Protein AF-C1H4J8-F1 (afdb_monomer)

Solvent-accessible surface area (backbone atoms only — not comparable to full-atom values): 120720 Å² total; per-residue (Å²): 140,79,83,62,63,82,44,49,73,54,38,59,49,5,32,67,48,17,36,51,34,32,80,50,11,30,69,63,34,47,51,28,39,52,26,34,45,43,100,58,52,53,57,64,91,93,88,87,92,83,88,84,87,92,78,79,88,79,80,86,82,85,87,89,81,87,85,84,88,87,86,86,90,86,89,88,88,85,83,88,86,83,82,84,86,78,87,88,80,67,80,74,57,86,88,62,73,68,58,27,56,46,37,46,52,52,38,30,46,27,11,50,42,12,48,59,43,43,58,53,55,76,69,72,82,72,89,88,87,89,83,81,90,83,90,86,80,85,91,79,82,88,74,94,74,93,82,82,89,77,88,74,57,87,73,64,85,85,64,70,74,64,72,63,70,75,91,68,81,96,70,78,76,63,58,50,75,63,29,12,44,57,39,20,49,46,40,24,50,52,39,51,47,51,61,58,56,75,74,65,70,92,88,81,77,81,79,71,85,61,58,71,58,58,47,47,50,56,54,50,28,55,52,25,48,64,65,66,40,46,67,72,16,52,56,55,51,54,56,45,55,54,52,50,55,54,54,68,75,66,66,85,82,85,75,88,82,79,86,83,81,80,77,90,78,67,86,71,87,73,74,88,70,90,70,50,79,70,50,64,59,61,57,98,64,85,71,87,55,48,77,55,44,58,51,50,52,60,47,38,60,54,46,42,54,56,46,47,58,63,66,51,65,72,58,50,60,59,44,51,67,56,61,32,78,92,32,73,63,11,72,65,38,46,38,48,51,32,38,78,70,69,48,32,54,44,62,58,37,12,57,50,27,47,54,47,18,54,35,46,38,53,60,45,54,77,79,63,86,79,84,79,92,82,74,81,89,81,68,90,67,76,52,69,67,56,29,44,47,35,44,46,48,23,34,40,41,40,35,49,18,20,49,41,49,64,46,84,64,57,48,36,70,68,48,22,42,51,48,31,54,46,52,53,52,44,57,76,70,46,98,74,66,47,63,67,58,49,47,55,53,50,51,52,50,51,49,38,43,52,44,24,44,79,43,75,41,73,70,80,59,78,65,39,79,32,71,26,49,19,48,32,25,44,50,53,14,50,51,25,52,71,41,70,34,63,65,62,16,46,52,27,30,55,54,14,53,49,23,40,38,83,92,42,36,45,63,44,20,39,40,26,21,51,47,27,36,54,44,51,57,47,37,77,76,35,95,78,61,62,47,65,70,37,29,52,30,34,42,47,21,21,52,26,42,61,43,90,69,65,80,55,71,70,58,53,52,49,33,55,53,43,46,53,51,27,50,53,53,50,52,54,52,55,62,73,45,53,83,62,31,71,44,81,77,52,83,92,50,69,49,22,65,34,42,52,33,52,52,53,25,48,39,20,48,44,48,38,52,38,49,67,71,48,62,69,78,80,64,76,95,74,84,54,66,67,60,54,50,56,51,39,52,52,47,60,78,36,41,71,59,52,54,55,46,43,56,50,53,46,50,52,45,50,41,24,58,72,70,58,49,60,51,66,78,73,48,51,60,39,57,52,37,42,50,56,42,52,54,57,45,50,67,47,50,76,74,76,61,99,62,99,72,64,60,75,57,46,55,49,34,38,52,52,22,48,47,34,45,53,42,39,53,56,40,54,76,69,68,56,57,59,81,73,43,47,68,33,40,55,50,25,46,62,43,42,77,80,32,77,90,49,34,65,86,48,45,43,30,62,47,24,44,54,44,14,52,42,25,51,75,71,62,41,53,70,60,16,51,54,25,35,56,48,16,51,51,43,34,48,78,60,45,53,49,60,60,45,42,66,44,56,50,58,45,45,64,58,65,60,65,66,36,89,90,43,64,60,56,57,50,43,31,51,42,36,50,48,28,62,79,65,67,49,56,36,85,69,46,57,81,85,58,90,87,47,57,60,64,50,41,36,50,54,44,51,53,45,53,57,25,50,70,75,48,77,89,72,90,70,67,98,81,68,69,67,43,49,45,62,51,51,51,53,41,53,70,59,27,42,63,84,44,24,32,60,64,36,49,48,55,51,44,52,52,55,59,43,40,70,77,41,61,82,60,42,52,66,74,64,45,52,57,50,54,59,51,52,51,50,71,72,74,52,92,73,70,46,58,74,33,59,54,44,54,59,30,51,64,50,51,54,42,51,37,58,52,54,50,24,60,70,70,74,56,69,56,69,68,58,51,50,54,40,51,48,52,53,38,51,54,48,74,75,29,87,43,42,69,50,43,61,60,32,35,56,52,62,66,63,47,54,50,49,44,55,51,50,37,31,51,22,58,45,41,54,41,56,73,58,24,53,50,41,43,50,38,49,40,51,56,39,73,36,34,92,71,65,48,60,64,60,43,41,51,42,42,29,53,54,20,40,51,29,37,77,74,31,44,51,67,64,18,45,55,38,54,51,52,46,50,56,52,58,76,73,49,94,72,57,66,71,49,56,42,52,36,36,47,33,50,22,46,46,28,43,73,77,60,45,45,68,61,19,50,51,38,50,50,56,37,43,56,58,48,66,76,42,45,81,56,47,77,74,46,57,72,68,57,39,48,53,56,37,50,49,38,22,45,48,15,36,44,50,13,56,47,28,42,75,70,33,38,54,72,55,13,49,46,24,19,54,48,12,32,39,48,33,50,36,51,47,58,50,50,51,55,48,54,47,60,48,53,47,68,78,47,86,84,74,84,89,66,76,72,61,60,57,56,60,53,54,43,43,51,42,86,63,74,80,80,72,76,69,77,84,71,53,41,81,72,35,81,78,46,40,88,54,42,63,61,38,42,55,20,22,48,50,37,13,54,52,24,49,37,46,18,36,52,69,57,16,52,50,30,31,54,51,34,34,51,58,21,58,37,62,60,15,53,52,54,30,32,52,40,30,38,55,43,12,49,51,32,41,44,36,61,38,55,69,65,11,46,55,28,38,56,57,19,48,67,57,49,73,78,53,74,98,47,75,64,56,33,52,50,26,57,42,49,24,50,52,23,52,79,72,67,37,59,66,61,17,50,55,24,48,53,48,23,53,48,54,51,52,51,50,61,51,53,70,73,42,75,84,80,59,79,96,61,87,77,85,74,49,66,80,48,54,79,67,62,80,73,83,77,82,75,78,88,75,84,78,83,89,76,82,88,76,93,77,91,77,82,88,82,91,77,84,84,76,80,79,82,73,84,77,72,90,69,83,75,73,83,78,73,31,65,62,58,38,42,51,51,42,55,50,42,50,55,55,31,53,53,26,56,77,68,68,36,59,67,62,28,49,55,43,51,55,55,44,64,77,46,69,64,53,64,46,53,46,38,53,50,54,48,54,53,48,52,49,53,51,54,54,48,52,61,54,28,56,75,29,102,86,40,37,59,55,87,51,46,58,46,55,32,60,52,48,60,79,84,74,75,86,70,83,76,72,92,72,77,99,72,92,77,81,89,77,84,82,79,95,82,77,88,76,82,88,77,80,82,94,70,81,62,64,69,58,51,55,61,46,54,55,52,53,52,50,50,52,49,67,63,47,52,63,55,48,73,67,41,25,81,45,43,33,31,33,47,55,27,42,55,47,11,53,54,47,30,51,55,37,51,56,50,46,53,75,42,97,74,81,76,81,78,65,46,40,54,57,33,53,51,38,44,49,49,19,44,29,49,33,53,51,44,49,53,50,56,46,51,44,50,62,71,60,60,54,83,79,67,67,90,53,74,78,71,80,72,84,86,67,71,76,85,76,80,82,45,66,70,53,46,42,63,64,57,33,54,64,44,55,82,52,40,38,38,38,36,45,38,68,42,99,85,52,53,35,38,40,38,36,44,39,36,33,90,50,81,46,40,37,36,41,38,38,46,67,57,85,80,63,95,60,91,82,69,82,85,78,42,57,69,55,55,52,48,53,51,53,49,50,48,53,53,38,37,53,54,40,65,50,58,81,74,53,81,56,79,59,62,44,50,52,48,52,50,51,54,50,50,46,20,50,50,52,46,51,52,39,50,48,47,46,52,63,55,37,36,24,59,50,10,70,70,48,60,74,78,77,57,64,73,55,45,54,52,41,51,60,50,51,51,49,51,48,51,70,48,38,55,68,56,62,58,80,71,84,68,80,72,79,82,82,55,65,19,67,75,60,61,46,23,66,71,34,54,59,65,73,90,79,49,80,67,55,57,60,30,44,43,54,47,49,53,42,52,49,50,53,31,42,55,75,63,61,54,65,60,72,94,67,45,64,58,69,63,49,33,56,54,48,54,50,48,39,48,59,40,52,54,51,48,74,73,62,71,85,70,85,82,76,40,32,38,38,38,29,59,31,70,90,50,70,86,58,52,67,70,53,26,78,84,34,52,56,44,31,43,28,30,41,84,25,65,54,61,48,38,56,49,51,54,52,34,49,71,63,32,73,84,76,51,98,65,96,47,38,74,39,56,69,44,39,31,30,39,40,36,18,33,85,56,76,48,55,66,61,36,71,72,39,50,72,63,59,71,66,47,64,77,47,49,79,39,64,63,39,74,62,53,44,66,56,52,48,45,41,33,51,74,29,48,29,35,40,36,38,42,73,39,65,48,60,90,44,39,52,64,69,60,47,35,64,39,92,42,32,20,30,32,36,34,57,14,44,39,18,38,32,65,47,69,25,60,64,32,53,56,47,48,54,52,62,27,43,53,63,8,55,21,55,26,38,36,22,16,52,42,42,56,49,85,67,42,52,51,41,25,52,52,42,19,31,40,50,34,64,78,39,80,70,74,81,78,82,76,71,77,97,80,84,83,90,81,93,69,87,76,65,70,72,68,71,69,82,76,66,79,91,37,32,45,34,40,11,44,30,56,15,24,68,61,19,87,41,54,39,58,52,19,35,27,64,45,36,38,43,56,45,35,37,68,92

InterPro domains:
  IPR005314 Peptidase C50, separase [PTHR12792] (1117-2143)
  IPR030397 SEPARIN core domain [PS51700] (1942-2037)

Organism: Paracoccidioides lutzii (strain ATCC MYA-826 / Pb01) (NCBI:txid502779)

Nearest PDB structures (foldseek):
  5fc2-assembly1_B  TM=9.291E-01  e=7.409E-33  Thermochaetoides thermophila DSM 1495
  5u1t-assembly1_A  TM=6.147E-01  e=6.967E-38  Saccharomyces cerevisiae S288C
  5u1s-assembly1_A  TM=5.756E-01  e=1.337E-36  Saccharomyces cerevisiae S288C
  7nj1-assembly1_A  TM=6.092E-01  e=1.165E-28  Homo sapiens
  7nj0-assembly1_A  TM=6.356E-01  e=4.107E-25  Homo sapiens

Radius of gyration: 74.27 Å; Cα contacts (8 Å, |Δi|>4): 2594; chains: 1; bounding box: 200×124×188 Å

pLDDT: mean 74.06, std 20.99, range [22.22, 98.44]

Structure (mmCIF, N/CA/C/O backbone):
data_AF-C1H4J8-F1
#
_entry.id   AF-C1H4J8-F1
#
loop_
_atom_site.group_PDB
_atom_site.id
_atom_site.type_symbol
_atom_site.label_atom_id
_atom_site.label_alt_id
_atom_site.label_comp_id
_atom_site.label_asym_id
_atom_site.label_entity_id
_atom_site.label_seq_id
_atom_site.pdbx_PDB_ins_code
_atom_site.Cartn_x
_atom_site.Cartn_y
_atom_site.Cartn_z
_atom_site.occupancy
_atom_site.B_iso_or_equiv
_atom_site.auth_seq_id
_atom_site.auth_comp_id
_atom_site.auth_asym_id
_atom_site.auth_atom_id
_atom_site.pdbx_PDB_model_num
ATOM 1 N N . MET A 1 1 ? 122.589 -52.186 -108.779 1.00 35.94 1 MET A N 1
ATOM 2 C CA . MET A 1 1 ? 121.595 -52.882 -107.938 1.00 35.94 1 MET A CA 1
ATOM 3 C C . MET A 1 1 ? 120.297 -52.074 -107.792 1.00 35.94 1 MET A C 1
ATOM 5 O O . MET A 1 1 ? 119.415 -52.524 -107.071 1.00 35.94 1 MET A O 1
ATOM 9 N N . GLU A 1 2 ? 120.179 -50.869 -108.380 1.00 35.09 2 GLU A N 1
ATOM 10 C CA . GLU A 1 2 ? 119.275 -49.811 -107.891 1.00 35.09 2 GLU A CA 1
ATOM 11 C C . GLU A 1 2 ? 118.668 -48.896 -109.004 1.00 35.09 2 GLU A C 1
ATOM 13 O O . GLU A 1 2 ? 118.689 -47.672 -108.901 1.00 35.09 2 GLU A O 1
ATOM 18 N N . GLU A 1 3 ? 118.213 -49.329 -110.183 1.00 32.12 3 GLU A N 1
ATOM 19 C CA . GLU A 1 3 ? 117.165 -50.330 -110.463 1.00 32.12 3 GLU A CA 1
ATOM 20 C C . GLU A 1 3 ? 115.873 -50.113 -109.633 1.00 32.12 3 GLU A C 1
ATOM 22 O O . GLU A 1 3 ? 115.754 -50.615 -108.525 1.00 32.12 3 GLU A O 1
ATOM 27 N N . SER A 1 4 ? 114.853 -49.371 -110.096 1.00 34.62 4 SER A N 1
ATOM 28 C CA . SER A 1 4 ? 114.813 -48.432 -111.233 1.00 34.62 4 SER A CA 1
ATOM 29 C C . SER A 1 4 ? 113.781 -47.290 -111.044 1.00 34.62 4 SER A C 1
ATOM 31 O O . SER A 1 4 ? 112.677 -47.485 -110.548 1.00 34.62 4 SER A O 1
ATOM 33 N N . ALA A 1 5 ? 114.177 -46.084 -111.477 1.00 41.94 5 ALA A N 1
ATOM 34 C CA . ALA A 1 5 ? 113.373 -44.916 -111.886 1.00 41.94 5 ALA A CA 1
ATOM 35 C C . ALA A 1 5 ? 112.090 -44.515 -111.104 1.00 41.94 5 ALA A C 1
ATOM 37 O O . ALA A 1 5 ? 110.979 -44.929 -111.433 1.00 41.94 5 ALA A O 1
ATOM 38 N N . CYS A 1 6 ? 112.214 -43.507 -110.229 1.00 46.53 6 CYS A N 1
ATOM 39 C CA . CYS A 1 6 ? 111.087 -42.652 -109.817 1.00 46.53 6 CYS A CA 1
ATOM 40 C C . CYS A 1 6 ? 110.885 -41.485 -110.831 1.00 46.53 6 CYS A C 1
ATOM 42 O O . CYS A 1 6 ? 111.890 -40.950 -111.312 1.00 46.53 6 CYS A O 1
ATOM 44 N N . PRO A 1 7 ? 109.648 -41.062 -111.188 1.00 53.34 7 PRO A N 1
ATOM 45 C CA . PRO A 1 7 ? 109.409 -40.063 -112.245 1.00 53.34 7 PRO A CA 1
ATOM 46 C C . PRO A 1 7 ? 110.000 -38.662 -112.002 1.00 53.34 7 PRO A C 1
ATOM 48 O O . PRO A 1 7 ? 110.141 -38.198 -110.868 1.00 53.34 7 PRO A O 1
ATOM 51 N N . THR A 1 8 ? 110.262 -37.914 -113.085 1.00 54.50 8 THR A N 1
ATOM 52 C CA . THR A 1 8 ? 110.929 -36.590 -113.034 1.00 54.50 8 THR A CA 1
ATOM 53 C C . THR A 1 8 ? 110.180 -35.521 -112.236 1.00 54.50 8 THR A C 1
ATOM 55 O O . THR A 1 8 ? 110.792 -34.541 -111.810 1.00 54.50 8 THR A O 1
ATOM 58 N N . HIS A 1 9 ? 108.885 -35.729 -111.981 1.00 65.50 9 HIS A N 1
ATOM 59 C CA . HIS A 1 9 ? 108.050 -34.872 -111.138 1.00 65.50 9 HIS A CA 1
ATOM 60 C C . HIS A 1 9 ? 108.604 -34.714 -109.702 1.00 65.50 9 HIS A C 1
ATOM 62 O O . HIS A 1 9 ? 108.295 -33.728 -109.036 1.00 65.50 9 HIS A O 1
ATOM 68 N N . VAL A 1 10 ? 109.465 -35.635 -109.241 1.00 63.00 10 VAL A N 1
ATOM 69 C CA . VAL A 1 10 ? 110.162 -35.534 -107.946 1.00 63.00 10 VAL A CA 1
ATOM 70 C C . VAL A 1 10 ? 111.312 -34.520 -107.982 1.00 63.00 10 VAL A C 1
ATOM 72 O O . VAL A 1 10 ? 111.352 -33.640 -107.129 1.00 63.00 10 VAL A O 1
ATOM 75 N N . LEU A 1 11 ? 112.209 -34.577 -108.979 1.00 59.81 11 LEU A N 1
ATOM 76 C CA . LEU A 1 11 ? 113.337 -33.629 -109.101 1.00 59.81 11 LEU A CA 1
ATOM 77 C C . LEU A 1 11 ? 112.854 -32.186 -109.313 1.00 59.81 11 LEU A C 1
ATOM 79 O O . LEU A 1 11 ? 113.420 -31.233 -108.785 1.00 59.81 11 LEU A O 1
ATOM 83 N N . GLU A 1 12 ? 111.764 -32.023 -110.055 1.00 70.62 12 GLU A N 1
ATOM 84 C CA . GLU A 1 12 ? 111.182 -30.713 -110.322 1.00 70.62 12 GLU A CA 1
ATOM 85 C C . GLU A 1 12 ? 110.546 -30.104 -109.055 1.00 70.62 12 GLU A C 1
ATOM 87 O O . GLU A 1 12 ? 110.796 -28.943 -108.735 1.00 70.62 12 GLU A O 1
ATOM 92 N N . VAL A 1 13 ? 109.844 -30.910 -108.243 1.00 68.62 13 VAL A N 1
ATOM 93 C CA . VAL A 1 13 ? 109.402 -30.538 -106.881 1.00 68.62 13 VAL A CA 1
ATOM 94 C C . VAL A 1 13 ? 110.580 -30.185 -105.966 1.00 68.62 13 VAL A C 1
ATOM 96 O O . VAL A 1 13 ? 110.429 -29.370 -105.059 1.00 68.62 13 VAL A O 1
ATOM 99 N N . SER A 1 14 ? 111.750 -30.755 -106.223 1.00 69.00 14 SER A N 1
ATOM 100 C CA . SER A 1 14 ? 112.941 -30.692 -105.382 1.00 69.00 14 SER A CA 1
ATOM 101 C C . SER A 1 14 ? 113.645 -29.319 -105.408 1.00 69.00 14 SER A C 1
ATOM 103 O O . SER A 1 14 ? 113.778 -28.724 -104.335 1.00 69.00 14 SER A O 1
ATOM 105 N N . VAL A 1 15 ? 113.946 -28.720 -106.583 1.00 60.62 15 VAL A N 1
ATOM 106 C CA . VAL A 1 15 ? 114.315 -27.274 -106.659 1.00 60.62 15 VAL A CA 1
ATOM 107 C C . VAL A 1 15 ? 113.239 -26.453 -105.961 1.00 60.62 15 VAL A C 1
ATOM 109 O O . VAL A 1 15 ? 113.513 -25.613 -105.103 1.00 60.62 15 VAL A O 1
ATOM 112 N N . LYS A 1 16 ? 111.980 -26.707 -106.333 1.00 73.25 16 LYS A N 1
ATOM 113 C CA . LYS A 1 16 ? 110.838 -25.929 -105.864 1.00 73.25 16 LYS A CA 1
ATOM 114 C C . LYS A 1 16 ? 110.633 -26.050 -104.361 1.00 73.25 16 LYS A C 1
ATOM 116 O O . LYS A 1 16 ? 109.928 -25.209 -103.823 1.00 73.25 16 LYS A O 1
ATOM 121 N N . GLN A 1 17 ? 111.147 -27.063 -103.672 1.00 68.69 17 GLN A N 1
ATOM 122 C CA . GLN A 1 17 ? 111.123 -27.143 -102.212 1.00 68.69 17 GLN A CA 1
ATOM 123 C C . GLN A 1 17 ? 112.344 -26.455 -101.621 1.00 68.69 17 GLN A C 1
ATOM 125 O O . GLN A 1 17 ? 112.181 -25.567 -100.787 1.00 68.69 17 GLN A O 1
ATOM 130 N N . ALA A 1 18 ? 113.540 -26.789 -102.102 1.00 66.50 18 ALA A N 1
ATOM 131 C CA . ALA A 1 18 ? 114.774 -26.299 -101.515 1.00 66.50 18 ALA A CA 1
ATOM 132 C C . ALA A 1 18 ? 114.871 -24.760 -101.546 1.00 66.50 18 ALA A C 1
ATOM 134 O O . ALA A 1 18 ? 115.238 -24.153 -100.544 1.00 66.50 18 ALA A O 1
ATOM 135 N N . VAL A 1 19 ? 114.414 -24.098 -102.616 1.00 66.56 19 VAL A N 1
ATOM 136 C CA . VAL A 1 19 ? 114.436 -22.622 -102.732 1.00 66.56 19 VAL A CA 1
ATOM 137 C C . VAL A 1 19 ? 113.417 -21.928 -101.812 1.00 66.56 19 VAL A C 1
ATOM 139 O O . VAL A 1 19 ? 113.557 -20.740 -101.543 1.00 66.56 19 VAL A O 1
ATOM 142 N N . LYS A 1 20 ? 112.376 -22.622 -101.322 1.00 74.38 20 LYS A N 1
ATOM 143 C CA . LYS A 1 20 ? 111.271 -22.005 -100.552 1.00 74.38 20 LYS A CA 1
ATOM 144 C C . LYS A 1 20 ? 111.621 -21.655 -99.104 1.00 74.38 20 LYS A C 1
ATOM 146 O O . LYS A 1 20 ? 110.832 -20.959 -98.472 1.00 74.38 20 LYS A O 1
ATOM 151 N N . SER A 1 21 ? 112.750 -22.115 -98.568 1.00 67.75 21 SER A N 1
ATOM 152 C CA . SER A 1 21 ? 113.192 -21.785 -97.211 1.00 67.75 21 SER A CA 1
ATOM 153 C C . SER A 1 21 ? 114.675 -21.439 -97.182 1.00 67.75 21 SER A C 1
ATOM 155 O O . SER A 1 21 ? 115.494 -22.040 -97.875 1.00 67.75 21 SER A O 1
ATOM 157 N N . ALA A 1 22 ? 115.018 -20.476 -96.329 1.00 60.38 22 ALA A N 1
ATOM 158 C CA . ALA A 1 22 ? 116.387 -20.056 -96.066 1.00 60.38 22 ALA A CA 1
ATOM 159 C C . ALA A 1 22 ? 117.287 -21.240 -95.661 1.00 60.38 22 ALA A C 1
ATOM 161 O O . ALA A 1 22 ? 118.411 -21.364 -96.136 1.00 60.38 22 ALA A O 1
ATOM 162 N N . ASN A 1 23 ? 116.764 -22.145 -94.829 1.00 60.47 23 ASN A N 1
ATOM 163 C CA . ASN A 1 23 ? 117.522 -23.272 -94.280 1.00 60.47 23 ASN A CA 1
ATOM 164 C C . ASN A 1 23 ? 117.692 -24.425 -95.281 1.00 60.47 23 ASN A C 1
ATOM 166 O O . ASN A 1 23 ? 118.575 -25.255 -95.097 1.00 60.47 23 ASN A O 1
ATOM 170 N N . THR A 1 24 ? 116.862 -24.490 -96.327 1.00 58.66 24 THR A N 1
ATOM 171 C CA . THR A 1 24 ? 116.938 -25.533 -97.363 1.00 58.66 24 THR A CA 1
ATOM 172 C C . THR A 1 24 ? 117.644 -25.063 -98.633 1.00 58.66 24 THR A C 1
ATOM 174 O O . THR A 1 24 ? 118.147 -25.898 -99.378 1.00 58.66 24 THR A O 1
ATOM 177 N N . CYS A 1 25 ? 117.716 -23.751 -98.891 1.00 61.50 25 CYS A N 1
ATOM 178 C CA . CYS A 1 25 ? 118.241 -23.195 -100.142 1.00 61.50 25 CYS A CA 1
ATOM 179 C C . CYS A 1 25 ? 119.777 -23.104 -100.164 1.00 61.50 25 CYS A C 1
ATOM 181 O O . CYS A 1 25 ? 120.361 -22.032 -100.317 1.00 61.50 25 CYS A O 1
ATOM 183 N N . SER A 1 26 ? 120.434 -24.250 -100.022 1.00 71.50 26 SER A N 1
ATOM 184 C CA . SER A 1 26 ? 121.889 -24.419 -100.105 1.00 71.50 26 SER A CA 1
ATOM 185 C C . SER A 1 26 ? 122.529 -23.793 -101.370 1.00 71.50 26 SER A C 1
ATOM 187 O O . SER A 1 26 ? 121.853 -23.538 -102.374 1.00 71.50 26 SER A O 1
ATOM 189 N N . PRO A 1 27 ? 123.862 -23.597 -101.410 1.00 58.66 27 PRO A N 1
ATOM 190 C CA . PRO A 1 27 ? 124.555 -23.300 -102.666 1.00 58.66 27 PRO A CA 1
ATOM 191 C C . PRO A 1 27 ? 124.343 -24.403 -103.713 1.00 58.66 27 PRO A C 1
ATOM 193 O O . PRO A 1 27 ? 124.221 -24.086 -104.897 1.00 58.66 27 PRO A O 1
ATOM 196 N N . GLU A 1 28 ? 124.195 -25.668 -103.288 1.00 63.47 28 GLU A N 1
ATOM 197 C CA . GLU A 1 28 ? 123.725 -26.739 -104.171 1.00 63.47 28 GLU A CA 1
ATOM 198 C C . GLU A 1 28 ? 122.381 -26.361 -104.771 1.00 63.47 28 GLU A C 1
ATOM 200 O O . GLU A 1 28 ? 122.291 -26.347 -105.987 1.00 63.47 28 GLU A O 1
ATOM 205 N N . THR A 1 29 ? 121.396 -25.942 -103.965 1.00 70.25 29 THR A N 1
ATOM 206 C CA . THR A 1 29 ? 120.091 -25.460 -104.444 1.00 70.25 29 THR A CA 1
ATOM 207 C C . THR A 1 29 ? 120.244 -24.373 -105.488 1.00 70.25 29 THR A C 1
ATOM 209 O O . THR A 1 29 ? 119.625 -24.482 -106.532 1.00 70.25 29 THR A O 1
ATOM 212 N N . THR A 1 30 ? 121.093 -23.367 -105.274 1.00 64.12 30 THR A N 1
ATOM 213 C CA . THR A 1 30 ? 121.343 -22.300 -106.263 1.00 64.12 30 THR A CA 1
ATOM 214 C C . THR A 1 30 ? 121.950 -22.838 -107.563 1.00 64.12 30 THR A C 1
ATOM 216 O O . THR A 1 30 ? 121.615 -22.363 -108.648 1.00 64.12 30 THR A O 1
ATOM 219 N N . ALA A 1 31 ? 122.827 -23.840 -107.486 1.00 60.88 31 ALA A N 1
ATOM 220 C CA . ALA A 1 31 ? 123.413 -24.495 -108.654 1.00 60.88 31 ALA A CA 1
ATOM 221 C C . ALA A 1 31 ? 122.408 -25.398 -109.392 1.00 60.88 31 ALA A C 1
ATOM 223 O O . ALA A 1 31 ? 122.399 -25.434 -110.611 1.00 60.88 31 ALA A O 1
ATOM 224 N N . LEU A 1 32 ? 121.544 -26.076 -108.649 1.00 61.25 32 LEU A N 1
ATOM 225 C CA . LEU A 1 32 ? 120.531 -27.077 -109.010 1.00 61.25 32 LEU A CA 1
ATOM 226 C C . LEU A 1 32 ? 119.258 -26.432 -109.594 1.00 61.25 32 LEU A C 1
ATOM 228 O O . LEU A 1 32 ? 118.685 -26.900 -110.574 1.00 61.25 32 LEU A O 1
ATOM 232 N N . LEU A 1 33 ? 118.937 -25.251 -109.077 1.00 71.31 33 LEU A N 1
ATOM 233 C CA . LEU A 1 33 ? 118.109 -24.200 -109.650 1.00 71.31 33 LEU A CA 1
ATOM 234 C C . LEU A 1 33 ? 118.679 -23.753 -110.988 1.00 71.31 33 LEU A C 1
ATOM 236 O O . LEU A 1 33 ? 118.055 -24.011 -112.008 1.00 71.31 33 LEU A O 1
ATOM 240 N N . LYS A 1 34 ? 119.896 -23.183 -111.015 1.00 64.94 34 LYS A N 1
ATOM 241 C CA . LYS A 1 34 ? 120.568 -22.779 -112.265 1.00 64.94 34 LYS A CA 1
ATOM 242 C C . LYS A 1 34 ? 120.619 -23.926 -113.273 1.00 64.94 34 LYS A C 1
ATOM 244 O O . LYS A 1 34 ? 120.539 -23.673 -114.462 1.00 64.94 34 LYS A O 1
ATOM 249 N N . ARG A 1 35 ? 120.719 -25.171 -112.811 1.00 60.16 35 ARG A N 1
ATOM 250 C CA . ARG A 1 35 ? 120.807 -26.385 -113.618 1.00 60.16 35 ARG A CA 1
ATOM 251 C C . ARG A 1 35 ? 119.441 -26.769 -114.222 1.00 60.16 35 ARG A C 1
ATOM 253 O O . ARG A 1 35 ? 119.386 -26.859 -115.443 1.00 60.16 35 ARG A O 1
ATOM 260 N N . LEU A 1 36 ? 118.329 -26.860 -113.472 1.00 57.91 36 LEU A N 1
ATOM 261 C CA . LEU A 1 36 ? 116.972 -27.001 -114.066 1.00 57.91 36 LEU A CA 1
ATOM 262 C C . LEU A 1 36 ? 116.496 -25.772 -114.887 1.00 57.91 36 LEU A C 1
ATOM 264 O O . LEU A 1 36 ? 115.531 -25.912 -115.641 1.00 57.91 36 LEU A O 1
ATOM 268 N N . LEU A 1 37 ? 117.127 -24.597 -114.730 1.00 63.00 37 LEU A N 1
ATOM 269 C CA . LEU A 1 37 ? 116.760 -23.316 -115.374 1.00 63.00 37 LEU A CA 1
ATOM 270 C C . LEU A 1 37 ? 117.573 -23.011 -116.652 1.00 63.00 37 LEU A C 1
ATOM 272 O O . LEU A 1 37 ? 117.013 -22.606 -117.670 1.00 63.00 37 LEU A O 1
ATOM 276 N N . CYS A 1 38 ? 118.871 -23.338 -116.656 1.00 58.28 38 CYS A N 1
ATOM 277 C CA . CYS A 1 38 ? 119.492 -23.941 -117.838 1.00 58.28 38 CYS A CA 1
ATOM 278 C C . CYS A 1 38 ? 118.624 -25.128 -118.277 1.00 58.28 38 CYS A C 1
ATOM 280 O O . CYS A 1 38 ? 117.804 -25.632 -117.517 1.00 58.28 38 CYS A O 1
ATOM 282 N N . LEU A 1 39 ? 118.782 -25.656 -119.487 1.00 43.84 39 LEU A N 1
ATOM 283 C CA . LEU A 1 39 ? 117.812 -26.648 -119.951 1.00 43.84 39 LEU A CA 1
ATOM 284 C C . LEU A 1 39 ? 117.898 -28.063 -119.281 1.00 43.84 39 LEU A C 1
ATOM 286 O O . LEU A 1 39 ? 117.398 -29.003 -119.904 1.00 43.84 39 LEU A O 1
ATOM 290 N N . SER A 1 40 ? 118.430 -28.254 -118.044 1.00 40.19 40 SER A N 1
ATOM 291 C CA . SER A 1 40 ? 118.553 -29.580 -117.357 1.00 40.19 40 SER A CA 1
ATOM 292 C C . SER A 1 40 ? 119.116 -29.666 -115.885 1.00 40.19 40 SER A C 1
ATOM 294 O O . SER A 1 40 ? 120.321 -29.480 -115.739 1.00 40.19 40 SER A O 1
ATOM 296 N N . SER A 1 41 ? 118.349 -30.204 -114.882 1.00 37.31 41 SER A N 1
ATOM 297 C CA . SER A 1 41 ? 118.678 -31.094 -113.674 1.00 37.31 41 SER A CA 1
ATOM 298 C C . SER A 1 41 ? 118.777 -30.687 -112.125 1.00 37.31 41 SER A C 1
ATOM 300 O O . SER A 1 41 ? 119.331 -29.646 -111.798 1.00 37.31 41 SER A O 1
ATOM 302 N N . THR A 1 42 ? 118.346 -31.596 -111.174 1.00 24.94 42 THR A N 1
ATOM 303 C CA . THR A 1 42 ? 118.628 -31.837 -109.667 1.00 24.94 42 THR A CA 1
ATOM 304 C C . THR A 1 42 ? 117.584 -31.654 -108.456 1.00 24.94 42 THR A C 1
ATOM 306 O O . THR A 1 42 ? 116.422 -31.418 -108.748 1.00 24.94 42 THR A O 1
ATOM 309 N N . ALA A 1 43 ? 117.948 -31.934 -107.152 1.00 36.44 43 ALA A N 1
ATOM 310 C CA . ALA A 1 43 ? 117.189 -32.343 -105.875 1.00 36.44 43 ALA A CA 1
ATOM 311 C C . ALA A 1 43 ? 116.710 -31.227 -104.823 1.00 36.44 43 ALA A C 1
ATOM 313 O O . ALA A 1 43 ? 116.635 -30.089 -105.255 1.00 36.44 43 ALA A O 1
ATOM 314 N N . SER A 1 44 ? 116.287 -31.321 -103.514 1.00 36.41 44 SER A N 1
ATOM 315 C CA . SER A 1 44 ? 116.145 -32.335 -102.393 1.00 36.41 44 SER A CA 1
ATOM 316 C C . SER A 1 44 ? 114.840 -32.238 -101.468 1.00 36.41 44 SER A C 1
ATOM 318 O O . SER A 1 44 ? 113.761 -32.177 -102.058 1.00 36.41 44 SER A O 1
ATOM 320 N N . THR A 1 45 ? 114.873 -32.328 -100.093 1.00 38.16 45 THR A N 1
ATOM 321 C CA . THR A 1 45 ? 113.833 -32.951 -99.150 1.00 38.16 45 THR A CA 1
ATOM 322 C C . THR A 1 45 ? 113.693 -32.454 -97.638 1.00 38.16 45 THR A C 1
ATOM 324 O O . THR A 1 45 ? 114.401 -31.533 -97.247 1.00 38.16 45 THR A O 1
ATOM 327 N N . HIS A 1 46 ? 112.853 -33.125 -96.773 1.00 39.66 46 HIS A N 1
ATOM 328 C CA . HIS A 1 46 ? 112.818 -33.252 -95.245 1.00 39.66 46 HIS A CA 1
ATOM 329 C C . HIS A 1 46 ? 111.824 -32.417 -94.340 1.00 39.66 46 HIS A C 1
ATOM 331 O O . HIS A 1 46 ? 111.323 -31.404 -94.812 1.00 39.66 46 HIS A O 1
ATOM 337 N N . HIS A 1 47 ? 111.576 -32.684 -93.013 1.00 36.19 47 HIS A N 1
ATOM 338 C CA . HIS A 1 47 ? 110.996 -33.865 -92.257 1.00 36.19 47 HIS A CA 1
ATOM 339 C C . HIS A 1 47 ? 110.739 -33.641 -90.696 1.00 36.19 47 HIS A C 1
ATOM 341 O O . HIS A 1 47 ? 111.494 -32.878 -90.107 1.00 36.19 47 HIS A O 1
ATOM 347 N N . ARG A 1 48 ? 109.816 -34.417 -90.036 1.00 30.16 48 ARG A N 1
ATOM 348 C CA . ARG A 1 48 ? 109.680 -34.828 -88.565 1.00 30.16 48 ARG A CA 1
ATOM 349 C C . ARG A 1 48 ? 109.131 -33.862 -87.456 1.00 30.16 48 ARG A C 1
ATOM 351 O O . ARG A 1 48 ? 109.196 -32.658 -87.652 1.00 30.16 48 ARG A O 1
ATOM 358 N N . ASP A 1 49 ? 108.286 -34.316 -86.492 1.00 30.52 49 ASP A N 1
ATOM 359 C CA . ASP A 1 49 ? 108.436 -34.937 -85.110 1.00 30.52 49 ASP A CA 1
ATOM 360 C C . ASP A 1 49 ? 108.931 -33.908 -84.034 1.00 30.52 49 ASP A C 1
ATOM 362 O O . ASP A 1 49 ? 109.616 -32.976 -84.430 1.00 30.52 49 ASP A O 1
ATOM 366 N N . GLU A 1 50 ? 108.625 -33.853 -82.714 1.00 32.25 50 GLU A N 1
ATOM 367 C CA . GLU A 1 50 ? 108.234 -34.758 -81.582 1.00 32.25 50 GLU A CA 1
ATOM 368 C C . GLU A 1 50 ? 107.167 -34.031 -80.668 1.00 32.25 50 GLU A C 1
ATOM 370 O O . GLU A 1 50 ? 106.827 -32.889 -80.963 1.00 32.25 50 GLU A O 1
ATOM 375 N N . GLN A 1 51 ? 106.446 -34.519 -79.631 1.00 25.56 51 GLN A N 1
ATOM 376 C CA . GLN A 1 51 ? 106.665 -35.400 -78.450 1.00 25.56 51 GLN A CA 1
ATOM 377 C C . GLN A 1 51 ? 107.715 -34.915 -77.405 1.00 25.56 51 GLN A C 1
ATOM 379 O O . GLN A 1 51 ? 108.676 -34.263 -77.784 1.00 25.56 51 GLN A O 1
ATOM 384 N N . PRO A 1 52 ? 107.619 -35.287 -76.102 1.00 34.12 52 PRO A N 1
ATOM 385 C CA . PRO A 1 52 ? 106.465 -35.185 -75.192 1.00 34.12 52 PRO A CA 1
ATOM 386 C C . PRO A 1 52 ? 106.871 -34.495 -73.845 1.00 34.12 52 PRO A C 1
ATOM 388 O O . PRO A 1 52 ? 107.267 -33.338 -73.872 1.00 34.12 52 PRO A O 1
ATOM 391 N N . ILE A 1 53 ? 106.817 -35.205 -72.696 1.00 26.14 53 ILE A N 1
ATOM 392 C CA . ILE A 1 53 ? 107.327 -34.852 -71.337 1.00 26.14 53 ILE A CA 1
ATOM 393 C C . ILE A 1 53 ? 106.508 -33.757 -70.608 1.00 26.14 53 ILE A C 1
ATOM 395 O O . ILE A 1 53 ? 106.581 -32.583 -70.942 1.00 26.14 53 ILE A O 1
ATOM 399 N N . ASP A 1 54 ? 105.631 -34.031 -69.633 1.00 26.06 54 ASP A N 1
ATOM 400 C CA . ASP A 1 54 ? 105.669 -34.906 -68.433 1.00 26.06 54 ASP A CA 1
ATOM 401 C C . ASP A 1 54 ? 106.565 -34.408 -67.279 1.00 26.06 54 ASP A C 1
ATOM 403 O O . ASP A 1 54 ? 107.707 -34.835 -67.111 1.00 26.06 54 ASP A O 1
ATOM 407 N N . VAL A 1 55 ? 106.009 -33.531 -66.428 1.00 29.95 55 VAL A N 1
ATOM 408 C CA . VAL A 1 55 ? 106.565 -33.221 -65.100 1.00 29.95 55 VAL A CA 1
ATOM 409 C C . VAL A 1 55 ? 105.452 -33.078 -64.049 1.00 29.95 55 VAL A C 1
ATOM 411 O O . VAL A 1 55 ? 104.979 -31.977 -63.806 1.00 29.95 55 VAL A O 1
ATOM 414 N N . LYS A 1 56 ? 105.147 -34.193 -63.364 1.00 23.89 56 LYS A N 1
ATOM 415 C CA . LYS A 1 56 ? 104.804 -34.306 -61.917 1.00 23.89 56 LYS A CA 1
ATOM 416 C C . LYS A 1 56 ? 103.537 -33.548 -61.429 1.00 23.89 56 LYS A C 1
ATOM 418 O O . LYS A 1 56 ? 103.367 -32.356 -61.607 1.00 23.89 56 LYS A O 1
ATOM 423 N N . SER A 1 57 ? 102.563 -34.190 -60.774 1.00 26.28 57 SER A N 1
ATOM 424 C CA . SER A 1 57 ? 102.652 -34.809 -59.434 1.00 26.28 57 SER A CA 1
ATOM 425 C C . SER A 1 57 ? 103.138 -33.803 -58.368 1.00 26.28 57 SER A C 1
ATOM 427 O O . SER A 1 57 ? 104.252 -33.302 -58.436 1.00 26.28 57 SER A O 1
ATOM 429 N N . THR A 1 58 ? 102.360 -33.477 -57.334 1.00 26.58 58 THR A N 1
ATOM 430 C CA . THR A 1 58 ? 101.900 -34.435 -56.313 1.00 26.58 58 THR A CA 1
ATOM 431 C C . THR A 1 58 ? 100.641 -33.967 -55.556 1.00 26.58 58 THR A C 1
ATOM 433 O O . THR A 1 58 ? 100.409 -32.777 -55.423 1.00 26.58 58 THR A O 1
ATOM 436 N N . ARG A 1 59 ? 99.883 -34.945 -55.013 1.00 23.19 59 ARG A N 1
ATOM 437 C CA . ARG A 1 59 ? 99.154 -34.930 -53.708 1.00 23.19 59 ARG A CA 1
ATOM 438 C C . ARG A 1 59 ? 98.254 -33.700 -53.394 1.00 23.19 59 ARG A C 1
ATOM 440 O O . ARG A 1 59 ? 98.760 -32.625 -53.133 1.00 23.19 59 ARG A O 1
ATOM 447 N N . ARG A 1 60 ? 96.905 -33.765 -53.337 1.00 25.58 60 ARG A N 1
ATOM 448 C CA . ARG A 1 60 ? 95.950 -34.852 -52.952 1.00 25.58 60 ARG A CA 1
ATOM 449 C C . ARG A 1 60 ? 96.232 -35.425 -51.529 1.00 25.58 60 ARG A C 1
ATOM 451 O O . ARG A 1 60 ? 97.406 -35.644 -51.253 1.00 25.58 60 ARG A O 1
ATOM 458 N N . PRO A 1 61 ? 95.240 -35.894 -50.725 1.00 36.34 61 PRO A N 1
ATOM 459 C CA . PRO A 1 61 ? 93.777 -35.725 -50.849 1.00 36.34 61 PRO A CA 1
ATOM 460 C C . PRO A 1 61 ? 92.935 -35.686 -49.524 1.00 36.34 61 PRO A C 1
ATOM 462 O O . PRO A 1 61 ? 93.389 -36.102 -48.470 1.00 36.34 61 PRO A O 1
ATOM 465 N N . LYS A 1 62 ? 91.635 -35.370 -49.680 1.00 25.14 62 LYS A N 1
ATOM 466 C CA . LYS A 1 62 ? 90.429 -36.058 -49.127 1.00 25.14 62 LYS A CA 1
ATOM 467 C C . LYS A 1 62 ? 90.180 -36.290 -47.616 1.00 25.14 62 LYS A C 1
ATOM 469 O O . LYS A 1 62 ? 90.984 -36.835 -46.873 1.00 25.14 62 LYS A O 1
ATOM 474 N N . SER A 1 63 ? 88.902 -36.093 -47.280 1.00 27.70 63 SER A N 1
ATOM 475 C CA . SER A 1 63 ? 88.133 -36.714 -46.190 1.00 27.70 63 SER A CA 1
ATOM 476 C C . SER A 1 63 ? 87.833 -38.212 -46.418 1.00 27.70 63 SER A C 1
ATOM 478 O O . SER A 1 63 ? 87.989 -38.729 -47.527 1.00 27.70 63 SER A O 1
ATOM 480 N N . SER A 1 64 ? 87.322 -38.916 -45.397 1.00 29.81 64 SER A N 1
ATOM 481 C CA . SER A 1 64 ? 86.720 -40.249 -45.580 1.00 29.81 64 SER A CA 1
ATOM 482 C C . SER A 1 64 ? 85.607 -40.566 -44.572 1.00 29.81 64 SER A C 1
ATOM 484 O O . SER A 1 64 ? 85.729 -40.258 -43.389 1.00 29.81 64 SER A O 1
ATOM 486 N N . LYS A 1 65 ? 84.543 -41.214 -45.060 1.00 25.64 65 LYS A N 1
ATOM 487 C CA . LYS A 1 65 ? 83.532 -41.949 -44.288 1.00 25.64 65 LYS A CA 1
ATOM 488 C C . LYS A 1 65 ? 83.131 -43.211 -45.073 1.00 25.64 65 LYS A C 1
ATOM 490 O O . LYS A 1 65 ? 83.153 -43.198 -46.298 1.00 25.64 65 LYS A O 1
ATOM 495 N N . ASP A 1 66 ? 82.784 -44.254 -44.323 1.00 26.95 66 ASP A N 1
ATOM 496 C CA . ASP A 1 66 ? 81.951 -45.424 -44.658 1.00 26.95 66 ASP A CA 1
ATOM 497 C C . ASP A 1 66 ? 82.283 -46.424 -45.810 1.00 26.95 66 ASP A C 1
ATOM 499 O O . ASP A 1 66 ? 82.140 -46.170 -46.998 1.00 26.95 66 ASP A O 1
ATOM 503 N N . ARG A 1 67 ? 82.582 -47.660 -45.359 1.00 26.67 67 ARG A N 1
ATOM 504 C CA . ARG A 1 67 ? 82.014 -48.985 -45.743 1.00 26.67 67 ARG A CA 1
ATOM 505 C C . ARG A 1 67 ? 82.103 -49.565 -47.188 1.00 26.67 67 ARG A C 1
ATOM 507 O O . ARG A 1 67 ? 81.205 -49.416 -48.000 1.00 26.67 67 ARG A O 1
ATOM 514 N N . LYS A 1 68 ? 83.077 -50.487 -47.334 1.00 26.48 68 LYS A N 1
ATOM 515 C CA . LYS A 1 68 ? 82.992 -51.899 -47.832 1.00 26.48 68 LYS A CA 1
ATOM 516 C C . LYS A 1 68 ? 82.443 -52.269 -49.248 1.00 26.48 68 LYS A C 1
ATOM 518 O O . LYS A 1 68 ? 81.248 -52.467 -49.390 1.00 26.48 68 LYS A O 1
ATOM 523 N N . ALA A 1 69 ? 83.387 -52.684 -50.122 1.00 27.55 69 ALA A N 1
ATOM 524 C CA . ALA A 1 69 ? 83.433 -53.931 -50.952 1.00 27.55 69 ALA A CA 1
ATOM 525 C C . ALA A 1 69 ? 82.365 -54.215 -52.060 1.00 27.55 69 ALA A C 1
ATOM 527 O O . ALA A 1 69 ? 81.280 -53.651 -51.986 1.00 27.55 69 ALA A O 1
ATOM 528 N N . PRO A 1 70 ? 82.607 -55.119 -53.060 1.00 30.89 70 PRO A N 1
ATOM 529 C CA . PRO A 1 70 ? 83.787 -55.969 -53.346 1.00 30.89 70 PRO A CA 1
ATOM 530 C C . PRO A 1 70 ? 84.405 -55.814 -54.781 1.00 30.89 70 PRO A C 1
ATOM 532 O O . PRO A 1 70 ? 84.109 -54.873 -55.509 1.00 30.89 70 PRO A O 1
ATOM 535 N N . LYS A 1 71 ? 85.309 -56.739 -55.168 1.00 27.56 71 LYS A N 1
ATOM 536 C CA . LYS A 1 71 ? 85.875 -57.008 -56.531 1.00 27.56 71 LYS A CA 1
ATOM 537 C C . LYS A 1 71 ? 85.008 -58.086 -57.271 1.00 27.56 71 LYS A C 1
ATOM 539 O O . LYS A 1 71 ? 84.172 -58.634 -56.551 1.00 27.56 71 LYS A O 1
ATOM 544 N N . PRO A 1 72 ? 85.189 -58.493 -58.573 1.00 27.98 72 PRO A N 1
ATOM 545 C CA . PRO A 1 72 ? 86.399 -58.388 -59.436 1.00 27.98 72 PRO A CA 1
ATOM 546 C C . PRO A 1 72 ? 86.260 -58.227 -60.999 1.00 27.98 72 PRO A C 1
ATOM 548 O O . PRO A 1 72 ? 85.189 -58.368 -61.570 1.00 27.98 72 PRO A O 1
ATOM 551 N N . VAL A 1 73 ? 87.428 -58.099 -61.674 1.00 27.11 73 VAL A N 1
ATOM 552 C CA . VAL A 1 73 ? 87.768 -58.482 -63.088 1.00 27.11 73 VAL A CA 1
ATOM 553 C C . VAL A 1 73 ? 87.353 -57.566 -64.279 1.00 27.11 73 VAL A C 1
ATOM 555 O O . VAL A 1 73 ? 86.613 -56.603 -64.130 1.00 27.11 73 VAL A O 1
ATOM 558 N N . GLN A 1 74 ? 88.033 -57.778 -65.424 1.00 25.88 74 GLN A N 1
ATOM 559 C CA . GLN A 1 74 ? 88.199 -56.923 -66.625 1.00 25.88 74 GLN A CA 1
ATOM 560 C C . GLN A 1 74 ? 87.246 -57.311 -67.791 1.00 25.88 74 GLN A C 1
ATOM 562 O O . GLN A 1 74 ? 86.578 -58.339 -67.691 1.00 25.88 74 GLN A O 1
ATOM 567 N N . PRO A 1 75 ? 87.207 -56.551 -68.914 1.00 30.16 75 PRO A N 1
ATOM 568 C CA . PRO A 1 75 ? 88.145 -56.822 -70.029 1.00 30.16 75 PRO A CA 1
ATOM 569 C C . PRO A 1 75 ? 88.720 -55.563 -70.732 1.00 30.16 75 PRO A C 1
ATOM 571 O O . PRO A 1 75 ? 88.263 -54.444 -70.515 1.00 30.16 75 PRO A O 1
ATOM 574 N N . LYS A 1 76 ? 89.721 -55.748 -71.613 1.00 25.00 76 LYS A N 1
ATOM 575 C CA . LYS A 1 76 ? 90.230 -54.726 -72.557 1.00 25.00 76 LYS A CA 1
ATOM 576 C C . LYS A 1 76 ? 89.815 -55.069 -73.993 1.00 25.00 76 LYS A C 1
ATOM 578 O O . LYS A 1 76 ? 90.144 -56.160 -74.439 1.00 25.00 76 LYS A O 1
ATOM 583 N N . PHE A 1 77 ? 89.254 -54.113 -74.735 1.00 25.47 77 PHE A N 1
ATOM 584 C CA . PHE A 1 77 ? 89.222 -54.127 -76.206 1.00 25.47 77 PHE A CA 1
ATOM 585 C C . PHE A 1 77 ? 89.249 -52.694 -76.760 1.00 25.47 77 PHE A C 1
ATOM 587 O O . PHE A 1 77 ? 88.388 -51.881 -76.437 1.00 25.47 77 PHE A O 1
ATOM 594 N N . SER A 1 78 ? 90.236 -52.397 -77.605 1.00 25.17 78 SER A N 1
ATOM 595 C CA . SER A 1 78 ? 90.338 -51.172 -78.412 1.00 25.17 78 SER A CA 1
ATOM 596 C C . SER A 1 78 ? 91.269 -51.470 -79.587 1.00 25.17 78 SER A C 1
ATOM 598 O O . SER A 1 78 ? 92.410 -51.868 -79.353 1.00 25.17 78 SER A O 1
ATOM 600 N N . ALA A 1 79 ? 90.780 -51.350 -80.821 1.00 26.77 79 ALA A N 1
ATOM 601 C CA . ALA A 1 79 ? 91.450 -51.891 -82.005 1.00 26.77 79 ALA A CA 1
ATOM 602 C C . ALA A 1 79 ? 92.283 -50.855 -82.777 1.00 26.77 79 ALA A C 1
ATOM 604 O O . ALA A 1 79 ? 91.925 -49.680 -82.862 1.00 26.77 79 ALA A O 1
ATOM 605 N N . GLU A 1 80 ? 93.356 -51.331 -83.406 1.00 25.81 80 GLU A N 1
ATOM 606 C CA . GLU A 1 80 ? 94.061 -50.625 -84.476 1.00 25.81 80 GLU A CA 1
ATOM 607 C C . GLU A 1 80 ? 93.309 -50.789 -85.809 1.00 25.81 80 GLU A C 1
ATOM 609 O O . GLU A 1 80 ? 92.647 -51.800 -86.043 1.00 25.81 80 GLU A O 1
ATOM 614 N N . SER A 1 81 ? 93.444 -49.824 -86.721 1.00 23.73 81 SER A N 1
ATOM 615 C CA . SER A 1 81 ? 93.075 -50.004 -88.136 1.00 23.73 81 SER A CA 1
ATOM 616 C C . SER A 1 81 ? 94.001 -49.200 -89.054 1.00 23.73 81 SER A C 1
ATOM 618 O O . SER A 1 81 ? 93.615 -48.231 -89.704 1.00 23.73 81 SER A O 1
ATOM 620 N N . PHE A 1 82 ? 95.273 -49.600 -89.092 1.00 26.11 82 PHE A N 1
ATOM 621 C CA . PHE A 1 82 ? 96.247 -49.047 -90.032 1.00 26.11 82 PHE A CA 1
ATOM 622 C C . PHE A 1 82 ? 96.091 -49.704 -91.414 1.00 26.11 82 PHE A C 1
ATOM 624 O O . PHE A 1 82 ? 96.018 -50.928 -91.518 1.00 26.11 82 PHE A O 1
ATOM 631 N N . ARG A 1 83 ? 96.076 -48.907 -92.491 1.00 22.88 83 ARG A N 1
ATOM 632 C CA . ARG A 1 83 ? 96.259 -49.423 -93.861 1.00 22.88 83 ARG A CA 1
ATOM 633 C C . ARG A 1 83 ? 97.752 -49.610 -94.143 1.00 22.88 83 ARG A C 1
ATOM 635 O O . ARG A 1 83 ? 98.568 -48.786 -93.740 1.00 22.88 83 ARG A O 1
ATOM 642 N N . SER A 1 84 ? 98.094 -50.685 -94.845 1.00 24.36 84 SER A N 1
ATOM 643 C CA . SER A 1 84 ? 99.470 -51.071 -95.175 1.00 24.36 84 SER A CA 1
ATOM 644 C C . SER A 1 84 ? 100.170 -50.095 -96.128 1.00 24.36 84 SER A C 1
ATOM 646 O O . SER A 1 84 ? 99.556 -49.575 -97.060 1.00 24.36 84 SER A O 1
ATOM 648 N N . GLN A 1 85 ? 101.478 -49.911 -95.937 1.00 23.16 85 GLN A N 1
ATOM 649 C CA . GLN A 1 85 ? 102.366 -49.257 -96.904 1.00 23.16 85 GLN A CA 1
ATOM 650 C C . GLN A 1 85 ? 102.810 -50.235 -98.003 1.00 23.16 85 GLN A C 1
ATOM 652 O O . GLN A 1 85 ? 102.912 -51.437 -97.769 1.00 23.16 85 GLN A O 1
ATOM 657 N N . THR A 1 86 ? 103.132 -49.705 -99.184 1.00 25.23 86 THR A N 1
ATOM 658 C CA . THR A 1 86 ? 103.707 -50.443 -100.321 1.00 25.23 86 THR A CA 1
ATOM 659 C C . THR A 1 86 ? 105.171 -50.072 -100.555 1.00 25.23 86 THR A C 1
ATOM 661 O O . THR A 1 86 ? 105.493 -48.887 -100.660 1.00 25.23 86 THR A O 1
ATOM 664 N N . GLN A 1 87 ? 106.029 -51.072 -100.766 1.00 25.75 87 GLN A N 1
ATOM 665 C CA . GLN A 1 87 ? 107.201 -50.940 -101.645 1.00 25.75 87 GLN A CA 1
ATOM 666 C C . GLN A 1 87 ? 106.679 -50.983 -103.102 1.00 25.75 87 GLN A C 1
ATOM 668 O O . GLN A 1 87 ? 105.781 -51.764 -103.395 1.00 25.75 87 GLN A O 1
ATOM 673 N N . PHE A 1 88 ? 106.953 -49.992 -103.957 1.00 26.97 88 PHE A N 1
ATOM 674 C CA . PHE A 1 88 ? 108.189 -49.760 -104.729 1.00 26.97 88 PHE A CA 1
ATOM 675 C C . PHE A 1 88 ? 108.465 -50.820 -105.819 1.00 26.97 88 PHE A C 1
ATOM 677 O O . PHE A 1 88 ? 108.956 -51.904 -105.530 1.00 26.97 88 PHE A O 1
ATOM 684 N N . GLY A 1 89 ? 108.185 -50.445 -107.077 1.00 30.83 89 GLY A N 1
ATOM 685 C CA . GLY A 1 89 ? 108.471 -51.177 -108.321 1.00 30.83 89 GLY A CA 1
ATOM 686 C C . GLY A 1 89 ? 108.057 -50.331 -109.544 1.00 30.83 89 GLY A C 1
ATOM 687 O O . GLY A 1 89 ? 106.952 -49.801 -109.556 1.00 30.83 89 GLY A O 1
ATOM 688 N N . ALA A 1 90 ? 108.971 -50.136 -110.500 1.00 35.88 90 ALA A N 1
ATOM 689 C CA . ALA A 1 90 ? 108.957 -49.179 -111.631 1.00 35.88 90 ALA A CA 1
ATOM 690 C C . ALA A 1 90 ? 107.711 -49.225 -112.573 1.00 35.88 90 ALA A C 1
ATOM 692 O O . ALA A 1 90 ? 107.040 -50.245 -112.634 1.00 35.88 90 ALA A O 1
ATOM 693 N N . GLU A 1 91 ? 107.309 -48.179 -113.328 1.00 40.62 91 GLU A N 1
ATOM 694 C CA . GLU A 1 91 ? 108.091 -47.468 -114.369 1.00 40.62 91 GLU A CA 1
ATOM 695 C C . GLU A 1 91 ? 107.532 -46.084 -114.847 1.00 40.62 91 GLU A C 1
ATOM 697 O O . GLU A 1 91 ? 106.381 -45.966 -115.249 1.00 40.62 91 GLU A O 1
ATOM 702 N N . THR A 1 92 ? 108.432 -45.095 -115.012 1.00 46.59 92 THR A N 1
ATOM 703 C CA . THR A 1 92 ? 108.444 -43.981 -116.020 1.00 46.59 92 THR A CA 1
ATOM 704 C C . THR A 1 92 ? 107.401 -42.826 -116.045 1.00 46.59 92 THR A C 1
ATOM 706 O O . THR A 1 92 ? 106.214 -42.974 -115.794 1.00 46.59 92 THR A O 1
ATOM 709 N N . GLY A 1 93 ? 107.874 -41.620 -116.425 1.00 51.81 93 GLY A N 1
ATOM 710 C CA . GLY A 1 93 ? 107.078 -40.403 -116.716 1.00 51.81 93 GLY A CA 1
ATOM 711 C C . GLY A 1 93 ? 107.949 -39.126 -116.781 1.00 51.81 93 GLY A C 1
ATOM 712 O O . GLY A 1 93 ? 108.851 -38.981 -115.953 1.00 51.81 93 GLY A O 1
ATOM 713 N N . ARG A 1 94 ? 107.743 -38.231 -117.772 1.00 55.94 94 ARG A N 1
ATOM 714 C CA . ARG A 1 94 ? 108.693 -37.150 -118.173 1.00 55.94 94 ARG A CA 1
ATOM 715 C C . ARG A 1 94 ? 108.156 -35.704 -118.059 1.00 55.94 94 ARG A C 1
ATOM 717 O O . ARG A 1 94 ? 106.999 -35.494 -117.719 1.00 55.94 94 ARG A O 1
ATOM 724 N N . LEU A 1 95 ? 109.029 -34.728 -118.354 1.00 48.00 95 LEU A N 1
ATOM 725 C CA . LEU A 1 95 ? 108.855 -33.273 -118.180 1.00 48.00 95 LEU A CA 1
ATOM 726 C C . LEU A 1 95 ? 109.453 -32.462 -119.386 1.00 48.00 95 LEU A C 1
ATOM 728 O O . LEU A 1 95 ? 110.474 -32.868 -119.949 1.00 48.00 95 LEU A O 1
ATOM 732 N N . LEU A 1 96 ? 108.804 -31.365 -119.823 1.00 61.19 96 LEU A N 1
ATOM 733 C CA . LEU A 1 96 ? 108.987 -30.539 -121.036 1.00 61.19 96 LEU A CA 1
ATOM 734 C C . LEU A 1 96 ? 109.506 -29.088 -120.794 1.00 61.19 96 LEU A C 1
ATOM 736 O O . LEU A 1 96 ? 109.710 -28.609 -119.686 1.00 61.19 96 LEU A O 1
ATOM 740 N N . GLN A 1 97 ? 109.731 -28.331 -121.883 1.00 53.47 97 GLN A N 1
ATOM 741 C CA . GLN A 1 97 ? 110.261 -26.952 -121.869 1.00 53.47 97 GLN A CA 1
ATOM 742 C C . GLN A 1 97 ? 109.403 -25.935 -121.093 1.00 53.47 97 GLN A C 1
ATOM 744 O O . GLN A 1 97 ? 109.960 -24.975 -120.554 1.00 53.47 97 GLN A O 1
ATOM 749 N N . LYS A 1 98 ? 108.079 -26.137 -121.003 1.00 62.97 98 LYS A N 1
ATOM 750 C CA . LYS A 1 98 ? 107.193 -25.273 -120.202 1.00 62.97 98 LYS A CA 1
ATOM 751 C C . LYS A 1 98 ? 107.675 -25.209 -118.755 1.00 62.97 98 LYS A C 1
ATOM 753 O O . LYS A 1 98 ? 107.756 -24.114 -118.209 1.00 62.97 98 LYS A O 1
ATOM 758 N N . GLU A 1 99 ? 108.104 -26.341 -118.199 1.00 59.00 99 GLU A N 1
ATOM 759 C CA . GLU A 1 99 ? 108.629 -26.449 -116.835 1.00 59.00 99 GLU A CA 1
ATOM 760 C C . GLU A 1 99 ? 109.946 -25.714 -116.596 1.00 59.00 99 GLU A C 1
ATOM 762 O O . GLU A 1 99 ? 110.237 -25.384 -115.461 1.00 59.00 99 GLU A O 1
ATOM 767 N N . LYS A 1 100 ? 110.731 -25.391 -117.629 1.00 56.00 100 LYS A N 1
ATOM 768 C CA . LYS A 1 100 ? 112.016 -24.674 -117.478 1.00 56.00 100 LYS A CA 1
ATOM 769 C C . LYS A 1 100 ? 111.814 -23.160 -117.378 1.00 56.00 100 LYS A C 1
ATOM 771 O O . LYS A 1 100 ? 112.514 -22.480 -116.634 1.00 56.00 100 LYS A O 1
ATOM 776 N N . LEU A 1 101 ? 110.808 -22.638 -118.083 1.00 56.56 101 LEU A N 1
ATOM 777 C CA . LEU A 1 101 ? 110.364 -21.241 -117.986 1.00 56.56 101 LEU A CA 1
ATOM 778 C C . LEU A 1 101 ? 109.468 -21.042 -116.750 1.00 56.56 101 LEU A C 1
ATOM 780 O O . LEU A 1 101 ? 109.609 -20.058 -116.021 1.00 56.56 101 LEU A O 1
ATOM 784 N N . VAL A 1 102 ? 108.621 -22.032 -116.450 1.00 69.38 102 VAL A N 1
ATOM 785 C CA . VAL A 1 102 ? 108.010 -22.204 -115.126 1.00 69.38 102 VAL A CA 1
ATOM 786 C C . VAL A 1 102 ? 109.103 -22.200 -114.067 1.00 69.38 102 VAL A C 1
ATOM 788 O O . VAL A 1 102 ? 108.996 -21.366 -113.183 1.00 69.38 102 VAL A O 1
ATOM 791 N N . LEU A 1 103 ? 110.205 -22.948 -114.209 1.00 70.62 103 LEU A N 1
ATOM 792 C CA . LEU A 1 103 ? 111.287 -22.903 -113.230 1.00 70.62 103 LEU A CA 1
ATOM 793 C C . LEU A 1 103 ? 111.927 -21.517 -113.160 1.00 70.62 103 LEU A C 1
ATOM 795 O O . LEU A 1 103 ? 112.051 -21.001 -112.066 1.00 70.62 103 LEU A O 1
ATOM 799 N N . ALA A 1 104 ? 112.250 -20.850 -114.273 1.00 59.62 104 ALA A N 1
ATOM 800 C CA . ALA A 1 104 ? 112.775 -19.474 -114.259 1.00 59.62 104 ALA A CA 1
ATOM 801 C C . ALA A 1 104 ? 111.913 -18.518 -113.417 1.00 59.62 104 ALA A C 1
ATOM 803 O O . ALA A 1 104 ? 112.408 -17.740 -112.594 1.00 59.62 104 ALA A O 1
ATOM 804 N N . THR A 1 105 ? 110.600 -18.641 -113.589 1.00 55.44 105 THR A N 1
ATOM 805 C CA . THR A 1 105 ? 109.593 -17.810 -112.932 1.00 55.44 105 THR A CA 1
ATOM 806 C C . THR A 1 105 ? 109.380 -18.244 -111.479 1.00 55.44 105 THR A C 1
ATOM 808 O O . THR A 1 105 ? 109.380 -17.409 -110.581 1.00 55.44 105 THR A O 1
ATOM 811 N N . GLU A 1 106 ? 109.287 -19.545 -111.206 1.00 51.97 106 GLU A N 1
ATOM 812 C CA . GLU A 1 106 ? 109.278 -20.169 -109.877 1.00 51.97 106 GLU A CA 1
ATOM 813 C C . GLU A 1 106 ? 110.572 -19.945 -109.111 1.00 51.97 106 GLU A C 1
ATOM 815 O O . GLU A 1 106 ? 110.567 -20.080 -107.897 1.00 51.97 106 GLU A O 1
ATOM 820 N N . VAL A 1 107 ? 111.669 -19.609 -109.775 1.00 76.56 107 VAL A N 1
ATOM 821 C CA . VAL A 1 107 ? 112.974 -19.359 -109.174 1.00 76.56 107 VAL A CA 1
ATOM 822 C C . VAL A 1 107 ? 113.075 -17.915 -108.756 1.00 76.56 107 VAL A C 1
ATOM 824 O O . VAL A 1 107 ? 113.314 -17.661 -107.578 1.00 76.56 107 VAL A O 1
ATOM 827 N N . PHE A 1 108 ? 112.786 -16.965 -109.652 1.00 73.31 108 PHE A N 1
ATOM 828 C CA . PHE A 1 108 ? 112.642 -15.578 -109.225 1.00 73.31 108 PHE A CA 1
ATOM 829 C C . PHE A 1 108 ? 111.565 -15.448 -108.138 1.00 73.31 108 PHE A C 1
ATOM 831 O O . PHE A 1 108 ? 111.766 -14.718 -107.166 1.00 73.31 108 PHE A O 1
ATOM 838 N N . ASN A 1 109 ? 110.461 -16.198 -108.248 1.00 71.81 109 ASN A N 1
ATOM 839 C CA . ASN A 1 109 ? 109.375 -16.187 -107.273 1.00 71.81 109 ASN A CA 1
ATOM 840 C C . ASN A 1 109 ? 109.704 -16.944 -105.986 1.00 71.81 109 ASN A C 1
ATOM 842 O O . ASN A 1 109 ? 109.495 -16.368 -104.928 1.00 71.81 109 ASN A O 1
ATOM 846 N N . SER A 1 110 ? 110.235 -18.173 -106.014 1.00 73.25 110 SER A N 1
ATOM 847 C CA . SER A 1 110 ? 110.598 -18.911 -104.787 1.00 73.25 110 SER A CA 1
ATOM 848 C C . SER A 1 110 ? 111.737 -18.223 -104.056 1.00 73.25 110 SER A C 1
ATOM 850 O O . SER A 1 110 ? 111.734 -18.207 -102.835 1.00 73.25 110 SER A O 1
ATOM 852 N N . ALA A 1 111 ? 112.657 -17.578 -104.773 1.00 72.44 111 ALA A N 1
ATOM 853 C CA . ALA A 1 111 ? 113.749 -16.842 -104.162 1.00 72.44 111 ALA A CA 1
ATOM 854 C C . ALA A 1 111 ? 113.311 -15.450 -103.660 1.00 72.44 111 ALA A C 1
ATOM 856 O O . ALA A 1 111 ? 113.635 -15.038 -102.549 1.00 72.44 111 ALA A O 1
ATOM 857 N N . SER A 1 112 ? 112.454 -14.742 -104.403 1.00 69.88 112 SER A N 1
ATOM 858 C CA . SER A 1 112 ? 111.733 -13.576 -103.866 1.00 69.88 112 SER A CA 1
ATOM 859 C C . SER A 1 112 ? 110.891 -13.928 -102.638 1.00 69.88 112 SER A C 1
ATOM 861 O O . SER A 1 112 ? 110.748 -13.105 -101.732 1.00 69.88 112 SER A O 1
ATOM 863 N N . LYS A 1 113 ? 110.315 -15.131 -102.621 1.00 72.19 113 LYS A N 1
ATOM 864 C CA . LYS A 1 113 ? 109.486 -15.660 -101.545 1.00 72.19 113 LYS A CA 1
ATOM 865 C C . LYS A 1 113 ? 110.332 -16.026 -100.337 1.00 72.19 113 LYS A C 1
ATOM 867 O O . LYS A 1 113 ? 110.030 -15.522 -99.271 1.00 72.19 113 LYS A O 1
ATOM 872 N N . ALA A 1 114 ? 111.428 -16.762 -100.493 1.00 71.69 114 ALA A N 1
ATOM 873 C CA . ALA A 1 114 ? 112.301 -17.076 -99.375 1.00 71.69 114 ALA A CA 1
ATOM 874 C C . ALA A 1 114 ? 112.980 -15.819 -98.803 1.00 71.69 114 ALA A C 1
ATOM 876 O O . ALA A 1 114 ? 113.054 -15.717 -97.585 1.00 71.69 114 ALA A O 1
ATOM 877 N N . LEU A 1 115 ? 113.326 -14.793 -99.607 1.00 63.38 115 LEU A N 1
ATOM 878 C CA . LEU A 1 115 ? 113.676 -13.458 -99.072 1.00 63.38 115 LEU A CA 1
ATOM 879 C C . LEU A 1 115 ? 112.564 -12.921 -98.154 1.00 63.38 115 LEU A C 1
ATOM 881 O O . LEU A 1 115 ? 112.832 -12.419 -97.065 1.00 63.38 115 LEU A O 1
ATOM 885 N N . SER A 1 116 ? 111.312 -13.073 -98.590 1.00 64.31 116 SER A N 1
ATOM 886 C CA . SER A 1 116 ? 110.106 -12.672 -97.853 1.00 64.31 116 SER A CA 1
ATOM 887 C C . SER A 1 116 ? 109.741 -13.604 -96.687 1.00 64.31 116 SER A C 1
ATOM 889 O O . SER A 1 116 ? 108.917 -13.225 -95.856 1.00 64.31 116 SER A O 1
ATOM 891 N N . ASP A 1 117 ? 110.338 -14.795 -96.604 1.00 59.62 117 ASP A N 1
ATOM 892 C CA . ASP A 1 117 ? 110.161 -15.761 -95.518 1.00 59.62 117 ASP A CA 1
ATOM 893 C C . ASP A 1 117 ? 111.321 -15.680 -94.504 1.00 59.62 117 ASP A C 1
ATOM 895 O O . ASP A 1 117 ? 111.090 -15.896 -93.321 1.00 59.62 117 ASP A O 1
ATOM 899 N N . PHE A 1 118 ? 112.514 -15.206 -94.886 1.00 65.50 118 PHE A N 1
ATOM 900 C CA . PHE A 1 118 ? 113.565 -14.788 -93.941 1.00 65.50 118 PHE A CA 1
ATOM 901 C C . PHE A 1 118 ? 113.145 -13.587 -93.105 1.00 65.50 118 PHE A C 1
ATOM 903 O O . PHE A 1 118 ? 113.393 -13.532 -91.905 1.00 65.50 118 PHE A O 1
ATOM 910 N N . MET A 1 119 ? 112.417 -12.661 -93.730 1.00 61.72 119 MET A N 1
ATOM 911 C CA . MET A 1 119 ? 111.721 -11.566 -93.052 1.00 61.72 119 MET A CA 1
ATOM 912 C C . MET A 1 119 ? 110.725 -12.050 -91.977 1.00 61.72 119 MET A C 1
ATOM 914 O O . MET A 1 119 ? 110.298 -11.235 -91.165 1.00 61.72 119 MET A O 1
ATOM 918 N N . LYS A 1 120 ? 110.356 -13.343 -91.970 1.00 57.97 120 LYS A N 1
ATOM 919 C CA . LYS A 1 120 ? 109.495 -13.993 -90.965 1.00 57.97 120 LYS A CA 1
ATOM 920 C C . LYS A 1 120 ? 110.279 -14.927 -90.032 1.00 57.97 120 LYS A C 1
ATOM 922 O O . LYS A 1 120 ? 109.968 -15.006 -88.853 1.00 57.97 120 LYS A O 1
ATOM 927 N N . SER A 1 121 ? 111.302 -15.634 -90.524 1.00 52.28 121 SER A N 1
ATOM 928 C CA . SER A 1 121 ? 112.111 -16.550 -89.702 1.00 52.28 121 SER A CA 1
ATOM 929 C C . SER A 1 121 ? 113.158 -15.823 -88.853 1.00 52.28 121 SER A C 1
ATOM 931 O O . SER A 1 121 ? 113.526 -16.303 -87.787 1.00 52.28 121 SER A O 1
ATOM 933 N N . SER A 1 122 ? 113.598 -14.634 -89.276 1.00 48.75 122 SER A N 1
ATOM 934 C CA . SER A 1 122 ? 114.445 -13.738 -88.479 1.00 48.75 122 SER A CA 1
ATOM 935 C C . SER A 1 122 ? 113.713 -13.127 -87.271 1.00 48.75 122 SER A C 1
ATOM 937 O O . SER A 1 122 ? 114.331 -12.373 -86.519 1.00 48.75 122 SER A O 1
ATOM 939 N N . THR A 1 123 ? 112.414 -13.396 -87.093 1.00 42.59 123 THR A N 1
ATOM 940 C CA . THR A 1 123 ? 111.602 -12.839 -86.003 1.00 42.59 123 THR A CA 1
ATOM 941 C C . THR A 1 123 ? 111.679 -13.681 -84.724 1.00 42.59 123 THR A C 1
ATOM 943 O O . THR A 1 123 ? 111.829 -13.103 -83.653 1.00 42.59 123 THR A O 1
ATOM 946 N N . ASP A 1 124 ? 111.676 -15.018 -84.830 1.00 31.98 124 ASP A N 1
ATOM 947 C CA . ASP A 1 124 ? 111.482 -15.935 -83.688 1.00 31.98 124 ASP A CA 1
ATOM 948 C C . ASP A 1 124 ? 112.587 -17.002 -83.518 1.00 31.98 124 ASP A C 1
ATOM 950 O O . ASP A 1 124 ? 112.356 -18.077 -82.974 1.00 31.98 124 ASP A O 1
ATOM 954 N N . CYS A 1 125 ? 113.830 -16.698 -83.911 1.00 24.16 125 CYS A N 1
ATOM 955 C CA . CYS A 1 125 ? 115.012 -17.444 -83.437 1.00 24.16 125 CYS A CA 1
ATOM 956 C C . CYS A 1 125 ? 115.684 -16.754 -82.229 1.00 24.16 125 CYS A C 1
ATOM 958 O O . CYS A 1 125 ? 116.907 -16.760 -82.081 1.00 24.16 125 CYS A O 1
ATOM 960 N N . GLN A 1 126 ? 114.879 -16.133 -81.361 1.00 27.20 126 GLN A N 1
ATOM 961 C CA . GLN A 1 126 ? 115.313 -15.668 -80.044 1.00 27.20 126 GLN A CA 1
ATOM 962 C C . GLN A 1 126 ? 115.022 -16.756 -78.996 1.00 27.20 126 GLN A C 1
ATOM 964 O O . GLN A 1 126 ? 113.938 -17.330 -78.988 1.00 27.20 126 GLN A O 1
ATOM 969 N N . ASN A 1 127 ? 115.958 -16.957 -78.060 1.00 26.31 127 ASN A N 1
ATOM 970 C CA . ASN A 1 127 ? 115.796 -17.727 -76.811 1.00 26.31 127 ASN A CA 1
ATOM 971 C C . ASN A 1 127 ? 115.918 -19.272 -76.842 1.00 26.31 127 ASN A C 1
ATOM 973 O O . ASN A 1 127 ? 115.062 -19.948 -76.280 1.00 26.31 127 ASN A O 1
ATOM 977 N N . SER A 1 128 ? 117.051 -19.836 -77.300 1.00 29.56 128 SER A N 1
ATOM 978 C CA . SER A 1 128 ? 117.658 -20.988 -76.580 1.00 29.56 128 SER A CA 1
ATOM 979 C C . SER A 1 128 ? 119.114 -21.318 -76.966 1.00 29.56 128 SER A C 1
ATOM 981 O O . SER A 1 128 ? 119.358 -21.891 -78.027 1.00 29.56 128 SER A O 1
ATOM 983 N N . ARG A 1 129 ? 120.069 -21.088 -76.049 1.00 23.70 129 ARG A N 1
ATOM 984 C CA . ARG A 1 129 ? 121.194 -22.001 -75.726 1.00 23.70 129 ARG A CA 1
ATOM 985 C C . ARG A 1 129 ? 121.897 -21.560 -74.432 1.00 23.70 129 ARG A C 1
ATOM 987 O O . ARG A 1 129 ? 121.567 -20.514 -73.884 1.00 23.70 129 ARG A O 1
ATOM 994 N N . VAL A 1 130 ? 122.768 -22.415 -73.886 1.00 29.16 130 VAL A N 1
ATOM 995 C CA . VAL A 1 130 ? 123.160 -22.396 -72.462 1.00 29.16 130 VAL A CA 1
ATOM 996 C C . VAL A 1 130 ? 124.682 -22.410 -72.277 1.00 29.16 130 VAL A C 1
ATOM 998 O O . VAL A 1 130 ? 125.359 -23.289 -72.803 1.00 29.16 130 VAL A O 1
ATOM 1001 N N . SER A 1 131 ? 125.191 -21.517 -71.424 1.00 23.66 131 SER A N 1
ATOM 1002 C CA . SER A 1 131 ? 126.508 -21.611 -70.771 1.00 23.66 131 SER A CA 1
ATOM 1003 C C . SER A 1 131 ? 126.416 -20.956 -69.380 1.00 23.66 131 SER A C 1
ATOM 1005 O O . SER A 1 131 ? 126.150 -19.765 -69.285 1.00 23.66 131 SER A O 1
ATOM 1007 N N . VAL A 1 132 ? 126.376 -21.729 -68.287 1.00 25.88 132 VAL A N 1
ATOM 1008 C CA . VAL A 1 132 ? 127.548 -22.216 -67.517 1.00 25.88 132 VAL A CA 1
ATOM 1009 C C . VAL A 1 132 ? 128.151 -21.137 -66.601 1.00 25.88 132 VAL A C 1
ATOM 1011 O O . VAL A 1 132 ? 128.778 -20.220 -67.101 1.00 25.88 132 VAL A O 1
ATOM 1014 N N . LYS A 1 133 ? 128.007 -21.354 -65.274 1.00 24.19 133 LYS A N 1
ATOM 1015 C CA . LYS A 1 133 ? 128.827 -20.890 -64.118 1.00 24.19 133 LYS A CA 1
ATOM 1016 C C . LYS A 1 133 ? 129.256 -19.399 -64.119 1.00 24.19 133 LYS A C 1
ATOM 1018 O O . LYS A 1 133 ? 129.941 -18.932 -65.010 1.00 24.19 133 LYS A O 1
ATOM 1023 N N . ILE A 1 134 ? 129.011 -18.628 -63.062 1.00 23.58 134 ILE A N 1
ATOM 1024 C CA . ILE A 1 134 ? 129.740 -18.684 -61.775 1.00 23.58 134 ILE A CA 1
ATOM 1025 C C . ILE A 1 134 ? 128.915 -17.932 -60.709 1.00 23.58 134 ILE A C 1
ATOM 1027 O O . ILE A 1 134 ? 128.181 -17.002 -61.036 1.00 23.58 134 ILE A O 1
ATOM 1031 N N . ALA A 1 135 ? 129.042 -18.313 -59.436 1.00 25.02 135 ALA A N 1
ATOM 1032 C CA . ALA A 1 135 ? 128.440 -17.586 -58.316 1.00 25.02 135 ALA A CA 1
ATOM 1033 C C . ALA A 1 135 ? 129.359 -16.472 -57.786 1.00 25.02 135 ALA A C 1
ATOM 1035 O O . ALA A 1 135 ? 130.570 -16.660 -57.739 1.00 25.02 135 ALA A O 1
ATOM 1036 N N . ILE A 1 136 ? 128.770 -15.377 -57.295 1.00 24.50 136 ILE A N 1
ATOM 1037 C CA . ILE A 1 136 ? 129.248 -14.565 -56.159 1.00 24.50 136 ILE A CA 1
ATOM 1038 C C . ILE A 1 136 ? 128.054 -13.750 -55.644 1.00 24.50 136 ILE A C 1
ATOM 1040 O O . ILE A 1 136 ? 127.201 -13.324 -56.425 1.00 24.50 136 ILE A O 1
ATOM 1044 N N . ALA A 1 137 ? 127.965 -13.571 -54.327 1.00 26.11 137 ALA A N 1
ATOM 1045 C CA . ALA A 1 137 ? 126.865 -12.867 -53.680 1.00 26.11 137 ALA A CA 1
ATOM 1046 C C . ALA A 1 137 ? 127.260 -11.449 -53.240 1.00 26.11 137 ALA A C 1
ATOM 1048 O O . ALA A 1 137 ? 128.387 -11.216 -52.812 1.00 26.11 137 ALA A O 1
ATOM 1049 N N . THR A 1 138 ? 126.254 -10.569 -53.191 1.00 28.39 138 THR A N 1
ATOM 1050 C CA . THR A 1 138 ? 126.208 -9.295 -52.439 1.00 28.39 138 THR A CA 1
ATOM 1051 C C . THR A 1 138 ? 127.177 -8.160 -52.841 1.00 28.39 138 THR A C 1
ATOM 1053 O O . THR A 1 138 ? 128.249 -8.397 -53.389 1.00 28.39 138 THR A O 1
ATOM 1056 N N . PRO A 1 139 ? 126.793 -6.885 -52.613 1.00 29.02 139 PRO A N 1
ATOM 1057 C CA . PRO A 1 139 ? 127.537 -5.738 -53.128 1.00 29.02 139 PRO A CA 1
ATOM 1058 C C . PRO A 1 139 ? 128.612 -5.225 -52.161 1.00 29.02 139 PRO A C 1
ATOM 1060 O O . PRO A 1 139 ? 128.324 -4.965 -50.994 1.00 29.02 139 PRO A O 1
ATOM 1063 N N . GLN A 1 140 ? 129.797 -4.890 -52.680 1.00 24.78 140 GLN A N 1
ATOM 1064 C CA . GLN A 1 140 ? 130.635 -3.843 -52.086 1.00 24.78 140 GLN A CA 1
ATOM 1065 C C . GLN A 1 140 ? 131.208 -2.882 -53.135 1.00 24.78 140 GLN A C 1
ATOM 1067 O O . GLN A 1 140 ? 132.214 -3.168 -53.765 1.00 24.78 140 GLN A O 1
ATOM 1072 N N . LYS A 1 141 ? 130.575 -1.700 -53.180 1.00 25.05 141 LYS A N 1
ATOM 1073 C CA . LYS A 1 141 ? 131.158 -0.358 -53.381 1.00 25.05 141 LYS A CA 1
ATOM 1074 C C . LYS A 1 141 ? 131.944 -0.047 -54.668 1.00 25.05 141 LYS A C 1
ATOM 1076 O O . LYS A 1 141 ? 132.829 -0.770 -55.099 1.00 25.05 141 LYS A O 1
ATOM 1081 N N . SER A 1 142 ? 131.780 1.218 -55.076 1.00 25.62 142 SER A N 1
ATOM 1082 C CA . SER A 1 142 ? 132.700 1.976 -55.938 1.00 25.62 142 SER A CA 1
ATOM 1083 C C . SER A 1 142 ? 132.705 1.571 -57.428 1.00 25.62 142 SER A C 1
ATOM 1085 O O . SER A 1 142 ? 132.335 0.459 -57.775 1.00 25.62 142 SER A O 1
ATOM 1087 N N . LEU A 1 143 ? 133.064 2.439 -58.376 1.00 28.58 143 LEU A N 1
ATOM 1088 C CA . LEU A 1 143 ? 133.059 3.910 -58.378 1.00 28.58 143 LEU A CA 1
ATOM 1089 C C . LEU A 1 143 ? 132.981 4.383 -59.846 1.00 28.58 143 LEU A C 1
ATOM 1091 O O . LEU A 1 143 ? 132.740 3.608 -60.768 1.00 28.58 143 LEU A O 1
ATOM 1095 N N . THR A 1 144 ? 133.210 5.673 -60.067 1.00 26.77 144 THR A N 1
ATOM 1096 C CA . THR A 1 144 ? 133.605 6.243 -61.358 1.00 26.77 144 THR A CA 1
ATOM 1097 C C . THR A 1 144 ? 134.574 5.354 -62.162 1.00 26.77 144 THR A C 1
ATOM 1099 O O . THR A 1 144 ? 135.686 5.117 -61.702 1.00 26.77 144 THR A O 1
ATOM 1102 N N . LEU A 1 145 ? 134.271 5.080 -63.437 1.00 30.06 145 LEU A N 1
ATOM 1103 C CA . LEU A 1 145 ? 134.928 5.851 -64.498 1.00 30.06 145 LEU A CA 1
ATOM 1104 C C . LEU A 1 145 ? 134.220 5.792 -65.862 1.00 30.06 145 LEU A C 1
ATOM 1106 O O . LEU A 1 145 ? 133.955 4.747 -66.441 1.00 30.06 145 LEU A O 1
ATOM 1110 N N . ARG A 1 146 ? 134.048 6.994 -66.409 1.00 28.83 146 ARG A N 1
ATOM 1111 C CA . ARG A 1 146 ? 134.289 7.371 -67.807 1.00 28.83 146 ARG A CA 1
ATOM 1112 C C . ARG A 1 146 ? 134.992 6.295 -68.675 1.00 28.83 146 ARG A C 1
ATOM 1114 O O . ARG A 1 146 ? 136.214 6.174 -68.615 1.00 28.83 146 ARG A O 1
ATOM 1121 N N . ARG A 1 147 ? 134.287 5.752 -69.671 1.00 32.47 147 ARG A N 1
ATOM 1122 C CA . ARG A 1 147 ? 134.659 6.004 -71.080 1.00 32.47 147 ARG A CA 1
ATOM 1123 C C . ARG A 1 147 ? 133.450 5.852 -72.023 1.00 32.47 147 ARG A C 1
ATOM 1125 O O . ARG A 1 147 ? 132.532 5.116 -71.672 1.00 32.47 147 ARG A O 1
ATOM 1132 N N . PRO A 1 148 ? 133.379 6.611 -73.136 1.00 35.78 148 PRO A N 1
ATOM 1133 C CA . PRO A 1 148 ? 132.137 6.798 -73.891 1.00 35.78 148 PRO A CA 1
ATOM 1134 C C . PRO A 1 148 ? 132.265 6.338 -75.359 1.00 35.78 148 PRO A C 1
ATOM 1136 O O . PRO A 1 148 ? 133.288 5.780 -75.740 1.00 35.78 148 PRO A O 1
ATOM 1139 N N . LEU A 1 149 ? 131.272 6.718 -76.179 1.00 29.47 149 LEU A N 1
ATOM 1140 C CA . LEU A 1 149 ? 131.266 6.703 -77.654 1.00 29.47 149 LEU A CA 1
ATOM 1141 C C . LEU A 1 149 ? 131.092 5.318 -78.303 1.00 29.47 149 LEU A C 1
ATOM 1143 O O . LEU A 1 149 ? 131.937 4.445 -78.164 1.00 29.47 149 LEU A O 1
ATOM 1147 N N . GLN A 1 150 ? 130.035 5.160 -79.104 1.00 42.31 150 GLN A N 1
ATOM 1148 C CA . GLN A 1 150 ? 130.064 5.195 -80.583 1.00 42.31 150 GLN A CA 1
ATOM 1149 C C . GLN A 1 150 ? 128.681 4.742 -81.123 1.00 42.31 150 GLN A C 1
ATOM 1151 O O . GLN A 1 150 ? 127.992 3.987 -80.448 1.00 42.31 150 GLN A O 1
ATOM 1156 N N . SER A 1 151 ? 128.125 5.166 -82.269 1.00 36.47 151 SER A N 1
ATOM 1157 C CA . SER A 1 151 ? 128.555 6.061 -83.364 1.00 36.47 151 SER A CA 1
ATOM 1158 C C . SER A 1 151 ? 129.942 5.746 -83.949 1.00 36.47 151 SER A C 1
ATOM 1160 O O . SER A 1 151 ? 130.926 6.332 -83.511 1.00 36.47 151 SER A O 1
ATOM 1162 N N . VAL A 1 152 ? 130.069 4.855 -84.937 1.00 29.06 152 VAL 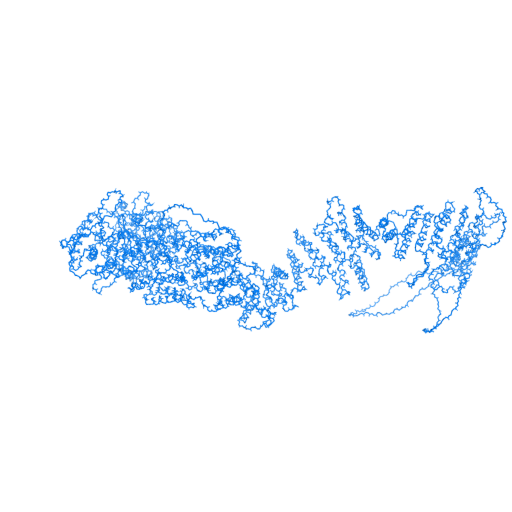A N 1
ATOM 1163 C CA . VAL A 1 152 ? 129.354 4.964 -86.227 1.00 29.06 152 VAL A CA 1
ATOM 1164 C C . VAL A 1 152 ? 128.861 3.616 -86.782 1.00 29.06 152 VAL A C 1
ATOM 1166 O O . VAL A 1 152 ? 129.601 2.639 -86.798 1.00 29.06 152 VAL A O 1
ATOM 1169 N N . SER A 1 153 ? 127.641 3.619 -87.327 1.00 35.91 153 SER A N 1
ATOM 1170 C CA . SER A 1 153 ? 127.181 2.708 -88.390 1.00 35.91 153 SER A CA 1
ATOM 1171 C C . SER A 1 153 ? 127.381 1.180 -88.123 1.00 35.91 153 SER A C 1
ATOM 1173 O O . SER A 1 153 ? 126.795 0.753 -87.124 1.00 35.91 153 SER A O 1
ATOM 1175 N N . PRO A 1 154 ? 128.058 0.294 -88.916 1.00 36.19 154 PRO A N 1
ATOM 1176 C CA . PRO A 1 154 ? 128.966 0.544 -90.039 1.00 36.19 154 PRO A CA 1
ATOM 1177 C C . PRO A 1 154 ? 128.385 0.939 -91.414 1.00 36.19 154 PRO A C 1
ATOM 1179 O O . PRO A 1 154 ? 129.067 1.696 -92.090 1.00 36.19 154 PRO A O 1
ATOM 1182 N N . ASN A 1 155 ? 127.198 0.580 -91.931 1.00 23.41 155 ASN A N 1
ATOM 1183 C CA . ASN A 1 155 ? 126.170 -0.420 -91.584 1.00 23.41 155 ASN A CA 1
ATOM 1184 C C . ASN A 1 155 ? 125.371 -0.251 -90.257 1.00 23.41 155 ASN A C 1
ATOM 1186 O O . ASN A 1 155 ? 125.059 0.877 -89.907 1.00 23.41 155 ASN A O 1
ATOM 1190 N N . SER A 1 156 ? 124.963 -1.376 -89.636 1.00 32.19 156 SER A N 1
ATOM 1191 C CA . SER A 1 156 ? 124.066 -1.661 -88.478 1.00 32.19 156 SER A CA 1
ATOM 1192 C C . SER A 1 156 ? 123.231 -0.581 -87.753 1.00 32.19 156 SER A C 1
ATOM 1194 O O . SER A 1 156 ? 123.595 0.575 -87.601 1.00 32.19 156 SER A O 1
ATOM 1196 N N . THR A 1 157 ? 122.107 -1.040 -87.180 1.00 34.78 157 THR A N 1
ATOM 1197 C CA . THR A 1 157 ? 121.132 -0.260 -86.388 1.00 34.78 157 THR A CA 1
ATOM 1198 C C . THR A 1 157 ? 120.551 0.968 -87.092 1.00 34.78 157 THR A C 1
ATOM 1200 O O . THR A 1 157 ? 120.939 2.104 -86.845 1.00 34.78 157 THR A O 1
ATOM 1203 N N . ILE A 1 158 ? 119.472 0.737 -87.844 1.00 31.69 158 ILE A N 1
ATOM 1204 C CA . ILE A 1 158 ? 118.329 1.658 -87.828 1.00 31.69 158 ILE A CA 1
ATOM 1205 C C . ILE A 1 158 ? 117.194 0.923 -87.114 1.00 31.69 158 ILE A C 1
ATOM 1207 O O . ILE A 1 158 ? 116.400 0.205 -87.719 1.00 31.69 158 ILE A O 1
ATOM 1211 N N . SER A 1 159 ? 117.162 1.041 -85.789 1.00 28.28 159 SER A N 1
ATOM 1212 C CA . SER A 1 159 ? 116.076 0.495 -84.981 1.00 28.28 159 SER A CA 1
ATOM 1213 C C . SER A 1 159 ? 114.814 1.332 -85.179 1.00 28.28 159 SER A C 1
ATOM 1215 O O . SER A 1 159 ? 114.769 2.495 -84.773 1.00 28.28 159 SER A O 1
ATOM 1217 N N . SER A 1 160 ? 113.753 0.717 -85.709 1.00 29.92 160 SER A N 1
ATOM 1218 C CA . SER A 1 160 ? 112.389 1.162 -85.401 1.00 29.92 160 SER A CA 1
ATOM 1219 C C . SER A 1 160 ? 112.260 1.252 -83.872 1.00 29.92 160 SER A C 1
ATOM 1221 O O . SER A 1 160 ? 112.548 0.252 -83.207 1.00 29.92 160 SER A O 1
ATOM 1223 N N . PRO A 1 161 ? 111.885 2.405 -83.284 1.00 29.31 161 PRO A N 1
ATOM 1224 C CA . PRO A 1 161 ? 111.947 2.590 -81.841 1.00 29.31 161 PRO A CA 1
ATOM 1225 C C . PRO A 1 161 ? 110.778 1.903 -81.118 1.00 29.31 161 PRO A C 1
ATOM 1227 O O . PRO A 1 161 ? 109.873 2.549 -80.584 1.00 29.31 161 PRO A O 1
ATOM 1230 N N . VAL A 1 162 ? 110.877 0.577 -80.996 1.00 30.44 162 VAL A N 1
ATOM 1231 C CA . VAL A 1 162 ? 110.614 -0.082 -79.710 1.00 30.44 162 VAL A CA 1
ATOM 1232 C C . VAL A 1 162 ? 111.496 0.641 -78.680 1.00 30.44 162 VAL A C 1
ATOM 1234 O O . VAL A 1 162 ? 112.609 1.062 -78.977 1.00 30.44 162 VAL A O 1
ATOM 1237 N N . LYS A 1 163 ? 111.021 0.958 -77.481 1.00 25.84 163 LYS A N 1
ATOM 1238 C CA . LYS A 1 163 ? 111.258 0.195 -76.245 1.00 25.84 163 LYS A CA 1
ATOM 1239 C C . LYS A 1 163 ? 112.327 -0.916 -76.284 1.00 25.84 163 LYS A C 1
ATOM 1241 O O . LYS A 1 163 ? 112.173 -1.932 -75.616 1.00 25.84 163 LYS A O 1
ATOM 1246 N N . THR A 1 164 ? 113.452 -0.687 -76.964 1.00 26.33 164 THR A N 1
ATOM 1247 C CA . THR A 1 164 ? 114.693 -1.435 -76.753 1.00 26.33 164 THR A CA 1
ATOM 1248 C C . THR A 1 164 ? 115.270 -1.104 -75.369 1.00 26.33 164 THR A C 1
ATOM 1250 O O . THR A 1 164 ? 116.284 -0.421 -75.236 1.00 26.33 164 THR A O 1
ATOM 1253 N N . LYS A 1 165 ? 114.641 -1.661 -74.323 1.00 32.06 165 LYS A N 1
ATOM 1254 C CA . LYS A 1 165 ? 115.428 -2.416 -73.336 1.00 32.06 165 LYS A CA 1
ATOM 1255 C C . LYS A 1 165 ? 116.184 -3.495 -74.143 1.00 32.06 165 LYS A C 1
ATOM 1257 O O . LYS A 1 165 ? 115.663 -3.944 -75.162 1.00 32.06 165 LYS A O 1
ATOM 1262 N N . PRO A 1 166 ? 117.457 -3.744 -73.824 1.00 25.67 166 PRO A N 1
ATOM 1263 C CA . PRO A 1 166 ? 118.552 -3.764 -74.796 1.00 25.67 166 PRO A CA 1
ATOM 1264 C C . PRO A 1 166 ? 118.335 -4.649 -76.033 1.00 25.67 166 PRO A C 1
ATOM 1266 O O . PRO A 1 166 ? 117.990 -5.819 -75.915 1.00 25.67 166 PRO A O 1
ATOM 1269 N N . MET A 1 167 ? 118.691 -4.120 -77.211 1.00 27.36 167 MET A N 1
ATOM 1270 C CA . MET A 1 167 ? 119.182 -4.969 -78.303 1.00 27.36 167 MET A CA 1
ATOM 1271 C C . MET A 1 167 ? 120.582 -5.467 -77.911 1.00 27.36 167 MET A C 1
ATOM 1273 O O . MET A 1 167 ? 121.584 -4.819 -78.206 1.00 27.36 167 MET A O 1
ATOM 1277 N N . GLY A 1 168 ? 120.629 -6.585 -77.188 1.00 31.97 168 GLY A N 1
ATOM 1278 C CA . GLY A 1 168 ? 121.835 -7.381 -76.970 1.00 31.97 168 GLY A CA 1
ATOM 1279 C C . GLY A 1 168 ? 121.868 -8.552 -77.952 1.00 31.97 168 GLY A C 1
ATOM 1280 O O . GLY A 1 168 ? 120.833 -9.155 -78.202 1.00 31.97 168 GLY A O 1
ATOM 1281 N N . GLU A 1 169 ? 123.044 -8.829 -78.515 1.00 29.42 169 GLU A N 1
ATOM 1282 C CA . GLU A 1 169 ? 123.346 -9.969 -79.399 1.00 29.42 169 GLU A CA 1
ATOM 1283 C C . GLU A 1 169 ? 122.381 -10.218 -80.578 1.00 29.42 169 GLU A C 1
ATOM 1285 O O . GLU A 1 169 ? 121.586 -11.151 -80.608 1.00 29.42 169 GLU A O 1
ATOM 1290 N N . ALA A 1 170 ? 122.580 -9.442 -81.648 1.00 29.84 170 ALA A N 1
ATOM 1291 C CA . ALA A 1 170 ? 122.270 -9.862 -83.021 1.00 29.84 170 ALA A CA 1
ATOM 1292 C C . ALA A 1 170 ? 123.579 -10.187 -83.776 1.00 29.84 170 ALA A C 1
ATOM 1294 O O . ALA A 1 170 ? 123.886 -9.630 -84.834 1.00 29.84 170 ALA A O 1
ATOM 1295 N N . THR A 1 171 ? 124.392 -11.054 -83.168 1.00 28.39 171 THR A N 1
ATOM 1296 C CA . THR A 1 171 ? 125.748 -11.445 -83.586 1.00 28.39 171 THR A CA 1
ATOM 1297 C C . THR A 1 171 ? 125.932 -12.932 -83.269 1.00 28.39 171 THR A C 1
ATOM 1299 O O . THR A 1 171 ? 125.775 -13.317 -82.123 1.00 28.39 171 THR A O 1
ATOM 1302 N N . SER A 1 172 ? 126.259 -13.823 -84.208 1.00 38.03 172 SER A N 1
ATOM 1303 C CA . SER A 1 172 ? 127.057 -13.600 -85.419 1.00 38.03 172 SER A CA 1
ATOM 1304 C C . SER A 1 172 ? 126.314 -13.858 -86.741 1.00 38.03 172 SER A C 1
ATOM 1306 O O . SER A 1 172 ? 125.516 -14.779 -86.867 1.00 38.03 172 SER A O 1
ATOM 1308 N N . LYS A 1 173 ? 126.646 -13.081 -87.781 1.00 31.45 173 LYS A N 1
ATOM 1309 C CA . LYS A 1 173 ? 126.113 -13.250 -89.148 1.00 31.45 173 LYS A CA 1
ATOM 1310 C C . LYS A 1 173 ? 126.791 -14.378 -89.952 1.00 31.45 173 LYS A C 1
ATOM 1312 O O . LYS A 1 173 ? 126.695 -14.374 -91.176 1.00 31.45 173 LYS A O 1
ATOM 1317 N N . LYS A 1 174 ? 127.519 -15.306 -89.316 1.00 36.78 174 LYS A N 1
ATOM 1318 C CA . LYS A 1 174 ? 128.302 -16.322 -90.047 1.00 36.78 174 LYS A CA 1
ATOM 1319 C C . LYS A 1 174 ? 127.462 -17.491 -90.549 1.00 36.78 174 LYS A C 1
ATOM 1321 O O . LYS A 1 174 ? 127.628 -17.876 -91.701 1.00 36.78 174 LYS A O 1
ATOM 1326 N N . ASP A 1 175 ? 126.447 -17.912 -89.803 1.00 42.84 175 ASP A N 1
ATOM 1327 C CA . ASP A 1 175 ? 125.502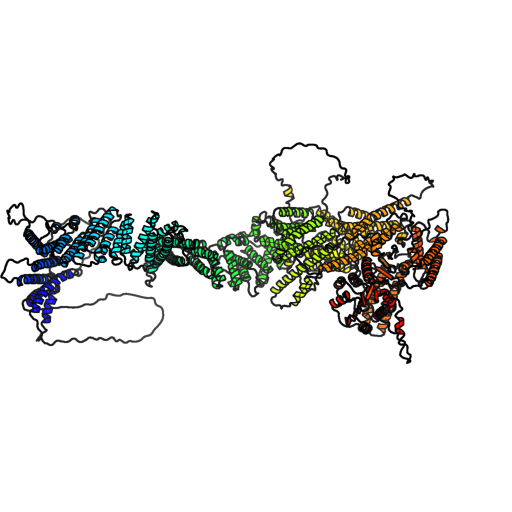 -18.918 -90.301 1.00 42.84 175 ASP A CA 1
ATOM 1328 C C . ASP A 1 175 ? 124.457 -18.341 -91.270 1.00 42.84 175 ASP A C 1
ATOM 1330 O O . ASP A 1 175 ? 123.597 -19.076 -91.723 1.00 42.84 175 ASP A O 1
ATOM 1334 N N . ILE A 1 176 ? 124.581 -17.080 -91.712 1.00 50.44 176 ILE A N 1
ATOM 1335 C CA . ILE A 1 176 ? 123.925 -16.586 -92.945 1.00 50.44 176 ILE A CA 1
ATOM 1336 C C . ILE A 1 176 ? 124.688 -17.071 -94.207 1.00 50.44 176 ILE A C 1
ATOM 1338 O O . ILE A 1 176 ? 124.217 -16.916 -95.328 1.00 50.44 176 ILE A O 1
ATOM 1342 N N . GLN A 1 177 ? 125.863 -17.696 -94.043 1.00 49.88 177 GLN A N 1
ATOM 1343 C CA . GLN A 1 177 ? 126.555 -18.442 -95.105 1.00 49.88 177 GLN A CA 1
ATOM 1344 C C . GLN A 1 177 ? 126.281 -19.961 -95.044 1.00 49.88 177 GLN A C 1
ATOM 1346 O O . GLN A 1 177 ? 126.632 -20.673 -95.980 1.00 49.88 177 GLN A O 1
ATOM 1351 N N . GLY A 1 178 ? 125.630 -20.453 -93.978 1.00 50.94 178 GLY A N 1
ATOM 1352 C CA . GLY A 1 178 ? 125.085 -21.819 -93.888 1.00 50.94 178 GLY A CA 1
ATOM 1353 C C . GLY A 1 178 ? 123.579 -21.865 -94.185 1.00 50.94 178 GLY A C 1
ATOM 1354 O O . GLY A 1 178 ? 123.115 -22.660 -94.996 1.00 50.94 178 GLY A O 1
ATOM 1355 N N . CYS A 1 179 ? 122.818 -20.951 -93.580 1.00 56.72 179 CYS A N 1
ATOM 1356 C CA . CYS A 1 179 ? 121.450 -20.606 -93.946 1.00 56.72 179 CYS A CA 1
ATOM 1357 C C . CYS A 1 179 ? 121.484 -19.836 -95.270 1.00 56.72 179 CYS A C 1
ATOM 1359 O O . CYS A 1 179 ? 121.835 -18.657 -95.302 1.00 56.72 179 CYS A O 1
ATOM 1361 N N . GLY A 1 180 ? 121.129 -20.504 -96.365 1.00 59.28 180 GLY A N 1
ATOM 1362 C CA . GLY A 1 180 ? 121.274 -20.030 -97.740 1.00 59.28 180 GLY A CA 1
ATOM 1363 C C . GLY A 1 180 ? 120.358 -18.876 -98.154 1.00 59.28 180 GLY A C 1
ATOM 1364 O O . GLY A 1 180 ? 119.898 -18.837 -99.292 1.00 59.28 180 GLY A O 1
ATOM 1365 N N . ILE A 1 181 ? 120.087 -17.900 -97.281 1.00 73.38 181 ILE A N 1
ATOM 1366 C CA . ILE A 1 181 ? 119.305 -16.725 -97.671 1.00 73.38 181 ILE A CA 1
ATOM 1367 C C . ILE A 1 181 ? 120.069 -15.757 -98.577 1.00 73.38 181 ILE A C 1
ATOM 1369 O O . ILE A 1 181 ? 119.460 -15.042 -99.370 1.00 73.38 181 ILE A O 1
ATOM 1373 N N . VAL A 1 182 ? 121.400 -15.732 -98.499 1.00 64.75 182 VAL A N 1
ATOM 1374 C CA . VAL A 1 182 ? 122.218 -15.020 -99.490 1.00 64.75 182 VAL A CA 1
ATOM 1375 C C . VAL A 1 182 ? 122.072 -15.702 -100.848 1.00 64.75 182 VAL A C 1
ATOM 1377 O O . VAL A 1 182 ? 121.882 -15.027 -101.852 1.00 64.75 182 VAL A O 1
ATOM 1380 N N . GLU A 1 183 ? 122.003 -17.026 -100.863 1.00 75.62 183 GLU A N 1
ATOM 1381 C CA . GLU A 1 183 ? 121.801 -17.855 -102.051 1.00 75.62 183 GLU A CA 1
ATOM 1382 C C . GLU A 1 183 ? 120.395 -17.707 -102.632 1.00 75.62 183 GLU A C 1
ATOM 1384 O O . GLU A 1 183 ? 120.245 -17.540 -103.837 1.00 75.62 183 GLU A O 1
ATOM 1389 N N . VAL A 1 184 ? 119.379 -17.555 -101.788 1.00 74.50 184 VAL A N 1
ATOM 1390 C CA . VAL A 1 184 ? 118.053 -17.044 -102.156 1.00 74.50 184 VAL A CA 1
ATOM 1391 C C . VAL A 1 184 ? 118.121 -15.613 -102.720 1.00 74.50 184 VAL A C 1
ATOM 1393 O O . VAL A 1 184 ? 117.589 -15.341 -103.795 1.00 74.50 184 VAL A O 1
ATOM 1396 N N . ALA A 1 185 ? 118.803 -14.672 -102.062 1.00 73.81 185 ALA A N 1
ATOM 1397 C CA . ALA A 1 185 ? 118.957 -13.303 -102.565 1.00 73.81 185 ALA A CA 1
ATOM 1398 C C . ALA A 1 185 ? 119.638 -13.281 -103.942 1.00 73.81 185 ALA A C 1
ATOM 1400 O O . ALA A 1 185 ? 119.265 -12.501 -104.820 1.00 73.81 185 ALA A O 1
ATOM 1401 N N . ASN A 1 186 ? 120.612 -14.167 -104.136 1.00 77.06 186 ASN A N 1
ATOM 1402 C CA . ASN A 1 186 ? 121.363 -14.351 -105.363 1.00 77.06 186 ASN A CA 1
ATOM 1403 C C . ASN A 1 186 ? 120.512 -15.037 -106.433 1.00 77.06 186 ASN A C 1
ATOM 1405 O O . ASN A 1 186 ? 120.508 -14.561 -107.558 1.00 77.06 186 ASN A O 1
ATOM 1409 N N . CYS A 1 187 ? 119.708 -16.050 -106.106 1.00 76.75 187 CYS A N 1
ATOM 1410 C CA . CYS A 1 187 ? 118.722 -16.628 -107.020 1.00 76.75 187 CYS A CA 1
ATOM 1411 C C . CYS A 1 187 ? 117.734 -15.568 -107.526 1.00 76.75 187 CYS A C 1
ATOM 1413 O O . CYS A 1 187 ? 117.482 -15.486 -108.726 1.00 76.75 187 CYS A O 1
ATOM 1415 N N . ALA A 1 188 ? 117.237 -14.696 -106.642 1.00 79.62 188 ALA A N 1
ATOM 1416 C CA . ALA A 1 188 ? 116.352 -13.598 -107.024 1.00 79.62 188 ALA A CA 1
ATOM 1417 C C . ALA A 1 188 ? 117.068 -12.535 -107.883 1.00 79.62 188 ALA A C 1
ATOM 1419 O O . ALA A 1 188 ? 116.518 -12.089 -108.886 1.00 79.62 188 ALA A O 1
ATOM 1420 N N . ARG A 1 189 ? 118.297 -12.133 -107.530 1.00 78.44 189 ARG A N 1
ATOM 1421 C CA . ARG A 1 189 ? 119.071 -11.123 -108.282 1.00 78.44 189 ARG A CA 1
ATOM 1422 C C . ARG A 1 189 ? 119.568 -11.639 -109.633 1.00 78.44 189 ARG A C 1
ATOM 1424 O O . ARG A 1 189 ? 119.479 -10.910 -110.613 1.00 78.44 189 ARG A O 1
ATOM 1431 N N . VAL A 1 190 ? 120.049 -12.881 -109.694 1.00 77.06 190 VAL A N 1
ATOM 1432 C CA . VAL A 1 190 ? 120.486 -13.550 -110.929 1.00 77.06 190 VAL A CA 1
ATOM 1433 C C . VAL A 1 190 ? 119.300 -13.755 -111.860 1.00 77.06 190 VAL A C 1
ATOM 1435 O O . VAL A 1 190 ? 119.407 -13.407 -113.028 1.00 77.06 190 VAL A O 1
ATOM 1438 N N . ALA A 1 191 ? 118.157 -14.240 -111.362 1.00 73.38 191 ALA A N 1
ATOM 1439 C CA . ALA A 1 191 ? 116.973 -14.400 -112.200 1.00 73.38 191 ALA A CA 1
ATOM 1440 C C . ALA A 1 191 ? 116.408 -13.050 -112.675 1.00 73.38 191 ALA A C 1
ATOM 1442 O O . ALA A 1 191 ? 116.023 -12.944 -113.833 1.00 73.38 191 ALA A O 1
ATOM 1443 N N . LEU A 1 192 ? 116.413 -12.000 -111.840 1.00 79.31 192 LEU A N 1
ATOM 1444 C CA . LEU A 1 192 ? 115.990 -10.663 -112.277 1.00 79.31 192 LEU A CA 1
ATOM 1445 C C . LEU A 1 192 ? 116.938 -10.074 -113.334 1.00 79.31 192 LEU A C 1
ATOM 1447 O O . LEU A 1 192 ? 116.451 -9.513 -114.305 1.00 79.31 192 LEU A O 1
ATOM 1451 N N . SER A 1 193 ? 118.260 -10.238 -113.182 1.00 69.00 193 SER A N 1
ATOM 1452 C CA . SER A 1 193 ? 119.235 -9.836 -114.212 1.00 69.00 193 SER A CA 1
ATOM 1453 C C . SER A 1 193 ? 119.004 -10.607 -115.507 1.00 69.00 193 SER A C 1
ATOM 1455 O O . SER A 1 193 ? 118.763 -10.002 -116.540 1.00 69.00 193 SER A O 1
ATOM 1457 N N . TYR A 1 194 ? 118.938 -11.938 -115.435 1.00 72.56 194 TYR A N 1
ATOM 1458 C CA . TYR A 1 194 ? 118.692 -12.805 -116.587 1.00 72.56 194 TYR A CA 1
ATOM 1459 C C . TYR A 1 194 ? 117.378 -12.463 -117.319 1.00 72.56 194 TYR A C 1
ATOM 1461 O O . TYR A 1 194 ? 117.309 -12.562 -118.539 1.00 72.56 194 TYR A O 1
ATOM 1469 N N . LEU A 1 195 ? 116.351 -11.993 -116.599 1.00 67.69 195 LEU A N 1
ATOM 1470 C CA . LEU A 1 195 ? 115.105 -11.476 -117.180 1.00 67.69 195 LEU A CA 1
ATOM 1471 C C . LEU A 1 195 ? 115.257 -10.098 -117.854 1.00 67.69 195 LEU A C 1
ATOM 1473 O O . LEU A 1 195 ? 114.540 -9.836 -118.820 1.00 67.69 195 LEU A O 1
ATOM 1477 N N . CYS A 1 196 ? 116.176 -9.237 -117.400 1.00 68.06 196 CYS A N 1
ATOM 1478 C CA . CYS A 1 196 ? 116.594 -8.047 -118.152 1.00 68.06 196 CYS A CA 1
ATOM 1479 C C . CYS A 1 196 ? 117.303 -8.451 -119.456 1.00 68.06 196 CYS A C 1
ATOM 1481 O O . CYS A 1 196 ? 117.010 -7.898 -120.515 1.00 68.06 196 CYS A O 1
ATOM 1483 N N . ASP A 1 197 ? 118.210 -9.427 -119.362 1.00 62.75 197 ASP A N 1
ATOM 1484 C CA . ASP A 1 197 ? 119.196 -9.754 -120.395 1.00 62.75 197 ASP A CA 1
ATOM 1485 C C . ASP A 1 197 ? 118.600 -10.542 -121.588 1.00 62.75 197 ASP A C 1
ATOM 1487 O O . ASP A 1 197 ? 119.098 -10.442 -122.709 1.00 62.75 197 ASP A O 1
ATOM 1491 N N . LEU A 1 198 ? 117.508 -11.302 -121.391 1.00 56.69 198 LEU A N 1
ATOM 1492 C CA . LEU A 1 198 ? 116.932 -12.200 -122.417 1.00 56.69 198 LEU A CA 1
ATOM 1493 C C . LEU A 1 198 ? 115.868 -11.572 -123.342 1.00 56.69 198 LEU A C 1
ATOM 1495 O O . LEU A 1 198 ? 115.392 -12.234 -124.264 1.00 56.69 198 LEU A O 1
ATOM 1499 N N . ARG A 1 199 ? 115.456 -10.317 -123.112 1.00 48.88 199 ARG A N 1
ATOM 1500 C CA . ARG A 1 199 ? 114.624 -9.548 -124.071 1.00 48.88 199 ARG A CA 1
ATOM 1501 C C . ARG A 1 199 ? 115.331 -8.335 -124.674 1.00 48.88 199 ARG A C 1
ATOM 1503 O O . ARG A 1 199 ? 114.760 -7.659 -125.523 1.00 48.88 199 ARG A O 1
ATOM 1510 N N . SER A 1 200 ? 116.595 -8.130 -124.322 1.00 50.03 200 SER A N 1
ATOM 1511 C CA . SER A 1 200 ? 117.567 -7.432 -125.159 1.00 50.03 200 SER A CA 1
ATOM 1512 C C . SER A 1 200 ? 118.174 -8.401 -126.183 1.00 50.03 200 SER A C 1
ATOM 1514 O O . SER A 1 200 ? 119.247 -8.953 -125.958 1.00 50.03 200 SER A O 1
ATOM 1516 N N . SER A 1 201 ? 117.498 -8.592 -127.319 1.00 50.09 201 SER A N 1
ATOM 1517 C CA . SER A 1 201 ? 118.120 -9.100 -128.554 1.00 50.09 201 SER A CA 1
ATOM 1518 C C . SER A 1 201 ? 118.277 -7.944 -129.556 1.00 50.09 201 SER A C 1
ATOM 1520 O O . SER A 1 201 ? 117.423 -7.054 -129.556 1.00 50.09 201 SER A O 1
ATOM 1522 N N . PRO A 1 202 ? 119.353 -7.879 -130.361 1.00 50.44 202 PRO A N 1
ATOM 1523 C CA . PRO A 1 202 ? 119.955 -6.578 -130.641 1.00 50.44 202 PRO A CA 1
ATOM 1524 C C . PRO A 1 202 ? 119.843 -6.133 -132.106 1.00 50.44 202 PRO A C 1
ATOM 1526 O O . PRO A 1 202 ? 120.662 -6.550 -132.915 1.00 50.44 202 PRO A O 1
ATOM 1529 N N . GLU A 1 203 ? 118.922 -5.214 -132.425 1.00 49.97 203 GLU A N 1
ATOM 1530 C CA . GLU A 1 203 ? 119.066 -4.400 -133.653 1.00 49.97 203 GLU A CA 1
ATOM 1531 C C . GLU A 1 203 ? 118.430 -2.987 -133.646 1.00 49.97 203 GLU A C 1
ATOM 1533 O O . GLU A 1 203 ? 118.352 -2.369 -134.693 1.00 49.97 203 GLU A O 1
ATOM 1538 N N . GLU A 1 204 ? 118.040 -2.430 -132.485 1.00 42.88 204 GLU A N 1
ATOM 1539 C CA . GLU A 1 204 ? 117.970 -0.972 -132.189 1.00 42.88 204 GLU A CA 1
ATOM 1540 C C . GLU A 1 204 ? 117.580 -0.759 -130.701 1.00 42.88 204 GLU A C 1
ATOM 1542 O O . GLU A 1 204 ? 117.108 -1.685 -130.042 1.00 42.88 204 GLU A O 1
ATOM 1547 N N . GLY A 1 205 ? 117.759 0.393 -130.040 1.00 49.06 205 GLY A N 1
ATOM 1548 C CA . GLY A 1 205 ? 118.340 1.678 -130.457 1.00 49.06 205 GLY A CA 1
ATOM 1549 C C . GLY A 1 205 ? 118.107 2.745 -129.367 1.00 49.06 205 GLY A C 1
ATOM 1550 O O . GLY A 1 205 ? 117.077 3.396 -129.382 1.00 49.06 205 GLY A O 1
ATOM 1551 N N . MET A 1 206 ? 119.026 2.859 -128.389 1.00 44.47 206 MET A N 1
ATOM 1552 C CA . MET A 1 206 ? 118.907 3.553 -127.076 1.00 44.47 206 MET A CA 1
ATOM 1553 C C . MET A 1 206 ? 117.506 3.479 -126.408 1.00 44.47 206 MET A C 1
ATOM 1555 O O . MET A 1 206 ? 116.593 4.212 -126.778 1.00 44.47 206 MET A O 1
ATOM 1559 N N . PRO A 1 207 ? 117.315 2.639 -125.371 1.00 45.06 207 PRO A N 1
ATOM 1560 C CA . PRO A 1 207 ? 115.988 2.148 -125.010 1.00 45.06 207 PRO A CA 1
ATOM 1561 C C . PRO A 1 207 ? 115.002 3.254 -124.582 1.00 45.06 207 PRO A C 1
ATOM 1563 O O . PRO A 1 207 ? 115.327 4.026 -123.670 1.00 45.06 207 PRO A O 1
ATOM 1566 N N . PRO A 1 208 ? 113.763 3.276 -125.125 1.00 53.03 208 PRO A N 1
ATOM 1567 C CA . PRO A 1 208 ? 112.663 3.999 -124.489 1.00 53.03 208 PRO A CA 1
ATOM 1568 C C . PRO A 1 208 ? 112.483 3.482 -123.055 1.00 53.03 208 PRO A C 1
ATOM 1570 O O . PRO A 1 208 ? 112.809 2.327 -122.771 1.00 53.03 208 PRO A O 1
ATOM 1573 N N . LEU A 1 209 ? 111.995 4.337 -122.143 1.00 54.97 209 LEU A N 1
ATOM 1574 C CA . LEU A 1 209 ? 112.005 4.091 -120.692 1.00 54.97 209 LEU A CA 1
ATOM 1575 C C . LEU A 1 209 ? 111.533 2.668 -120.342 1.00 54.97 209 LEU A C 1
ATOM 1577 O O . LEU A 1 209 ? 110.335 2.377 -120.345 1.00 54.97 209 LEU A O 1
ATOM 1581 N N . ASN A 1 210 ? 112.480 1.786 -120.006 1.00 60.84 210 ASN A N 1
ATOM 1582 C CA . ASN A 1 210 ? 112.192 0.368 -119.828 1.00 60.84 210 ASN A CA 1
ATOM 1583 C C . ASN A 1 210 ? 111.603 0.100 -118.432 1.00 60.84 210 ASN A C 1
ATOM 1585 O O . ASN A 1 210 ? 112.276 -0.334 -117.494 1.00 60.84 210 ASN A O 1
ATOM 1589 N N . THR A 1 211 ? 110.314 0.424 -118.311 1.00 62.50 211 THR A N 1
ATOM 1590 C CA . THR A 1 211 ? 109.539 0.435 -117.064 1.00 62.50 211 THR A CA 1
ATOM 1591 C C . THR A 1 211 ? 109.596 -0.877 -116.288 1.00 62.50 211 THR A C 1
ATOM 1593 O O . THR A 1 211 ? 109.608 -0.836 -115.059 1.00 62.50 211 THR A O 1
ATOM 1596 N N . GLN A 1 212 ? 109.672 -2.027 -116.964 1.00 66.31 212 GLN A N 1
ATOM 1597 C CA . GLN A 1 212 ? 109.709 -3.339 -116.309 1.00 66.31 212 GLN A CA 1
ATOM 1598 C C . GLN A 1 212 ? 110.987 -3.522 -115.478 1.00 66.31 212 GLN A C 1
ATOM 1600 O O . GLN A 1 212 ? 110.930 -4.043 -114.363 1.00 66.31 212 GLN A O 1
ATOM 1605 N N . LEU A 1 213 ? 112.128 -3.025 -115.967 1.00 70.25 213 LEU A N 1
ATOM 1606 C CA . LEU A 1 213 ? 113.414 -3.170 -115.280 1.00 70.25 213 LEU A CA 1
ATOM 1607 C C . LEU A 1 213 ? 113.541 -2.152 -114.132 1.00 70.25 213 LEU A C 1
ATOM 1609 O O . LEU A 1 213 ? 113.965 -2.503 -113.032 1.00 70.25 213 LEU A O 1
ATOM 1613 N N . GLU A 1 214 ? 113.077 -0.915 -114.343 1.00 75.69 214 GLU A N 1
ATOM 1614 C CA . GLU A 1 214 ? 113.006 0.135 -113.307 1.00 75.69 214 GLU A CA 1
ATOM 1615 C C . GLU A 1 214 ? 112.064 -0.262 -112.148 1.00 75.69 214 GLU A C 1
ATOM 1617 O O . GLU A 1 214 ? 112.357 -0.028 -110.970 1.00 75.69 214 GLU A O 1
ATOM 1622 N N . GLN A 1 215 ? 110.946 -0.930 -112.456 1.00 64.88 215 GLN A N 1
ATOM 1623 C CA . GLN A 1 215 ? 110.060 -1.531 -111.451 1.00 64.88 215 GLN A CA 1
ATOM 1624 C C . GLN A 1 215 ? 110.733 -2.721 -110.748 1.00 64.88 215 GLN A C 1
ATOM 1626 O O . GLN A 1 215 ? 110.586 -2.867 -109.532 1.00 64.88 215 GLN A O 1
ATOM 1631 N N . GLY A 1 216 ? 111.546 -3.506 -111.464 1.00 70.06 216 GLY A N 1
ATOM 1632 C CA . GLY A 1 216 ? 112.434 -4.521 -110.890 1.00 70.06 216 GLY A CA 1
ATOM 1633 C C . GLY A 1 216 ? 113.368 -3.953 -109.813 1.00 70.06 216 GLY A C 1
ATOM 1634 O O . GLY A 1 216 ? 113.416 -4.492 -108.704 1.00 70.06 216 GLY A O 1
ATOM 1635 N N . PHE A 1 217 ? 114.025 -2.816 -110.078 1.00 77.00 217 PHE A N 1
ATOM 1636 C CA . PHE A 1 217 ? 114.820 -2.099 -109.070 1.00 77.00 217 PHE A CA 1
ATOM 1637 C C . PHE A 1 217 ? 113.974 -1.682 -107.858 1.00 77.00 217 PHE A C 1
ATOM 1639 O O . PHE A 1 217 ? 114.374 -1.935 -106.723 1.00 77.00 217 PHE A O 1
ATOM 1646 N N . CYS A 1 218 ? 112.781 -1.113 -108.063 1.00 74.75 218 CYS A N 1
ATOM 1647 C CA . CYS A 1 218 ? 111.890 -0.702 -106.967 1.00 74.75 218 CYS A CA 1
ATOM 1648 C C . CYS A 1 218 ? 111.436 -1.873 -106.072 1.00 74.75 218 CYS A C 1
ATOM 1650 O O . CYS A 1 218 ? 111.366 -1.731 -104.846 1.00 74.75 218 CYS A O 1
ATOM 1652 N N . VAL A 1 219 ? 111.166 -3.043 -106.660 1.00 71.19 219 VAL A N 1
ATOM 1653 C CA . VAL A 1 219 ? 110.810 -4.273 -105.930 1.00 71.19 219 VAL A CA 1
ATOM 1654 C C . VAL A 1 219 ? 112.017 -4.852 -105.186 1.00 71.19 219 VAL A C 1
ATOM 1656 O O . VAL A 1 219 ? 111.877 -5.304 -104.045 1.00 71.19 219 VAL A O 1
ATOM 1659 N N . LEU A 1 220 ? 113.206 -4.812 -105.794 1.00 81.31 220 LEU A N 1
ATOM 1660 C CA . LEU A 1 220 ? 114.449 -5.248 -105.161 1.00 81.31 220 LEU A CA 1
ATOM 1661 C C . LEU A 1 220 ? 114.806 -4.347 -103.964 1.00 81.31 220 LEU A C 1
ATOM 1663 O O . LEU A 1 220 ? 115.051 -4.871 -102.881 1.00 81.31 220 LEU A O 1
ATOM 1667 N N . ILE A 1 221 ? 114.710 -3.017 -104.105 1.00 78.00 221 ILE A N 1
ATOM 1668 C CA . ILE A 1 221 ? 114.821 -2.031 -103.009 1.00 78.00 221 ILE A CA 1
ATOM 1669 C C . ILE A 1 221 ? 113.916 -2.416 -101.832 1.00 78.00 221 ILE A C 1
ATOM 1671 O O . ILE A 1 221 ? 114.375 -2.464 -100.692 1.00 78.00 221 ILE A O 1
ATOM 1675 N N . GLY A 1 222 ? 112.638 -2.716 -102.094 1.00 68.44 222 GLY A N 1
ATOM 1676 C CA . GLY A 1 222 ? 111.671 -3.070 -101.050 1.00 68.44 222 GLY A CA 1
ATOM 1677 C C . GLY A 1 222 ? 112.058 -4.325 -100.259 1.00 68.44 222 GLY A C 1
ATOM 1678 O O . GLY A 1 222 ? 111.988 -4.320 -99.030 1.00 68.44 222 GLY A O 1
ATOM 1679 N N . LYS A 1 223 ? 112.523 -5.374 -100.949 1.00 75.50 223 LYS A N 1
ATOM 1680 C CA . LYS A 1 223 ? 112.997 -6.618 -100.316 1.00 75.50 223 LYS A CA 1
ATOM 1681 C C . LYS A 1 223 ? 114.303 -6.401 -99.550 1.00 75.50 223 LYS A C 1
ATOM 1683 O O . LYS A 1 223 ? 114.433 -6.874 -98.428 1.00 75.50 223 LYS A O 1
ATOM 1688 N N . LEU A 1 224 ? 115.237 -5.626 -100.102 1.00 74.25 224 LEU A N 1
ATOM 1689 C CA . LEU A 1 224 ? 116.502 -5.296 -99.442 1.00 74.25 224 LEU A CA 1
ATOM 1690 C C . LEU A 1 224 ? 116.284 -4.476 -98.159 1.00 74.25 224 LEU A C 1
ATOM 1692 O O . LEU A 1 224 ? 116.894 -4.791 -97.142 1.00 74.25 224 LEU A O 1
ATOM 1696 N N . LEU A 1 225 ? 115.365 -3.499 -98.152 1.00 70.94 225 LEU A N 1
ATOM 1697 C CA . LEU A 1 225 ? 114.979 -2.781 -96.926 1.00 70.94 225 LEU A CA 1
ATOM 1698 C C . LEU A 1 225 ? 114.445 -3.726 -95.842 1.00 70.94 225 LEU A C 1
ATOM 1700 O O . LEU A 1 225 ? 114.797 -3.569 -94.677 1.00 70.94 225 LEU A O 1
ATOM 1704 N N . ALA A 1 226 ? 113.596 -4.685 -96.210 1.00 67.19 226 ALA A N 1
ATOM 1705 C CA . ALA A 1 226 ? 112.925 -5.559 -95.252 1.00 67.19 226 ALA A CA 1
ATOM 1706 C C . ALA A 1 226 ? 113.811 -6.716 -94.743 1.00 67.19 226 ALA A C 1
ATOM 1708 O O . ALA A 1 226 ? 113.657 -7.145 -93.605 1.00 67.19 226 ALA A O 1
ATOM 1709 N N . VAL A 1 227 ? 114.789 -7.162 -95.538 1.00 70.38 227 VAL A N 1
ATOM 1710 C CA . VAL A 1 227 ? 115.835 -8.134 -95.148 1.00 70.38 227 VAL A CA 1
ATOM 1711 C C . VAL A 1 227 ? 116.975 -7.460 -94.346 1.00 70.38 227 VAL A C 1
ATOM 1713 O O . VAL A 1 227 ? 117.939 -8.105 -93.944 1.00 70.38 227 VAL A O 1
ATOM 1716 N N . GLY A 1 228 ? 116.888 -6.148 -94.088 1.00 67.62 228 GLY A N 1
ATOM 1717 C CA . GLY A 1 228 ? 117.895 -5.379 -93.340 1.00 67.62 228 GLY A CA 1
ATOM 1718 C C . GLY A 1 228 ? 119.129 -4.969 -94.158 1.00 67.62 228 GLY A C 1
ATOM 1719 O O . GLY A 1 228 ? 120.091 -4.421 -93.618 1.00 67.62 228 GLY A O 1
ATOM 1720 N N . LEU A 1 229 ? 119.110 -5.194 -95.474 1.00 73.75 229 LEU A N 1
ATOM 1721 C CA . LEU A 1 229 ? 120.158 -4.846 -96.440 1.00 73.75 229 LEU A CA 1
ATOM 1722 C C . LEU A 1 229 ? 120.003 -3.386 -96.915 1.00 73.75 229 LEU A C 1
ATOM 1724 O O . LEU A 1 229 ? 119.976 -3.091 -98.111 1.00 73.75 229 LEU A O 1
ATOM 1728 N N . HIS A 1 230 ? 119.878 -2.455 -95.964 1.00 73.69 230 HIS A N 1
ATOM 1729 C CA . HIS A 1 230 ? 119.480 -1.066 -96.227 1.00 73.69 230 HIS A CA 1
ATOM 1730 C C . HIS A 1 230 ? 120.431 -0.297 -97.166 1.00 73.69 230 HIS A C 1
ATOM 1732 O O . HIS A 1 230 ? 119.961 0.524 -97.951 1.00 73.69 230 HIS A O 1
ATOM 1738 N N . GLU A 1 231 ? 121.741 -0.571 -97.161 1.00 71.88 231 GLU A N 1
ATOM 1739 C CA . GLU A 1 231 ? 122.686 0.061 -98.104 1.00 71.88 231 GLU A CA 1
ATOM 1740 C C . GLU A 1 231 ? 122.385 -0.313 -99.559 1.00 71.88 231 GLU A C 1
ATOM 1742 O O . GLU A 1 231 ? 122.342 0.551 -100.439 1.00 71.88 231 GLU A O 1
ATOM 1747 N N . ALA A 1 232 ? 122.095 -1.594 -99.799 1.00 74.00 232 ALA A N 1
ATOM 1748 C CA . ALA A 1 232 ? 121.728 -2.100 -101.114 1.00 74.00 232 ALA A CA 1
ATOM 1749 C C . ALA A 1 232 ? 120.367 -1.549 -101.587 1.00 74.00 232 ALA A C 1
ATOM 1751 O O . ALA A 1 232 ? 120.112 -1.518 -102.782 1.00 74.00 232 ALA A O 1
ATOM 1752 N N . ALA A 1 233 ? 119.517 -1.048 -100.685 1.00 76.88 233 ALA A N 1
ATOM 1753 C CA . ALA A 1 233 ? 118.312 -0.303 -101.046 1.00 76.88 233 ALA A CA 1
ATOM 1754 C C . ALA A 1 233 ? 118.579 1.191 -101.328 1.00 76.88 233 ALA A C 1
ATOM 1756 O O . ALA A 1 233 ? 118.080 1.743 -102.310 1.00 76.88 233 ALA A O 1
ATOM 1757 N N . ILE A 1 234 ? 119.372 1.865 -100.486 1.00 73.75 234 ILE A N 1
ATOM 1758 C CA . ILE A 1 234 ? 119.646 3.310 -100.604 1.00 73.75 234 ILE A CA 1
ATOM 1759 C C . ILE A 1 234 ? 120.467 3.631 -101.863 1.00 73.75 234 ILE A C 1
ATOM 1761 O O . ILE A 1 234 ? 120.238 4.663 -102.500 1.00 73.75 234 ILE A O 1
ATOM 1765 N N . ASN A 1 235 ? 121.393 2.753 -102.257 1.00 77.25 235 ASN A N 1
ATOM 1766 C CA . ASN A 1 235 ? 122.185 2.943 -103.472 1.00 77.25 235 ASN A CA 1
ATOM 1767 C C . ASN A 1 235 ? 121.314 2.945 -104.734 1.00 77.25 235 ASN A C 1
ATOM 1769 O O . ASN A 1 235 ? 121.453 3.843 -105.567 1.00 77.25 235 ASN A O 1
ATOM 1773 N N . GLU A 1 236 ? 120.366 2.016 -104.850 1.00 80.81 236 GLU A N 1
ATOM 1774 C CA . GLU A 1 236 ? 119.435 1.985 -105.982 1.00 80.81 236 GLU A CA 1
ATOM 1775 C C . GLU A 1 236 ? 118.448 3.172 -105.938 1.00 80.81 236 GLU A C 1
ATOM 1777 O O . GLU A 1 236 ? 118.182 3.784 -106.972 1.00 80.81 236 GLU A O 1
ATOM 1782 N N . LEU A 1 237 ? 118.004 3.615 -104.751 1.00 81.56 237 LEU A N 1
ATOM 1783 C CA . LEU A 1 237 ? 117.174 4.826 -104.603 1.00 81.56 237 LEU A CA 1
ATOM 1784 C C . LEU A 1 237 ? 117.864 6.114 -105.083 1.00 81.56 237 LEU A C 1
ATOM 1786 O O . LEU A 1 237 ? 117.221 6.968 -105.698 1.00 81.56 237 LEU A O 1
ATOM 1790 N N . ARG A 1 238 ? 119.173 6.272 -104.844 1.00 80.12 238 ARG A N 1
ATOM 1791 C CA . ARG A 1 238 ? 119.924 7.442 -105.340 1.00 80.12 238 ARG A CA 1
ATOM 1792 C C . ARG A 1 238 ? 120.176 7.386 -106.845 1.00 80.12 238 ARG A C 1
ATOM 1794 O O . ARG A 1 238 ? 120.155 8.437 -107.487 1.00 80.12 238 ARG A O 1
ATOM 1801 N N . LYS A 1 239 ? 120.367 6.192 -107.425 1.00 79.62 239 LYS A N 1
ATOM 1802 C CA . LYS A 1 239 ? 120.351 6.021 -108.890 1.00 79.62 239 LYS A CA 1
ATOM 1803 C C . LYS A 1 239 ? 118.996 6.464 -109.457 1.00 79.62 239 LYS A C 1
ATOM 1805 O O . LYS A 1 239 ? 118.972 7.174 -110.460 1.00 79.62 239 LYS A O 1
ATOM 1810 N N . LEU A 1 240 ? 117.897 6.137 -108.769 1.00 81.56 240 LEU A N 1
ATOM 1811 C CA . LEU A 1 240 ? 116.538 6.523 -109.151 1.00 81.56 240 LEU A CA 1
ATOM 1812 C C . LEU A 1 240 ? 116.317 8.050 -109.134 1.00 81.56 240 LEU A C 1
ATOM 1814 O O . LEU A 1 240 ? 115.911 8.590 -110.160 1.00 81.56 240 LEU A O 1
ATOM 1818 N N . LYS A 1 241 ? 116.646 8.777 -108.044 1.00 81.19 241 LYS A N 1
ATOM 1819 C CA . LYS A 1 241 ? 116.436 10.250 -107.977 1.00 81.19 241 LYS A CA 1
ATOM 1820 C C . LYS A 1 241 ? 117.144 10.996 -109.117 1.00 81.19 241 LYS A C 1
ATOM 1822 O O . LYS A 1 241 ? 116.561 11.900 -109.708 1.00 81.19 241 LYS A O 1
ATOM 1827 N N . ARG A 1 242 ? 118.374 10.601 -109.471 1.00 77.12 242 ARG A N 1
ATOM 1828 C CA . ARG A 1 242 ? 119.118 11.248 -110.570 1.00 77.12 242 ARG A CA 1
ATOM 1829 C C . ARG A 1 242 ? 118.505 10.970 -111.943 1.00 77.12 242 ARG A C 1
ATOM 1831 O O . ARG A 1 242 ? 118.443 11.887 -112.755 1.00 77.12 242 ARG A O 1
ATOM 1838 N N . ARG A 1 243 ? 118.028 9.740 -112.188 1.00 78.50 243 ARG A N 1
ATOM 1839 C CA . ARG A 1 243 ? 117.267 9.397 -113.406 1.00 78.50 243 ARG A CA 1
ATOM 1840 C C . ARG A 1 243 ? 116.016 10.284 -113.486 1.00 78.50 243 ARG A C 1
ATOM 1842 O O . ARG A 1 243 ? 115.859 11.012 -114.458 1.00 78.50 243 ARG A O 1
ATOM 1849 N N . ILE A 1 244 ? 115.234 10.349 -112.402 1.00 80.50 244 ILE A N 1
ATOM 1850 C CA . ILE A 1 244 ? 114.051 11.219 -112.255 1.00 80.50 244 ILE A CA 1
ATOM 1851 C C . ILE A 1 244 ? 114.357 12.694 -112.575 1.00 80.50 244 ILE A C 1
ATOM 1853 O O . ILE A 1 244 ? 113.700 13.265 -113.439 1.00 80.50 244 ILE A O 1
ATOM 1857 N N . GLN A 1 245 ? 115.346 13.325 -111.928 1.00 77.31 245 GLN A N 1
ATOM 1858 C CA . GLN A 1 245 ? 115.665 14.746 -112.164 1.00 77.31 245 GLN A CA 1
ATOM 1859 C C . GLN A 1 245 ? 116.191 15.015 -113.587 1.00 77.31 245 GLN A C 1
ATOM 1861 O O . GLN A 1 245 ? 115.888 16.062 -114.165 1.00 77.31 245 GLN A O 1
ATOM 1866 N N . GLY A 1 246 ? 116.926 14.066 -114.178 1.00 73.81 246 GLY A N 1
ATOM 1867 C CA . GLY A 1 246 ? 117.349 14.132 -115.580 1.00 73.81 246 GLY A CA 1
ATOM 1868 C C . GLY A 1 246 ? 116.168 14.107 -116.554 1.00 73.81 246 GLY A C 1
ATOM 1869 O O . GLY A 1 246 ? 116.126 14.906 -117.485 1.00 73.81 246 GLY A O 1
ATOM 1870 N N . TYR A 1 247 ? 115.165 13.261 -116.301 1.00 76.75 247 TYR A N 1
ATOM 1871 C CA . TYR A 1 247 ? 113.925 13.257 -117.080 1.00 76.75 247 TYR A CA 1
ATOM 1872 C C . TYR A 1 247 ? 113.113 14.555 -116.867 1.00 76.75 247 TYR A C 1
ATOM 1874 O O . TYR A 1 247 ? 112.650 15.151 -117.837 1.00 76.75 247 TYR A O 1
ATOM 1882 N N . LEU A 1 248 ? 113.004 15.054 -115.627 1.00 74.50 248 LEU A N 1
ATOM 1883 C CA . LEU A 1 248 ? 112.231 16.263 -115.264 1.00 74.50 248 LEU A CA 1
ATOM 1884 C C . LEU A 1 248 ? 112.772 17.545 -115.919 1.00 74.50 248 LEU A C 1
ATOM 1886 O O . LEU A 1 248 ? 112.022 18.482 -116.172 1.00 74.50 248 LEU A O 1
ATOM 1890 N N . THR A 1 249 ? 114.073 17.585 -116.216 1.00 69.31 249 THR A N 1
ATOM 1891 C CA . THR A 1 249 ? 114.731 18.697 -116.927 1.00 69.31 249 THR A CA 1
ATOM 1892 C C . THR A 1 249 ? 114.763 18.526 -118.451 1.00 69.31 249 THR A C 1
ATOM 1894 O O . THR A 1 249 ? 115.292 19.396 -119.144 1.00 69.31 249 THR A O 1
ATOM 1897 N N . SER A 1 250 ? 114.191 17.437 -118.981 1.00 58.47 250 SER A N 1
ATOM 1898 C CA . SER A 1 250 ? 114.136 17.135 -120.422 1.00 58.47 250 SER A CA 1
ATOM 1899 C C . SER A 1 250 ? 112.783 17.422 -121.087 1.00 58.47 250 SER A C 1
ATOM 1901 O O . SER A 1 250 ? 112.667 17.296 -122.304 1.00 58.47 250 SER A O 1
ATOM 1903 N N . GLU A 1 251 ? 111.766 17.823 -120.320 1.00 56.03 251 GLU A N 1
ATOM 1904 C CA . GLU A 1 251 ? 110.427 18.089 -120.854 1.00 56.03 251 GLU A CA 1
ATOM 1905 C C . GLU A 1 251 ? 110.333 19.412 -121.647 1.00 56.03 251 GLU A C 1
ATOM 1907 O O . GLU A 1 251 ? 110.937 20.415 -121.250 1.00 56.03 251 GLU A O 1
ATOM 1912 N N . PRO A 1 252 ? 109.583 19.445 -122.768 1.00 47.59 252 PRO A N 1
ATOM 1913 C CA . PRO A 1 252 ? 109.527 20.601 -123.661 1.00 47.59 252 PRO A CA 1
ATOM 1914 C C . PRO A 1 252 ? 108.639 21.741 -123.134 1.00 47.59 252 PRO A C 1
ATOM 1916 O O . PRO A 1 252 ? 107.562 21.531 -122.583 1.00 47.59 252 PRO A O 1
ATOM 1919 N N . LEU A 1 253 ? 109.079 22.979 -123.377 1.00 37.72 253 LEU A N 1
ATOM 1920 C CA . LEU A 1 253 ? 108.376 24.207 -122.992 1.00 37.72 253 LEU A CA 1
ATOM 1921 C C . LEU A 1 253 ? 107.458 24.720 -124.116 1.00 37.72 253 LEU A C 1
ATOM 1923 O O . LEU A 1 253 ? 107.934 25.360 -125.054 1.00 37.72 253 LEU A O 1
ATOM 1927 N N . HIS A 1 254 ? 106.147 24.532 -123.958 1.00 38.69 254 HIS A N 1
ATOM 1928 C CA . HIS A 1 254 ? 105.142 25.471 -124.473 1.00 38.69 254 HIS A CA 1
ATOM 1929 C C . HIS A 1 254 ? 104.748 26.417 -123.317 1.00 38.69 254 HIS A C 1
ATOM 1931 O O . HIS A 1 254 ? 104.442 25.937 -122.231 1.00 38.69 254 HIS A O 1
ATOM 1937 N N . GLU A 1 255 ? 104.763 27.747 -123.431 1.00 30.80 255 GLU A N 1
ATOM 1938 C CA . GLU A 1 255 ? 105.066 28.606 -124.586 1.00 30.80 255 GLU A CA 1
ATOM 1939 C C . GLU A 1 255 ? 106.215 29.614 -124.330 1.00 30.80 255 GLU A C 1
ATOM 1941 O O . GLU A 1 255 ? 106.910 29.602 -123.317 1.00 30.80 255 GLU A O 1
ATOM 1946 N N . LYS A 1 256 ? 106.441 30.461 -125.339 1.00 29.06 256 LYS A N 1
ATOM 1947 C CA . LYS A 1 256 ? 107.471 31.493 -125.515 1.00 29.06 256 LYS A CA 1
ATOM 1948 C C . LYS A 1 256 ? 107.869 32.303 -124.260 1.00 29.06 256 LYS A C 1
ATOM 1950 O O . LYS A 1 256 ? 107.149 33.206 -123.853 1.00 29.06 256 LYS A O 1
ATOM 1955 N N . SER A 1 257 ? 109.172 32.229 -123.957 1.00 30.33 257 SER A N 1
ATOM 1956 C CA . SER A 1 257 ? 110.047 33.381 -123.616 1.00 30.33 257 SER A CA 1
ATOM 1957 C C . SER A 1 257 ? 109.863 34.050 -122.230 1.00 30.33 257 SER A C 1
ATOM 1959 O O . SER A 1 257 ? 108.862 33.830 -121.570 1.00 30.33 257 SER A O 1
ATOM 1961 N N . GLN A 1 258 ? 110.816 34.826 -121.689 1.00 30.48 258 GLN A N 1
ATOM 1962 C CA . GLN A 1 258 ? 112.117 35.314 -122.201 1.00 30.48 258 GLN A CA 1
ATOM 1963 C C . GLN A 1 258 ? 113.315 34.848 -121.327 1.00 30.48 258 GLN A C 1
ATOM 1965 O O . GLN A 1 258 ? 113.133 34.143 -120.343 1.00 30.48 258 GLN A O 1
ATOM 1970 N N . ASP A 1 259 ? 114.541 35.182 -121.754 1.00 29.91 259 ASP A N 1
ATOM 1971 C CA . ASP A 1 259 ? 115.811 35.202 -120.991 1.00 29.91 259 ASP A CA 1
ATOM 1972 C C . ASP A 1 259 ? 116.110 34.005 -120.063 1.00 29.91 259 ASP A C 1
ATOM 1974 O O . ASP A 1 259 ? 115.871 34.029 -118.863 1.00 29.91 259 ASP A O 1
ATOM 1978 N N . LYS A 1 260 ? 116.699 32.895 -120.534 1.00 36.00 260 LYS A N 1
ATOM 1979 C CA . LYS A 1 260 ? 117.596 32.670 -121.698 1.00 36.00 260 LYS A CA 1
ATOM 1980 C C . LYS A 1 260 ? 119.010 33.291 -121.631 1.00 36.00 260 LYS A C 1
ATOM 1982 O O . LYS A 1 260 ? 119.584 33.634 -122.663 1.00 36.00 260 LYS A O 1
ATOM 1987 N N . LYS A 1 261 ? 119.666 33.255 -120.464 1.00 30.41 261 LYS A N 1
ATOM 1988 C CA . LYS A 1 261 ? 121.131 33.015 -120.418 1.00 30.41 261 LYS A CA 1
ATOM 1989 C C . LYS A 1 261 ? 121.342 31.508 -120.229 1.00 30.41 261 LYS A C 1
ATOM 1991 O O . LYS A 1 261 ? 120.856 30.943 -119.259 1.00 30.41 261 LYS A O 1
ATOM 1996 N N . LYS A 1 262 ? 121.731 30.759 -121.268 1.00 31.17 262 LYS A N 1
ATOM 1997 C CA . LYS A 1 262 ? 123.054 30.636 -121.932 1.00 31.17 262 LYS A CA 1
ATOM 1998 C C . LYS A 1 262 ? 124.155 30.091 -121.005 1.00 31.17 262 LYS A C 1
ATOM 2000 O O . LYS A 1 262 ? 124.223 30.510 -119.856 1.00 31.17 262 LYS A O 1
ATOM 2005 N N . PRO A 1 263 ? 124.975 29.125 -121.473 1.00 29.14 263 PRO A N 1
ATOM 2006 C CA . PRO A 1 263 ? 125.285 28.006 -120.599 1.00 29.14 263 PRO A CA 1
ATOM 2007 C C . PRO A 1 263 ? 126.773 27.631 -120.605 1.00 29.14 263 PRO A C 1
ATOM 2009 O O . PRO A 1 263 ? 127.227 26.862 -121.454 1.00 29.14 263 PRO A O 1
ATOM 2012 N N . SER A 1 264 ? 127.504 28.039 -119.570 1.00 22.69 264 SER A N 1
ATOM 2013 C CA . SER A 1 264 ? 128.635 27.252 -119.070 1.00 22.69 264 SER A CA 1
ATOM 2014 C C . SER A 1 264 ? 128.080 25.949 -118.475 1.00 22.69 264 SER A C 1
ATOM 2016 O O . SER A 1 264 ? 128.021 25.764 -117.265 1.00 22.69 264 SER A O 1
ATOM 2018 N N . ARG A 1 265 ? 127.620 25.038 -119.349 1.00 23.72 265 ARG A N 1
ATOM 2019 C CA . ARG A 1 265 ? 126.984 23.741 -119.027 1.00 23.72 265 ARG A CA 1
ATOM 2020 C C . ARG A 1 265 ? 128.018 22.719 -118.527 1.00 23.72 265 ARG A C 1
ATOM 2022 O O . ARG A 1 265 ? 128.002 21.552 -118.920 1.00 23.72 265 ARG A O 1
ATOM 2029 N N . ALA A 1 266 ? 128.976 23.208 -117.743 1.00 22.22 266 ALA A N 1
ATOM 2030 C CA . ALA A 1 266 ? 130.126 22.486 -117.253 1.00 22.22 266 ALA A CA 1
ATOM 2031 C C . ALA A 1 266 ? 129.645 21.231 -116.531 1.00 22.22 266 ALA A C 1
ATOM 2033 O O . ALA A 1 266 ? 128.768 21.282 -115.671 1.00 22.22 266 ALA A O 1
ATOM 2034 N N . ARG A 1 267 ? 130.227 20.089 -116.899 1.00 27.34 267 ARG A N 1
ATOM 2035 C CA . ARG A 1 267 ? 129.918 18.770 -116.327 1.00 27.34 267 ARG A CA 1
ATOM 2036 C C . ARG A 1 267 ? 130.599 18.606 -114.961 1.00 27.34 267 ARG A C 1
ATOM 2038 O O . ARG A 1 267 ? 131.204 17.572 -114.688 1.00 27.34 267 ARG A O 1
ATOM 2045 N N . GLN A 1 268 ? 130.566 19.680 -114.176 1.00 22.50 268 GLN A N 1
ATOM 2046 C CA . GLN A 1 268 ? 131.140 19.799 -112.848 1.00 22.50 268 GLN A CA 1
ATOM 2047 C C . GLN A 1 268 ? 130.481 18.741 -111.963 1.00 22.50 268 GLN A C 1
ATOM 2049 O O . GLN A 1 268 ? 129.261 18.570 -111.948 1.00 22.50 268 GLN A O 1
ATOM 2054 N N . ARG A 1 269 ? 131.328 17.903 -111.370 1.00 30.64 269 ARG A N 1
ATOM 2055 C CA . ARG A 1 269 ? 131.007 16.570 -110.834 1.00 30.64 269 ARG A CA 1
ATOM 2056 C C . ARG A 1 269 ? 130.434 16.648 -109.416 1.00 30.64 269 ARG A C 1
ATOM 2058 O O . ARG A 1 269 ? 130.454 15.667 -108.674 1.00 30.64 269 ARG A O 1
ATOM 2065 N N . ASP A 1 270 ? 129.976 17.832 -109.034 1.00 30.17 270 ASP A N 1
ATOM 2066 C CA . ASP A 1 270 ? 130.451 18.421 -107.793 1.00 30.17 270 ASP A CA 1
ATOM 2067 C C . ASP A 1 270 ? 129.305 18.582 -106.792 1.00 30.17 270 ASP A C 1
ATOM 2069 O O . ASP A 1 270 ? 128.390 19.382 -106.963 1.00 30.17 270 ASP A O 1
ATOM 2073 N N . GLU A 1 271 ? 129.389 17.740 -105.763 1.00 30.67 271 GLU A N 1
ATOM 2074 C CA . GLU A 1 271 ? 128.784 17.868 -104.435 1.00 30.67 271 GLU A CA 1
ATOM 2075 C C . GLU A 1 271 ? 127.301 18.295 -104.372 1.00 30.67 271 GLU A C 1
ATOM 2077 O O . GLU A 1 271 ? 126.991 19.482 -104.247 1.00 30.67 271 GLU A O 1
ATOM 2082 N N . PRO A 1 272 ? 126.346 17.337 -104.342 1.00 41.47 272 PRO A N 1
ATOM 2083 C CA . PRO A 1 272 ? 124.971 17.658 -103.978 1.00 41.47 272 PRO A CA 1
ATOM 2084 C C . PRO A 1 272 ? 124.931 18.235 -102.556 1.00 41.47 272 PRO A C 1
ATOM 2086 O O . PRO A 1 272 ? 125.171 17.533 -101.568 1.00 41.47 272 PRO A O 1
ATOM 2089 N N . VAL A 1 273 ? 124.622 19.531 -102.487 1.00 42.50 273 VAL A N 1
ATOM 2090 C CA . VAL A 1 273 ? 124.414 20.315 -101.264 1.00 42.50 273 VAL A CA 1
ATOM 2091 C C . VAL A 1 273 ? 123.444 19.588 -100.324 1.00 42.50 273 VAL A C 1
ATOM 2093 O O . VAL A 1 273 ? 122.585 18.827 -100.763 1.00 42.50 273 VAL A O 1
ATOM 2096 N N . LYS A 1 274 ? 123.612 19.803 -99.013 1.00 46.72 274 LYS A N 1
ATOM 2097 C CA . LYS A 1 274 ? 122.978 19.046 -97.919 1.00 46.72 274 LYS A CA 1
ATOM 2098 C C . LYS A 1 274 ? 121.446 19.194 -97.865 1.00 46.72 274 LYS A C 1
ATOM 2100 O O . LYS A 1 274 ? 120.930 19.848 -96.962 1.00 46.72 274 LYS A O 1
ATOM 2105 N N . GLU A 1 275 ? 120.743 18.528 -98.781 1.00 55.47 275 GLU A N 1
ATOM 2106 C CA . GLU A 1 275 ? 119.312 18.225 -98.676 1.00 55.47 275 GLU A CA 1
ATOM 2107 C C . GLU A 1 275 ? 119.036 17.599 -97.300 1.00 55.47 275 GLU A C 1
ATOM 2109 O O . GLU A 1 275 ? 119.622 16.576 -96.924 1.00 55.47 275 GLU A O 1
ATOM 2114 N N . ILE A 1 276 ? 118.141 18.212 -96.529 1.00 62.88 276 ILE A N 1
ATOM 2115 C CA . ILE A 1 276 ? 117.607 17.621 -95.30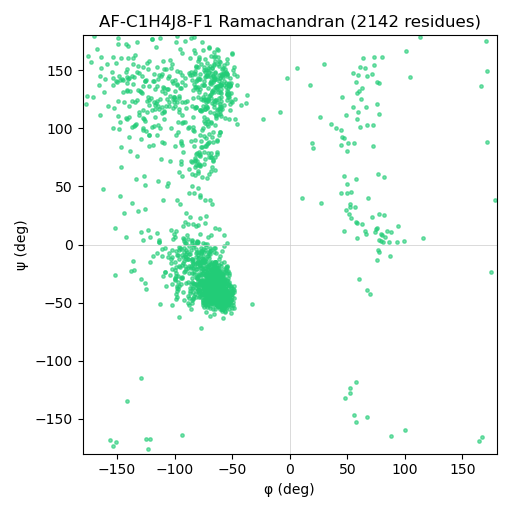7 1.00 62.88 276 ILE A CA 1
ATOM 2116 C C . ILE A 1 276 ? 116.754 16.414 -95.722 1.00 62.88 276 ILE A C 1
ATOM 2118 O O . ILE A 1 276 ? 116.167 16.376 -96.799 1.00 62.88 276 ILE A O 1
ATOM 2122 N N . LEU A 1 277 ? 116.631 15.409 -94.852 1.00 67.31 277 LEU A N 1
ATOM 2123 C CA . LEU A 1 277 ? 115.824 14.214 -95.132 1.00 67.31 277 LEU A CA 1
ATOM 2124 C C . LEU A 1 277 ? 114.354 14.532 -95.490 1.00 67.31 277 LEU A C 1
ATOM 2126 O O . LEU A 1 277 ? 113.735 13.748 -96.197 1.00 67.31 277 LEU A O 1
ATOM 2130 N N . ALA A 1 278 ? 113.814 15.679 -95.058 1.00 64.25 278 ALA A N 1
ATOM 2131 C CA . ALA A 1 278 ? 112.498 16.176 -95.476 1.00 64.25 278 ALA A CA 1
ATOM 2132 C C . ALA A 1 278 ? 112.477 16.686 -96.931 1.00 64.25 278 ALA A C 1
ATOM 2134 O O . ALA A 1 278 ? 111.489 16.487 -97.632 1.00 64.25 278 ALA A O 1
ATOM 2135 N N . ASP A 1 279 ? 113.573 17.273 -97.406 1.00 73.44 279 ASP A N 1
ATOM 2136 C CA . ASP A 1 279 ? 113.709 17.869 -98.740 1.00 73.44 279 ASP A CA 1
ATOM 2137 C C . ASP A 1 279 ? 113.732 16.785 -99.836 1.00 73.44 279 ASP A C 1
ATOM 2139 O O . ASP A 1 279 ? 113.425 17.055 -100.991 1.00 73.44 279 ASP A O 1
ATOM 2143 N N . LEU A 1 280 ? 113.985 15.518 -99.473 1.00 72.50 280 LEU A N 1
ATOM 2144 C CA . LEU A 1 280 ? 113.753 14.361 -100.351 1.00 72.50 280 LEU A CA 1
ATOM 2145 C C . LEU A 1 280 ? 112.274 14.176 -100.739 1.00 72.50 280 LEU A C 1
ATOM 2147 O O . LEU A 1 280 ? 111.996 13.484 -101.718 1.00 72.50 280 LEU A O 1
ATOM 2151 N N . ILE A 1 281 ? 111.333 14.750 -99.981 1.00 77.12 281 ILE A N 1
ATOM 2152 C CA . ILE A 1 281 ? 109.911 14.802 -100.348 1.00 77.12 281 ILE A CA 1
ATOM 2153 C C . ILE A 1 281 ? 109.627 16.003 -101.259 1.00 77.12 281 ILE A C 1
ATOM 2155 O O . ILE A 1 281 ? 108.745 15.905 -102.113 1.00 77.12 281 ILE A O 1
ATOM 2159 N N . GLN A 1 282 ? 110.345 17.117 -101.087 1.00 76.38 282 GLN A N 1
ATOM 2160 C CA . GLN A 1 282 ? 110.121 18.344 -101.847 1.00 76.38 282 GLN A CA 1
ATOM 2161 C C . GLN A 1 282 ? 110.464 18.143 -103.329 1.00 76.38 282 GLN A C 1
ATOM 2163 O O . GLN A 1 282 ? 111.507 17.594 -103.686 1.00 76.38 282 GLN A O 1
ATOM 2168 N N . ILE A 1 283 ? 109.560 18.595 -104.198 1.00 76.69 283 ILE A N 1
ATOM 2169 C CA . ILE A 1 283 ? 109.724 18.579 -105.652 1.00 76.69 283 ILE A CA 1
ATOM 2170 C C . ILE A 1 283 ? 109.235 19.926 -106.176 1.00 76.69 283 ILE A C 1
ATOM 2172 O O . ILE A 1 283 ? 108.095 20.314 -105.924 1.00 76.69 283 ILE A O 1
ATOM 2176 N N . ASP A 1 284 ? 110.102 20.639 -106.893 1.00 70.94 284 ASP A N 1
ATOM 2177 C CA . ASP A 1 284 ? 109.902 22.059 -107.219 1.00 70.94 284 ASP A CA 1
ATOM 2178 C C . ASP A 1 284 ? 108.787 22.308 -108.247 1.00 70.94 284 ASP A C 1
ATOM 2180 O O . ASP A 1 284 ? 108.240 23.407 -108.327 1.00 70.94 284 ASP A O 1
ATOM 2184 N N . LYS A 1 285 ? 108.450 21.290 -109.052 1.00 73.06 285 LYS A N 1
ATOM 2185 C CA . LYS A 1 285 ? 107.374 21.310 -110.052 1.00 73.06 285 LYS A CA 1
ATOM 2186 C C . LYS A 1 285 ? 106.725 19.934 -110.162 1.00 73.06 285 LYS A C 1
ATOM 2188 O O . LYS A 1 285 ? 107.420 18.921 -110.136 1.00 73.06 285 LYS A O 1
ATOM 2193 N N . VAL A 1 286 ? 105.406 19.893 -110.349 1.00 73.25 286 VAL A N 1
ATOM 2194 C CA . VAL A 1 286 ? 104.700 18.642 -110.660 1.00 73.25 286 VAL A CA 1
ATOM 2195 C C . VAL A 1 286 ? 105.061 18.215 -112.095 1.00 73.25 286 VAL A C 1
ATOM 2197 O O . VAL A 1 286 ? 104.871 19.025 -113.003 1.00 73.25 286 VAL A O 1
ATOM 2200 N N . PRO A 1 287 ? 105.578 16.990 -112.325 1.00 72.88 287 PRO A N 1
ATOM 2201 C CA . PRO A 1 287 ? 105.959 16.526 -113.660 1.00 72.88 287 PRO A CA 1
ATOM 2202 C C . PRO A 1 287 ? 104.837 16.614 -114.701 1.00 72.88 287 PRO A C 1
ATOM 2204 O O . PRO A 1 287 ? 103.655 16.405 -114.396 1.00 72.88 287 PRO A O 1
ATOM 2207 N N . SER A 1 288 ? 105.219 16.871 -115.950 1.00 66.81 288 SER A N 1
ATOM 2208 C CA . SER A 1 288 ? 104.320 16.863 -117.108 1.00 66.81 288 SER A CA 1
ATOM 2209 C C . SER A 1 288 ? 104.147 15.438 -117.642 1.00 66.81 288 SER A C 1
ATOM 2211 O O . SER A 1 288 ? 103.003 15.025 -117.801 1.00 66.81 288 SER A O 1
ATOM 2213 N N . ASN A 1 289 ? 105.254 14.699 -117.787 1.00 72.69 289 ASN A N 1
ATOM 2214 C CA . ASN A 1 289 ? 105.366 13.354 -118.361 1.00 72.69 289 ASN A CA 1
ATOM 2215 C C . ASN A 1 289 ? 104.869 12.234 -117.431 1.00 72.69 289 ASN A C 1
ATOM 2217 O O . ASN A 1 289 ? 105.340 12.051 -116.305 1.00 72.69 289 ASN A O 1
ATOM 2221 N N . ASP A 1 290 ? 103.974 11.419 -117.977 1.00 72.06 290 ASP A N 1
ATOM 2222 C CA . ASP A 1 290 ? 103.284 10.311 -117.323 1.00 72.06 290 ASP A CA 1
ATOM 2223 C C . ASP A 1 290 ? 104.234 9.231 -116.769 1.00 72.06 290 ASP A C 1
ATOM 2225 O O . ASP A 1 290 ? 104.188 8.823 -115.600 1.00 72.06 290 ASP A O 1
ATOM 2229 N N . LEU A 1 291 ? 105.153 8.763 -117.607 1.00 75.06 291 LEU A N 1
ATOM 2230 C CA . LEU A 1 291 ? 106.081 7.691 -117.256 1.00 75.06 291 LEU A CA 1
ATOM 2231 C C . LEU A 1 291 ? 107.053 8.133 -116.149 1.00 75.06 291 LEU A C 1
ATOM 2233 O O . LEU A 1 291 ? 107.426 7.344 -115.278 1.00 75.06 291 LEU A O 1
ATOM 2237 N N . LEU A 1 292 ? 107.407 9.418 -116.144 1.00 78.69 292 LEU A N 1
ATOM 2238 C CA . LEU A 1 292 ? 108.232 10.054 -115.122 1.00 78.69 292 LEU A CA 1
ATOM 2239 C C . LEU A 1 292 ? 107.487 10.254 -113.795 1.00 78.69 292 LEU A C 1
ATOM 2241 O O . LEU A 1 292 ? 108.035 10.012 -112.719 1.00 78.69 292 LEU A O 1
ATOM 2245 N N . LEU A 1 293 ? 106.227 10.668 -113.857 1.00 79.56 293 LEU A N 1
ATOM 2246 C CA . LEU A 1 293 ? 105.394 10.924 -112.687 1.00 79.56 293 LEU A CA 1
ATOM 2247 C C . LEU A 1 293 ? 105.135 9.632 -111.876 1.00 79.56 293 LEU A C 1
ATOM 2249 O O . LEU A 1 293 ? 105.222 9.647 -110.647 1.00 79.56 293 LEU A O 1
ATOM 2253 N N . ASN A 1 294 ? 104.976 8.481 -112.546 1.00 76.62 294 ASN A N 1
ATOM 2254 C CA . ASN A 1 294 ? 105.004 7.147 -111.915 1.00 76.62 294 ASN A CA 1
ATOM 2255 C C . ASN A 1 294 ? 106.304 6.874 -111.117 1.00 76.62 294 ASN A C 1
ATOM 2257 O O . ASN A 1 294 ? 106.283 6.269 -110.036 1.00 76.62 294 ASN A O 1
ATOM 2261 N N . LEU A 1 295 ? 107.448 7.309 -111.653 1.00 81.50 295 LEU A N 1
ATOM 2262 C CA . LEU A 1 295 ? 108.775 7.090 -111.072 1.00 81.50 295 LEU A CA 1
ATOM 2263 C C . LEU A 1 295 ? 109.009 7.990 -109.844 1.00 81.50 295 LEU A C 1
ATOM 2265 O O . LEU A 1 295 ? 109.498 7.521 -108.816 1.00 81.50 295 LEU A O 1
ATOM 2269 N N . VAL A 1 296 ? 108.565 9.252 -109.915 1.00 82.56 296 VAL A N 1
ATOM 2270 C CA . VAL A 1 296 ? 108.540 10.216 -108.796 1.00 82.56 296 VAL A CA 1
ATOM 2271 C C . VAL A 1 296 ? 107.803 9.661 -107.579 1.00 82.56 296 VAL A C 1
ATOM 2273 O O . VAL A 1 296 ? 108.304 9.734 -106.457 1.00 82.56 296 VAL A O 1
ATOM 2276 N N . ILE A 1 297 ? 106.633 9.068 -107.796 1.00 80.44 297 ILE A N 1
ATOM 2277 C CA . ILE A 1 297 ? 105.766 8.580 -106.717 1.00 80.44 297 ILE A CA 1
ATOM 2278 C C . ILE A 1 297 ? 106.389 7.356 -106.031 1.00 80.44 297 ILE A C 1
ATOM 2280 O O . ILE A 1 297 ? 106.410 7.262 -104.802 1.00 80.44 297 ILE A O 1
ATOM 2284 N N . SER A 1 298 ? 107.004 6.473 -106.822 1.00 79.81 298 SER A N 1
ATOM 2285 C CA . SER A 1 298 ? 107.794 5.342 -106.320 1.00 79.81 298 SER A CA 1
ATOM 2286 C C . SER A 1 298 ? 109.004 5.796 -105.487 1.00 79.81 298 SER A C 1
ATOM 2288 O O . SER A 1 298 ? 109.359 5.142 -104.506 1.00 79.81 298 SER A O 1
ATOM 2290 N N . PHE A 1 299 ? 109.613 6.935 -105.833 1.00 84.06 299 PHE A N 1
ATOM 2291 C CA . PHE A 1 299 ? 110.707 7.548 -105.079 1.00 84.06 299 PHE A CA 1
ATOM 2292 C C . PHE A 1 299 ? 110.235 8.200 -103.763 1.00 84.06 299 PHE A C 1
ATOM 2294 O O . PHE A 1 299 ? 110.769 7.858 -102.704 1.00 84.06 299 PHE A O 1
ATOM 2301 N N . GLN A 1 300 ? 109.210 9.066 -103.790 1.00 86.19 300 GLN A N 1
ATOM 2302 C CA . GLN A 1 300 ? 108.693 9.741 -102.586 1.00 86.19 300 GLN A CA 1
ATOM 2303 C C . GLN A 1 300 ? 108.246 8.741 -101.508 1.00 86.19 300 GLN A C 1
ATOM 2305 O O . GLN A 1 300 ? 108.576 8.912 -100.334 1.00 86.19 300 GLN A O 1
ATOM 2310 N N . ALA A 1 301 ? 107.555 7.661 -101.888 1.00 79.12 301 ALA A N 1
ATOM 2311 C CA . ALA A 1 301 ? 107.076 6.650 -100.942 1.00 79.12 301 ALA A CA 1
ATOM 2312 C C . ALA A 1 301 ? 108.213 5.897 -100.224 1.00 79.12 301 ALA A C 1
ATOM 2314 O O . ALA A 1 301 ? 108.087 5.540 -99.050 1.00 79.12 301 ALA A O 1
ATOM 2315 N N . GLN A 1 302 ? 109.345 5.669 -100.898 1.00 81.44 302 GLN A N 1
ATOM 2316 C CA . GLN A 1 302 ? 110.513 5.034 -100.283 1.00 81.44 302 GLN A CA 1
ATOM 2317 C C . GLN A 1 302 ? 111.325 6.044 -99.448 1.00 81.44 302 GLN A C 1
ATOM 2319 O O . GLN A 1 302 ? 111.806 5.683 -98.376 1.00 81.44 302 GLN A O 1
ATOM 2324 N N . ALA A 1 303 ? 111.406 7.317 -99.860 1.00 80.25 303 ALA A N 1
ATOM 2325 C CA . ALA A 1 303 ? 111.988 8.389 -99.044 1.00 80.25 303 ALA A CA 1
ATOM 2326 C C . ALA A 1 303 ? 111.223 8.577 -97.718 1.00 80.25 303 ALA A C 1
ATOM 2328 O O . ALA A 1 303 ? 111.829 8.611 -96.646 1.00 80.25 303 ALA A O 1
ATOM 2329 N N . LEU A 1 304 ? 109.886 8.582 -97.765 1.00 79.88 304 LEU A N 1
ATOM 2330 C CA . LEU A 1 304 ? 109.015 8.632 -96.585 1.00 79.88 304 LEU A CA 1
ATO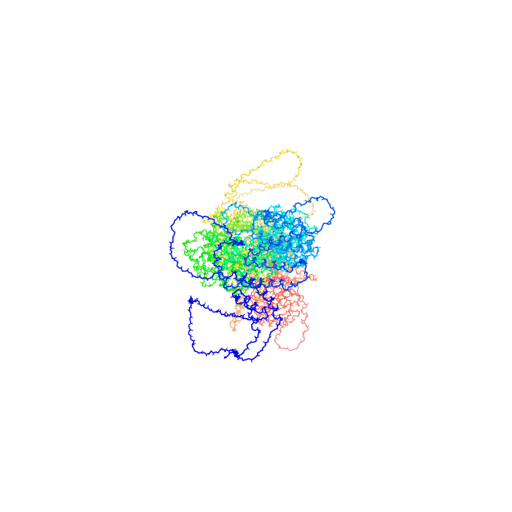M 2331 C C . LEU A 1 304 ? 109.245 7.479 -95.605 1.00 79.88 304 LEU A C 1
ATOM 2333 O O . LEU A 1 304 ? 109.229 7.711 -94.398 1.00 79.88 304 LEU A O 1
ATOM 2337 N N . LYS A 1 305 ? 109.523 6.261 -96.086 1.00 75.00 305 LYS A N 1
ATOM 2338 C CA . LYS A 1 305 ? 109.879 5.131 -95.208 1.00 75.00 305 LYS A CA 1
ATOM 2339 C C . LYS A 1 305 ? 111.204 5.354 -94.474 1.00 75.00 305 LYS A C 1
ATOM 2341 O O . LYS A 1 305 ? 111.298 4.992 -93.307 1.00 75.00 305 LYS A O 1
ATOM 2346 N N . VAL A 1 306 ? 112.189 5.996 -95.109 1.00 75.81 306 VAL A N 1
ATOM 2347 C CA . VAL A 1 306 ? 113.465 6.356 -94.458 1.00 75.81 306 VAL A CA 1
ATOM 2348 C C . VAL A 1 306 ? 113.267 7.470 -93.415 1.00 75.81 306 VAL A C 1
ATOM 2350 O O . VAL A 1 306 ? 113.825 7.400 -92.320 1.00 75.81 306 VAL A O 1
ATOM 2353 N N . ILE A 1 307 ? 112.406 8.457 -93.686 1.00 75.69 307 ILE A N 1
ATOM 2354 C CA . ILE A 1 307 ? 112.055 9.524 -92.723 1.00 75.69 307 ILE A CA 1
ATOM 2355 C C . ILE A 1 307 ? 111.264 8.955 -91.530 1.00 75.69 307 ILE A C 1
ATOM 2357 O O . ILE A 1 307 ? 111.525 9.308 -90.377 1.00 75.69 307 ILE A O 1
ATOM 2361 N N . ALA A 1 308 ? 110.344 8.021 -91.788 1.00 71.00 308 ALA A N 1
ATOM 2362 C CA . ALA A 1 308 ? 109.580 7.295 -90.773 1.00 71.00 308 ALA A CA 1
ATOM 2363 C C . ALA A 1 308 ? 110.463 6.465 -89.821 1.00 71.00 308 ALA A C 1
ATOM 2365 O O . ALA A 1 308 ? 110.050 6.189 -88.694 1.00 71.00 308 ALA A O 1
ATOM 2366 N N . THR A 1 309 ? 111.683 6.104 -90.233 1.00 71.81 309 THR A N 1
ATOM 2367 C CA . THR A 1 309 ? 112.693 5.488 -89.358 1.00 71.81 309 THR A CA 1
ATOM 2368 C C . THR A 1 309 ? 113.595 6.483 -88.608 1.00 71.81 309 THR A C 1
ATOM 2370 O O . THR A 1 309 ? 114.252 6.072 -87.659 1.00 71.81 309 THR A O 1
ATOM 2373 N N . ASP A 1 310 ? 113.599 7.776 -88.959 1.00 70.75 310 ASP A N 1
ATOM 2374 C CA . ASP A 1 310 ? 114.455 8.814 -88.341 1.00 70.75 310 ASP A CA 1
ATOM 2375 C C . ASP A 1 310 ? 113.734 9.680 -87.276 1.00 70.75 310 ASP A C 1
ATOM 2377 O O . ASP A 1 310 ? 114.347 10.133 -86.311 1.00 70.75 310 ASP A O 1
ATOM 2381 N N . LYS A 1 311 ? 112.413 9.883 -87.414 1.00 65.75 311 LYS A N 1
ATOM 2382 C CA . LYS A 1 311 ? 111.473 10.384 -86.374 1.00 65.75 311 LYS A CA 1
ATOM 2383 C C . LYS A 1 311 ? 111.853 11.654 -85.569 1.00 65.75 311 LYS A C 1
ATOM 2385 O O . LYS A 1 311 ? 111.410 11.816 -84.429 1.00 65.75 311 LYS A O 1
ATOM 2390 N N . LYS A 1 312 ? 112.613 12.606 -86.125 1.00 69.19 312 LYS A N 1
ATOM 2391 C CA . LYS A 1 312 ? 112.972 13.861 -85.418 1.00 69.19 312 LYS A CA 1
ATOM 2392 C C . LYS A 1 312 ? 111.769 14.817 -85.223 1.00 69.19 312 LYS A C 1
ATOM 2394 O O . LYS A 1 312 ? 111.132 15.187 -86.208 1.00 69.19 312 LYS A O 1
ATOM 2399 N N . PRO A 1 313 ? 111.473 15.312 -84.000 1.00 64.44 313 PRO A N 1
ATOM 2400 C CA . PRO A 1 313 ? 110.237 16.059 -83.716 1.00 64.44 313 PRO A CA 1
ATOM 2401 C C . PRO A 1 313 ? 110.179 17.466 -84.333 1.00 64.44 313 PRO A C 1
ATOM 2403 O O . PRO A 1 313 ? 109.102 17.927 -84.701 1.00 64.44 313 PRO A O 1
ATOM 2406 N N . SER A 1 314 ? 111.314 18.155 -84.488 1.00 68.94 314 SER A N 1
ATOM 2407 C CA . SER A 1 314 ? 111.379 19.445 -85.196 1.00 68.94 314 SER A CA 1
ATOM 2408 C C . SER A 1 314 ? 111.060 19.290 -86.684 1.00 68.94 314 SER A C 1
ATOM 2410 O O . SER A 1 314 ? 110.327 20.103 -87.246 1.00 68.94 314 SER A O 1
ATOM 2412 N N . THR A 1 315 ? 111.558 18.213 -87.296 1.00 72.19 315 THR A N 1
ATOM 2413 C CA . THR A 1 315 ? 111.240 17.819 -88.670 1.00 72.19 315 THR A CA 1
ATOM 2414 C C . THR A 1 315 ? 109.757 17.483 -88.796 1.00 72.19 315 THR A C 1
ATOM 2416 O O . THR A 1 315 ? 109.095 18.048 -89.654 1.00 72.19 315 THR A O 1
ATOM 2419 N N . VAL A 1 316 ? 109.208 16.657 -87.897 1.00 74.44 316 VAL A N 1
ATOM 2420 C CA . VAL A 1 316 ? 107.781 16.272 -87.882 1.00 74.44 316 VAL A CA 1
ATOM 2421 C C . VAL A 1 316 ? 106.842 17.474 -87.750 1.00 74.44 316 VAL A C 1
ATOM 2423 O O . VAL A 1 316 ? 105.849 17.538 -88.470 1.00 74.44 316 VAL A O 1
ATOM 2426 N N . ASN A 1 317 ? 107.159 18.447 -86.890 1.00 73.38 317 ASN A N 1
ATOM 2427 C CA . ASN A 1 317 ? 106.332 19.648 -86.743 1.00 73.38 317 ASN A CA 1
ATOM 2428 C C . ASN A 1 317 ? 106.287 20.477 -88.041 1.00 73.38 317 ASN A C 1
ATOM 2430 O O . ASN A 1 317 ? 105.197 20.834 -88.466 1.00 73.38 317 ASN A O 1
ATOM 2434 N N . LYS A 1 318 ? 107.431 20.724 -88.705 1.00 75.56 318 LYS A N 1
ATOM 2435 C CA . LYS A 1 318 ? 107.455 21.402 -90.021 1.00 75.56 318 LYS A CA 1
ATOM 2436 C C . LYS A 1 318 ? 106.794 20.575 -91.128 1.00 75.56 318 LYS A C 1
ATOM 2438 O O . LYS A 1 318 ? 106.173 21.126 -92.030 1.00 75.56 318 LYS A O 1
ATOM 2443 N N . LEU A 1 319 ? 106.939 19.251 -91.073 1.00 79.44 319 LEU A N 1
ATOM 2444 C CA . LEU A 1 319 ? 106.368 18.344 -92.064 1.00 79.44 319 LEU A CA 1
ATOM 2445 C C . LEU A 1 319 ? 104.832 18.322 -92.002 1.00 79.44 319 LEU A C 1
ATOM 2447 O O . LEU A 1 319 ? 104.203 18.071 -93.023 1.00 79.44 319 LEU A O 1
ATOM 2451 N N . CYS A 1 320 ? 104.231 18.617 -90.841 1.00 77.12 320 CYS A N 1
ATOM 2452 C CA . CYS A 1 320 ? 102.779 18.713 -90.681 1.00 77.12 320 CYS A CA 1
ATOM 2453 C C . CYS A 1 320 ? 102.151 19.675 -91.697 1.00 77.12 320 CYS A C 1
ATOM 2455 O O . CYS A 1 320 ? 101.186 19.297 -92.351 1.00 77.12 320 CYS A O 1
ATOM 2457 N N . ASP A 1 321 ? 102.726 20.868 -91.866 1.00 76.44 321 ASP A N 1
ATOM 2458 C CA . ASP A 1 321 ? 102.191 21.897 -92.763 1.00 76.44 321 ASP A CA 1
ATOM 2459 C C . ASP A 1 321 ? 102.457 21.554 -94.240 1.00 76.44 321 ASP A C 1
ATOM 2461 O O . ASP A 1 321 ? 101.586 21.721 -95.092 1.00 76.44 321 ASP A O 1
ATOM 2465 N N . LEU A 1 322 ? 103.633 20.987 -94.543 1.00 80.00 322 LEU A N 1
ATOM 2466 C CA . LEU A 1 322 ? 104.011 20.552 -95.897 1.00 80.00 322 LEU A CA 1
ATOM 2467 C C . LEU A 1 322 ? 103.164 19.379 -96.422 1.00 80.00 322 LEU A C 1
ATOM 2469 O O . LEU A 1 322 ? 103.008 19.236 -97.637 1.00 80.00 322 LEU A O 1
ATOM 2473 N N . LEU A 1 323 ? 102.635 18.544 -95.522 1.00 83.06 323 LEU A N 1
ATOM 2474 C CA . LEU A 1 323 ? 101.771 17.401 -95.834 1.00 83.06 323 LEU A CA 1
ATOM 2475 C C . LEU A 1 323 ? 100.281 17.763 -95.952 1.00 83.06 323 LEU A C 1
ATOM 2477 O O . LEU A 1 323 ? 99.505 16.893 -96.348 1.00 83.06 323 LEU A O 1
ATOM 2481 N N . LEU A 1 324 ? 99.865 18.989 -95.605 1.00 83.19 324 LEU A N 1
ATOM 2482 C CA . LEU A 1 324 ? 98.465 19.406 -95.736 1.00 83.19 324 LEU A CA 1
ATOM 2483 C C . LEU A 1 324 ? 98.017 19.350 -97.198 1.00 83.19 324 LEU A C 1
ATOM 2485 O O . LEU A 1 324 ? 98.744 19.750 -98.107 1.00 83.19 324 LEU A O 1
ATOM 2489 N N . LEU A 1 325 ? 96.778 18.912 -97.419 1.00 79.50 325 LEU A N 1
ATOM 2490 C CA . LEU A 1 325 ? 96.222 18.720 -98.764 1.00 79.50 325 LEU A CA 1
ATOM 2491 C C . LEU A 1 325 ? 96.085 20.032 -99.552 1.00 79.50 325 LEU A C 1
ATOM 2493 O O . LEU A 1 325 ? 96.120 20.024 -100.780 1.00 79.50 325 LEU A O 1
ATOM 2497 N N . SER A 1 326 ? 96.018 21.162 -98.843 1.00 72.56 326 SER A N 1
ATOM 2498 C CA . SER A 1 326 ? 96.081 22.521 -99.393 1.00 72.56 326 SER A CA 1
ATOM 2499 C C . SER A 1 326 ? 97.381 22.821 -100.156 1.00 72.56 326 SER A C 1
ATOM 2501 O O . SER A 1 326 ? 97.428 23.787 -100.913 1.00 72.56 326 SER A O 1
ATOM 2503 N N . ASN A 1 327 ? 98.443 22.032 -99.954 1.00 81.56 327 ASN A N 1
ATOM 2504 C CA . ASN A 1 327 ? 99.716 22.178 -100.651 1.00 81.56 327 ASN A CA 1
ATOM 2505 C C . ASN A 1 327 ? 99.730 21.336 -101.951 1.00 81.56 327 ASN A C 1
ATOM 2507 O O . ASN A 1 327 ? 99.664 20.101 -101.879 1.00 81.56 327 ASN A O 1
ATOM 2511 N N . PRO A 1 328 ? 99.864 21.942 -103.150 1.00 74.50 328 PRO A N 1
ATOM 2512 C CA . PRO A 1 328 ? 99.836 21.207 -104.419 1.00 74.50 328 PRO A CA 1
ATOM 2513 C C . PRO A 1 328 ? 101.035 20.267 -104.623 1.00 74.50 328 PRO A C 1
ATOM 2515 O O . PRO A 1 328 ? 100.918 19.299 -105.371 1.00 74.50 328 PRO A O 1
ATOM 2518 N N . THR A 1 329 ? 102.168 20.498 -103.948 1.00 77.75 329 THR A N 1
ATOM 2519 C CA . THR A 1 329 ? 103.350 19.615 -104.008 1.00 77.75 329 THR A CA 1
ATOM 2520 C C . THR A 1 329 ? 103.379 18.556 -102.903 1.00 77.75 329 THR A C 1
ATOM 2522 O O . THR A 1 329 ? 104.352 17.804 -102.804 1.00 77.75 329 THR A O 1
ATOM 2525 N N . SER A 1 330 ? 102.323 18.442 -102.082 1.00 85.88 330 SER A N 1
ATOM 2526 C CA . SER A 1 330 ? 102.222 17.339 -101.121 1.00 85.88 330 SER A CA 1
ATOM 2527 C C . SER A 1 330 ? 102.242 15.989 -101.866 1.00 85.88 330 SER A C 1
ATOM 2529 O O . SER A 1 330 ? 101.693 15.891 -102.969 1.00 85.88 330 SER A O 1
ATOM 2531 N N . PRO A 1 331 ? 102.811 14.910 -101.292 1.00 82.19 331 PRO A N 1
ATOM 2532 C CA . PRO A 1 331 ? 102.806 13.596 -101.938 1.00 82.19 331 PRO A CA 1
ATOM 2533 C C . PRO A 1 331 ? 101.398 13.104 -102.289 1.00 82.19 331 PRO A C 1
ATOM 2535 O O . PRO A 1 331 ? 101.211 12.449 -103.310 1.00 82.19 331 PRO A O 1
ATOM 2538 N N . ALA A 1 332 ? 100.389 13.459 -101.487 1.00 83.94 332 ALA A N 1
ATOM 2539 C CA . ALA A 1 332 ? 99.005 13.099 -101.766 1.00 83.94 332 ALA A CA 1
ATOM 2540 C C . ALA A 1 332 ? 98.438 13.859 -102.982 1.00 83.94 332 ALA A C 1
ATOM 2542 O O . ALA A 1 332 ? 97.785 13.262 -103.839 1.00 83.94 332 ALA A O 1
ATOM 2543 N N . SER A 1 333 ? 98.751 15.153 -103.097 1.00 82.00 333 SER A N 1
ATOM 2544 C CA . SER A 1 333 ? 98.374 16.016 -104.226 1.00 82.00 333 SER A CA 1
ATOM 2545 C C . SER A 1 333 ? 99.086 15.619 -105.528 1.00 82.00 333 SER A C 1
ATOM 2547 O O . SER A 1 333 ? 98.471 15.612 -106.595 1.00 82.00 333 SER A O 1
ATOM 2549 N N . ILE A 1 334 ? 100.356 15.202 -105.454 1.00 82.62 334 ILE A N 1
ATOM 2550 C CA . ILE A 1 334 ? 101.112 14.669 -106.600 1.00 82.62 334 ILE A CA 1
ATOM 2551 C C . ILE A 1 334 ? 100.497 13.350 -107.088 1.00 82.62 334 ILE A C 1
ATOM 2553 O O . ILE A 1 334 ? 100.294 13.180 -108.292 1.00 82.62 334 ILE A O 1
ATOM 2557 N N . ILE A 1 335 ? 100.128 12.445 -106.174 1.00 82.62 335 ILE A N 1
ATOM 2558 C CA . ILE A 1 335 ? 99.465 11.182 -106.528 1.00 82.62 335 ILE A CA 1
ATOM 2559 C C . ILE A 1 335 ? 98.082 11.422 -107.163 1.00 82.62 335 ILE A C 1
ATOM 2561 O O . ILE A 1 335 ? 97.756 10.774 -108.159 1.00 82.62 335 ILE A O 1
ATOM 2565 N N . LEU A 1 336 ? 97.295 12.384 -106.665 1.00 81.31 336 LEU A N 1
ATOM 2566 C CA . LEU A 1 336 ? 96.046 12.793 -107.324 1.00 81.31 336 LEU A CA 1
ATOM 2567 C C . LEU A 1 336 ? 96.276 13.425 -108.699 1.00 81.31 336 LEU A C 1
ATOM 2569 O O . LEU A 1 336 ? 95.534 13.133 -109.631 1.00 81.31 336 LEU A O 1
ATOM 2573 N N . THR A 1 337 ? 97.303 14.260 -108.860 1.00 80.88 337 THR A N 1
ATOM 2574 C CA . THR A 1 337 ? 97.591 14.886 -110.160 1.00 80.88 337 THR A CA 1
ATOM 2575 C C . THR A 1 337 ? 98.000 13.838 -111.198 1.00 80.88 337 THR A C 1
ATOM 2577 O O . THR A 1 337 ? 97.618 13.938 -112.361 1.00 80.88 337 THR A O 1
ATOM 2580 N N . ALA A 1 338 ? 98.703 12.786 -110.774 1.00 79.31 338 ALA A N 1
ATOM 2581 C CA . ALA A 1 338 ? 98.991 11.623 -111.604 1.00 79.31 338 ALA A CA 1
ATOM 2582 C C . ALA A 1 338 ? 97.731 10.824 -111.970 1.00 79.31 338 ALA A C 1
ATOM 2584 O O . ALA A 1 338 ? 97.579 10.435 -113.124 1.00 79.31 338 ALA A O 1
ATOM 2585 N N . LEU A 1 339 ? 96.798 10.611 -111.038 1.00 80.56 339 LEU A N 1
ATOM 2586 C CA . LEU A 1 339 ? 95.513 9.993 -111.376 1.00 80.56 339 LEU A CA 1
ATOM 2587 C C . LEU A 1 339 ? 94.738 10.836 -112.403 1.00 80.56 339 LEU A C 1
ATOM 2589 O O . LEU A 1 339 ? 94.282 10.308 -113.412 1.00 80.56 339 LEU A O 1
ATOM 2593 N N . ASN A 1 340 ? 94.627 12.146 -112.176 1.00 79.31 340 ASN A N 1
ATOM 2594 C CA . ASN A 1 340 ? 93.839 13.055 -113.015 1.00 79.31 340 ASN A CA 1
ATOM 2595 C C . ASN A 1 340 ? 94.403 13.208 -114.438 1.00 79.31 340 ASN A C 1
ATOM 2597 O O . ASN A 1 340 ? 93.651 13.494 -115.364 1.00 79.31 340 ASN A O 1
ATOM 2601 N N . LYS A 1 341 ? 95.711 12.994 -114.622 1.00 76.19 341 LYS A N 1
ATOM 2602 C CA . LYS A 1 341 ? 96.364 12.913 -115.937 1.00 76.19 341 LYS A CA 1
ATOM 2603 C C . LYS A 1 341 ? 96.257 11.525 -116.603 1.00 76.19 341 LYS A C 1
ATOM 2605 O O . LYS A 1 341 ? 96.785 11.344 -117.690 1.00 76.19 341 LYS A O 1
ATOM 2610 N N . GLY A 1 342 ? 95.619 10.536 -115.966 1.00 71.31 342 GLY A N 1
ATOM 2611 C CA . GLY A 1 342 ? 95.512 9.153 -116.466 1.00 71.31 342 GLY A CA 1
ATOM 2612 C C . GLY A 1 342 ? 96.761 8.285 -116.243 1.00 71.31 342 GLY A C 1
ATOM 2613 O O . GLY A 1 342 ? 96.853 7.173 -116.753 1.00 71.31 342 GLY A O 1
ATOM 2614 N N . VAL A 1 343 ? 97.727 8.786 -115.473 1.00 72.88 343 VAL A N 1
ATOM 2615 C CA . VAL A 1 343 ? 99.111 8.291 -115.401 1.00 72.88 343 VAL A CA 1
ATOM 2616 C C . VAL A 1 343 ? 99.280 7.139 -114.431 1.00 72.88 343 VAL A C 1
ATOM 2618 O O . VAL A 1 343 ? 99.935 6.132 -114.715 1.00 72.88 343 VAL A O 1
ATOM 2621 N N . LEU A 1 344 ? 98.719 7.320 -113.240 1.00 70.31 344 LEU A N 1
ATOM 2622 C CA . LEU A 1 344 ? 98.520 6.231 -112.313 1.00 70.31 344 LEU A CA 1
ATOM 2623 C C . LEU A 1 344 ? 97.118 5.697 -112.540 1.00 70.31 344 LEU A C 1
ATOM 2625 O O . LEU A 1 344 ? 96.137 6.405 -112.333 1.00 70.31 344 LEU A O 1
ATOM 2629 N N . SER A 1 345 ? 97.038 4.406 -112.844 1.00 78.81 345 SER A N 1
ATOM 2630 C CA . SER A 1 345 ? 95.860 3.608 -112.519 1.00 78.81 345 SER A CA 1
ATOM 2631 C C . SER A 1 345 ? 95.421 3.898 -111.079 1.00 78.81 345 SER A C 1
ATOM 2633 O O . SER A 1 345 ? 96.270 3.900 -110.175 1.00 78.81 345 SER A O 1
ATOM 2635 N N . THR A 1 346 ? 94.113 4.046 -110.880 1.00 67.81 346 THR A N 1
ATOM 2636 C CA . THR A 1 346 ? 93.408 4.096 -109.587 1.00 67.81 346 THR A CA 1
ATOM 2637 C C . THR A 1 346 ? 94.069 3.227 -108.508 1.00 67.81 346 THR A C 1
ATOM 2639 O O . THR A 1 346 ? 94.464 3.734 -107.462 1.00 67.81 346 THR A O 1
ATOM 2642 N N . GLU A 1 347 ? 94.342 1.951 -108.798 1.00 65.44 347 GLU A N 1
ATOM 2643 C CA . GLU A 1 347 ? 95.009 1.003 -107.885 1.00 65.44 347 GLU A CA 1
ATOM 2644 C C . GLU A 1 347 ? 96.388 1.449 -107.360 1.00 65.44 347 GLU A C 1
ATOM 2646 O O . GLU A 1 347 ? 96.712 1.285 -106.181 1.00 65.44 347 GLU A O 1
ATOM 2651 N N . LYS A 1 348 ? 97.242 1.987 -108.235 1.00 73.81 348 LYS A N 1
ATOM 2652 C CA . LYS A 1 348 ? 98.630 2.335 -107.892 1.00 73.81 348 LYS A CA 1
ATOM 2653 C C . LYS A 1 348 ? 98.690 3.671 -107.171 1.00 73.81 348 LYS A C 1
ATOM 2655 O O . LYS A 1 348 ? 99.402 3.789 -106.178 1.00 73.81 348 LYS A O 1
ATOM 2660 N N . ALA A 1 349 ? 97.892 4.645 -107.609 1.00 79.06 349 ALA A N 1
ATOM 2661 C CA . ALA A 1 349 ? 97.662 5.861 -106.836 1.00 79.06 349 ALA A CA 1
ATOM 2662 C C . ALA A 1 349 ? 97.117 5.522 -105.442 1.00 79.06 349 ALA A C 1
ATOM 2664 O O . ALA A 1 349 ? 97.551 6.092 -104.440 1.00 79.06 349 ALA A O 1
ATOM 2665 N N . ALA A 1 350 ? 96.266 4.504 -105.353 1.00 79.56 350 ALA A N 1
ATOM 2666 C CA . ALA A 1 350 ? 95.714 4.071 -104.093 1.00 79.56 350 ALA A CA 1
ATOM 2667 C C . ALA A 1 350 ? 96.772 3.488 -103.140 1.00 79.56 350 ALA A C 1
ATOM 2669 O O . ALA A 1 350 ? 96.983 4.032 -102.056 1.00 79.56 350 ALA A O 1
ATOM 2670 N N . GLN A 1 351 ? 97.479 2.422 -103.530 1.00 80.62 351 GLN A N 1
ATOM 2671 C CA . GLN A 1 351 ? 98.489 1.780 -102.670 1.00 80.62 351 GLN A CA 1
ATOM 2672 C C . GLN A 1 351 ? 99.546 2.773 -102.152 1.00 80.62 351 GLN A C 1
ATOM 2674 O O . GLN A 1 351 ? 99.998 2.679 -101.007 1.00 80.62 351 GLN A O 1
ATOM 2679 N N . GLN A 1 352 ? 99.906 3.768 -102.968 1.00 81.75 352 GLN A N 1
ATOM 2680 C CA . GLN A 1 352 ? 100.867 4.802 -102.592 1.00 81.75 352 GLN A CA 1
ATOM 2681 C C . GLN A 1 352 ? 100.298 5.752 -101.522 1.00 81.75 352 GLN A C 1
ATOM 2683 O O . GLN A 1 352 ? 100.961 5.958 -100.503 1.00 81.75 352 GLN A O 1
ATOM 2688 N N . LEU A 1 353 ? 99.053 6.233 -101.668 1.00 83.44 353 LEU A N 1
ATOM 2689 C CA . LEU A 1 353 ? 98.346 7.018 -100.638 1.00 83.44 353 LEU A CA 1
ATOM 2690 C C . LEU A 1 353 ? 98.147 6.229 -99.331 1.00 83.44 353 LEU A C 1
ATOM 2692 O O . LEU A 1 353 ? 98.303 6.785 -98.242 1.00 83.44 353 LEU A O 1
ATOM 2696 N N . GLN A 1 354 ? 97.877 4.924 -99.412 1.00 80.50 354 GLN A N 1
ATOM 2697 C CA . GLN A 1 354 ? 97.800 4.060 -98.231 1.00 80.50 354 GLN A CA 1
ATOM 2698 C C . GLN A 1 354 ? 99.153 3.997 -97.499 1.00 80.50 354 GLN A C 1
ATOM 2700 O O . GLN A 1 354 ? 99.213 4.162 -96.279 1.00 80.50 354 GLN A O 1
ATOM 2705 N N . SER A 1 355 ? 100.255 3.816 -98.236 1.00 80.25 355 SER A N 1
ATOM 2706 C CA . SER A 1 355 ? 101.605 3.784 -97.656 1.00 80.25 355 SER A CA 1
ATOM 2707 C C . SER A 1 355 ? 102.015 5.131 -97.040 1.00 80.25 355 SER A C 1
ATOM 2709 O O . SER A 1 355 ? 102.613 5.162 -95.962 1.00 80.25 355 SER A O 1
ATOM 2711 N N . LEU A 1 356 ? 101.608 6.241 -97.667 1.00 81.94 356 LEU A N 1
ATOM 2712 C CA . LEU A 1 356 ? 101.764 7.604 -97.163 1.00 81.94 356 LEU A CA 1
ATOM 2713 C C . LEU A 1 356 ? 100.992 7.804 -95.849 1.00 81.94 356 LEU A C 1
ATOM 2715 O O . LEU A 1 356 ? 101.572 8.278 -94.876 1.00 81.94 356 LEU A O 1
ATOM 2719 N N . SER A 1 357 ? 99.725 7.376 -95.777 1.00 84.69 357 SER A N 1
ATOM 2720 C CA . SER A 1 357 ? 98.910 7.413 -94.551 1.00 84.69 357 SER A CA 1
ATOM 2721 C C . SER A 1 357 ? 99.606 6.705 -93.377 1.00 84.69 357 SER A C 1
ATOM 2723 O O . SER A 1 357 ? 99.696 7.265 -92.282 1.00 84.69 357 SER A O 1
ATOM 2725 N N . TYR A 1 358 ? 100.175 5.513 -93.598 1.00 79.62 358 TYR A N 1
ATOM 2726 C CA . TYR A 1 358 ? 100.957 4.811 -92.571 1.00 79.62 358 TYR A CA 1
ATOM 2727 C C . TYR A 1 358 ? 102.253 5.541 -92.193 1.00 79.62 358 TYR A C 1
ATOM 2729 O O . TYR A 1 358 ? 102.579 5.613 -91.005 1.00 79.62 358 TYR A O 1
ATOM 2737 N N . ALA A 1 359 ? 102.974 6.112 -93.164 1.00 76.19 359 ALA A N 1
ATOM 2738 C CA . ALA A 1 359 ? 104.178 6.894 -92.895 1.00 76.19 359 ALA A CA 1
ATOM 2739 C C . ALA A 1 359 ? 103.863 8.117 -92.016 1.00 76.19 359 ALA A C 1
ATOM 2741 O O . ALA A 1 359 ? 104.479 8.266 -90.962 1.00 76.19 359 ALA A O 1
ATOM 2742 N N . VAL A 1 360 ? 102.851 8.921 -92.367 1.00 83.44 360 VAL A N 1
ATOM 2743 C CA . VAL A 1 360 ? 102.411 10.094 -91.585 1.00 83.44 360 VAL A CA 1
ATOM 2744 C C . VAL A 1 360 ? 101.957 9.691 -90.177 1.00 83.44 360 VAL A C 1
ATOM 2746 O O . VAL A 1 360 ? 102.401 10.284 -89.192 1.00 83.44 360 VAL A O 1
ATOM 2749 N N . LEU A 1 361 ? 101.165 8.622 -90.041 1.00 81.56 361 LEU A N 1
ATOM 2750 C CA . LEU A 1 361 ? 100.752 8.112 -88.730 1.00 81.56 361 LEU A CA 1
ATOM 2751 C C . LEU A 1 361 ? 101.949 7.674 -87.860 1.00 81.56 361 LEU A C 1
ATOM 2753 O O . LEU A 1 361 ? 101.944 7.878 -86.645 1.00 81.56 361 LEU A O 1
ATOM 2757 N N . SER A 1 362 ? 103.002 7.117 -88.465 1.00 78.38 362 SER A N 1
ATOM 2758 C CA . SER A 1 362 ? 104.214 6.700 -87.744 1.00 78.38 362 SER A CA 1
ATOM 2759 C C . SER A 1 362 ? 105.022 7.869 -87.156 1.00 78.38 362 SER A C 1
ATOM 2761 O O . SER A 1 362 ? 105.787 7.659 -86.211 1.00 78.38 362 SER A O 1
ATOM 2763 N N . LEU A 1 363 ? 104.834 9.087 -87.676 1.00 76.00 363 LEU A N 1
ATOM 2764 C CA . LEU A 1 363 ? 105.444 10.321 -87.168 1.00 76.00 363 LEU A CA 1
ATOM 2765 C C . LEU A 1 363 ? 104.682 10.883 -85.960 1.00 76.00 363 LEU A C 1
ATOM 2767 O O . LEU A 1 363 ? 105.281 11.490 -85.076 1.00 76.00 363 LEU A O 1
ATOM 2771 N N . ALA A 1 364 ? 103.375 10.617 -85.875 1.00 72.38 364 ALA A N 1
ATOM 2772 C CA . ALA A 1 364 ? 102.541 10.980 -84.732 1.00 72.38 364 ALA A CA 1
ATOM 2773 C C . ALA A 1 364 ? 102.652 9.998 -83.543 1.00 72.38 364 ALA A C 1
ATOM 2775 O O . ALA A 1 364 ? 101.956 10.168 -82.537 1.00 72.38 364 ALA A O 1
ATOM 2776 N N . SER A 1 365 ? 103.500 8.961 -83.630 1.00 67.25 365 SER A N 1
ATOM 2777 C CA . SER A 1 365 ? 103.756 8.041 -82.515 1.00 67.25 365 SER A CA 1
ATOM 2778 C C . SER A 1 365 ? 104.708 8.682 -81.488 1.00 67.25 365 SER A C 1
ATOM 2780 O O . SER A 1 365 ? 105.871 8.913 -81.832 1.00 67.25 365 SER A O 1
ATOM 2782 N N . PRO A 1 366 ? 104.294 8.940 -80.233 1.00 54.19 366 PRO A N 1
ATOM 2783 C CA . PRO A 1 366 ? 105.219 9.414 -79.207 1.00 54.19 366 PRO A CA 1
ATOM 2784 C C . PRO A 1 366 ? 106.218 8.309 -78.832 1.00 54.19 366 PRO A C 1
ATOM 2786 O O . PRO A 1 366 ? 105.849 7.137 -78.736 1.00 54.19 366 PRO A O 1
ATOM 2789 N N . THR A 1 367 ? 107.480 8.679 -78.607 1.00 48.75 367 THR A N 1
ATOM 2790 C CA . THR A 1 367 ? 108.555 7.744 -78.243 1.00 48.75 367 THR A CA 1
ATOM 2791 C C . THR A 1 367 ? 108.255 7.024 -76.917 1.00 48.75 367 THR A C 1
ATOM 2793 O O . THR A 1 367 ? 107.802 7.661 -75.963 1.00 48.75 367 THR A O 1
ATOM 2796 N N . PRO A 1 368 ? 108.497 5.701 -76.816 1.00 41.34 368 PRO A N 1
ATOM 2797 C CA . PRO A 1 368 ? 107.904 4.855 -75.775 1.00 41.34 368 PRO A CA 1
ATOM 2798 C C . PRO A 1 368 ? 108.640 4.875 -74.418 1.00 41.34 368 PRO A C 1
ATOM 2800 O O . PRO A 1 368 ? 108.788 3.835 -73.776 1.00 41.34 368 PRO A O 1
ATOM 2803 N N . ASN A 1 369 ? 109.043 6.048 -73.921 1.00 35.97 369 ASN A N 1
ATOM 2804 C CA . ASN A 1 369 ? 109.560 6.202 -72.553 1.00 35.97 369 ASN A CA 1
ATOM 2805 C C . ASN A 1 369 ? 108.415 6.227 -71.524 1.00 35.97 369 ASN A C 1
ATOM 2807 O O . ASN A 1 369 ? 108.142 7.239 -70.883 1.00 35.97 369 ASN A O 1
ATOM 2811 N N . ALA A 1 370 ? 107.741 5.088 -71.375 1.00 30.66 370 ALA A N 1
ATOM 2812 C CA . ALA A 1 370 ? 106.827 4.816 -70.272 1.00 30.66 370 ALA A CA 1
ATOM 2813 C C . ALA A 1 370 ? 107.567 4.040 -69.174 1.00 30.66 370 ALA A C 1
ATOM 2815 O O . ALA A 1 370 ? 108.001 2.927 -69.460 1.00 30.66 370 ALA A O 1
ATOM 2816 N N . GLU A 1 371 ? 107.699 4.628 -67.977 1.00 31.00 371 GLU A N 1
ATOM 2817 C CA . GLU A 1 371 ? 107.801 3.959 -66.653 1.00 31.00 371 GLU A CA 1
ATOM 2818 C C . GLU A 1 371 ? 108.073 4.968 -65.507 1.00 31.00 371 GLU A C 1
ATOM 2820 O O . GLU A 1 371 ? 107.680 4.708 -64.377 1.00 31.00 371 GLU A O 1
ATOM 2825 N N . ASN A 1 372 ? 108.643 6.154 -65.778 1.00 29.53 372 ASN A N 1
ATOM 2826 C CA . ASN A 1 372 ? 108.878 7.182 -64.747 1.00 29.53 372 ASN A CA 1
ATOM 2827 C C . ASN A 1 372 ? 107.770 8.252 -64.706 1.00 29.53 372 ASN A C 1
ATOM 2829 O O . ASN A 1 372 ? 107.832 9.248 -65.424 1.00 29.53 372 ASN A O 1
ATOM 2833 N N . GLU A 1 373 ? 106.800 8.096 -63.803 1.00 29.30 373 GLU A N 1
ATOM 2834 C CA . GLU A 1 373 ? 105.744 9.095 -63.529 1.00 29.30 373 GLU A CA 1
ATOM 2835 C C . GLU A 1 373 ? 106.195 10.264 -62.625 1.00 29.30 373 GLU A C 1
ATOM 2837 O O . GLU A 1 373 ? 105.392 11.123 -62.270 1.00 29.30 373 GLU A O 1
ATOM 2842 N N . LYS A 1 374 ? 107.474 10.309 -62.220 1.00 32.03 374 LYS A N 1
ATOM 2843 C CA . LYS A 1 374 ? 107.973 11.198 -61.152 1.00 32.03 374 LYS A CA 1
ATOM 2844 C C . LYS A 1 374 ? 109.159 12.084 -61.559 1.00 32.03 374 LYS A C 1
ATOM 2846 O O . LYS A 1 374 ? 110.155 12.162 -60.846 1.00 32.03 374 LYS A O 1
ATOM 2851 N N . SER A 1 375 ? 109.034 12.802 -62.675 1.00 29.83 375 SER A N 1
ATOM 2852 C CA . SER A 1 375 ? 109.731 14.087 -62.856 1.00 29.83 375 SER A CA 1
ATOM 2853 C C . SER A 1 375 ? 108.993 15.017 -63.825 1.00 29.83 375 SER A C 1
ATOM 2855 O O . SER A 1 375 ? 108.476 14.610 -64.866 1.00 29.83 375 SER A O 1
ATOM 2857 N N . SER A 1 376 ? 108.916 16.293 -63.454 1.00 28.56 376 SER A N 1
ATOM 2858 C CA . SER A 1 376 ? 108.253 17.358 -64.207 1.00 28.56 376 SER A CA 1
ATOM 2859 C C . SER A 1 376 ? 109.152 17.947 -65.312 1.00 28.56 376 SER A C 1
ATOM 2861 O O . SER A 1 376 ? 110.361 17.733 -65.345 1.00 28.56 376 SER A O 1
ATOM 2863 N N . LEU A 1 377 ? 108.555 18.733 -66.220 1.00 32.97 377 LEU A N 1
ATOM 2864 C CA . LEU A 1 377 ? 109.235 19.662 -67.152 1.00 32.97 377 LEU A CA 1
ATOM 2865 C C . LEU A 1 377 ? 110.151 19.064 -68.251 1.00 32.97 377 LEU A C 1
ATOM 2867 O O . LEU A 1 377 ? 110.798 19.812 -68.989 1.00 32.97 377 LEU A O 1
ATOM 2871 N N . ALA A 1 378 ? 110.173 17.745 -68.456 1.00 34.41 378 ALA A N 1
ATOM 2872 C CA . ALA A 1 378 ? 110.977 17.109 -69.507 1.00 34.41 378 ALA A CA 1
ATOM 2873 C C . ALA A 1 378 ? 110.447 17.355 -70.947 1.00 34.41 378 ALA A C 1
ATOM 2875 O O . ALA A 1 378 ? 109.690 16.534 -71.458 1.00 34.41 378 ALA A O 1
ATOM 2876 N N . LYS A 1 379 ? 110.880 18.488 -71.542 1.00 37.91 379 LYS A N 1
ATOM 2877 C CA . LYS A 1 379 ? 111.169 18.871 -72.962 1.00 37.91 379 LYS A CA 1
ATOM 2878 C C . LYS A 1 379 ? 110.394 18.222 -74.150 1.00 37.91 379 LYS A C 1
ATOM 2880 O O . LYS A 1 379 ? 109.791 17.164 -74.034 1.00 37.91 379 LYS A O 1
ATOM 2885 N N . PRO A 1 380 ? 110.303 18.899 -75.318 1.00 41.75 380 PRO A N 1
ATOM 2886 C CA . PRO A 1 380 ? 109.065 18.917 -76.101 1.00 41.75 380 PRO A CA 1
ATOM 2887 C C . PRO A 1 380 ? 108.687 17.571 -76.730 1.00 41.75 380 PRO A C 1
ATOM 2889 O O . PRO A 1 380 ? 109.195 17.173 -77.779 1.00 41.75 380 PRO A O 1
ATOM 2892 N N . ARG A 1 381 ? 107.675 16.941 -76.128 1.00 53.22 381 ARG A N 1
ATOM 2893 C CA . ARG A 1 381 ? 106.749 16.042 -76.824 1.00 53.22 381 ARG A CA 1
ATOM 2894 C C . ARG A 1 381 ? 106.135 16.805 -78.007 1.00 53.22 381 ARG A C 1
ATOM 2896 O O . ARG A 1 381 ? 105.912 18.014 -77.905 1.00 53.22 381 ARG A O 1
ATOM 2903 N N . VAL A 1 382 ? 105.804 16.110 -79.098 1.00 61.94 382 VAL A N 1
ATOM 2904 C CA . VAL A 1 382 ? 104.891 16.661 -80.119 1.00 61.94 382 VAL A CA 1
ATOM 2905 C C . VAL A 1 382 ? 103.627 17.126 -79.387 1.00 61.94 382 VAL A C 1
ATOM 2907 O O . VAL A 1 382 ? 103.076 16.350 -78.599 1.00 61.94 382 VAL A O 1
ATOM 2910 N N . LYS A 1 383 ? 103.206 18.389 -79.578 1.00 70.31 383 LYS A N 1
ATOM 2911 C CA . LYS A 1 383 ? 102.020 18.944 -78.895 1.00 70.31 383 LYS A CA 1
ATOM 2912 C C . LYS A 1 383 ? 100.845 17.994 -79.119 1.00 70.31 383 LYS A C 1
ATOM 2914 O O . LYS A 1 383 ? 100.664 17.530 -80.241 1.00 70.31 383 LYS A O 1
ATOM 2919 N N . TYR A 1 384 ? 100.039 17.705 -78.097 1.00 75.31 384 TYR A N 1
ATOM 2920 C CA . TYR A 1 384 ? 98.960 16.719 -78.248 1.00 75.31 384 TYR A CA 1
ATOM 2921 C C . TYR A 1 384 ? 97.945 17.126 -79.330 1.00 75.31 384 TYR A C 1
ATOM 2923 O O . TYR A 1 384 ? 97.467 16.261 -80.056 1.00 75.31 384 TYR A O 1
ATOM 2931 N N . THR A 1 385 ? 97.721 18.431 -79.519 1.00 77.12 385 THR A N 1
ATOM 2932 C CA . THR A 1 385 ? 96.975 18.999 -80.652 1.00 77.12 385 THR A CA 1
ATOM 2933 C C . THR A 1 385 ? 97.645 18.724 -82.003 1.00 77.12 385 THR A C 1
ATOM 2935 O O . THR A 1 385 ? 96.988 18.214 -82.900 1.00 77.12 385 THR A O 1
ATOM 2938 N N . THR A 1 386 ? 98.955 18.952 -82.160 1.00 78.56 386 THR A N 1
ATOM 2939 C CA . THR A 1 386 ? 99.705 18.601 -83.389 1.00 78.56 386 THR A CA 1
ATOM 2940 C C . THR A 1 386 ? 99.731 17.090 -83.646 1.00 78.56 386 THR A C 1
ATOM 2942 O O . THR A 1 386 ? 99.634 16.665 -84.793 1.00 78.56 386 THR A O 1
ATOM 2945 N N . ALA A 1 387 ? 99.815 16.263 -82.601 1.00 80.94 387 ALA A N 1
ATOM 2946 C CA . ALA A 1 387 ? 99.755 14.808 -82.725 1.00 80.94 387 ALA A CA 1
ATOM 2947 C C . ALA A 1 387 ? 98.371 14.343 -83.209 1.00 80.94 387 ALA A C 1
ATOM 2949 O O . ALA A 1 387 ? 98.306 13.518 -84.116 1.00 80.94 387 ALA A O 1
ATOM 2950 N N . VAL A 1 388 ? 97.287 14.917 -82.670 1.00 84.44 388 VAL A N 1
ATOM 2951 C CA . VAL A 1 388 ? 95.914 14.721 -83.171 1.00 84.44 388 VAL A CA 1
ATOM 2952 C C . VAL A 1 388 ? 95.765 15.248 -84.600 1.00 84.44 388 VAL A C 1
ATOM 2954 O O . VAL A 1 388 ? 95.176 14.564 -85.426 1.00 84.44 388 VAL A O 1
ATOM 2957 N N . ASN A 1 389 ? 96.346 16.402 -84.939 1.00 85.62 389 ASN A N 1
ATOM 2958 C CA . ASN A 1 389 ? 96.255 16.979 -86.282 1.00 85.62 389 ASN A CA 1
ATOM 2959 C C . ASN A 1 389 ? 96.978 16.118 -87.334 1.00 85.62 389 ASN A C 1
ATOM 2961 O O . ASN A 1 389 ? 96.414 15.859 -88.388 1.00 85.62 389 ASN A O 1
ATOM 2965 N N . LEU A 1 390 ? 98.174 15.595 -87.032 1.00 84.31 390 LEU A N 1
ATOM 2966 C CA . LEU A 1 390 ? 98.880 14.620 -87.880 1.00 84.31 390 LEU A CA 1
ATOM 2967 C C . LEU A 1 390 ? 98.139 13.279 -87.971 1.00 84.31 390 LEU A C 1
ATOM 2969 O O . LEU A 1 390 ? 98.141 12.634 -89.017 1.00 84.31 390 LEU A O 1
ATOM 2973 N N . GLN A 1 391 ? 97.500 12.848 -86.882 1.00 86.31 391 GLN A N 1
ATOM 2974 C CA . GLN A 1 391 ? 96.666 11.649 -86.865 1.00 86.31 391 GLN A CA 1
ATOM 2975 C C . GLN A 1 391 ? 95.430 11.824 -87.757 1.00 86.31 391 GLN A C 1
ATOM 2977 O O . GLN A 1 391 ? 95.171 10.953 -88.583 1.00 86.31 391 GLN A O 1
ATOM 2982 N N . ILE A 1 392 ? 94.739 12.963 -87.677 1.00 86.88 392 ILE A N 1
ATOM 2983 C CA . ILE A 1 392 ? 93.617 13.326 -88.552 1.00 86.88 392 ILE A CA 1
ATOM 2984 C C . ILE A 1 392 ? 94.083 13.496 -90.003 1.00 86.88 392 ILE A C 1
ATOM 2986 O O . ILE A 1 392 ? 93.470 12.915 -90.886 1.00 86.88 392 ILE A O 1
ATOM 2990 N N . LEU A 1 393 ? 95.216 14.149 -90.272 1.00 85.19 393 LEU A N 1
ATOM 2991 C CA . LEU A 1 393 ? 95.795 14.249 -91.619 1.00 85.19 393 LEU A CA 1
ATOM 2992 C C . LEU A 1 393 ? 96.143 12.869 -92.208 1.00 85.19 393 LEU A C 1
ATOM 2994 O O . LEU A 1 393 ? 95.934 12.618 -93.394 1.00 85.19 393 LEU A O 1
ATOM 2998 N N . SER A 1 394 ? 96.599 11.922 -91.378 1.00 86.38 394 SER A N 1
ATOM 2999 C CA . SER A 1 394 ? 96.791 10.530 -91.809 1.00 86.38 394 SER A CA 1
ATOM 3000 C C . SER A 1 394 ? 95.478 9.834 -92.195 1.00 86.38 394 SER A C 1
ATOM 3002 O O . SER A 1 394 ? 95.517 8.863 -92.953 1.00 86.38 394 SER A O 1
ATOM 3004 N N . LEU A 1 395 ? 94.332 10.337 -91.718 1.00 86.06 395 LEU A N 1
ATOM 3005 C CA . LEU A 1 395 ? 92.990 9.947 -92.149 1.00 86.06 395 LEU A CA 1
ATOM 3006 C C . LEU A 1 395 ? 92.529 10.743 -93.377 1.00 86.06 395 LEU A C 1
ATOM 3008 O O . LEU A 1 395 ? 92.024 10.115 -94.295 1.00 86.06 395 LEU A O 1
ATOM 3012 N N . GLU A 1 396 ? 92.764 12.057 -93.471 1.00 86.62 396 GLU A N 1
ATOM 3013 C CA . GLU A 1 396 ? 92.477 12.877 -94.668 1.00 86.62 396 GLU A CA 1
ATOM 3014 C C . GLU A 1 396 ? 93.106 12.234 -95.926 1.00 86.62 396 GLU A C 1
ATOM 3016 O O . GLU A 1 396 ? 92.420 11.932 -96.904 1.00 86.62 396 GLU A O 1
ATOM 3021 N N . ILE A 1 397 ? 94.392 11.869 -95.841 1.00 84.12 397 ILE A N 1
ATOM 3022 C CA . ILE A 1 397 ? 95.134 11.128 -96.878 1.00 84.12 397 ILE A CA 1
ATOM 3023 C C . ILE A 1 397 ? 94.525 9.737 -97.147 1.00 84.12 397 ILE A C 1
ATOM 3025 O O . ILE A 1 397 ? 94.542 9.246 -98.278 1.00 84.12 397 ILE A O 1
ATOM 3029 N N . ARG A 1 398 ? 93.956 9.090 -96.123 1.00 83.88 398 ARG A N 1
ATOM 3030 C CA . ARG A 1 398 ? 93.269 7.794 -96.249 1.00 83.88 398 ARG A CA 1
ATOM 3031 C C . ARG A 1 398 ? 91.907 7.918 -96.946 1.00 83.88 398 ARG A C 1
ATOM 3033 O O . ARG A 1 398 ? 91.508 6.999 -97.648 1.00 83.88 398 ARG A O 1
ATOM 3040 N N . CYS A 1 399 ? 91.244 9.067 -96.843 1.00 81.38 399 CYS A N 1
ATOM 3041 C CA . CYS A 1 399 ? 90.002 9.360 -97.565 1.00 81.38 399 CYS A CA 1
ATOM 3042 C C . CYS A 1 399 ? 90.262 9.578 -99.060 1.00 81.38 399 CYS A C 1
ATOM 3044 O O . CYS A 1 399 ? 89.509 9.097 -99.906 1.00 81.38 399 CYS A O 1
ATOM 3046 N N . MET A 1 400 ? 91.379 10.235 -99.391 1.00 84.06 400 MET A N 1
ATOM 3047 C CA . MET A 1 400 ? 91.868 10.313 -100.771 1.00 84.06 400 MET A CA 1
ATOM 3048 C C . MET A 1 400 ? 92.214 8.918 -101.294 1.00 84.06 400 MET A C 1
ATOM 3050 O O . MET A 1 400 ? 91.775 8.565 -102.385 1.00 84.06 400 MET A O 1
ATOM 3054 N N . TRP A 1 401 ? 92.940 8.103 -100.508 1.00 83.19 401 TRP A N 1
ATOM 3055 C CA . TRP A 1 401 ? 93.213 6.701 -100.851 1.00 83.19 401 TRP A CA 1
ATOM 3056 C C . TRP A 1 401 ? 91.928 5.958 -101.222 1.00 83.19 401 TRP A C 1
ATOM 3058 O O . TRP A 1 401 ? 91.910 5.273 -102.245 1.00 83.19 401 TRP A O 1
ATOM 3068 N N . TRP A 1 402 ? 90.855 6.129 -100.442 1.00 80.69 402 TRP A N 1
ATOM 3069 C CA . TRP A 1 402 ? 89.580 5.486 -100.735 1.00 80.69 402 TRP A CA 1
ATOM 3070 C C . TRP A 1 402 ? 89.033 5.877 -102.107 1.00 80.69 402 TRP A C 1
ATOM 3072 O O . TRP A 1 402 ? 88.897 4.980 -102.940 1.00 80.69 402 TRP A O 1
ATOM 3082 N N . LYS A 1 403 ? 88.820 7.173 -102.395 1.00 79.50 403 LYS A N 1
ATOM 3083 C CA . LYS A 1 403 ? 88.296 7.627 -103.706 1.00 79.50 403 LYS A CA 1
ATOM 3084 C C . LYS A 1 403 ? 89.124 7.094 -104.858 1.00 79.50 403 LYS A C 1
ATOM 3086 O O . LYS A 1 403 ? 88.596 6.581 -105.838 1.00 79.50 403 LYS A O 1
ATOM 3091 N N . VAL A 1 404 ? 90.436 7.213 -104.706 1.00 76.44 404 VAL A N 1
ATOM 3092 C CA . VAL A 1 404 ? 91.429 6.849 -105.709 1.00 76.44 404 VAL A CA 1
ATOM 3093 C C . VAL A 1 404 ? 91.421 5.348 -105.993 1.00 76.44 404 VAL A C 1
ATOM 3095 O O . VAL A 1 404 ? 91.591 4.959 -107.139 1.00 76.44 404 VAL A O 1
ATOM 3098 N N . CYS A 1 405 ? 91.174 4.504 -104.990 1.00 61.88 405 CYS A N 1
ATOM 3099 C CA . CYS A 1 405 ? 91.018 3.058 -105.170 1.00 61.88 405 CYS A CA 1
ATOM 3100 C C . CYS A 1 405 ? 89.592 2.651 -105.592 1.00 61.88 405 CYS A C 1
ATOM 3102 O O . CYS A 1 405 ? 89.347 1.484 -105.885 1.00 61.88 405 CYS A O 1
ATOM 3104 N N . GLY A 1 406 ? 88.619 3.562 -105.483 1.00 54.41 406 GLY A N 1
ATOM 3105 C CA . GLY A 1 406 ? 87.213 3.195 -105.311 1.00 54.41 406 GLY A CA 1
ATOM 3106 C C . GLY A 1 406 ? 86.970 2.315 -104.073 1.00 54.41 406 GLY A C 1
ATOM 3107 O O . GLY A 1 406 ? 85.951 1.625 -104.010 1.00 54.41 406 GLY A O 1
ATOM 3108 N N . HIS A 1 407 ? 87.895 2.293 -103.097 1.00 62.97 407 HIS A N 1
ATOM 3109 C CA . HIS A 1 407 ? 87.763 1.453 -101.903 1.00 62.97 407 HIS A CA 1
ATOM 3110 C C . HIS A 1 407 ? 86.534 1.937 -101.153 1.00 62.97 407 HIS A C 1
ATOM 3112 O O . HIS A 1 407 ? 86.435 3.105 -100.767 1.00 62.97 407 HIS A O 1
ATOM 3118 N N . LYS A 1 408 ? 85.588 1.029 -100.939 1.00 62.97 408 LYS A N 1
ATOM 3119 C CA . LYS A 1 408 ? 84.467 1.242 -100.030 1.00 62.97 408 LYS A CA 1
ATOM 3120 C C . LYS A 1 408 ? 85.010 1.034 -98.621 1.00 62.97 408 LYS A C 1
ATOM 3122 O O . LYS A 1 408 ? 84.721 0.029 -97.975 1.00 62.97 408 LYS A O 1
ATOM 3127 N N . GLY A 1 409 ? 85.875 1.972 -98.221 1.00 61.03 409 GLY A N 1
ATOM 3128 C CA . GLY A 1 409 ? 86.562 1.988 -96.943 1.00 61.03 409 GLY A CA 1
ATOM 3129 C C . GLY A 1 409 ? 85.553 1.725 -95.850 1.00 61.03 409 GLY A C 1
ATOM 3130 O O . GLY A 1 409 ? 84.534 2.416 -95.782 1.00 61.03 409 GLY A O 1
ATOM 3131 N N . ASN A 1 410 ? 85.807 0.718 -95.011 1.00 70.81 410 ASN A N 1
ATOM 3132 C CA . ASN A 1 410 ? 84.976 0.571 -93.831 1.00 70.81 410 ASN A CA 1
ATOM 3133 C C . ASN A 1 410 ? 85.336 1.744 -92.917 1.00 70.81 410 ASN A C 1
ATOM 3135 O O . ASN A 1 410 ? 86.312 1.686 -92.163 1.00 70.81 410 ASN A O 1
ATOM 3139 N N . MET A 1 411 ? 84.542 2.810 -93.026 1.00 73.88 411 MET A N 1
ATOM 3140 C CA . MET A 1 411 ? 84.718 4.054 -92.296 1.00 73.88 411 MET A CA 1
ATOM 3141 C C . MET A 1 411 ? 84.881 3.750 -90.804 1.00 73.88 411 MET A C 1
ATOM 3143 O O . MET A 1 411 ? 85.755 4.327 -90.164 1.00 73.88 411 MET A O 1
ATOM 3147 N N . GLU A 1 412 ? 84.115 2.796 -90.259 1.00 66.75 412 GLU A N 1
ATOM 3148 C CA . GLU A 1 412 ? 84.187 2.354 -88.862 1.00 66.75 412 GLU A CA 1
ATOM 3149 C C . GLU A 1 412 ? 85.596 1.904 -88.452 1.00 66.75 412 GLU A C 1
ATOM 3151 O O . GLU A 1 412 ? 86.094 2.299 -87.398 1.00 66.75 412 GLU A O 1
ATOM 3156 N N . LYS A 1 413 ? 86.262 1.096 -89.284 1.00 63.50 413 LYS A N 1
ATOM 3157 C CA . LYS A 1 413 ? 87.609 0.563 -89.015 1.00 63.50 413 LYS A CA 1
ATOM 3158 C C . LYS A 1 413 ? 88.734 1.506 -89.404 1.00 63.50 413 LYS A C 1
ATOM 3160 O O . LYS A 1 413 ? 89.788 1.473 -88.771 1.00 63.50 413 LYS A O 1
ATOM 3165 N N . GLU A 1 414 ? 88.550 2.287 -90.459 1.00 73.00 414 GLU A N 1
ATOM 3166 C CA . GLU A 1 414 ? 89.662 2.939 -91.149 1.00 73.00 414 GLU A CA 1
ATOM 3167 C C . GLU A 1 414 ? 89.693 4.461 -90.955 1.00 73.00 414 GLU A C 1
ATOM 3169 O O . GLU A 1 414 ? 90.793 5.023 -90.953 1.00 73.00 414 GLU A O 1
ATOM 3174 N N . LEU A 1 415 ? 88.534 5.097 -90.717 1.00 83.69 415 LEU A N 1
ATOM 3175 C CA . LEU A 1 415 ? 88.403 6.479 -90.233 1.00 83.69 415 LEU A CA 1
ATOM 3176 C C . LEU A 1 415 ? 88.209 6.500 -88.712 1.00 83.69 415 LEU A C 1
ATOM 3178 O O . LEU A 1 415 ? 89.026 7.028 -87.957 1.00 83.69 415 LEU A O 1
ATOM 3182 N N . TRP A 1 416 ? 87.105 5.902 -88.272 1.00 80.88 416 TRP A N 1
ATOM 3183 C CA . TRP A 1 416 ? 86.439 6.246 -87.029 1.00 80.88 416 TRP A CA 1
ATOM 3184 C C . TRP A 1 416 ? 87.065 5.545 -85.822 1.00 80.88 416 TRP A C 1
ATOM 3186 O O . TRP A 1 416 ? 87.404 6.230 -84.871 1.00 80.88 416 TRP A O 1
ATOM 3196 N N . HIS A 1 417 ? 87.353 4.238 -85.840 1.00 78.19 417 HIS A N 1
ATOM 3197 C CA . HIS A 1 417 ? 88.099 3.572 -84.755 1.00 78.19 417 HIS A CA 1
ATOM 3198 C C . HIS A 1 417 ? 89.490 4.194 -84.498 1.00 78.19 417 HIS A C 1
ATOM 3200 O O . HIS A 1 417 ? 89.844 4.392 -83.330 1.00 78.19 417 HIS A O 1
ATOM 3206 N N . PRO A 1 418 ? 90.287 4.542 -85.530 1.00 80.88 418 PRO A N 1
ATOM 3207 C CA . PRO A 1 418 ? 91.477 5.365 -85.365 1.00 80.88 418 PRO A CA 1
ATOM 3208 C C . PRO A 1 418 ? 91.164 6.708 -84.699 1.00 80.88 418 PRO A C 1
ATOM 3210 O O . PRO A 1 418 ? 91.774 7.020 -83.681 1.00 80.88 418 PRO A O 1
ATOM 3213 N N . LEU A 1 419 ? 90.171 7.452 -85.197 1.00 83.69 419 LEU A N 1
ATOM 3214 C CA . LEU A 1 419 ? 89.767 8.752 -84.655 1.00 83.69 419 LEU A CA 1
ATOM 3215 C C . LEU A 1 419 ? 89.282 8.675 -83.193 1.00 83.69 419 LEU A C 1
ATOM 3217 O O . LEU A 1 419 ? 89.712 9.490 -82.382 1.00 83.69 419 LEU A O 1
ATOM 3221 N N . VAL A 1 420 ? 88.516 7.643 -82.811 1.00 78.25 420 VAL A N 1
ATOM 3222 C CA . VAL A 1 420 ? 88.195 7.301 -81.411 1.00 78.25 420 VAL A CA 1
ATOM 3223 C C . VAL A 1 420 ? 89.482 7.158 -80.614 1.00 78.25 420 VAL A C 1
ATOM 3225 O O . VAL A 1 420 ? 89.627 7.772 -79.562 1.00 78.25 420 VAL A O 1
ATOM 3228 N N . ARG A 1 421 ? 90.439 6.355 -81.094 1.00 80.75 421 ARG A N 1
ATOM 3229 C CA . ARG A 1 421 ? 91.698 6.102 -80.382 1.00 80.75 421 ARG A CA 1
ATOM 3230 C C . ARG A 1 421 ? 92.534 7.375 -80.232 1.00 80.75 421 ARG A C 1
ATOM 3232 O O . ARG A 1 421 ? 93.187 7.532 -79.203 1.00 80.75 421 ARG A O 1
ATOM 3239 N N . TYR A 1 422 ? 92.502 8.273 -81.214 1.00 84.94 422 TYR A N 1
ATOM 3240 C CA . TYR A 1 422 ? 93.192 9.563 -81.186 1.00 84.94 422 TYR A CA 1
ATOM 3241 C C . TYR A 1 422 ? 92.527 10.535 -80.199 1.00 84.94 422 TYR A C 1
ATOM 3243 O O . TYR A 1 422 ? 93.203 11.055 -79.312 1.00 84.94 422 TYR A O 1
ATOM 3251 N N . LEU A 1 423 ? 91.203 10.701 -80.265 1.00 82.94 423 LEU A N 1
ATOM 3252 C CA . LEU A 1 423 ? 90.437 11.584 -79.378 1.00 82.94 423 LEU A CA 1
ATOM 3253 C C . LEU A 1 423 ? 90.385 11.069 -77.930 1.00 82.94 423 LEU A C 1
ATOM 3255 O O . LEU A 1 423 ? 90.560 11.851 -77.002 1.00 82.94 423 LEU A O 1
ATOM 3259 N N . MET A 1 424 ? 90.261 9.758 -77.706 1.00 76.06 424 MET A N 1
ATOM 3260 C CA . MET A 1 424 ? 90.358 9.150 -76.369 1.00 76.06 424 MET A CA 1
ATOM 3261 C C . MET A 1 424 ? 91.775 9.249 -75.793 1.00 76.06 424 MET A C 1
ATOM 3263 O O . MET A 1 424 ? 91.942 9.454 -74.590 1.00 76.06 424 MET A O 1
ATOM 3267 N N . ALA A 1 425 ? 92.815 9.135 -76.628 1.00 75.75 425 ALA A N 1
ATOM 3268 C CA . ALA A 1 425 ? 94.187 9.387 -76.194 1.00 75.75 425 ALA A CA 1
ATOM 3269 C C . ALA A 1 425 ? 94.438 10.874 -75.903 1.00 75.75 425 ALA A C 1
ATOM 3271 O O . ALA A 1 425 ? 95.248 11.173 -75.031 1.00 75.75 425 ALA A O 1
ATOM 3272 N N . PHE A 1 426 ? 93.756 11.793 -76.592 1.00 81.94 426 PHE A N 1
ATOM 3273 C CA . PHE A 1 426 ? 93.780 13.226 -76.300 1.00 81.94 426 PHE A CA 1
ATOM 3274 C C . PHE A 1 426 ? 93.066 13.538 -74.977 1.00 81.94 426 PHE A C 1
ATOM 3276 O O . PHE A 1 426 ? 93.698 14.082 -74.075 1.00 81.94 426 PHE A O 1
ATOM 3283 N N . ALA A 1 427 ? 91.820 13.088 -74.805 1.00 73.38 427 ALA A N 1
ATOM 3284 C CA . ALA A 1 427 ? 91.033 13.262 -73.581 1.00 73.38 427 ALA A CA 1
ATOM 3285 C C . ALA A 1 427 ? 91.736 12.683 -72.336 1.00 73.38 427 ALA A C 1
ATOM 3287 O O . ALA A 1 427 ? 91.770 13.317 -71.290 1.00 73.38 427 ALA A O 1
ATOM 3288 N N . ARG A 1 428 ? 92.398 11.519 -72.449 1.00 72.25 428 ARG A N 1
ATOM 3289 C CA . ARG A 1 428 ? 93.216 10.952 -71.353 1.00 72.25 428 ARG A CA 1
ATOM 3290 C C . ARG A 1 428 ? 94.552 11.670 -71.102 1.00 72.25 428 ARG A C 1
ATOM 3292 O O . ARG A 1 428 ? 95.203 11.375 -70.105 1.00 72.25 428 ARG A O 1
ATOM 3299 N N . ARG A 1 429 ? 95.009 12.552 -71.999 1.00 68.94 429 ARG A N 1
ATOM 3300 C CA . ARG A 1 429 ? 96.291 13.287 -71.887 1.00 68.94 429 ARG A CA 1
ATOM 3301 C C . ARG A 1 429 ? 96.122 14.785 -71.628 1.00 68.94 429 ARG A C 1
ATOM 3303 O O . ARG A 1 429 ? 97.117 15.451 -71.347 1.00 68.94 429 ARG A O 1
ATOM 3310 N N . CYS A 1 430 ? 94.903 15.303 -71.728 1.00 73.19 430 CYS A N 1
ATOM 3311 C CA . CYS A 1 430 ? 94.550 16.697 -71.506 1.00 73.19 430 CYS A CA 1
ATOM 3312 C C . CYS A 1 430 ? 93.535 16.764 -70.356 1.00 73.19 430 CYS A C 1
ATOM 3314 O O . CYS A 1 430 ? 92.362 16.464 -70.540 1.00 73.19 430 CYS A O 1
ATOM 3316 N N . SER A 1 431 ? 94.000 17.115 -69.154 1.00 68.06 431 SER A N 1
ATOM 3317 C CA . SER A 1 431 ? 93.187 17.131 -67.926 1.00 68.06 431 SER A CA 1
ATOM 3318 C C . SER A 1 431 ? 92.132 18.241 -67.881 1.00 68.06 431 SER A C 1
ATOM 3320 O O . SER A 1 431 ? 91.206 18.173 -67.079 1.00 68.06 431 SER A O 1
ATOM 3322 N N . THR A 1 432 ? 92.299 19.277 -68.700 1.00 73.50 432 THR A N 1
ATOM 3323 C CA . THR A 1 432 ? 91.479 20.494 -68.734 1.00 73.50 432 THR A CA 1
ATOM 3324 C C . THR A 1 432 ? 91.460 21.011 -70.170 1.00 73.50 432 THR A C 1
ATOM 3326 O O . THR A 1 432 ? 92.496 21.456 -70.664 1.00 73.50 432 THR A O 1
ATOM 3329 N N . ILE A 1 433 ? 90.312 20.934 -70.844 1.00 80.94 433 ILE A N 1
ATOM 3330 C CA . ILE A 1 433 ? 90.154 21.334 -72.250 1.00 80.94 433 ILE A CA 1
ATOM 3331 C C . ILE A 1 433 ? 89.607 22.761 -72.311 1.00 80.94 433 ILE A C 1
ATOM 3333 O O . ILE A 1 433 ? 88.566 23.049 -71.722 1.00 80.94 433 ILE A O 1
ATOM 3337 N N . THR A 1 434 ? 90.285 23.659 -73.029 1.00 81.56 434 THR A N 1
ATOM 3338 C CA . THR A 1 434 ? 89.766 25.013 -73.279 1.00 81.56 434 THR A CA 1
ATOM 3339 C C . THR A 1 434 ? 88.860 25.045 -74.513 1.00 81.56 434 THR A C 1
ATOM 3341 O O . THR A 1 434 ? 88.969 24.196 -75.402 1.00 81.56 434 THR A O 1
ATOM 3344 N N . LYS A 1 435 ? 88.011 26.078 -74.632 1.00 80.69 435 LYS A N 1
ATOM 3345 C CA . LYS A 1 435 ? 87.198 26.308 -75.844 1.00 80.69 435 LYS A CA 1
ATOM 3346 C C . LYS A 1 435 ? 88.069 26.433 -77.108 1.00 80.69 435 LYS A C 1
ATOM 3348 O O . LYS A 1 435 ? 87.692 25.927 -78.157 1.00 80.69 435 LYS A O 1
ATOM 3353 N N . SER A 1 436 ? 89.272 27.002 -76.992 1.00 79.62 436 SER A N 1
ATOM 3354 C CA . SER A 1 436 ? 90.266 27.074 -78.074 1.00 79.62 436 SER A CA 1
ATOM 3355 C C . SER A 1 436 ? 90.914 25.732 -78.442 1.00 79.62 436 SER A C 1
ATOM 3357 O O . SER A 1 436 ? 91.144 25.483 -79.624 1.00 79.62 436 SER A O 1
ATOM 3359 N N . ASP A 1 437 ? 91.186 24.845 -77.477 1.00 82.50 437 ASP A N 1
ATOM 3360 C CA . ASP A 1 437 ? 91.701 23.497 -77.778 1.00 82.50 437 ASP A CA 1
ATOM 3361 C C . ASP A 1 437 ? 90.640 22.669 -78.508 1.00 82.50 437 ASP A C 1
ATOM 3363 O O . ASP A 1 437 ? 90.946 21.966 -79.474 1.00 82.50 437 ASP A O 1
ATOM 3367 N N . PHE A 1 438 ? 89.384 22.790 -78.064 1.00 85.88 438 PHE A N 1
ATOM 3368 C CA . PHE A 1 438 ? 88.242 22.171 -78.722 1.00 85.88 438 PHE A CA 1
ATOM 3369 C C . PHE A 1 438 ? 88.059 22.696 -80.150 1.00 85.88 438 PHE A C 1
ATOM 3371 O O . PHE A 1 438 ? 87.903 21.890 -81.061 1.00 85.88 438 PHE A O 1
ATOM 3378 N N . GLU A 1 439 ? 88.167 24.009 -80.380 1.00 84.62 439 GLU A N 1
ATOM 3379 C CA . GLU A 1 439 ? 88.004 24.596 -81.716 1.00 84.62 439 GLU A CA 1
ATOM 3380 C C . GLU A 1 439 ? 89.082 24.124 -82.712 1.00 84.62 439 GLU A C 1
ATOM 3382 O O . GLU A 1 439 ? 88.773 23.857 -83.870 1.00 84.62 439 GLU A O 1
ATOM 3387 N N . ILE A 1 440 ? 90.331 23.907 -82.275 1.00 82.81 440 ILE A N 1
ATOM 3388 C CA . ILE A 1 440 ? 91.379 23.311 -83.131 1.00 82.81 440 ILE A CA 1
ATOM 3389 C C . ILE A 1 440 ? 91.020 21.867 -83.523 1.00 82.81 440 ILE A C 1
ATOM 3391 O O . ILE A 1 440 ? 91.211 21.464 -84.674 1.00 82.81 440 ILE A O 1
ATOM 3395 N N . VAL A 1 441 ? 90.486 21.079 -82.583 1.00 86.00 441 VAL A N 1
ATOM 3396 C CA . VAL A 1 441 ? 90.030 19.703 -82.850 1.00 86.00 441 VAL A CA 1
ATOM 3397 C C . VAL A 1 441 ? 88.791 19.703 -83.754 1.00 86.00 441 VAL A C 1
ATOM 3399 O O . VAL A 1 441 ? 88.732 18.905 -84.688 1.00 86.00 441 VAL A O 1
ATOM 3402 N N . LYS A 1 442 ? 87.853 20.635 -83.543 1.00 85.25 442 LYS A N 1
ATOM 3403 C CA . LYS A 1 442 ? 86.664 20.854 -84.376 1.00 85.25 442 LYS A CA 1
ATOM 3404 C C . LYS A 1 442 ? 87.050 21.239 -85.804 1.00 85.25 442 LYS A C 1
ATOM 3406 O O . LYS A 1 442 ? 86.570 20.612 -86.738 1.00 85.25 442 LYS A O 1
ATOM 3411 N N . GLN A 1 443 ? 87.982 22.172 -86.003 1.00 84.12 443 GLN A N 1
ATOM 3412 C CA . GLN A 1 443 ? 88.472 22.516 -87.342 1.00 84.12 443 GLN A CA 1
ATOM 3413 C C . GLN A 1 443 ? 89.171 21.340 -88.033 1.00 84.12 443 GLN A C 1
ATOM 3415 O O . GLN A 1 443 ? 88.936 21.111 -89.216 1.00 84.12 443 GLN A O 1
ATOM 3420 N N . ALA A 1 444 ? 89.988 20.556 -87.323 1.00 83.94 444 ALA A N 1
ATOM 3421 C CA . ALA A 1 444 ? 90.589 19.352 -87.902 1.00 83.94 444 ALA A CA 1
ATOM 3422 C C . ALA A 1 444 ? 89.525 18.302 -88.285 1.00 83.94 444 ALA A C 1
ATOM 3424 O O . ALA A 1 444 ? 89.617 17.688 -89.347 1.00 83.94 444 ALA A O 1
ATOM 3425 N N . PHE A 1 445 ? 88.481 18.144 -87.470 1.00 87.25 445 PHE A N 1
ATOM 3426 C CA . PHE A 1 445 ? 87.329 17.293 -87.768 1.00 87.25 445 PHE A CA 1
ATOM 3427 C C . PHE A 1 445 ? 86.534 17.782 -88.994 1.00 87.25 445 PHE A C 1
ATOM 3429 O O . PHE A 1 445 ? 86.250 16.988 -89.886 1.00 87.25 445 PHE A O 1
ATOM 3436 N N . LEU A 1 446 ? 86.269 19.087 -89.104 1.00 84.19 446 LEU A N 1
ATOM 3437 C CA . LEU A 1 446 ? 85.583 19.703 -90.249 1.00 84.19 446 LEU A CA 1
ATOM 3438 C C . LEU A 1 446 ? 86.418 19.649 -91.543 1.00 84.19 446 LEU A C 1
ATOM 3440 O O . LEU A 1 446 ? 85.865 19.490 -92.632 1.00 84.19 446 LEU A O 1
ATOM 3444 N N . ARG A 1 447 ? 87.758 19.713 -91.463 1.00 87.50 447 ARG A N 1
ATOM 3445 C CA . ARG A 1 447 ? 88.620 19.411 -92.623 1.00 87.50 447 ARG A CA 1
ATOM 3446 C C . ARG A 1 447 ? 88.495 17.953 -93.049 1.00 87.50 447 ARG A C 1
ATOM 3448 O O . ARG A 1 447 ? 88.456 17.687 -94.248 1.00 87.50 447 ARG A O 1
ATOM 3455 N N . LEU A 1 448 ? 88.434 17.019 -92.098 1.00 86.00 448 LEU A N 1
ATOM 3456 C CA . LEU A 1 448 ? 88.243 15.601 -92.397 1.00 86.00 448 LEU A CA 1
ATOM 3457 C C . LEU A 1 448 ? 86.883 15.367 -93.070 1.00 86.00 448 LEU A C 1
ATOM 3459 O O . LEU A 1 448 ? 86.830 14.694 -94.093 1.00 86.00 448 LEU A O 1
ATOM 3463 N N . GLU A 1 449 ? 85.820 15.999 -92.573 1.00 83.00 449 GLU A N 1
ATOM 3464 C CA . GLU A 1 449 ? 84.482 16.000 -93.177 1.00 83.00 449 GLU A CA 1
ATOM 3465 C C . GLU A 1 449 ? 84.478 16.542 -94.611 1.00 83.00 449 GLU A C 1
ATOM 3467 O O . GLU A 1 449 ? 84.021 15.866 -95.537 1.00 83.00 449 GLU A O 1
ATOM 3472 N N . SER A 1 450 ? 85.051 17.730 -94.819 1.00 81.88 450 SER A N 1
ATOM 3473 C CA . SER A 1 450 ? 85.203 18.344 -96.143 1.00 81.88 450 SER A CA 1
ATOM 3474 C C . SER A 1 450 ? 86.029 17.463 -97.089 1.00 81.88 450 SER A C 1
ATOM 3476 O O . SER A 1 450 ? 85.668 17.267 -98.251 1.00 81.88 450 SER A O 1
ATOM 3478 N N . THR A 1 451 ? 87.095 16.836 -96.583 1.00 82.38 451 THR A N 1
ATOM 3479 C CA . THR A 1 451 ? 87.931 15.909 -97.359 1.00 82.38 451 THR A CA 1
ATOM 3480 C C . THR A 1 451 ? 87.163 14.642 -97.731 1.00 82.38 451 THR A C 1
ATOM 3482 O O . THR A 1 451 ? 87.297 14.169 -98.854 1.00 82.38 451 THR A O 1
ATOM 3485 N N . VAL A 1 452 ? 86.345 14.082 -96.838 1.00 80.50 452 VAL A N 1
ATOM 3486 C CA . VAL A 1 452 ? 85.535 12.880 -97.102 1.00 80.50 452 VAL A CA 1
ATOM 3487 C C . VAL A 1 452 ? 84.432 13.178 -98.124 1.00 80.50 452 VAL A C 1
ATOM 3489 O O . VAL A 1 452 ? 84.326 12.477 -99.133 1.00 80.50 452 VAL A O 1
ATOM 3492 N N . THR A 1 453 ? 83.678 14.262 -97.925 1.00 77.88 453 THR A N 1
ATOM 3493 C CA . THR A 1 453 ? 82.560 14.660 -98.799 1.00 77.88 453 THR A CA 1
ATOM 3494 C C . THR A 1 453 ? 83.027 15.076 -100.197 1.00 77.88 453 THR A C 1
ATOM 3496 O O . THR A 1 453 ? 82.522 14.549 -101.188 1.00 77.88 453 THR A O 1
ATOM 3499 N N . THR A 1 454 ? 84.079 15.897 -100.312 1.00 78.88 454 THR A N 1
ATOM 3500 C CA . THR A 1 454 ? 84.730 16.237 -101.602 1.00 78.88 454 THR A CA 1
ATOM 3501 C C . THR A 1 454 ? 85.283 14.995 -102.318 1.00 78.88 454 THR A C 1
ATOM 3503 O O . THR A 1 454 ? 85.401 14.943 -103.551 1.00 78.88 454 THR A O 1
ATOM 3506 N N . ASN A 1 455 ? 85.605 13.943 -101.561 1.00 75.44 455 ASN A N 1
ATOM 3507 C CA . ASN A 1 455 ? 86.039 12.672 -102.119 1.00 75.44 455 ASN A CA 1
ATOM 3508 C C . ASN A 1 455 ? 84.892 11.722 -102.526 1.00 75.44 455 ASN A C 1
ATOM 3510 O O . ASN A 1 455 ? 85.174 10.646 -103.045 1.00 75.44 455 ASN A O 1
ATOM 3514 N N . GLY A 1 456 ? 83.626 12.138 -102.405 1.00 70.81 456 GLY A N 1
ATOM 3515 C CA . GLY A 1 456 ? 82.452 11.360 -102.822 1.00 70.81 456 GLY A CA 1
ATOM 3516 C C . GLY A 1 456 ? 81.956 10.357 -101.776 1.00 70.81 456 GLY A C 1
ATOM 3517 O O . GLY A 1 456 ? 81.123 9.509 -102.089 1.00 70.81 456 GLY A O 1
ATOM 3518 N N . TYR A 1 457 ? 82.458 10.445 -100.543 1.00 72.62 457 TYR A N 1
ATOM 3519 C CA . TYR A 1 457 ? 82.045 9.597 -99.430 1.00 72.62 457 TYR A CA 1
ATOM 3520 C C . TYR A 1 457 ? 81.048 10.334 -98.545 1.00 72.62 457 TYR A C 1
ATOM 3522 O O . TYR A 1 457 ? 81.197 11.521 -98.258 1.00 72.62 457 TYR A O 1
ATOM 3530 N N . VAL A 1 458 ? 80.048 9.605 -98.057 1.00 68.19 458 VAL A N 1
ATOM 3531 C CA . VAL A 1 458 ? 79.132 10.123 -97.043 1.00 68.19 458 VAL A CA 1
ATOM 3532 C C . VAL A 1 458 ? 79.863 10.110 -95.696 1.00 68.19 458 VAL A C 1
ATOM 3534 O O . VAL A 1 458 ? 80.252 9.044 -95.219 1.00 68.19 458 VAL A O 1
ATOM 3537 N N . PHE A 1 459 ? 80.099 11.286 -95.104 1.00 71.44 459 PHE A N 1
ATOM 3538 C CA . PHE A 1 459 ? 80.853 11.404 -93.850 1.00 71.44 459 PHE A CA 1
ATOM 3539 C C . PHE A 1 459 ? 80.053 10.898 -92.645 1.00 71.44 459 PHE A C 1
ATOM 3541 O O . PHE A 1 459 ? 80.516 9.994 -91.951 1.00 71.44 459 PHE A O 1
ATOM 3548 N N . VAL A 1 460 ? 78.835 11.413 -92.451 1.00 60.97 460 VAL A N 1
ATOM 3549 C CA . VAL A 1 460 ? 77.840 10.867 -91.514 1.00 60.97 460 VAL A CA 1
ATOM 3550 C C . VAL A 1 460 ? 76.881 9.968 -92.308 1.00 60.97 460 VAL A C 1
ATOM 3552 O O . VAL A 1 460 ? 76.079 10.498 -93.077 1.00 60.97 460 VAL A O 1
ATOM 3555 N N . PRO A 1 461 ? 76.966 8.628 -92.204 1.00 53.88 461 PRO A N 1
ATOM 3556 C CA . PRO A 1 461 ? 76.122 7.730 -92.993 1.00 53.88 461 PRO A CA 1
ATOM 3557 C C . PRO A 1 461 ? 74.634 7.854 -92.628 1.00 53.88 461 PRO A C 1
ATOM 3559 O O . PRO A 1 461 ? 74.310 8.263 -91.511 1.00 53.88 461 PRO A O 1
ATOM 3562 N N . PRO A 1 462 ? 73.716 7.401 -93.505 1.00 52.50 462 PRO A N 1
ATOM 3563 C CA . PRO A 1 462 ? 72.351 7.081 -93.101 1.00 52.50 462 PRO A CA 1
ATOM 3564 C C . PRO A 1 462 ? 72.348 6.135 -91.890 1.00 52.50 462 PRO A C 1
ATOM 3566 O O . PRO A 1 462 ? 73.220 5.273 -91.768 1.00 52.50 462 PRO A O 1
ATOM 3569 N N . ALA A 1 463 ? 71.383 6.333 -90.993 1.00 53.38 463 ALA A N 1
ATOM 3570 C CA . ALA A 1 463 ? 71.466 5.872 -89.610 1.00 53.38 463 ALA A CA 1
ATOM 3571 C C . ALA A 1 463 ? 71.765 4.373 -89.430 1.00 53.38 463 ALA A C 1
ATOM 3573 O O . ALA A 1 463 ? 71.164 3.517 -90.078 1.00 53.38 463 ALA A O 1
ATOM 3574 N N . GLY A 1 464 ? 72.650 4.068 -88.474 1.00 55.34 464 GLY A N 1
ATOM 3575 C CA . GLY A 1 464 ? 72.898 2.705 -88.006 1.00 55.34 464 GLY A CA 1
ATOM 3576 C C . GLY A 1 464 ? 73.756 1.836 -88.928 1.00 55.34 464 GLY A C 1
ATOM 3577 O O . GLY A 1 464 ? 73.317 0.765 -89.338 1.00 55.34 464 GLY A O 1
ATOM 3578 N N . GLN A 1 465 ? 75.003 2.245 -89.197 1.00 57.03 465 GLN A N 1
ATOM 3579 C CA . GLN A 1 465 ? 76.004 1.365 -89.833 1.00 57.03 465 GLN A CA 1
ATOM 3580 C C . GLN A 1 465 ? 77.331 1.229 -89.072 1.00 57.03 465 GLN A C 1
ATOM 3582 O O . GLN A 1 465 ? 77.925 0.158 -89.126 1.00 57.03 465 GLN A O 1
ATOM 3587 N N . PHE A 1 466 ? 77.811 2.267 -88.371 1.00 61.38 466 PHE A N 1
ATOM 3588 C CA . PHE A 1 466 ? 79.188 2.308 -87.850 1.00 61.38 466 PHE A CA 1
ATOM 3589 C C . PHE A 1 466 ? 79.256 2.850 -86.405 1.00 61.38 466 PHE A C 1
ATOM 3591 O O . PHE A 1 466 ? 79.266 4.060 -86.168 1.00 61.38 466 PHE A O 1
ATOM 3598 N N . GLY A 1 467 ? 79.381 1.959 -85.420 1.00 64.75 467 GLY A N 1
ATOM 3599 C CA . GLY A 1 467 ? 79.389 2.269 -83.983 1.00 64.75 467 GLY A CA 1
ATOM 3600 C C . GLY A 1 467 ? 80.656 2.955 -83.451 1.00 64.75 467 GLY A C 1
ATOM 3601 O O . GLY A 1 467 ? 80.741 3.313 -82.274 1.00 64.75 467 GLY A O 1
ATOM 3602 N N . SER A 1 468 ? 81.661 3.186 -84.296 1.00 70.94 468 SER A N 1
ATOM 3603 C CA . SER A 1 468 ? 82.766 4.092 -83.968 1.00 70.94 468 SER A CA 1
ATOM 3604 C C . SER A 1 468 ? 82.544 5.530 -84.455 1.00 70.94 468 SER A C 1
ATOM 3606 O O . SER A 1 468 ? 83.189 6.421 -83.902 1.00 70.94 468 SER A O 1
ATOM 3608 N N . VAL A 1 469 ? 81.596 5.797 -85.377 1.00 75.44 469 VAL A N 1
ATOM 3609 C CA . VAL A 1 469 ? 81.116 7.172 -85.659 1.00 75.44 469 VAL A CA 1
ATOM 3610 C C . VAL A 1 469 ? 80.519 7.732 -84.379 1.00 75.44 469 VAL A C 1
ATOM 3612 O O . VAL A 1 469 ? 80.977 8.743 -83.857 1.00 75.44 469 VAL A O 1
ATOM 3615 N N . SER A 1 470 ? 79.552 7.005 -83.820 1.00 73.75 470 SER A N 1
ATOM 3616 C CA . SER A 1 470 ? 78.901 7.343 -82.561 1.00 73.75 470 SER A CA 1
ATOM 3617 C C . SER A 1 470 ? 79.894 7.427 -81.409 1.00 73.75 470 SER A C 1
ATOM 3619 O O . SER A 1 470 ? 79.825 8.354 -80.614 1.00 73.75 470 SER A O 1
ATOM 3621 N N . THR A 1 471 ? 80.894 6.546 -81.342 1.00 76.00 471 THR A N 1
ATOM 3622 C CA . THR A 1 471 ? 81.935 6.666 -80.312 1.00 76.00 471 THR A CA 1
ATOM 3623 C C . THR A 1 471 ? 82.768 7.952 -80.476 1.00 76.00 471 THR A C 1
ATOM 3625 O O . THR A 1 471 ? 83.092 8.579 -79.469 1.00 76.00 471 THR A O 1
ATOM 3628 N N . VAL A 1 472 ? 83.068 8.421 -81.698 1.00 80.19 472 VAL A N 1
ATOM 3629 C CA . VAL A 1 472 ? 83.690 9.748 -81.902 1.00 80.19 472 VAL A CA 1
ATOM 3630 C C . VAL A 1 472 ? 82.737 10.874 -81.529 1.00 80.19 472 VAL A C 1
ATOM 3632 O O . VAL A 1 472 ? 83.131 11.753 -80.771 1.00 80.19 472 VAL A O 1
ATOM 3635 N N . MET A 1 473 ? 81.493 10.840 -82.002 1.00 83.88 473 MET A N 1
ATOM 3636 C CA . MET A 1 473 ? 80.484 11.863 -81.714 1.00 83.88 473 MET A CA 1
ATOM 3637 C C . MET A 1 473 ? 80.187 11.958 -80.202 1.00 83.88 473 MET A C 1
ATOM 3639 O O . MET A 1 473 ? 80.107 13.053 -79.654 1.00 83.88 473 MET A O 1
ATOM 3643 N N . LYS A 1 474 ? 80.153 10.825 -79.485 1.00 81.38 474 LYS A N 1
ATOM 3644 C CA . LYS A 1 474 ? 80.106 10.739 -78.015 1.00 81.38 474 LYS A CA 1
ATOM 3645 C C . LYS A 1 474 ? 81.313 11.424 -77.377 1.00 81.38 474 LYS A C 1
ATOM 3647 O O . LYS A 1 474 ? 81.128 12.190 -76.438 1.00 81.38 474 LYS A O 1
ATOM 3652 N N . VAL A 1 475 ? 82.531 11.172 -77.862 1.00 81.19 475 VAL A N 1
ATOM 3653 C CA . VAL A 1 475 ? 83.747 11.795 -77.310 1.00 81.19 475 VAL A CA 1
ATOM 3654 C C . VAL A 1 475 ? 83.804 13.292 -77.630 1.00 81.19 475 VAL A C 1
ATOM 3656 O O . VAL A 1 475 ? 84.124 14.073 -76.744 1.00 81.19 475 VAL A O 1
ATOM 3659 N N . LEU A 1 476 ? 83.425 13.730 -78.834 1.00 82.06 476 LEU A N 1
ATOM 3660 C CA . LEU A 1 476 ? 83.310 15.153 -79.180 1.00 82.06 476 LEU A CA 1
ATOM 3661 C C . LEU A 1 476 ? 82.240 15.854 -78.332 1.00 82.06 476 LEU A C 1
ATOM 3663 O O . LEU A 1 476 ? 82.510 16.921 -77.789 1.00 82.06 476 LEU A O 1
ATOM 3667 N N . GLY A 1 477 ? 81.081 15.225 -78.123 1.00 83.19 477 GLY A N 1
ATOM 3668 C CA . GLY A 1 477 ? 80.040 15.717 -77.221 1.00 83.19 477 GLY A CA 1
ATOM 3669 C C . GLY A 1 477 ? 80.490 15.761 -75.757 1.00 83.19 477 GLY A C 1
ATOM 3670 O O . GLY A 1 477 ? 80.203 16.731 -75.063 1.00 83.19 477 GLY A O 1
ATOM 3671 N N . GLN A 1 478 ? 81.249 14.767 -75.276 1.00 82.06 478 GLN A N 1
ATOM 3672 C CA . GLN A 1 478 ? 81.863 14.778 -73.939 1.00 82.06 478 GLN A CA 1
ATOM 3673 C C . GLN A 1 478 ? 82.898 15.909 -73.804 1.00 82.06 478 GLN A C 1
ATOM 3675 O O . GLN A 1 478 ? 82.907 16.605 -72.790 1.00 82.06 478 GLN A O 1
ATOM 3680 N N . LEU A 1 479 ? 83.737 16.130 -74.824 1.00 81.12 479 LEU A N 1
ATOM 3681 C CA . LEU A 1 479 ? 84.709 17.227 -74.866 1.00 81.12 479 LEU A CA 1
ATOM 3682 C C . LEU A 1 479 ? 83.991 18.590 -74.860 1.00 81.12 479 LEU A C 1
ATOM 3684 O O . LEU A 1 479 ? 84.304 19.428 -74.016 1.00 81.12 479 LEU A O 1
ATOM 3688 N N . ALA A 1 480 ? 82.971 18.780 -75.701 1.00 84.88 480 ALA A N 1
ATOM 3689 C CA . ALA A 1 480 ? 82.137 19.984 -75.732 1.00 84.88 480 ALA A CA 1
ATOM 3690 C C . ALA A 1 480 ? 81.385 20.219 -74.408 1.00 84.88 480 ALA A C 1
ATOM 3692 O O . ALA A 1 480 ? 81.339 21.346 -73.915 1.00 84.88 480 ALA A O 1
ATOM 3693 N N . GLN A 1 481 ? 80.855 19.157 -73.788 1.00 82.88 481 GLN A N 1
ATOM 3694 C CA . GLN A 1 481 ? 80.228 19.202 -72.463 1.00 82.88 481 GLN A CA 1
ATOM 3695 C C . GLN A 1 481 ? 81.243 19.617 -71.384 1.00 82.88 481 GLN A C 1
ATOM 3697 O O . GLN A 1 481 ? 80.909 20.421 -70.519 1.00 82.88 481 GLN A O 1
ATOM 3702 N N . SER A 1 482 ? 82.487 19.127 -71.451 1.00 79.25 482 SER A N 1
ATOM 3703 C CA . SER A 1 482 ? 83.563 19.510 -70.521 1.00 79.25 482 SER A CA 1
ATOM 3704 C C . SER A 1 482 ? 84.092 20.935 -70.731 1.00 79.25 482 SER A C 1
ATOM 3706 O O . SER A 1 482 ? 84.588 21.543 -69.788 1.00 79.25 482 SER A O 1
ATOM 3708 N N . ALA A 1 483 ? 83.947 21.480 -71.943 1.00 82.69 483 ALA A N 1
ATOM 3709 C CA . ALA A 1 483 ? 84.332 22.844 -72.298 1.00 82.69 483 ALA A CA 1
ATOM 3710 C C . ALA A 1 483 ? 83.191 23.871 -72.123 1.00 82.69 483 ALA A C 1
ATOM 3712 O O . ALA A 1 483 ? 83.382 25.035 -72.458 1.00 82.69 483 ALA A O 1
ATOM 3713 N N . ASP A 1 484 ? 82.012 23.466 -71.630 1.00 80.12 484 ASP A N 1
ATOM 3714 C CA . ASP A 1 484 ? 80.779 24.274 -71.558 1.00 80.12 484 ASP A CA 1
ATOM 3715 C C . ASP A 1 484 ? 80.356 24.896 -72.911 1.00 80.12 484 ASP A C 1
ATOM 3717 O O . ASP A 1 484 ? 80.008 26.076 -73.028 1.00 80.12 484 ASP A O 1
ATOM 3721 N N . CYS A 1 485 ? 80.394 24.085 -73.969 1.00 83.94 485 CYS A N 1
ATOM 3722 C CA . CYS A 1 485 ? 79.813 24.384 -75.280 1.00 83.94 485 CYS A CA 1
ATOM 3723 C C . CYS A 1 485 ? 78.511 23.587 -75.455 1.00 83.94 485 CYS A C 1
ATOM 3725 O O . CYS A 1 485 ? 78.454 22.599 -76.183 1.00 83.94 485 CYS A O 1
ATOM 3727 N N . LYS A 1 486 ? 77.454 23.983 -74.728 1.00 81.50 486 LYS A N 1
ATOM 3728 C CA . LYS A 1 486 ? 76.208 23.196 -74.610 1.00 81.50 486 LYS A CA 1
ATOM 3729 C C . LYS A 1 486 ? 75.443 22.997 -75.927 1.00 81.50 486 LYS A C 1
ATOM 3731 O O . LYS A 1 486 ? 74.729 22.006 -76.049 1.00 81.50 486 LYS A O 1
ATOM 3736 N N . VAL A 1 487 ? 75.582 23.911 -76.893 1.00 80.62 487 VAL A N 1
ATOM 3737 C CA . VAL A 1 487 ? 74.942 23.799 -78.219 1.00 80.62 487 VAL A CA 1
ATOM 3738 C C . VAL A 1 487 ? 75.667 22.753 -79.063 1.00 80.62 487 VAL A C 1
ATOM 3740 O O . VAL A 1 487 ? 75.040 21.779 -79.467 1.00 80.62 487 VAL A O 1
ATOM 3743 N N . ASP A 1 488 ? 76.989 22.880 -79.216 1.00 79.75 488 ASP A N 1
ATOM 3744 C CA . ASP A 1 488 ? 77.835 21.886 -79.884 1.00 79.75 488 ASP A CA 1
ATOM 3745 C C . ASP A 1 488 ? 77.694 20.501 -79.232 1.00 79.75 488 ASP A C 1
ATOM 3747 O O . ASP A 1 488 ? 77.603 19.492 -79.919 1.00 79.75 488 ASP A O 1
ATOM 3751 N N . ALA A 1 489 ? 77.630 20.429 -77.897 1.00 83.44 489 ALA A N 1
ATOM 3752 C CA . ALA A 1 489 ? 77.449 19.167 -77.182 1.00 83.44 489 ALA A CA 1
ATOM 3753 C C . ALA A 1 489 ? 76.112 18.489 -77.523 1.00 83.44 489 ALA A C 1
ATOM 3755 O O . ALA A 1 489 ? 76.086 17.278 -77.730 1.00 83.44 489 ALA A O 1
ATOM 3756 N N . LEU A 1 490 ? 75.013 19.251 -77.606 1.00 79.44 490 LEU A N 1
ATOM 3757 C CA . LEU A 1 490 ? 73.720 18.730 -78.062 1.00 79.44 490 LEU A CA 1
ATOM 3758 C C . LEU A 1 490 ? 73.804 18.235 -79.510 1.00 79.44 490 LEU A C 1
ATOM 3760 O O . LEU A 1 490 ? 73.394 17.111 -79.773 1.00 79.44 490 LEU A O 1
ATOM 3764 N N . GLU A 1 491 ? 74.392 19.022 -80.411 1.00 82.62 491 GLU A N 1
ATOM 3765 C CA . GLU A 1 491 ? 74.577 18.662 -81.822 1.00 82.62 491 GLU A CA 1
ATOM 3766 C C . GLU A 1 491 ? 75.405 17.376 -81.984 1.00 82.62 491 GLU A C 1
ATOM 3768 O O . GLU A 1 491 ? 74.963 16.434 -82.638 1.00 82.62 491 GLU A O 1
ATOM 3773 N N . PHE A 1 492 ? 76.558 17.267 -81.316 1.00 83.81 492 PHE A N 1
ATOM 3774 C CA . PHE A 1 492 ? 77.382 16.057 -81.349 1.00 83.81 492 PHE A CA 1
ATOM 3775 C C . PHE A 1 492 ? 76.691 14.844 -80.707 1.00 83.81 492 PHE A C 1
ATOM 3777 O O . PHE A 1 492 ? 76.879 13.728 -81.187 1.00 83.81 492 PHE A O 1
ATOM 3784 N N . PHE A 1 493 ? 75.858 15.005 -79.674 1.00 82.88 493 PHE A N 1
ATOM 3785 C CA . PHE A 1 493 ? 75.099 13.870 -79.137 1.00 82.88 493 PHE A CA 1
ATOM 3786 C C . PHE A 1 493 ? 73.886 13.486 -80.008 1.00 82.88 493 PHE A C 1
ATOM 3788 O O . PHE A 1 493 ? 73.643 12.291 -80.170 1.00 82.88 493 PHE A O 1
ATOM 3795 N N . ASP A 1 494 ? 73.156 14.429 -80.614 1.00 80.00 494 ASP A N 1
ATOM 3796 C CA . ASP A 1 494 ? 72.068 14.126 -81.566 1.00 80.00 494 ASP A CA 1
ATOM 3797 C C . ASP A 1 494 ? 72.650 13.448 -82.839 1.00 80.00 494 ASP A C 1
ATOM 3799 O O . ASP A 1 494 ? 72.102 12.458 -83.339 1.00 80.00 494 ASP A O 1
ATOM 3803 N N . ASN A 1 495 ? 73.840 13.875 -83.290 1.00 79.06 495 ASN A N 1
ATOM 3804 C CA . ASN A 1 495 ? 74.630 13.214 -84.342 1.00 79.06 495 ASN A CA 1
ATOM 3805 C C . ASN A 1 495 ? 75.169 11.833 -83.913 1.00 79.06 495 ASN A C 1
ATOM 3807 O O . ASN A 1 495 ? 75.307 10.926 -84.734 1.00 79.06 495 ASN A O 1
ATOM 3811 N N . CYS A 1 496 ? 75.444 11.627 -82.620 1.00 80.31 496 CYS A N 1
ATOM 3812 C CA . CYS A 1 496 ? 75.808 10.316 -82.079 1.00 80.31 496 CYS A CA 1
ATOM 3813 C C . CYS A 1 496 ? 74.636 9.327 -82.151 1.00 80.31 496 CYS A C 1
ATOM 3815 O O . CYS A 1 496 ? 74.815 8.214 -82.644 1.00 80.31 496 CYS A O 1
ATOM 3817 N N . ILE A 1 497 ? 73.441 9.736 -81.707 1.00 76.06 497 ILE A N 1
ATOM 3818 C CA . ILE A 1 497 ? 72.231 8.897 -81.728 1.00 76.06 497 ILE A CA 1
ATOM 3819 C C . ILE A 1 497 ? 71.862 8.522 -83.160 1.00 76.06 497 ILE A C 1
ATOM 3821 O O . ILE A 1 497 ? 71.660 7.347 -83.447 1.00 76.06 497 ILE A O 1
ATOM 3825 N N . SER A 1 498 ? 71.830 9.495 -84.071 1.00 74.25 498 SER A N 1
ATOM 3826 C CA . SER A 1 498 ? 71.536 9.236 -85.487 1.00 74.25 498 SER A CA 1
ATOM 3827 C C . SER A 1 498 ? 72.591 8.360 -86.176 1.00 74.25 498 SER A C 1
ATOM 3829 O O . SER A 1 498 ? 72.275 7.703 -87.160 1.00 74.25 498 SER A O 1
ATOM 3831 N N . SER A 1 499 ? 73.809 8.256 -85.634 1.00 69.19 499 SER A N 1
ATOM 3832 C CA . SER A 1 499 ? 74.831 7.317 -86.120 1.00 69.19 499 SER A CA 1
ATOM 3833 C C . SER A 1 499 ? 74.702 5.891 -85.555 1.00 69.19 499 SER A C 1
ATOM 3835 O O . SER A 1 499 ? 75.332 4.972 -86.083 1.00 69.19 499 SER A O 1
ATOM 3837 N N . LEU A 1 500 ? 73.934 5.678 -84.478 1.00 69.38 500 LEU A N 1
ATOM 3838 C CA . LEU A 1 500 ? 73.892 4.407 -83.745 1.00 69.38 500 LEU A CA 1
ATOM 3839 C C . LEU A 1 500 ? 72.956 3.365 -84.363 1.00 69.38 500 LEU A C 1
ATOM 3841 O O . LEU A 1 500 ? 71.821 3.639 -84.740 1.00 69.38 500 LEU A O 1
ATOM 3845 N N . THR A 1 501 ? 73.428 2.120 -84.387 1.00 63.28 501 THR A N 1
ATOM 3846 C CA . THR A 1 501 ? 72.605 0.926 -84.611 1.00 63.28 501 THR A CA 1
ATOM 3847 C C . THR A 1 501 ? 71.755 0.610 -83.383 1.00 63.28 501 THR A C 1
ATOM 3849 O O . THR A 1 501 ? 72.230 0.742 -82.252 1.00 63.28 501 THR A O 1
ATOM 3852 N N . VAL A 1 502 ? 70.567 0.037 -83.599 1.00 63.09 502 VAL A N 1
ATOM 3853 C CA . VAL A 1 502 ? 69.741 -0.570 -82.533 1.00 63.09 502 VAL A CA 1
ATOM 3854 C C . VAL A 1 502 ? 70.533 -1.627 -81.736 1.00 63.09 502 VAL A C 1
ATOM 3856 O O . VAL A 1 502 ? 70.351 -1.749 -80.527 1.00 63.09 502 VAL A O 1
ATOM 3859 N N . ASP A 1 503 ? 71.493 -2.302 -82.381 1.00 65.44 503 ASP A N 1
ATOM 3860 C CA . ASP A 1 503 ? 72.404 -3.294 -81.783 1.00 65.44 503 ASP A CA 1
ATOM 3861 C C . ASP A 1 503 ? 73.441 -2.727 -80.791 1.00 65.44 503 ASP A C 1
ATOM 3863 O O . ASP A 1 503 ? 74.160 -3.493 -80.147 1.00 65.44 503 ASP A O 1
ATOM 3867 N N . GLN A 1 504 ? 73.522 -1.402 -80.613 1.00 66.88 504 GLN A N 1
ATOM 3868 C CA . GLN A 1 504 ? 74.374 -0.760 -79.599 1.00 66.88 504 GLN A CA 1
ATOM 3869 C C . GLN A 1 504 ? 73.550 -0.035 -78.514 1.00 66.88 504 GLN A C 1
ATOM 3871 O O . GLN A 1 504 ? 73.796 1.145 -78.232 1.00 66.88 504 GLN A O 1
ATOM 3876 N N . PRO A 1 505 ? 72.599 -0.721 -77.840 1.00 71.94 505 PRO A N 1
ATOM 3877 C CA . PRO A 1 505 ? 71.656 -0.079 -76.924 1.00 71.94 505 PRO A CA 1
ATOM 3878 C C . PRO A 1 505 ? 72.352 0.600 -75.738 1.00 71.94 505 PRO A C 1
ATOM 3880 O O . PRO A 1 505 ? 71.835 1.577 -75.208 1.00 71.94 505 PRO A O 1
ATOM 3883 N N . LEU A 1 506 ? 73.540 0.127 -75.341 1.00 75.00 506 LEU A N 1
ATOM 3884 C CA . LEU A 1 506 ? 74.308 0.705 -74.239 1.00 75.00 506 LEU A CA 1
ATOM 3885 C C . LEU A 1 506 ? 74.839 2.108 -74.552 1.00 75.00 506 LEU A C 1
ATOM 3887 O O . LEU A 1 506 ? 74.677 3.010 -73.733 1.00 75.00 506 LEU A O 1
ATOM 3891 N N . LEU A 1 507 ? 75.413 2.326 -75.740 1.00 74.94 507 LEU A N 1
ATOM 3892 C CA . LEU A 1 507 ? 75.878 3.661 -76.132 1.00 74.94 507 LEU A CA 1
ATOM 3893 C C . LEU A 1 507 ? 74.693 4.599 -76.404 1.00 74.94 507 LEU A C 1
ATOM 3895 O O . LEU A 1 507 ? 74.732 5.769 -76.025 1.00 74.94 507 LEU A O 1
ATOM 3899 N N . LEU A 1 508 ? 73.624 4.055 -76.993 1.00 77.44 508 LEU A N 1
ATOM 3900 C CA . LEU A 1 508 ? 72.385 4.770 -77.302 1.00 77.44 508 LEU A CA 1
ATOM 3901 C C . LEU A 1 508 ? 71.707 5.261 -76.012 1.00 77.44 508 LEU A C 1
ATOM 3903 O O . LEU A 1 508 ? 71.387 6.439 -75.896 1.00 77.44 508 LEU A O 1
ATOM 3907 N N . ALA A 1 509 ? 71.624 4.414 -74.982 1.00 79.44 509 ALA A N 1
ATOM 3908 C CA . ALA A 1 509 ? 71.150 4.797 -73.654 1.00 79.44 509 ALA A CA 1
ATOM 3909 C C . ALA A 1 509 ? 72.022 5.883 -72.992 1.00 79.44 509 ALA A C 1
ATOM 3911 O O . ALA A 1 509 ? 71.473 6.815 -72.408 1.00 79.44 509 ALA A O 1
ATOM 3912 N N . ILE A 1 510 ? 73.358 5.816 -73.101 1.00 80.00 510 ILE A N 1
ATOM 3913 C CA . ILE A 1 510 ? 74.256 6.859 -72.558 1.00 80.00 510 ILE A CA 1
ATOM 3914 C C . ILE A 1 510 ? 73.986 8.209 -73.236 1.00 80.00 510 ILE A C 1
ATOM 3916 O O . ILE A 1 510 ? 73.838 9.225 -72.554 1.00 80.00 510 ILE A O 1
ATOM 3920 N N . CYS A 1 511 ? 73.901 8.236 -74.567 1.00 80.94 511 CYS A N 1
ATOM 3921 C CA . CYS A 1 511 ? 73.692 9.476 -75.311 1.00 80.94 511 CYS A CA 1
ATOM 3922 C C . CYS A 1 511 ? 72.273 10.033 -75.139 1.00 80.94 511 CYS A C 1
ATOM 3924 O O . CYS A 1 511 ? 72.139 11.230 -74.887 1.00 80.94 511 CYS A O 1
ATOM 3926 N N . ASN A 1 512 ? 71.237 9.189 -75.126 1.00 86.00 512 ASN A N 1
ATOM 3927 C CA . ASN A 1 512 ? 69.874 9.616 -74.800 1.00 86.00 512 ASN A CA 1
ATOM 3928 C C . ASN A 1 512 ? 69.804 10.225 -73.389 1.00 86.00 512 ASN A C 1
ATOM 3930 O O . ASN A 1 512 ? 69.232 11.301 -73.211 1.00 86.00 512 ASN A O 1
ATOM 3934 N N . CYS A 1 513 ? 70.451 9.595 -72.395 1.00 83.88 513 CYS A N 1
ATOM 3935 C CA . CYS A 1 513 ? 70.546 10.140 -71.038 1.00 83.88 513 CYS A CA 1
ATOM 3936 C C . CYS A 1 513 ? 71.204 11.531 -71.014 1.00 83.88 513 CYS A C 1
ATOM 3938 O O . CYS A 1 513 ? 70.703 12.444 -70.353 1.00 83.88 513 CYS A O 1
ATOM 3940 N N . LYS A 1 514 ? 72.298 11.718 -71.765 1.00 83.94 514 LYS A N 1
ATOM 3941 C CA . LYS A 1 514 ? 73.011 13.001 -71.865 1.00 83.94 514 LYS A CA 1
ATOM 3942 C C . LYS A 1 514 ? 72.195 14.095 -72.561 1.00 83.94 514 LYS A C 1
ATOM 3944 O O . LYS A 1 514 ? 72.203 15.229 -72.086 1.00 83.94 514 LYS A O 1
ATOM 3949 N N . ILE A 1 515 ? 71.458 13.785 -73.630 1.00 83.12 515 ILE A N 1
ATOM 3950 C CA . ILE A 1 515 ? 70.615 14.781 -74.317 1.00 83.12 515 ILE A CA 1
ATOM 3951 C C . ILE A 1 515 ? 69.406 15.162 -73.476 1.00 83.12 515 ILE A C 1
ATOM 3953 O O . ILE A 1 515 ? 69.117 16.349 -73.350 1.00 83.12 515 ILE A O 1
ATOM 3957 N N . ALA A 1 516 ? 68.718 14.196 -72.865 1.00 85.12 516 ALA A N 1
ATOM 3958 C CA . ALA A 1 516 ? 67.605 14.496 -71.969 1.00 85.12 516 ALA A CA 1
ATOM 3959 C C . ALA A 1 516 ? 68.058 15.380 -70.790 1.00 85.12 516 ALA A C 1
ATOM 3961 O O . ALA A 1 516 ? 67.362 16.332 -70.443 1.00 85.12 516 ALA A O 1
ATOM 3962 N N . LEU A 1 517 ? 69.259 15.143 -70.245 1.00 85.94 517 LEU A N 1
ATOM 3963 C CA . LEU A 1 517 ? 69.875 15.998 -69.226 1.00 85.94 517 LEU A CA 1
ATOM 3964 C C . LEU A 1 517 ? 70.131 17.420 -69.752 1.00 85.94 517 LEU A C 1
ATOM 3966 O O . LEU A 1 517 ? 69.663 18.382 -69.146 1.00 85.94 517 LEU A O 1
ATOM 3970 N N . LEU A 1 518 ? 70.800 17.569 -70.900 1.00 83.31 518 LEU A N 1
ATOM 3971 C CA . LEU A 1 518 ? 71.107 18.882 -71.486 1.00 83.31 518 LEU A CA 1
ATOM 3972 C C . LEU A 1 518 ? 69.842 19.659 -71.902 1.00 83.31 518 LEU A C 1
ATOM 3974 O O . LEU A 1 518 ? 69.796 20.883 -71.759 1.00 83.31 518 LEU A O 1
ATOM 3978 N N . ARG A 1 519 ? 68.791 18.973 -72.375 1.00 85.06 519 ARG A N 1
ATOM 3979 C CA . ARG A 1 519 ? 67.495 19.588 -72.716 1.00 85.06 519 ARG A CA 1
ATOM 3980 C C . ARG A 1 519 ? 66.698 20.001 -71.471 1.00 85.06 519 ARG A C 1
ATOM 3982 O O . ARG A 1 519 ? 66.116 21.082 -71.471 1.00 85.06 519 ARG A O 1
ATOM 3989 N N . LEU A 1 520 ? 66.737 19.229 -70.381 1.00 80.69 520 LEU A N 1
ATOM 3990 C CA . LEU A 1 520 ? 66.141 19.640 -69.100 1.00 80.69 520 LEU A CA 1
ATOM 3991 C C . LEU A 1 520 ? 66.885 20.831 -68.463 1.00 80.69 520 LEU A C 1
ATOM 3993 O O . LEU A 1 520 ? 66.238 21.786 -68.037 1.00 80.69 520 LEU A O 1
ATOM 3997 N N . GLU A 1 521 ? 68.224 20.837 -68.458 1.00 79.56 521 GLU A N 1
ATOM 3998 C CA . GLU A 1 521 ? 69.022 21.981 -67.973 1.00 79.56 521 GLU A CA 1
ATOM 3999 C C . GLU A 1 521 ? 68.770 23.266 -68.787 1.00 79.56 521 GLU A C 1
ATOM 4001 O O . GLU A 1 521 ? 68.685 24.369 -68.235 1.00 79.56 521 GLU A O 1
ATOM 4006 N N . THR A 1 522 ? 68.634 23.148 -70.112 1.00 76.69 522 THR A N 1
ATOM 4007 C CA . THR A 1 522 ? 68.339 24.308 -70.970 1.00 76.69 522 THR A CA 1
ATOM 4008 C C . THR A 1 522 ? 66.891 24.789 -70.838 1.00 76.69 522 THR A C 1
ATOM 4010 O O . THR A 1 522 ? 66.666 25.997 -70.885 1.00 76.69 522 THR A O 1
ATOM 4013 N N . MET A 1 523 ? 65.919 23.909 -70.559 1.00 74.06 523 MET A N 1
ATOM 4014 C CA . MET A 1 523 ? 64.562 24.327 -70.169 1.00 74.06 523 MET A CA 1
ATOM 4015 C C . MET A 1 523 ? 64.539 25.075 -68.830 1.00 74.06 523 MET A C 1
ATOM 4017 O O . MET A 1 523 ? 63.910 26.128 -68.739 1.00 74.06 523 MET A O 1
ATOM 4021 N N . GLN A 1 524 ? 65.254 24.589 -67.807 1.00 67.81 524 GLN A N 1
ATOM 4022 C CA . GLN A 1 524 ? 65.324 25.255 -66.496 1.00 67.81 524 GLN A CA 1
ATOM 4023 C C . GLN A 1 524 ? 65.923 26.670 -66.571 1.00 67.81 524 GLN A C 1
ATOM 4025 O O . GLN A 1 524 ? 65.583 27.524 -65.756 1.00 67.81 524 GLN A O 1
ATOM 4030 N N . THR A 1 525 ? 66.779 26.943 -67.562 1.00 64.69 525 THR A N 1
ATOM 4031 C CA . THR A 1 525 ? 67.391 28.268 -67.777 1.00 64.69 525 THR A CA 1
ATOM 4032 C C . THR A 1 525 ? 66.654 29.149 -68.794 1.00 64.69 525 THR A C 1
ATOM 4034 O O . THR A 1 525 ? 66.843 30.365 -68.780 1.00 64.69 525 THR A O 1
ATOM 4037 N N . ARG A 1 526 ? 65.804 28.591 -69.673 1.00 52.34 526 ARG A N 1
ATOM 4038 C CA . ARG A 1 526 ? 65.050 29.345 -70.696 1.00 52.34 526 ARG A CA 1
ATOM 4039 C C . ARG A 1 526 ? 63.622 28.814 -70.875 1.00 52.34 526 ARG A C 1
ATOM 4041 O O . ARG A 1 526 ? 63.404 27.822 -71.566 1.00 52.34 526 ARG A O 1
ATOM 4048 N N . LYS A 1 527 ? 62.635 29.584 -70.392 1.00 52.44 527 LYS A N 1
ATOM 4049 C CA . LYS A 1 527 ? 61.177 29.310 -70.457 1.00 52.44 527 LYS A CA 1
ATOM 4050 C C . LYS A 1 527 ? 60.561 29.101 -71.864 1.00 52.44 527 LYS A C 1
ATOM 4052 O O . LYS A 1 527 ? 59.359 28.904 -71.957 1.00 52.44 527 LYS A O 1
ATOM 4057 N N . ILE A 1 528 ? 61.336 29.189 -72.949 1.00 51.09 528 ILE A N 1
ATOM 4058 C CA . ILE A 1 528 ? 60.845 29.231 -74.348 1.00 51.09 528 ILE A CA 1
ATOM 4059 C C . ILE A 1 528 ? 61.194 27.937 -75.128 1.00 51.09 528 ILE A C 1
ATOM 4061 O O . ILE A 1 528 ? 60.794 27.750 -76.275 1.00 51.09 528 ILE A O 1
ATOM 4065 N N . ALA A 1 529 ? 61.926 26.995 -74.523 1.00 55.75 529 ALA A N 1
ATOM 4066 C CA . ALA A 1 529 ? 62.205 25.703 -75.151 1.00 55.75 529 ALA A CA 1
ATOM 4067 C C . ALA A 1 529 ? 60.949 24.800 -75.166 1.00 55.75 529 ALA A C 1
ATOM 4069 O O . ALA A 1 529 ? 60.389 24.498 -74.116 1.00 55.75 529 ALA A O 1
ATOM 4070 N N . ARG A 1 530 ? 60.520 24.358 -76.363 1.00 62.09 530 ARG A N 1
ATOM 4071 C CA . ARG A 1 530 ? 59.308 23.533 -76.574 1.00 62.09 530 ARG A CA 1
ATOM 4072 C C . ARG A 1 530 ? 59.367 22.230 -75.767 1.00 62.09 530 ARG A C 1
ATOM 4074 O O . ARG A 1 530 ? 60.262 21.413 -76.006 1.00 62.09 530 ARG A O 1
ATOM 4081 N N . ALA A 1 531 ? 58.410 22.012 -74.865 1.00 67.44 531 ALA A N 1
ATOM 4082 C CA . ALA A 1 531 ? 58.422 20.868 -73.951 1.00 67.44 531 ALA A CA 1
ATOM 4083 C C . ALA A 1 531 ? 58.338 19.525 -74.696 1.00 67.44 531 ALA A C 1
ATOM 4085 O O . ALA A 1 531 ? 59.033 18.579 -74.330 1.00 67.44 531 ALA A O 1
ATOM 4086 N N . SER A 1 532 ? 57.607 19.469 -75.811 1.00 71.31 532 SER A N 1
ATOM 4087 C CA . SER A 1 532 ? 57.565 18.349 -76.767 1.00 71.31 532 SER A CA 1
ATOM 4088 C C . SER A 1 532 ? 58.951 17.819 -77.202 1.00 71.31 532 SER A C 1
ATOM 4090 O O . SER A 1 532 ? 59.163 16.601 -77.267 1.00 71.31 532 SER A O 1
ATOM 4092 N N . LYS A 1 533 ? 59.952 18.689 -77.425 1.00 73.75 533 LYS A N 1
ATOM 4093 C CA . LYS A 1 533 ? 61.339 18.277 -77.767 1.00 73.75 533 LYS A CA 1
ATOM 4094 C C . LYS A 1 533 ? 62.142 17.709 -76.586 1.00 73.75 533 LYS A C 1
ATOM 4096 O O . LYS A 1 533 ? 63.180 17.077 -76.807 1.00 73.75 533 LYS A O 1
ATOM 4101 N N . THR A 1 534 ? 61.679 17.919 -75.358 1.00 78.62 534 THR A N 1
ATOM 4102 C CA . THR A 1 534 ? 62.283 17.370 -74.134 1.00 78.62 534 THR A CA 1
ATOM 4103 C C . THR A 1 534 ? 61.548 16.109 -73.684 1.00 78.62 534 THR A C 1
ATOM 4105 O O . THR A 1 534 ? 62.197 15.136 -73.311 1.00 78.62 534 THR A O 1
ATOM 4108 N N . ALA A 1 535 ? 60.219 16.067 -73.830 1.00 78.38 535 ALA A N 1
ATOM 4109 C CA . ALA A 1 535 ? 59.391 14.876 -73.630 1.00 78.38 535 ALA A CA 1
ATOM 4110 C C . ALA A 1 535 ? 59.876 13.701 -74.496 1.00 78.38 535 ALA A C 1
ATOM 4112 O O . ALA A 1 535 ? 60.120 12.611 -73.982 1.00 78.38 535 ALA A O 1
ATOM 4113 N N . SER A 1 536 ? 60.120 13.949 -75.788 1.00 80.25 536 SER A N 1
ATOM 4114 C CA . SER A 1 536 ? 60.714 12.958 -76.699 1.00 80.25 536 SER A CA 1
ATOM 4115 C C . SER A 1 536 ? 62.104 12.490 -76.249 1.00 80.25 536 SER A C 1
ATOM 4117 O O . SER A 1 536 ? 62.356 11.290 -76.224 1.00 80.25 536 SER A O 1
ATOM 4119 N N . ALA A 1 537 ? 62.989 13.394 -75.814 1.00 81.88 537 ALA A N 1
ATOM 4120 C CA . ALA A 1 537 ? 64.330 13.022 -75.348 1.00 81.88 537 ALA A CA 1
ATOM 4121 C C . ALA A 1 537 ? 64.306 12.150 -74.074 1.00 81.88 537 ALA A C 1
ATOM 4123 O O . ALA A 1 537 ? 65.051 11.175 -73.982 1.00 81.88 537 ALA A O 1
ATOM 4124 N N . VAL A 1 538 ? 63.425 12.451 -73.110 1.00 84.06 538 VAL A N 1
ATOM 4125 C CA . VAL A 1 538 ? 63.224 11.606 -71.916 1.00 84.06 538 VAL A CA 1
ATOM 4126 C C . VAL A 1 538 ? 62.631 10.244 -72.305 1.00 84.06 538 VAL A C 1
ATOM 4128 O O . VAL A 1 538 ? 63.076 9.219 -71.788 1.00 84.06 538 VAL A O 1
ATOM 4131 N N . SER A 1 539 ? 61.697 10.209 -73.264 1.00 83.25 539 SER A N 1
ATOM 4132 C CA . SER A 1 539 ? 61.120 8.970 -73.807 1.00 83.25 539 SER A CA 1
ATOM 4133 C C . SER A 1 539 ? 62.168 8.069 -74.484 1.00 83.25 539 SER A C 1
ATOM 4135 O O . SER A 1 539 ? 62.157 6.853 -74.299 1.00 83.25 539 SER A O 1
ATOM 4137 N N . GLU A 1 540 ? 63.139 8.637 -75.204 1.00 82.56 540 GLU A N 1
ATOM 4138 C CA . GLU A 1 540 ? 64.246 7.858 -75.776 1.00 82.56 540 GLU A CA 1
ATOM 4139 C C . GLU A 1 540 ? 65.255 7.382 -74.712 1.00 82.56 540 GLU A C 1
ATOM 4141 O O . GLU A 1 540 ? 65.780 6.268 -74.804 1.00 82.56 540 GLU A O 1
ATOM 4146 N N . ALA A 1 541 ? 65.503 8.160 -73.652 1.00 82.88 541 ALA A N 1
ATOM 4147 C CA . ALA A 1 541 ? 66.349 7.724 -72.532 1.00 82.88 541 ALA A CA 1
ATOM 4148 C C . ALA A 1 541 ? 65.725 6.542 -71.764 1.00 82.88 541 ALA A C 1
ATOM 4150 O O . ALA A 1 541 ? 66.409 5.568 -71.445 1.00 82.88 541 ALA A O 1
ATOM 4151 N N . LEU A 1 542 ? 64.409 6.594 -71.545 1.00 83.88 542 LEU A N 1
ATOM 4152 C CA . LEU A 1 542 ? 63.573 5.517 -71.005 1.00 83.88 542 LEU A CA 1
ATOM 4153 C C . LEU A 1 542 ? 63.726 4.235 -71.841 1.00 83.88 542 LEU A C 1
ATOM 4155 O O . LEU A 1 542 ? 64.104 3.194 -71.296 1.00 83.88 542 LEU A O 1
ATOM 4159 N N . LYS A 1 543 ? 63.501 4.311 -73.163 1.00 82.38 543 LYS A N 1
ATOM 4160 C CA . LYS A 1 543 ? 63.620 3.160 -74.082 1.00 82.38 543 LYS A CA 1
ATOM 4161 C C . LYS A 1 543 ? 65.019 2.542 -74.041 1.00 82.38 543 LYS A C 1
ATOM 4163 O O . LYS A 1 543 ? 65.146 1.320 -73.954 1.00 82.38 543 LYS A O 1
ATOM 4168 N N . GLY A 1 544 ? 66.059 3.380 -74.031 1.00 79.12 544 GLY A N 1
ATOM 4169 C CA . GLY A 1 544 ? 67.452 2.944 -73.915 1.00 79.12 544 GLY A CA 1
ATOM 4170 C C . GLY A 1 544 ? 67.729 2.148 -72.634 1.00 79.12 544 GLY A C 1
ATOM 4171 O O . GLY A 1 544 ? 68.359 1.096 -72.693 1.00 79.12 544 GLY A O 1
ATOM 4172 N N . LEU A 1 545 ? 67.218 2.592 -71.480 1.00 80.94 545 LEU A N 1
ATOM 4173 C CA . LEU A 1 545 ? 67.384 1.866 -70.212 1.00 80.94 545 LEU A CA 1
ATOM 4174 C C . LEU A 1 545 ? 66.585 0.553 -70.159 1.00 80.94 545 LEU A C 1
ATOM 4176 O O . LEU A 1 545 ? 67.067 -0.438 -69.601 1.00 80.94 545 LEU A O 1
ATOM 4180 N N . ALA A 1 546 ? 65.388 0.527 -70.750 1.00 73.62 546 ALA A N 1
ATOM 4181 C CA . ALA A 1 546 ? 64.541 -0.664 -70.809 1.00 73.62 546 ALA A CA 1
ATOM 4182 C C . ALA A 1 546 ? 65.136 -1.786 -71.687 1.00 73.62 546 ALA A C 1
ATOM 4184 O O . ALA A 1 546 ? 64.977 -2.968 -71.366 1.00 73.62 546 ALA A O 1
ATOM 4185 N N . ALA A 1 547 ? 65.864 -1.429 -72.752 1.00 73.25 547 ALA A N 1
ATOM 4186 C CA . ALA A 1 547 ? 66.513 -2.357 -73.680 1.00 73.25 547 ALA A CA 1
ATOM 4187 C C . ALA A 1 547 ? 67.450 -3.381 -72.986 1.00 73.25 547 ALA A C 1
ATOM 4189 O O . ALA A 1 547 ? 67.906 -3.159 -71.857 1.00 73.25 547 ALA A O 1
ATOM 4190 N N . PRO A 1 548 ? 67.773 -4.525 -73.626 1.00 69.25 548 PRO A N 1
ATOM 4191 C CA . PRO A 1 548 ? 68.739 -5.496 -73.107 1.00 69.25 548 PRO A CA 1
ATOM 4192 C C . PRO A 1 548 ? 70.181 -4.967 -73.223 1.00 69.25 548 PRO A C 1
ATOM 4194 O O . PRO A 1 548 ? 70.907 -5.259 -74.171 1.00 69.25 548 PRO A O 1
ATOM 4197 N N . LEU A 1 549 ? 70.599 -4.187 -72.225 1.00 71.75 549 LEU A N 1
ATOM 4198 C CA . LEU A 1 549 ? 71.915 -3.551 -72.139 1.00 71.75 549 LEU A CA 1
ATOM 4199 C C . LEU A 1 549 ? 73.058 -4.573 -71.968 1.00 71.75 549 LEU A C 1
ATOM 4201 O O . LEU A 1 549 ? 73.466 -4.891 -70.852 1.00 71.75 549 LEU A O 1
ATOM 4205 N N . LYS A 1 550 ? 73.592 -5.069 -73.089 1.00 64.00 550 LYS A N 1
ATOM 4206 C CA . LYS A 1 550 ? 74.863 -5.809 -73.164 1.00 64.00 550 LYS A CA 1
ATOM 4207 C C . LYS A 1 550 ? 75.990 -4.865 -73.600 1.00 64.00 550 LYS A C 1
ATOM 4209 O O . LYS A 1 550 ? 75.805 -4.069 -74.516 1.00 64.00 550 LYS A O 1
ATOM 4214 N N . GLY A 1 551 ? 77.156 -4.975 -72.968 1.00 67.00 551 GLY A N 1
ATOM 4215 C CA . GLY A 1 551 ? 78.363 -4.214 -73.306 1.00 67.00 551 GLY A CA 1
ATOM 4216 C C . GLY A 1 551 ? 79.405 -4.272 -72.187 1.00 67.00 551 GLY A C 1
ATOM 4217 O O . GLY A 1 551 ? 79.279 -5.087 -71.272 1.00 67.00 551 GLY A O 1
ATOM 4218 N N . ASN A 1 552 ? 80.449 -3.444 -72.267 1.00 69.69 552 ASN A N 1
ATOM 4219 C CA . ASN A 1 552 ? 81.574 -3.516 -71.332 1.00 69.69 552 ASN A CA 1
ATOM 4220 C C . ASN A 1 552 ? 81.216 -2.953 -69.951 1.00 69.69 552 ASN A C 1
ATOM 4222 O O . ASN A 1 552 ? 80.425 -2.017 -69.828 1.00 69.69 552 ASN A O 1
ATOM 4226 N N . GLN A 1 553 ? 81.895 -3.453 -68.916 1.00 68.06 553 GLN A N 1
ATOM 4227 C CA . GLN A 1 553 ? 81.733 -2.993 -67.534 1.00 68.06 553 GLN A CA 1
ATOM 4228 C C . GLN A 1 553 ? 81.919 -1.470 -67.381 1.00 68.06 553 GLN A C 1
ATOM 4230 O O . GLN A 1 553 ? 81.132 -0.830 -66.695 1.00 68.06 553 GLN A O 1
ATOM 4235 N N . SER A 1 554 ? 82.901 -0.875 -68.068 1.00 68.81 554 SER A N 1
ATOM 4236 C CA . SER A 1 554 ? 83.151 0.574 -68.032 1.00 68.81 554 SER A CA 1
ATOM 4237 C C . SER A 1 554 ? 82.038 1.407 -68.676 1.00 68.81 554 SER A C 1
ATOM 4239 O O . SER A 1 554 ? 81.753 2.511 -68.223 1.00 68.81 554 SER A O 1
ATOM 4241 N N . ASP A 1 555 ? 81.403 0.887 -69.729 1.00 70.31 555 ASP A N 1
ATOM 4242 C CA . ASP A 1 555 ? 80.296 1.564 -70.412 1.00 70.31 555 ASP A CA 1
ATOM 4243 C C . ASP A 1 555 ? 78.997 1.440 -69.591 1.00 70.31 555 ASP A C 1
ATOM 4245 O O . ASP A 1 555 ? 78.200 2.375 -69.534 1.00 70.31 555 ASP A O 1
ATOM 4249 N N . LEU A 1 556 ? 78.812 0.316 -68.885 1.00 72.38 556 LEU A N 1
ATOM 4250 C CA . LEU A 1 556 ? 77.751 0.145 -67.886 1.00 72.38 556 LEU A CA 1
ATOM 4251 C C . LEU A 1 556 ? 77.934 1.098 -66.694 1.00 72.38 556 LEU A C 1
ATOM 4253 O O . LEU A 1 556 ? 76.963 1.715 -66.265 1.00 72.38 556 LEU A O 1
ATOM 4257 N N . GLU A 1 557 ? 79.161 1.273 -66.197 1.00 73.81 557 GLU A N 1
ATOM 4258 C CA . GLU A 1 557 ? 79.482 2.238 -65.135 1.00 73.81 557 GLU A CA 1
ATOM 4259 C C . GLU A 1 557 ? 79.242 3.693 -65.577 1.00 73.81 557 GLU A C 1
ATOM 4261 O O . GLU A 1 557 ? 78.626 4.456 -64.828 1.00 73.81 557 GLU A O 1
ATOM 4266 N N . GLU A 1 558 ? 79.628 4.078 -66.804 1.00 78.44 558 GLU A N 1
ATOM 4267 C CA . GLU A 1 558 ? 79.269 5.395 -67.358 1.00 78.44 558 GLU A CA 1
ATOM 4268 C C . GLU A 1 558 ? 77.745 5.562 -67.432 1.00 78.44 558 GLU A C 1
ATOM 4270 O O . GLU A 1 558 ? 77.223 6.593 -67.007 1.00 78.44 558 GLU A O 1
ATOM 4275 N N . LEU A 1 559 ? 77.006 4.549 -67.902 1.00 82.38 559 LEU A N 1
ATOM 4276 C CA . LEU A 1 559 ? 75.548 4.628 -67.962 1.00 82.38 559 LEU A CA 1
ATOM 4277 C C . LEU A 1 559 ? 74.911 4.748 -66.572 1.00 82.38 559 LEU A C 1
ATOM 4279 O O . LEU A 1 559 ? 73.987 5.543 -66.416 1.00 82.38 559 LEU A O 1
ATOM 4283 N N . VAL A 1 560 ? 75.389 4.024 -65.554 1.00 82.38 560 VAL A N 1
ATOM 4284 C CA . VAL A 1 560 ? 74.916 4.178 -64.163 1.00 82.38 560 VAL A CA 1
ATOM 4285 C C . VAL A 1 560 ? 75.114 5.616 -63.679 1.00 82.38 560 VAL A C 1
ATOM 4287 O O . VAL A 1 560 ? 74.192 6.198 -63.108 1.00 82.38 560 VAL A O 1
ATOM 4290 N N . ILE A 1 561 ? 76.266 6.227 -63.966 1.00 80.69 561 ILE A N 1
ATOM 4291 C CA . ILE A 1 561 ? 76.564 7.614 -63.584 1.00 80.69 561 ILE A CA 1
ATOM 4292 C C . ILE A 1 561 ? 75.669 8.610 -64.340 1.00 80.69 561 ILE A C 1
ATOM 4294 O O . ILE A 1 561 ? 75.045 9.471 -63.716 1.00 80.69 561 ILE A O 1
ATOM 4298 N N . GLU A 1 562 ? 75.570 8.515 -65.667 1.00 82.62 562 GLU A N 1
ATOM 4299 C CA . GLU A 1 562 ? 74.815 9.480 -66.480 1.00 82.62 562 GLU A CA 1
ATOM 4300 C C . GLU A 1 562 ? 73.295 9.342 -66.303 1.00 82.62 562 GLU A C 1
ATOM 4302 O O . GLU A 1 562 ? 72.596 10.351 -66.195 1.00 82.62 562 GLU A O 1
ATOM 4307 N N . SER A 1 563 ? 72.775 8.118 -66.172 1.00 86.25 563 SER A N 1
ATOM 4308 C CA . SER A 1 563 ? 71.355 7.898 -65.868 1.00 86.25 563 SER A CA 1
ATOM 4309 C C . SER A 1 563 ? 70.991 8.350 -64.446 1.00 86.25 563 SER A C 1
ATOM 4311 O O . SER A 1 563 ? 69.915 8.919 -64.247 1.00 86.25 563 SER A O 1
ATOM 4313 N N . ALA A 1 564 ? 71.900 8.227 -63.468 1.00 83.25 564 ALA A N 1
ATOM 4314 C CA . ALA A 1 564 ? 71.714 8.796 -62.131 1.00 83.25 564 ALA A CA 1
ATOM 4315 C C . ALA A 1 564 ? 71.730 10.339 -62.129 1.00 83.25 564 ALA A C 1
ATOM 4317 O O . ALA A 1 564 ? 70.939 10.955 -61.404 1.00 83.25 564 ALA A O 1
ATOM 4318 N N . LYS A 1 565 ? 72.572 10.974 -62.961 1.00 84.69 565 LYS A N 1
ATOM 4319 C CA . LYS A 1 565 ? 72.559 12.435 -63.179 1.00 84.69 565 LYS A CA 1
ATOM 4320 C C . LYS A 1 565 ? 71.234 12.890 -63.790 1.00 84.69 565 LYS A C 1
ATOM 4322 O O . LYS A 1 565 ? 70.580 13.755 -63.209 1.00 84.69 565 LYS A O 1
ATOM 4327 N N . LEU A 1 566 ? 70.794 12.269 -64.890 1.00 87.75 566 LEU A N 1
ATOM 4328 C CA . LEU A 1 566 ? 69.495 12.563 -65.507 1.00 87.75 566 LEU A CA 1
ATOM 4329 C C . LEU A 1 566 ? 68.356 12.379 -64.499 1.00 87.75 566 LEU A C 1
ATOM 4331 O O . LEU A 1 566 ? 67.531 13.272 -64.341 1.00 87.75 566 LEU A O 1
ATOM 4335 N N . LYS A 1 567 ? 68.358 11.282 -63.735 1.00 89.81 567 LYS A N 1
ATOM 4336 C CA . LYS A 1 567 ? 67.375 11.016 -62.676 1.00 89.81 567 LYS A CA 1
ATOM 4337 C C . LYS A 1 567 ? 67.302 12.154 -61.651 1.00 89.81 567 LYS A C 1
ATOM 4339 O O . LYS A 1 567 ? 66.207 12.529 -61.238 1.00 89.81 567 LYS A O 1
ATOM 4344 N N . LYS A 1 568 ? 68.442 12.736 -61.253 1.00 84.38 568 LYS A N 1
ATOM 4345 C CA . LYS A 1 568 ? 68.489 13.898 -60.347 1.00 84.38 568 LYS A CA 1
ATOM 4346 C C . LYS A 1 568 ? 67.843 15.143 -60.973 1.00 84.38 568 LYS A C 1
ATOM 4348 O O . LYS A 1 568 ? 67.041 15.792 -60.306 1.00 84.38 568 LYS A O 1
ATOM 4353 N N . VAL A 1 569 ? 68.158 15.458 -62.232 1.00 82.62 569 VAL A N 1
ATOM 4354 C CA . VAL A 1 569 ? 67.601 16.631 -62.938 1.00 82.62 569 VAL A CA 1
ATOM 4355 C C . VAL A 1 569 ? 66.102 16.455 -63.214 1.00 82.62 569 VAL A C 1
ATOM 4357 O O . VAL A 1 569 ? 65.319 17.359 -62.934 1.00 82.62 569 VAL A O 1
ATOM 4360 N N . ALA A 1 570 ? 65.685 15.274 -63.676 1.00 85.12 570 ALA A N 1
ATOM 4361 C CA . ALA A 1 570 ? 64.293 14.941 -63.972 1.00 85.12 570 ALA A CA 1
ATOM 4362 C C . ALA A 1 570 ? 63.391 15.002 -62.726 1.00 85.12 570 ALA A C 1
ATOM 4364 O O . ALA A 1 570 ? 62.310 15.577 -62.794 1.00 85.12 570 ALA A O 1
ATOM 4365 N N . MET A 1 571 ? 63.851 14.504 -61.569 1.00 84.31 571 MET A N 1
ATOM 4366 C CA . MET A 1 571 ? 63.129 14.683 -60.298 1.00 84.31 571 MET A CA 1
ATOM 4367 C C . MET A 1 571 ? 63.062 16.149 -59.856 1.00 84.31 571 MET A C 1
ATOM 4369 O O . MET A 1 571 ? 62.037 16.581 -59.334 1.00 84.31 571 MET A O 1
ATOM 4373 N N . GLY A 1 572 ? 64.125 16.930 -60.083 1.00 80.19 572 GLY A N 1
ATOM 4374 C CA . GLY A 1 572 ? 64.105 18.374 -59.840 1.00 80.19 572 GLY A CA 1
ATOM 4375 C C . GLY A 1 572 ? 63.047 19.085 -60.688 1.00 80.19 572 GLY A C 1
ATOM 4376 O O . GLY A 1 572 ? 62.290 19.897 -60.166 1.00 80.19 572 GLY A O 1
ATOM 4377 N N . PHE A 1 573 ? 62.945 18.725 -61.971 1.00 78.25 573 PHE A N 1
ATOM 4378 C CA . PHE A 1 573 ? 61.935 19.264 -62.882 1.00 78.25 573 PHE A CA 1
ATOM 4379 C C . PHE A 1 573 ? 60.506 18.821 -62.517 1.00 78.25 573 PHE A C 1
ATOM 4381 O O . PHE A 1 573 ? 59.600 19.653 -62.492 1.00 78.25 573 PHE A O 1
ATOM 4388 N N . LEU A 1 574 ? 60.305 17.547 -62.160 1.00 78.31 574 LEU A N 1
ATOM 4389 C CA . LEU A 1 574 ? 59.006 17.028 -61.713 1.00 78.31 574 LEU A CA 1
ATOM 4390 C C . LEU A 1 574 ? 58.494 17.787 -60.477 1.00 78.31 574 LEU A C 1
ATOM 4392 O O . LEU A 1 574 ? 57.334 18.186 -60.442 1.00 78.31 574 LEU A O 1
ATOM 4396 N N . ASN A 1 575 ? 59.373 18.073 -59.511 1.00 73.94 575 ASN A N 1
ATOM 4397 C CA . ASN A 1 575 ? 59.026 18.877 -58.338 1.00 73.94 575 ASN A CA 1
ATOM 4398 C C . ASN A 1 575 ? 58.646 20.328 -58.698 1.00 73.94 575 ASN A C 1
ATOM 4400 O O . ASN A 1 575 ? 57.786 20.902 -58.036 1.00 73.94 575 ASN A O 1
ATOM 4404 N N . THR A 1 576 ? 59.244 20.930 -59.736 1.00 71.69 576 THR A N 1
ATOM 4405 C CA . THR A 1 576 ? 58.895 22.301 -60.170 1.00 71.69 576 THR A CA 1
ATOM 4406 C C . THR A 1 576 ? 57.568 22.416 -60.924 1.00 71.69 576 THR A C 1
ATOM 4408 O O . THR A 1 576 ? 57.089 23.532 -61.103 1.00 71.69 576 THR A O 1
ATOM 4411 N N . LEU A 1 577 ? 56.959 21.304 -61.354 1.00 66.19 577 LEU A N 1
ATOM 4412 C CA . LEU A 1 577 ? 55.644 21.308 -62.013 1.00 66.19 577 LEU A CA 1
ATOM 4413 C C . LEU A 1 577 ? 54.459 21.316 -61.026 1.00 66.19 577 LEU A C 1
ATOM 4415 O O . LEU A 1 577 ? 53.353 21.682 -61.419 1.00 66.19 577 LEU A O 1
ATOM 4419 N N . GLY A 1 578 ? 54.665 20.910 -59.767 1.00 65.19 578 GLY A N 1
ATOM 4420 C CA . GLY A 1 578 ? 53.589 20.777 -58.775 1.00 65.19 578 GLY A CA 1
ATOM 4421 C C . GLY A 1 578 ? 52.465 19.826 -59.219 1.00 65.19 578 GLY A C 1
ATOM 4422 O O . GLY A 1 578 ? 52.680 18.925 -60.030 1.00 65.19 578 GLY A O 1
ATOM 4423 N N . ASP A 1 579 ? 51.246 20.039 -58.716 1.00 57.91 579 ASP A N 1
ATOM 4424 C CA . ASP A 1 579 ? 50.080 19.206 -59.063 1.00 57.91 579 ASP A CA 1
ATOM 4425 C C . ASP A 1 579 ? 49.639 19.345 -60.536 1.00 57.91 579 ASP A C 1
ATOM 4427 O O . ASP A 1 579 ? 49.036 18.425 -61.093 1.00 57.91 579 ASP A O 1
ATOM 4431 N N . ALA A 1 580 ? 50.012 20.438 -61.216 1.00 55.69 580 ALA A N 1
ATOM 4432 C CA . ALA A 1 580 ? 49.741 20.633 -62.644 1.00 55.69 580 ALA A CA 1
ATOM 4433 C C . ALA A 1 580 ? 50.445 19.589 -63.541 1.00 55.69 580 ALA A C 1
ATOM 4435 O O . ALA A 1 580 ? 50.032 19.372 -64.679 1.00 55.69 580 ALA A O 1
ATOM 4436 N N . ALA A 1 581 ? 51.465 18.886 -63.028 1.00 53.78 581 ALA A N 1
ATOM 4437 C CA . ALA A 1 581 ? 52.250 17.886 -63.758 1.00 53.78 581 ALA A CA 1
ATOM 4438 C C . ALA A 1 581 ? 51.435 16.739 -64.393 1.00 53.78 581 ALA A C 1
ATOM 4440 O O . ALA A 1 581 ? 51.947 16.060 -65.281 1.00 53.78 581 ALA A O 1
ATOM 4441 N N . MET A 1 582 ? 50.210 16.483 -63.915 1.00 55.12 582 MET A N 1
ATOM 4442 C CA . MET A 1 582 ? 49.392 15.319 -64.294 1.00 55.12 582 MET A CA 1
ATOM 4443 C C . MET A 1 582 ? 48.024 15.685 -64.906 1.00 55.12 582 MET A C 1
ATOM 4445 O O . MET A 1 582 ? 47.209 14.791 -65.173 1.00 55.12 582 MET A O 1
ATOM 4449 N N . ASN A 1 583 ? 47.763 16.970 -65.166 1.00 50.12 583 ASN A N 1
ATOM 4450 C CA . ASN A 1 583 ? 46.556 17.439 -65.850 1.00 50.12 583 ASN A CA 1
ATOM 4451 C C . ASN A 1 583 ? 46.731 17.398 -67.374 1.00 50.12 583 ASN A C 1
ATOM 4453 O O . ASN A 1 583 ? 47.094 18.381 -68.007 1.00 50.12 583 ASN A O 1
ATOM 4457 N N . ALA A 1 584 ? 46.391 16.266 -67.994 1.00 50.09 584 ALA A N 1
ATOM 4458 C CA . ALA A 1 584 ? 46.363 16.132 -69.457 1.00 50.09 584 ALA A CA 1
ATOM 4459 C C . ALA A 1 584 ? 45.299 17.007 -70.171 1.00 50.09 584 ALA A C 1
ATOM 4461 O O . ALA A 1 584 ? 45.225 16.980 -71.396 1.00 50.09 584 ALA A O 1
ATOM 4462 N N . ASN A 1 585 ? 44.476 17.754 -69.423 1.00 50.12 585 ASN A N 1
ATOM 4463 C CA . ASN A 1 585 ? 43.381 18.574 -69.948 1.00 50.12 585 ASN A CA 1
ATOM 4464 C C . ASN A 1 585 ? 43.707 20.081 -70.003 1.00 50.12 585 ASN A C 1
ATOM 4466 O O . ASN A 1 585 ? 42.967 20.814 -70.656 1.00 50.12 585 ASN A O 1
ATOM 4470 N N . ASP A 1 586 ? 44.793 20.546 -69.373 1.00 42.81 586 ASP A N 1
ATOM 4471 C CA . ASP A 1 586 ? 45.255 21.937 -69.491 1.00 42.81 586 ASP A CA 1
ATOM 4472 C C . ASP A 1 586 ? 46.001 22.115 -70.825 1.00 42.81 586 ASP A C 1
ATOM 4474 O O . ASP A 1 586 ? 47.230 22.083 -70.900 1.00 42.81 586 ASP A O 1
ATOM 4478 N N . GLY A 1 587 ? 45.232 22.258 -71.910 1.00 49.25 587 GLY A N 1
ATOM 4479 C CA . GLY A 1 587 ? 45.725 22.252 -73.295 1.00 49.25 587 GLY A CA 1
ATOM 4480 C C . GLY A 1 587 ? 46.727 23.358 -73.657 1.00 49.25 587 GLY A C 1
ATOM 4481 O O . GLY A 1 587 ? 47.376 23.267 -74.696 1.00 49.25 587 GLY A O 1
ATOM 4482 N N . GLU A 1 588 ? 46.894 24.373 -72.807 1.00 49.16 588 GLU A N 1
ATOM 4483 C CA . GLU A 1 588 ? 47.887 25.442 -72.983 1.00 49.16 588 GLU A CA 1
ATOM 4484 C C . GLU A 1 588 ? 49.305 25.046 -72.519 1.00 49.16 588 GLU A C 1
ATOM 4486 O O . GLU A 1 588 ? 50.268 25.763 -72.793 1.00 49.16 588 GLU A O 1
ATOM 4491 N N . LEU A 1 589 ? 49.467 23.909 -71.826 1.00 48.41 589 LEU A N 1
ATOM 4492 C CA . LEU A 1 589 ? 50.725 23.508 -71.190 1.00 48.41 589 LEU A CA 1
ATOM 4493 C C . LEU A 1 589 ? 51.155 22.084 -71.598 1.00 48.41 589 LEU A C 1
ATOM 4495 O O . LEU A 1 589 ? 50.763 21.094 -70.985 1.00 48.41 589 LEU A O 1
ATOM 4499 N N . GLU A 1 590 ? 52.078 21.980 -72.568 1.00 55.28 590 GLU A N 1
ATOM 4500 C CA . GLU A 1 590 ? 52.703 20.726 -73.070 1.00 55.28 590 GLU A CA 1
ATOM 4501 C C . GLU A 1 590 ? 53.437 19.860 -71.996 1.00 55.28 590 GLU A C 1
ATOM 4503 O O . GLU A 1 590 ? 54.136 18.900 -72.331 1.00 55.28 590 GLU A O 1
ATOM 4508 N N . TYR A 1 591 ? 53.338 20.169 -70.699 1.00 63.81 591 TYR A N 1
ATOM 4509 C CA . TYR A 1 591 ? 54.099 19.512 -69.629 1.00 63.81 591 TYR A CA 1
ATOM 4510 C C . TYR A 1 591 ? 53.550 18.144 -69.190 1.00 63.81 591 TYR A C 1
ATOM 4512 O O . TYR A 1 591 ? 54.335 17.311 -68.734 1.00 63.81 591 TYR A O 1
ATOM 4520 N N . GLY A 1 592 ? 52.250 17.871 -69.355 1.00 64.75 592 GLY A N 1
ATOM 4521 C CA . GLY A 1 592 ? 51.627 16.607 -68.922 1.00 64.75 592 GLY A CA 1
ATOM 4522 C C . GLY A 1 592 ? 52.316 15.335 -69.461 1.00 64.75 592 GLY A C 1
ATOM 4523 O O . GLY A 1 592 ? 52.697 14.467 -68.669 1.00 64.75 592 GLY A O 1
ATOM 4524 N N . PRO A 1 593 ? 52.571 15.217 -70.782 1.00 69.00 593 PRO A N 1
ATOM 4525 C CA . PRO A 1 593 ? 53.301 14.080 -71.353 1.00 69.00 593 PRO A CA 1
ATOM 4526 C C . PRO A 1 593 ? 54.736 13.934 -70.821 1.00 69.00 593 PRO A C 1
ATOM 4528 O O . PRO A 1 593 ? 55.216 12.819 -70.621 1.00 69.00 593 PRO A O 1
ATOM 4531 N N . LEU A 1 594 ? 55.423 15.052 -70.554 1.00 76.44 594 LEU A N 1
ATOM 4532 C CA . LEU A 1 594 ? 56.775 15.055 -69.984 1.00 76.44 594 LEU A CA 1
ATOM 4533 C C . LEU A 1 594 ? 56.776 14.512 -68.543 1.00 76.44 594 LEU A C 1
ATOM 4535 O O . LEU A 1 594 ? 57.670 13.745 -68.191 1.00 76.44 594 LEU A O 1
ATOM 4539 N N . GLY A 1 595 ? 55.753 14.834 -67.742 1.00 75.81 595 GLY A N 1
ATOM 4540 C CA . GLY A 1 595 ? 55.564 14.270 -66.402 1.00 75.81 595 GLY A CA 1
ATOM 4541 C C . GLY A 1 595 ? 55.456 12.741 -66.405 1.00 75.81 595 GLY A C 1
ATOM 4542 O O . GLY A 1 595 ? 56.125 12.077 -65.612 1.00 75.81 595 GLY A O 1
ATOM 4543 N N . LEU A 1 596 ? 54.679 12.174 -67.335 1.00 76.25 596 LEU A N 1
ATOM 4544 C CA . LEU A 1 596 ? 54.527 10.720 -67.487 1.00 76.25 596 LEU A CA 1
ATOM 4545 C C . LEU A 1 596 ? 55.837 10.040 -67.924 1.00 76.25 596 LEU A C 1
ATOM 4547 O O . LEU A 1 596 ? 56.276 9.090 -67.273 1.00 76.25 596 LEU A O 1
ATOM 4551 N N . TYR A 1 597 ? 56.533 10.561 -68.943 1.00 81.69 597 TYR A N 1
ATOM 4552 C CA . TYR A 1 597 ? 57.801 9.963 -69.391 1.00 81.69 597 TYR A CA 1
ATOM 4553 C C . TYR A 1 597 ? 58.901 9.973 -68.312 1.00 81.69 597 TYR A C 1
ATOM 4555 O O . TYR A 1 597 ? 59.733 9.066 -68.291 1.00 81.69 597 TYR A O 1
ATOM 4563 N N . ILE A 1 598 ? 58.903 10.940 -67.384 1.00 83.31 598 ILE A N 1
ATOM 4564 C CA . ILE A 1 598 ? 59.831 10.959 -66.236 1.00 83.31 598 ILE A CA 1
ATOM 4565 C C . ILE A 1 598 ? 59.580 9.772 -65.281 1.00 83.31 598 ILE A C 1
ATOM 4567 O O . ILE A 1 598 ? 60.529 9.213 -64.724 1.00 83.31 598 ILE A O 1
ATOM 4571 N N . ILE A 1 599 ? 58.326 9.348 -65.113 1.00 80.69 599 ILE A N 1
ATOM 4572 C CA . ILE A 1 599 ? 57.937 8.231 -64.238 1.00 80.69 599 ILE A CA 1
ATOM 4573 C C . ILE A 1 599 ? 58.327 6.881 -64.853 1.00 80.69 599 ILE A C 1
ATOM 4575 O O . ILE A 1 599 ? 58.933 6.043 -64.179 1.00 80.69 599 ILE A O 1
ATOM 4579 N N . ASP A 1 600 ? 58.062 6.684 -66.142 1.00 83.25 600 ASP A N 1
ATOM 4580 C CA . ASP A 1 600 ? 58.455 5.457 -66.843 1.00 83.25 600 ASP A CA 1
ATOM 4581 C C . ASP A 1 600 ? 59.981 5.348 -66.997 1.00 83.25 600 ASP A C 1
ATOM 4583 O O . ASP A 1 600 ? 60.555 4.254 -66.898 1.00 83.25 600 ASP A O 1
ATOM 4587 N N . TYR A 1 601 ? 60.667 6.489 -67.143 1.00 86.31 601 TYR A N 1
ATOM 4588 C CA . TYR A 1 601 ? 62.123 6.572 -67.040 1.00 86.31 601 TYR A CA 1
ATOM 4589 C C . TYR A 1 601 ? 62.618 6.077 -65.670 1.00 86.31 601 TYR A C 1
ATOM 4591 O O . TYR A 1 601 ? 63.547 5.273 -65.617 1.00 86.31 601 TYR A O 1
ATOM 4599 N N . LEU A 1 602 ? 61.985 6.481 -64.560 1.00 84.81 602 LEU A N 1
ATOM 4600 C CA . LEU A 1 602 ? 62.337 6.010 -63.210 1.00 84.81 602 LEU A CA 1
ATOM 4601 C C . LEU A 1 602 ? 62.125 4.496 -63.042 1.00 84.81 602 LEU A C 1
ATOM 4603 O O . LEU A 1 602 ? 62.996 3.821 -62.492 1.00 84.81 602 LEU A O 1
ATOM 4607 N N . ASN A 1 603 ? 61.019 3.947 -63.558 1.00 85.00 603 ASN A N 1
ATOM 4608 C CA . ASN A 1 603 ? 60.752 2.500 -63.579 1.00 85.00 603 ASN A CA 1
ATOM 4609 C C . ASN A 1 603 ? 61.866 1.750 -64.340 1.00 85.00 603 ASN A C 1
ATOM 4611 O O . ASN A 1 603 ? 62.404 0.754 -63.853 1.00 85.00 603 ASN A O 1
ATOM 4615 N N . SER A 1 604 ? 62.279 2.285 -65.492 1.00 83.62 604 SER A N 1
ATOM 4616 C CA . SER A 1 604 ? 63.349 1.733 -66.335 1.00 83.62 604 SER A CA 1
ATOM 4617 C C . SER A 1 604 ? 64.740 1.858 -65.694 1.00 83.62 604 SER A C 1
ATOM 4619 O O . SER A 1 604 ? 65.518 0.906 -65.724 1.00 83.62 604 SER A O 1
ATOM 4621 N N . PHE A 1 605 ? 65.041 2.985 -65.043 1.00 88.44 605 PHE A N 1
ATOM 4622 C CA . PHE A 1 605 ? 66.294 3.237 -64.324 1.00 88.44 605 PHE A CA 1
ATOM 4623 C C . PHE A 1 605 ? 66.470 2.325 -63.106 1.00 88.44 605 PHE A C 1
ATOM 4625 O O . PHE A 1 605 ? 67.540 1.746 -62.924 1.00 88.44 605 PHE A O 1
ATOM 4632 N N . VAL A 1 606 ? 65.424 2.131 -62.299 1.00 86.62 606 VAL A N 1
ATOM 4633 C CA . VAL A 1 606 ? 65.497 1.212 -61.153 1.00 86.62 606 VAL A CA 1
ATOM 4634 C C . VAL A 1 606 ? 65.637 -0.235 -61.631 1.00 86.62 606 VAL A C 1
ATOM 4636 O O . VAL A 1 606 ? 66.505 -0.939 -61.123 1.00 86.62 606 VAL A O 1
ATOM 4639 N N . ARG A 1 607 ? 64.894 -0.667 -62.663 1.00 84.81 607 ARG A N 1
ATOM 4640 C CA . ARG A 1 607 ? 65.098 -1.989 -63.295 1.00 84.81 607 ARG A CA 1
ATOM 4641 C C . ARG A 1 607 ? 66.520 -2.163 -63.834 1.00 84.81 607 ARG A C 1
ATOM 4643 O O . ARG A 1 607 ? 67.093 -3.241 -63.686 1.00 84.81 607 ARG A O 1
ATOM 4650 N N . PHE A 1 608 ? 67.099 -1.123 -64.436 1.00 83.81 608 PHE A N 1
ATOM 4651 C CA . PHE A 1 608 ? 68.489 -1.133 -64.889 1.00 83.81 608 PHE A CA 1
ATOM 4652 C C . PHE A 1 608 ? 69.467 -1.301 -63.720 1.00 83.81 608 PHE A C 1
ATOM 4654 O O . PHE A 1 608 ? 70.323 -2.177 -63.806 1.00 83.81 608 PHE A O 1
ATOM 4661 N N . LEU A 1 609 ? 69.305 -0.560 -62.616 1.00 83.44 609 LEU A N 1
ATOM 4662 C CA . LEU A 1 609 ? 70.117 -0.745 -61.406 1.00 83.44 609 LEU A CA 1
ATOM 4663 C C . LEU A 1 609 ? 69.987 -2.167 -60.841 1.00 83.44 609 LEU A C 1
ATOM 4665 O O . LEU A 1 609 ? 71.005 -2.788 -60.541 1.00 83.44 609 LEU A O 1
ATOM 4669 N N . THR A 1 610 ? 68.766 -2.708 -60.730 1.00 81.00 610 THR A N 1
ATOM 4670 C CA . THR A 1 610 ? 68.542 -4.083 -60.250 1.00 81.00 610 THR A CA 1
ATOM 4671 C C . THR A 1 610 ? 69.232 -5.096 -61.160 1.00 81.00 610 THR A C 1
ATOM 4673 O O . THR A 1 610 ? 69.925 -5.981 -60.668 1.00 81.00 610 THR A O 1
ATOM 4676 N N . ARG A 1 611 ? 69.104 -4.946 -62.486 1.00 79.69 611 ARG A N 1
ATOM 4677 C CA . ARG A 1 611 ? 69.760 -5.809 -63.480 1.00 79.69 611 ARG A CA 1
ATOM 4678 C C . ARG A 1 611 ? 71.284 -5.726 -63.381 1.00 79.69 611 ARG A C 1
ATOM 4680 O O . ARG A 1 611 ? 71.922 -6.765 -63.303 1.00 79.69 611 ARG A O 1
ATOM 4687 N N . TYR A 1 612 ? 71.844 -4.517 -63.335 1.00 76.06 612 TYR A N 1
ATOM 4688 C CA . TYR A 1 612 ? 73.285 -4.261 -63.255 1.00 76.06 612 TYR A CA 1
ATOM 4689 C C . TYR A 1 612 ? 73.922 -4.843 -61.984 1.00 76.06 612 TYR A C 1
ATOM 4691 O O . TYR A 1 612 ? 74.986 -5.456 -62.055 1.00 76.06 612 TYR A O 1
ATOM 4699 N N . LEU A 1 613 ? 73.259 -4.703 -60.830 1.00 74.50 613 LEU A N 1
ATOM 4700 C CA . LEU A 1 613 ? 73.764 -5.213 -59.552 1.00 74.50 613 LEU A CA 1
ATOM 4701 C C . LEU A 1 613 ? 73.512 -6.717 -59.363 1.00 74.50 613 LEU A C 1
ATOM 4703 O O . LEU A 1 613 ? 74.318 -7.381 -58.723 1.00 74.50 613 LEU A O 1
ATOM 4707 N N . ALA A 1 614 ? 72.454 -7.289 -59.947 1.00 64.69 614 ALA A N 1
ATOM 4708 C CA . ALA A 1 614 ? 72.186 -8.728 -59.862 1.00 64.69 614 ALA A CA 1
ATOM 4709 C C . ALA A 1 614 ? 73.021 -9.583 -60.838 1.00 64.69 614 ALA A C 1
ATOM 4711 O O . ALA A 1 614 ? 73.059 -10.806 -60.686 1.00 64.69 614 ALA A O 1
ATOM 4712 N N . GLN A 1 615 ? 73.671 -8.986 -61.845 1.00 56.62 615 GLN A N 1
ATOM 4713 C CA . GLN A 1 615 ? 74.179 -9.717 -63.016 1.00 56.62 615 GLN A CA 1
ATOM 4714 C C . GLN A 1 615 ? 75.286 -10.747 -62.719 1.00 56.62 615 GLN A C 1
ATOM 4716 O O . GLN A 1 615 ? 75.471 -11.665 -63.514 1.00 56.62 615 GLN A O 1
ATOM 4721 N N . THR A 1 616 ? 75.976 -10.648 -61.578 1.00 48.88 616 THR A N 1
ATOM 4722 C CA . THR A 1 616 ? 76.995 -11.621 -61.134 1.00 48.88 616 THR A CA 1
ATOM 4723 C C . THR A 1 616 ? 76.419 -12.838 -60.396 1.00 48.88 616 THR A C 1
ATOM 4725 O O . THR A 1 616 ? 77.134 -13.808 -60.186 1.00 48.88 616 THR A O 1
ATOM 4728 N N . SER A 1 617 ? 75.140 -12.819 -59.993 1.00 44.34 617 SER A N 1
ATOM 4729 C CA . SER A 1 617 ? 74.538 -13.875 -59.149 1.00 44.34 617 SER A CA 1
ATOM 4730 C C . SER A 1 617 ? 74.107 -15.144 -59.899 1.00 44.34 617 SER A C 1
ATOM 4732 O O . SER A 1 617 ? 73.864 -16.173 -59.275 1.00 44.34 617 SER A O 1
ATOM 4734 N N . LEU A 1 618 ? 74.002 -15.083 -61.231 1.00 42.38 618 LEU A N 1
ATOM 4735 C CA . LEU A 1 618 ? 73.583 -16.205 -62.086 1.00 42.38 618 LEU A CA 1
ATOM 4736 C C . LEU A 1 618 ? 74.762 -16.947 -62.739 1.00 42.38 618 LEU A C 1
ATOM 4738 O O . LEU A 1 618 ? 74.557 -17.954 -63.416 1.00 42.38 618 LEU A O 1
ATOM 4742 N N . THR A 1 619 ? 75.990 -16.458 -62.567 1.00 41.59 619 THR A N 1
ATOM 4743 C CA . THR A 1 619 ? 77.192 -17.027 -63.183 1.00 41.59 619 THR A CA 1
ATOM 4744 C C . THR A 1 619 ? 78.001 -17.842 -62.181 1.00 41.59 619 THR A C 1
ATOM 4746 O O . THR A 1 619 ? 78.811 -17.286 -61.449 1.00 41.59 619 THR A O 1
ATOM 4749 N N . GLN A 1 620 ? 77.825 -19.165 -62.272 1.00 38.25 620 GLN A N 1
ATOM 4750 C CA . GLN A 1 620 ? 78.594 -20.233 -61.611 1.00 38.25 620 GLN A CA 1
ATOM 4751 C C . GLN A 1 620 ? 78.308 -20.443 -60.112 1.00 38.25 620 GLN A C 1
ATOM 4753 O O . GLN A 1 620 ? 78.088 -19.516 -59.342 1.00 38.25 620 GLN A O 1
ATOM 4758 N N . LEU A 1 621 ? 78.260 -21.723 -59.723 1.00 40.66 621 LEU A N 1
ATOM 4759 C CA . LEU A 1 621 ? 77.776 -22.198 -58.418 1.00 40.66 621 LEU A CA 1
ATOM 4760 C C . LEU A 1 621 ? 78.886 -22.341 -57.358 1.00 40.66 621 LEU A C 1
ATOM 4762 O O . LEU A 1 621 ? 78.636 -22.851 -56.269 1.00 40.66 621 LEU A O 1
ATOM 4766 N N . GLU A 1 622 ? 80.111 -21.932 -57.688 1.00 41.47 622 GLU A N 1
ATOM 4767 C CA . GLU A 1 622 ? 81.303 -22.078 -56.852 1.00 41.47 622 GLU A CA 1
ATOM 4768 C C . GLU A 1 622 ? 81.757 -20.684 -56.405 1.00 41.47 622 GLU A C 1
ATOM 4770 O O . GLU A 1 622 ? 82.340 -19.914 -57.167 1.00 41.47 622 GLU A O 1
ATOM 4775 N N . ALA A 1 623 ? 81.400 -20.333 -55.169 1.00 39.44 623 ALA A N 1
ATOM 4776 C CA . ALA A 1 623 ? 81.534 -18.984 -54.630 1.00 39.44 623 ALA A CA 1
ATOM 4777 C C . ALA A 1 623 ? 82.968 -18.672 -54.162 1.00 39.44 623 ALA A C 1
ATOM 4779 O O . ALA A 1 623 ? 83.229 -18.546 -52.964 1.00 39.44 623 ALA A O 1
ATOM 4780 N N . ASP A 1 624 ? 83.886 -18.497 -55.115 1.00 44.09 624 ASP A N 1
ATOM 4781 C CA . ASP A 1 624 ? 85.186 -17.870 -54.859 1.00 44.09 624 ASP A CA 1
ATOM 4782 C C . ASP A 1 624 ? 84.973 -16.504 -54.188 1.00 44.09 624 ASP A C 1
ATOM 4784 O O . ASP A 1 624 ? 84.243 -15.647 -54.701 1.00 44.09 624 ASP A O 1
ATOM 4788 N N . THR A 1 625 ? 85.620 -16.276 -53.042 1.00 52.31 625 THR A N 1
ATOM 4789 C CA . THR A 1 625 ? 85.421 -15.073 -52.209 1.00 52.31 625 THR A CA 1
ATOM 4790 C C . THR A 1 625 ? 85.680 -13.769 -52.967 1.00 52.31 625 THR A C 1
ATOM 4792 O O . THR A 1 625 ? 85.007 -12.770 -52.723 1.00 52.31 625 THR A O 1
ATOM 4795 N N . THR A 1 626 ? 86.573 -13.793 -53.957 1.00 50.03 626 THR A N 1
ATOM 4796 C CA . THR A 1 626 ? 86.866 -12.676 -54.870 1.00 50.03 626 THR A CA 1
ATOM 4797 C C . THR A 1 626 ? 85.654 -12.220 -55.691 1.00 50.03 626 THR A C 1
ATOM 4799 O O . THR A 1 626 ? 85.505 -11.022 -55.939 1.00 50.03 626 THR A O 1
ATOM 4802 N N . THR A 1 627 ? 84.762 -13.133 -56.091 1.00 50.84 627 THR A N 1
ATOM 4803 C CA . THR A 1 627 ? 83.556 -12.796 -56.872 1.00 50.84 627 THR A CA 1
ATOM 4804 C C . THR A 1 627 ? 82.525 -12.058 -56.018 1.00 50.84 627 THR A C 1
ATOM 4806 O O . THR A 1 627 ? 81.966 -11.049 -56.457 1.00 50.84 627 THR A O 1
ATOM 4809 N N . ASN A 1 628 ? 82.355 -12.488 -54.763 1.00 56.22 628 ASN A N 1
ATOM 4810 C CA . ASN A 1 628 ? 81.533 -11.795 -53.776 1.00 56.22 628 ASN A CA 1
ATOM 4811 C C . ASN A 1 628 ? 82.124 -10.423 -53.422 1.00 56.22 628 ASN A C 1
ATOM 4813 O O . ASN A 1 628 ? 81.384 -9.444 -53.446 1.00 56.22 628 ASN A O 1
ATOM 4817 N N . CYS A 1 629 ? 83.442 -10.299 -53.218 1.00 58.97 629 CYS A N 1
ATOM 4818 C CA . CYS A 1 629 ? 84.080 -8.992 -53.010 1.00 58.97 629 CYS A CA 1
ATOM 4819 C C . CYS A 1 629 ? 83.856 -8.030 -54.193 1.00 58.97 629 CYS A C 1
ATOM 4821 O O . CYS A 1 629 ? 83.572 -6.855 -53.979 1.00 58.97 629 CYS A O 1
ATOM 4823 N N . LEU A 1 630 ? 83.907 -8.504 -55.445 1.00 61.78 630 LEU A N 1
ATOM 4824 C CA . LEU A 1 630 ? 83.622 -7.666 -56.622 1.00 61.78 630 LEU A CA 1
ATOM 4825 C C . LEU A 1 630 ? 82.148 -7.235 -56.720 1.00 61.78 630 LEU A C 1
ATOM 4827 O O . LEU A 1 630 ? 81.867 -6.126 -57.180 1.00 61.78 630 LEU A O 1
ATOM 4831 N N . LEU A 1 631 ? 81.202 -8.074 -56.285 1.00 62.78 631 LEU A N 1
ATOM 4832 C CA . LEU A 1 631 ? 79.790 -7.702 -56.140 1.00 62.78 631 LEU A CA 1
ATOM 4833 C C . LEU A 1 631 ? 79.608 -6.653 -55.025 1.00 62.78 631 LEU A C 1
ATOM 4835 O O . LEU A 1 631 ? 78.932 -5.644 -55.223 1.00 62.78 631 LEU A O 1
ATOM 4839 N N . GLN A 1 632 ? 80.244 -6.883 -53.877 1.00 64.06 632 GLN A N 1
ATOM 4840 C CA . GLN A 1 632 ? 80.181 -6.061 -52.669 1.00 64.06 632 GLN A CA 1
ATOM 4841 C C . GLN A 1 632 ? 80.777 -4.667 -52.907 1.00 64.06 632 GLN A C 1
ATOM 4843 O O . GLN A 1 632 ? 80.101 -3.669 -52.661 1.00 64.06 632 GLN A O 1
ATOM 4848 N N . GLU A 1 633 ? 81.958 -4.575 -53.532 1.00 67.88 633 GLU A N 1
ATOM 4849 C CA . GLU A 1 633 ? 82.535 -3.306 -53.988 1.00 67.88 633 GLU A CA 1
ATOM 4850 C C . GLU A 1 633 ? 81.575 -2.534 -54.904 1.00 67.88 633 GLU A C 1
ATOM 4852 O O . GLU A 1 633 ? 81.416 -1.325 -54.744 1.00 67.88 633 GLU A O 1
ATOM 4857 N N . ARG A 1 634 ? 80.936 -3.199 -55.879 1.00 69.88 634 ARG A N 1
ATOM 4858 C CA . ARG A 1 634 ? 79.992 -2.544 -56.804 1.00 69.88 634 ARG A CA 1
ATOM 4859 C C . ARG A 1 634 ? 78.753 -2.037 -56.076 1.00 69.88 634 ARG A C 1
ATOM 4861 O O . ARG A 1 634 ? 78.331 -0.912 -56.339 1.00 69.88 634 ARG A O 1
ATOM 4868 N N . LEU A 1 635 ? 78.195 -2.830 -55.161 1.00 71.62 635 LEU A N 1
ATOM 4869 C CA . LEU A 1 635 ? 77.059 -2.444 -54.322 1.00 71.62 635 LEU A CA 1
ATOM 4870 C C . LEU A 1 635 ? 77.395 -1.219 -53.466 1.00 71.62 635 LEU A C 1
ATOM 4872 O O . LEU A 1 635 ? 76.654 -0.239 -53.504 1.00 71.62 635 LEU A O 1
ATOM 4876 N N . LEU A 1 636 ? 78.541 -1.221 -52.783 1.00 70.31 636 LEU A N 1
ATOM 4877 C CA . LEU A 1 636 ? 78.992 -0.113 -51.936 1.00 70.31 636 LEU A CA 1
ATOM 4878 C C . LEU A 1 636 ? 79.308 1.149 -52.754 1.00 70.31 636 LEU A C 1
ATOM 4880 O O . LEU A 1 636 ? 78.814 2.229 -52.427 1.00 70.31 636 LEU A O 1
ATOM 4884 N N . LYS A 1 637 ? 80.015 1.020 -53.888 1.00 73.75 637 LYS A N 1
ATOM 4885 C CA . LYS A 1 637 ? 80.243 2.121 -54.849 1.00 73.75 637 LYS A CA 1
ATOM 4886 C C . LYS A 1 637 ? 78.927 2.703 -55.387 1.00 73.75 637 LYS A C 1
ATOM 4888 O O . LYS A 1 637 ? 78.849 3.902 -55.647 1.00 73.75 637 LYS A O 1
ATOM 4893 N N . CYS A 1 638 ? 77.880 1.885 -55.509 1.00 76.75 638 CYS A N 1
ATOM 4894 C CA . CYS A 1 638 ? 76.550 2.313 -55.945 1.00 76.75 638 CYS A CA 1
ATOM 4895 C C . CYS A 1 638 ? 75.597 2.713 -54.802 1.00 76.75 638 CYS A C 1
ATOM 4897 O O . CYS A 1 638 ? 74.517 3.221 -55.111 1.00 76.75 638 CYS A O 1
ATOM 4899 N N . LYS A 1 639 ? 75.951 2.542 -53.515 1.00 80.19 639 LYS A N 1
ATOM 4900 C CA . LYS A 1 639 ? 75.049 2.734 -52.357 1.00 80.19 639 LYS A CA 1
ATOM 4901 C C . LYS A 1 639 ? 74.283 4.054 -52.436 1.00 80.19 639 LYS A C 1
ATOM 4903 O O . LYS A 1 639 ? 73.055 4.062 -52.471 1.00 80.19 639 LYS A O 1
ATOM 4908 N N . ASN A 1 640 ? 74.997 5.168 -52.586 1.00 81.19 640 ASN A N 1
ATOM 4909 C CA . ASN A 1 640 ? 74.392 6.503 -52.652 1.00 81.19 640 ASN A CA 1
ATOM 4910 C C . ASN A 1 640 ? 73.488 6.704 -53.886 1.00 81.19 640 ASN A C 1
ATOM 4912 O O . ASN A 1 640 ? 72.503 7.438 -53.812 1.00 81.19 640 ASN A O 1
ATOM 4916 N N . ILE A 1 641 ? 73.779 6.033 -55.007 1.00 82.25 641 ILE A N 1
ATOM 4917 C CA . ILE A 1 641 ? 72.938 6.065 -56.214 1.00 82.25 641 ILE A CA 1
ATOM 4918 C C . ILE A 1 641 ? 71.642 5.285 -55.970 1.00 82.25 641 ILE A C 1
ATOM 4920 O O . ILE A 1 641 ? 70.565 5.788 -56.287 1.00 82.25 641 ILE A O 1
ATOM 4924 N N . VAL A 1 642 ? 71.730 4.097 -55.364 1.00 83.56 642 VAL A N 1
ATOM 4925 C CA . VAL A 1 642 ? 70.576 3.239 -55.055 1.00 83.56 642 VAL A CA 1
ATOM 4926 C C . VAL A 1 642 ? 69.672 3.880 -54.001 1.00 83.56 642 VAL A C 1
ATOM 4928 O O . VAL A 1 642 ? 68.472 3.988 -54.240 1.00 83.56 642 VAL A O 1
ATOM 4931 N N . LEU A 1 643 ? 70.218 4.390 -52.892 1.00 83.56 643 LEU A N 1
ATOM 4932 C CA . LEU A 1 643 ? 69.441 5.115 -51.875 1.00 83.56 643 LEU A CA 1
ATOM 4933 C C . LEU A 1 643 ? 68.728 6.332 -52.494 1.00 83.56 643 LEU A C 1
ATOM 4935 O O . LEU A 1 643 ? 67.519 6.501 -52.342 1.00 83.56 643 LEU A O 1
ATOM 4939 N N . SER A 1 644 ? 69.440 7.117 -53.313 1.00 84.81 644 SER A N 1
ATOM 4940 C CA . SER A 1 644 ? 68.852 8.247 -54.044 1.00 84.81 644 SER A CA 1
ATOM 4941 C C . SER A 1 644 ? 67.811 7.818 -55.094 1.00 84.81 644 SER A C 1
ATOM 4943 O O . SER A 1 644 ? 66.916 8.601 -55.430 1.00 84.81 644 SER A O 1
ATOM 4945 N N . ALA A 1 645 ? 67.897 6.603 -55.643 1.00 85.44 645 ALA A N 1
ATOM 4946 C CA . ALA A 1 645 ? 66.882 6.034 -56.529 1.00 85.44 645 ALA A CA 1
ATOM 4947 C C . ALA A 1 645 ? 65.617 5.644 -55.747 1.00 85.44 645 ALA A C 1
ATOM 4949 O O . ALA A 1 645 ? 64.516 5.998 -56.168 1.00 85.44 645 ALA A O 1
ATOM 4950 N N . VAL A 1 646 ? 65.775 5.009 -54.579 1.00 85.94 646 VAL A N 1
ATOM 4951 C CA . VAL A 1 646 ? 64.674 4.683 -53.659 1.00 85.94 646 VAL A CA 1
ATOM 4952 C C . VAL A 1 646 ? 63.945 5.950 -53.214 1.00 85.94 646 VAL A C 1
ATOM 4954 O O . VAL A 1 646 ? 62.726 6.000 -53.333 1.00 85.94 646 VAL A O 1
ATOM 4957 N N . ASP A 1 647 ? 64.654 7.009 -52.815 1.00 84.62 647 ASP A N 1
ATOM 4958 C CA . ASP A 1 647 ? 64.029 8.295 -52.455 1.00 84.62 647 ASP A CA 1
ATOM 4959 C C . ASP A 1 647 ? 63.211 8.912 -53.605 1.00 84.62 647 ASP A C 1
ATOM 4961 O O . ASP A 1 647 ? 62.169 9.529 -53.380 1.00 84.62 647 ASP A O 1
ATOM 4965 N N . SER A 1 648 ? 63.633 8.698 -54.855 1.00 87.00 648 SER A N 1
ATOM 4966 C CA . SER A 1 648 ? 62.907 9.185 -56.040 1.00 87.00 648 SER A CA 1
ATOM 4967 C C . SER A 1 648 ? 61.662 8.338 -56.337 1.00 87.00 648 SER A C 1
ATOM 4969 O O . SER A 1 648 ? 60.601 8.881 -56.638 1.00 87.00 648 SER A O 1
ATOM 4971 N N . ALA A 1 649 ? 61.754 7.015 -56.171 1.00 86.38 649 ALA A N 1
ATOM 4972 C CA . ALA A 1 649 ? 60.607 6.110 -56.244 1.00 86.38 649 ALA A CA 1
ATOM 4973 C C . ALA A 1 649 ? 59.585 6.375 -55.122 1.00 86.38 649 ALA A C 1
ATOM 4975 O O . ALA A 1 649 ? 58.379 6.323 -55.350 1.00 86.38 649 ALA A O 1
ATOM 4976 N N . VAL A 1 650 ? 60.063 6.717 -53.922 1.00 85.31 650 VAL A N 1
ATOM 4977 C CA . VAL A 1 650 ? 59.247 7.125 -52.770 1.00 85.31 650 VAL A CA 1
ATOM 4978 C C . VAL A 1 650 ? 58.528 8.448 -53.052 1.00 85.31 650 VAL A C 1
ATOM 4980 O O . VAL A 1 650 ? 57.345 8.562 -52.738 1.00 85.31 650 VAL A O 1
ATOM 4983 N N . ALA A 1 651 ? 59.179 9.421 -53.701 1.00 83.75 651 ALA A N 1
ATOM 4984 C CA . ALA A 1 651 ? 58.531 10.660 -54.139 1.00 83.75 651 ALA A CA 1
ATOM 4985 C C . ALA A 1 651 ? 57.415 10.406 -55.174 1.00 83.75 651 ALA A C 1
ATOM 4987 O O . ALA A 1 651 ? 56.290 10.861 -54.972 1.00 83.75 651 ALA A O 1
ATOM 4988 N N . VAL A 1 652 ? 57.668 9.607 -56.221 1.00 83.75 652 VAL A N 1
ATOM 4989 C CA . VAL A 1 652 ? 56.624 9.201 -57.190 1.00 83.75 652 VAL A CA 1
ATOM 4990 C C . VAL A 1 652 ? 55.496 8.415 -56.509 1.00 83.75 652 VAL A C 1
ATOM 4992 O O . VAL A 1 652 ? 54.324 8.633 -56.810 1.00 83.75 652 VAL A O 1
ATOM 4995 N N . GLY A 1 653 ? 55.821 7.559 -55.536 1.00 84.12 653 GLY A N 1
ATOM 4996 C CA . GLY A 1 653 ? 54.840 6.862 -54.705 1.00 84.12 653 GLY A CA 1
ATOM 4997 C C . GLY A 1 653 ? 53.928 7.815 -53.927 1.00 84.12 653 GLY A C 1
ATOM 4998 O O . GLY A 1 653 ? 52.715 7.610 -53.907 1.00 84.12 653 GLY A O 1
ATOM 4999 N N . LYS A 1 654 ? 54.474 8.895 -53.348 1.00 83.06 654 LYS A N 1
ATOM 5000 C CA . LYS A 1 654 ? 53.670 9.952 -52.706 1.00 83.06 654 LYS A CA 1
ATOM 5001 C C . LYS A 1 654 ? 52.756 10.652 -53.710 1.00 83.06 654 LYS A C 1
ATOM 5003 O O . LYS A 1 654 ? 51.576 10.801 -53.414 1.00 83.06 654 LYS A O 1
ATOM 5008 N N . ILE A 1 655 ? 53.260 11.020 -54.890 1.00 80.56 655 ILE A N 1
ATOM 5009 C CA . ILE A 1 655 ? 52.465 11.682 -55.942 1.00 80.56 655 ILE A CA 1
ATOM 5010 C C . ILE A 1 655 ? 51.309 10.774 -56.398 1.00 80.56 655 ILE A C 1
ATOM 5012 O O . ILE A 1 655 ? 50.159 11.203 -56.389 1.00 80.56 655 ILE A O 1
ATOM 5016 N N . SER A 1 656 ? 51.573 9.492 -56.677 1.00 83.75 656 SER A N 1
ATOM 5017 C CA . SER A 1 656 ? 50.541 8.507 -57.047 1.00 83.75 656 SER A CA 1
ATOM 5018 C C . SER A 1 656 ? 49.476 8.320 -55.955 1.00 83.75 656 SER A C 1
ATOM 5020 O O . SER A 1 656 ? 48.285 8.227 -56.257 1.00 83.75 656 SER A O 1
ATOM 5022 N N . VAL A 1 657 ? 49.862 8.328 -54.672 1.00 81.44 657 VAL A N 1
ATOM 5023 C CA . VAL A 1 657 ? 48.896 8.305 -53.561 1.00 81.44 657 VAL A CA 1
ATOM 5024 C C . VAL A 1 657 ? 48.102 9.617 -53.488 1.00 81.44 657 VAL A C 1
ATOM 5026 O O . VAL A 1 657 ? 46.876 9.577 -53.395 1.00 81.44 657 VAL A O 1
ATOM 5029 N N . VAL A 1 658 ? 48.741 10.786 -53.552 1.00 79.62 658 VAL A N 1
ATOM 5030 C CA . VAL A 1 658 ? 48.062 12.088 -53.417 1.00 79.62 658 VAL A CA 1
ATOM 5031 C C . VAL A 1 658 ? 47.159 12.376 -54.622 1.00 79.62 658 VAL A C 1
ATOM 5033 O O . VAL A 1 658 ? 45.939 12.428 -54.451 1.00 79.62 658 VAL A O 1
ATOM 5036 N N . ALA A 1 659 ? 47.723 12.466 -55.827 1.00 73.25 659 ALA A N 1
ATOM 5037 C CA . ALA A 1 659 ? 47.046 12.908 -57.048 1.00 73.25 659 ALA A CA 1
ATOM 5038 C C . ALA A 1 659 ? 46.296 11.796 -57.814 1.00 73.25 659 ALA A C 1
ATOM 5040 O O . ALA A 1 659 ? 45.650 12.073 -58.822 1.00 73.25 659 ALA A O 1
ATOM 5041 N N . LYS A 1 660 ? 46.391 10.523 -57.386 1.00 71.00 660 LYS A N 1
ATOM 5042 C CA . LYS A 1 660 ? 45.886 9.327 -58.110 1.00 71.00 660 LYS A CA 1
ATOM 5043 C C . LYS A 1 660 ? 46.479 9.116 -59.523 1.00 71.00 660 LYS A C 1
ATOM 5045 O O . LYS A 1 660 ? 46.059 8.195 -60.222 1.00 71.00 660 LYS A O 1
ATOM 5050 N N . ARG A 1 661 ? 47.453 9.936 -59.935 1.00 69.31 661 ARG A N 1
ATOM 5051 C CA . ARG A 1 661 ? 48.224 9.853 -61.186 1.00 69.31 661 ARG A CA 1
ATOM 5052 C C . ARG A 1 661 ? 49.716 9.929 -60.826 1.00 69.31 661 ARG A C 1
ATOM 5054 O O . ARG A 1 661 ? 50.061 10.806 -60.036 1.00 69.31 661 ARG A O 1
ATOM 5061 N N . PRO A 1 662 ? 50.598 9.045 -61.333 1.00 72.06 662 PRO A N 1
ATOM 5062 C CA . PRO A 1 662 ? 50.325 7.859 -62.164 1.00 72.06 662 PRO A CA 1
ATOM 5063 C C . PRO A 1 662 ? 49.468 6.826 -61.412 1.00 72.06 662 PRO A C 1
ATOM 5065 O O . PRO A 1 662 ? 49.293 6.940 -60.192 1.00 72.06 662 PRO A O 1
ATOM 5068 N N . SER A 1 663 ? 48.920 5.828 -62.111 1.00 80.25 663 SER A N 1
ATOM 5069 C CA . SER A 1 663 ? 48.085 4.825 -61.448 1.00 80.25 663 SER A CA 1
ATOM 5070 C C . SER A 1 663 ? 48.941 3.904 -60.568 1.00 80.25 663 SER A C 1
ATOM 5072 O O . SER A 1 663 ? 50.136 3.705 -60.799 1.00 80.25 663 SER A O 1
ATOM 5074 N N . TRP A 1 664 ? 48.347 3.354 -59.508 1.00 82.69 664 TRP A N 1
ATOM 5075 C CA . TRP A 1 664 ? 49.095 2.524 -58.561 1.00 82.69 664 TRP A CA 1
ATOM 5076 C C . TRP A 1 664 ? 49.721 1.257 -59.196 1.00 82.69 664 TRP A C 1
ATOM 5078 O O . TRP A 1 664 ? 50.887 0.978 -58.895 1.00 82.69 664 TRP A O 1
ATOM 5088 N N . PRO A 1 665 ? 49.033 0.519 -60.099 1.00 79.56 665 PRO A N 1
ATOM 5089 C CA . PRO A 1 665 ? 49.641 -0.577 -60.858 1.00 79.56 665 PRO A CA 1
ATOM 5090 C C . PRO A 1 665 ? 50.927 -0.208 -61.611 1.00 79.56 665 PRO A C 1
ATOM 5092 O O . PRO A 1 665 ? 51.835 -1.034 -61.666 1.00 79.56 665 PRO A O 1
ATOM 5095 N N . ASP A 1 666 ? 51.054 1.021 -62.120 1.00 78.00 666 ASP A N 1
ATOM 5096 C CA . ASP A 1 666 ? 52.237 1.473 -62.875 1.00 78.00 666 ASP A CA 1
ATOM 5097 C C . ASP A 1 666 ? 53.465 1.644 -61.957 1.00 78.00 666 ASP A C 1
ATOM 5099 O O . ASP A 1 666 ? 54.609 1.356 -62.329 1.00 78.00 666 ASP A O 1
ATOM 5103 N N . VAL A 1 667 ? 53.215 2.073 -60.714 1.00 83.62 667 VAL A N 1
ATOM 5104 C CA . VAL A 1 667 ? 54.229 2.353 -59.682 1.00 83.62 667 VAL A CA 1
ATOM 5105 C C . VAL A 1 667 ? 54.636 1.095 -58.906 1.00 83.62 667 VAL A C 1
ATOM 5107 O O . VAL A 1 667 ? 55.778 0.982 -58.454 1.00 83.62 667 VAL A O 1
ATOM 5110 N N . GLN A 1 668 ? 53.748 0.109 -58.770 1.00 83.19 668 GLN A N 1
ATOM 5111 C CA . GLN A 1 668 ? 54.015 -1.113 -58.004 1.00 83.19 668 GLN A CA 1
ATOM 5112 C C . GLN A 1 668 ? 55.267 -1.901 -58.477 1.00 83.19 668 GLN A C 1
ATOM 5114 O O . GLN A 1 668 ? 56.035 -2.342 -57.613 1.00 83.19 668 GLN A O 1
ATOM 5119 N N . PRO A 1 669 ? 55.568 -2.042 -59.789 1.00 82.19 669 PRO A N 1
ATOM 5120 C CA . PRO A 1 669 ? 56.829 -2.614 -60.270 1.00 82.19 669 PRO A CA 1
ATOM 5121 C C . PRO A 1 669 ? 58.067 -1.815 -59.848 1.00 82.19 669 PRO A C 1
ATOM 5123 O O . PRO A 1 669 ? 59.062 -2.410 -59.436 1.00 82.19 669 PRO A O 1
ATOM 5126 N N . LEU A 1 670 ? 58.017 -0.480 -59.912 1.00 84.19 670 LEU A N 1
ATOM 5127 C CA . LEU A 1 670 ? 59.115 0.403 -59.502 1.00 84.19 670 LEU A CA 1
ATOM 5128 C C . LEU A 1 670 ? 59.458 0.174 -58.017 1.00 84.19 670 LEU A C 1
ATOM 5130 O O . LEU A 1 670 ? 60.608 -0.115 -57.687 1.00 84.19 670 LEU A O 1
ATOM 5134 N N . LEU A 1 671 ? 58.448 0.172 -57.140 1.00 86.56 671 LEU A N 1
ATOM 5135 C CA . LEU A 1 671 ? 58.625 -0.093 -55.705 1.00 86.56 671 LEU A CA 1
ATOM 5136 C C . LEU A 1 671 ? 59.120 -1.523 -55.416 1.00 86.56 671 LEU A C 1
ATOM 5138 O O . LEU A 1 671 ? 59.925 -1.721 -54.506 1.00 86.56 671 LEU A O 1
ATOM 5142 N N . SER A 1 672 ? 58.676 -2.524 -56.187 1.00 84.38 672 SER A N 1
ATOM 5143 C CA . SER A 1 672 ? 59.173 -3.905 -56.071 1.00 84.38 672 SER A CA 1
ATOM 5144 C C . SER A 1 672 ? 60.666 -4.020 -56.404 1.00 84.38 672 SER A C 1
ATOM 5146 O O . SER A 1 672 ? 61.400 -4.664 -55.661 1.00 84.38 672 SER A O 1
ATOM 5148 N N . ASN A 1 673 ? 61.137 -3.367 -57.471 1.00 82.44 673 ASN A N 1
ATOM 5149 C CA . ASN A 1 673 ? 62.555 -3.400 -57.850 1.00 82.44 673 ASN A CA 1
ATOM 5150 C C . ASN A 1 673 ? 63.445 -2.640 -56.843 1.00 82.44 673 ASN A C 1
ATOM 5152 O O . ASN A 1 673 ? 64.557 -3.081 -56.543 1.00 82.44 673 ASN A O 1
ATOM 5156 N N . CYS A 1 674 ? 62.934 -1.553 -56.248 1.00 86.69 674 CYS A N 1
ATOM 5157 C CA . CYS A 1 674 ? 63.582 -0.862 -55.129 1.00 86.69 674 CYS A CA 1
ATOM 5158 C C . CYS A 1 674 ? 63.779 -1.764 -53.895 1.00 86.69 674 CYS A C 1
ATOM 5160 O O . CYS A 1 674 ? 64.829 -1.693 -53.260 1.00 86.69 674 CYS A O 1
ATOM 5162 N N . PHE A 1 675 ? 62.819 -2.638 -53.567 1.00 84.69 675 PHE A N 1
ATOM 5163 C CA . PHE A 1 675 ? 62.975 -3.607 -52.473 1.00 84.69 675 PHE A CA 1
ATOM 5164 C C . PHE A 1 675 ? 64.085 -4.629 -52.756 1.00 84.69 675 PHE A C 1
ATOM 5166 O O . PHE A 1 675 ? 64.938 -4.857 -51.899 1.00 84.69 675 PHE A O 1
ATOM 5173 N N . THR A 1 676 ? 64.120 -5.205 -53.963 1.00 82.88 676 THR A N 1
ATOM 5174 C CA . THR A 1 676 ? 65.175 -6.152 -54.367 1.00 82.88 676 THR A CA 1
ATOM 5175 C C . THR A 1 676 ? 66.567 -5.520 -54.264 1.00 82.88 676 THR A C 1
ATOM 5177 O O . THR A 1 676 ? 67.493 -6.152 -53.758 1.00 82.88 676 THR A O 1
ATOM 5180 N N . LEU A 1 677 ? 66.694 -4.249 -54.663 1.00 81.69 677 LEU A N 1
ATOM 5181 C CA . LEU A 1 677 ? 67.922 -3.466 -54.515 1.00 81.69 677 LEU A CA 1
ATOM 5182 C C . LEU A 1 677 ? 68.337 -3.282 -53.050 1.00 81.69 677 LEU A C 1
ATOM 5184 O O . LEU A 1 677 ? 69.467 -3.626 -52.703 1.00 81.69 677 LEU A O 1
ATOM 5188 N N . LEU A 1 678 ? 67.444 -2.798 -52.179 1.00 82.25 678 LEU A N 1
ATOM 5189 C CA . LEU A 1 678 ? 67.776 -2.627 -50.759 1.00 82.25 678 LEU A CA 1
ATOM 5190 C C . LEU A 1 678 ? 68.130 -3.953 -50.077 1.00 82.25 678 LEU A C 1
ATOM 5192 O O . LEU A 1 678 ? 69.054 -3.983 -49.268 1.00 82.25 678 LEU A O 1
ATOM 5196 N N . LYS A 1 679 ? 67.463 -5.060 -50.433 1.00 79.94 679 LYS A N 1
ATOM 5197 C CA . LYS A 1 679 ? 67.820 -6.387 -49.912 1.00 79.94 679 LYS A CA 1
ATOM 5198 C C . LYS A 1 679 ? 69.255 -6.771 -50.289 1.00 79.94 679 LYS A C 1
ATOM 5200 O O . LYS A 1 679 ? 69.975 -7.258 -49.425 1.00 79.94 679 LYS A O 1
ATOM 5205 N N . SER A 1 680 ? 69.675 -6.513 -51.533 1.00 77.12 680 SER A N 1
ATOM 5206 C CA . SER A 1 680 ? 71.052 -6.784 -51.980 1.00 77.12 680 SER A CA 1
ATOM 5207 C C . SER A 1 680 ? 72.102 -5.893 -51.299 1.00 77.12 680 SER A C 1
ATOM 5209 O O . SER A 1 680 ? 73.171 -6.387 -50.945 1.00 77.12 680 SER A O 1
ATOM 5211 N N . LEU A 1 681 ? 71.781 -4.618 -51.035 1.00 76.69 681 LEU A N 1
ATOM 5212 C CA . LEU A 1 681 ? 72.635 -3.728 -50.238 1.00 76.69 681 LEU A CA 1
ATOM 5213 C C . LEU A 1 681 ? 72.780 -4.224 -48.799 1.00 76.69 681 LEU A C 1
ATOM 5215 O O . LEU A 1 681 ? 73.898 -4.357 -48.316 1.00 76.69 681 LEU A O 1
ATOM 5219 N N . HIS A 1 682 ? 71.673 -4.551 -48.130 1.00 75.62 682 HIS A N 1
ATOM 5220 C CA . HIS A 1 682 ? 71.711 -4.952 -46.726 1.00 75.62 682 HIS A CA 1
ATOM 5221 C C . HIS A 1 682 ? 72.551 -6.221 -46.501 1.00 75.62 682 HIS A C 1
ATOM 5223 O O . HIS A 1 682 ? 73.341 -6.267 -45.562 1.00 75.62 682 HIS A O 1
ATOM 5229 N N . SER A 1 683 ? 72.470 -7.206 -47.408 1.00 72.06 683 SER A N 1
ATOM 5230 C CA . SER A 1 683 ? 73.337 -8.396 -47.368 1.00 72.06 683 SER A CA 1
ATOM 5231 C C . SER A 1 683 ? 74.825 -8.108 -47.606 1.00 72.06 683 SER A C 1
ATOM 5233 O O . SER A 1 683 ? 75.663 -8.893 -47.175 1.00 72.06 683 SER A O 1
ATOM 5235 N N . ALA A 1 684 ? 75.168 -7.011 -48.288 1.00 66.69 684 ALA A N 1
ATOM 5236 C CA . ALA A 1 684 ? 76.555 -6.578 -48.475 1.00 66.69 684 ALA A CA 1
ATOM 5237 C C . ALA A 1 684 ? 77.083 -5.785 -47.264 1.00 66.69 684 ALA A C 1
ATOM 5239 O O . ALA A 1 684 ? 78.258 -5.895 -46.917 1.00 66.69 684 ALA A O 1
ATOM 5240 N N . GLU A 1 685 ? 76.220 -5.012 -46.600 1.00 66.50 685 GLU A N 1
ATOM 5241 C CA . GLU A 1 685 ? 76.572 -4.219 -45.416 1.00 66.50 685 GLU A CA 1
ATOM 5242 C C . GLU A 1 685 ? 76.746 -5.077 -44.157 1.00 66.50 685 GLU A C 1
ATOM 5244 O O . GLU A 1 685 ? 77.658 -4.821 -43.371 1.00 66.50 685 GLU A O 1
ATOM 5249 N N . SER A 1 686 ? 75.934 -6.129 -43.990 1.00 58.03 686 SER A N 1
ATOM 5250 C CA . SER A 1 686 ? 75.966 -7.017 -42.814 1.00 58.03 686 SER A CA 1
ATOM 5251 C C . SER A 1 686 ? 77.263 -7.820 -42.641 1.00 58.03 686 SER A C 1
ATOM 5253 O O . SER A 1 686 ? 77.415 -8.511 -41.638 1.00 58.03 686 SER A O 1
ATOM 5255 N N . ILE A 1 687 ? 78.169 -7.777 -43.622 1.00 55.22 687 ILE A N 1
ATOM 5256 C CA . ILE A 1 687 ? 79.438 -8.519 -43.633 1.00 55.22 687 ILE A CA 1
ATOM 5257 C C . ILE A 1 687 ? 80.622 -7.630 -43.212 1.00 55.22 687 ILE A C 1
ATOM 5259 O O . ILE A 1 687 ? 81.579 -8.137 -42.634 1.00 55.22 687 ILE A O 1
ATOM 5263 N N . GLU A 1 688 ? 80.582 -6.319 -43.481 1.00 50.72 688 GLU A N 1
ATOM 5264 C CA . GLU A 1 688 ? 81.767 -5.448 -43.359 1.00 50.72 688 GLU A CA 1
ATOM 5265 C C . GLU A 1 688 ? 81.861 -4.626 -42.065 1.00 50.72 688 GLU A C 1
ATOM 5267 O O . GLU A 1 688 ? 82.971 -4.271 -41.675 1.00 50.72 688 GLU A O 1
ATOM 5272 N N . ASN A 1 689 ? 80.749 -4.287 -41.398 1.00 48.78 689 ASN A N 1
ATOM 5273 C CA . ASN A 1 689 ? 80.775 -3.284 -40.322 1.00 48.78 689 ASN A CA 1
ATOM 5274 C C . ASN A 1 689 ? 80.158 -3.744 -38.995 1.00 48.78 689 ASN A C 1
ATOM 5276 O O . ASN A 1 689 ? 78.945 -3.876 -38.865 1.00 48.78 689 ASN A O 1
ATOM 5280 N N . GLN A 1 690 ? 81.005 -3.812 -37.962 1.00 43.19 690 GLN A N 1
ATOM 5281 C CA . GLN A 1 690 ? 80.610 -3.748 -36.546 1.00 43.19 690 GLN A CA 1
ATOM 5282 C C . GLN A 1 690 ? 80.551 -2.292 -36.020 1.00 43.19 690 GLN A C 1
ATOM 5284 O O . GLN A 1 690 ? 80.618 -2.066 -34.815 1.00 43.19 690 GLN A O 1
ATOM 5289 N N . ILE A 1 691 ? 80.484 -1.288 -36.909 1.00 43.28 691 ILE A N 1
ATOM 5290 C CA . ILE A 1 691 ? 80.649 0.136 -36.567 1.00 43.28 691 ILE A CA 1
ATOM 5291 C C . ILE A 1 691 ? 79.544 0.993 -37.219 1.00 43.28 691 ILE A C 1
ATOM 5293 O O . ILE A 1 691 ? 79.591 1.267 -38.413 1.00 43.28 691 ILE A O 1
ATOM 5297 N N . ASN A 1 692 ? 78.560 1.408 -36.413 1.00 45.47 692 ASN A N 1
ATOM 5298 C CA . ASN A 1 692 ? 77.710 2.622 -36.456 1.00 45.47 692 ASN A CA 1
ATOM 5299 C C . ASN A 1 692 ? 77.391 3.363 -37.792 1.00 45.47 692 ASN A C 1
ATOM 5301 O O . ASN A 1 692 ? 77.270 4.586 -37.778 1.00 45.47 692 ASN A O 1
ATOM 5305 N N . ILE A 1 693 ? 77.220 2.693 -38.942 1.00 49.38 693 ILE A N 1
ATOM 5306 C CA . ILE A 1 693 ? 76.786 3.341 -40.214 1.00 49.38 693 ILE A CA 1
ATOM 5307 C C . ILE A 1 693 ? 75.628 2.574 -40.906 1.00 49.38 693 ILE A C 1
ATOM 5309 O O . ILE A 1 693 ? 75.456 2.603 -42.128 1.00 49.38 693 ILE A O 1
ATOM 5313 N N . SER A 1 694 ? 74.800 1.881 -40.119 1.00 55.56 694 SER A N 1
ATOM 5314 C CA . SER A 1 694 ? 73.607 1.134 -40.564 1.00 55.56 694 SER A CA 1
ATOM 5315 C C . SER A 1 694 ? 72.511 2.016 -41.182 1.00 55.56 694 SER A C 1
ATOM 5317 O O . SER A 1 694 ? 71.896 1.672 -42.196 1.00 55.56 694 SER A O 1
ATOM 5319 N N . ASP A 1 695 ? 72.291 3.178 -40.578 1.00 62.09 695 ASP A N 1
ATOM 5320 C CA . ASP A 1 695 ? 70.966 3.806 -40.472 1.00 62.09 695 ASP A CA 1
ATOM 5321 C C . ASP A 1 695 ? 70.413 4.290 -41.825 1.00 62.09 695 ASP A C 1
ATOM 5323 O O . ASP A 1 695 ? 69.213 4.298 -42.087 1.00 62.09 695 ASP A O 1
ATOM 5327 N N . SER A 1 696 ? 71.306 4.642 -42.752 1.00 71.81 696 SER A N 1
ATOM 5328 C CA . SER A 1 696 ? 70.947 5.088 -44.108 1.00 71.81 696 SER A CA 1
ATOM 5329 C C . SER A 1 696 ? 70.148 4.055 -44.925 1.00 71.81 696 SER A C 1
ATOM 5331 O O . SER A 1 696 ? 69.279 4.430 -45.725 1.00 71.81 696 SER A O 1
ATOM 5333 N N . THR A 1 697 ? 70.426 2.761 -44.736 1.00 73.94 697 THR A N 1
ATOM 5334 C CA . THR A 1 697 ? 69.809 1.681 -45.519 1.00 73.94 697 THR A CA 1
ATOM 5335 C C . THR A 1 697 ? 68.506 1.225 -44.873 1.00 73.94 697 THR A C 1
ATOM 5337 O O . THR A 1 697 ? 67.492 1.112 -45.566 1.00 73.94 697 THR A O 1
ATOM 5340 N N . SER A 1 698 ? 68.488 1.050 -43.549 1.00 76.25 698 SER A N 1
ATOM 5341 C CA . SER A 1 698 ? 67.286 0.719 -42.773 1.00 76.25 698 SER A CA 1
ATOM 5342 C C . SER A 1 698 ? 66.207 1.804 -42.888 1.00 76.25 698 SER A C 1
ATOM 5344 O O . SER A 1 698 ? 65.075 1.480 -43.267 1.00 76.25 698 SER A O 1
ATOM 5346 N N . ALA A 1 699 ? 66.574 3.088 -42.795 1.00 79.12 699 ALA A N 1
ATOM 5347 C CA . ALA A 1 699 ? 65.642 4.197 -43.017 1.00 79.12 699 ALA A CA 1
ATOM 5348 C C . ALA A 1 699 ? 65.015 4.173 -44.423 1.00 79.12 699 ALA A C 1
ATOM 5350 O O . ALA A 1 699 ? 63.896 4.649 -44.634 1.00 79.12 699 ALA A O 1
ATOM 5351 N N . SER A 1 700 ? 65.698 3.581 -45.406 1.00 83.50 700 SER A N 1
ATOM 5352 C CA . SER A 1 700 ? 65.183 3.433 -46.770 1.00 83.50 700 SER A CA 1
ATOM 5353 C C . SER A 1 700 ? 64.185 2.273 -46.915 1.00 83.50 700 SER A C 1
ATOM 5355 O O . SER A 1 700 ? 63.225 2.397 -47.682 1.00 83.50 700 SER A O 1
ATOM 5357 N N . PHE A 1 701 ? 64.315 1.200 -46.123 1.00 83.25 701 PHE A N 1
ATOM 5358 C CA . PHE A 1 701 ? 63.257 0.189 -45.978 1.00 83.25 701 PHE A CA 1
ATOM 5359 C C . PHE A 1 701 ? 62.018 0.774 -45.283 1.00 83.25 701 PHE A C 1
ATOM 5361 O O . PHE A 1 701 ? 60.896 0.543 -45.744 1.00 83.25 701 PHE A O 1
ATOM 5368 N N . VAL A 1 702 ? 62.204 1.591 -44.236 1.00 81.69 702 VAL A N 1
ATOM 5369 C CA . VAL A 1 702 ? 61.110 2.302 -43.547 1.00 81.69 702 VAL A CA 1
ATOM 5370 C C . VAL A 1 702 ? 60.349 3.216 -44.513 1.00 81.69 702 VAL A C 1
ATOM 5372 O O . VAL A 1 702 ? 59.121 3.122 -44.606 1.00 81.69 702 VAL A O 1
ATOM 5375 N N . LYS A 1 703 ? 61.051 4.034 -45.313 1.00 84.88 703 LYS A N 1
ATOM 5376 C CA . LYS A 1 703 ? 60.437 4.876 -46.360 1.00 84.88 703 LYS A CA 1
ATOM 5377 C C . LYS A 1 703 ? 59.581 4.060 -47.339 1.00 84.88 703 LYS A C 1
ATOM 5379 O O . LYS A 1 703 ? 58.434 4.432 -47.585 1.00 84.88 703 LYS A O 1
ATOM 5384 N N . LEU A 1 704 ? 60.091 2.941 -47.867 1.00 84.06 704 LEU A N 1
ATOM 5385 C CA . LEU A 1 704 ? 59.337 2.060 -48.775 1.00 84.06 704 LEU A CA 1
ATOM 5386 C C . LEU A 1 704 ? 58.113 1.429 -48.102 1.00 84.06 704 LEU A C 1
ATOM 5388 O O . LEU A 1 704 ? 57.018 1.451 -48.668 1.00 84.06 704 LEU A O 1
ATOM 5392 N N . SER A 1 705 ? 58.277 0.904 -46.884 1.00 87.62 705 SER A N 1
ATOM 5393 C CA . SER A 1 705 ? 57.186 0.320 -46.095 1.00 87.62 705 SER A CA 1
ATOM 5394 C C . SER A 1 705 ? 56.056 1.333 -45.871 1.00 87.62 705 SER A C 1
ATOM 5396 O O . SER A 1 705 ? 54.874 0.983 -45.967 1.00 87.62 705 SER A O 1
ATOM 5398 N N . ASN A 1 706 ? 56.410 2.603 -45.656 1.00 86.88 706 ASN A N 1
ATOM 5399 C CA . ASN A 1 706 ? 55.468 3.697 -45.436 1.00 86.88 706 ASN A CA 1
ATOM 5400 C C . ASN A 1 706 ? 54.731 4.157 -46.711 1.00 86.88 706 ASN A C 1
ATOM 5402 O O . ASN A 1 706 ? 53.618 4.673 -46.598 1.00 86.88 706 ASN A O 1
ATOM 5406 N N . ILE A 1 707 ? 55.257 3.918 -47.919 1.00 87.94 707 ILE A N 1
ATOM 5407 C CA . ILE A 1 707 ? 54.510 4.161 -49.172 1.00 87.94 707 ILE A CA 1
ATOM 5408 C C . ILE A 1 707 ? 53.408 3.118 -49.374 1.00 87.94 707 ILE A C 1
ATOM 5410 O O . ILE A 1 707 ? 52.267 3.491 -49.649 1.00 87.94 707 ILE A O 1
ATOM 5414 N N . TYR A 1 708 ? 53.702 1.831 -49.157 1.00 88.31 708 TYR A N 1
ATOM 5415 C CA . TYR A 1 708 ? 52.670 0.785 -49.168 1.00 88.31 708 TYR A CA 1
ATOM 5416 C C . TYR A 1 708 ? 51.593 1.036 -48.099 1.00 88.31 708 TYR A C 1
ATOM 5418 O O . TYR A 1 708 ? 50.407 0.874 -48.377 1.00 88.31 708 TYR A O 1
ATOM 5426 N N . TRP A 1 709 ? 51.986 1.520 -46.914 1.00 87.69 709 TRP A N 1
ATOM 5427 C CA . TRP A 1 709 ? 51.054 1.948 -45.864 1.00 87.69 709 TRP A CA 1
ATOM 5428 C C . TRP A 1 709 ? 50.186 3.143 -46.286 1.00 87.69 709 TRP A C 1
ATOM 5430 O O . TRP A 1 709 ? 48.968 3.089 -46.147 1.00 87.69 709 TRP A O 1
ATOM 5440 N N . SER A 1 710 ? 50.780 4.190 -46.869 1.00 86.62 710 SER A N 1
ATOM 5441 C CA . SER A 1 710 ? 50.041 5.376 -47.339 1.00 86.62 710 SER A CA 1
ATOM 5442 C C . SER A 1 710 ? 49.034 5.025 -48.441 1.00 86.62 710 SER A C 1
ATOM 5444 O O . SER A 1 710 ? 47.919 5.549 -48.456 1.00 86.62 710 SER A O 1
ATOM 5446 N N . ARG A 1 711 ? 49.383 4.089 -49.338 1.00 87.06 711 ARG A N 1
ATOM 5447 C CA . ARG A 1 711 ? 48.433 3.549 -50.318 1.00 87.06 711 ARG A CA 1
ATOM 5448 C C . ARG A 1 711 ? 47.324 2.743 -49.647 1.00 87.06 711 ARG A C 1
ATOM 5450 O O . ARG A 1 711 ? 46.166 2.949 -49.994 1.00 87.06 711 ARG A O 1
ATOM 5457 N N . TYR A 1 712 ? 47.661 1.855 -48.710 1.00 88.94 712 TYR A N 1
ATOM 5458 C CA . TYR A 1 712 ? 46.683 1.068 -47.955 1.00 88.94 712 TYR A CA 1
ATOM 5459 C C . TYR A 1 712 ? 45.658 1.973 -47.247 1.00 88.94 712 TYR A C 1
ATOM 5461 O O . TYR A 1 712 ? 44.458 1.756 -47.402 1.00 88.94 712 TYR A O 1
ATOM 5469 N N . VAL A 1 713 ? 46.112 3.026 -46.553 1.00 85.69 713 VAL A N 1
ATOM 5470 C CA . VAL A 1 713 ? 45.238 4.005 -45.884 1.00 85.69 713 VAL A CA 1
ATOM 5471 C C . VAL A 1 713 ? 44.267 4.632 -46.886 1.00 85.69 713 VAL A C 1
ATOM 5473 O O . VAL A 1 713 ? 43.056 4.514 -46.712 1.00 85.69 713 VAL A O 1
ATOM 5476 N N . LYS A 1 714 ? 44.769 5.186 -47.996 1.00 84.44 714 LYS A N 1
ATOM 5477 C CA . LYS A 1 714 ? 43.908 5.854 -48.983 1.00 84.44 714 LYS A CA 1
ATOM 5478 C C . LYS A 1 714 ? 43.027 4.904 -49.802 1.00 84.44 714 LYS A C 1
ATOM 5480 O O . LYS A 1 714 ? 41.993 5.308 -50.320 1.00 84.44 714 LYS A O 1
ATOM 5485 N N . GLN A 1 715 ? 43.403 3.632 -49.931 1.00 85.38 715 GLN A N 1
ATOM 5486 C CA . GLN A 1 715 ? 42.567 2.616 -50.575 1.00 85.38 715 GLN A CA 1
ATOM 5487 C C . GLN A 1 715 ? 41.465 2.104 -49.628 1.00 85.38 715 GLN A C 1
ATOM 5489 O O . GLN A 1 715 ? 40.355 1.840 -50.086 1.00 85.38 715 GLN A O 1
ATOM 5494 N N . LYS A 1 716 ? 41.719 2.075 -48.312 1.00 83.81 716 LYS A N 1
ATOM 5495 C CA . LYS A 1 716 ? 40.698 1.870 -47.271 1.00 83.81 716 LYS A CA 1
ATOM 5496 C C . LYS A 1 716 ? 39.716 3.051 -47.198 1.00 83.81 716 LYS A C 1
ATOM 5498 O O . LYS A 1 716 ? 38.517 2.824 -47.098 1.00 83.81 716 LYS A O 1
ATOM 5503 N N . GLU A 1 717 ? 40.194 4.295 -47.294 1.00 83.38 717 GLU A N 1
ATOM 5504 C CA . GLU A 1 717 ? 39.346 5.507 -47.370 1.00 83.38 717 GLU A CA 1
ATOM 5505 C C . GLU A 1 717 ? 38.400 5.506 -48.583 1.00 83.38 717 GLU A C 1
ATOM 5507 O O . GLU A 1 717 ? 37.329 6.100 -48.532 1.00 83.38 717 GLU A O 1
ATOM 5512 N N . LEU A 1 718 ? 38.774 4.811 -49.662 1.00 84.38 718 LEU A N 1
ATOM 5513 C CA . LEU A 1 718 ? 37.953 4.619 -50.862 1.00 84.38 718 LEU A CA 1
ATOM 5514 C C . LEU A 1 718 ? 37.047 3.371 -50.798 1.00 84.38 718 LEU A C 1
ATOM 5516 O O . LEU A 1 718 ? 36.441 3.022 -51.807 1.00 84.38 718 LEU A O 1
ATOM 5520 N N . GLY A 1 719 ? 36.957 2.690 -49.648 1.00 80.50 719 GLY A N 1
ATOM 5521 C CA . GLY A 1 719 ? 36.049 1.554 -49.443 1.00 80.50 719 GLY A CA 1
ATOM 5522 C C . GLY A 1 719 ? 36.428 0.260 -50.177 1.00 80.50 719 GLY A C 1
ATOM 5523 O O . GLY A 1 719 ? 35.549 -0.551 -50.456 1.00 80.50 719 GLY A O 1
ATOM 5524 N N . ALA A 1 720 ? 37.706 0.060 -50.522 1.00 83.81 720 ALA A N 1
ATOM 5525 C CA . ALA A 1 720 ? 38.155 -1.142 -51.233 1.00 83.81 720 ALA A CA 1
ATOM 5526 C C . ALA A 1 720 ? 38.002 -2.440 -50.413 1.00 83.81 720 ALA A C 1
ATOM 5528 O O . ALA A 1 720 ? 37.986 -2.416 -49.180 1.00 83.81 720 ALA A O 1
ATOM 5529 N N . SER A 1 721 ? 37.948 -3.584 -51.105 1.00 83.12 721 SER A N 1
ATOM 5530 C CA . SER A 1 721 ? 37.749 -4.892 -50.470 1.00 83.12 721 SER A CA 1
ATOM 5531 C C . SER A 1 721 ? 38.958 -5.301 -49.609 1.00 83.12 721 SER A C 1
ATOM 5533 O O . SER A 1 721 ? 40.093 -4.932 -49.930 1.00 83.12 721 SER A O 1
ATOM 5535 N N . PRO A 1 722 ? 38.781 -6.110 -48.543 1.00 79.62 722 PRO A N 1
ATOM 5536 C CA . PRO A 1 722 ? 39.910 -6.584 -47.738 1.00 79.62 722 PRO A CA 1
ATOM 5537 C C . PRO A 1 722 ? 40.926 -7.384 -48.574 1.00 79.62 722 PRO A C 1
ATOM 5539 O O . PRO A 1 722 ? 42.128 -7.298 -48.323 1.00 79.62 722 PRO A O 1
ATOM 5542 N N . SER A 1 723 ? 40.469 -8.082 -49.621 1.00 81.38 723 SER A N 1
ATOM 5543 C CA . SER A 1 723 ? 41.307 -8.787 -50.602 1.00 81.38 723 SER A CA 1
ATOM 5544 C C . SER A 1 723 ? 42.276 -7.867 -51.352 1.00 81.38 723 SER A C 1
ATOM 5546 O O . SER A 1 723 ? 43.411 -8.269 -51.603 1.00 81.38 723 SER A O 1
ATOM 5548 N N . ASP A 1 724 ? 41.883 -6.625 -51.649 1.00 82.88 724 ASP A N 1
ATOM 5549 C CA . ASP A 1 724 ? 42.761 -5.635 -52.292 1.00 82.88 724 ASP A CA 1
ATOM 5550 C C . ASP A 1 724 ? 43.786 -5.038 -51.311 1.00 82.88 724 ASP A C 1
ATOM 5552 O O . ASP A 1 724 ? 44.835 -4.528 -51.712 1.00 82.88 724 ASP A O 1
ATOM 5556 N N . LEU A 1 725 ? 43.468 -5.065 -50.013 1.00 87.12 725 LEU A N 1
ATOM 5557 C CA . LEU A 1 725 ? 44.231 -4.400 -48.957 1.00 87.12 725 LEU A CA 1
ATOM 5558 C C . LEU A 1 725 ? 45.329 -5.292 -48.352 1.00 87.12 725 LEU A C 1
ATOM 5560 O O . LEU A 1 725 ? 46.394 -4.776 -48.001 1.00 87.12 725 LEU A O 1
ATOM 5564 N N . ILE A 1 726 ? 45.120 -6.613 -48.258 1.00 87.81 726 ILE A N 1
ATOM 5565 C CA . ILE A 1 726 ? 46.108 -7.551 -47.684 1.00 87.81 726 ILE A CA 1
ATOM 5566 C C . ILE A 1 726 ? 47.468 -7.505 -48.408 1.00 87.81 726 ILE A C 1
ATOM 5568 O O . ILE A 1 726 ? 48.471 -7.296 -47.718 1.00 87.81 726 ILE A O 1
ATOM 5572 N N . PRO A 1 727 ? 47.561 -7.589 -49.754 1.00 86.31 727 PRO A N 1
ATOM 5573 C CA . PRO A 1 727 ? 48.855 -7.615 -50.445 1.00 86.31 727 PRO A CA 1
ATOM 5574 C C . PRO A 1 727 ? 49.692 -6.339 -50.249 1.00 86.31 727 PRO A C 1
ATOM 5576 O O . PRO A 1 727 ? 50.917 -6.362 -50.390 1.00 86.31 727 PRO A O 1
ATOM 5579 N N . LEU A 1 728 ? 49.052 -5.213 -49.906 1.00 86.19 728 LEU A N 1
ATOM 5580 C CA . LEU A 1 728 ? 49.741 -3.968 -49.558 1.00 86.19 728 LEU A CA 1
ATOM 5581 C C . LEU A 1 728 ? 50.391 -4.064 -48.168 1.00 86.19 728 LEU A C 1
ATOM 5583 O O . LEU A 1 728 ? 51.539 -3.647 -47.996 1.00 86.19 728 LEU A O 1
ATOM 5587 N N . LEU A 1 729 ? 49.692 -4.643 -47.185 1.00 87.75 729 LEU A N 1
ATOM 5588 C CA . LEU A 1 729 ? 50.214 -4.817 -45.828 1.00 87.75 729 LEU A CA 1
ATOM 5589 C C . LEU A 1 729 ? 51.223 -5.970 -45.713 1.00 87.75 729 LEU A C 1
ATOM 5591 O O . LEU A 1 729 ? 52.207 -5.818 -44.989 1.00 87.75 729 LEU A O 1
ATOM 5595 N N . GLU A 1 730 ? 51.063 -7.071 -46.456 1.00 87.69 730 GLU A N 1
ATOM 5596 C CA . GLU A 1 730 ? 52.070 -8.147 -46.533 1.00 87.69 730 GLU A CA 1
ATOM 5597 C C . GLU A 1 730 ? 53.414 -7.601 -47.040 1.00 87.69 730 GLU A C 1
ATOM 5599 O O . GLU A 1 730 ? 54.472 -7.865 -46.466 1.00 87.69 730 GLU A O 1
ATOM 5604 N N . ARG A 1 731 ? 53.379 -6.756 -48.081 1.00 85.31 731 ARG A N 1
ATOM 5605 C CA . ARG A 1 731 ? 54.570 -6.052 -48.580 1.00 85.31 731 ARG A CA 1
ATOM 5606 C C . ARG A 1 731 ? 55.117 -5.065 -47.546 1.00 85.31 731 ARG A C 1
ATOM 5608 O O . ARG A 1 731 ? 56.320 -5.062 -47.296 1.00 85.31 731 ARG A O 1
ATOM 5615 N N . SER A 1 732 ? 54.256 -4.255 -46.922 1.00 87.75 732 SER A N 1
ATOM 5616 C CA . SER A 1 732 ? 54.655 -3.252 -45.918 1.00 87.75 732 SER A CA 1
ATOM 5617 C C . SER A 1 732 ? 55.327 -3.874 -44.681 1.00 87.75 732 SER A C 1
ATOM 5619 O O . SER A 1 732 ? 56.323 -3.332 -44.197 1.00 87.75 732 SER A O 1
ATOM 5621 N N . THR A 1 733 ? 54.845 -5.027 -44.203 1.00 85.19 733 THR A N 1
ATOM 5622 C CA . THR A 1 733 ? 55.426 -5.779 -43.071 1.00 85.19 733 THR A CA 1
ATOM 5623 C C . THR A 1 733 ? 56.687 -6.550 -43.471 1.00 85.19 733 THR A C 1
ATOM 5625 O O . THR A 1 733 ? 57.709 -6.446 -42.789 1.00 85.19 733 THR A O 1
ATOM 5628 N N . SER A 1 734 ? 56.684 -7.254 -44.612 1.00 83.38 734 SER A N 1
ATOM 5629 C CA . SER A 1 734 ? 57.867 -7.990 -45.087 1.00 83.38 734 SER A CA 1
ATOM 5630 C C . SER A 1 734 ? 59.060 -7.085 -45.425 1.00 83.38 734 SER A C 1
ATOM 5632 O O . SER A 1 734 ? 60.188 -7.575 -45.423 1.00 83.38 734 SER A O 1
ATOM 5634 N N . LEU A 1 735 ? 58.830 -5.796 -45.705 1.00 81.94 735 LEU A N 1
ATOM 5635 C CA . LEU A 1 735 ? 59.874 -4.778 -45.885 1.00 81.94 735 LEU A CA 1
ATOM 5636 C C . LEU A 1 735 ? 60.639 -4.449 -44.592 1.00 81.94 735 LEU A C 1
ATOM 5638 O O . LEU A 1 735 ? 61.802 -4.069 -44.662 1.00 81.94 735 LEU A O 1
ATOM 5642 N N . LEU A 1 736 ? 59.998 -4.577 -43.427 1.00 79.75 736 LEU A N 1
ATOM 5643 C CA . LEU A 1 736 ? 60.576 -4.195 -42.131 1.00 79.75 736 LEU A CA 1
ATOM 5644 C C . LEU A 1 736 ? 61.261 -5.368 -41.423 1.00 79.75 736 LEU A C 1
ATOM 5646 O O . LEU A 1 736 ? 62.253 -5.169 -40.732 1.00 79.75 736 LEU A O 1
ATOM 5650 N N . ARG A 1 737 ? 60.818 -6.611 -41.670 1.00 74.06 737 ARG A N 1
ATOM 5651 C CA . ARG A 1 737 ? 61.449 -7.828 -41.117 1.00 74.06 737 ARG A CA 1
ATOM 5652 C C . ARG A 1 737 ? 62.952 -7.945 -41.441 1.00 74.06 737 ARG A C 1
ATOM 5654 O O . ARG A 1 737 ? 63.667 -8.642 -40.733 1.00 74.06 737 ARG A O 1
ATOM 5661 N N . THR A 1 738 ? 63.435 -7.266 -42.482 1.00 70.56 738 THR A N 1
ATOM 5662 C CA . THR A 1 738 ? 64.860 -7.170 -42.841 1.00 70.56 738 THR A CA 1
ATOM 5663 C C . THR A 1 738 ? 65.668 -6.130 -42.052 1.00 70.56 738 THR A C 1
ATOM 5665 O O . THR A 1 738 ? 66.871 -6.066 -42.262 1.00 70.56 738 THR A O 1
ATOM 5668 N N . CYS A 1 739 ? 65.077 -5.317 -41.167 1.00 69.56 739 CYS A N 1
ATOM 5669 C CA . CYS A 1 739 ? 65.788 -4.247 -40.445 1.00 69.56 739 CYS A CA 1
ATOM 5670 C C . CYS A 1 739 ? 65.370 -4.148 -38.962 1.00 69.56 739 CYS A C 1
ATOM 5672 O O . CYS A 1 739 ? 64.588 -3.268 -38.602 1.00 69.56 739 CYS A O 1
ATOM 5674 N N . PRO A 1 740 ? 65.914 -5.008 -38.075 1.00 61.69 740 PRO A N 1
ATOM 5675 C CA . PRO A 1 740 ? 65.510 -5.084 -36.669 1.00 61.69 740 PRO A CA 1
ATOM 5676 C C . PRO A 1 740 ? 65.484 -3.767 -35.861 1.00 61.69 740 PRO A C 1
ATOM 5678 O O . PRO A 1 740 ? 64.471 -3.543 -35.193 1.00 61.69 740 PRO A O 1
ATOM 5681 N N . PRO A 1 741 ? 66.516 -2.890 -35.890 1.00 58.09 741 PRO A N 1
ATOM 5682 C CA . PRO A 1 741 ? 66.595 -1.760 -34.954 1.00 58.09 741 PRO A CA 1
ATOM 5683 C C . PRO A 1 741 ? 65.612 -0.617 -35.253 1.00 58.09 741 PRO A C 1
ATOM 5685 O O . PRO A 1 741 ? 65.286 0.152 -34.357 1.00 58.09 741 PRO A O 1
ATOM 5688 N N . GLU A 1 742 ? 65.092 -0.512 -36.481 1.00 64.88 742 GLU A N 1
ATOM 5689 C CA . GLU A 1 742 ? 64.163 0.558 -36.884 1.00 64.88 742 GLU A CA 1
ATOM 5690 C C . GLU A 1 742 ? 62.685 0.127 -36.907 1.00 64.88 742 GLU A C 1
ATOM 5692 O O . GLU A 1 742 ? 61.815 0.876 -37.354 1.00 64.88 742 GLU A O 1
ATOM 5697 N N . ASN A 1 743 ? 62.353 -1.066 -36.405 1.00 66.81 743 ASN A N 1
ATOM 5698 C CA . ASN A 1 743 ? 60.977 -1.582 -36.407 1.00 66.81 743 ASN A CA 1
ATOM 5699 C C . ASN A 1 743 ? 59.960 -0.666 -35.694 1.00 66.81 743 ASN A C 1
ATOM 5701 O O . ASN A 1 743 ? 58.783 -0.646 -36.071 1.00 66.81 743 ASN A O 1
ATOM 5705 N N . SER A 1 744 ? 60.417 0.110 -34.707 1.00 65.25 744 SER A N 1
ATOM 5706 C CA . SER A 1 744 ? 59.653 1.153 -34.013 1.00 65.25 744 SER A CA 1
ATOM 5707 C C . SER A 1 744 ? 59.304 2.323 -34.944 1.00 65.25 744 SER A C 1
ATOM 5709 O O . SER A 1 744 ? 58.125 2.596 -35.161 1.00 65.25 744 SER A O 1
ATOM 5711 N N . ALA A 1 745 ? 60.304 2.946 -35.580 1.00 70.25 745 ALA A N 1
ATOM 5712 C CA . ALA A 1 745 ? 60.131 4.007 -36.581 1.00 70.25 745 ALA A CA 1
ATOM 5713 C C . ALA A 1 745 ? 59.363 3.532 -37.835 1.00 70.25 745 ALA A C 1
ATOM 5715 O O . ALA A 1 745 ? 58.666 4.303 -38.497 1.00 70.25 745 ALA A O 1
ATOM 5716 N N . GLY A 1 746 ? 59.448 2.236 -38.142 1.00 72.88 746 GLY A N 1
ATOM 5717 C CA . GLY A 1 746 ? 58.642 1.561 -39.153 1.00 72.88 746 GLY A CA 1
ATOM 5718 C C . GLY A 1 746 ? 57.183 1.306 -38.759 1.00 72.88 746 GLY A C 1
ATOM 5719 O O . GLY A 1 746 ? 56.424 0.848 -39.612 1.00 72.88 746 GLY A O 1
ATOM 5720 N N . PHE A 1 747 ? 56.765 1.572 -37.516 1.00 81.06 747 PHE A N 1
ATOM 5721 C CA . PHE A 1 747 ? 55.435 1.245 -36.974 1.00 81.06 747 PHE A CA 1
ATOM 5722 C C . PHE A 1 747 ? 55.027 -0.235 -37.159 1.00 81.06 747 PHE A C 1
ATOM 5724 O O . PHE A 1 747 ? 53.842 -0.540 -37.344 1.00 81.06 747 PHE A O 1
ATOM 5731 N N . LEU A 1 748 ? 55.994 -1.166 -37.126 1.00 84.25 748 LEU A N 1
ATOM 5732 C CA . LEU A 1 748 ? 55.803 -2.568 -37.531 1.00 84.25 748 LEU A CA 1
ATOM 5733 C C . LEU A 1 748 ? 54.634 -3.257 -36.807 1.00 84.25 748 LEU A C 1
ATOM 5735 O O . LEU A 1 748 ? 53.826 -3.927 -37.447 1.00 84.25 748 LEU A O 1
ATOM 5739 N N . ALA A 1 749 ? 54.508 -3.066 -35.493 1.00 83.88 749 ALA A N 1
ATOM 5740 C CA . ALA A 1 749 ? 53.471 -3.725 -34.702 1.00 83.88 749 ALA A CA 1
ATOM 5741 C C . ALA A 1 749 ? 52.043 -3.323 -35.127 1.00 83.88 749 ALA A C 1
ATOM 5743 O O . ALA A 1 749 ? 51.184 -4.187 -35.293 1.00 83.88 749 ALA A O 1
ATOM 5744 N N . THR A 1 750 ? 51.803 -2.040 -35.429 1.00 83.69 750 THR A N 1
ATOM 5745 C CA . THR A 1 750 ? 50.490 -1.568 -35.924 1.00 83.69 750 THR A CA 1
ATOM 5746 C C . THR A 1 750 ? 50.167 -2.086 -37.330 1.00 83.69 750 THR A C 1
ATOM 5748 O O . THR A 1 750 ? 49.004 -2.321 -37.659 1.00 83.69 750 THR A O 1
ATOM 5751 N N . LYS A 1 751 ? 51.194 -2.321 -38.159 1.00 88.81 751 LYS A N 1
ATOM 5752 C CA . LYS A 1 751 ? 51.045 -2.937 -39.485 1.00 88.81 751 LYS A CA 1
ATOM 5753 C C . LYS A 1 751 ? 50.663 -4.414 -39.365 1.00 88.81 751 LYS A C 1
ATOM 5755 O O . LYS A 1 751 ? 49.790 -4.858 -40.107 1.00 88.81 751 LYS A O 1
ATOM 5760 N N . TRP A 1 752 ? 51.246 -5.139 -38.405 1.00 89.69 752 TRP A N 1
ATOM 5761 C CA . TRP A 1 752 ? 50.846 -6.510 -38.066 1.00 89.69 752 TRP A CA 1
ATOM 5762 C C . TRP A 1 752 ? 49.426 -6.589 -37.495 1.00 89.69 752 TRP A C 1
ATOM 5764 O O . TRP A 1 752 ? 48.634 -7.374 -38.004 1.00 89.69 752 TRP A O 1
ATOM 5774 N N . GLU A 1 753 ? 49.069 -5.744 -36.520 1.00 88.88 753 GLU A N 1
ATOM 5775 C CA . GLU A 1 753 ? 47.705 -5.665 -35.966 1.00 88.88 753 GLU A CA 1
ATOM 5776 C C . GLU A 1 753 ? 46.670 -5.447 -37.079 1.00 88.88 753 GLU A C 1
ATOM 5778 O O . GLU A 1 753 ? 45.660 -6.145 -37.161 1.00 88.88 753 GLU A O 1
ATOM 5783 N N . ARG A 1 754 ? 46.936 -4.499 -37.986 1.00 88.19 754 ARG A N 1
ATOM 5784 C CA . ARG A 1 754 ? 46.006 -4.163 -39.066 1.00 88.19 754 ARG A CA 1
ATOM 5785 C C . ARG A 1 754 ? 45.882 -5.272 -40.114 1.00 88.19 754 ARG A C 1
ATOM 5787 O O . ARG A 1 754 ? 44.791 -5.474 -40.644 1.00 88.19 754 ARG A O 1
ATOM 5794 N N . LEU A 1 755 ? 46.969 -5.990 -40.387 1.00 89.38 755 LEU A N 1
ATOM 5795 C CA . LEU A 1 755 ? 46.999 -7.155 -41.272 1.00 89.38 755 LEU A CA 1
ATOM 5796 C C . LEU A 1 755 ? 46.297 -8.372 -40.645 1.00 89.38 755 LEU A C 1
ATOM 5798 O O . LEU A 1 755 ? 45.605 -9.095 -41.358 1.00 89.38 755 LEU A O 1
ATOM 5802 N N . ALA A 1 756 ? 46.386 -8.548 -39.323 1.00 88.38 756 ALA A N 1
ATOM 5803 C CA . ALA A 1 756 ? 45.621 -9.556 -38.593 1.00 88.38 756 ALA A CA 1
ATOM 5804 C C . ALA A 1 756 ? 44.107 -9.319 -38.727 1.00 88.38 756 ALA A C 1
ATOM 5806 O O . ALA A 1 756 ? 43.379 -10.235 -39.106 1.00 88.38 756 ALA A O 1
ATOM 5807 N N . CYS A 1 757 ? 43.639 -8.075 -38.543 1.00 87.44 757 CYS A N 1
ATOM 5808 C CA . CYS A 1 757 ? 42.228 -7.733 -38.756 1.00 87.44 757 CYS A CA 1
ATOM 5809 C C . CYS A 1 757 ? 41.744 -8.119 -40.167 1.00 87.44 757 CYS A C 1
ATOM 5811 O O . CYS A 1 757 ? 40.741 -8.816 -40.286 1.00 87.44 757 CYS A O 1
ATOM 5813 N N . LEU A 1 758 ? 42.489 -7.764 -41.224 1.00 87.31 758 LEU A N 1
ATOM 5814 C CA . LEU A 1 758 ? 42.110 -8.136 -42.595 1.00 87.31 758 LEU A CA 1
ATOM 5815 C C . LEU A 1 758 ? 42.104 -9.658 -42.821 1.00 87.31 758 LEU A C 1
ATOM 5817 O O . LEU A 1 758 ? 41.244 -10.167 -43.536 1.00 87.31 758 LEU A O 1
ATOM 5821 N N . TYR A 1 759 ? 43.029 -10.411 -42.214 1.00 89.50 759 TYR A N 1
ATOM 5822 C CA . TYR A 1 759 ? 42.979 -11.875 -42.275 1.00 89.50 759 TYR A CA 1
ATOM 5823 C C . TYR A 1 759 ? 41.760 -12.452 -41.552 1.00 89.50 759 TYR A C 1
ATOM 5825 O O . TYR A 1 759 ? 41.197 -13.436 -42.031 1.00 89.50 759 TYR A O 1
ATOM 5833 N N . SER A 1 760 ? 41.319 -11.844 -40.448 1.00 84.81 760 SER A N 1
ATOM 5834 C CA . SER A 1 760 ? 40.056 -12.205 -39.801 1.00 84.81 760 SER A CA 1
ATOM 5835 C C . SER A 1 760 ? 38.851 -11.913 -40.706 1.00 84.81 760 SER A C 1
ATOM 5837 O O . SER A 1 760 ? 37.956 -12.757 -40.785 1.00 84.81 760 SER A O 1
ATOM 5839 N N . ASP A 1 761 ? 38.855 -10.786 -41.430 1.00 82.94 761 ASP A N 1
ATOM 5840 C CA . ASP A 1 761 ? 37.786 -10.390 -42.363 1.00 82.94 761 ASP A CA 1
ATOM 5841 C C . ASP A 1 761 ? 37.627 -11.394 -43.527 1.00 82.94 761 ASP A C 1
ATOM 5843 O O . ASP A 1 761 ? 36.507 -11.737 -43.897 1.00 82.94 761 ASP A O 1
ATOM 5847 N N . ILE A 1 762 ? 38.730 -11.945 -44.062 1.00 86.50 762 ILE A N 1
ATOM 5848 C CA . ILE A 1 762 ? 38.712 -13.023 -45.084 1.00 86.50 762 ILE A CA 1
ATOM 5849 C C . ILE A 1 762 ? 38.792 -14.432 -44.445 1.00 86.50 762 ILE A C 1
ATOM 5851 O O . ILE A 1 762 ? 39.092 -15.421 -45.107 1.00 86.50 762 ILE A O 1
ATOM 5855 N N . SER A 1 763 ? 38.548 -14.553 -43.135 1.00 80.81 763 SER A N 1
ATOM 5856 C CA . SER A 1 763 ? 38.565 -15.818 -42.376 1.00 80.81 763 SER A CA 1
ATOM 5857 C C . SER A 1 763 ? 39.824 -16.700 -42.529 1.00 80.81 763 SER A C 1
ATOM 5859 O O . SER A 1 763 ? 39.771 -17.902 -42.272 1.00 80.81 763 SER A O 1
ATOM 5861 N N . GLN A 1 764 ? 40.990 -16.126 -42.854 1.00 85.19 764 GLN A N 1
ATOM 5862 C CA . GLN A 1 764 ? 42.289 -16.818 -42.823 1.00 85.19 764 GLN A CA 1
ATOM 5863 C C . GLN A 1 764 ? 42.809 -16.899 -41.374 1.00 85.19 764 GLN A C 1
ATOM 5865 O O . GLN A 1 764 ? 43.777 -16.238 -40.994 1.00 85.19 764 GLN A O 1
ATOM 5870 N N . THR A 1 765 ? 42.130 -17.706 -40.552 1.00 82.31 765 THR A N 1
ATOM 5871 C CA . THR A 1 765 ? 42.299 -17.791 -39.087 1.00 82.31 765 THR A CA 1
ATOM 5872 C C . THR A 1 765 ? 43.748 -17.985 -38.642 1.00 82.31 765 THR A C 1
ATOM 5874 O O . THR A 1 765 ? 44.249 -17.189 -37.850 1.00 82.31 765 THR A O 1
ATOM 5877 N N . GLN A 1 766 ? 44.455 -18.980 -39.184 1.00 85.00 766 GLN A N 1
ATOM 5878 C CA . GLN A 1 766 ? 45.835 -19.275 -38.785 1.00 85.00 766 GLN A CA 1
ATOM 5879 C C . GLN A 1 766 ? 46.778 -18.084 -39.026 1.00 85.00 766 GLN A C 1
ATOM 5881 O O . GLN A 1 766 ? 47.505 -17.677 -38.121 1.00 85.00 766 GLN A O 1
ATOM 5886 N N . LYS A 1 767 ? 46.703 -17.447 -40.202 1.00 87.25 767 LYS A N 1
ATOM 5887 C CA . LYS A 1 767 ? 47.524 -16.266 -40.503 1.00 87.25 767 LYS A CA 1
ATOM 5888 C C . LYS A 1 767 ? 47.140 -15.045 -39.662 1.00 87.25 767 LYS A C 1
ATOM 5890 O O . LYS A 1 767 ? 48.011 -14.267 -39.285 1.00 87.25 767 LYS A O 1
ATOM 5895 N N . SER A 1 768 ? 45.852 -14.874 -39.351 1.00 88.00 768 SER A N 1
ATOM 5896 C CA . SER A 1 768 ? 45.375 -13.836 -38.423 1.00 88.00 768 SER A CA 1
ATOM 5897 C C . SER A 1 768 ? 46.011 -14.005 -37.038 1.00 88.00 768 SER A C 1
ATOM 5899 O O . SER A 1 768 ? 46.512 -13.043 -36.457 1.00 88.00 768 SER A O 1
ATOM 5901 N N . ARG A 1 769 ? 46.075 -15.245 -36.538 1.00 87.00 769 ARG A N 1
ATOM 5902 C CA . ARG A 1 769 ? 46.724 -15.587 -35.267 1.00 87.00 769 ARG A CA 1
ATOM 5903 C C . ARG A 1 769 ? 48.226 -15.293 -35.289 1.00 87.00 769 ARG A C 1
ATOM 5905 O O . ARG A 1 769 ? 48.730 -14.628 -34.389 1.00 87.00 769 ARG A O 1
ATOM 5912 N N . GLU A 1 770 ? 48.931 -15.747 -36.324 1.00 87.12 770 GLU A N 1
ATOM 5913 C CA . GLU A 1 770 ? 50.369 -15.498 -36.517 1.00 87.12 770 GLU A CA 1
ATOM 5914 C C . GLU A 1 770 ? 50.686 -13.997 -36.605 1.00 87.12 770 GLU A C 1
ATOM 5916 O O . GLU A 1 770 ? 51.662 -13.530 -36.014 1.00 87.12 770 GLU A O 1
ATOM 5921 N N . ALA A 1 771 ? 49.830 -13.221 -37.276 1.00 88.56 771 ALA A N 1
ATOM 5922 C CA . ALA A 1 771 ? 49.949 -11.772 -37.372 1.00 88.56 771 ALA A CA 1
ATOM 5923 C C . ALA A 1 771 ? 49.733 -11.069 -36.019 1.00 88.56 771 ALA A C 1
ATOM 5925 O O . ALA A 1 771 ? 50.532 -10.202 -35.666 1.00 88.56 771 ALA A O 1
ATOM 5926 N N . TYR A 1 772 ? 48.736 -11.467 -35.217 1.00 91.12 772 TYR A N 1
ATOM 5927 C CA . TYR A 1 772 ? 48.568 -10.926 -33.859 1.00 91.12 772 TYR A CA 1
ATOM 5928 C C . TYR A 1 772 ? 49.752 -11.273 -32.945 1.00 91.12 772 TYR A C 1
ATOM 5930 O O . TYR A 1 772 ? 50.292 -10.378 -32.296 1.00 91.12 772 TYR A O 1
ATOM 5938 N N . ARG A 1 773 ? 50.228 -12.528 -32.934 1.00 90.06 773 ARG A N 1
ATOM 5939 C CA . ARG A 1 773 ? 51.417 -12.909 -32.143 1.00 90.06 773 ARG A CA 1
ATOM 5940 C C . ARG A 1 773 ? 52.671 -12.145 -32.600 1.00 90.06 773 ARG A C 1
ATOM 5942 O O . ARG A 1 773 ? 53.466 -11.724 -31.764 1.00 90.06 773 ARG A O 1
ATOM 5949 N N . SER A 1 774 ? 52.800 -11.867 -33.901 1.00 88.44 774 SER A N 1
ATOM 5950 C CA . SER A 1 774 ? 53.866 -11.014 -34.455 1.00 88.44 774 SER A CA 1
ATOM 5951 C C . SER A 1 774 ? 53.739 -9.539 -34.041 1.00 88.44 774 SER A C 1
ATOM 5953 O O . SER A 1 774 ? 54.757 -8.883 -33.826 1.00 88.44 774 SER A O 1
ATOM 5955 N N . ALA A 1 775 ? 52.518 -9.011 -33.887 1.00 88.56 775 ALA A N 1
ATOM 5956 C CA . ALA A 1 775 ? 52.281 -7.666 -33.355 1.00 88.56 775 ALA A CA 1
ATOM 5957 C C . ALA A 1 775 ? 52.684 -7.559 -31.873 1.00 88.56 775 ALA A C 1
ATOM 5959 O O . ALA A 1 775 ? 53.362 -6.603 -31.497 1.00 88.56 775 ALA A O 1
ATOM 5960 N N . ILE A 1 776 ? 52.324 -8.559 -31.057 1.00 88.50 776 ILE A N 1
ATOM 5961 C CA . ILE A 1 776 ? 52.699 -8.642 -29.635 1.00 88.50 776 ILE A CA 1
ATOM 5962 C C . ILE A 1 776 ? 54.228 -8.683 -29.498 1.00 88.50 776 ILE A C 1
ATOM 5964 O O . ILE A 1 776 ? 54.807 -7.816 -28.842 1.00 88.50 776 ILE A O 1
ATOM 5968 N N . GLN A 1 777 ? 54.904 -9.604 -30.198 1.00 86.50 777 GLN A N 1
ATOM 5969 C CA . GLN A 1 777 ? 56.367 -9.699 -30.156 1.00 86.50 777 GLN A CA 1
ATOM 5970 C C . GLN A 1 777 ? 57.052 -8.412 -30.644 1.00 86.50 777 GLN A C 1
ATOM 5972 O O . GLN A 1 777 ? 58.057 -7.994 -30.077 1.00 86.50 777 GLN A O 1
ATOM 5977 N N . ALA A 1 778 ? 56.508 -7.741 -31.666 1.00 84.19 778 ALA A N 1
ATOM 5978 C CA . ALA A 1 778 ? 57.052 -6.471 -32.150 1.00 84.19 778 ALA A CA 1
ATOM 5979 C C . ALA A 1 778 ? 56.927 -5.328 -31.120 1.00 84.19 778 ALA A C 1
ATOM 5981 O O . ALA A 1 778 ? 57.772 -4.433 -31.116 1.00 84.19 778 ALA A O 1
ATOM 5982 N N . HIS A 1 779 ? 55.927 -5.357 -30.232 1.00 85.50 779 HIS A N 1
ATOM 5983 C CA . HIS A 1 779 ? 55.833 -4.428 -29.100 1.00 85.50 779 HIS A CA 1
ATOM 5984 C C . HIS A 1 779 ? 56.801 -4.776 -27.962 1.00 85.50 779 HIS A C 1
ATOM 5986 O O . HIS A 1 779 ? 57.451 -3.872 -27.435 1.00 85.50 779 HIS A O 1
ATOM 5992 N N . ILE A 1 780 ? 56.940 -6.061 -27.617 1.00 84.25 780 ILE A N 1
ATOM 5993 C CA . ILE A 1 780 ? 57.889 -6.540 -26.594 1.00 84.25 780 ILE A CA 1
ATOM 5994 C C . ILE A 1 780 ? 59.326 -6.199 -27.015 1.00 84.25 780 ILE A C 1
ATOM 5996 O O . ILE A 1 780 ? 60.032 -5.489 -26.300 1.00 84.25 780 ILE A O 1
ATOM 6000 N N . ASN A 1 781 ? 59.722 -6.584 -28.232 1.00 81.44 781 ASN A N 1
ATOM 6001 C CA . ASN A 1 781 ? 61.039 -6.282 -28.805 1.00 81.44 781 ASN A CA 1
ATOM 6002 C C . ASN A 1 781 ? 61.272 -4.770 -29.002 1.00 81.44 781 ASN A C 1
ATOM 6004 O O . ASN A 1 781 ? 62.416 -4.331 -29.085 1.00 81.44 781 ASN A O 1
ATOM 6008 N N . GLY A 1 782 ? 60.202 -3.972 -29.082 1.00 77.94 782 GLY A N 1
ATOM 6009 C CA . GLY A 1 782 ? 60.251 -2.508 -29.112 1.00 77.94 782 GLY A CA 1
ATOM 6010 C C . GLY A 1 782 ? 60.431 -1.847 -27.738 1.00 77.94 782 GLY A C 1
ATOM 6011 O O . GLY A 1 782 ? 60.403 -0.623 -27.663 1.00 77.94 782 GLY A O 1
ATOM 6012 N N . GLY A 1 783 ? 60.576 -2.624 -26.658 1.00 79.75 783 GLY A N 1
ATOM 6013 C CA . GLY A 1 783 ? 60.789 -2.128 -25.293 1.00 79.75 783 GLY A CA 1
ATOM 6014 C C . GLY A 1 783 ? 59.524 -1.668 -24.558 1.00 79.75 783 GLY A C 1
ATOM 6015 O O . GLY A 1 783 ? 59.623 -1.227 -23.412 1.00 79.75 783 GLY A O 1
ATOM 6016 N N . ALA A 1 784 ? 58.338 -1.791 -25.169 1.00 80.44 784 ALA A N 1
ATOM 6017 C CA . ALA A 1 784 ? 57.089 -1.291 -24.588 1.00 80.44 784 ALA A CA 1
ATOM 6018 C C . ALA A 1 784 ? 56.752 -1.975 -23.251 1.00 80.44 784 ALA A C 1
ATOM 6020 O O . ALA A 1 784 ? 56.381 -1.300 -22.295 1.00 80.44 784 ALA A O 1
ATOM 6021 N N . LEU A 1 785 ? 56.948 -3.298 -23.163 1.00 84.06 785 LEU A N 1
ATOM 6022 C CA . LEU A 1 785 ? 56.704 -4.066 -21.937 1.00 84.06 785 LEU A CA 1
ATOM 6023 C C . LEU A 1 785 ? 57.649 -3.646 -20.796 1.00 84.06 785 LEU A C 1
ATOM 6025 O O . LEU A 1 785 ? 57.194 -3.433 -19.675 1.00 84.06 785 LEU A O 1
ATOM 6029 N N . LYS A 1 786 ? 58.940 -3.428 -21.084 1.00 83.69 786 LYS A N 1
ATOM 6030 C CA . LYS A 1 786 ? 59.951 -3.015 -20.089 1.00 83.69 786 LYS A CA 1
ATOM 6031 C C . LYS A 1 786 ? 59.659 -1.650 -19.468 1.00 83.69 786 LYS A C 1
ATOM 6033 O O . LYS A 1 786 ? 59.685 -1.516 -18.248 1.00 83.69 786 LYS A O 1
ATOM 6038 N N . CYS A 1 787 ? 59.313 -0.659 -20.290 1.00 81.31 787 CYS A N 1
ATOM 6039 C CA . CYS A 1 787 ? 58.942 0.680 -19.816 1.00 81.31 787 CYS A CA 1
ATOM 6040 C C . CYS A 1 787 ? 57.683 0.655 -18.920 1.00 81.31 787 CYS A C 1
ATOM 6042 O O . CYS A 1 787 ? 57.569 1.400 -17.942 1.00 81.31 787 CYS A O 1
ATOM 6044 N N . ILE A 1 788 ? 56.755 -0.255 -19.218 1.00 80.25 788 ILE A N 1
ATOM 6045 C CA . ILE A 1 788 ? 55.505 -0.422 -18.474 1.00 80.25 788 ILE A CA 1
ATOM 6046 C C . ILE A 1 788 ? 55.689 -1.247 -17.199 1.00 80.25 788 ILE A C 1
ATOM 6048 O O . ILE A 1 788 ? 55.103 -0.892 -16.184 1.00 80.25 788 ILE A O 1
ATOM 6052 N N . THR A 1 789 ? 56.583 -2.234 -17.188 1.00 84.19 789 THR A N 1
ATOM 6053 C CA . THR A 1 789 ? 56.971 -2.974 -15.971 1.00 84.19 789 THR A CA 1
ATOM 6054 C C . THR A 1 789 ? 57.614 -2.041 -14.942 1.00 84.19 789 THR A C 1
ATOM 6056 O O . THR A 1 789 ? 57.208 -2.020 -13.783 1.00 84.19 789 THR A O 1
ATOM 6059 N N . GLN A 1 790 ? 58.513 -1.156 -15.389 1.00 83.75 790 GLN A N 1
ATOM 6060 C CA . GLN A 1 790 ? 59.087 -0.094 -14.551 1.00 83.75 790 GLN A CA 1
ATOM 6061 C C . GLN A 1 790 ? 58.023 0.879 -14.008 1.00 83.75 790 GLN A C 1
ATOM 6063 O O . GLN A 1 790 ? 58.138 1.361 -12.882 1.00 83.75 790 GLN A O 1
ATOM 6068 N N . SER A 1 791 ? 56.965 1.151 -14.778 1.00 83.38 791 SER A N 1
ATOM 6069 C CA . SER A 1 791 ? 55.849 2.001 -14.338 1.00 83.38 791 SER A CA 1
ATOM 6070 C C . SER A 1 791 ? 54.930 1.283 -13.337 1.00 83.38 791 SER A C 1
ATOM 6072 O O . SER A 1 791 ? 54.557 1.861 -12.317 1.00 83.38 791 SER A O 1
ATOM 6074 N N . ALA A 1 792 ? 54.608 0.011 -13.586 1.00 85.25 792 ALA A N 1
ATOM 6075 C CA . ALA A 1 792 ? 53.731 -0.832 -12.767 1.00 85.25 792 ALA A CA 1
ATOM 6076 C C . ALA A 1 792 ? 54.339 -1.239 -11.409 1.00 85.25 792 ALA A C 1
ATOM 6078 O O . ALA A 1 792 ? 53.636 -1.777 -10.559 1.00 85.25 792 ALA A O 1
ATOM 6079 N N . ALA A 1 793 ? 55.619 -0.939 -11.170 1.00 84.50 793 ALA A N 1
ATOM 6080 C CA . ALA A 1 793 ? 56.240 -1.023 -9.848 1.00 84.50 793 ALA A CA 1
ATOM 6081 C C . ALA A 1 793 ? 55.804 0.108 -8.885 1.00 84.50 793 ALA A C 1
ATOM 6083 O O . ALA A 1 793 ? 56.064 0.018 -7.687 1.00 84.50 793 ALA A O 1
ATOM 6084 N N . THR A 1 794 ? 55.163 1.177 -9.386 1.00 83.19 794 THR A N 1
ATOM 6085 C CA . THR A 1 794 ? 54.732 2.345 -8.577 1.00 83.19 794 THR A CA 1
ATOM 6086 C C . THR A 1 794 ? 53.332 2.881 -8.910 1.00 83.19 794 THR A C 1
ATOM 6088 O O . THR A 1 794 ? 52.703 3.530 -8.072 1.00 83.19 794 THR A O 1
ATOM 6091 N N . LYS A 1 795 ? 52.822 2.623 -10.121 1.00 83.00 795 LYS A N 1
ATOM 6092 C CA . LYS A 1 795 ? 51.525 3.109 -10.617 1.00 83.00 795 LYS A CA 1
ATOM 6093 C C . LYS A 1 795 ? 50.493 1.980 -10.738 1.00 83.00 795 LYS A C 1
ATOM 6095 O O . LYS A 1 795 ? 50.881 0.844 -11.014 1.00 83.00 795 LYS A O 1
ATOM 6100 N N . PRO A 1 796 ? 49.189 2.285 -10.597 1.00 80.06 796 PRO A N 1
ATOM 6101 C CA . PRO A 1 796 ? 48.135 1.283 -10.669 1.00 80.06 796 PRO A CA 1
ATOM 6102 C C . PRO A 1 796 ? 47.903 0.824 -12.110 1.00 80.06 796 PRO A C 1
ATOM 6104 O O . PRO A 1 796 ? 47.990 1.620 -13.054 1.00 80.06 796 PRO A O 1
ATOM 6107 N N . LEU A 1 797 ? 47.588 -0.461 -12.294 1.00 77.75 797 LEU A N 1
ATOM 6108 C CA . LEU A 1 797 ? 47.548 -1.091 -13.622 1.00 77.75 797 LEU A CA 1
ATOM 6109 C C . LEU A 1 797 ? 46.469 -0.475 -14.528 1.00 77.75 797 LEU A C 1
ATOM 6111 O O . LEU A 1 797 ? 46.694 -0.273 -15.723 1.00 77.75 797 LEU A O 1
ATOM 6115 N N . SER A 1 798 ? 45.329 -0.106 -13.940 1.00 74.31 798 SER A N 1
ATOM 6116 C CA . SER A 1 798 ? 44.215 0.574 -14.609 1.00 74.31 798 SER A CA 1
ATOM 6117 C C . SER A 1 798 ? 44.655 1.850 -15.341 1.00 74.31 798 SER A C 1
ATOM 6119 O O . SER A 1 798 ? 44.240 2.086 -16.475 1.00 74.31 798 SER A O 1
ATOM 6121 N N . SER A 1 799 ? 45.537 2.644 -14.725 1.00 72.38 799 SER A N 1
ATOM 6122 C CA . SER A 1 799 ? 46.019 3.911 -15.282 1.00 72.38 799 SER A CA 1
ATOM 6123 C C . SER A 1 799 ? 46.939 3.710 -16.487 1.00 72.38 799 SER A C 1
ATOM 6125 O O . SER A 1 799 ? 46.874 4.471 -17.448 1.00 72.38 799 SER A O 1
ATOM 6127 N N . ILE A 1 800 ? 47.757 2.653 -16.461 1.00 72.88 800 ILE A N 1
ATOM 6128 C CA . ILE A 1 800 ? 48.727 2.346 -17.519 1.00 72.88 800 ILE A CA 1
ATOM 6129 C C . ILE A 1 800 ? 48.017 1.751 -18.743 1.00 72.88 800 ILE A C 1
ATOM 6131 O O . ILE A 1 800 ? 48.328 2.115 -19.874 1.00 72.88 800 ILE A O 1
ATOM 6135 N N . LEU A 1 801 ? 47.026 0.876 -18.529 1.00 67.62 801 LEU A N 1
ATOM 6136 C CA . LEU A 1 801 ? 46.223 0.280 -19.605 1.00 67.62 801 LEU A CA 1
ATOM 6137 C C . LEU A 1 801 ? 45.358 1.306 -20.355 1.00 67.62 801 LEU A C 1
ATOM 6139 O O . LEU A 1 801 ? 45.094 1.123 -21.542 1.00 67.62 801 LEU A O 1
ATOM 6143 N N . ARG A 1 802 ? 44.918 2.371 -19.671 1.00 64.62 802 ARG A N 1
ATOM 6144 C CA . ARG A 1 802 ? 44.092 3.448 -20.244 1.00 64.62 802 ARG A CA 1
ATOM 6145 C C . ARG A 1 802 ? 44.867 4.457 -21.081 1.00 64.62 802 ARG A C 1
ATOM 6147 O O . ARG A 1 802 ? 44.240 5.200 -21.836 1.00 64.62 802 ARG A O 1
ATOM 6154 N N . ASP A 1 803 ? 46.192 4.524 -20.954 1.00 64.62 803 ASP A N 1
ATOM 6155 C CA . ASP A 1 803 ? 46.965 5.501 -21.711 1.00 64.62 803 ASP A CA 1
ATOM 6156 C C . ASP A 1 803 ? 46.886 5.199 -23.218 1.00 64.62 803 ASP A C 1
ATOM 6158 O O . ASP A 1 803 ? 47.307 4.152 -23.710 1.00 64.62 803 ASP A O 1
ATOM 6162 N N . SER A 1 804 ? 46.382 6.173 -23.976 1.00 52.53 804 SER A N 1
ATOM 6163 C CA . SER A 1 804 ? 46.364 6.161 -25.442 1.00 52.53 804 SER A CA 1
ATOM 6164 C C . SER A 1 804 ? 47.746 5.934 -26.083 1.00 52.53 804 SER A C 1
ATOM 6166 O O . SER A 1 804 ? 47.820 5.526 -27.246 1.00 52.53 804 SER A O 1
ATOM 6168 N N . SER A 1 805 ? 48.834 6.142 -25.329 1.00 56.25 805 SER A N 1
ATOM 6169 C CA . SER A 1 805 ? 50.211 5.815 -25.710 1.00 56.25 805 SER A CA 1
ATOM 6170 C C . SER A 1 805 ? 50.520 4.308 -25.783 1.00 56.25 805 SER A C 1
ATOM 6172 O O . SER A 1 805 ? 51.608 3.951 -26.241 1.00 56.25 805 SER A O 1
ATOM 6174 N N . PHE A 1 806 ? 49.589 3.419 -25.395 1.00 64.50 806 PHE A N 1
ATOM 6175 C CA . PHE A 1 806 ? 49.798 1.969 -25.264 1.00 64.50 806 PHE A CA 1
ATOM 6176 C C . PHE A 1 806 ? 49.043 1.111 -26.313 1.00 64.50 806 PHE A C 1
ATOM 6178 O O . PHE A 1 806 ? 47.951 0.600 -26.055 1.00 64.50 806 PHE A O 1
ATOM 6185 N N . PRO A 1 807 ? 49.616 0.834 -27.507 1.00 74.69 807 PRO A N 1
ATOM 6186 C CA . PRO A 1 807 ? 48.948 -0.009 -28.499 1.00 74.69 807 PRO A CA 1
ATOM 6187 C C . PRO A 1 807 ? 48.973 -1.504 -28.151 1.00 74.69 807 PRO A C 1
ATOM 6189 O O . PRO A 1 807 ? 48.135 -2.242 -28.661 1.00 74.69 807 PRO A O 1
ATOM 6192 N N . LEU A 1 808 ? 49.899 -1.970 -27.300 1.00 82.81 808 LEU A N 1
ATOM 6193 C CA . LEU A 1 808 ? 50.004 -3.392 -26.948 1.00 82.81 808 LEU A CA 1
ATOM 6194 C C . LEU A 1 808 ? 48.755 -3.883 -26.197 1.00 82.81 808 LEU A C 1
ATOM 6196 O O . LEU A 1 808 ? 48.269 -4.959 -26.523 1.00 82.81 808 LEU A O 1
ATOM 6200 N N . GLY A 1 809 ? 48.166 -3.091 -25.294 1.00 77.69 809 GLY A N 1
ATOM 6201 C CA . GLY A 1 809 ? 46.894 -3.438 -24.642 1.00 77.69 809 GLY A CA 1
ATOM 6202 C C . GLY A 1 809 ? 45.769 -3.642 -25.656 1.00 77.69 809 GLY A C 1
ATOM 6203 O O . GLY A 1 809 ? 45.128 -4.690 -25.676 1.00 77.69 809 GLY A O 1
ATOM 6204 N N . ARG A 1 810 ? 45.624 -2.707 -26.606 1.00 82.62 810 ARG A N 1
ATOM 6205 C CA . ARG A 1 810 ? 44.681 -2.837 -27.729 1.00 82.62 810 ARG A CA 1
ATOM 6206 C C . ARG A 1 810 ? 44.938 -4.099 -28.564 1.00 82.62 810 ARG A C 1
ATOM 6208 O O . ARG A 1 810 ? 43.987 -4.773 -28.956 1.00 82.62 810 ARG A O 1
ATOM 6215 N N . VAL A 1 811 ? 46.203 -4.436 -28.826 1.00 86.56 811 VAL A N 1
ATOM 6216 C CA . VAL A 1 811 ? 46.588 -5.668 -29.536 1.00 86.56 811 VAL A CA 1
ATOM 6217 C C . VAL A 1 811 ? 46.224 -6.918 -28.725 1.00 86.56 811 VAL A C 1
ATOM 6219 O O . VAL A 1 811 ? 45.722 -7.869 -29.319 1.00 86.56 811 VAL A O 1
ATOM 6222 N N . LEU A 1 812 ? 46.404 -6.919 -27.399 1.00 85.69 812 LEU A N 1
ATOM 6223 C CA . LEU A 1 812 ? 46.019 -8.031 -26.521 1.00 85.69 812 LEU A CA 1
ATOM 6224 C C . LEU A 1 812 ? 44.493 -8.211 -26.472 1.00 85.69 812 LEU A C 1
ATOM 6226 O O . LEU A 1 812 ? 44.025 -9.316 -26.736 1.00 85.69 812 LEU A O 1
ATOM 6230 N N . SER A 1 813 ? 43.706 -7.147 -26.271 1.00 80.75 813 SER A N 1
ATOM 6231 C CA . SER A 1 813 ? 42.234 -7.206 -26.349 1.00 80.75 813 SER A CA 1
ATOM 6232 C C . SER A 1 813 ? 41.735 -7.649 -27.724 1.00 80.75 813 SER A C 1
ATOM 6234 O O . SER A 1 813 ? 40.766 -8.401 -27.822 1.00 80.75 813 SER A O 1
ATOM 6236 N N . ASN A 1 814 ? 42.400 -7.246 -28.811 1.00 84.81 814 ASN A N 1
ATOM 6237 C CA . ASN A 1 814 ? 42.064 -7.716 -30.155 1.00 84.81 814 ASN A CA 1
ATOM 6238 C C . ASN A 1 814 ? 42.439 -9.194 -30.376 1.00 84.81 814 ASN A C 1
ATOM 6240 O O . ASN A 1 814 ? 41.649 -9.926 -30.972 1.00 84.81 814 ASN A O 1
ATOM 6244 N N . TYR A 1 815 ? 43.582 -9.656 -29.860 1.00 87.06 815 TYR A N 1
ATOM 6245 C CA . TYR A 1 815 ? 44.008 -11.058 -29.928 1.00 87.06 815 TYR A CA 1
ATOM 6246 C C . TYR A 1 815 ? 43.102 -11.976 -29.095 1.00 87.06 815 TYR A C 1
ATOM 6248 O O . TYR A 1 815 ? 42.599 -12.967 -29.620 1.00 87.06 815 TYR A O 1
ATOM 6256 N N . ALA A 1 816 ? 42.807 -11.613 -27.844 1.00 79.88 816 ALA A N 1
ATOM 6257 C CA . ALA A 1 816 ? 41.903 -12.356 -26.966 1.00 79.88 816 ALA A CA 1
ATOM 6258 C C . ALA A 1 816 ? 40.498 -12.474 -27.586 1.00 79.88 816 ALA A C 1
ATOM 6260 O O . ALA A 1 816 ? 39.960 -13.574 -27.726 1.00 79.88 816 ALA A O 1
ATOM 6261 N N . ARG A 1 817 ? 39.944 -11.355 -28.075 1.00 80.50 817 ARG A N 1
ATOM 6262 C CA . ARG A 1 817 ? 38.638 -11.297 -28.754 1.00 80.50 817 ARG A CA 1
ATOM 6263 C C . ARG A 1 817 ? 38.617 -12.068 -30.082 1.00 80.50 817 ARG A C 1
ATOM 6265 O O . ARG A 1 817 ? 37.574 -12.611 -30.443 1.00 80.50 817 ARG A O 1
ATOM 6272 N N . PHE A 1 818 ? 39.743 -12.157 -30.796 1.00 84.44 818 PHE A N 1
ATOM 6273 C CA . PHE A 1 818 ? 39.902 -13.020 -31.972 1.00 84.44 818 PHE A CA 1
ATOM 6274 C C . PHE A 1 818 ? 39.917 -14.511 -31.589 1.00 84.44 818 PHE A C 1
ATOM 6276 O O . PHE A 1 818 ? 39.174 -15.296 -32.181 1.00 84.44 818 PHE A O 1
ATOM 6283 N N . CYS A 1 819 ? 40.712 -14.897 -30.586 1.00 81.12 819 CYS A N 1
ATOM 6284 C CA . CYS A 1 819 ? 40.819 -16.279 -30.117 1.00 81.12 819 CYS A CA 1
ATOM 6285 C C . CYS A 1 819 ? 39.478 -16.806 -29.585 1.00 81.12 819 CYS A C 1
ATOM 6287 O O . CYS A 1 819 ? 39.059 -17.900 -29.965 1.00 81.12 819 CYS A O 1
ATOM 6289 N N . TRP A 1 820 ? 38.770 -15.995 -28.789 1.00 74.31 820 TRP A N 1
ATOM 6290 C CA . TRP A 1 820 ? 37.449 -16.311 -28.237 1.00 74.31 820 TRP A CA 1
ATOM 6291 C C . TRP A 1 820 ? 36.399 -16.542 -29.334 1.00 74.31 820 TRP A C 1
ATOM 6293 O O . TRP A 1 820 ? 35.721 -17.568 -29.351 1.00 74.31 820 TRP A O 1
ATOM 6303 N N . LYS A 1 821 ? 36.328 -15.642 -30.329 1.00 77.38 821 LYS A N 1
ATOM 6304 C CA . LYS A 1 821 ? 35.420 -15.762 -31.489 1.00 77.38 821 LYS A CA 1
ATOM 6305 C C . LYS A 1 821 ? 35.704 -16.957 -32.404 1.00 77.38 821 LYS A C 1
ATOM 6307 O O . LYS A 1 821 ? 34.880 -17.266 -33.261 1.00 77.38 821 LYS A O 1
ATOM 6312 N N . ARG A 1 822 ? 36.869 -17.598 -32.282 1.00 76.88 822 ARG A N 1
ATOM 6313 C CA . ARG A 1 822 ? 37.265 -18.768 -33.082 1.00 76.88 822 ARG A CA 1
ATOM 6314 C C . ARG A 1 822 ? 37.435 -20.043 -32.243 1.00 76.88 822 ARG A C 1
ATOM 6316 O O . ARG A 1 822 ? 37.906 -21.033 -32.787 1.00 76.88 822 ARG A O 1
ATOM 6323 N N . ALA A 1 823 ? 37.030 -20.019 -30.967 1.00 70.31 823 ALA A N 1
ATOM 6324 C CA . ALA A 1 823 ? 37.033 -21.162 -30.048 1.00 70.31 823 ALA A CA 1
ATOM 6325 C C . ALA A 1 823 ? 38.372 -21.935 -29.999 1.00 70.31 823 ALA A C 1
ATOM 6327 O O . ALA A 1 823 ? 38.399 -23.165 -30.016 1.00 70.31 823 ALA A O 1
ATOM 6328 N N . TYR A 1 824 ? 39.497 -21.212 -29.945 1.00 73.38 824 TYR A N 1
ATOM 6329 C CA . TYR A 1 824 ? 40.802 -21.836 -29.701 1.00 73.38 824 TYR A CA 1
ATOM 6330 C C . TYR A 1 824 ? 40.862 -22.465 -28.301 1.00 73.38 824 TYR A C 1
ATOM 6332 O O . TYR A 1 824 ? 40.274 -21.947 -27.353 1.00 73.38 824 TYR A O 1
ATOM 6340 N N . HIS A 1 825 ? 41.630 -23.549 -28.166 1.00 71.44 825 HIS A N 1
ATOM 6341 C CA . HIS A 1 825 ? 41.873 -24.224 -26.889 1.00 71.44 825 HIS A CA 1
ATOM 6342 C C . HIS A 1 825 ? 42.409 -23.239 -25.815 1.00 71.44 825 HIS A C 1
ATOM 6344 O O . HIS A 1 825 ? 43.208 -22.364 -26.159 1.00 71.44 825 HIS A O 1
ATOM 6350 N N . PRO A 1 826 ? 42.058 -23.372 -24.517 1.00 68.56 826 PRO A N 1
ATOM 6351 C CA . PRO A 1 826 ? 42.415 -22.400 -23.473 1.00 68.56 826 PRO A CA 1
ATOM 6352 C C . PRO A 1 826 ? 43.896 -21.988 -23.452 1.00 68.56 826 PRO A C 1
ATOM 6354 O O . PRO A 1 826 ? 44.219 -20.809 -23.577 1.00 68.56 826 PRO A O 1
ATOM 6357 N N . ARG A 1 827 ? 44.819 -22.961 -23.412 1.00 70.44 827 ARG A N 1
ATOM 6358 C CA . ARG A 1 827 ? 46.279 -22.709 -23.439 1.00 70.44 827 ARG A CA 1
ATOM 6359 C C . ARG A 1 827 ? 46.776 -22.056 -24.737 1.00 70.44 827 ARG A C 1
ATOM 6361 O O . ARG A 1 827 ? 47.855 -21.481 -24.765 1.00 70.44 827 ARG A O 1
ATOM 6368 N N . GLU A 1 828 ? 46.010 -22.164 -25.817 1.00 73.38 828 GLU A N 1
ATOM 6369 C CA . GLU A 1 828 ? 46.347 -21.639 -27.141 1.00 73.38 828 GLU A CA 1
ATOM 6370 C C . GLU A 1 828 ? 45.850 -20.208 -27.380 1.00 73.38 828 GLU A C 1
ATOM 6372 O O . GLU A 1 828 ? 46.416 -19.499 -28.224 1.00 73.38 828 GLU A O 1
ATOM 6377 N N . ALA A 1 829 ? 44.820 -19.785 -26.642 1.00 74.69 829 ALA A N 1
ATOM 6378 C CA . ALA A 1 829 ? 44.314 -18.418 -26.644 1.00 74.69 829 ALA A CA 1
ATOM 6379 C C . ALA A 1 829 ? 45.283 -17.432 -25.965 1.00 74.69 829 ALA A C 1
ATOM 6381 O O . ALA A 1 829 ? 45.286 -16.256 -26.318 1.00 74.69 829 ALA A O 1
ATOM 6382 N N . VAL A 1 830 ? 46.134 -17.910 -25.049 1.00 81.75 830 VAL A N 1
ATOM 6383 C CA . VAL A 1 830 ? 47.114 -17.106 -24.297 1.00 81.75 830 VAL A CA 1
ATOM 6384 C C . VAL A 1 830 ? 48.395 -16.855 -25.110 1.00 81.75 830 VAL A C 1
ATOM 6386 O O . VAL A 1 830 ? 48.818 -17.658 -25.954 1.00 81.75 830 VAL A O 1
ATOM 6389 N N . PHE A 1 831 ? 49.033 -15.715 -24.866 1.00 84.62 831 PHE A N 1
ATOM 6390 C CA . PHE A 1 831 ? 50.408 -15.417 -25.247 1.00 84.62 831 PHE A CA 1
ATOM 6391 C C . PHE A 1 831 ? 51.277 -15.382 -23.982 1.00 84.62 831 PHE A C 1
ATOM 6393 O O . PHE A 1 831 ? 51.100 -14.520 -23.129 1.00 84.62 831 PHE A O 1
ATOM 6400 N N . ASP A 1 832 ? 52.219 -16.311 -23.868 1.00 85.44 832 ASP A N 1
ATOM 6401 C CA . ASP A 1 832 ? 53.200 -16.387 -22.783 1.00 85.44 832 ASP A CA 1
ATOM 6402 C C . ASP A 1 832 ? 54.587 -16.610 -23.403 1.00 85.44 832 ASP A C 1
ATOM 6404 O O . ASP A 1 832 ? 54.697 -17.232 -24.467 1.00 85.44 832 ASP A O 1
ATOM 6408 N N . ASP A 1 833 ? 55.621 -16.084 -22.752 1.00 83.31 833 ASP A N 1
ATOM 6409 C CA . ASP A 1 833 ? 57.027 -16.249 -23.114 1.00 83.31 833 ASP A CA 1
ATOM 6410 C C . ASP A 1 833 ? 57.844 -16.451 -21.831 1.00 83.31 833 ASP A C 1
ATOM 6412 O O . ASP A 1 833 ? 58.027 -15.542 -21.022 1.00 83.31 833 ASP A O 1
ATOM 6416 N N . VAL A 1 834 ? 58.329 -17.680 -21.651 1.00 80.75 834 VAL A N 1
ATOM 6417 C CA . VAL A 1 834 ? 59.056 -18.133 -20.454 1.00 80.75 834 VAL A CA 1
ATOM 6418 C C . VAL A 1 834 ? 60.455 -17.499 -20.354 1.00 80.75 834 VAL A C 1
ATOM 6420 O O . VAL A 1 834 ? 61.088 -17.580 -19.308 1.00 80.75 834 VAL A O 1
ATOM 6423 N N . ASN A 1 835 ? 60.939 -16.843 -21.416 1.00 84.00 835 ASN A N 1
ATOM 6424 C CA . ASN A 1 835 ? 62.241 -16.166 -21.445 1.00 84.00 835 ASN A CA 1
ATOM 6425 C C . ASN A 1 835 ? 62.186 -14.712 -20.931 1.00 84.00 835 ASN A C 1
ATOM 6427 O O . ASN A 1 835 ? 63.211 -14.029 -20.933 1.00 84.00 835 ASN A O 1
ATOM 6431 N N . LEU A 1 836 ? 61.006 -14.216 -20.543 1.00 86.12 836 LEU A N 1
ATOM 6432 C CA . LEU A 1 836 ? 60.832 -12.896 -19.937 1.00 86.12 836 LEU A CA 1
ATOM 6433 C C . LEU A 1 836 ? 61.126 -12.930 -18.432 1.00 86.12 836 LEU A C 1
ATOM 6435 O O . LEU A 1 836 ? 60.809 -13.904 -17.749 1.00 86.12 836 LEU A O 1
ATOM 6439 N N . GLU A 1 837 ? 61.659 -11.823 -17.909 1.00 86.25 837 GLU A N 1
ATOM 6440 C CA . GLU A 1 837 ? 61.797 -11.596 -16.465 1.00 86.25 837 GLU A CA 1
ATOM 6441 C C . GLU A 1 837 ? 60.435 -11.750 -15.757 1.00 86.25 837 GLU A C 1
ATOM 6443 O O . GLU A 1 837 ? 59.405 -11.392 -16.341 1.00 86.25 837 GLU A O 1
ATOM 6448 N N . PRO A 1 838 ? 60.380 -12.238 -14.502 1.00 83.56 838 PRO A N 1
ATOM 6449 C CA . PRO A 1 838 ? 59.117 -12.581 -13.840 1.00 83.56 838 PRO A CA 1
ATOM 6450 C C . PRO A 1 838 ? 58.146 -11.396 -13.739 1.00 83.56 838 PRO A C 1
ATOM 6452 O O . PRO A 1 838 ? 56.937 -11.576 -13.867 1.00 83.56 838 PRO A O 1
ATOM 6455 N N . GLU A 1 839 ? 58.658 -10.172 -13.586 1.00 85.62 839 GLU A N 1
ATOM 6456 C CA . GLU A 1 839 ? 57.829 -8.964 -13.563 1.00 85.62 839 GLU A CA 1
ATOM 6457 C C . GLU A 1 839 ? 57.207 -8.644 -14.931 1.00 85.62 839 GLU A C 1
ATOM 6459 O O . GLU A 1 839 ? 56.022 -8.324 -14.999 1.00 85.62 839 GLU A O 1
ATOM 6464 N N . GLU A 1 840 ? 57.974 -8.789 -16.018 1.00 86.94 840 GLU A N 1
ATOM 6465 C CA . GLU A 1 840 ? 57.492 -8.601 -17.394 1.00 86.94 840 GLU A CA 1
ATOM 6466 C C . GLU A 1 840 ? 56.477 -9.686 -17.775 1.00 86.94 840 GLU A C 1
ATOM 6468 O O . GLU A 1 840 ? 55.431 -9.389 -18.356 1.00 86.94 840 GLU A O 1
ATOM 6473 N N . ARG A 1 841 ? 56.766 -10.945 -17.416 1.00 91.19 841 ARG A N 1
ATOM 6474 C CA . ARG A 1 841 ? 55.917 -12.107 -17.703 1.00 91.19 841 ARG A CA 1
ATOM 6475 C C . ARG A 1 841 ? 54.589 -12.047 -16.946 1.00 91.19 841 ARG A C 1
ATOM 6477 O O . ARG A 1 841 ? 53.537 -12.237 -17.552 1.00 91.19 841 ARG A O 1
ATOM 6484 N N . GLY A 1 842 ? 54.620 -11.740 -15.648 1.00 89.31 842 GLY A N 1
ATOM 6485 C CA . GLY A 1 842 ? 53.409 -11.580 -14.841 1.00 89.31 842 GLY A CA 1
ATOM 6486 C C . GLY A 1 842 ? 52.539 -10.423 -15.337 1.00 89.31 842 GLY A C 1
ATOM 6487 O O . GLY A 1 842 ? 51.342 -10.595 -15.551 1.00 89.31 842 GLY A O 1
ATOM 6488 N N . LEU A 1 843 ? 53.143 -9.275 -15.655 1.00 87.06 843 LEU A N 1
ATOM 6489 C CA . LEU A 1 843 ? 52.406 -8.110 -16.141 1.00 87.06 843 LEU A CA 1
ATOM 6490 C C . LEU A 1 843 ? 51.749 -8.358 -17.509 1.00 87.06 843 LEU A C 1
ATOM 6492 O O . LEU A 1 843 ? 50.607 -7.957 -17.736 1.00 87.06 843 LEU A O 1
ATOM 6496 N N . LEU A 1 844 ? 52.435 -9.076 -18.405 1.00 88.06 844 LEU A N 1
ATOM 6497 C CA . LEU A 1 844 ? 51.898 -9.534 -19.690 1.00 88.06 844 LEU A CA 1
ATOM 6498 C C . LEU A 1 844 ? 50.678 -10.460 -19.522 1.00 88.06 844 LEU A C 1
ATOM 6500 O O . LEU A 1 844 ? 49.763 -10.428 -20.351 1.00 88.06 844 LEU A O 1
ATOM 6504 N N . LEU A 1 845 ? 50.639 -11.261 -18.455 1.00 88.31 845 LEU A N 1
ATOM 6505 C CA . LEU A 1 845 ? 49.508 -12.126 -18.113 1.00 88.31 845 LEU A CA 1
ATOM 6506 C C . LEU A 1 845 ? 48.361 -11.349 -17.439 1.00 88.31 845 LEU A C 1
ATOM 6508 O O . LEU A 1 845 ? 47.216 -11.529 -17.847 1.00 88.31 845 LEU A O 1
ATOM 6512 N N . GLU A 1 846 ? 48.629 -10.417 -16.515 1.00 87.88 846 GLU A N 1
ATOM 6513 C CA . GLU A 1 846 ? 47.597 -9.524 -15.946 1.00 87.88 846 GLU A CA 1
ATOM 6514 C C . GLU A 1 846 ? 46.903 -8.687 -17.036 1.00 87.88 846 GLU A C 1
ATOM 6516 O O . GLU A 1 846 ? 45.676 -8.572 -17.063 1.00 87.88 846 GLU A O 1
ATOM 6521 N N . CYS A 1 847 ? 47.669 -8.162 -18.000 1.00 85.25 847 CYS A N 1
ATOM 6522 C CA . CYS A 1 847 ? 47.112 -7.448 -19.151 1.00 85.25 847 CYS A CA 1
ATOM 6523 C C . CYS A 1 847 ? 46.184 -8.339 -19.996 1.00 85.25 847 CYS A C 1
ATOM 6525 O O . CYS A 1 847 ? 45.222 -7.841 -20.577 1.00 85.25 847 CYS A O 1
ATOM 6527 N N . GLN A 1 848 ? 46.444 -9.650 -20.057 1.00 86.44 848 GLN A N 1
ATOM 6528 C CA . GLN A 1 848 ? 45.578 -10.611 -20.745 1.00 86.44 848 GLN A CA 1
ATOM 6529 C C . GLN A 1 848 ? 44.336 -10.986 -19.936 1.00 86.44 848 GLN A C 1
ATOM 6531 O O . GLN A 1 848 ? 43.287 -11.159 -20.551 1.00 86.44 848 GLN A O 1
ATOM 6536 N N . VAL A 1 849 ? 44.406 -11.040 -18.598 1.00 82.69 849 VAL A N 1
ATOM 6537 C CA . VAL A 1 849 ? 43.203 -11.135 -17.749 1.00 82.69 849 VAL A CA 1
ATOM 6538 C C . VAL A 1 849 ? 42.279 -9.964 -18.068 1.00 82.69 849 VAL A C 1
ATOM 6540 O O . VAL A 1 849 ? 41.172 -10.190 -18.546 1.00 82.69 849 VAL A O 1
ATOM 6543 N N . MET A 1 850 ? 42.756 -8.723 -17.922 1.00 79.38 850 MET A N 1
ATOM 6544 C CA . MET A 1 850 ? 41.963 -7.513 -18.187 1.00 79.38 850 MET A CA 1
ATOM 6545 C C . MET A 1 850 ? 41.378 -7.492 -19.612 1.00 79.38 850 MET A C 1
ATOM 6547 O O . MET A 1 850 ? 40.192 -7.223 -19.791 1.00 79.38 850 MET A O 1
ATOM 6551 N N . ALA A 1 851 ? 42.175 -7.864 -20.618 1.00 78.62 851 ALA A N 1
ATOM 6552 C CA . ALA A 1 851 ? 41.753 -7.970 -22.017 1.00 78.62 851 ALA A CA 1
ATOM 6553 C C . ALA A 1 851 ? 40.658 -9.026 -22.280 1.00 78.62 851 ALA A C 1
ATOM 6555 O O . ALA A 1 851 ? 39.882 -8.879 -23.227 1.00 78.62 851 ALA A O 1
ATOM 6556 N N . LEU A 1 852 ? 40.581 -10.086 -21.467 1.00 75.75 852 LEU A N 1
ATOM 6557 C CA . LEU A 1 852 ? 39.489 -11.065 -21.508 1.00 75.75 852 LEU A CA 1
ATOM 6558 C C . LEU A 1 852 ? 38.212 -10.510 -20.862 1.00 75.75 852 LEU A C 1
ATOM 6560 O O . LEU A 1 852 ? 37.123 -10.836 -21.325 1.00 75.75 852 LEU A O 1
ATOM 6564 N N . LEU A 1 853 ? 38.325 -9.635 -19.854 1.00 71.06 853 LEU A N 1
ATOM 6565 C CA . LEU A 1 853 ? 37.162 -9.047 -19.168 1.00 71.06 853 LEU A CA 1
ATOM 6566 C C . LEU A 1 853 ? 36.435 -8.023 -20.060 1.00 71.06 853 LEU A C 1
ATOM 6568 O O . LEU A 1 853 ? 35.227 -7.835 -19.947 1.00 71.06 853 LEU A O 1
ATOM 6572 N N . GLU A 1 854 ? 37.154 -7.407 -21.006 1.00 67.94 854 GLU A N 1
ATOM 6573 C CA . GLU A 1 854 ? 36.587 -6.574 -22.080 1.00 67.94 854 GLU A CA 1
ATOM 6574 C C . GLU A 1 854 ? 35.840 -7.369 -23.176 1.00 67.94 854 GLU A C 1
ATOM 6576 O O . GLU A 1 854 ? 35.391 -6.789 -24.178 1.00 67.94 854 GLU A O 1
ATOM 6581 N N . ILE A 1 855 ? 35.756 -8.699 -23.073 1.00 67.81 855 ILE A N 1
ATOM 6582 C CA . ILE A 1 855 ? 34.980 -9.526 -24.000 1.00 67.81 855 ILE A CA 1
ATOM 6583 C C . ILE A 1 855 ? 33.581 -9.715 -23.397 1.00 67.81 855 ILE A C 1
ATOM 6585 O O . ILE A 1 855 ? 33.442 -10.422 -22.402 1.00 67.81 855 ILE A O 1
ATOM 6589 N N . PRO A 1 856 ? 32.517 -9.133 -23.983 1.00 54.75 856 PRO A N 1
ATOM 6590 C CA . PRO A 1 856 ? 31.170 -9.351 -23.474 1.00 54.75 856 PRO A CA 1
ATOM 6591 C C . PRO A 1 856 ? 30.794 -10.833 -23.597 1.00 54.75 856 PRO A C 1
ATOM 6593 O O . PRO A 1 856 ? 30.978 -11.434 -24.665 1.00 54.75 856 PRO A O 1
ATOM 6596 N N . SER A 1 857 ? 30.210 -11.387 -22.530 1.00 51.91 857 SER A N 1
ATOM 6597 C CA . SER A 1 857 ? 29.685 -12.758 -22.408 1.00 51.91 857 SER A CA 1
ATOM 6598 C C . SER A 1 857 ? 28.442 -12.979 -23.287 1.00 51.91 857 SER A C 1
ATOM 6600 O O . SER A 1 857 ? 27.315 -13.212 -22.850 1.00 51.91 857 SER A O 1
ATOM 6602 N N . SER A 1 858 ? 28.668 -12.865 -24.590 1.00 43.38 858 SER A N 1
ATOM 6603 C CA . SER A 1 858 ? 27.680 -12.943 -25.658 1.00 43.38 858 SER A CA 1
ATOM 6604 C C . SER A 1 858 ? 27.255 -14.385 -25.915 1.00 43.38 858 SER A C 1
ATOM 6606 O O . SER A 1 858 ? 27.784 -15.030 -26.808 1.00 43.38 858 SER A O 1
ATOM 6608 N N . SER A 1 859 ? 26.286 -14.858 -25.120 1.00 41.81 859 SER A N 1
ATOM 6609 C CA . SER A 1 859 ? 25.134 -15.705 -25.513 1.00 41.81 859 SER A CA 1
ATOM 6610 C C . SER A 1 859 ? 25.338 -16.944 -26.414 1.00 41.81 859 SER A C 1
ATOM 6612 O O . SER A 1 859 ? 24.354 -17.494 -26.897 1.00 41.81 859 SER A O 1
ATOM 6614 N N . GLU A 1 860 ? 26.566 -17.394 -26.654 1.00 41.41 860 GLU A N 1
ATOM 6615 C CA . GLU A 1 860 ? 26.916 -18.455 -27.599 1.00 41.41 860 GLU A CA 1
ATOM 6616 C C . GLU A 1 860 ? 27.579 -19.651 -26.897 1.00 41.41 860 GLU A C 1
ATOM 6618 O O . GLU A 1 860 ? 28.810 -19.780 -26.931 1.00 41.41 860 GLU A O 1
ATOM 6623 N N . SER A 1 861 ? 26.737 -20.559 -26.392 1.00 40.91 861 SER A N 1
ATOM 6624 C CA . SER A 1 861 ? 27.008 -21.982 -26.102 1.00 40.91 861 SER A CA 1
ATOM 6625 C C . SER A 1 861 ? 28.138 -22.332 -25.119 1.00 40.91 861 SER A C 1
ATOM 6627 O O . SER A 1 861 ? 29.302 -21.977 -25.302 1.00 40.91 861 SER A O 1
ATOM 6629 N N . ASP A 1 862 ? 27.804 -23.190 -24.161 1.00 41.94 862 ASP A N 1
ATOM 6630 C CA . ASP A 1 862 ? 28.594 -23.580 -22.981 1.00 41.94 862 ASP A CA 1
ATOM 6631 C C . ASP A 1 862 ? 29.797 -24.510 -23.272 1.00 41.94 862 ASP A C 1
ATOM 6633 O O . ASP A 1 862 ? 30.338 -25.162 -22.385 1.00 41.94 862 ASP A O 1
ATOM 6637 N N . GLY A 1 863 ? 30.255 -24.572 -24.528 1.00 47.56 863 GLY A N 1
ATOM 6638 C CA . GLY A 1 863 ? 31.395 -25.391 -24.966 1.00 47.56 863 GLY A CA 1
ATOM 6639 C C . GLY A 1 863 ? 32.760 -24.687 -24.944 1.00 47.56 863 GLY A C 1
ATOM 6640 O O . GLY A 1 863 ? 33.771 -25.299 -25.287 1.00 47.56 863 GLY A O 1
ATOM 6641 N N . LYS A 1 864 ? 32.819 -23.395 -24.597 1.00 51.28 864 LYS A N 1
ATOM 6642 C CA . LYS A 1 864 ? 34.042 -22.570 -24.663 1.00 51.28 864 LYS A CA 1
ATOM 6643 C C . LYS A 1 864 ? 34.698 -22.453 -23.280 1.00 51.28 864 LYS A C 1
ATOM 6645 O O . LYS A 1 864 ? 34.474 -21.471 -22.577 1.00 51.28 864 LYS A O 1
ATOM 6650 N N . MET A 1 865 ? 35.533 -23.430 -22.901 1.00 52.88 865 MET A N 1
ATOM 6651 C CA . MET A 1 865 ? 36.380 -23.322 -21.698 1.00 52.88 865 MET A CA 1
ATOM 6652 C C . MET A 1 865 ? 37.165 -22.002 -21.705 1.00 52.88 865 MET A C 1
ATOM 6654 O O . MET A 1 865 ? 37.831 -21.676 -22.692 1.00 52.88 865 MET A O 1
ATOM 6658 N N . SER A 1 866 ? 37.123 -21.257 -20.600 1.00 68.50 866 SER A N 1
ATOM 6659 C CA . SER A 1 866 ? 37.872 -20.006 -20.497 1.00 68.50 866 SER A CA 1
ATOM 6660 C C . SER A 1 866 ? 39.379 -20.280 -20.312 1.00 68.50 866 SER A C 1
ATOM 6662 O O . SER A 1 866 ? 39.768 -21.290 -19.718 1.00 68.50 866 SER A O 1
ATOM 6664 N N . PRO A 1 867 ? 40.271 -19.392 -20.788 1.00 74.25 867 PRO A N 1
ATOM 6665 C CA . PRO A 1 867 ? 41.698 -19.460 -20.474 1.00 74.25 867 PRO A CA 1
ATOM 6666 C C . PRO A 1 867 ? 42.025 -18.951 -19.060 1.00 74.25 867 PRO A C 1
ATOM 6668 O O . PRO A 1 867 ? 43.177 -19.052 -18.638 1.00 74.25 867 PRO A O 1
ATOM 6671 N N . LEU A 1 868 ? 41.043 -18.416 -18.323 1.00 79.88 868 LEU A N 1
ATOM 6672 C CA . LEU A 1 868 ? 41.259 -17.728 -17.051 1.00 79.88 868 LEU A CA 1
ATOM 6673 C C . LEU A 1 868 ? 41.927 -18.613 -15.978 1.00 79.88 868 LEU A C 1
ATOM 6675 O O . LEU A 1 868 ? 42.912 -18.139 -15.415 1.00 79.88 868 LEU A O 1
ATOM 6679 N N . PRO A 1 869 ? 41.527 -19.882 -15.727 1.00 81.56 869 PRO A N 1
ATOM 6680 C CA . PRO A 1 869 ? 42.165 -20.706 -14.693 1.00 81.56 869 PRO A CA 1
ATOM 6681 C C . PRO A 1 869 ? 43.659 -20.937 -14.955 1.00 81.56 869 PRO A C 1
ATOM 6683 O O . PRO A 1 869 ? 44.464 -20.952 -14.028 1.00 81.56 869 PRO A O 1
ATOM 6686 N N . PHE A 1 870 ? 44.043 -21.074 -16.230 1.00 82.12 870 PHE A N 1
ATOM 6687 C CA . PHE A 1 870 ? 45.439 -21.258 -16.627 1.00 82.12 870 PHE A CA 1
ATOM 6688 C C . PHE A 1 870 ? 46.265 -19.981 -16.418 1.00 82.12 870 PHE A C 1
ATOM 6690 O O . PHE A 1 870 ? 47.390 -20.058 -15.931 1.00 82.12 870 PHE A O 1
ATOM 6697 N N . ILE A 1 871 ? 45.700 -18.810 -16.738 1.00 86.38 871 ILE A N 1
ATOM 6698 C CA . ILE A 1 871 ? 46.362 -17.519 -16.507 1.00 86.38 871 ILE A CA 1
ATOM 6699 C C . ILE A 1 871 ? 46.475 -17.229 -15.003 1.00 86.38 871 ILE A C 1
ATOM 6701 O O . ILE A 1 871 ? 47.541 -16.827 -14.550 1.00 86.38 871 ILE A O 1
ATOM 6705 N N . VAL A 1 872 ? 45.414 -17.468 -14.224 1.00 87.00 872 VAL A N 1
ATOM 6706 C CA . VAL A 1 872 ? 45.404 -17.255 -12.767 1.00 87.00 872 VAL A CA 1
ATOM 6707 C C . VAL A 1 872 ? 46.414 -18.170 -12.074 1.00 87.00 872 VAL A C 1
ATOM 6709 O O . VAL A 1 872 ? 47.213 -17.669 -11.291 1.00 87.00 872 VAL A O 1
ATOM 6712 N N . SER A 1 873 ? 46.467 -19.466 -12.410 1.00 87.94 873 SER A N 1
ATOM 6713 C CA . SER A 1 873 ? 47.502 -20.372 -11.883 1.00 87.94 873 SER A CA 1
ATOM 6714 C C . SER A 1 873 ? 48.909 -19.849 -12.189 1.00 87.94 873 SER A C 1
ATOM 6716 O O . SER A 1 873 ? 49.703 -19.669 -11.272 1.00 87.94 873 SER A O 1
ATOM 6718 N N . ALA A 1 874 ? 49.196 -19.508 -13.451 1.00 88.50 874 ALA A N 1
ATOM 6719 C CA . ALA A 1 874 ? 50.510 -19.001 -13.846 1.00 88.50 874 ALA A CA 1
ATOM 6720 C C . ALA A 1 874 ? 50.875 -17.670 -13.158 1.00 88.50 874 ALA A C 1
ATOM 6722 O O . ALA A 1 874 ? 52.037 -17.451 -12.825 1.00 88.50 874 ALA A O 1
ATOM 6723 N N . LEU A 1 875 ? 49.902 -16.786 -12.911 1.00 90.94 875 LEU A N 1
ATOM 6724 C CA . LEU A 1 875 ? 50.102 -15.550 -12.148 1.00 90.94 875 LEU A CA 1
ATOM 6725 C C . LEU A 1 875 ? 50.411 -15.821 -10.670 1.00 90.94 875 LEU A C 1
ATOM 6727 O O . LEU A 1 875 ? 51.286 -15.165 -10.106 1.00 90.94 875 LEU A O 1
ATOM 6731 N N . LEU A 1 876 ? 49.735 -16.790 -10.049 1.00 89.56 876 LEU A N 1
ATOM 6732 C CA . LEU A 1 876 ? 50.004 -17.196 -8.668 1.00 89.56 876 LEU A CA 1
ATOM 6733 C C . LEU A 1 876 ? 51.359 -17.918 -8.533 1.00 89.56 876 LEU A C 1
ATOM 6735 O O . LEU A 1 876 ? 52.005 -17.774 -7.497 1.00 89.56 876 LEU A O 1
ATOM 6739 N N . ASP A 1 877 ? 51.831 -18.614 -9.570 1.00 89.50 877 ASP A N 1
ATOM 6740 C CA . ASP A 1 877 ? 53.188 -19.182 -9.615 1.00 89.50 877 ASP A CA 1
ATOM 6741 C C . ASP A 1 877 ? 54.272 -18.092 -9.777 1.00 89.50 877 ASP A C 1
ATOM 6743 O O . ASP A 1 877 ? 55.349 -18.180 -9.186 1.00 89.50 877 ASP A O 1
ATOM 6747 N N . ILE A 1 878 ? 53.999 -17.045 -10.569 1.00 89.19 878 ILE A N 1
ATOM 6748 C CA . ILE A 1 878 ? 54.936 -15.934 -10.841 1.00 89.19 878 ILE A CA 1
ATOM 6749 C C . ILE A 1 878 ? 55.008 -14.927 -9.680 1.00 89.19 878 ILE A C 1
ATOM 6751 O O . ILE A 1 878 ? 56.066 -14.339 -9.445 1.00 89.19 878 ILE A O 1
ATOM 6755 N N . TYR A 1 879 ? 53.911 -14.725 -8.943 1.00 91.25 879 TYR A N 1
ATOM 6756 C CA . TYR A 1 879 ? 53.827 -13.796 -7.812 1.00 91.25 879 TYR A CA 1
ATOM 6757 C C . TYR A 1 879 ? 53.654 -14.534 -6.471 1.00 91.25 879 TYR A C 1
ATOM 6759 O O . TYR A 1 879 ? 52.564 -14.500 -5.891 1.00 91.25 879 TYR A O 1
ATOM 6767 N N . PRO A 1 880 ? 54.702 -15.192 -5.932 1.00 86.75 880 PRO A N 1
ATOM 6768 C CA . PRO A 1 880 ? 54.644 -15.820 -4.616 1.00 86.75 880 PRO A CA 1
ATOM 6769 C C . PRO A 1 880 ? 54.456 -14.780 -3.502 1.00 86.75 880 PRO A C 1
ATOM 6771 O O . PRO A 1 880 ? 55.022 -13.682 -3.543 1.00 86.75 880 PRO A O 1
ATOM 6774 N N . LEU A 1 881 ? 53.688 -15.164 -2.476 1.00 82.56 881 LEU A N 1
ATOM 6775 C CA . LEU A 1 881 ? 53.246 -14.307 -1.367 1.00 82.56 881 LEU A CA 1
ATOM 6776 C C . LEU A 1 881 ? 54.389 -13.520 -0.701 1.00 82.56 881 LEU A C 1
ATOM 6778 O O . LEU A 1 881 ? 54.253 -12.327 -0.455 1.00 82.56 881 LEU A O 1
ATOM 6782 N N . ASN A 1 882 ? 55.540 -14.161 -0.483 1.00 84.62 882 ASN A N 1
ATOM 6783 C CA . ASN A 1 882 ? 56.689 -13.567 0.214 1.00 84.62 882 ASN A CA 1
ATOM 6784 C C . ASN A 1 882 ? 57.504 -12.567 -0.633 1.00 84.62 882 ASN A C 1
ATOM 6786 O O . ASN A 1 882 ? 58.462 -11.989 -0.126 1.00 84.62 882 ASN A O 1
ATOM 6790 N N . SER A 1 883 ? 57.196 -12.394 -1.923 1.00 88.00 883 SER A N 1
ATOM 6791 C CA . SER A 1 883 ? 57.970 -11.525 -2.828 1.00 88.00 883 SER A CA 1
ATOM 6792 C C . SER A 1 883 ? 57.119 -10.468 -3.525 1.00 88.00 883 SER A C 1
ATOM 6794 O O . SER A 1 883 ? 57.580 -9.339 -3.678 1.00 88.00 883 SER A O 1
ATOM 6796 N N . TYR A 1 884 ? 55.890 -10.820 -3.916 1.00 89.56 884 TYR A N 1
ATOM 6797 C CA . TYR A 1 884 ? 54.979 -9.957 -4.678 1.00 89.56 884 TYR A CA 1
ATOM 6798 C C . TYR A 1 884 ? 53.547 -9.951 -4.097 1.00 89.56 884 TYR A C 1
ATOM 6800 O O . TYR A 1 884 ? 52.586 -10.295 -4.793 1.00 89.56 884 TYR A O 1
ATOM 6808 N N . PRO A 1 885 ? 53.376 -9.606 -2.807 1.00 88.56 885 PRO A N 1
ATOM 6809 C CA . PRO A 1 885 ? 52.109 -9.755 -2.093 1.00 88.56 885 PRO A CA 1
ATOM 6810 C C . PRO A 1 885 ? 50.994 -8.825 -2.586 1.00 88.56 885 PRO A C 1
ATOM 6812 O O . PRO A 1 885 ? 49.829 -9.208 -2.532 1.00 88.56 885 PRO A O 1
ATOM 6815 N N . ILE A 1 886 ? 51.300 -7.612 -3.063 1.00 88.94 886 ILE A N 1
ATOM 6816 C CA . ILE A 1 886 ? 50.277 -6.654 -3.521 1.00 88.94 886 ILE A CA 1
ATOM 6817 C C . ILE A 1 886 ? 49.837 -6.999 -4.948 1.00 88.94 886 ILE A C 1
ATOM 6819 O O . ILE A 1 886 ? 48.645 -6.945 -5.252 1.00 88.94 886 ILE A O 1
ATOM 6823 N N . ARG A 1 887 ? 50.766 -7.436 -5.809 1.00 90.62 887 ARG A N 1
ATOM 6824 C CA . ARG A 1 887 ? 50.430 -7.989 -7.133 1.00 90.62 887 ARG A CA 1
ATOM 6825 C C . ARG A 1 887 ? 49.592 -9.264 -6.991 1.00 90.62 887 ARG A C 1
ATOM 6827 O O . ARG A 1 887 ? 48.548 -9.379 -7.627 1.00 90.62 887 ARG A O 1
ATOM 6834 N N . ARG A 1 888 ? 49.964 -10.168 -6.076 1.00 91.88 888 ARG A N 1
ATOM 6835 C CA . ARG A 1 888 ? 49.184 -11.373 -5.740 1.00 91.88 888 ARG A CA 1
ATOM 6836 C C . ARG A 1 888 ? 47.779 -11.037 -5.224 1.00 91.88 888 ARG A C 1
ATOM 6838 O O . ARG A 1 888 ? 46.796 -11.566 -5.740 1.00 91.88 888 ARG A O 1
ATOM 6845 N N . LEU A 1 889 ? 47.669 -10.089 -4.289 1.00 90.25 889 LEU A N 1
ATOM 6846 C CA . LEU A 1 889 ? 46.395 -9.552 -3.793 1.00 90.25 889 LEU A CA 1
ATOM 6847 C C . LEU A 1 889 ? 45.513 -8.992 -4.925 1.00 90.25 889 LEU A C 1
ATOM 6849 O O . LEU A 1 889 ? 44.297 -9.183 -4.900 1.00 90.25 889 LEU A O 1
ATOM 6853 N N . ARG A 1 890 ? 46.100 -8.333 -5.936 1.00 90.56 890 ARG A N 1
ATOM 6854 C CA . ARG A 1 890 ? 45.366 -7.831 -7.112 1.00 90.56 890 ARG A CA 1
ATOM 6855 C C . ARG A 1 890 ? 44.750 -8.966 -7.928 1.00 90.56 890 ARG A C 1
ATOM 6857 O O . ARG A 1 890 ? 43.565 -8.897 -8.250 1.00 90.56 890 ARG A O 1
ATOM 6864 N N . VAL A 1 891 ? 45.522 -10.018 -8.207 1.00 89.56 891 VAL A N 1
ATOM 6865 C CA . VAL A 1 891 ? 45.062 -11.208 -8.949 1.00 89.56 891 VAL A CA 1
ATOM 6866 C C . VAL A 1 891 ? 43.935 -11.923 -8.196 1.00 89.56 891 VAL A C 1
ATOM 6868 O O . VAL A 1 891 ? 42.909 -12.250 -8.795 1.00 89.56 891 VAL A O 1
ATOM 6871 N N . ILE A 1 892 ? 44.070 -12.091 -6.878 1.00 90.19 892 ILE A N 1
ATOM 6872 C CA . ILE A 1 892 ? 43.031 -12.667 -6.007 1.00 90.19 892 ILE A CA 1
ATOM 6873 C C . ILE A 1 892 ? 41.748 -11.818 -6.043 1.00 90.19 892 ILE A C 1
ATOM 6875 O O . ILE A 1 892 ? 40.669 -12.337 -6.335 1.00 90.19 892 ILE A O 1
ATOM 6879 N N . LEU A 1 893 ? 41.856 -10.500 -5.834 1.00 89.44 893 LEU A N 1
ATOM 6880 C CA . LEU A 1 893 ? 40.715 -9.578 -5.857 1.00 89.44 893 LEU A CA 1
ATOM 6881 C C . LEU A 1 893 ? 39.987 -9.589 -7.211 1.00 89.44 893 LEU A C 1
ATOM 6883 O O . LEU A 1 893 ? 38.757 -9.631 -7.243 1.00 89.44 893 LEU A O 1
ATOM 6887 N N . GLN A 1 894 ? 40.721 -9.575 -8.327 1.00 86.56 894 GLN A N 1
ATOM 6888 C CA . GLN A 1 894 ? 40.136 -9.688 -9.667 1.00 86.56 894 GLN A CA 1
ATOM 6889 C C . GLN A 1 894 ? 39.433 -11.041 -9.865 1.00 86.56 894 GLN A C 1
ATOM 6891 O O . GLN A 1 894 ? 38.310 -11.076 -10.363 1.00 86.56 894 GLN A O 1
ATOM 6896 N N . THR A 1 895 ? 40.035 -12.142 -9.411 1.00 85.38 895 THR A N 1
ATOM 6897 C CA . THR A 1 895 ? 39.468 -13.494 -9.562 1.00 85.38 895 THR A CA 1
ATOM 6898 C C . THR A 1 895 ? 38.157 -13.666 -8.781 1.00 85.38 895 THR A C 1
ATOM 6900 O O . THR A 1 895 ? 37.180 -14.200 -9.314 1.00 85.38 895 THR A O 1
ATOM 6903 N N . ILE A 1 896 ? 38.069 -13.142 -7.554 1.00 85.62 896 ILE A N 1
ATOM 6904 C CA . ILE A 1 896 ? 36.831 -13.188 -6.752 1.00 85.62 896 ILE A CA 1
ATOM 6905 C C . ILE A 1 896 ? 35.753 -12.266 -7.347 1.00 85.62 896 ILE A C 1
ATOM 6907 O O . ILE A 1 896 ? 34.588 -12.654 -7.420 1.00 85.62 896 ILE A O 1
ATOM 6911 N N . ARG A 1 897 ? 36.127 -11.080 -7.857 1.00 84.00 897 ARG A N 1
ATOM 6912 C CA . ARG A 1 897 ? 35.204 -10.196 -8.600 1.00 84.00 897 ARG A CA 1
ATOM 6913 C C . ARG A 1 897 ? 34.607 -10.877 -9.839 1.00 84.00 897 ARG A C 1
ATOM 6915 O O . ARG A 1 897 ? 33.466 -10.590 -10.184 1.00 84.00 897 ARG A O 1
ATOM 6922 N N . LEU A 1 898 ? 35.345 -11.778 -10.490 1.00 78.69 898 LEU A N 1
ATOM 6923 C CA . LEU A 1 898 ? 34.861 -12.553 -11.640 1.00 78.69 898 LEU A CA 1
ATOM 6924 C C . LEU A 1 898 ? 33.957 -13.713 -11.225 1.00 78.69 898 LEU A C 1
ATOM 6926 O O . LEU A 1 898 ? 32.916 -13.924 -11.840 1.00 78.69 898 LEU A O 1
ATOM 6930 N N . SER A 1 899 ? 34.298 -14.390 -10.131 1.00 77.25 899 SER A N 1
ATOM 6931 C CA . SER A 1 899 ? 33.494 -15.486 -9.572 1.00 77.25 899 SER A CA 1
ATOM 6932 C C . SER A 1 899 ? 32.128 -15.009 -9.039 1.00 77.25 899 SER A C 1
ATOM 6934 O O . SER A 1 899 ? 31.180 -15.785 -8.988 1.00 77.25 899 SER A O 1
ATOM 6936 N N . LEU A 1 900 ? 31.989 -13.712 -8.718 1.00 74.38 900 LEU A N 1
ATOM 6937 C CA . LEU A 1 900 ? 30.697 -13.050 -8.464 1.00 74.38 900 LEU A CA 1
ATOM 6938 C C . LEU A 1 900 ? 29.821 -12.856 -9.718 1.00 74.38 900 LEU A C 1
ATOM 6940 O O . LEU A 1 900 ? 28.617 -12.640 -9.579 1.00 74.38 900 LEU A O 1
ATOM 6944 N N . HIS A 1 901 ? 30.398 -12.871 -10.923 1.00 68.94 901 HIS A N 1
ATOM 6945 C CA . HIS A 1 901 ? 29.658 -12.747 -12.184 1.00 68.94 901 HIS A CA 1
ATOM 6946 C C . HIS A 1 901 ? 29.278 -14.111 -12.773 1.00 68.94 901 HIS A C 1
ATOM 6948 O O . HIS A 1 901 ? 28.161 -14.259 -13.267 1.00 68.94 901 HIS A O 1
ATOM 6954 N N . ASP A 1 902 ? 30.186 -15.085 -12.704 1.00 65.81 902 ASP A N 1
ATOM 6955 C CA . ASP A 1 902 ? 29.941 -16.498 -13.002 1.00 65.81 902 ASP A CA 1
ATOM 6956 C C . ASP A 1 902 ? 30.937 -17.358 -12.198 1.00 65.81 902 ASP A C 1
ATOM 6958 O O . ASP A 1 902 ? 32.147 -17.247 -12.425 1.00 65.81 902 ASP A O 1
ATOM 6962 N N . PRO A 1 903 ? 30.477 -18.226 -11.275 1.00 63.50 903 PRO A N 1
ATOM 6963 C CA . PRO A 1 903 ? 31.370 -19.070 -10.484 1.00 63.50 903 PRO A CA 1
ATOM 6964 C C . PRO A 1 903 ? 32.138 -20.091 -11.339 1.00 63.50 903 PRO A C 1
ATOM 6966 O O . PRO A 1 903 ? 33.210 -20.531 -10.937 1.00 63.50 903 PRO A O 1
ATOM 6969 N N . ASN A 1 904 ? 31.653 -20.430 -12.540 1.00 66.38 904 ASN A N 1
ATOM 6970 C CA . ASN A 1 904 ? 32.296 -21.406 -13.427 1.00 66.38 904 ASN A CA 1
ATOM 6971 C C . ASN A 1 904 ? 33.529 -20.849 -14.167 1.00 66.38 904 ASN A C 1
ATOM 6973 O O . ASN A 1 904 ? 34.199 -21.577 -14.902 1.00 66.38 904 ASN A O 1
ATOM 6977 N N . HIS A 1 905 ? 33.855 -19.562 -13.997 1.00 68.19 905 HIS A N 1
ATOM 6978 C CA . HIS A 1 905 ? 35.038 -18.945 -14.605 1.00 68.19 905 HIS A CA 1
ATOM 6979 C C . HIS A 1 905 ? 36.374 -19.488 -14.056 1.00 68.19 905 HIS A C 1
ATOM 6981 O O . HIS A 1 905 ? 37.404 -19.344 -14.724 1.00 68.19 905 HIS A O 1
ATOM 6987 N N . VAL A 1 906 ? 36.366 -20.110 -12.872 1.00 69.06 906 VAL A N 1
ATOM 6988 C CA . VAL A 1 906 ? 37.534 -20.681 -12.182 1.00 69.06 906 VAL A CA 1
ATOM 6989 C C . VAL A 1 906 ? 37.255 -22.156 -11.870 1.00 69.06 906 VAL A C 1
ATOM 6991 O O . VAL A 1 906 ? 36.135 -22.514 -11.523 1.00 69.06 906 VAL A O 1
ATOM 6994 N N . GLY A 1 907 ? 38.257 -23.033 -11.991 1.00 71.62 907 GLY A N 1
ATOM 6995 C CA . GLY A 1 907 ? 38.103 -24.432 -11.566 1.00 71.62 907 GLY A CA 1
ATOM 6996 C C . GLY A 1 907 ? 37.941 -24.524 -10.039 1.00 71.62 907 GLY A C 1
ATOM 6997 O O . GLY A 1 907 ? 38.653 -23.801 -9.341 1.00 71.62 907 GLY A O 1
ATOM 6998 N N . PRO A 1 908 ? 37.065 -25.397 -9.502 1.00 72.19 908 PRO A N 1
ATOM 6999 C CA . PRO A 1 908 ? 36.682 -25.370 -8.086 1.00 72.19 908 PRO A CA 1
ATOM 7000 C C . PRO A 1 908 ? 37.875 -25.540 -7.135 1.00 72.19 908 PRO A C 1
ATOM 7002 O O . PRO A 1 908 ? 38.023 -24.760 -6.204 1.00 72.19 908 PRO A O 1
ATOM 7005 N N . GLU A 1 909 ? 38.789 -26.471 -7.425 1.00 77.38 909 GLU A N 1
ATOM 7006 C CA . GLU A 1 909 ? 40.020 -26.686 -6.643 1.00 77.38 909 GLU A CA 1
ATOM 7007 C C . GLU A 1 909 ? 40.900 -25.424 -6.564 1.00 77.38 909 GLU A C 1
ATOM 7009 O O . GLU A 1 909 ? 41.433 -25.089 -5.510 1.00 77.38 909 GLU A O 1
ATOM 7014 N N . LEU A 1 910 ? 41.032 -24.687 -7.674 1.00 81.81 910 LEU A N 1
ATOM 7015 C CA . LEU A 1 910 ? 41.787 -23.432 -7.717 1.00 81.81 910 LEU A CA 1
ATOM 7016 C C . LEU A 1 910 ? 41.047 -22.308 -6.979 1.00 81.81 910 LEU A C 1
ATOM 7018 O O . LEU A 1 910 ? 41.692 -21.439 -6.397 1.00 81.81 910 LEU A O 1
ATOM 7022 N N . PHE A 1 911 ? 39.714 -22.319 -6.993 1.00 82.56 911 PHE A N 1
ATOM 7023 C CA . PHE A 1 911 ? 38.911 -21.311 -6.313 1.00 82.56 911 PHE A CA 1
ATOM 7024 C C . PHE A 1 911 ? 38.944 -21.472 -4.786 1.00 82.56 911 PHE A C 1
ATOM 7026 O O . PHE A 1 911 ? 39.179 -20.483 -4.098 1.00 82.56 911 PHE A O 1
ATOM 7033 N N . GLU A 1 912 ? 38.825 -22.694 -4.257 1.00 81.94 912 GLU A N 1
ATOM 7034 C CA . GLU A 1 912 ? 38.960 -22.958 -2.813 1.00 81.94 912 GLU A CA 1
ATOM 7035 C C . GLU A 1 912 ? 40.348 -22.550 -2.287 1.00 81.94 912 GLU A C 1
ATOM 7037 O O . GLU A 1 912 ? 40.439 -21.809 -1.309 1.00 81.94 912 GLU A O 1
ATOM 7042 N N . ASN A 1 913 ? 41.429 -22.901 -2.999 1.00 84.62 913 ASN A N 1
ATOM 7043 C CA . ASN A 1 913 ? 42.790 -22.456 -2.657 1.00 84.62 913 ASN A CA 1
ATOM 7044 C C . ASN A 1 913 ? 42.906 -20.916 -2.584 1.00 84.62 913 ASN A C 1
ATOM 7046 O O . ASN A 1 913 ? 43.592 -20.371 -1.718 1.00 84.62 913 ASN A O 1
ATOM 7050 N N . ILE A 1 914 ? 42.222 -20.200 -3.486 1.00 87.19 914 ILE A N 1
ATOM 7051 C CA . ILE A 1 914 ? 42.170 -18.731 -3.487 1.00 87.19 914 ILE A CA 1
ATOM 7052 C C . ILE A 1 914 ? 41.337 -18.204 -2.311 1.00 87.19 914 ILE A C 1
ATOM 7054 O O . ILE A 1 914 ? 41.699 -17.174 -1.741 1.00 87.19 914 ILE A O 1
ATOM 7058 N N . LEU A 1 915 ? 40.254 -18.878 -1.911 1.00 83.31 915 LEU A N 1
ATOM 7059 C CA . LEU A 1 915 ? 39.457 -18.495 -0.741 1.00 83.31 915 LEU A CA 1
ATOM 7060 C C . LEU A 1 915 ? 40.232 -18.678 0.571 1.00 83.31 915 LEU A C 1
ATOM 7062 O O . LEU A 1 915 ? 40.214 -17.763 1.397 1.00 83.31 915 LEU A O 1
ATOM 7066 N N . GLU A 1 916 ? 40.950 -19.791 0.755 1.00 83.50 916 GLU A N 1
ATOM 7067 C CA . GLU A 1 916 ? 41.809 -20.000 1.932 1.00 83.50 916 GLU A CA 1
ATOM 7068 C C . GLU A 1 916 ? 42.884 -18.906 2.043 1.00 83.50 916 GLU A C 1
ATOM 7070 O O . GLU A 1 916 ? 43.010 -18.253 3.081 1.00 83.50 916 GLU A O 1
ATOM 7075 N N . GLU A 1 917 ? 43.604 -18.623 0.952 1.00 86.50 917 GLU A N 1
ATOM 7076 C CA . GLU A 1 917 ? 44.618 -17.563 0.930 1.00 86.50 917 GLU A CA 1
ATOM 7077 C C . GLU A 1 917 ? 44.014 -16.156 1.100 1.00 86.50 917 GLU A C 1
ATOM 7079 O O . GLU A 1 917 ? 44.611 -15.276 1.720 1.00 86.50 917 GLU A O 1
ATOM 7084 N N . THR A 1 918 ? 42.787 -15.928 0.631 1.00 86.25 918 THR A N 1
ATOM 7085 C CA . THR A 1 918 ? 42.079 -14.656 0.849 1.00 86.25 918 THR A CA 1
ATOM 7086 C C . THR A 1 918 ? 41.868 -14.364 2.335 1.00 86.25 918 THR A C 1
ATOM 7088 O O . THR A 1 918 ? 41.938 -13.202 2.746 1.00 86.25 918 THR A O 1
ATOM 7091 N N . HIS A 1 919 ? 41.647 -15.391 3.162 1.00 82.00 919 HIS A N 1
ATOM 7092 C CA . HIS A 1 919 ? 41.534 -15.206 4.609 1.00 82.00 919 HIS A CA 1
ATOM 7093 C C . HIS A 1 919 ? 42.873 -14.825 5.254 1.00 82.00 919 HIS A C 1
ATOM 7095 O O . HIS A 1 919 ? 42.871 -13.954 6.123 1.00 82.00 919 HIS A O 1
ATOM 7101 N N . THR A 1 920 ? 44.013 -15.355 4.787 1.00 81.69 920 THR A N 1
ATOM 7102 C CA . THR A 1 920 ? 45.340 -14.978 5.329 1.00 81.69 920 THR A CA 1
ATOM 7103 C C . THR A 1 920 ? 45.711 -13.525 5.003 1.00 81.69 920 THR A C 1
ATOM 7105 O O . THR A 1 920 ? 46.235 -12.802 5.853 1.00 81.69 920 THR A O 1
ATOM 7108 N N . PHE A 1 921 ? 45.334 -13.029 3.818 1.00 84.81 921 PHE A N 1
ATOM 7109 C CA . PHE A 1 921 ? 45.456 -11.606 3.465 1.00 84.81 921 PHE A CA 1
ATOM 7110 C C . PHE A 1 921 ? 44.624 -10.671 4.362 1.00 84.81 921 PHE A C 1
ATOM 7112 O O . PHE A 1 921 ? 44.939 -9.481 4.462 1.00 84.81 921 PHE A O 1
ATOM 7119 N N . LEU A 1 922 ? 43.559 -11.177 4.995 1.00 81.56 922 LEU A N 1
ATOM 7120 C CA . LEU A 1 922 ? 42.673 -10.407 5.871 1.00 81.56 922 LEU A CA 1
ATOM 7121 C C . LEU A 1 922 ? 43.026 -10.521 7.365 1.00 81.56 922 LEU A C 1
ATOM 7123 O O . LEU A 1 922 ? 42.599 -9.644 8.123 1.00 81.56 922 LEU A O 1
ATOM 7127 N N . SER A 1 923 ? 43.793 -11.538 7.780 1.00 75.69 923 SER A N 1
ATOM 7128 C CA . SER A 1 923 ? 44.301 -11.699 9.151 1.00 75.69 923 SER A CA 1
ATOM 7129 C C . SER A 1 923 ? 45.637 -10.991 9.390 1.00 75.69 923 SER A C 1
ATOM 7131 O O . SER A 1 923 ? 45.793 -10.315 10.409 1.00 75.69 923 SER A O 1
ATOM 7133 N N . ASP A 1 924 ? 46.600 -11.132 8.474 1.00 62.41 924 ASP A N 1
ATOM 7134 C CA . ASP A 1 924 ? 48.014 -10.969 8.820 1.00 62.41 924 ASP A CA 1
ATOM 7135 C C . ASP A 1 924 ? 48.707 -9.701 8.311 1.00 62.41 924 ASP A C 1
ATOM 7137 O O . ASP A 1 924 ? 48.438 -9.142 7.243 1.00 62.41 924 ASP A O 1
ATOM 7141 N N . LYS A 1 925 ? 49.714 -9.269 9.080 1.00 66.69 925 LYS A N 1
ATOM 7142 C CA . LYS A 1 925 ? 50.667 -8.231 8.669 1.00 66.69 925 LYS A CA 1
ATOM 7143 C C . LYS A 1 925 ? 51.771 -8.836 7.801 1.00 66.69 925 LYS A C 1
ATOM 7145 O O . LYS A 1 925 ? 52.915 -8.939 8.231 1.00 66.69 925 LYS A O 1
ATOM 7150 N N . PHE A 1 926 ? 51.420 -9.198 6.570 1.00 71.38 926 PHE A N 1
ATOM 7151 C CA . PHE A 1 926 ? 52.396 -9.611 5.561 1.00 71.38 926 PHE A CA 1
ATOM 7152 C C . PHE A 1 926 ? 53.424 -8.502 5.267 1.00 71.38 926 PHE A C 1
ATOM 7154 O O . PHE A 1 926 ? 53.055 -7.323 5.134 1.00 71.38 926 PHE A O 1
ATOM 7161 N N . ASP A 1 927 ? 54.694 -8.908 5.151 1.00 78.00 927 ASP A N 1
ATOM 7162 C CA . ASP A 1 927 ? 55.797 -8.097 4.620 1.00 78.00 927 ASP A CA 1
ATOM 7163 C C . ASP A 1 927 ? 55.509 -7.691 3.162 1.00 78.00 927 ASP A C 1
ATOM 7165 O O . ASP A 1 927 ? 54.695 -8.316 2.489 1.00 78.00 927 ASP A O 1
ATOM 7169 N N . LEU A 1 928 ? 56.129 -6.617 2.677 1.00 79.94 928 LEU A N 1
ATOM 7170 C CA . LEU A 1 928 ? 55.877 -6.050 1.350 1.00 79.94 928 LEU A CA 1
ATOM 7171 C C . LEU A 1 928 ? 56.775 -6.643 0.257 1.00 79.94 928 LEU A C 1
ATOM 7173 O O . LEU A 1 928 ? 56.424 -6.544 -0.920 1.00 79.94 928 LEU A O 1
ATOM 7177 N N . GLY A 1 929 ? 57.919 -7.235 0.619 1.00 86.50 929 GLY A N 1
ATOM 7178 C CA . GLY A 1 929 ? 58.887 -7.761 -0.343 1.00 86.50 929 GLY A CA 1
ATOM 7179 C C . GLY A 1 929 ? 59.279 -6.714 -1.395 1.00 86.50 929 GLY A C 1
ATOM 7180 O O . GLY A 1 929 ? 59.625 -5.575 -1.070 1.00 86.50 929 GLY A O 1
ATOM 7181 N N . ASN A 1 930 ? 59.173 -7.081 -2.672 1.00 84.94 930 ASN A N 1
ATOM 7182 C CA . ASN A 1 930 ? 59.487 -6.191 -3.792 1.00 84.94 930 ASN A CA 1
ATOM 7183 C C . ASN A 1 930 ? 58.362 -5.177 -4.098 1.00 84.94 930 ASN A C 1
ATOM 7185 O O . ASN A 1 930 ? 58.614 -4.173 -4.762 1.00 84.94 930 ASN A O 1
ATOM 7189 N N . ASP A 1 931 ? 57.144 -5.370 -3.579 1.00 88.75 931 ASP A N 1
ATOM 7190 C CA . ASP A 1 931 ? 55.977 -4.504 -3.834 1.00 88.75 931 ASP A CA 1
ATOM 7191 C C . ASP A 1 931 ? 55.940 -3.223 -2.972 1.00 88.75 931 ASP A C 1
ATOM 7193 O O . ASP A 1 931 ? 54.917 -2.541 -2.893 1.00 88.75 931 ASP A O 1
ATOM 7197 N N . SER A 1 932 ? 57.057 -2.844 -2.343 1.00 85.81 932 SER A N 1
ATOM 7198 C CA . SER A 1 932 ? 57.169 -1.624 -1.522 1.00 85.81 932 SER A CA 1
ATOM 7199 C C . SER A 1 932 ? 56.685 -0.344 -2.231 1.00 85.81 932 SER A C 1
ATOM 7201 O O . SER A 1 932 ? 56.037 0.496 -1.604 1.00 85.81 932 SER A O 1
ATOM 7203 N N . GLY A 1 933 ? 56.906 -0.221 -3.546 1.00 84.44 933 GLY A N 1
ATOM 7204 C CA . GLY A 1 933 ? 56.420 0.895 -4.371 1.00 84.44 933 GLY A CA 1
ATOM 7205 C C . GLY A 1 933 ? 54.896 0.950 -4.566 1.00 84.44 933 GLY A C 1
ATOM 7206 O O . GLY A 1 933 ? 54.367 2.004 -4.914 1.00 84.44 933 GLY A O 1
ATOM 7207 N N . LEU A 1 934 ? 54.178 -0.145 -4.290 1.00 87.38 934 LEU A N 1
ATOM 7208 C CA . LEU A 1 934 ? 52.717 -0.264 -4.396 1.00 87.38 934 LEU A CA 1
ATOM 7209 C C . LEU A 1 934 ? 51.998 -0.161 -3.036 1.00 87.38 934 LEU A C 1
ATOM 7211 O O . LEU A 1 934 ? 50.777 -0.304 -2.967 1.00 87.38 934 LEU A O 1
ATOM 7215 N N . PHE A 1 935 ? 52.724 0.121 -1.947 1.00 87.38 935 PHE A N 1
ATOM 7216 C CA . PHE A 1 935 ? 52.185 0.166 -0.581 1.00 87.38 935 PHE A CA 1
ATOM 7217 C C . PHE A 1 935 ? 50.923 1.036 -0.421 1.00 87.38 935 PHE A C 1
ATOM 7219 O O . PHE A 1 935 ? 50.020 0.671 0.333 1.00 87.38 935 PHE A O 1
ATOM 7226 N N . GLN A 1 936 ? 50.826 2.154 -1.151 1.00 87.62 936 GLN A N 1
ATOM 7227 C CA . GLN A 1 936 ? 49.732 3.129 -1.016 1.00 87.62 936 GLN A CA 1
ATOM 7228 C C . GLN A 1 936 ? 48.348 2.563 -1.391 1.00 87.62 936 GLN A C 1
ATOM 7230 O O . GLN A 1 936 ? 47.338 3.054 -0.890 1.00 87.62 936 GLN A O 1
ATOM 7235 N N . TYR A 1 937 ? 48.292 1.495 -2.196 1.00 88.25 937 TYR A N 1
ATOM 7236 C CA . TYR A 1 937 ? 47.044 0.846 -2.621 1.00 88.25 937 TYR A CA 1
ATOM 7237 C C . TYR A 1 937 ? 46.586 -0.281 -1.669 1.00 88.25 937 TYR A C 1
ATOM 7239 O O . TYR A 1 937 ? 45.451 -0.747 -1.764 1.00 88.25 937 TYR A O 1
ATOM 7247 N N . LYS A 1 938 ? 47.428 -0.714 -0.710 1.00 88.56 938 LYS A N 1
ATOM 7248 C CA . LYS A 1 938 ? 47.168 -1.889 0.153 1.00 88.56 938 LYS A CA 1
ATOM 7249 C C . LYS A 1 938 ? 45.837 -1.799 0.913 1.00 88.56 938 LYS A C 1
ATOM 7251 O O . LYS A 1 938 ? 45.102 -2.783 0.957 1.00 88.56 938 LYS A O 1
ATOM 7256 N N . GLU A 1 939 ? 45.489 -0.643 1.485 1.00 88.56 939 GLU A N 1
ATOM 7257 C CA . GLU A 1 939 ? 44.246 -0.503 2.266 1.00 88.56 939 GLU A CA 1
ATOM 7258 C C . GLU A 1 939 ? 42.982 -0.517 1.390 1.00 88.56 939 GLU A C 1
ATOM 7260 O O . GLU A 1 939 ? 42.007 -1.196 1.727 1.00 88.56 939 GLU A O 1
ATOM 7265 N N . SER A 1 940 ? 42.983 0.180 0.247 1.00 90.00 940 SER A N 1
ATOM 7266 C CA . SER A 1 940 ? 41.819 0.224 -0.650 1.00 90.00 940 SER A CA 1
ATOM 7267 C C . SER A 1 940 ? 41.531 -1.152 -1.259 1.00 90.00 940 SER A C 1
ATOM 7269 O O . SER A 1 940 ? 40.373 -1.578 -1.294 1.00 90.00 940 SER A O 1
ATOM 7271 N N . MET A 1 941 ? 42.582 -1.892 -1.631 1.00 90.56 941 MET A N 1
ATOM 7272 C CA . MET A 1 941 ? 42.493 -3.260 -2.150 1.00 90.56 941 MET A CA 1
ATOM 7273 C C . MET A 1 941 ? 41.991 -4.250 -1.090 1.00 90.56 941 MET A C 1
ATOM 7275 O O . MET A 1 941 ? 41.032 -4.970 -1.359 1.00 90.56 941 MET A O 1
ATOM 7279 N N . LEU A 1 942 ? 42.546 -4.249 0.131 1.00 90.88 942 LEU A N 1
ATOM 7280 C CA . LEU A 1 942 ? 42.066 -5.110 1.228 1.00 90.88 942 LEU A CA 1
ATOM 7281 C C . LEU A 1 942 ? 40.621 -4.788 1.647 1.00 90.88 942 LEU A C 1
ATOM 7283 O O . LEU A 1 942 ? 39.859 -5.685 2.011 1.00 90.88 942 LEU A O 1
ATOM 7287 N N . THR A 1 943 ? 40.208 -3.521 1.561 1.00 91.75 943 THR A N 1
ATOM 7288 C CA . THR A 1 943 ? 38.824 -3.116 1.855 1.00 91.75 943 THR A CA 1
ATOM 7289 C C . THR A 1 943 ? 37.860 -3.581 0.759 1.00 91.75 943 THR A C 1
ATOM 7291 O O . THR A 1 943 ? 36.808 -4.145 1.065 1.00 91.75 943 THR A O 1
ATOM 7294 N N . SER A 1 944 ? 38.243 -3.438 -0.517 1.00 92.19 944 SER A N 1
ATOM 7295 C CA . SER A 1 944 ? 37.483 -3.982 -1.651 1.00 92.19 944 SER A CA 1
ATOM 7296 C C . SER A 1 944 ? 37.411 -5.513 -1.607 1.00 92.19 944 SER A C 1
ATOM 7298 O O . SER A 1 944 ? 36.350 -6.073 -1.876 1.00 92.19 944 SER A O 1
ATOM 7300 N N . LEU A 1 945 ? 38.483 -6.194 -1.189 1.00 91.00 945 LEU A N 1
ATOM 7301 C CA . LEU A 1 945 ? 38.514 -7.644 -0.976 1.00 91.00 945 LEU A CA 1
ATOM 7302 C C . LEU A 1 945 ? 37.516 -8.075 0.099 1.00 91.00 945 LEU A C 1
ATOM 7304 O O . LEU A 1 945 ? 36.674 -8.927 -0.170 1.00 91.00 945 LEU A O 1
ATOM 7308 N N . ARG A 1 946 ? 37.538 -7.436 1.278 1.00 90.81 946 ARG A N 1
ATOM 7309 C CA . ARG A 1 946 ? 36.605 -7.725 2.381 1.00 90.81 946 ARG A CA 1
ATOM 7310 C C . ARG A 1 946 ? 35.138 -7.549 1.968 1.00 90.81 946 ARG A C 1
ATOM 7312 O O . ARG A 1 946 ? 34.295 -8.346 2.373 1.00 90.81 946 ARG A O 1
ATOM 7319 N N . PHE A 1 947 ? 34.833 -6.541 1.146 1.00 90.06 947 PHE A N 1
ATOM 7320 C CA . PHE A 1 947 ? 33.494 -6.347 0.581 1.00 90.06 947 PHE A CA 1
ATOM 7321 C C . PHE A 1 947 ? 33.127 -7.437 -0.438 1.00 90.06 947 PHE A C 1
ATOM 7323 O O . PHE A 1 947 ? 32.075 -8.060 -0.326 1.00 90.06 947 PHE A O 1
ATOM 7330 N N . THR A 1 948 ? 34.012 -7.697 -1.404 1.00 88.12 948 THR A N 1
ATOM 7331 C CA . THR A 1 948 ? 33.784 -8.649 -2.506 1.00 88.12 948 THR A CA 1
ATOM 7332 C C . THR A 1 948 ? 33.632 -10.086 -1.985 1.00 88.12 948 THR A C 1
ATOM 7334 O O . THR A 1 948 ? 32.709 -10.789 -2.389 1.00 88.12 948 THR A O 1
ATOM 7337 N N . LEU A 1 949 ? 34.476 -10.499 -1.033 1.00 86.12 949 LEU A N 1
ATOM 7338 C CA . LEU A 1 949 ? 34.404 -11.806 -0.375 1.00 86.12 949 LEU A CA 1
ATOM 7339 C C . LEU A 1 949 ? 33.094 -11.984 0.402 1.00 86.12 949 LEU A C 1
ATOM 7341 O O . LEU A 1 949 ? 32.438 -13.009 0.256 1.00 86.12 949 LEU A O 1
ATOM 7345 N N . GLY A 1 950 ? 32.686 -10.990 1.198 1.00 82.81 950 GLY A N 1
ATOM 7346 C CA . GLY A 1 950 ? 31.455 -11.085 1.989 1.00 82.81 950 GLY A CA 1
ATOM 7347 C C . GLY A 1 950 ? 30.176 -11.090 1.141 1.00 82.81 950 GLY A C 1
ATOM 7348 O O . GLY A 1 950 ? 29.182 -11.692 1.542 1.00 82.81 950 GLY A O 1
ATOM 7349 N N . LEU A 1 951 ? 30.197 -10.476 -0.051 1.00 82.06 951 LEU A N 1
ATOM 7350 C CA . LEU A 1 951 ? 29.133 -10.660 -1.045 1.00 82.06 951 LEU A CA 1
ATOM 7351 C C . LEU A 1 951 ? 29.097 -12.105 -1.565 1.00 82.06 951 LEU A C 1
ATOM 7353 O O . LEU A 1 951 ? 28.021 -12.691 -1.647 1.00 82.06 951 LEU A O 1
ATOM 7357 N N . LEU A 1 952 ? 30.258 -12.686 -1.885 1.00 79.56 952 LEU A N 1
ATOM 7358 C CA . LEU A 1 952 ? 30.359 -14.048 -2.422 1.00 79.56 952 LEU A CA 1
ATOM 7359 C C . LEU A 1 952 ? 29.987 -15.120 -1.381 1.00 79.56 952 LEU A C 1
ATOM 7361 O O . LEU A 1 952 ? 29.352 -16.113 -1.717 1.00 79.56 952 LEU A O 1
ATOM 7365 N N . GLN A 1 953 ? 30.293 -14.876 -0.106 1.00 76.56 953 GLN A N 1
ATOM 7366 C CA . GLN A 1 953 ? 29.866 -15.704 1.030 1.00 76.56 953 GLN A CA 1
ATOM 7367 C C . GLN A 1 953 ? 28.368 -15.550 1.375 1.00 76.56 953 GLN A C 1
ATOM 7369 O O . GLN A 1 953 ? 27.885 -16.179 2.314 1.00 76.56 953 GLN A O 1
ATOM 7374 N N . GLY A 1 954 ? 27.616 -14.727 0.633 1.00 70.56 954 GLY A N 1
ATOM 7375 C CA . GLY A 1 954 ? 26.170 -14.558 0.797 1.00 70.56 954 GLY A CA 1
ATOM 7376 C C . GLY A 1 954 ? 25.745 -13.758 2.033 1.00 70.56 954 GLY A C 1
ATOM 7377 O O . GLY A 1 954 ? 24.557 -13.730 2.353 1.00 70.56 954 GLY A O 1
ATOM 7378 N N . GLY A 1 955 ? 26.676 -13.100 2.732 1.00 69.50 955 GLY A N 1
ATOM 7379 C CA . GLY A 1 955 ? 26.379 -12.363 3.956 1.00 69.50 955 GLY A CA 1
ATOM 7380 C C . GLY A 1 955 ? 27.548 -11.521 4.465 1.00 69.50 955 GLY A C 1
ATOM 7381 O O . GLY A 1 955 ? 28.644 -12.017 4.709 1.00 69.50 955 GLY A O 1
ATOM 7382 N N . LEU A 1 956 ? 27.288 -10.232 4.696 1.00 78.44 956 LEU A N 1
ATOM 7383 C CA . LEU A 1 956 ? 28.236 -9.282 5.285 1.00 78.44 956 LEU A CA 1
ATOM 7384 C C . LEU A 1 956 ? 27.797 -8.910 6.714 1.00 78.44 956 LEU A C 1
ATOM 7386 O O . LEU A 1 956 ? 26.830 -8.159 6.858 1.00 78.44 956 LEU A O 1
ATOM 7390 N N . PRO A 1 957 ? 28.495 -9.378 7.770 1.00 79.69 957 PRO A N 1
ATOM 7391 C CA . PRO A 1 957 ? 28.223 -8.968 9.147 1.00 79.69 957 PRO A CA 1
ATOM 7392 C C . PRO A 1 957 ? 28.356 -7.453 9.344 1.00 79.69 957 PRO A C 1
ATOM 7394 O O . PRO A 1 957 ? 29.243 -6.822 8.763 1.00 79.69 957 PRO A O 1
ATOM 7397 N N . THR A 1 958 ? 27.528 -6.871 10.217 1.00 79.12 958 THR A N 1
ATOM 7398 C CA . THR A 1 958 ? 27.469 -5.415 10.452 1.00 79.12 958 THR A CA 1
ATOM 7399 C C . THR A 1 958 ? 28.821 -4.811 10.838 1.00 79.12 958 THR A C 1
ATOM 7401 O O . THR A 1 958 ? 29.150 -3.721 10.382 1.00 79.12 958 THR A O 1
ATOM 7404 N N . GLU A 1 959 ? 29.655 -5.531 11.593 1.00 82.81 959 GLU A N 1
ATOM 7405 C CA . GLU A 1 959 ? 31.024 -5.094 11.889 1.00 82.81 959 GLU A CA 1
ATOM 7406 C C . GLU A 1 959 ? 31.902 -4.958 10.639 1.00 82.81 959 GLU A C 1
ATOM 7408 O O . GLU A 1 959 ? 32.690 -4.023 10.529 1.00 82.81 959 GLU A O 1
ATOM 7413 N N . ASN A 1 960 ? 31.803 -5.897 9.694 1.00 86.00 960 ASN A N 1
ATOM 7414 C CA . ASN A 1 960 ? 32.580 -5.841 8.457 1.00 86.00 960 ASN A CA 1
ATOM 7415 C C . ASN A 1 960 ? 32.077 -4.704 7.569 1.00 86.00 960 ASN A C 1
ATOM 7417 O O . ASN A 1 960 ? 32.891 -3.999 6.980 1.00 86.00 960 ASN A O 1
ATOM 7421 N N . LEU A 1 961 ? 30.765 -4.456 7.551 1.00 88.12 961 LEU A N 1
ATOM 7422 C CA . LEU A 1 961 ? 30.167 -3.293 6.894 1.00 88.12 961 LEU A CA 1
ATOM 7423 C C . LEU A 1 961 ? 30.635 -1.961 7.499 1.00 88.12 961 LEU A C 1
ATOM 7425 O O . LEU A 1 961 ? 30.971 -1.046 6.750 1.00 88.12 961 LEU A O 1
ATOM 7429 N N . GLN A 1 962 ? 30.719 -1.864 8.829 1.00 88.38 962 GLN A N 1
ATOM 7430 C CA . GLN A 1 962 ? 31.294 -0.709 9.527 1.00 88.38 962 GLN A CA 1
ATOM 7431 C C . GLN A 1 962 ? 32.775 -0.521 9.172 1.00 88.38 962 GLN A C 1
ATOM 7433 O O . GLN A 1 962 ? 33.168 0.577 8.788 1.00 88.38 962 GLN A O 1
ATOM 7438 N N . LYS A 1 963 ? 33.584 -1.591 9.219 1.00 89.12 963 LYS A N 1
ATOM 7439 C CA . LYS A 1 963 ? 35.013 -1.570 8.845 1.00 89.12 963 LYS A CA 1
ATOM 7440 C C . LYS A 1 963 ? 35.211 -1.129 7.382 1.00 89.12 963 LYS A C 1
ATOM 7442 O O . LYS A 1 963 ? 36.090 -0.319 7.111 1.00 89.12 963 LYS A O 1
ATOM 7447 N N . ILE A 1 964 ? 34.376 -1.609 6.452 1.00 91.31 964 ILE A N 1
ATOM 7448 C CA . ILE A 1 964 ? 34.402 -1.219 5.029 1.00 91.31 964 ILE A CA 1
ATOM 7449 C C . ILE A 1 964 ? 34.047 0.263 4.852 1.00 91.31 964 ILE A C 1
ATOM 7451 O O . ILE A 1 964 ? 34.803 1.000 4.221 1.00 91.31 964 ILE A O 1
ATOM 7455 N N . ALA A 1 965 ? 32.928 0.709 5.433 1.00 90.31 965 ALA A N 1
ATOM 7456 C CA . ALA A 1 965 ? 32.488 2.100 5.338 1.00 90.31 965 ALA A CA 1
ATOM 7457 C C . ALA A 1 965 ? 33.509 3.067 5.962 1.00 90.31 965 ALA A C 1
ATOM 7459 O O . ALA A 1 965 ? 33.814 4.094 5.361 1.00 90.31 965 ALA A O 1
ATOM 7460 N N . TYR A 1 966 ? 34.087 2.715 7.115 1.00 90.69 966 TYR A N 1
ATOM 7461 C CA . TYR A 1 966 ? 35.106 3.518 7.790 1.00 90.69 966 TYR A CA 1
ATOM 7462 C C . TYR A 1 966 ? 36.391 3.654 6.963 1.00 90.69 966 TYR A C 1
ATOM 7464 O O . TYR A 1 966 ? 36.826 4.780 6.726 1.00 90.69 966 TYR A O 1
ATOM 7472 N N . SER A 1 967 ? 36.982 2.555 6.470 1.00 90.44 967 SER A N 1
ATOM 7473 C CA . SER A 1 967 ? 38.204 2.643 5.651 1.00 90.44 967 SER A CA 1
ATOM 7474 C C . SER A 1 967 ? 37.964 3.423 4.356 1.00 90.44 967 SER A C 1
ATOM 7476 O O . SER A 1 967 ? 38.763 4.288 4.011 1.00 90.44 967 SER A O 1
ATOM 7478 N N . TRP A 1 968 ? 36.841 3.218 3.658 1.00 92.44 968 TRP A N 1
ATOM 7479 C CA . TRP A 1 968 ? 36.534 4.004 2.456 1.00 92.44 968 TRP A CA 1
ATOM 7480 C C . TRP A 1 968 ? 36.257 5.486 2.744 1.00 92.44 968 TRP A C 1
ATOM 7482 O O . TRP A 1 968 ? 36.716 6.338 1.979 1.00 92.44 968 TRP A O 1
ATOM 7492 N N . ALA A 1 969 ? 35.586 5.819 3.850 1.00 91.00 969 ALA A N 1
ATOM 7493 C CA . ALA A 1 969 ? 35.413 7.205 4.279 1.00 91.00 969 ALA A CA 1
ATOM 7494 C C . ALA A 1 969 ? 36.754 7.858 4.655 1.00 91.00 969 ALA A C 1
ATOM 7496 O O . ALA A 1 969 ? 37.028 8.965 4.200 1.00 91.00 969 ALA A O 1
ATOM 7497 N N . SER A 1 970 ? 37.611 7.161 5.407 1.00 90.31 970 SER A N 1
ATOM 7498 C CA . SER A 1 970 ? 38.950 7.617 5.806 1.00 90.31 970 SER A CA 1
ATOM 7499 C C . SER A 1 970 ? 39.853 7.877 4.594 1.00 90.31 970 SER A C 1
ATOM 7501 O O . SER A 1 970 ? 40.431 8.959 4.460 1.00 90.31 970 SER A O 1
ATOM 7503 N N . ILE A 1 971 ? 39.901 6.931 3.644 1.00 88.94 971 ILE A N 1
ATOM 7504 C CA . ILE A 1 971 ? 40.638 7.084 2.384 1.00 88.94 971 ILE A CA 1
ATOM 7505 C C . ILE A 1 971 ? 40.125 8.316 1.628 1.00 88.94 971 ILE A C 1
ATOM 7507 O O . ILE A 1 971 ? 40.926 9.194 1.316 1.00 88.94 971 ILE A O 1
ATOM 7511 N N . ALA A 1 972 ? 38.813 8.441 1.406 1.00 87.88 972 ALA A N 1
ATOM 7512 C CA . ALA A 1 972 ? 38.238 9.573 0.679 1.00 87.88 972 ALA A CA 1
ATOM 7513 C C . ALA A 1 972 ? 38.483 10.928 1.372 1.00 87.88 972 ALA A C 1
ATOM 7515 O O . ALA A 1 972 ? 38.938 11.866 0.721 1.00 87.88 972 ALA A O 1
ATOM 7516 N N . GLN A 1 973 ? 38.258 11.029 2.689 1.00 86.00 973 GLN A N 1
ATOM 7517 C CA . GLN A 1 973 ? 38.514 12.244 3.479 1.00 86.00 973 GLN A CA 1
ATOM 7518 C C . GLN A 1 973 ? 39.990 12.671 3.434 1.00 86.00 973 GLN A C 1
ATOM 7520 O O . GLN A 1 973 ? 40.295 13.863 3.467 1.00 86.00 973 GLN A O 1
ATOM 7525 N N . SER A 1 974 ? 40.913 11.711 3.323 1.00 87.94 974 SER A N 1
ATOM 7526 C CA . SER A 1 974 ? 42.350 11.979 3.207 1.00 87.94 974 SER A CA 1
ATOM 7527 C C . SER A 1 974 ? 42.798 12.484 1.824 1.00 87.94 974 SER A C 1
ATOM 7529 O O . SER A 1 974 ? 43.976 12.802 1.651 1.00 87.94 974 SER A O 1
ATOM 7531 N N . CYS A 1 975 ? 41.887 12.564 0.848 1.00 88.31 975 CYS A N 1
ATOM 7532 C CA . CYS A 1 975 ? 42.160 12.948 -0.535 1.00 88.31 975 CYS A CA 1
ATOM 7533 C C . CYS A 1 975 ? 41.368 14.212 -0.909 1.00 88.31 975 CYS A C 1
ATOM 7535 O O . CYS A 1 975 ? 40.140 14.196 -0.948 1.00 88.31 975 CYS A O 1
ATOM 7537 N N . GLN A 1 976 ? 42.066 15.314 -1.206 1.00 86.75 976 GLN A N 1
ATOM 7538 C CA . GLN A 1 976 ? 41.438 16.606 -1.547 1.00 86.75 976 GLN A CA 1
ATOM 7539 C C . GLN A 1 976 ? 41.378 16.882 -3.057 1.00 86.75 976 GLN A C 1
ATOM 7541 O O . GLN A 1 976 ? 40.662 17.781 -3.491 1.00 86.75 976 GLN A O 1
ATOM 7546 N N . THR A 1 977 ? 42.134 16.126 -3.854 1.00 87.50 977 THR A N 1
ATOM 7547 C CA . THR A 1 977 ? 42.237 16.277 -5.311 1.00 87.50 977 THR A CA 1
ATOM 7548 C C . THR A 1 977 ? 42.133 14.913 -5.995 1.00 87.50 977 THR A C 1
ATOM 7550 O O . THR A 1 977 ? 42.316 13.879 -5.344 1.00 87.50 977 THR A O 1
ATOM 7553 N N . TRP A 1 978 ? 41.858 14.881 -7.301 1.00 88.25 978 TRP A N 1
ATOM 7554 C CA . TRP A 1 978 ? 41.722 13.616 -8.027 1.00 88.25 978 TRP A CA 1
ATOM 7555 C C . TRP A 1 978 ? 43.025 12.811 -8.043 1.00 88.25 978 TRP A C 1
ATOM 7557 O O . TRP A 1 978 ? 43.015 11.607 -7.804 1.00 88.25 978 TRP A O 1
ATOM 7567 N N . GLU A 1 979 ? 44.165 13.483 -8.192 1.00 85.81 979 GLU A N 1
ATOM 7568 C CA . GLU A 1 979 ? 45.498 12.879 -8.119 1.00 85.81 979 GLU A CA 1
ATOM 7569 C C . GLU A 1 979 ? 45.752 12.252 -6.738 1.00 85.81 979 GLU A C 1
ATOM 7571 O O . GLU A 1 979 ? 46.398 11.210 -6.636 1.00 85.81 979 GLU A O 1
ATOM 7576 N N . SER A 1 980 ? 45.180 12.835 -5.676 1.00 86.62 980 SER A N 1
ATOM 7577 C CA . SER A 1 980 ? 45.227 12.266 -4.323 1.00 86.62 980 SER A CA 1
ATOM 7578 C C . SER A 1 980 ? 44.423 10.963 -4.218 1.00 86.62 980 SER A C 1
ATOM 7580 O O . SER A 1 980 ? 44.808 10.075 -3.460 1.00 86.62 980 SER A O 1
ATOM 7582 N N . ILE A 1 981 ? 43.311 10.832 -4.955 1.00 86.19 981 ILE A N 1
ATOM 7583 C CA . ILE A 1 981 ? 42.511 9.596 -5.029 1.00 86.19 981 ILE A CA 1
ATOM 7584 C C . ILE A 1 981 ? 43.250 8.543 -5.869 1.00 86.19 981 ILE A C 1
ATOM 7586 O O . ILE A 1 981 ? 43.424 7.411 -5.413 1.00 86.19 981 ILE A O 1
ATOM 7590 N N . LEU A 1 982 ? 43.762 8.928 -7.044 1.00 85.75 982 LEU A N 1
ATOM 7591 C CA . LEU A 1 982 ? 44.553 8.060 -7.928 1.00 85.75 982 LEU A CA 1
ATOM 7592 C C . LEU A 1 982 ? 45.834 7.520 -7.267 1.00 85.75 982 LEU A C 1
ATOM 7594 O O . LEU A 1 982 ? 46.283 6.436 -7.623 1.00 85.75 982 LEU A O 1
ATOM 7598 N N . ALA A 1 983 ? 46.403 8.230 -6.288 1.00 86.06 983 ALA A N 1
ATOM 7599 C CA . ALA A 1 983 ? 47.554 7.765 -5.509 1.00 86.06 983 ALA A CA 1
ATOM 7600 C C . ALA A 1 983 ? 47.223 6.678 -4.461 1.00 86.06 983 ALA A C 1
ATOM 7602 O O . ALA A 1 983 ? 48.136 6.031 -3.954 1.00 86.06 983 ALA A O 1
ATOM 7603 N N . LYS A 1 984 ? 45.942 6.467 -4.113 1.00 87.25 984 LYS A N 1
ATOM 7604 C CA . LYS A 1 984 ? 45.517 5.513 -3.063 1.00 87.25 984 LYS A CA 1
ATOM 7605 C C . LYS A 1 984 ? 44.566 4.415 -3.535 1.00 87.25 984 LYS A C 1
ATOM 7607 O O . LYS A 1 984 ? 44.361 3.438 -2.811 1.00 87.25 984 LYS A O 1
ATOM 7612 N N . ILE A 1 985 ? 43.960 4.549 -4.713 1.00 86.25 985 ILE A N 1
ATOM 7613 C CA . ILE A 1 985 ? 42.944 3.618 -5.220 1.00 86.25 985 ILE A CA 1
ATOM 7614 C C . ILE A 1 985 ? 43.373 3.080 -6.591 1.00 86.25 985 ILE A C 1
ATOM 7616 O O . ILE A 1 985 ? 43.439 3.830 -7.559 1.00 86.25 985 ILE A O 1
ATOM 7620 N N . ASP A 1 986 ? 43.643 1.769 -6.664 1.00 82.81 986 ASP A N 1
ATOM 7621 C CA . ASP A 1 986 ? 44.121 1.079 -7.881 1.00 82.81 986 ASP A CA 1
ATOM 7622 C C . ASP A 1 986 ? 43.086 1.091 -9.023 1.00 82.81 986 ASP A C 1
ATOM 7624 O O . ASP A 1 986 ? 43.443 1.048 -10.198 1.00 82.81 986 ASP A O 1
ATOM 7628 N N . ASP A 1 987 ? 41.799 1.208 -8.697 1.00 82.88 987 ASP A N 1
ATOM 7629 C CA . ASP A 1 987 ? 40.706 1.338 -9.663 1.00 82.88 987 ASP A CA 1
ATOM 7630 C C . ASP A 1 987 ? 39.565 2.202 -9.083 1.00 82.88 987 ASP A C 1
ATOM 7632 O O . ASP A 1 987 ? 38.752 1.713 -8.285 1.00 82.88 987 ASP A O 1
ATOM 7636 N N . PRO A 1 988 ? 39.490 3.497 -9.447 1.00 85.25 988 PRO A N 1
ATOM 7637 C CA . PRO A 1 988 ? 38.479 4.402 -8.913 1.00 85.25 988 PRO A CA 1
ATOM 7638 C C . PRO A 1 988 ? 37.071 4.150 -9.478 1.00 85.25 988 PRO A C 1
ATOM 7640 O O . PRO A 1 988 ? 36.090 4.497 -8.822 1.00 85.25 988 PRO A O 1
ATOM 7643 N N . GLU A 1 989 ? 36.926 3.527 -10.653 1.00 84.50 989 GLU A N 1
ATOM 7644 C CA . GLU A 1 989 ? 35.610 3.282 -11.258 1.00 84.50 989 GLU A CA 1
ATOM 7645 C C . GLU A 1 989 ? 34.901 2.091 -10.617 1.00 84.50 989 GLU A C 1
ATOM 7647 O O . GLU A 1 989 ? 33.706 2.184 -10.307 1.00 84.50 989 GLU A O 1
ATOM 7652 N N . THR A 1 990 ? 35.614 0.993 -10.329 1.00 84.50 990 THR A N 1
ATOM 7653 C CA . THR A 1 990 ? 35.005 -0.071 -9.514 1.00 84.50 990 THR A CA 1
ATOM 7654 C C . THR A 1 990 ? 34.818 0.361 -8.067 1.00 84.50 990 THR A C 1
ATOM 7656 O O . THR A 1 990 ? 33.839 -0.062 -7.464 1.00 84.50 990 THR A O 1
ATOM 7659 N N . PHE A 1 991 ? 35.642 1.262 -7.521 1.00 91.00 991 PHE A N 1
ATOM 7660 C CA . PHE A 1 991 ? 35.387 1.877 -6.212 1.00 91.00 991 PHE A CA 1
ATOM 7661 C C . PHE A 1 991 ? 34.084 2.699 -6.188 1.00 91.00 991 PHE A C 1
ATOM 7663 O O . PHE A 1 991 ? 33.224 2.441 -5.345 1.00 91.00 991 PHE A O 1
ATOM 7670 N N . ILE A 1 992 ? 33.867 3.611 -7.145 1.00 91.12 992 ILE A N 1
ATOM 7671 C CA . ILE A 1 992 ? 32.603 4.365 -7.282 1.00 91.12 992 ILE A CA 1
ATOM 7672 C C . ILE A 1 992 ? 31.413 3.412 -7.488 1.00 91.12 992 ILE A C 1
ATOM 7674 O O . ILE A 1 992 ? 30.348 3.599 -6.895 1.00 91.12 992 ILE A O 1
ATOM 7678 N N . SER A 1 993 ? 31.589 2.356 -8.285 1.00 89.25 993 SER A N 1
ATOM 7679 C CA . SER A 1 993 ? 30.547 1.350 -8.526 1.00 89.25 993 SER A CA 1
ATOM 7680 C C . SER A 1 993 ? 30.221 0.539 -7.266 1.00 89.25 993 SER A C 1
ATOM 7682 O O . SER A 1 993 ? 29.048 0.356 -6.938 1.00 89.25 993 SER A O 1
ATOM 7684 N N . GLN A 1 994 ? 31.235 0.107 -6.511 1.00 91.31 994 GLN A N 1
ATOM 7685 C CA . GLN A 1 994 ? 31.066 -0.590 -5.236 1.00 91.31 994 GLN A CA 1
ATOM 7686 C C . GLN A 1 994 ? 30.426 0.316 -4.174 1.00 91.31 994 GLN A C 1
ATOM 7688 O O . GLN A 1 994 ? 29.555 -0.156 -3.448 1.00 91.31 994 GLN A O 1
ATOM 7693 N N . LEU A 1 995 ? 30.752 1.616 -4.132 1.00 92.88 995 LEU A N 1
ATOM 7694 C CA . LEU A 1 995 ? 30.055 2.594 -3.287 1.00 92.88 995 LEU A CA 1
ATOM 7695 C C . LEU A 1 995 ? 28.563 2.690 -3.639 1.00 92.88 995 LEU A C 1
ATOM 7697 O O . LEU A 1 995 ? 27.732 2.610 -2.739 1.00 92.88 995 LEU A O 1
ATOM 7701 N N . LYS A 1 996 ? 28.195 2.792 -4.926 1.00 92.38 996 LYS A N 1
ATOM 7702 C CA . LYS A 1 996 ? 26.780 2.808 -5.358 1.00 92.38 996 LYS A CA 1
ATOM 7703 C C . LYS A 1 996 ? 26.038 1.520 -4.969 1.00 92.38 996 LYS A C 1
ATOM 7705 O O . LYS A 1 996 ? 24.890 1.581 -4.531 1.00 92.38 996 LYS A O 1
ATOM 7710 N N . VAL A 1 997 ? 26.686 0.357 -5.080 1.00 90.38 997 VAL A N 1
ATOM 7711 C CA . VAL A 1 997 ? 26.123 -0.931 -4.630 1.00 90.38 997 VAL A CA 1
ATOM 7712 C C . VAL A 1 997 ? 25.950 -0.956 -3.105 1.00 90.38 997 VAL A C 1
ATOM 7714 O O . VAL A 1 997 ? 24.872 -1.302 -2.626 1.00 90.38 997 VAL A O 1
ATOM 7717 N N . LEU A 1 998 ? 26.961 -0.527 -2.344 1.00 91.25 998 LEU A N 1
ATOM 7718 C CA . LEU A 1 998 ? 26.932 -0.469 -0.879 1.00 91.25 998 LEU A CA 1
ATOM 7719 C C . LEU A 1 998 ? 25.851 0.500 -0.358 1.00 91.25 998 LEU A C 1
ATOM 7721 O O . LEU A 1 998 ? 25.127 0.172 0.579 1.00 91.25 998 LEU A O 1
ATOM 7725 N N . VAL A 1 999 ? 25.679 1.654 -1.008 1.00 92.81 999 VAL A N 1
ATOM 7726 C CA . VAL A 1 999 ? 24.622 2.643 -0.725 1.00 92.81 999 VAL A CA 1
ATOM 7727 C C . VAL A 1 999 ? 23.219 2.040 -0.862 1.00 92.81 999 VAL A C 1
ATOM 7729 O O . VAL A 1 999 ? 22.357 2.322 -0.025 1.00 92.81 999 VAL A O 1
ATOM 7732 N N . ASN A 1 1000 ? 22.983 1.199 -1.876 1.00 91.25 1000 ASN A N 1
ATOM 7733 C CA . ASN A 1 1000 ? 21.711 0.488 -2.054 1.00 91.25 1000 ASN A CA 1
ATOM 7734 C C . ASN A 1 1000 ? 21.557 -0.675 -1.056 1.00 91.25 1000 ASN A C 1
ATOM 7736 O O . ASN A 1 1000 ? 20.468 -0.900 -0.536 1.00 91.25 1000 ASN A O 1
ATOM 7740 N N . TYR A 1 1001 ? 22.642 -1.381 -0.730 1.00 89.94 1001 TYR A N 1
ATOM 7741 C CA . TYR A 1 1001 ? 22.628 -2.456 0.266 1.00 89.94 1001 TYR A CA 1
ATOM 7742 C C . TYR A 1 1001 ? 22.316 -1.937 1.683 1.00 89.94 1001 TYR A C 1
ATOM 7744 O O . TYR A 1 1001 ? 21.535 -2.543 2.415 1.00 89.94 1001 TYR A O 1
ATOM 7752 N N . PHE A 1 1002 ? 22.841 -0.766 2.062 1.00 90.62 1002 PHE A N 1
ATOM 7753 C CA . PHE A 1 1002 ? 22.526 -0.132 3.347 1.00 90.62 1002 PHE A CA 1
ATOM 7754 C C . PHE A 1 1002 ? 21.082 0.376 3.458 1.00 90.62 1002 PHE A C 1
ATOM 7756 O O . PHE A 1 1002 ? 20.546 0.389 4.563 1.00 90.62 1002 PHE A O 1
ATOM 7763 N N . GLU A 1 1003 ? 20.438 0.759 2.351 1.00 89.12 1003 GLU A N 1
ATOM 7764 C CA . GLU A 1 1003 ? 18.996 1.060 2.323 1.00 89.12 1003 GLU A CA 1
ATOM 7765 C C . GLU A 1 1003 ? 18.185 -0.209 2.628 1.00 89.12 1003 GLU A C 1
ATOM 7767 O O . GLU A 1 1003 ? 17.318 -0.198 3.496 1.00 89.12 1003 GLU A O 1
ATOM 7772 N N . VAL A 1 1004 ? 18.524 -1.324 1.970 1.00 88.69 1004 VAL A N 1
ATOM 7773 C CA . VAL A 1 1004 ? 17.863 -2.628 2.144 1.00 88.69 1004 VAL A CA 1
ATOM 7774 C C . VAL A 1 1004 ? 17.984 -3.154 3.575 1.00 88.69 1004 VAL A C 1
ATOM 7776 O O . VAL A 1 1004 ? 16.997 -3.609 4.149 1.00 88.69 1004 VAL A O 1
ATOM 7779 N N . LEU A 1 1005 ? 19.166 -3.050 4.189 1.00 84.50 1005 LEU A N 1
ATOM 7780 C CA . LEU A 1 1005 ? 19.363 -3.439 5.590 1.00 84.50 1005 LEU A CA 1
ATOM 7781 C C . LEU A 1 1005 ? 18.783 -2.429 6.603 1.00 84.50 1005 LEU A C 1
ATOM 7783 O O . LEU A 1 1005 ? 18.667 -2.756 7.781 1.00 84.50 1005 LEU A O 1
ATOM 7787 N N . GLY A 1 1006 ? 18.429 -1.209 6.178 1.00 80.88 1006 GLY A N 1
ATOM 7788 C CA . GLY A 1 1006 ? 17.990 -0.117 7.060 1.00 80.88 1006 GLY A CA 1
ATOM 7789 C C . GLY A 1 1006 ? 19.118 0.577 7.842 1.00 80.88 1006 GLY A C 1
ATOM 7790 O O . GLY A 1 1006 ? 18.854 1.337 8.774 1.00 80.88 1006 GLY A O 1
ATOM 7791 N N . LEU A 1 1007 ? 20.386 0.357 7.473 1.00 84.81 1007 LEU A N 1
ATOM 7792 C CA . LEU A 1 1007 ? 21.574 0.861 8.178 1.00 84.81 1007 LEU A CA 1
ATOM 7793 C C . LEU A 1 1007 ? 21.858 2.339 7.848 1.00 84.81 1007 LEU A C 1
ATOM 7795 O O . LEU A 1 1007 ? 22.891 2.693 7.274 1.00 84.81 1007 LEU A O 1
ATOM 7799 N N . TRP A 1 1008 ? 20.928 3.220 8.222 1.00 83.38 1008 TRP A N 1
ATOM 7800 C CA . TRP A 1 1008 ? 20.889 4.624 7.801 1.00 83.38 1008 TRP A CA 1
ATOM 7801 C C . TRP A 1 1008 ? 22.158 5.430 8.125 1.00 83.38 1008 TRP A C 1
ATOM 7803 O O . TRP A 1 1008 ? 22.593 6.207 7.275 1.00 83.38 1008 TRP A O 1
ATOM 7813 N N . LYS A 1 1009 ? 22.807 5.216 9.284 1.00 84.94 1009 LYS A N 1
ATOM 7814 C CA . LYS A 1 1009 ? 24.085 5.882 9.628 1.00 84.94 1009 LYS A CA 1
ATOM 7815 C C . LYS A 1 1009 ? 25.180 5.558 8.601 1.00 84.94 1009 LYS A C 1
ATOM 7817 O O . LYS A 1 1009 ? 25.861 6.455 8.106 1.00 84.94 1009 LYS A O 1
ATOM 7822 N N . LEU A 1 1010 ? 25.299 4.284 8.216 1.00 88.81 1010 LEU A N 1
ATOM 7823 C CA . LEU A 1 1010 ? 26.268 3.837 7.210 1.00 88.81 1010 LEU A CA 1
ATOM 7824 C C . LEU A 1 1010 ? 25.872 4.279 5.795 1.00 88.81 1010 LEU A C 1
ATOM 7826 O O . LEU A 1 1010 ? 26.745 4.624 5.004 1.00 88.81 1010 LEU A O 1
ATOM 7830 N N . ARG A 1 1011 ? 24.570 4.351 5.485 1.00 91.56 1011 ARG A N 1
ATOM 7831 C CA . ARG A 1 1011 ? 24.068 4.903 4.215 1.00 91.56 1011 ARG A CA 1
ATOM 7832 C C . ARG A 1 1011 ? 24.400 6.384 4.049 1.00 91.56 1011 ARG A C 1
ATOM 7834 O O . ARG A 1 1011 ? 24.861 6.766 2.979 1.00 91.56 1011 ARG A O 1
ATOM 7841 N N . ILE A 1 1012 ? 24.231 7.201 5.092 1.00 88.94 1012 ILE A N 1
ATOM 7842 C CA . ILE A 1 1012 ? 24.630 8.619 5.079 1.00 88.94 1012 ILE A CA 1
ATOM 7843 C C . ILE A 1 1012 ? 26.146 8.751 4.922 1.00 88.94 1012 ILE A C 1
ATOM 7845 O O . ILE A 1 1012 ? 26.593 9.538 4.089 1.00 88.94 1012 ILE A O 1
ATOM 7849 N N . SER A 1 1013 ? 26.935 7.957 5.654 1.00 89.94 1013 SER A N 1
ATOM 7850 C CA . SER A 1 1013 ? 28.394 7.919 5.494 1.00 89.94 1013 SER A CA 1
ATOM 7851 C C . SER A 1 1013 ? 28.793 7.573 4.051 1.00 89.94 1013 SER A C 1
ATOM 7853 O O . SER A 1 1013 ? 29.473 8.367 3.409 1.00 89.94 1013 SER A O 1
ATOM 7855 N N . ALA A 1 1014 ? 28.271 6.480 3.482 1.00 93.19 1014 ALA A N 1
ATOM 7856 C CA . ALA A 1 1014 ? 28.590 6.046 2.121 1.00 93.19 1014 ALA A CA 1
ATOM 7857 C C . ALA A 1 1014 ? 28.114 7.026 1.030 1.00 93.19 1014 ALA A C 1
ATOM 7859 O O . ALA A 1 1014 ? 28.846 7.261 0.071 1.00 93.19 1014 ALA A O 1
ATOM 7860 N N . LEU A 1 1015 ? 26.934 7.644 1.181 1.00 93.81 1015 LEU A N 1
ATOM 7861 C CA . LEU A 1 1015 ? 26.466 8.719 0.295 1.00 93.81 1015 LEU A CA 1
ATOM 7862 C C . LEU A 1 1015 ? 27.366 9.962 0.393 1.00 93.81 1015 LEU A C 1
ATOM 7864 O O . LEU A 1 1015 ? 27.674 10.578 -0.623 1.00 93.81 1015 LEU A O 1
ATOM 7868 N N . SER A 1 1016 ? 27.840 10.313 1.589 1.00 92.06 1016 SER A N 1
ATOM 7869 C CA . SER A 1 1016 ? 28.732 11.465 1.786 1.00 92.06 1016 SER A CA 1
ATOM 7870 C C . SER A 1 1016 ? 30.135 11.203 1.225 1.00 92.06 1016 SER A C 1
ATOM 7872 O O . SER A 1 1016 ? 30.714 12.074 0.579 1.00 92.06 1016 SER A O 1
ATOM 7874 N N . THR A 1 1017 ? 30.652 9.980 1.387 1.00 92.94 1017 THR A N 1
ATOM 7875 C CA . THR A 1 1017 ? 31.881 9.494 0.743 1.00 92.94 1017 THR A CA 1
ATOM 7876 C C . THR A 1 1017 ? 31.756 9.522 -0.781 1.00 92.94 1017 THR A C 1
ATOM 7878 O O . THR A 1 1017 ? 32.623 10.076 -1.451 1.00 92.94 1017 THR A O 1
ATOM 7881 N N . LEU A 1 1018 ? 30.658 8.995 -1.336 1.00 93.44 1018 LEU A N 1
ATOM 7882 C CA . LEU A 1 1018 ? 30.386 9.013 -2.775 1.00 93.44 1018 LEU A CA 1
ATOM 7883 C C . LEU A 1 1018 ? 30.281 10.448 -3.314 1.00 93.44 1018 LEU A C 1
ATOM 7885 O O . LEU A 1 1018 ? 30.887 10.754 -4.337 1.00 93.44 1018 LEU A O 1
ATOM 7889 N N . ARG A 1 1019 ? 29.573 11.341 -2.609 1.00 91.06 1019 ARG A N 1
ATOM 7890 C CA . ARG A 1 1019 ? 29.490 12.770 -2.944 1.00 91.06 1019 ARG A CA 1
ATOM 7891 C C . ARG A 1 1019 ? 30.882 13.402 -3.031 1.00 91.06 1019 ARG A C 1
ATOM 7893 O O . ARG A 1 1019 ? 31.187 14.009 -4.050 1.00 91.06 1019 ARG A O 1
ATOM 7900 N N . HIS A 1 1020 ? 31.718 13.240 -2.003 1.00 91.00 1020 HIS A N 1
ATOM 7901 C CA . HIS A 1 1020 ? 33.077 13.801 -1.969 1.00 91.00 1020 HIS A CA 1
ATOM 7902 C C . HIS A 1 1020 ? 33.933 13.295 -3.139 1.00 91.00 1020 HIS A C 1
ATOM 7904 O O . HIS A 1 1020 ? 34.546 14.088 -3.847 1.00 91.00 1020 HIS A O 1
ATOM 7910 N N . VAL A 1 1021 ? 33.910 11.986 -3.406 1.00 90.25 1021 VAL A N 1
ATOM 7911 C CA . VAL A 1 1021 ? 34.651 11.368 -4.522 1.00 90.25 1021 VAL A CA 1
ATOM 7912 C C . VAL A 1 1021 ? 34.194 11.909 -5.885 1.00 90.25 1021 VAL A C 1
ATOM 7914 O O . VAL A 1 1021 ? 35.033 12.157 -6.749 1.00 90.25 1021 VAL A O 1
ATOM 7917 N N . LEU A 1 1022 ? 32.890 12.146 -6.077 1.00 90.19 1022 LEU A N 1
ATOM 7918 C CA . LEU A 1 1022 ? 32.344 12.727 -7.310 1.00 90.19 1022 LEU A CA 1
ATOM 7919 C C . LEU A 1 1022 ? 32.622 14.238 -7.438 1.00 90.19 1022 LEU A C 1
ATOM 7921 O O . LEU A 1 1022 ? 32.909 14.717 -8.532 1.00 90.19 1022 LEU A O 1
ATOM 7925 N N . GLU A 1 1023 ? 32.586 15.000 -6.339 1.00 87.56 1023 GLU A N 1
ATOM 7926 C CA . GLU A 1 1023 ? 32.928 16.433 -6.325 1.00 87.56 1023 GLU A CA 1
ATOM 7927 C C . GLU A 1 1023 ? 34.418 16.693 -6.609 1.00 87.56 1023 GLU A C 1
ATOM 7929 O O . GLU A 1 1023 ? 34.762 17.758 -7.135 1.00 87.56 1023 GLU A O 1
ATOM 7934 N N . VAL A 1 1024 ? 35.280 15.724 -6.283 1.00 87.19 1024 VAL A N 1
ATOM 7935 C CA . VAL A 1 1024 ? 36.733 15.716 -6.524 1.00 87.19 1024 VAL A CA 1
ATOM 7936 C C . VAL A 1 1024 ? 37.105 15.134 -7.903 1.00 87.19 1024 VAL A C 1
ATOM 7938 O O . VAL A 1 1024 ? 38.239 15.308 -8.341 1.00 87.19 1024 VAL A O 1
ATOM 7941 N N . HIS A 1 1025 ? 36.171 14.490 -8.616 1.00 85.94 1025 HIS A N 1
ATOM 7942 C CA . HIS A 1 1025 ? 36.421 13.820 -9.900 1.00 85.94 1025 HIS A CA 1
ATOM 7943 C C . HIS A 1 1025 ? 36.957 14.767 -10.992 1.00 85.94 1025 HIS A C 1
ATOM 7945 O O . HIS A 1 1025 ? 36.465 15.885 -11.160 1.00 85.94 1025 HIS A O 1
ATOM 7951 N N . GLU A 1 1026 ? 37.930 14.278 -11.772 1.00 75.81 1026 GLU A N 1
ATOM 7952 C CA . GLU A 1 1026 ? 38.639 14.999 -12.849 1.00 75.81 1026 GLU A CA 1
ATOM 7953 C C . GLU A 1 1026 ? 37.683 15.688 -13.841 1.00 75.81 1026 GLU A C 1
ATOM 7955 O O . GLU A 1 1026 ? 37.869 16.838 -14.237 1.00 75.81 1026 GLU A O 1
ATOM 7960 N N . THR A 1 1027 ? 36.607 14.983 -14.192 1.00 76.50 1027 THR A N 1
ATOM 7961 C CA . THR A 1 1027 ? 35.468 15.482 -14.970 1.00 76.50 1027 THR A CA 1
ATOM 7962 C C . THR A 1 1027 ? 34.213 15.383 -14.109 1.00 76.50 1027 THR A C 1
ATOM 7964 O O . THR A 1 1027 ? 33.679 14.295 -13.911 1.00 76.50 1027 THR A O 1
ATOM 7967 N N . LYS A 1 1028 ? 33.757 16.499 -13.531 1.00 76.50 1028 LYS A N 1
ATOM 7968 C CA . LYS A 1 1028 ? 32.671 16.480 -12.535 1.00 76.50 1028 LYS A CA 1
ATOM 7969 C C . LYS A 1 1028 ? 31.365 15.940 -13.124 1.00 76.50 1028 LYS A C 1
ATOM 7971 O O . LYS A 1 1028 ? 30.729 16.594 -13.949 1.00 76.50 1028 LYS A O 1
ATOM 7976 N N . ASP A 1 1029 ? 30.953 14.764 -12.661 1.00 82.00 1029 ASP A N 1
ATOM 7977 C CA . ASP A 1 1029 ? 29.699 14.118 -13.050 1.00 82.00 1029 ASP A CA 1
ATOM 7978 C C . ASP A 1 1029 ? 28.527 14.760 -12.287 1.00 82.00 1029 ASP A C 1
ATOM 7980 O O . ASP A 1 1029 ? 28.028 14.239 -11.289 1.00 82.00 1029 ASP A O 1
ATOM 7984 N N . PHE A 1 1030 ? 28.115 15.952 -12.731 1.00 85.31 1030 PHE A N 1
ATOM 7985 C CA . PHE A 1 1030 ? 26.961 16.661 -12.171 1.00 85.31 1030 PHE A CA 1
ATOM 7986 C C . PHE A 1 1030 ? 25.674 15.804 -12.139 1.00 85.31 1030 PHE A C 1
ATOM 7988 O O . PHE A 1 1030 ? 24.976 15.868 -11.122 1.00 85.31 1030 PHE A O 1
ATOM 7995 N N . PRO A 1 1031 ? 25.353 14.973 -13.161 1.00 87.06 1031 PRO A N 1
ATOM 7996 C CA . PRO A 1 1031 ? 24.284 13.973 -13.088 1.00 87.06 1031 PRO A CA 1
ATOM 7997 C C . PRO A 1 1031 ? 24.339 13.070 -11.846 1.00 87.06 1031 PRO A C 1
ATOM 7999 O O . PRO A 1 1031 ? 23.360 13.005 -11.100 1.00 87.06 1031 PRO A O 1
ATOM 8002 N N . GLU A 1 1032 ? 25.464 12.406 -11.585 1.00 87.88 1032 GLU A N 1
ATOM 8003 C CA . GLU A 1 1032 ? 25.610 11.495 -10.440 1.00 87.88 1032 GLU A CA 1
ATOM 8004 C C . GLU A 1 1032 ? 25.724 12.234 -9.098 1.00 87.88 1032 GLU A C 1
ATOM 8006 O O . GLU A 1 1032 ? 25.166 11.775 -8.098 1.00 87.88 1032 GLU A O 1
ATOM 8011 N N . ILE A 1 1033 ? 26.351 13.418 -9.064 1.00 89.31 1033 ILE A N 1
ATOM 8012 C CA . ILE A 1 1033 ? 26.345 14.295 -7.880 1.00 89.31 1033 ILE A CA 1
ATOM 8013 C C . ILE A 1 1033 ? 24.900 14.643 -7.494 1.00 89.31 1033 ILE A C 1
ATOM 8015 O O . ILE A 1 1033 ? 24.540 14.536 -6.320 1.00 89.31 1033 ILE A O 1
ATOM 8019 N N . LEU A 1 1034 ? 24.047 15.013 -8.457 1.00 90.25 1034 LEU A N 1
ATOM 8020 C CA . LEU A 1 1034 ? 22.667 15.403 -8.162 1.00 90.25 1034 LEU A CA 1
ATOM 8021 C C . LEU A 1 1034 ? 21.788 14.209 -7.751 1.00 90.25 1034 LEU A C 1
ATOM 8023 O O . LEU A 1 1034 ? 20.959 14.353 -6.851 1.00 90.25 1034 LEU A O 1
ATOM 8027 N N . LEU A 1 1035 ? 22.000 13.018 -8.327 1.00 91.31 1035 LEU A N 1
ATOM 8028 C CA . LEU A 1 1035 ? 21.368 11.782 -7.840 1.00 91.31 1035 LEU A CA 1
ATOM 8029 C C . LEU A 1 1035 ? 21.780 11.471 -6.393 1.00 91.31 1035 LEU A C 1
ATOM 8031 O O . LEU A 1 1035 ? 20.924 11.145 -5.566 1.00 91.31 1035 LEU A O 1
ATOM 8035 N N . CYS A 1 1036 ? 23.068 11.616 -6.070 1.00 92.62 1036 CYS A N 1
ATOM 8036 C CA . CYS A 1 1036 ? 23.589 11.409 -4.722 1.00 92.62 1036 CYS A CA 1
ATOM 8037 C C . CYS A 1 1036 ? 22.975 12.406 -3.722 1.00 92.62 1036 CYS A C 1
ATOM 8039 O O . CYS A 1 1036 ? 22.446 11.992 -2.690 1.00 92.62 1036 CYS A O 1
ATOM 8041 N N . LEU A 1 1037 ? 22.936 13.702 -4.062 1.00 92.25 1037 LEU A N 1
ATOM 8042 C CA . LEU A 1 1037 ? 22.278 14.741 -3.257 1.00 92.25 1037 LEU A CA 1
ATOM 8043 C C . LEU A 1 1037 ? 20.774 14.472 -3.084 1.00 92.25 1037 LEU A C 1
ATOM 8045 O O . LEU A 1 1037 ? 20.258 14.645 -1.982 1.00 92.25 1037 LEU A O 1
ATOM 8049 N N . SER A 1 1038 ? 20.077 13.992 -4.120 1.00 93.44 1038 SER A N 1
ATOM 8050 C CA . SER A 1 1038 ? 18.655 13.629 -4.033 1.00 93.44 1038 SER A CA 1
ATOM 8051 C C . SER A 1 1038 ? 18.405 12.511 -3.017 1.00 93.44 1038 SER A C 1
ATOM 8053 O O . SER A 1 1038 ? 17.475 12.610 -2.217 1.00 93.44 1038 SER A O 1
ATOM 8055 N N . GLN A 1 1039 ? 19.221 11.447 -3.029 1.00 94.00 1039 GLN A N 1
ATOM 8056 C CA . GLN A 1 1039 ? 19.094 10.352 -2.059 1.00 94.00 1039 GLN A CA 1
ATOM 8057 C C . GLN A 1 1039 ? 19.466 10.802 -0.643 1.00 94.00 1039 GLN A C 1
ATOM 8059 O O . GLN A 1 1039 ? 18.773 10.461 0.311 1.00 94.00 1039 GLN A O 1
ATOM 8064 N N . LEU A 1 1040 ? 20.535 11.588 -0.509 1.00 91.75 1040 LEU A N 1
ATOM 8065 C CA . LEU A 1 1040 ? 21.066 12.079 0.764 1.00 91.75 1040 LEU A CA 1
ATOM 8066 C C . LEU A 1 1040 ? 20.080 13.065 1.433 1.00 91.75 1040 LEU A C 1
ATOM 8068 O O . LEU A 1 1040 ? 19.805 12.947 2.627 1.00 91.75 1040 LEU A O 1
ATOM 8072 N N . GLY A 1 1041 ? 19.456 13.958 0.657 1.00 90.12 1041 GLY A N 1
ATOM 8073 C CA . GLY A 1 1041 ? 18.380 14.845 1.118 1.00 90.12 1041 GLY A CA 1
ATOM 8074 C C . GLY A 1 1041 ? 17.114 14.085 1.527 1.00 90.12 1041 GLY A C 1
ATOM 8075 O O . GLY A 1 1041 ? 16.568 14.336 2.602 1.00 90.12 1041 GLY A O 1
ATOM 8076 N N . LEU A 1 1042 ? 16.684 13.099 0.729 1.00 90.44 1042 LEU A N 1
ATOM 8077 C CA . LEU A 1 1042 ? 15.537 12.244 1.059 1.00 90.44 1042 LEU A CA 1
ATOM 8078 C C . LEU A 1 1042 ? 15.791 11.393 2.318 1.00 90.44 1042 LEU A C 1
ATOM 8080 O O . LEU A 1 1042 ? 14.882 11.218 3.129 1.00 90.44 1042 LEU A O 1
ATOM 8084 N N . GLN A 1 1043 ? 17.023 10.916 2.530 1.00 88.19 1043 GLN A N 1
ATOM 8085 C CA . GLN A 1 1043 ? 17.409 10.172 3.732 1.00 88.19 1043 GLN A CA 1
ATOM 8086 C C . GLN A 1 1043 ? 17.268 11.030 4.998 1.00 88.19 1043 GLN A C 1
ATOM 8088 O O . GLN A 1 1043 ? 16.666 10.580 5.972 1.00 88.19 1043 GLN A O 1
ATOM 8093 N N . TYR A 1 1044 ? 17.759 12.275 4.981 1.00 85.69 1044 TYR A N 1
ATOM 8094 C CA . TYR A 1 1044 ? 17.566 13.203 6.100 1.00 85.69 1044 TYR A CA 1
ATOM 8095 C C . TYR A 1 1044 ? 16.096 13.599 6.290 1.00 85.69 1044 TYR A C 1
ATOM 8097 O O . TYR A 1 1044 ? 15.658 13.718 7.433 1.00 85.69 1044 TYR A O 1
ATOM 8105 N N . SER A 1 1045 ? 15.318 13.740 5.209 1.00 85.44 1045 SER A N 1
ATOM 8106 C CA . SER A 1 1045 ? 13.877 14.027 5.290 1.00 85.44 1045 SER A CA 1
ATOM 8107 C C . SER A 1 1045 ? 13.117 12.911 6.017 1.00 85.44 1045 SER A C 1
ATOM 8109 O O . SER A 1 1045 ? 12.398 13.178 6.978 1.00 85.44 1045 SER A O 1
ATOM 8111 N N . ARG A 1 1046 ? 13.377 11.646 5.648 1.00 81.69 1046 ARG A N 1
ATOM 8112 C CA . ARG A 1 1046 ? 12.802 10.449 6.293 1.00 81.69 1046 ARG A CA 1
ATOM 8113 C C . ARG A 1 1046 ? 13.178 10.317 7.774 1.00 81.69 1046 ARG A C 1
ATOM 8115 O O . ARG A 1 1046 ? 12.358 9.859 8.561 1.00 81.69 1046 ARG A O 1
ATOM 8122 N N . LEU A 1 1047 ? 14.391 10.730 8.152 1.00 77.31 1047 LEU A N 1
ATOM 8123 C CA . LEU A 1 1047 ? 14.844 10.779 9.551 1.00 77.31 1047 LEU A CA 1
ATOM 8124 C C . LEU A 1 1047 ? 14.283 11.988 10.327 1.00 77.31 1047 LEU A C 1
ATOM 8126 O O . LEU A 1 1047 ? 14.336 12.004 11.551 1.00 77.31 1047 LEU A O 1
ATOM 8130 N N . GLY A 1 1048 ? 13.727 12.992 9.640 1.00 72.12 1048 GLY A N 1
ATOM 8131 C CA . GLY A 1 1048 ? 13.156 14.198 10.245 1.00 72.12 1048 GLY A CA 1
ATOM 8132 C C . GLY A 1 1048 ? 14.110 15.396 10.362 1.00 72.12 1048 GLY A C 1
ATOM 8133 O O . GLY A 1 1048 ? 13.691 16.454 10.833 1.00 72.12 1048 GLY A O 1
ATOM 8134 N N . TYR A 1 1049 ? 15.353 15.289 9.882 1.00 79.06 1049 TYR A N 1
ATOM 8135 C CA . TYR A 1 1049 ? 16.348 16.373 9.862 1.00 79.06 1049 TYR A CA 1
ATOM 8136 C C . TYR A 1 1049 ? 16.103 17.345 8.689 1.00 79.06 1049 TYR A C 1
ATOM 8138 O O . TYR A 1 1049 ? 16.927 17.505 7.783 1.00 79.06 1049 TYR A O 1
ATOM 8146 N N . LEU A 1 1050 ? 14.933 17.993 8.700 1.00 82.25 1050 LEU A N 1
ATOM 8147 C CA . LEU A 1 1050 ? 14.394 18.794 7.590 1.00 82.25 1050 LEU A CA 1
ATOM 8148 C C . LEU A 1 1050 ? 15.251 20.022 7.222 1.00 82.25 1050 LEU A C 1
ATOM 8150 O O . LEU A 1 1050 ? 15.251 20.435 6.061 1.00 82.25 1050 LEU A O 1
ATOM 8154 N N . GLU A 1 1051 ? 16.003 20.590 8.168 1.00 82.31 1051 GLU A N 1
ATOM 8155 C CA . GLU A 1 1051 ? 16.917 21.713 7.901 1.00 82.31 1051 GLU A CA 1
ATOM 8156 C C . GLU A 1 1051 ? 18.152 21.262 7.105 1.00 82.31 1051 GLU A C 1
ATOM 8158 O O . GLU A 1 1051 ? 18.464 21.857 6.071 1.00 82.31 1051 GLU A O 1
ATOM 8163 N N . ARG A 1 1052 ? 18.788 20.144 7.501 1.00 83.94 1052 ARG A N 1
ATOM 8164 C CA . ARG A 1 1052 ? 19.892 19.525 6.741 1.00 83.94 1052 ARG A CA 1
ATOM 8165 C C . ARG A 1 1052 ? 19.417 19.121 5.341 1.00 83.94 1052 ARG A C 1
ATOM 8167 O O . ARG A 1 1052 ? 20.046 19.499 4.354 1.00 83.94 1052 ARG A O 1
ATOM 8174 N N . ALA A 1 1053 ? 18.265 18.448 5.240 1.00 87.69 1053 ALA A N 1
ATOM 8175 C CA . ALA A 1 1053 ? 17.632 18.128 3.955 1.00 87.69 1053 ALA A CA 1
ATOM 8176 C C . ALA A 1 1053 ? 17.393 19.387 3.093 1.00 87.69 1053 ALA A C 1
ATOM 8178 O O . ALA A 1 1053 ? 17.641 19.363 1.889 1.00 87.69 1053 ALA A O 1
ATOM 8179 N N . GLY A 1 1054 ? 17.000 20.508 3.706 1.00 89.62 1054 GLY A N 1
ATOM 8180 C CA . GLY A 1 1054 ? 16.838 21.799 3.035 1.00 89.62 1054 GLY A CA 1
ATOM 8181 C C . GLY A 1 1054 ? 18.130 22.396 2.483 1.00 89.62 1054 GLY A C 1
ATOM 8182 O O . GLY A 1 1054 ? 18.137 22.816 1.327 1.00 89.62 1054 GLY A O 1
ATOM 8183 N N . SER A 1 1055 ? 19.229 22.380 3.249 1.00 91.06 1055 SER A N 1
ATOM 8184 C CA . SER A 1 1055 ? 20.556 22.804 2.755 1.00 91.06 1055 SER A CA 1
ATOM 8185 C C . SER A 1 1055 ? 20.978 21.974 1.531 1.00 91.06 1055 SER A C 1
ATOM 8187 O O . SER A 1 1055 ? 21.428 22.515 0.518 1.00 91.06 1055 SER A O 1
ATOM 8189 N N . ILE A 1 1056 ? 20.719 20.662 1.557 1.00 91.06 1056 ILE A N 1
ATOM 8190 C CA . ILE A 1 1056 ? 21.024 19.735 0.456 1.00 91.06 1056 ILE A CA 1
ATOM 8191 C C . ILE A 1 1056 ? 20.164 20.015 -0.787 1.00 91.06 1056 ILE A C 1
ATOM 8193 O O . ILE A 1 1056 ? 20.707 20.154 -1.887 1.00 91.06 1056 ILE A O 1
ATOM 8197 N N . PHE A 1 1057 ? 18.841 20.151 -0.631 1.00 93.06 1057 PHE A N 1
ATOM 8198 C CA . PHE A 1 1057 ? 17.944 20.474 -1.748 1.00 93.06 1057 PHE A CA 1
ATOM 8199 C C . PHE A 1 1057 ? 18.201 21.881 -2.317 1.00 93.06 1057 PHE A C 1
ATOM 8201 O O . PHE A 1 1057 ? 18.110 22.078 -3.528 1.00 93.06 1057 PHE A O 1
ATOM 8208 N N . HIS A 1 1058 ? 18.607 22.847 -1.490 1.00 89.81 1058 HIS A N 1
ATOM 8209 C CA . HIS A 1 1058 ? 19.048 24.162 -1.958 1.00 89.81 1058 HIS A CA 1
ATOM 8210 C C . HIS A 1 1058 ? 20.360 24.076 -2.758 1.00 89.81 1058 HIS A C 1
ATOM 8212 O O . HIS A 1 1058 ? 20.440 24.604 -3.867 1.00 89.81 1058 HIS A O 1
ATOM 8218 N N . THR A 1 1059 ? 21.352 23.341 -2.245 1.00 88.38 1059 THR A N 1
ATOM 8219 C CA . THR A 1 1059 ? 22.661 23.146 -2.891 1.00 88.38 1059 THR A CA 1
ATOM 8220 C C . THR A 1 1059 ? 22.524 22.506 -4.275 1.00 88.38 1059 THR A C 1
ATOM 8222 O O . THR A 1 1059 ? 23.028 23.047 -5.260 1.00 88.38 1059 THR A O 1
ATOM 8225 N N . GLY A 1 1060 ? 21.791 21.392 -4.391 1.00 86.81 1060 GLY A N 1
ATOM 8226 C CA . GLY A 1 1060 ? 21.552 20.750 -5.690 1.00 86.81 1060 GLY A CA 1
ATOM 8227 C C . GLY A 1 1060 ? 20.669 21.583 -6.630 1.00 86.81 1060 GLY A C 1
ATOM 8228 O O . GLY A 1 1060 ? 20.863 21.549 -7.844 1.00 86.81 1060 GLY A O 1
ATOM 8229 N N . GLY A 1 1061 ? 19.778 22.421 -6.088 1.00 88.38 1061 GLY A N 1
ATOM 8230 C CA . GLY A 1 1061 ? 19.031 23.412 -6.866 1.00 88.38 1061 GLY A CA 1
ATOM 8231 C C . GLY A 1 1061 ? 19.934 24.441 -7.561 1.00 88.38 1061 GLY A C 1
ATOM 8232 O O . GLY A 1 1061 ? 19.671 24.808 -8.705 1.00 88.38 1061 GLY A O 1
ATOM 8233 N N . GLY A 1 1062 ? 21.035 24.852 -6.921 1.00 86.75 1062 GLY A N 1
ATOM 8234 C CA . GLY A 1 1062 ? 22.061 25.703 -7.539 1.00 86.75 1062 GLY A CA 1
ATOM 8235 C C . GLY A 1 1062 ? 22.851 25.002 -8.655 1.00 86.75 1062 GLY A C 1
ATOM 8236 O O . GLY A 1 1062 ? 23.150 25.613 -9.683 1.00 86.75 1062 GLY A O 1
ATOM 8237 N N . LEU A 1 1063 ? 23.128 23.700 -8.504 1.00 83.25 1063 LEU A N 1
ATOM 8238 C CA . LEU A 1 1063 ? 23.752 22.887 -9.560 1.00 83.25 1063 LEU A CA 1
ATOM 8239 C C . LEU A 1 1063 ? 22.832 22.735 -10.784 1.00 83.25 1063 LEU A C 1
ATOM 8241 O O . LEU A 1 1063 ? 23.306 22.814 -11.916 1.00 83.25 1063 LEU A O 1
ATOM 8245 N N . LEU A 1 1064 ? 21.519 22.592 -10.566 1.00 84.00 1064 LEU A N 1
ATOM 8246 C CA . LEU A 1 1064 ? 20.517 22.492 -11.635 1.00 84.00 1064 LEU A CA 1
ATOM 8247 C C . LEU A 1 1064 ? 20.377 23.790 -12.458 1.00 84.00 1064 LEU A C 1
ATOM 8249 O O . LEU A 1 1064 ? 20.031 23.741 -13.631 1.00 84.00 1064 LEU A O 1
ATOM 8253 N N . GLN A 1 1065 ? 20.644 24.956 -11.860 1.00 80.62 1065 GLN A N 1
ATOM 8254 C CA . GLN A 1 1065 ? 20.607 26.251 -12.559 1.00 80.62 1065 GLN A CA 1
ATOM 8255 C C . GLN A 1 1065 ? 21.866 26.541 -13.391 1.00 80.62 1065 GLN A C 1
ATOM 8257 O O . GLN A 1 1065 ? 21.879 27.505 -14.154 1.00 80.62 1065 GLN A O 1
ATOM 8262 N N . SER A 1 1066 ? 22.930 25.752 -13.222 1.00 79.44 1066 SER A N 1
ATOM 8263 C CA . SER A 1 1066 ? 24.249 26.007 -13.816 1.00 79.44 1066 SER A CA 1
ATOM 8264 C C . SER A 1 1066 ? 24.699 24.960 -14.842 1.00 79.44 1066 SER A C 1
ATOM 8266 O O . SER A 1 1066 ? 25.714 25.179 -15.499 1.00 79.44 1066 SER A O 1
ATOM 8268 N N . ASN A 1 1067 ? 23.958 23.858 -15.012 1.00 79.31 1067 ASN A N 1
ATOM 8269 C CA . ASN A 1 1067 ? 24.322 22.740 -15.889 1.00 79.31 1067 ASN A CA 1
ATOM 8270 C C . ASN A 1 1067 ? 23.089 22.180 -16.618 1.00 79.31 1067 ASN A C 1
ATOM 8272 O O . ASN A 1 1067 ? 22.019 22.071 -16.020 1.00 79.31 1067 ASN A O 1
ATOM 8276 N N . ASP A 1 1068 ? 23.248 21.756 -17.875 1.00 76.88 1068 ASP A N 1
ATOM 8277 C CA . ASP A 1 1068 ? 22.219 20.993 -18.593 1.00 76.88 1068 ASP A CA 1
ATOM 8278 C C . ASP A 1 1068 ? 22.166 19.546 -18.075 1.00 76.88 1068 ASP A C 1
ATOM 8280 O O . ASP A 1 1068 ? 23.173 18.834 -18.060 1.00 76.88 1068 ASP A O 1
ATOM 8284 N N . MET A 1 1069 ? 20.981 19.094 -17.656 1.00 79.75 1069 MET A N 1
ATOM 8285 C CA . MET A 1 1069 ? 20.800 17.825 -16.940 1.00 79.75 1069 MET A CA 1
ATOM 8286 C C . MET A 1 1069 ? 19.983 16.805 -17.740 1.00 79.75 1069 MET A C 1
ATOM 8288 O O . MET A 1 1069 ? 18.985 17.136 -18.380 1.00 79.75 1069 MET A O 1
ATOM 8292 N N . LEU A 1 1070 ? 20.360 15.525 -17.646 1.00 86.12 1070 LEU A N 1
ATOM 8293 C CA . LEU A 1 1070 ? 19.611 14.428 -18.269 1.00 86.12 1070 LEU A CA 1
ATOM 8294 C C . LEU A 1 1070 ? 18.185 14.323 -17.682 1.00 86.12 1070 LEU A C 1
ATOM 8296 O O . LEU A 1 1070 ? 18.047 14.322 -16.454 1.00 86.12 1070 LEU A O 1
ATOM 8300 N N . PRO A 1 1071 ? 17.130 14.124 -18.505 1.00 86.56 1071 PRO A N 1
ATOM 8301 C CA . PRO A 1 1071 ? 15.740 14.077 -18.032 1.00 86.56 1071 PRO A CA 1
ATOM 8302 C C . PRO A 1 1071 ? 15.484 13.073 -16.900 1.00 86.56 1071 PRO A C 1
ATOM 8304 O O . PRO A 1 1071 ? 14.749 13.378 -15.967 1.00 86.56 1071 PRO A O 1
ATOM 8307 N N . LEU A 1 1072 ? 16.141 11.906 -16.933 1.00 88.62 1072 LEU A N 1
ATOM 8308 C CA . LEU A 1 1072 ? 16.075 10.890 -15.872 1.00 88.62 1072 LEU A CA 1
ATOM 8309 C C . LEU A 1 1072 ? 16.491 11.447 -14.497 1.00 88.62 1072 LEU A C 1
ATOM 8311 O O . LEU A 1 1072 ? 15.854 11.152 -13.486 1.00 88.62 1072 LEU A O 1
ATOM 8315 N N . VAL A 1 1073 ? 17.551 12.257 -14.462 1.00 90.00 1073 VAL A N 1
ATOM 8316 C CA . VAL A 1 1073 ? 18.094 12.834 -13.225 1.00 90.00 1073 VAL A CA 1
ATOM 8317 C C . VAL A 1 1073 ? 17.199 13.959 -12.720 1.00 90.00 1073 VAL A C 1
ATOM 8319 O O . VAL A 1 1073 ? 16.875 13.980 -11.537 1.00 90.00 1073 VAL A O 1
ATOM 8322 N N . LEU A 1 1074 ? 16.722 14.830 -13.617 1.00 90.94 1074 LEU A N 1
ATOM 8323 C CA . LEU A 1 1074 ? 15.751 15.880 -13.289 1.00 90.94 1074 LEU A CA 1
ATOM 8324 C C . LEU A 1 1074 ? 14.454 15.296 -12.694 1.00 90.94 1074 LEU A C 1
ATOM 8326 O O . LEU A 1 1074 ? 13.941 15.811 -11.703 1.00 90.94 1074 LEU A O 1
ATOM 8330 N N . ILE A 1 1075 ? 13.957 14.184 -13.245 1.00 91.50 1075 ILE A N 1
ATOM 8331 C CA . ILE A 1 1075 ? 12.766 13.490 -12.734 1.00 91.50 1075 ILE A CA 1
ATOM 8332 C C . ILE A 1 1075 ? 13.024 12.887 -11.346 1.00 91.50 1075 ILE A C 1
ATOM 8334 O O . ILE A 1 1075 ? 12.214 13.081 -10.440 1.00 91.50 1075 ILE A O 1
ATOM 8338 N N . SER A 1 1076 ? 14.160 12.207 -11.149 1.00 92.56 1076 SER A N 1
ATOM 8339 C CA . SER A 1 1076 ? 14.529 11.646 -9.840 1.00 92.56 1076 SER A CA 1
ATOM 8340 C C . SER A 1 1076 ? 14.709 12.727 -8.769 1.00 92.56 1076 SER A C 1
ATOM 8342 O O . SER A 1 1076 ? 14.235 12.556 -7.647 1.00 92.56 1076 SER A O 1
ATOM 8344 N N . TRP A 1 1077 ? 15.350 13.844 -9.125 1.00 94.06 1077 TRP A N 1
ATOM 8345 C CA . TRP A 1 1077 ? 15.538 15.004 -8.255 1.00 94.06 1077 TRP A CA 1
ATOM 8346 C C . TRP A 1 1077 ? 14.201 15.611 -7.822 1.00 94.06 1077 TRP A C 1
ATOM 8348 O O . TRP A 1 1077 ? 13.952 15.795 -6.631 1.00 94.06 1077 TRP A O 1
ATOM 8358 N N . ASN A 1 1078 ? 13.307 15.872 -8.779 1.00 93.94 1078 ASN A N 1
ATOM 8359 C CA . ASN A 1 1078 ? 12.017 16.491 -8.496 1.00 93.94 1078 ASN A CA 1
ATOM 8360 C C . ASN A 1 1078 ? 11.090 15.599 -7.652 1.00 93.94 1078 ASN A C 1
ATOM 8362 O O . ASN A 1 1078 ? 10.342 16.123 -6.831 1.00 93.94 1078 ASN A O 1
ATOM 8366 N N . ILE A 1 1079 ? 11.128 14.271 -7.815 1.00 94.75 1079 ILE A N 1
ATOM 8367 C CA . ILE A 1 1079 ? 10.351 13.349 -6.967 1.00 94.75 1079 ILE A CA 1
ATOM 8368 C C . ILE A 1 1079 ? 10.864 13.396 -5.519 1.00 94.75 1079 ILE A C 1
ATOM 8370 O O . ILE A 1 1079 ? 10.061 13.560 -4.601 1.00 94.75 1079 ILE A O 1
ATOM 8374 N N . GLY A 1 1080 ? 12.186 13.347 -5.308 1.00 93.62 1080 GLY A N 1
ATOM 8375 C CA . GLY A 1 1080 ? 12.779 13.501 -3.972 1.00 93.62 1080 GLY A CA 1
ATOM 8376 C C . GLY A 1 1080 ? 12.459 14.858 -3.332 1.00 93.62 1080 GLY A C 1
ATOM 8377 O O . GLY A 1 1080 ? 12.110 14.925 -2.153 1.00 93.62 1080 GLY A O 1
ATOM 8378 N N . LEU A 1 1081 ? 12.496 15.932 -4.127 1.00 94.81 1081 LEU A N 1
ATOM 8379 C CA . LEU A 1 1081 ? 12.104 17.279 -3.709 1.00 94.81 1081 LEU A CA 1
ATOM 8380 C C . LEU A 1 1081 ? 10.611 17.360 -3.343 1.00 94.81 1081 LEU A C 1
ATOM 8382 O O . LEU A 1 1081 ? 10.261 18.015 -2.364 1.00 94.81 1081 LEU A O 1
ATOM 8386 N N . ALA A 1 1082 ? 9.728 16.690 -4.088 1.00 94.69 1082 ALA A N 1
ATOM 8387 C CA . ALA A 1 1082 ? 8.294 16.659 -3.802 1.00 94.69 1082 ALA A CA 1
ATOM 8388 C C . ALA A 1 1082 ? 7.969 15.897 -2.506 1.00 94.69 1082 ALA A C 1
ATOM 8390 O O . ALA A 1 1082 ? 7.119 16.350 -1.737 1.00 94.69 1082 ALA A O 1
ATOM 8391 N N . GLU A 1 1083 ? 8.663 14.791 -2.210 1.00 93.19 1083 GLU A N 1
ATOM 8392 C CA . GLU A 1 1083 ? 8.550 14.121 -0.905 1.00 93.19 1083 GLU A CA 1
ATOM 8393 C C . GLU A 1 1083 ? 8.990 15.043 0.243 1.00 93.19 1083 GLU A C 1
ATOM 8395 O O . GLU A 1 1083 ? 8.232 15.237 1.191 1.00 93.19 1083 GLU A O 1
ATOM 8400 N N . TYR A 1 1084 ? 10.144 15.705 0.121 1.00 92.75 1084 TYR A N 1
ATOM 8401 C CA . TYR A 1 1084 ? 10.633 16.670 1.114 1.00 92.75 1084 TYR A CA 1
ATOM 8402 C C . TYR A 1 1084 ? 9.681 17.867 1.324 1.00 92.75 1084 TYR A C 1
ATOM 8404 O O . TYR A 1 1084 ? 9.390 18.259 2.457 1.00 92.75 1084 TYR A O 1
ATOM 8412 N N . LEU A 1 1085 ? 9.118 18.421 0.243 1.00 91.75 1085 LEU A N 1
ATOM 8413 C CA . LEU A 1 1085 ? 8.092 19.467 0.321 1.00 91.75 1085 LEU A CA 1
ATOM 8414 C C . LEU A 1 1085 ? 6.812 18.967 1.014 1.00 91.75 1085 LEU A C 1
ATOM 8416 O O . LEU A 1 1085 ? 6.168 19.737 1.726 1.00 91.75 1085 LEU A O 1
ATOM 8420 N N . THR A 1 1086 ? 6.466 17.685 0.861 1.00 89.81 1086 THR A N 1
ATOM 8421 C CA . THR A 1 1086 ? 5.339 17.038 1.559 1.00 89.81 1086 THR A CA 1
ATOM 8422 C C . THR A 1 1086 ? 5.627 16.866 3.053 1.00 89.81 1086 THR A C 1
ATOM 8424 O O . THR A 1 1086 ? 4.752 17.132 3.880 1.00 89.81 1086 THR A O 1
ATOM 8427 N N . ASP A 1 1087 ? 6.859 16.495 3.413 1.00 85.19 1087 ASP A N 1
ATOM 8428 C CA . ASP A 1 1087 ? 7.300 16.357 4.806 1.00 85.19 1087 ASP A CA 1
ATOM 8429 C C . ASP A 1 1087 ? 7.254 17.707 5.545 1.00 85.19 1087 ASP A C 1
ATOM 8431 O O . ASP A 1 1087 ? 6.753 17.776 6.669 1.00 85.19 1087 ASP A O 1
ATOM 8435 N N . ILE A 1 1088 ? 7.655 18.803 4.888 1.00 85.69 1088 ILE A N 1
ATOM 8436 C CA . ILE A 1 1088 ? 7.498 20.178 5.405 1.00 85.69 1088 ILE A CA 1
ATOM 8437 C C . ILE A 1 1088 ? 6.034 20.658 5.407 1.00 85.69 1088 ILE A C 1
ATOM 8439 O O . ILE A 1 1088 ? 5.663 21.488 6.237 1.00 85.69 1088 ILE A O 1
ATOM 8443 N N . GLY A 1 1089 ? 5.182 20.126 4.527 1.00 82.12 1089 GLY A N 1
ATOM 8444 C CA . GLY A 1 1089 ? 3.771 20.513 4.403 1.00 82.12 1089 GLY A CA 1
ATOM 8445 C C . GLY A 1 1089 ? 3.486 21.595 3.351 1.00 82.12 1089 GLY A C 1
ATOM 8446 O O . GLY A 1 1089 ? 2.411 22.188 3.349 1.00 82.12 1089 GLY A O 1
ATOM 8447 N N . HIS A 1 1090 ? 4.418 21.853 2.431 1.00 89.56 1090 HIS A N 1
ATOM 8448 C CA . HIS A 1 1090 ? 4.229 22.734 1.272 1.00 89.56 1090 HIS A CA 1
ATOM 8449 C C . HIS A 1 1090 ? 3.576 21.975 0.099 1.00 89.56 1090 HIS A C 1
ATOM 8451 O O . HIS A 1 1090 ? 4.156 21.847 -0.981 1.00 89.56 1090 HIS A O 1
ATOM 8457 N N . PHE A 1 1091 ? 2.365 21.454 0.324 1.00 90.19 1091 PHE A N 1
ATOM 8458 C CA . PHE A 1 1091 ? 1.688 20.522 -0.589 1.00 90.19 1091 PHE A CA 1
ATOM 8459 C C . PHE A 1 1091 ? 1.445 21.088 -1.995 1.00 90.19 1091 PHE A C 1
ATOM 8461 O O . PHE A 1 1091 ? 1.653 20.370 -2.970 1.00 90.19 1091 PHE A O 1
ATOM 8468 N N . ASP A 1 1092 ? 1.070 22.365 -2.119 1.00 91.62 1092 ASP A N 1
ATOM 8469 C CA . ASP A 1 1092 ? 0.831 22.993 -3.427 1.00 91.62 1092 ASP A CA 1
ATOM 8470 C C . ASP A 1 1092 ? 2.105 22.987 -4.283 1.00 91.62 1092 ASP A C 1
ATOM 8472 O O . ASP A 1 1092 ? 2.084 22.547 -5.431 1.00 91.62 1092 ASP A O 1
ATOM 8476 N N . ARG A 1 1093 ? 3.251 23.345 -3.684 1.00 92.94 1093 ARG A N 1
ATOM 8477 C CA . ARG A 1 1093 ? 4.562 23.284 -4.350 1.00 92.94 1093 ARG A CA 1
ATOM 8478 C C . ARG A 1 1093 ? 4.971 21.853 -4.685 1.00 92.94 1093 ARG A C 1
ATOM 8480 O O . ARG A 1 1093 ? 5.544 21.629 -5.742 1.00 92.94 1093 ARG A O 1
ATOM 8487 N N . ALA A 1 1094 ? 4.657 20.875 -3.833 1.00 93.00 1094 ALA A N 1
ATOM 8488 C CA . ALA A 1 1094 ? 4.906 19.466 -4.142 1.00 93.00 1094 ALA A CA 1
ATOM 8489 C C . ALA A 1 1094 ? 4.090 19.000 -5.369 1.00 93.00 1094 ALA A C 1
ATOM 8491 O O . ALA A 1 1094 ? 4.618 18.302 -6.235 1.00 93.00 1094 ALA A O 1
ATOM 8492 N N . ILE A 1 1095 ? 2.832 19.443 -5.495 1.00 91.12 1095 ILE A N 1
ATOM 8493 C CA . ILE A 1 1095 ? 1.981 19.191 -6.669 1.00 91.12 1095 ILE A CA 1
ATOM 8494 C C . ILE A 1 1095 ? 2.526 19.908 -7.914 1.00 91.12 1095 ILE A C 1
ATOM 8496 O O . ILE A 1 1095 ? 2.618 19.291 -8.975 1.00 91.12 1095 ILE A O 1
ATOM 8500 N N . GLU A 1 1096 ? 2.934 21.175 -7.809 1.00 92.38 1096 GLU A N 1
ATOM 8501 C CA . GLU A 1 1096 ? 3.590 21.921 -8.895 1.00 92.38 1096 GLU A CA 1
ATOM 8502 C C . GLU A 1 1096 ? 4.867 21.212 -9.382 1.00 92.38 1096 GLU A C 1
ATOM 8504 O O . GLU A 1 1096 ? 5.056 21.034 -10.589 1.00 92.38 1096 GLU A O 1
ATOM 8509 N N . THR A 1 1097 ? 5.706 20.731 -8.458 1.00 93.00 1097 THR A N 1
ATOM 8510 C CA . THR A 1 1097 ? 6.921 19.958 -8.753 1.00 93.00 1097 THR A CA 1
ATOM 8511 C C . THR A 1 1097 ? 6.607 18.622 -9.435 1.00 93.00 1097 THR A C 1
ATOM 8513 O O . THR A 1 1097 ? 7.271 18.261 -10.407 1.00 93.00 1097 THR A O 1
ATOM 8516 N N . LEU A 1 1098 ? 5.575 17.886 -9.012 1.00 92.69 1098 LEU A N 1
ATOM 8517 C CA . LEU A 1 1098 ? 5.177 16.643 -9.689 1.00 92.69 1098 LEU A CA 1
ATOM 8518 C C . LEU A 1 1098 ? 4.524 16.898 -11.060 1.00 92.69 1098 LEU A C 1
ATOM 8520 O O . LEU A 1 1098 ? 4.702 16.094 -11.973 1.00 92.69 1098 LEU A O 1
ATOM 8524 N N . ASN A 1 1099 ? 3.839 18.029 -11.252 1.00 89.50 1099 ASN A N 1
ATOM 8525 C CA . ASN A 1 1099 ? 3.247 18.414 -12.538 1.00 89.50 1099 ASN A CA 1
ATOM 8526 C C . ASN A 1 1099 ? 4.292 18.885 -13.568 1.00 89.50 1099 ASN A C 1
ATOM 8528 O O . ASN A 1 1099 ? 4.194 18.525 -14.742 1.00 89.50 1099 ASN A O 1
ATOM 8532 N N . SER A 1 1100 ? 5.327 19.628 -13.163 1.00 88.81 1100 SER A N 1
ATOM 8533 C CA . SER A 1 1100 ? 6.453 19.952 -14.060 1.00 88.81 1100 SER A CA 1
ATOM 8534 C C . SER A 1 1100 ? 7.268 18.701 -14.419 1.00 88.81 1100 SER A C 1
ATOM 8536 O O . SER A 1 1100 ? 7.716 18.530 -15.559 1.00 88.81 1100 SER A O 1
ATOM 8538 N N . THR A 1 1101 ? 7.372 17.761 -13.478 1.00 91.44 1101 THR A N 1
ATOM 8539 C CA . THR A 1 1101 ? 7.981 16.444 -13.702 1.00 91.44 1101 THR A CA 1
ATOM 8540 C C . THR A 1 1101 ? 7.172 15.595 -14.677 1.00 91.44 1101 THR A C 1
ATOM 8542 O O . THR A 1 1101 ? 7.762 15.012 -15.584 1.00 91.44 1101 THR A O 1
ATOM 8545 N N . LYS A 1 1102 ? 5.835 15.594 -14.575 1.00 90.75 1102 LYS A N 1
ATOM 8546 C CA . LYS A 1 1102 ? 4.939 14.958 -15.553 1.00 90.75 1102 LYS A CA 1
ATOM 8547 C C . LYS A 1 1102 ? 5.227 15.435 -16.977 1.00 90.75 1102 LYS A C 1
ATOM 8549 O O . LYS A 1 1102 ? 5.470 14.609 -17.852 1.00 90.75 1102 LYS A O 1
ATOM 8554 N N . ALA A 1 1103 ? 5.261 16.750 -17.199 1.00 87.12 1103 ALA A N 1
ATOM 8555 C CA . ALA A 1 1103 ? 5.527 17.315 -18.523 1.00 87.12 1103 ALA A CA 1
ATOM 8556 C C . ALA A 1 1103 ? 6.908 16.892 -19.066 1.00 87.12 1103 ALA A C 1
ATOM 8558 O O . ALA A 1 1103 ? 7.029 16.498 -20.225 1.00 87.12 1103 ALA A O 1
ATOM 8559 N N . THR A 1 1104 ? 7.931 16.897 -18.205 1.00 88.38 1104 THR A N 1
ATOM 8560 C CA . THR A 1 1104 ? 9.291 16.429 -18.533 1.00 88.38 1104 THR A CA 1
ATOM 8561 C C . THR A 1 1104 ? 9.311 14.938 -18.895 1.00 88.38 1104 THR A C 1
ATOM 8563 O O . THR A 1 1104 ? 9.985 14.528 -19.841 1.00 88.38 1104 THR A O 1
ATOM 8566 N N . PHE A 1 1105 ? 8.558 14.114 -18.165 1.00 89.69 1105 PHE A N 1
ATOM 8567 C CA . PHE A 1 1105 ? 8.453 12.674 -18.385 1.00 89.69 1105 PHE A CA 1
ATOM 8568 C C . PHE A 1 1105 ? 7.749 12.353 -19.713 1.00 89.69 1105 PHE A C 1
ATOM 8570 O O . PHE A 1 1105 ? 8.285 11.609 -20.538 1.00 89.69 1105 PHE A O 1
ATOM 8577 N N . GLU A 1 1106 ? 6.578 12.949 -19.956 1.00 87.38 1106 GLU A N 1
ATOM 8578 C CA . GLU A 1 1106 ? 5.747 12.686 -21.140 1.00 87.38 1106 GLU A CA 1
ATOM 8579 C C . GLU A 1 1106 ? 6.466 13.069 -22.446 1.00 87.38 1106 GLU A C 1
ATOM 8581 O O . GLU A 1 1106 ? 6.425 12.309 -23.415 1.00 87.38 1106 GLU A O 1
ATOM 8586 N N . GLN A 1 1107 ? 7.232 14.167 -22.450 1.00 87.06 1107 GLN A N 1
ATOM 8587 C CA . GLN A 1 1107 ? 8.073 14.572 -23.589 1.00 87.06 1107 GLN A CA 1
ATOM 8588 C C . GLN A 1 1107 ? 9.160 13.542 -23.954 1.00 87.06 1107 GLN A C 1
ATOM 8590 O O . GLN A 1 1107 ? 9.554 13.441 -25.117 1.00 87.06 1107 GLN A O 1
ATOM 8595 N N . ASN A 1 1108 ? 9.650 12.763 -22.983 1.00 86.19 1108 ASN A N 1
ATOM 8596 C CA . ASN A 1 1108 ? 10.806 11.878 -23.157 1.00 86.19 1108 ASN A CA 1
ATOM 8597 C C . ASN A 1 1108 ? 10.451 10.390 -23.339 1.00 86.19 1108 ASN A C 1
ATOM 8599 O O . ASN A 1 1108 ? 11.309 9.615 -23.765 1.00 86.19 1108 ASN A O 1
ATOM 8603 N N . CYS A 1 1109 ? 9.199 9.978 -23.108 1.00 78.88 1109 CYS A N 1
ATOM 8604 C CA . CYS A 1 1109 ? 8.749 8.574 -23.164 1.00 78.88 1109 CYS A CA 1
ATOM 8605 C C . CYS A 1 1109 ? 9.185 7.808 -24.432 1.00 78.88 1109 CYS A C 1
ATOM 8607 O O . CYS A 1 1109 ? 9.639 6.664 -24.355 1.00 78.88 1109 CYS A O 1
ATOM 8609 N N . ASN A 1 1110 ? 9.130 8.455 -25.602 1.00 79.88 1110 ASN A N 1
ATOM 8610 C CA . ASN A 1 1110 ? 9.530 7.861 -26.886 1.00 79.88 1110 ASN A CA 1
ATOM 8611 C C . ASN A 1 1110 ? 11.038 7.553 -26.997 1.00 79.88 1110 ASN A C 1
ATOM 8613 O O . ASN A 1 1110 ? 11.441 6.730 -27.822 1.00 79.88 1110 ASN A O 1
ATOM 8617 N N . GLN A 1 1111 ? 11.875 8.199 -26.181 1.00 79.44 1111 GLN A N 1
ATOM 8618 C CA . GLN A 1 1111 ? 13.304 7.899 -26.066 1.00 79.44 1111 GLN A CA 1
ATOM 8619 C C . GLN A 1 1111 ? 13.536 6.735 -25.090 1.00 79.44 1111 GLN A C 1
ATOM 8621 O O . GLN A 1 1111 ? 14.309 5.825 -25.385 1.00 79.44 1111 GLN A O 1
ATOM 8626 N N . VAL A 1 1112 ? 12.799 6.705 -23.972 1.00 79.56 1112 VAL A N 1
ATOM 8627 C CA . VAL A 1 1112 ? 12.874 5.649 -22.940 1.00 79.56 1112 VAL A CA 1
ATOM 8628 C C . VAL A 1 1112 ? 12.585 4.265 -23.518 1.00 79.56 1112 VAL A C 1
ATOM 8630 O O . VAL A 1 1112 ? 13.289 3.307 -23.197 1.00 79.56 1112 VAL A O 1
ATOM 8633 N N . LEU A 1 1113 ? 11.615 4.152 -24.431 1.00 74.69 1113 LEU A N 1
ATOM 8634 C CA . LEU A 1 1113 ? 11.300 2.893 -25.119 1.00 74.69 1113 LEU A CA 1
ATOM 8635 C C . LEU A 1 1113 ? 12.484 2.306 -25.913 1.00 74.69 1113 LEU A C 1
ATOM 8637 O O . LEU A 1 1113 ? 12.538 1.090 -26.093 1.00 74.69 1113 LEU A O 1
ATOM 8641 N N . LYS A 1 1114 ? 13.434 3.148 -26.345 1.00 77.81 1114 LYS A N 1
ATOM 8642 C CA . LYS A 1 1114 ? 14.657 2.771 -27.079 1.00 77.81 1114 LYS A CA 1
ATOM 8643 C C . LYS A 1 1114 ? 15.884 2.606 -26.170 1.00 77.81 1114 LYS A C 1
ATOM 8645 O O . LYS A 1 1114 ? 16.950 2.238 -26.658 1.00 77.81 1114 LYS A O 1
ATOM 8650 N N . SER A 1 1115 ? 15.760 2.910 -24.877 1.00 80.25 1115 SER A N 1
ATOM 8651 C CA . SER A 1 1115 ? 16.853 2.793 -23.906 1.00 80.25 1115 SER A CA 1
ATOM 8652 C C . SER A 1 1115 ? 17.125 1.334 -23.512 1.00 80.25 1115 SER A C 1
ATOM 8654 O O . SER A 1 1115 ? 16.337 0.431 -23.808 1.00 80.25 1115 SER A O 1
ATOM 8656 N N . ASN A 1 1116 ? 18.257 1.089 -22.843 1.00 80.75 1116 ASN A N 1
ATOM 8657 C CA . ASN A 1 1116 ? 18.575 -0.247 -22.341 1.00 80.75 1116 ASN A CA 1
ATOM 8658 C C . ASN A 1 1116 ? 17.577 -0.696 -21.251 1.00 80.75 1116 ASN A C 1
ATOM 8660 O O . ASN A 1 1116 ? 16.858 0.112 -20.657 1.00 80.75 1116 ASN A O 1
ATOM 8664 N N . PHE A 1 1117 ? 17.537 -2.002 -20.979 1.00 81.88 1117 PHE A N 1
ATOM 8665 C CA . PHE A 1 1117 ? 16.567 -2.583 -20.049 1.00 81.88 1117 PHE A CA 1
ATOM 8666 C C . PHE A 1 1117 ? 16.614 -1.953 -18.643 1.00 81.88 1117 PHE A C 1
ATOM 8668 O O . PHE A 1 1117 ? 15.560 -1.650 -18.084 1.00 81.88 1117 PHE A O 1
ATOM 8675 N N . GLN A 1 1118 ? 17.813 -1.711 -18.102 1.00 79.94 1118 GLN A N 1
ATOM 8676 C CA . GLN A 1 1118 ? 17.987 -1.187 -16.746 1.00 79.94 1118 GLN A CA 1
ATOM 8677 C C . GLN A 1 1118 ? 17.539 0.275 -16.631 1.00 79.94 1118 GLN A C 1
ATOM 8679 O O . GLN A 1 1118 ? 16.873 0.638 -15.666 1.00 79.94 1118 GLN A O 1
ATOM 8684 N N . VAL A 1 1119 ? 17.833 1.103 -17.640 1.00 83.75 1119 VAL A N 1
ATOM 8685 C CA . VAL A 1 1119 ? 17.321 2.478 -17.721 1.00 83.75 1119 VAL A CA 1
ATOM 8686 C C . VAL A 1 1119 ? 15.797 2.461 -17.823 1.00 83.75 1119 VAL A C 1
ATOM 8688 O O . VAL A 1 1119 ? 15.127 3.164 -17.075 1.00 83.75 1119 VAL A O 1
ATOM 8691 N N . ARG A 1 1120 ? 15.208 1.604 -18.665 1.00 86.94 1120 ARG A N 1
ATOM 8692 C CA . ARG A 1 1120 ? 13.744 1.490 -18.736 1.00 86.94 1120 ARG A CA 1
ATOM 8693 C C . ARG A 1 1120 ? 13.123 1.091 -17.388 1.00 86.94 1120 ARG A C 1
ATOM 8695 O O . ARG A 1 1120 ? 12.081 1.634 -17.035 1.00 86.94 1120 ARG A O 1
ATOM 8702 N N . LEU A 1 1121 ? 13.768 0.219 -16.606 1.00 88.31 1121 LEU A N 1
ATOM 8703 C CA . LEU A 1 1121 ? 13.327 -0.097 -15.242 1.00 88.31 1121 LEU A CA 1
ATOM 8704 C C . LEU A 1 1121 ? 13.454 1.072 -14.257 1.00 88.31 1121 LEU A C 1
ATOM 8706 O O . LEU A 1 1121 ? 12.578 1.217 -13.406 1.00 88.31 1121 LEU A O 1
ATOM 8710 N N . THR A 1 1122 ? 14.499 1.904 -14.328 1.00 89.75 1122 THR A N 1
ATOM 8711 C CA . THR A 1 1122 ? 14.590 3.076 -13.437 1.00 89.75 1122 THR A CA 1
ATOM 8712 C C . THR A 1 1122 ? 13.535 4.122 -13.780 1.00 89.75 1122 THR A C 1
ATOM 8714 O O . THR A 1 1122 ? 12.942 4.684 -12.864 1.00 89.75 1122 THR A O 1
ATOM 8717 N N . TRP A 1 1123 ? 13.208 4.313 -15.062 1.00 91.12 1123 TRP A N 1
ATOM 8718 C CA . TRP A 1 1123 ? 12.058 5.127 -15.467 1.00 91.12 1123 TRP A CA 1
ATOM 8719 C C . TRP A 1 1123 ? 10.733 4.555 -14.937 1.00 91.12 1123 TRP A C 1
ATOM 8721 O O . TRP A 1 1123 ? 9.967 5.302 -14.337 1.00 91.12 1123 TRP A O 1
ATOM 8731 N N . GLU A 1 1124 ? 10.472 3.247 -15.069 1.00 91.31 1124 GLU A N 1
ATOM 8732 C CA . GLU A 1 1124 ? 9.257 2.621 -14.509 1.00 91.31 1124 GLU A CA 1
ATOM 8733 C C . GLU A 1 1124 ? 9.190 2.725 -12.967 1.00 91.31 1124 GLU A C 1
ATOM 8735 O O . GLU A 1 1124 ? 8.121 2.996 -12.418 1.00 91.31 1124 GLU A O 1
ATOM 8740 N N . ARG A 1 1125 ? 10.324 2.601 -12.257 1.00 94.31 1125 ARG A N 1
ATOM 8741 C CA . ARG A 1 1125 ? 10.405 2.828 -10.798 1.00 94.31 1125 ARG A CA 1
ATOM 8742 C C . ARG A 1 1125 ? 10.016 4.260 -10.422 1.00 94.31 1125 ARG A C 1
ATOM 8744 O O . ARG A 1 1125 ? 9.269 4.450 -9.466 1.00 94.31 1125 ARG A O 1
ATOM 8751 N N . LEU A 1 1126 ? 10.477 5.257 -11.177 1.00 94.00 1126 LEU A N 1
ATOM 8752 C CA . LEU A 1 1126 ? 10.157 6.666 -10.924 1.00 94.00 1126 LEU A CA 1
ATOM 8753 C C . LEU A 1 1126 ? 8.664 6.976 -11.145 1.00 94.00 1126 LEU A C 1
ATOM 8755 O O . LEU A 1 1126 ? 8.111 7.804 -10.428 1.00 94.00 1126 LEU A O 1
ATOM 8759 N N . VAL A 1 1127 ? 7.974 6.268 -12.050 1.00 93.88 1127 VAL A N 1
ATOM 8760 C CA . VAL A 1 1127 ? 6.499 6.341 -12.174 1.00 93.88 1127 VAL A CA 1
ATOM 8761 C C . VAL A 1 1127 ? 5.815 5.818 -10.904 1.00 93.88 1127 VAL A C 1
ATOM 8763 O O . VAL A 1 1127 ? 4.862 6.431 -10.418 1.00 93.88 1127 VAL A O 1
ATOM 8766 N N . ALA A 1 1128 ? 6.310 4.716 -10.331 1.00 94.56 1128 ALA A N 1
ATOM 8767 C CA . ALA A 1 1128 ? 5.776 4.150 -9.090 1.00 94.56 1128 ALA A CA 1
ATOM 8768 C C . ALA A 1 1128 ? 6.051 5.047 -7.865 1.00 94.56 1128 ALA A C 1
ATOM 8770 O O . ALA A 1 1128 ? 5.169 5.232 -7.027 1.00 94.56 1128 ALA A O 1
ATOM 8771 N N . GLU A 1 1129 ? 7.231 5.666 -7.789 1.00 95.19 1129 GLU A N 1
ATOM 8772 C CA . GLU A 1 1129 ? 7.587 6.628 -6.734 1.00 95.19 1129 GLU A CA 1
ATOM 8773 C C . GLU A 1 1129 ? 6.791 7.933 -6.858 1.00 95.19 1129 GLU A C 1
ATOM 8775 O O . GLU A 1 1129 ? 6.289 8.439 -5.857 1.00 95.19 1129 GLU A O 1
ATOM 8780 N N . ALA A 1 1130 ? 6.558 8.431 -8.076 1.00 95.44 1130 ALA A N 1
ATOM 8781 C CA . ALA A 1 1130 ? 5.654 9.554 -8.310 1.00 95.44 1130 ALA A CA 1
ATOM 8782 C C . ALA A 1 1130 ? 4.203 9.234 -7.909 1.00 95.44 1130 ALA A C 1
ATOM 8784 O O . ALA A 1 1130 ? 3.505 10.105 -7.383 1.00 95.44 1130 ALA A O 1
ATOM 8785 N N . ALA A 1 1131 ? 3.736 7.996 -8.114 1.00 94.81 1131 ALA A N 1
ATOM 8786 C CA . ALA A 1 1131 ? 2.432 7.553 -7.623 1.00 94.81 1131 ALA A CA 1
ATOM 8787 C C . ALA A 1 1131 ? 2.403 7.513 -6.083 1.00 94.81 1131 ALA A C 1
ATOM 8789 O O . ALA A 1 1131 ? 1.481 8.050 -5.475 1.00 94.81 1131 ALA A O 1
ATOM 8790 N N . TYR A 1 1132 ? 3.436 6.970 -5.436 1.00 96.81 1132 TYR A N 1
ATOM 8791 C CA . TYR A 1 1132 ? 3.572 6.983 -3.977 1.00 96.81 1132 TYR A CA 1
ATOM 8792 C C . TYR A 1 1132 ? 3.602 8.415 -3.399 1.00 96.81 1132 TYR A C 1
ATOM 8794 O O . TYR A 1 1132 ? 2.840 8.713 -2.478 1.00 96.81 1132 TYR A O 1
ATOM 8802 N N . ALA A 1 1133 ? 4.372 9.335 -3.987 1.00 95.31 1133 ALA A N 1
ATOM 8803 C CA . ALA A 1 1133 ? 4.410 10.740 -3.574 1.00 95.31 1133 ALA A CA 1
ATOM 8804 C C . ALA A 1 1133 ? 3.033 11.420 -3.712 1.00 95.31 1133 ALA A C 1
ATOM 8806 O O . ALA A 1 1133 ? 2.549 12.033 -2.760 1.00 95.31 1133 ALA A O 1
ATOM 8807 N N . ASN A 1 1134 ? 2.339 11.233 -4.846 1.00 95.38 1134 ASN A N 1
ATOM 8808 C CA . ASN A 1 1134 ? 0.954 11.695 -5.011 1.00 95.38 1134 ASN A CA 1
ATOM 8809 C C . ASN A 1 1134 ? 0.018 11.103 -3.941 1.00 95.38 1134 ASN A C 1
ATOM 8811 O O . ASN A 1 1134 ? -0.833 11.816 -3.414 1.00 95.38 1134 ASN A O 1
ATOM 8815 N N . SER A 1 1135 ? 0.173 9.822 -3.589 1.00 96.56 1135 SER A N 1
ATOM 8816 C CA . SER A 1 1135 ? -0.628 9.176 -2.544 1.00 96.56 1135 SER A CA 1
ATOM 8817 C C . SER A 1 1135 ? -0.471 9.874 -1.186 1.00 96.56 1135 SER A C 1
ATOM 8819 O O . SER A 1 1135 ? -1.478 10.234 -0.573 1.00 96.56 1135 SER A O 1
ATOM 8821 N N . ARG A 1 1136 ? 0.773 10.154 -0.765 1.00 94.38 1136 ARG A N 1
ATOM 8822 C CA . ARG A 1 1136 ? 1.079 10.891 0.476 1.00 94.38 1136 ARG A CA 1
ATOM 8823 C C . ARG A 1 1136 ? 0.483 12.303 0.477 1.00 94.38 1136 ARG A C 1
ATOM 8825 O O . ARG A 1 1136 ? -0.172 12.688 1.443 1.00 94.38 1136 ARG A O 1
ATOM 8832 N N . ILE A 1 1137 ? 0.667 13.052 -0.613 1.00 93.81 1137 ILE A N 1
ATOM 8833 C CA . ILE A 1 1137 ? 0.156 14.426 -0.763 1.00 93.81 1137 ILE A CA 1
ATOM 8834 C C . ILE A 1 1137 ? -1.375 14.443 -0.686 1.00 93.81 1137 ILE A C 1
ATOM 8836 O O . ILE A 1 1137 ? -1.945 15.189 0.108 1.00 93.81 1137 ILE A O 1
ATOM 8840 N N . TYR A 1 1138 ? -2.065 13.603 -1.464 1.00 93.19 1138 TYR A N 1
ATOM 8841 C CA . TYR A 1 1138 ? -3.530 13.578 -1.449 1.00 93.19 1138 TYR A CA 1
ATOM 8842 C C . TYR A 1 1138 ? -4.113 13.040 -0.136 1.00 93.19 1138 TYR A C 1
ATOM 8844 O O . TYR A 1 1138 ? -5.255 13.375 0.175 1.00 93.19 1138 TYR A O 1
ATOM 8852 N N . PHE A 1 1139 ? -3.356 12.274 0.655 1.00 93.50 1139 PHE A N 1
ATOM 8853 C CA . PHE A 1 1139 ? -3.756 11.886 2.009 1.00 93.50 1139 PHE A CA 1
ATOM 8854 C C . PHE A 1 1139 ? -3.709 13.069 2.988 1.00 93.50 1139 PHE A C 1
ATOM 8856 O O . PHE A 1 1139 ? -4.715 13.356 3.633 1.00 93.50 1139 PHE A O 1
ATOM 8863 N N . GLU A 1 1140 ? -2.597 13.812 3.051 1.00 88.81 1140 GLU A N 1
ATOM 8864 C CA . GLU A 1 1140 ? -2.486 15.009 3.908 1.00 88.81 1140 GLU A CA 1
ATOM 8865 C C . GLU A 1 1140 ? -3.458 16.133 3.482 1.00 88.81 1140 GLU A C 1
ATOM 8867 O O . GLU A 1 1140 ? -3.912 16.901 4.329 1.00 88.81 1140 GLU A O 1
ATOM 8872 N N . LEU A 1 1141 ? -3.848 16.189 2.201 1.00 89.81 1141 LEU A N 1
ATOM 8873 C CA . LEU A 1 1141 ? -4.912 17.066 1.681 1.00 89.81 1141 LEU A CA 1
ATOM 8874 C C . LEU A 1 1141 ? -6.348 16.537 1.911 1.00 89.81 1141 LEU A C 1
ATOM 8876 O O . LEU A 1 1141 ? -7.305 17.153 1.439 1.00 89.81 1141 LEU A O 1
ATOM 8880 N N . GLY A 1 1142 ? -6.534 15.400 2.593 1.00 87.06 1142 GLY A N 1
ATOM 8881 C CA . GLY A 1 1142 ? -7.860 14.856 2.929 1.00 87.06 1142 GLY A CA 1
ATOM 8882 C C . GLY A 1 1142 ? -8.622 14.207 1.764 1.00 87.06 1142 GLY A C 1
ATOM 8883 O O . GLY A 1 1142 ? -9.817 13.934 1.856 1.00 87.06 1142 GLY A O 1
ATOM 8884 N N . SER A 1 1143 ? -7.956 13.940 0.639 1.00 90.19 1143 SER A N 1
ATOM 8885 C CA . SER A 1 1143 ? -8.542 13.333 -0.562 1.00 90.19 1143 SER A CA 1
ATOM 8886 C C . SER A 1 1143 ? -8.310 11.816 -0.584 1.00 90.19 1143 SER A C 1
ATOM 8888 O O . SER A 1 1143 ? -7.658 11.274 -1.480 1.00 90.19 1143 SER A O 1
ATOM 8890 N N . VAL A 1 1144 ? -8.861 11.112 0.413 1.00 90.50 1144 VAL A N 1
ATOM 8891 C CA . VAL A 1 1144 ? -8.627 9.670 0.659 1.00 90.50 1144 VAL A CA 1
ATOM 8892 C C . VAL A 1 1144 ? -8.847 8.802 -0.593 1.00 90.50 1144 VAL A C 1
ATOM 8894 O O . VAL A 1 1144 ? -8.032 7.926 -0.880 1.00 90.50 1144 VAL A O 1
ATOM 8897 N N . LYS A 1 1145 ? -9.879 9.087 -1.404 1.00 90.19 1145 LYS A N 1
ATOM 8898 C CA . LYS A 1 1145 ? -10.148 8.370 -2.669 1.00 90.19 1145 LYS A CA 1
ATOM 8899 C C . LYS A 1 1145 ? -8.983 8.483 -3.667 1.00 90.19 1145 LYS A C 1
ATOM 8901 O O . LYS A 1 1145 ? -8.572 7.478 -4.243 1.00 90.19 1145 LYS A O 1
ATOM 8906 N N . ARG A 1 1146 ? -8.392 9.676 -3.831 1.00 91.62 1146 ARG A N 1
ATOM 8907 C CA . ARG A 1 1146 ? -7.193 9.866 -4.670 1.00 91.62 1146 ARG A CA 1
ATOM 8908 C C . ARG A 1 1146 ? -5.971 9.204 -4.045 1.00 91.62 1146 ARG A C 1
ATOM 8910 O O . ARG A 1 1146 ? -5.251 8.505 -4.752 1.00 91.62 1146 ARG A O 1
ATOM 8917 N N . ALA A 1 1147 ? -5.768 9.359 -2.735 1.00 94.88 1147 ALA A N 1
ATOM 8918 C CA . ALA A 1 1147 ? -4.660 8.719 -2.026 1.00 94.88 1147 ALA A CA 1
ATOM 8919 C C . ALA A 1 1147 ? -4.642 7.194 -2.248 1.00 94.88 1147 ALA A C 1
ATOM 8921 O O . ALA A 1 1147 ? -3.595 6.635 -2.580 1.00 94.88 1147 ALA A O 1
ATOM 8922 N N . MET A 1 1148 ? -5.810 6.545 -2.163 1.00 94.19 1148 MET A N 1
ATOM 8923 C CA . MET A 1 1148 ? -5.981 5.106 -2.385 1.00 94.19 1148 MET A CA 1
ATOM 8924 C C . MET A 1 1148 ? -5.766 4.694 -3.850 1.00 94.19 1148 MET A C 1
ATOM 8926 O O . MET A 1 1148 ? -5.088 3.699 -4.107 1.00 94.19 1148 MET A O 1
ATOM 8930 N N . PHE A 1 1149 ? -6.268 5.473 -4.819 1.00 93.38 1149 PHE A N 1
ATOM 8931 C CA . PHE A 1 1149 ? -6.015 5.255 -6.253 1.00 93.38 1149 PHE A CA 1
ATOM 8932 C C . PHE A 1 1149 ? -4.514 5.264 -6.568 1.00 93.38 1149 PHE A C 1
ATOM 8934 O O . PHE A 1 1149 ? -3.995 4.355 -7.222 1.00 93.38 1149 PHE A O 1
ATOM 8941 N N . PHE A 1 1150 ? -3.795 6.259 -6.049 1.00 94.81 1150 PHE A N 1
ATOM 8942 C CA . PHE A 1 1150 ? -2.353 6.379 -6.235 1.00 94.81 1150 PHE A CA 1
ATOM 8943 C C . PHE A 1 1150 ? -1.564 5.285 -5.498 1.00 94.81 1150 PHE A C 1
ATOM 8945 O O . PHE A 1 1150 ? -0.611 4.754 -6.064 1.00 94.81 1150 PHE A O 1
ATOM 8952 N N . ALA A 1 1151 ? -1.981 4.876 -4.293 1.00 96.00 1151 ALA A N 1
ATOM 8953 C CA . ALA A 1 1151 ? -1.350 3.775 -3.558 1.00 96.00 1151 ALA A CA 1
ATOM 8954 C C . ALA A 1 1151 ? -1.493 2.430 -4.287 1.00 96.00 1151 ALA A C 1
ATOM 8956 O O . ALA A 1 1151 ? -0.499 1.738 -4.510 1.00 96.00 1151 ALA A O 1
ATOM 8957 N N . LYS A 1 1152 ? -2.713 2.089 -4.729 1.00 94.25 1152 LYS A N 1
ATOM 8958 C CA . LYS A 1 1152 ? -2.969 0.887 -5.537 1.00 94.25 1152 LYS A CA 1
ATOM 8959 C C . LYS A 1 1152 ? -2.192 0.934 -6.860 1.00 94.25 1152 LYS A C 1
ATOM 8961 O O . LYS A 1 1152 ? -1.604 -0.070 -7.252 1.00 94.25 1152 LYS A O 1
ATOM 8966 N N . SER A 1 1153 ? -2.092 2.100 -7.501 1.00 91.94 1153 SER A N 1
ATOM 8967 C CA . SER A 1 1153 ? -1.267 2.286 -8.707 1.00 91.94 1153 SER A CA 1
ATOM 8968 C C . SER A 1 1153 ? 0.228 2.040 -8.451 1.00 91.94 1153 SER A C 1
ATOM 8970 O O . SER A 1 1153 ? 0.866 1.321 -9.219 1.00 91.94 1153 SER A O 1
ATOM 8972 N N . ALA A 1 1154 ? 0.786 2.583 -7.361 1.00 94.56 1154 ALA A N 1
ATOM 8973 C CA . ALA A 1 1154 ? 2.195 2.420 -6.993 1.00 94.56 1154 ALA A CA 1
ATOM 8974 C C . ALA A 1 1154 ? 2.558 0.953 -6.706 1.00 94.56 1154 ALA A C 1
ATOM 8976 O O . ALA A 1 1154 ? 3.573 0.457 -7.198 1.00 94.56 1154 ALA A O 1
ATOM 8977 N N . VAL A 1 1155 ? 1.706 0.234 -5.964 1.00 94.69 1155 VAL A N 1
ATOM 8978 C CA . VAL A 1 1155 ? 1.885 -1.206 -5.714 1.00 94.69 1155 VAL A CA 1
ATOM 8979 C C . VAL A 1 1155 ? 1.776 -2.000 -7.015 1.00 94.69 1155 VAL A C 1
ATOM 8981 O O . VAL A 1 1155 ? 2.660 -2.800 -7.303 1.00 94.69 1155 VAL A O 1
ATOM 8984 N N . LYS A 1 1156 ? 0.769 -1.735 -7.861 1.00 91.50 1156 LYS A N 1
ATOM 8985 C CA . LYS A 1 1156 ? 0.596 -2.457 -9.133 1.00 91.50 1156 LYS A CA 1
ATOM 8986 C C . LYS A 1 1156 ? 1.782 -2.263 -10.094 1.00 91.50 1156 LYS A C 1
ATOM 8988 O O . LYS A 1 1156 ? 2.188 -3.212 -10.765 1.00 91.50 1156 LYS A O 1
ATOM 8993 N N . LEU A 1 1157 ? 2.364 -1.061 -10.144 1.00 91.38 1157 LEU A N 1
ATOM 8994 C CA . LEU A 1 1157 ? 3.584 -0.783 -10.912 1.00 91.38 1157 LEU A CA 1
ATOM 8995 C C . LEU A 1 1157 ? 4.803 -1.525 -10.345 1.00 91.38 1157 LEU A C 1
ATOM 8997 O O . LEU A 1 1157 ? 5.546 -2.137 -11.110 1.00 91.38 1157 LEU A O 1
ATOM 9001 N N . ASN A 1 1158 ? 4.988 -1.532 -9.022 1.00 93.38 1158 ASN A N 1
ATOM 9002 C CA . ASN A 1 1158 ? 6.110 -2.234 -8.398 1.00 93.38 1158 ASN A CA 1
ATOM 9003 C C . ASN A 1 1158 ? 6.001 -3.766 -8.515 1.00 93.38 1158 ASN A C 1
ATOM 9005 O O . ASN A 1 1158 ? 6.990 -4.390 -8.894 1.00 93.38 1158 ASN A O 1
ATOM 9009 N N . ASN A 1 1159 ? 4.813 -4.363 -8.343 1.00 91.19 1159 ASN A N 1
ATOM 9010 C CA . ASN A 1 1159 ? 4.575 -5.790 -8.624 1.00 91.19 1159 ASN A CA 1
ATOM 9011 C C . ASN A 1 1159 ? 5.023 -6.159 -10.052 1.00 91.19 1159 ASN A C 1
ATOM 9013 O O . ASN A 1 1159 ? 5.677 -7.176 -10.270 1.00 91.19 1159 ASN A O 1
ATOM 9017 N N . ARG A 1 1160 ? 4.713 -5.304 -11.038 1.00 89.25 1160 ARG A N 1
ATOM 9018 C CA . ARG A 1 1160 ? 5.122 -5.485 -12.440 1.00 89.25 1160 ARG A CA 1
ATOM 9019 C C . ARG A 1 1160 ? 6.632 -5.334 -12.656 1.00 89.25 1160 ARG A C 1
ATOM 9021 O O . ARG A 1 1160 ? 7.175 -6.006 -13.532 1.00 89.25 1160 ARG A O 1
ATOM 9028 N N . ILE A 1 1161 ? 7.298 -4.437 -11.928 1.00 90.56 1161 ILE A N 1
ATOM 9029 C CA . ILE A 1 1161 ? 8.763 -4.300 -11.964 1.00 90.56 1161 ILE A CA 1
ATOM 9030 C C . ILE A 1 1161 ? 9.396 -5.594 -11.450 1.00 90.56 1161 ILE A C 1
ATOM 9032 O O . ILE A 1 1161 ? 10.224 -6.175 -12.146 1.00 90.56 1161 ILE A O 1
ATOM 9036 N N . TRP A 1 1162 ? 8.945 -6.084 -10.296 1.00 89.12 1162 TRP A N 1
ATOM 9037 C CA . TRP A 1 1162 ? 9.441 -7.312 -9.678 1.00 89.12 1162 TRP A CA 1
ATOM 9038 C C . TRP A 1 1162 ? 9.217 -8.539 -10.567 1.00 89.12 1162 TRP A C 1
ATOM 9040 O O . TRP A 1 1162 ? 10.193 -9.188 -10.921 1.00 89.12 1162 TRP A O 1
ATOM 9050 N N . ALA A 1 1163 ? 8.018 -8.721 -11.129 1.00 85.62 1163 ALA A N 1
ATOM 9051 C CA . ALA A 1 1163 ? 7.722 -9.796 -12.086 1.00 85.62 1163 ALA A CA 1
ATOM 9052 C C . ALA A 1 1163 ? 8.560 -9.770 -13.392 1.00 85.62 1163 ALA A C 1
ATOM 9054 O O . ALA A 1 1163 ? 8.504 -10.711 -14.188 1.00 85.62 1163 ALA A O 1
ATOM 9055 N N . LYS A 1 1164 ? 9.331 -8.701 -13.654 1.00 86.75 1164 LYS A N 1
ATOM 9056 C CA . LYS A 1 1164 ? 10.374 -8.665 -14.700 1.00 86.75 1164 LYS A CA 1
ATOM 9057 C C . LYS A 1 1164 ? 11.766 -9.009 -14.168 1.00 86.75 1164 LYS A C 1
ATOM 9059 O O . LYS A 1 1164 ? 12.557 -9.570 -14.922 1.00 86.75 1164 LYS A O 1
ATOM 9064 N N . LEU A 1 1165 ? 12.075 -8.643 -12.923 1.00 85.75 1165 LEU A N 1
ATOM 9065 C CA . LEU A 1 1165 ? 13.314 -9.033 -12.244 1.00 85.75 1165 LEU A CA 1
ATOM 9066 C C . LEU A 1 1165 ? 13.334 -10.547 -12.016 1.00 85.75 1165 LEU A C 1
ATOM 9068 O O . LEU A 1 1165 ? 14.321 -11.183 -12.381 1.00 85.75 1165 LEU A O 1
ATOM 9072 N N . ASP A 1 1166 ? 12.211 -11.111 -11.558 1.00 82.75 1166 ASP A N 1
ATOM 9073 C CA . ASP A 1 1166 ? 11.995 -12.550 -11.374 1.00 82.75 1166 ASP A CA 1
ATOM 9074 C C . ASP A 1 1166 ? 12.360 -13.301 -12.653 1.00 82.75 1166 ASP A C 1
ATOM 9076 O O . ASP A 1 1166 ? 13.332 -14.055 -12.675 1.00 82.75 1166 ASP A O 1
ATOM 9080 N N . LYS A 1 1167 ? 11.695 -12.966 -13.768 1.00 82.75 1167 LYS A N 1
ATOM 9081 C CA . LYS A 1 1167 ? 11.935 -13.573 -15.086 1.00 82.75 1167 LYS A CA 1
ATOM 9082 C C . LYS A 1 1167 ? 13.381 -13.445 -15.571 1.00 82.75 1167 LYS A C 1
ATOM 9084 O O . LYS A 1 1167 ? 13.855 -14.322 -16.285 1.00 82.75 1167 LYS A O 1
ATOM 9089 N N . ILE A 1 1168 ? 14.107 -12.394 -15.186 1.00 77.50 1168 ILE A N 1
ATOM 9090 C CA . ILE A 1 1168 ? 15.534 -12.252 -15.515 1.00 77.50 1168 ILE A CA 1
ATOM 9091 C C . ILE A 1 1168 ? 16.417 -13.109 -14.603 1.00 77.50 1168 ILE A C 1
ATOM 9093 O O . ILE A 1 1168 ? 17.368 -13.709 -15.101 1.00 77.50 1168 ILE A O 1
ATOM 9097 N N . SER A 1 1169 ? 16.107 -13.214 -13.308 1.00 75.62 1169 SER A N 1
ATOM 9098 C CA . SER A 1 1169 ? 16.779 -14.164 -12.411 1.00 75.62 1169 SER A CA 1
ATOM 9099 C C . SER A 1 1169 ? 16.501 -15.619 -12.806 1.00 75.62 1169 SER A C 1
ATOM 9101 O O . SER A 1 1169 ? 17.401 -16.449 -12.741 1.00 75.62 1169 SER A O 1
ATOM 9103 N N . ASP A 1 1170 ? 15.317 -15.934 -13.332 1.00 72.56 1170 ASP A N 1
ATOM 9104 C CA . ASP A 1 1170 ? 15.003 -17.249 -13.899 1.00 72.56 1170 ASP A CA 1
ATOM 9105 C C . ASP A 1 1170 ? 15.811 -17.514 -15.173 1.00 72.56 1170 ASP A C 1
ATOM 9107 O O . ASP A 1 1170 ? 16.514 -18.518 -15.245 1.00 72.56 1170 ASP A O 1
ATOM 9111 N N . MET A 1 1171 ? 15.828 -16.579 -16.130 1.00 69.44 1171 MET A N 1
ATOM 9112 C CA . MET A 1 1171 ? 16.650 -16.690 -17.345 1.00 69.44 1171 MET A CA 1
ATOM 9113 C C . MET A 1 1171 ? 18.163 -16.755 -17.067 1.00 69.44 1171 MET A C 1
ATOM 9115 O O . MET A 1 1171 ? 18.908 -17.276 -17.896 1.00 69.44 1171 MET A O 1
ATOM 9119 N N . LYS A 1 1172 ? 18.647 -16.216 -15.941 1.00 64.44 1172 LYS A N 1
ATOM 9120 C CA . LYS A 1 1172 ? 20.034 -16.402 -15.481 1.00 64.44 1172 LYS A CA 1
ATOM 9121 C C . LYS A 1 1172 ? 20.243 -17.792 -14.889 1.00 64.44 1172 LYS A C 1
ATOM 9123 O O . LYS A 1 1172 ? 21.149 -18.499 -15.320 1.00 64.44 1172 LYS A O 1
ATOM 9128 N N . ARG A 1 1173 ? 19.390 -18.199 -13.942 1.00 64.75 1173 ARG A N 1
ATOM 9129 C CA . ARG A 1 1173 ? 19.461 -19.512 -13.284 1.00 64.75 1173 ARG A CA 1
ATOM 9130 C C . ARG A 1 1173 ? 19.350 -20.653 -14.297 1.00 64.75 1173 ARG A C 1
ATOM 9132 O O . ARG A 1 1173 ? 20.145 -21.581 -14.225 1.00 64.75 1173 ARG A O 1
ATOM 9139 N N . GLN A 1 1174 ? 18.470 -20.541 -15.292 1.00 60.94 1174 GLN A N 1
ATOM 9140 C CA . GLN A 1 1174 ? 18.343 -21.488 -16.409 1.00 60.94 1174 GLN A CA 1
ATOM 9141 C C . GLN A 1 1174 ? 19.624 -21.590 -17.251 1.00 60.94 1174 GLN A C 1
ATOM 9143 O O . GLN A 1 1174 ? 20.044 -22.692 -17.578 1.00 60.94 1174 GLN A O 1
ATOM 9148 N N . LYS A 1 1175 ? 20.309 -20.474 -17.543 1.00 53.72 1175 LYS A N 1
ATOM 9149 C CA . LYS A 1 1175 ? 21.606 -20.509 -18.252 1.00 53.72 1175 LYS A CA 1
ATOM 9150 C C . LYS A 1 1175 ? 22.711 -21.193 -17.447 1.00 53.72 1175 LYS A C 1
ATOM 9152 O O . LYS A 1 1175 ? 23.566 -21.838 -18.032 1.00 53.72 1175 LYS A O 1
ATOM 9157 N N . LEU A 1 1176 ? 22.682 -21.071 -16.120 1.00 51.69 1176 LEU A N 1
ATOM 9158 C CA . LEU A 1 1176 ? 23.602 -21.778 -15.222 1.00 51.69 1176 LEU A CA 1
ATOM 9159 C C . LEU A 1 1176 ? 23.206 -23.251 -14.986 1.00 51.69 1176 LEU A C 1
ATOM 9161 O O . LEU A 1 1176 ? 23.992 -24.002 -14.420 1.00 51.69 1176 LEU A O 1
ATOM 9165 N N . SER A 1 1177 ? 22.005 -23.672 -15.401 1.00 46.84 1177 SER A N 1
ATOM 9166 C CA . SER A 1 1177 ? 21.468 -25.031 -15.228 1.00 46.84 1177 SER A CA 1
ATOM 9167 C C . SER A 1 1177 ? 21.012 -25.624 -16.566 1.00 46.84 1177 SER A C 1
ATOM 9169 O O . SER A 1 1177 ? 19.853 -25.992 -16.755 1.00 46.84 1177 SER A O 1
ATOM 9171 N N . SER A 1 1178 ? 21.965 -25.720 -17.498 1.00 40.09 1178 SER A N 1
ATOM 9172 C CA . SER A 1 1178 ? 21.811 -26.304 -18.839 1.00 40.09 1178 SER A CA 1
ATOM 9173 C C . SER A 1 1178 ? 21.646 -27.838 -18.804 1.00 40.09 1178 SER A C 1
ATOM 9175 O O . SER A 1 1178 ? 22.483 -28.572 -19.313 1.00 40.09 1178 SER A O 1
ATOM 9177 N N . ASP A 1 1179 ? 20.584 -28.316 -18.145 1.00 31.75 1179 ASP A N 1
ATOM 9178 C CA . ASP A 1 1179 ? 20.131 -29.719 -18.138 1.00 31.75 1179 ASP A CA 1
ATOM 9179 C C . ASP A 1 1179 ? 18.657 -29.827 -17.651 1.00 31.75 1179 ASP A C 1
ATOM 9181 O O . ASP A 1 1179 ? 18.301 -30.611 -16.769 1.00 31.75 1179 ASP A O 1
ATOM 9185 N N . ALA A 1 1180 ? 17.762 -28.987 -18.195 1.00 33.53 1180 ALA A N 1
ATOM 9186 C CA . ALA A 1 1180 ? 16.329 -28.988 -17.864 1.00 33.53 1180 ALA A CA 1
ATOM 9187 C C . ALA A 1 1180 ? 15.433 -28.647 -19.072 1.00 33.53 1180 ALA A C 1
ATOM 9189 O O . ALA A 1 1180 ? 15.764 -27.790 -19.886 1.00 33.53 1180 ALA A O 1
ATOM 9190 N N . SER A 1 1181 ? 14.282 -29.321 -19.180 1.00 36.25 1181 SER A N 1
ATOM 9191 C CA . SER A 1 1181 ? 13.359 -29.249 -20.326 1.00 36.25 1181 SER A CA 1
ATOM 9192 C C . SER A 1 1181 ? 12.329 -28.112 -20.250 1.00 36.25 1181 SER A C 1
ATOM 9194 O O . SER A 1 1181 ? 11.785 -27.834 -19.179 1.00 36.25 1181 SER A O 1
ATOM 9196 N N . ASP A 1 1182 ? 11.971 -27.548 -21.408 1.00 34.97 1182 ASP A N 1
ATOM 9197 C CA . ASP A 1 1182 ? 10.947 -26.505 -21.565 1.00 34.97 1182 ASP A CA 1
ATOM 9198 C C . ASP A 1 1182 ? 9.539 -26.892 -21.071 1.00 34.97 1182 ASP A C 1
ATOM 9200 O O . ASP A 1 1182 ? 9.111 -28.045 -21.145 1.00 34.97 1182 ASP A O 1
ATOM 9204 N N . SER A 1 1183 ? 8.769 -25.886 -20.635 1.00 40.19 1183 SER A N 1
ATOM 9205 C CA . SER A 1 1183 ? 7.305 -25.980 -20.501 1.00 40.19 1183 SER A CA 1
ATOM 9206 C C . SER A 1 1183 ? 6.621 -24.605 -20.626 1.00 40.19 1183 SER A C 1
ATOM 9208 O O . SER A 1 1183 ? 6.537 -23.833 -19.669 1.00 40.19 1183 SER A O 1
ATOM 9210 N N . ASP A 1 1184 ? 6.070 -24.306 -21.808 1.00 42.84 1184 ASP A N 1
ATOM 9211 C CA . ASP A 1 1184 ? 5.472 -22.995 -22.148 1.00 42.84 1184 ASP A CA 1
ATOM 9212 C C . ASP A 1 1184 ? 4.338 -22.534 -21.213 1.00 42.84 1184 ASP A C 1
ATOM 9214 O O . ASP A 1 1184 ? 4.074 -21.336 -21.076 1.00 42.84 1184 ASP A O 1
ATOM 9218 N N . VAL A 1 1185 ? 3.674 -23.470 -20.527 1.00 44.69 1185 VAL A N 1
ATOM 9219 C CA . VAL A 1 1185 ? 2.528 -23.205 -19.637 1.00 44.69 1185 VAL A CA 1
ATOM 9220 C C . VAL A 1 1185 ? 2.866 -22.177 -18.541 1.00 44.69 1185 VAL A C 1
ATOM 9222 O O . VAL A 1 1185 ? 2.005 -21.389 -18.150 1.00 44.69 1185 VAL A O 1
ATOM 9225 N N . GLY A 1 1186 ? 4.125 -22.108 -18.086 1.00 42.22 1186 GLY A N 1
ATOM 9226 C CA . GLY A 1 1186 ? 4.565 -21.121 -17.087 1.00 42.22 1186 GLY A CA 1
ATOM 9227 C C . GLY A 1 1186 ? 4.565 -19.661 -17.574 1.00 42.22 1186 GLY A C 1
ATOM 9228 O O . GLY A 1 1186 ? 4.462 -18.732 -16.766 1.00 42.22 1186 GLY A O 1
ATOM 9229 N N . VAL A 1 1187 ? 4.641 -19.424 -18.888 1.00 43.16 1187 VAL A N 1
ATOM 9230 C CA . VAL A 1 1187 ? 4.710 -18.069 -19.465 1.00 43.16 1187 VAL A CA 1
ATOM 9231 C C . VAL A 1 1187 ? 3.358 -17.349 -19.366 1.00 43.16 1187 VAL A C 1
ATOM 9233 O O . VAL A 1 1187 ? 3.311 -16.140 -19.109 1.00 43.16 1187 VAL A O 1
ATOM 9236 N N . LEU A 1 1188 ? 2.253 -18.089 -19.515 1.00 39.12 1188 LEU A N 1
ATOM 9237 C CA . LEU A 1 1188 ? 0.892 -17.541 -19.489 1.00 39.12 1188 LEU A CA 1
ATOM 9238 C C . LEU A 1 1188 ? 0.424 -17.196 -18.067 1.00 39.12 1188 LEU A C 1
ATOM 9240 O O . LEU A 1 1188 ? -0.011 -16.068 -17.834 1.00 39.12 1188 LEU A O 1
ATOM 9244 N N . SER A 1 1189 ? 0.589 -18.093 -17.087 1.00 44.94 1189 SER A N 1
ATOM 9245 C CA . SER A 1 1189 ? 0.216 -17.794 -15.690 1.00 44.94 1189 SER A CA 1
ATOM 9246 C C . SER A 1 1189 ? 0.955 -16.560 -15.163 1.00 44.94 1189 SER A C 1
ATOM 9248 O O . SER A 1 1189 ? 0.335 -15.604 -14.698 1.00 44.94 1189 SER A O 1
ATOM 9250 N N . SER A 1 1190 ? 2.273 -16.509 -15.383 1.00 41.69 1190 SER A N 1
ATOM 9251 C CA . SER A 1 1190 ? 3.122 -15.399 -14.937 1.00 41.69 1190 SER A CA 1
ATOM 9252 C C . SER A 1 1190 ? 2.914 -14.085 -15.708 1.00 41.69 1190 SER A C 1
ATOM 9254 O O . SER A 1 1190 ? 3.471 -13.057 -15.322 1.00 41.69 1190 SER A O 1
ATOM 9256 N N . THR A 1 1191 ? 2.166 -14.068 -16.821 1.00 43.31 1191 THR A N 1
ATOM 9257 C CA . THR A 1 1191 ? 1.715 -12.808 -17.447 1.00 43.31 1191 THR A CA 1
ATOM 9258 C C . THR A 1 1191 ? 0.389 -12.320 -16.873 1.00 43.31 1191 THR A C 1
ATOM 9260 O O . THR A 1 1191 ? 0.221 -11.109 -16.729 1.00 43.31 1191 THR A O 1
ATOM 9263 N N . PHE A 1 1192 ? -0.504 -13.225 -16.463 1.00 43.03 1192 PHE A N 1
ATOM 9264 C CA . PHE A 1 1192 ? -1.742 -12.870 -15.764 1.00 43.03 1192 PHE A CA 1
ATOM 9265 C C . PHE A 1 1192 ? -1.455 -12.332 -14.352 1.00 43.03 1192 PHE A C 1
ATOM 9267 O O . PHE A 1 1192 ? -1.885 -11.229 -14.006 1.00 43.03 1192 PHE A O 1
ATOM 9274 N N . GLU A 1 1193 ? -0.641 -13.051 -13.574 1.00 46.19 1193 GLU A N 1
ATOM 9275 C CA . GLU A 1 1193 ? -0.214 -12.672 -12.216 1.00 46.19 1193 GLU A CA 1
ATOM 9276 C C . GLU A 1 1193 ? 0.449 -11.283 -12.191 1.00 46.19 1193 GLU A C 1
ATOM 9278 O O . GLU A 1 1193 ? 0.080 -10.430 -11.383 1.00 46.19 1193 GLU A O 1
ATOM 9283 N N . ALA A 1 1194 ? 1.320 -10.988 -13.165 1.00 46.50 1194 ALA A N 1
ATOM 9284 C CA . ALA A 1 1194 ? 1.993 -9.692 -13.326 1.00 46.50 1194 ALA A CA 1
ATOM 9285 C C . ALA A 1 1194 ? 1.062 -8.503 -13.671 1.00 46.50 1194 ALA A C 1
ATOM 9287 O O . ALA A 1 1194 ? 1.529 -7.366 -13.794 1.00 46.50 1194 ALA A O 1
ATOM 9288 N N . THR A 1 1195 ? -0.245 -8.738 -13.847 1.00 44.69 1195 THR A N 1
ATOM 9289 C CA . THR A 1 1195 ? -1.273 -7.692 -14.013 1.00 44.69 1195 THR A CA 1
ATOM 9290 C C . THR A 1 1195 ? -2.273 -7.618 -12.859 1.00 44.69 1195 THR A C 1
ATOM 9292 O O . THR A 1 1195 ? -3.178 -6.781 -12.894 1.00 44.69 1195 THR A O 1
ATOM 9295 N N . SER A 1 1196 ? -2.091 -8.419 -11.808 1.00 44.06 1196 SER A N 1
ATOM 9296 C CA . SER A 1 1196 ? -2.936 -8.425 -10.615 1.00 44.06 1196 SER A CA 1
ATOM 9297 C C . SER A 1 1196 ? -2.360 -7.555 -9.489 1.00 44.06 1196 SER A C 1
ATOM 9299 O O . SER A 1 1196 ? -1.147 -7.446 -9.311 1.00 44.06 1196 SER A O 1
ATOM 9301 N N . LEU A 1 1197 ? -3.241 -6.962 -8.676 1.00 43.16 1197 LEU A N 1
ATOM 9302 C CA . LEU A 1 1197 ? -2.877 -6.451 -7.341 1.00 43.16 1197 LEU A CA 1
ATOM 9303 C C . LEU A 1 1197 ? -2.711 -7.586 -6.313 1.00 43.16 1197 LEU A C 1
ATOM 9305 O O . LEU A 1 1197 ? -2.170 -7.367 -5.233 1.00 43.16 1197 LEU A O 1
ATOM 9309 N N . VAL A 1 1198 ? -3.165 -8.793 -6.658 1.00 43.09 1198 VAL A N 1
ATOM 9310 C CA . VAL A 1 1198 ? -2.956 -10.028 -5.902 1.00 43.09 1198 VAL A CA 1
ATOM 9311 C C . VAL A 1 1198 ? -1.804 -10.798 -6.541 1.00 43.09 1198 VAL A C 1
ATOM 9313 O O . VAL A 1 1198 ? -2.007 -11.563 -7.482 1.00 43.09 1198 VAL A O 1
ATOM 9316 N N . SER A 1 1199 ? -0.597 -10.597 -6.017 1.00 39.94 1199 SER A N 1
ATOM 9317 C CA . SER A 1 1199 ? 0.501 -11.550 -6.162 1.00 39.94 1199 SER A CA 1
ATOM 9318 C C . SER A 1 1199 ? 0.264 -12.710 -5.191 1.00 39.94 1199 SER A C 1
ATOM 9320 O O . SER A 1 1199 ? 0.688 -12.678 -4.030 1.00 39.94 1199 SER A O 1
ATOM 9322 N N . ASP A 1 1200 ? -0.460 -13.726 -5.662 1.00 36.47 1200 ASP A N 1
ATOM 9323 C CA . ASP A 1 1200 ? -0.598 -15.018 -4.987 1.00 36.47 1200 ASP A CA 1
ATOM 9324 C C . ASP A 1 1200 ? 0.765 -15.735 -5.034 1.00 36.47 1200 ASP A C 1
ATOM 9326 O O . ASP A 1 1200 ? 0.998 -16.614 -5.861 1.00 36.47 1200 ASP A O 1
ATOM 9330 N N . TYR A 1 1201 ? 1.690 -15.345 -4.147 1.00 38.69 1201 TYR A N 1
ATOM 9331 C CA . TYR A 1 1201 ? 2.968 -16.031 -3.926 1.00 38.69 1201 TYR A CA 1
ATOM 9332 C C . TYR A 1 1201 ? 2.719 -17.427 -3.327 1.00 38.69 1201 TYR A C 1
ATOM 9334 O O . TYR A 1 1201 ? 2.970 -17.691 -2.148 1.00 38.69 1201 TYR A O 1
ATOM 9342 N N . ARG A 1 1202 ? 2.212 -18.344 -4.154 1.00 31.58 1202 ARG A N 1
ATOM 9343 C CA . ARG A 1 1202 ? 2.248 -19.783 -3.909 1.00 31.58 1202 ARG A CA 1
ATOM 9344 C C . ARG A 1 1202 ? 3.706 -20.198 -4.018 1.00 31.58 1202 ARG A C 1
ATOM 9346 O O . ARG A 1 1202 ? 4.254 -20.234 -5.116 1.00 31.58 1202 ARG A O 1
ATOM 9353 N N . CYS A 1 1203 ? 4.335 -20.449 -2.875 1.00 34.09 1203 CYS A N 1
ATOM 9354 C CA . CYS A 1 1203 ? 5.764 -20.718 -2.793 1.00 34.09 1203 CYS A CA 1
ATOM 9355 C C . CYS A 1 1203 ? 6.145 -21.975 -3.600 1.00 34.09 1203 CYS A C 1
ATOM 9357 O O . CYS A 1 1203 ? 6.055 -23.099 -3.105 1.00 34.09 1203 CYS A O 1
ATOM 9359 N N . ARG A 1 1204 ? 6.607 -21.786 -4.844 1.00 32.84 1204 ARG A N 1
ATOM 9360 C CA . ARG A 1 1204 ? 7.642 -22.659 -5.406 1.00 32.84 1204 ARG A CA 1
ATOM 9361 C C . ARG A 1 1204 ? 8.894 -22.409 -4.565 1.00 32.84 1204 ARG A C 1
ATOM 9363 O O . ARG A 1 1204 ? 9.270 -21.257 -4.371 1.00 32.84 1204 ARG A O 1
ATOM 9370 N N . GLY A 1 1205 ? 9.432 -23.488 -3.999 1.00 34.84 1205 GLY A N 1
ATOM 9371 C CA . GLY A 1 1205 ? 10.214 -23.447 -2.762 1.00 34.84 1205 GLY A CA 1
ATOM 9372 C C . GLY A 1 1205 ? 11.365 -22.441 -2.737 1.00 34.84 1205 GLY A C 1
ATOM 9373 O O . GLY A 1 1205 ? 12.129 -22.319 -3.696 1.00 34.84 1205 GLY A O 1
ATOM 9374 N N . ASP A 1 1206 ? 11.483 -21.761 -1.597 1.00 39.34 1206 ASP A N 1
ATOM 9375 C CA . ASP A 1 1206 ? 12.668 -21.057 -1.102 1.00 39.34 1206 ASP A CA 1
ATOM 9376 C C . ASP A 1 1206 ? 13.413 -20.209 -2.138 1.00 39.34 1206 ASP A C 1
ATOM 9378 O O . ASP A 1 1206 ? 14.645 -20.152 -2.183 1.00 39.34 1206 ASP A O 1
ATOM 9382 N N . HIS A 1 1207 ? 12.646 -19.460 -2.935 1.00 42.75 1207 HIS A N 1
ATOM 9383 C CA . HIS A 1 1207 ? 13.135 -18.325 -3.719 1.00 42.75 1207 HIS A CA 1
ATOM 9384 C C . HIS A 1 1207 ? 13.472 -17.130 -2.807 1.00 42.75 1207 HIS A C 1
ATOM 9386 O O . HIS A 1 1207 ? 12.979 -16.018 -2.975 1.00 42.75 1207 HIS A O 1
ATOM 9392 N N . ILE A 1 1208 ? 14.367 -17.373 -1.846 1.00 48.31 1208 ILE A N 1
ATOM 9393 C CA . ILE A 1 1208 ? 15.212 -16.344 -1.245 1.00 48.31 1208 ILE A CA 1
ATOM 9394 C C . ILE A 1 1208 ? 15.926 -15.651 -2.409 1.00 48.31 1208 ILE A C 1
ATOM 9396 O O . ILE A 1 1208 ? 16.542 -16.325 -3.243 1.00 48.31 1208 ILE A O 1
ATOM 9400 N N . TYR A 1 1209 ? 15.872 -14.322 -2.473 1.00 50.44 1209 TYR A N 1
ATOM 9401 C CA . TYR A 1 1209 ? 16.504 -13.537 -3.531 1.00 50.44 1209 TYR A CA 1
ATOM 9402 C C . TYR A 1 1209 ? 18.028 -13.490 -3.322 1.00 50.44 1209 TYR A C 1
ATOM 9404 O O . TYR A 1 1209 ? 18.598 -12.450 -3.002 1.00 50.44 1209 TYR A O 1
ATOM 9412 N N . ARG A 1 1210 ? 18.705 -14.636 -3.504 1.00 47.81 1210 ARG A N 1
ATOM 9413 C CA . ARG A 1 1210 ? 20.170 -14.772 -3.390 1.00 47.81 1210 ARG A CA 1
ATOM 9414 C C . ARG A 1 1210 ? 20.901 -13.850 -4.375 1.00 47.81 1210 ARG A C 1
ATOM 9416 O O . ARG A 1 1210 ? 21.912 -13.258 -4.021 1.00 47.81 1210 ARG A O 1
ATOM 9423 N N . GLU A 1 1211 ? 20.332 -13.620 -5.561 1.00 55.94 1211 GLU A N 1
ATOM 9424 C CA . GLU A 1 1211 ? 20.736 -12.543 -6.485 1.00 55.94 1211 GLU A CA 1
ATOM 9425 C C . GLU A 1 1211 ? 20.189 -11.154 -6.067 1.00 55.94 1211 GLU A C 1
ATOM 9427 O O . GLU A 1 1211 ? 19.700 -10.376 -6.891 1.00 55.94 1211 GLU A O 1
ATOM 9432 N N . GLY A 1 1212 ? 20.240 -10.823 -4.773 1.00 66.69 1212 GLY A N 1
ATOM 9433 C CA . GLY A 1 1212 ? 19.551 -9.657 -4.207 1.00 66.69 1212 GLY A CA 1
ATOM 9434 C C . GLY A 1 1212 ? 19.958 -8.317 -4.829 1.00 66.69 1212 GLY A C 1
ATOM 9435 O O . GLY A 1 1212 ? 19.133 -7.408 -4.923 1.00 66.69 1212 GLY A O 1
ATOM 9436 N N . SER A 1 1213 ? 21.188 -8.207 -5.340 1.00 76.88 1213 SER A N 1
ATOM 9437 C CA . SER A 1 1213 ? 21.739 -6.991 -5.958 1.00 76.88 1213 SER A CA 1
ATOM 9438 C C . SER A 1 1213 ? 20.942 -6.464 -7.158 1.00 76.88 1213 SER A C 1
ATOM 9440 O O . SER A 1 1213 ? 20.959 -5.259 -7.412 1.00 76.88 1213 SER A O 1
ATOM 9442 N N . LEU A 1 1214 ? 20.191 -7.327 -7.853 1.00 80.81 1214 LEU A N 1
ATOM 9443 C CA . LEU A 1 1214 ? 19.256 -6.928 -8.911 1.00 80.81 1214 LEU A CA 1
ATOM 9444 C C . LEU A 1 1214 ? 18.021 -6.189 -8.353 1.00 80.81 1214 LEU A C 1
ATOM 9446 O O . LEU A 1 1214 ? 17.487 -5.288 -9.000 1.00 80.81 1214 LEU A O 1
ATOM 9450 N N . TYR A 1 1215 ? 17.588 -6.553 -7.145 1.00 87.06 1215 TYR A N 1
ATOM 9451 C CA . TYR A 1 1215 ? 16.366 -6.074 -6.496 1.00 87.06 1215 TYR A CA 1
ATOM 9452 C C . TYR A 1 1215 ? 16.613 -4.867 -5.581 1.00 87.06 1215 TYR A C 1
ATOM 9454 O O . TYR A 1 1215 ? 15.723 -4.028 -5.437 1.00 87.06 1215 TYR A O 1
ATOM 9462 N N . TRP A 1 1216 ? 17.812 -4.720 -4.997 1.00 89.94 1216 TRP A N 1
ATOM 9463 C CA . TRP A 1 1216 ? 18.134 -3.629 -4.059 1.00 89.94 1216 TRP A CA 1
ATOM 9464 C C . TRP A 1 1216 ? 17.772 -2.213 -4.569 1.00 89.94 1216 TRP A C 1
ATOM 9466 O O . TRP A 1 1216 ? 17.166 -1.470 -3.798 1.00 89.94 1216 TRP A O 1
ATOM 9476 N N . PRO A 1 1217 ? 18.012 -1.824 -5.844 1.00 89.62 1217 PRO A N 1
ATOM 9477 C CA . PRO A 1 1217 ? 17.628 -0.498 -6.356 1.00 89.62 1217 PRO A CA 1
ATOM 9478 C C . PRO A 1 1217 ? 16.111 -0.277 -6.507 1.00 89.62 1217 PRO A C 1
ATOM 9480 O O . PRO A 1 1217 ? 15.686 0.831 -6.831 1.00 89.62 1217 PRO A O 1
ATOM 9483 N N . HIS A 1 1218 ? 15.300 -1.325 -6.330 1.00 91.69 1218 HIS A N 1
ATOM 9484 C CA . HIS A 1 1218 ? 13.841 -1.327 -6.479 1.00 91.69 1218 HIS A CA 1
ATOM 9485 C C . HIS A 1 1218 ? 13.102 -1.692 -5.176 1.00 91.69 1218 HIS A C 1
ATOM 9487 O O . HIS A 1 1218 ? 11.883 -1.525 -5.101 1.00 91.69 1218 HIS A O 1
ATOM 9493 N N . PHE A 1 1219 ? 13.825 -2.149 -4.145 1.00 92.62 1219 PHE A N 1
ATOM 9494 C CA . PHE A 1 1219 ? 13.264 -2.609 -2.874 1.00 92.62 1219 PHE A CA 1
ATOM 9495 C C . PHE A 1 1219 ? 12.438 -1.535 -2.162 1.00 92.62 1219 PHE A C 1
ATOM 9497 O O . PHE A 1 1219 ? 11.254 -1.759 -1.905 1.00 92.62 1219 PHE A O 1
ATOM 9504 N N . THR A 1 1220 ? 13.021 -0.359 -1.897 1.00 92.00 1220 THR A N 1
ATOM 9505 C CA . THR A 1 1220 ? 12.352 0.685 -1.106 1.00 92.00 1220 THR A CA 1
ATOM 9506 C C . THR A 1 1220 ? 11.022 1.097 -1.715 1.00 92.00 1220 THR A C 1
ATOM 9508 O O . THR A 1 1220 ? 10.035 1.160 -0.993 1.00 92.00 1220 THR A O 1
ATOM 9511 N N . SER A 1 1221 ? 10.970 1.332 -3.032 1.00 94.06 1221 SER A N 1
ATOM 9512 C CA . SER A 1 1221 ? 9.745 1.751 -3.728 1.00 94.06 1221 SER A CA 1
ATOM 9513 C C . SER A 1 1221 ? 8.613 0.733 -3.557 1.00 94.06 1221 SER A C 1
ATOM 9515 O O . SER A 1 1221 ? 7.477 1.108 -3.254 1.00 94.06 1221 SER A O 1
ATOM 9517 N N . HIS A 1 1222 ? 8.923 -0.563 -3.675 1.00 94.62 1222 HIS A N 1
ATOM 9518 C CA . HIS A 1 1222 ? 7.927 -1.613 -3.478 1.00 94.62 1222 HIS A CA 1
ATOM 9519 C C . HIS A 1 1222 ? 7.468 -1.701 -2.018 1.00 94.62 1222 HIS A C 1
ATOM 9521 O O . HIS A 1 1222 ? 6.263 -1.695 -1.758 1.00 94.62 1222 HIS A O 1
ATOM 9527 N N . TYR A 1 1223 ? 8.420 -1.711 -1.080 1.00 95.19 1223 TYR A N 1
ATOM 9528 C CA . TYR A 1 1223 ? 8.168 -1.774 0.359 1.00 95.19 1223 TYR A CA 1
ATOM 9529 C C . TYR A 1 1223 ? 7.307 -0.599 0.850 1.00 95.19 1223 TYR A C 1
ATOM 9531 O O . TYR A 1 1223 ? 6.222 -0.818 1.389 1.00 95.19 1223 TYR A O 1
ATOM 9539 N N . ILE A 1 1224 ? 7.719 0.650 0.599 1.00 93.81 1224 ILE A N 1
ATOM 9540 C CA . ILE A 1 1224 ? 6.968 1.837 1.047 1.00 93.81 1224 ILE A CA 1
ATOM 9541 C C . ILE A 1 1224 ? 5.602 1.941 0.361 1.00 93.81 1224 ILE A C 1
ATOM 9543 O O . ILE A 1 1224 ? 4.639 2.378 0.989 1.00 93.81 1224 ILE A O 1
ATOM 9547 N N . GLY A 1 1225 ? 5.485 1.482 -0.892 1.00 96.00 1225 GLY A N 1
ATOM 9548 C CA . GLY A 1 1225 ? 4.211 1.387 -1.602 1.00 96.00 1225 GLY A CA 1
ATOM 9549 C C . GLY A 1 1225 ? 3.223 0.445 -0.908 1.00 96.00 1225 GLY A C 1
ATOM 9550 O O . GLY A 1 1225 ? 2.078 0.832 -0.669 1.00 96.00 1225 GLY A O 1
ATOM 9551 N N . LEU A 1 1226 ? 3.671 -0.760 -0.536 1.00 97.75 1226 LEU A N 1
ATOM 9552 C CA . LEU A 1 1226 ? 2.858 -1.748 0.181 1.00 97.75 1226 LEU A CA 1
ATOM 9553 C C . LEU A 1 1226 ? 2.478 -1.274 1.593 1.00 97.75 1226 LEU A C 1
ATOM 9555 O O . LEU A 1 1226 ? 1.307 -1.348 1.961 1.00 97.75 1226 LEU A O 1
ATOM 9559 N N . VAL A 1 1227 ? 3.429 -0.726 2.359 1.00 96.00 1227 VAL A N 1
ATOM 9560 C CA . VAL A 1 1227 ? 3.175 -0.198 3.715 1.00 96.00 1227 VAL A CA 1
ATOM 9561 C C . VAL A 1 1227 ? 2.183 0.970 3.679 1.00 96.00 1227 VAL A C 1
ATOM 9563 O O . VAL A 1 1227 ? 1.248 1.021 4.479 1.00 96.00 1227 VAL A O 1
ATOM 9566 N N . ASN A 1 1228 ? 2.320 1.886 2.717 1.00 97.19 1228 ASN A N 1
ATOM 9567 C CA . ASN A 1 1228 ? 1.373 2.985 2.522 1.00 97.19 1228 ASN A CA 1
ATOM 9568 C C . ASN A 1 1228 ? -0.027 2.484 2.128 1.00 97.19 1228 ASN A C 1
ATOM 9570 O O . ASN A 1 1228 ? -1.022 2.972 2.662 1.00 97.19 1228 ASN A O 1
ATOM 9574 N N . LEU A 1 1229 ? -0.126 1.474 1.255 1.00 97.56 1229 LEU A N 1
ATOM 9575 C CA . LEU A 1 1229 ? -1.412 0.874 0.894 1.00 97.56 1229 LEU A CA 1
ATOM 9576 C C . LEU A 1 1229 ? -2.058 0.121 2.072 1.00 97.56 1229 LEU A C 1
ATOM 9578 O O . LEU A 1 1229 ? -3.268 0.235 2.267 1.00 97.56 1229 LEU A O 1
ATOM 9582 N N . SER A 1 1230 ? -1.279 -0.579 2.901 1.00 97.44 1230 SER A N 1
ATOM 9583 C CA . SER A 1 1230 ? -1.768 -1.214 4.135 1.00 97.44 1230 SER A CA 1
ATOM 9584 C C . SER A 1 1230 ? -2.335 -0.176 5.118 1.00 97.44 1230 SER A C 1
ATOM 9586 O O . SER A 1 1230 ? -3.482 -0.298 5.555 1.00 97.44 1230 SER A O 1
ATOM 9588 N N . ARG A 1 1231 ? -1.599 0.915 5.375 1.00 95.81 1231 ARG A N 1
ATOM 9589 C CA . ARG A 1 1231 ? -2.037 2.026 6.242 1.00 95.81 1231 ARG A CA 1
ATOM 9590 C C . ARG A 1 1231 ? -3.275 2.760 5.712 1.00 95.81 1231 ARG A C 1
ATOM 9592 O O . ARG A 1 1231 ? -4.162 3.104 6.490 1.00 95.81 1231 ARG A O 1
ATOM 9599 N N . LEU A 1 1232 ? -3.383 2.968 4.398 1.00 96.75 1232 LEU A N 1
ATOM 9600 C CA . LEU A 1 1232 ? -4.585 3.542 3.779 1.00 96.75 1232 LEU A CA 1
ATOM 9601 C C . LEU A 1 1232 ? -5.778 2.578 3.818 1.00 96.75 1232 LEU A C 1
ATOM 9603 O O . LEU A 1 1232 ? -6.911 3.022 3.997 1.00 96.75 1232 LEU A O 1
ATOM 9607 N N . SER A 1 1233 ? -5.545 1.268 3.721 1.00 96.69 1233 SER A N 1
ATOM 9608 C CA . SER A 1 1233 ? -6.590 0.255 3.920 1.00 96.69 1233 SER A CA 1
ATOM 9609 C C . SER A 1 1233 ? -7.120 0.302 5.356 1.00 96.69 1233 SER A C 1
ATOM 9611 O O . SER A 1 1233 ? -8.332 0.375 5.554 1.00 96.69 1233 SER A O 1
ATOM 9613 N N . ALA A 1 1234 ? -6.227 0.402 6.350 1.00 95.62 1234 ALA A N 1
ATOM 9614 C CA . ALA A 1 1234 ? -6.599 0.601 7.750 1.00 95.62 1234 ALA A CA 1
ATOM 9615 C C . ALA A 1 1234 ? -7.397 1.900 7.974 1.00 95.62 1234 ALA A C 1
ATOM 9617 O O . ALA A 1 1234 ? -8.422 1.885 8.653 1.00 95.62 1234 ALA A O 1
ATOM 9618 N N . HIS A 1 1235 ? -6.987 3.021 7.364 1.00 95.06 1235 HIS A N 1
ATOM 9619 C CA . HIS A 1 1235 ? -7.709 4.301 7.467 1.00 95.06 1235 HIS A CA 1
ATOM 9620 C C . HIS A 1 1235 ? -9.132 4.232 6.886 1.00 95.06 1235 HIS A C 1
ATOM 9622 O O . HIS A 1 1235 ? -10.052 4.843 7.434 1.00 95.06 1235 HIS A O 1
ATOM 9628 N N . ASN A 1 1236 ? -9.336 3.433 5.835 1.00 95.19 1236 ASN A N 1
ATOM 9629 C CA . ASN A 1 1236 ? -10.655 3.167 5.256 1.00 95.19 1236 ASN A CA 1
ATOM 9630 C C . ASN A 1 1236 ? -11.483 2.115 6.021 1.00 95.19 1236 ASN A C 1
ATOM 9632 O O . ASN A 1 1236 ? -12.661 1.957 5.711 1.00 95.19 1236 ASN A O 1
ATOM 9636 N N . GLY A 1 1237 ? -10.929 1.446 7.039 1.00 94.38 1237 GLY A N 1
ATOM 9637 C CA . GLY A 1 1237 ? -11.625 0.408 7.810 1.00 94.38 1237 GLY A CA 1
ATOM 9638 C C . GLY A 1 1237 ? -11.510 -1.008 7.225 1.00 94.38 1237 GLY A C 1
ATOM 9639 O O . GLY A 1 1237 ? -12.208 -1.910 7.676 1.00 94.38 1237 GLY A O 1
ATOM 9640 N N . LEU A 1 1238 ? -10.642 -1.225 6.231 1.00 95.88 1238 LEU A N 1
ATOM 9641 C CA . LEU A 1 1238 ? -10.547 -2.468 5.458 1.00 95.88 1238 LEU A CA 1
ATOM 9642 C C . LEU A 1 1238 ? -9.489 -3.418 6.043 1.00 95.88 1238 LEU A C 1
ATOM 9644 O O . LEU A 1 1238 ? -8.332 -3.416 5.613 1.00 95.88 1238 LEU A O 1
ATOM 9648 N N . PHE A 1 1239 ? -9.890 -4.250 7.009 1.00 96.19 1239 PHE A N 1
ATOM 9649 C CA . PHE A 1 1239 ? -8.987 -5.179 7.705 1.00 96.19 1239 PHE A CA 1
ATOM 9650 C C . PHE A 1 1239 ? -8.263 -6.153 6.762 1.00 96.19 1239 PHE A C 1
ATOM 9652 O O . PHE A 1 1239 ? -7.039 -6.263 6.815 1.00 96.19 1239 PHE A O 1
ATOM 9659 N N . GLN A 1 1240 ? -9.000 -6.824 5.866 1.00 93.38 1240 GLN A N 1
ATOM 9660 C CA . GLN A 1 1240 ? -8.430 -7.839 4.970 1.00 93.38 1240 GLN A CA 1
ATOM 9661 C C . GLN A 1 1240 ? -7.352 -7.259 4.037 1.00 93.38 1240 GLN A C 1
ATOM 9663 O O . GLN A 1 1240 ? -6.273 -7.837 3.926 1.00 93.38 1240 GLN A O 1
ATOM 9668 N N . ASP A 1 1241 ? -7.614 -6.103 3.413 1.00 93.75 1241 ASP A N 1
ATOM 9669 C CA . ASP A 1 1241 ? -6.639 -5.413 2.555 1.00 93.75 1241 ASP A CA 1
ATOM 9670 C C . ASP A 1 1241 ? -5.432 -4.920 3.383 1.00 93.75 1241 ASP A C 1
ATOM 9672 O O . ASP A 1 1241 ? -4.287 -5.094 2.965 1.00 93.75 1241 ASP A O 1
ATOM 9676 N N . CYS A 1 1242 ? -5.659 -4.366 4.584 1.00 96.81 1242 CYS A N 1
ATOM 9677 C CA . CYS A 1 1242 ? -4.593 -3.913 5.485 1.00 96.81 1242 CYS A CA 1
ATOM 9678 C C . CYS A 1 1242 ? -3.610 -5.042 5.830 1.00 96.81 1242 CYS A C 1
ATOM 9680 O O . CYS A 1 1242 ? -2.403 -4.902 5.599 1.00 96.81 1242 CYS A O 1
ATOM 9682 N N . VAL A 1 1243 ? -4.135 -6.170 6.315 1.00 96.88 1243 VAL A N 1
ATOM 9683 C CA . VAL A 1 1243 ? -3.354 -7.370 6.631 1.00 96.88 1243 VAL A CA 1
ATOM 9684 C C . VAL A 1 1243 ? -2.661 -7.911 5.385 1.00 96.88 1243 VAL A C 1
ATOM 9686 O O . VAL A 1 1243 ? -1.456 -8.142 5.425 1.00 96.88 1243 VAL A O 1
ATOM 9689 N N . PHE A 1 1244 ? -3.375 -8.064 4.264 1.00 95.75 1244 PHE A N 1
ATOM 9690 C CA . PHE A 1 1244 ? -2.809 -8.626 3.037 1.00 95.75 1244 PHE A CA 1
ATOM 9691 C C . PHE A 1 1244 ? -1.603 -7.821 2.541 1.00 95.75 1244 PHE A C 1
ATOM 9693 O O . PHE A 1 1244 ? -0.534 -8.393 2.334 1.00 95.75 1244 PHE A O 1
ATOM 9700 N N . PHE A 1 1245 ? -1.723 -6.498 2.390 1.00 96.94 1245 PHE A N 1
ATOM 9701 C CA . PHE A 1 1245 ? -0.607 -5.681 1.899 1.00 96.94 1245 PHE A CA 1
ATOM 9702 C C . PHE A 1 1245 ? 0.546 -5.579 2.912 1.00 96.94 1245 PHE A C 1
ATOM 9704 O O . PHE A 1 1245 ? 1.702 -5.489 2.498 1.00 96.94 1245 PHE A O 1
ATOM 9711 N N . GLY A 1 1246 ? 0.264 -5.679 4.216 1.00 96.12 1246 GLY A N 1
ATOM 9712 C CA . GLY A 1 1246 ? 1.299 -5.792 5.247 1.00 96.12 1246 GLY A CA 1
ATOM 9713 C C . GLY A 1 1246 ? 2.049 -7.130 5.195 1.00 96.12 1246 GLY A C 1
ATOM 9714 O O . GLY A 1 1246 ? 3.277 -7.147 5.216 1.00 96.12 1246 GLY A O 1
ATOM 9715 N N . GLU A 1 1247 ? 1.347 -8.259 5.048 1.00 95.81 1247 GLU A N 1
ATOM 9716 C CA . GLU A 1 1247 ? 1.968 -9.586 4.927 1.00 95.81 1247 GLU A CA 1
ATOM 9717 C C . GLU A 1 1247 ? 2.746 -9.743 3.608 1.00 95.81 1247 GLU A C 1
ATOM 9719 O O . GLU A 1 1247 ? 3.769 -10.425 3.577 1.00 95.81 1247 GLU A O 1
ATOM 9724 N N . GLN A 1 1248 ? 2.322 -9.079 2.526 1.00 94.06 1248 GLN A N 1
ATOM 9725 C CA . GLN A 1 1248 ? 3.110 -8.980 1.289 1.00 94.06 1248 GLN A CA 1
ATOM 9726 C C . GLN A 1 1248 ? 4.399 -8.167 1.507 1.00 94.06 1248 GLN A C 1
ATOM 9728 O O . GLN A 1 1248 ? 5.466 -8.598 1.072 1.00 94.06 1248 GLN A O 1
ATOM 9733 N N . ALA A 1 1249 ? 4.341 -7.043 2.235 1.00 94.62 1249 ALA A N 1
ATOM 9734 C CA . ALA A 1 1249 ? 5.535 -6.270 2.588 1.00 94.62 1249 ALA A CA 1
ATOM 9735 C C . ALA A 1 1249 ? 6.499 -7.076 3.475 1.00 94.62 1249 ALA A C 1
ATOM 9737 O O . ALA A 1 1249 ? 7.702 -7.075 3.224 1.00 94.62 1249 ALA A O 1
ATOM 9738 N N . LEU A 1 1250 ? 5.978 -7.834 4.447 1.00 93.88 1250 LEU A N 1
ATOM 9739 C CA . LEU A 1 1250 ? 6.768 -8.744 5.278 1.00 93.88 1250 LEU A CA 1
ATOM 9740 C C . LEU A 1 1250 ? 7.493 -9.809 4.440 1.00 93.88 1250 LEU A C 1
ATOM 9742 O O . LEU A 1 1250 ? 8.702 -9.970 4.591 1.00 93.88 1250 LEU A O 1
ATOM 9746 N N . LYS A 1 1251 ? 6.793 -10.477 3.512 1.00 89.88 1251 LYS A N 1
ATOM 9747 C CA . LYS A 1 1251 ? 7.394 -11.461 2.588 1.00 89.88 1251 LYS A CA 1
ATOM 9748 C C . LYS A 1 1251 ? 8.504 -10.840 1.736 1.00 89.88 1251 LYS A C 1
ATOM 9750 O O . LYS A 1 1251 ? 9.576 -11.426 1.607 1.00 89.88 1251 LYS A O 1
ATOM 9755 N N . VAL A 1 1252 ? 8.273 -9.637 1.207 1.00 88.50 1252 VAL A N 1
ATOM 9756 C CA . VAL A 1 1252 ? 9.250 -8.856 0.427 1.00 88.50 1252 VAL A CA 1
ATOM 9757 C C . VAL A 1 1252 ? 10.503 -8.518 1.245 1.00 88.50 1252 VAL A C 1
ATOM 9759 O O . VAL A 1 1252 ? 11.616 -8.654 0.736 1.00 88.50 1252 VAL A O 1
ATOM 9762 N N . CYS A 1 1253 ? 10.359 -8.135 2.517 1.00 88.81 1253 CYS A N 1
ATOM 9763 C CA . CYS A 1 1253 ? 11.502 -7.888 3.399 1.00 88.81 1253 CYS A CA 1
ATOM 9764 C C . CYS A 1 1253 ? 12.258 -9.177 3.758 1.00 88.81 1253 CYS A C 1
ATOM 9766 O O . CYS A 1 1253 ? 13.485 -9.214 3.654 1.00 88.81 1253 CYS A O 1
ATOM 9768 N N . GLN A 1 1254 ? 11.539 -10.240 4.128 1.00 86.81 1254 GLN A N 1
ATOM 9769 C CA . GLN A 1 1254 ? 12.123 -11.528 4.515 1.00 86.81 1254 GLN A CA 1
ATOM 9770 C C . GLN A 1 1254 ? 12.897 -12.180 3.365 1.00 86.81 1254 GLN A C 1
ATOM 9772 O O . GLN A 1 1254 ? 14.033 -12.603 3.561 1.00 86.81 1254 GLN A O 1
ATOM 9777 N N . ALA A 1 1255 ? 12.331 -12.211 2.155 1.00 81.12 1255 ALA A N 1
ATOM 9778 C CA . ALA A 1 1255 ? 12.945 -12.874 1.006 1.00 81.12 1255 ALA A CA 1
ATOM 9779 C C . ALA A 1 1255 ? 14.237 -12.190 0.508 1.00 81.12 1255 ALA A C 1
ATOM 9781 O O . ALA A 1 1255 ? 15.055 -12.845 -0.138 1.00 81.12 1255 ALA A O 1
ATOM 9782 N N . ILE A 1 1256 ? 14.433 -10.897 0.805 1.00 81.06 1256 ILE A N 1
ATOM 9783 C CA . ILE A 1 1256 ? 15.676 -10.149 0.527 1.00 81.06 1256 ILE A CA 1
ATOM 9784 C C . ILE A 1 1256 ? 16.649 -10.145 1.726 1.00 81.06 1256 ILE A C 1
ATOM 9786 O O . ILE A 1 1256 ? 17.833 -9.865 1.547 1.00 81.06 1256 ILE A O 1
ATOM 9790 N N . GLY A 1 1257 ? 16.188 -10.458 2.943 1.00 78.19 1257 GLY A N 1
ATOM 9791 C CA . GLY A 1 1257 ? 16.991 -10.344 4.169 1.00 78.19 1257 GLY A CA 1
ATOM 9792 C C . GLY A 1 1257 ? 17.048 -8.922 4.751 1.00 78.19 1257 GLY A C 1
ATOM 9793 O O . GLY A 1 1257 ? 18.001 -8.568 5.444 1.00 78.19 1257 GLY A O 1
ATOM 9794 N N . ALA A 1 1258 ? 16.040 -8.091 4.478 1.00 82.94 1258 ALA A N 1
ATOM 9795 C CA . ALA A 1 1258 ? 15.948 -6.704 4.936 1.00 82.94 1258 ALA A CA 1
ATOM 9796 C C . ALA A 1 1258 ? 15.588 -6.625 6.435 1.00 82.94 1258 ALA A C 1
ATOM 9798 O O . ALA A 1 1258 ? 14.426 -6.420 6.795 1.00 82.94 1258 ALA A O 1
ATOM 9799 N N . THR A 1 1259 ? 16.568 -6.823 7.322 1.00 79.88 1259 THR A N 1
ATOM 9800 C CA . THR A 1 1259 ? 16.362 -7.044 8.769 1.00 79.88 1259 THR A CA 1
ATOM 9801 C C . THR A 1 1259 ? 15.577 -5.936 9.475 1.00 79.88 1259 THR A C 1
ATOM 9803 O O . THR A 1 1259 ? 14.522 -6.220 10.035 1.00 79.88 1259 THR A O 1
ATOM 9806 N N . SER A 1 1260 ? 16.027 -4.678 9.426 1.00 81.00 1260 SER A N 1
ATOM 9807 C CA . SER A 1 1260 ? 15.358 -3.583 10.154 1.00 81.00 1260 SER A CA 1
ATOM 9808 C C . SER A 1 1260 ? 13.951 -3.294 9.592 1.00 81.00 1260 SER A C 1
ATOM 9810 O O . SER A 1 1260 ? 12.994 -3.109 10.345 1.00 81.00 1260 SER A O 1
ATOM 9812 N N . SER A 1 1261 ? 13.781 -3.389 8.264 1.00 85.56 1261 SER A N 1
ATOM 9813 C CA . SER A 1 1261 ? 12.465 -3.273 7.608 1.00 85.56 1261 SER A CA 1
ATOM 9814 C C . SER A 1 1261 ? 11.514 -4.415 7.991 1.00 85.56 1261 SER A C 1
ATOM 9816 O O . SER A 1 1261 ? 10.329 -4.173 8.200 1.00 85.56 1261 SER A O 1
ATOM 9818 N N . THR A 1 1262 ? 12.031 -5.643 8.139 1.00 87.94 1262 THR A N 1
ATOM 9819 C CA . THR A 1 1262 ? 11.272 -6.817 8.611 1.00 87.94 1262 THR A CA 1
ATOM 9820 C C . THR A 1 1262 ? 10.720 -6.570 10.015 1.00 87.94 1262 THR A C 1
ATOM 9822 O O . THR A 1 1262 ? 9.516 -6.707 10.223 1.00 87.94 1262 THR A O 1
ATOM 9825 N N . SER A 1 1263 ? 11.567 -6.121 10.948 1.00 85.56 1263 SER A N 1
ATOM 9826 C CA . SER A 1 1263 ? 11.157 -5.783 12.317 1.00 85.56 1263 SER A CA 1
ATOM 9827 C C . SER A 1 1263 ? 10.081 -4.692 12.339 1.00 85.56 1263 SER A C 1
ATOM 9829 O O . SER A 1 1263 ? 9.107 -4.786 13.084 1.00 85.56 1263 SER A O 1
ATOM 9831 N N . PHE A 1 1264 ? 10.217 -3.666 11.491 1.00 86.44 1264 PHE A N 1
ATOM 9832 C CA . PHE A 1 1264 ? 9.246 -2.576 11.401 1.00 86.44 1264 PHE A CA 1
ATOM 9833 C C . PHE A 1 1264 ? 7.869 -3.046 10.904 1.00 86.44 1264 PHE A C 1
ATOM 9835 O O . PHE A 1 1264 ? 6.846 -2.726 11.511 1.00 86.44 1264 PHE A O 1
ATOM 9842 N N . ILE A 1 1265 ? 7.813 -3.831 9.821 1.00 92.00 1265 ILE A N 1
ATOM 9843 C CA . ILE A 1 1265 ? 6.528 -4.297 9.277 1.00 92.00 1265 ILE A CA 1
ATOM 9844 C C . ILE A 1 1265 ? 5.880 -5.390 10.135 1.00 92.00 1265 ILE A C 1
ATOM 9846 O O . ILE A 1 1265 ? 4.654 -5.467 10.182 1.00 92.00 1265 ILE A O 1
ATOM 9850 N N . GLN A 1 1266 ? 6.661 -6.170 10.890 1.00 91.75 1266 GLN A N 1
ATOM 9851 C CA . GLN A 1 1266 ? 6.124 -7.028 11.952 1.00 91.75 1266 GLN A CA 1
ATOM 9852 C C . GLN A 1 1266 ? 5.428 -6.201 13.044 1.00 91.75 1266 GLN A C 1
ATOM 9854 O O . GLN A 1 1266 ? 4.341 -6.579 13.474 1.00 91.75 1266 GLN A O 1
ATOM 9859 N N . ALA A 1 1267 ? 5.972 -5.039 13.426 1.00 88.81 1267 ALA A N 1
ATOM 9860 C CA . ALA A 1 1267 ? 5.336 -4.138 14.392 1.00 88.81 1267 ALA A CA 1
ATOM 9861 C C . ALA A 1 1267 ? 3.991 -3.580 13.889 1.00 88.81 1267 ALA A C 1
ATOM 9863 O O . ALA A 1 1267 ? 2.972 -3.679 14.574 1.00 88.81 1267 ALA A O 1
ATOM 9864 N N . GLU A 1 1268 ? 3.970 -3.032 12.670 1.00 91.00 1268 GLU A N 1
ATOM 9865 C CA . GLU A 1 1268 ? 2.759 -2.482 12.037 1.00 91.00 1268 GLU A CA 1
ATOM 9866 C C . GLU A 1 1268 ? 1.687 -3.564 11.816 1.00 91.00 1268 GLU A C 1
ATOM 9868 O O . GLU A 1 1268 ? 0.499 -3.322 12.055 1.00 91.00 1268 GLU A O 1
ATOM 9873 N N . LEU A 1 1269 ? 2.089 -4.779 11.419 1.00 93.81 1269 LEU A N 1
ATOM 9874 C CA . LEU A 1 1269 ? 1.191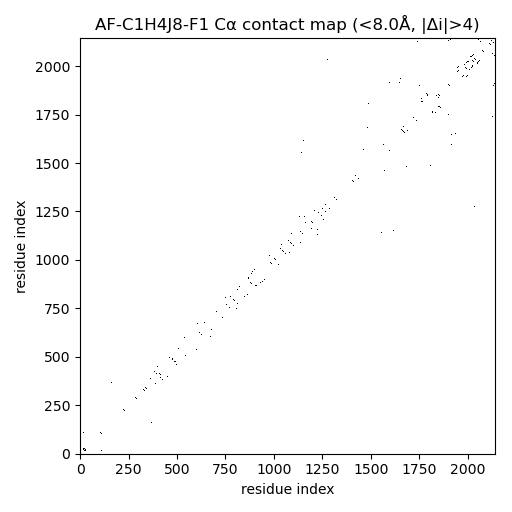 -5.931 11.347 1.00 93.81 1269 LEU A CA 1
ATOM 9875 C C . LEU A 1 1269 ? 0.679 -6.338 12.730 1.00 93.81 1269 LEU A C 1
ATOM 9877 O O . LEU A 1 1269 ? -0.516 -6.576 12.860 1.00 93.81 1269 LEU A O 1
ATOM 9881 N N . GLY A 1 1270 ? 1.534 -6.383 13.754 1.00 92.94 1270 GLY A N 1
ATOM 9882 C CA . GLY A 1 1270 ? 1.143 -6.690 15.131 1.00 92.94 1270 GLY A CA 1
ATOM 9883 C C . GLY A 1 1270 ? 0.041 -5.750 15.623 1.00 92.94 1270 GLY A C 1
ATOM 9884 O O . GLY A 1 1270 ? -1.035 -6.207 16.002 1.00 92.94 1270 GLY A O 1
ATOM 9885 N N . ILE A 1 1271 ? 0.244 -4.434 15.482 1.00 92.75 1271 ILE A N 1
ATOM 9886 C CA . ILE A 1 1271 ? -0.773 -3.403 15.765 1.00 92.75 1271 ILE A CA 1
ATOM 9887 C C . ILE A 1 1271 ? -2.059 -3.646 14.955 1.00 92.75 1271 ILE A C 1
ATOM 9889 O O . ILE A 1 1271 ? -3.161 -3.500 15.484 1.00 92.75 1271 ILE A O 1
ATOM 9893 N N . SER A 1 1272 ? -1.941 -4.022 13.680 1.00 94.06 1272 SER A N 1
ATOM 9894 C CA . SER A 1 1272 ? -3.096 -4.269 12.806 1.00 94.06 1272 SER A CA 1
ATOM 9895 C C . SER A 1 1272 ? -3.895 -5.509 13.228 1.00 94.06 1272 SER A C 1
ATOM 9897 O O . SER A 1 1272 ? -5.122 -5.455 13.265 1.00 94.06 1272 SER A O 1
ATOM 9899 N N . TRP A 1 1273 ? -3.229 -6.600 13.621 1.00 95.38 1273 TRP A N 1
ATOM 9900 C CA . TRP A 1 1273 ? -3.873 -7.798 14.171 1.00 95.38 1273 TRP A CA 1
ATOM 9901 C C . TRP A 1 1273 ? -4.514 -7.528 15.542 1.00 95.38 1273 TRP A C 1
ATOM 9903 O O . TRP A 1 1273 ? -5.636 -7.980 15.768 1.00 95.38 1273 TRP A O 1
ATOM 9913 N N . LEU A 1 1274 ? -3.877 -6.728 16.411 1.00 94.12 1274 LEU A N 1
ATOM 9914 C CA . LEU A 1 1274 ? -4.462 -6.275 17.683 1.00 94.12 1274 LEU A CA 1
ATOM 9915 C C . LEU A 1 1274 ? -5.754 -5.479 17.464 1.00 94.12 1274 LEU A C 1
ATOM 9917 O O . LEU A 1 1274 ? -6.786 -5.819 18.037 1.00 94.12 1274 LEU A O 1
ATOM 9921 N N . ARG A 1 1275 ? -5.732 -4.481 16.571 1.00 92.56 1275 ARG A N 1
ATOM 9922 C CA . ARG A 1 1275 ? -6.928 -3.712 16.180 1.00 92.56 1275 ARG A CA 1
ATOM 9923 C C . ARG A 1 1275 ? -8.017 -4.566 15.534 1.00 92.56 1275 ARG A C 1
ATOM 9925 O O . ARG A 1 1275 ? -9.191 -4.243 15.670 1.00 92.56 1275 ARG A O 1
ATOM 9932 N N . GLY A 1 1276 ? -7.634 -5.656 14.869 1.00 92.88 1276 GLY A N 1
ATOM 9933 C CA . GLY A 1 1276 ? -8.544 -6.674 14.344 1.00 92.88 1276 GLY A CA 1
ATOM 9934 C C . GLY A 1 1276 ? -9.172 -7.591 15.403 1.00 92.88 1276 GLY A C 1
ATOM 9935 O O . GLY A 1 1276 ? -9.997 -8.423 15.046 1.00 92.88 1276 GLY A O 1
ATOM 9936 N N . GLY A 1 1277 ? -8.785 -7.477 16.681 1.00 88.88 1277 GLY A N 1
ATOM 9937 C CA . GLY A 1 1277 ? -9.235 -8.347 17.777 1.00 88.88 1277 GLY A CA 1
ATOM 9938 C C . GLY A 1 1277 ? -8.414 -9.634 17.961 1.00 88.88 1277 GLY A C 1
ATOM 9939 O O . GLY A 1 1277 ? -8.707 -10.439 18.842 1.00 88.88 1277 GLY A O 1
ATOM 9940 N N . HIS A 1 1278 ? -7.359 -9.847 17.172 1.00 92.31 1278 HIS A N 1
ATOM 9941 C CA . HIS A 1 1278 ? -6.569 -11.082 17.169 1.00 92.31 1278 HIS A CA 1
ATOM 9942 C C . HIS A 1 1278 ? -5.342 -10.986 18.092 1.00 92.31 1278 HIS A C 1
ATOM 9944 O O . HIS A 1 1278 ? -4.197 -10.966 17.632 1.00 92.31 1278 HIS A O 1
ATOM 9950 N N . VAL A 1 1279 ? -5.589 -10.950 19.406 1.00 90.69 1279 VAL A N 1
ATOM 9951 C CA . VAL A 1 1279 ? -4.570 -10.681 20.443 1.00 90.69 1279 VAL A CA 1
ATOM 9952 C C . VAL A 1 1279 ? -3.319 -11.561 20.314 1.00 90.69 1279 VAL A C 1
ATOM 9954 O O . VAL A 1 1279 ? -2.212 -11.031 20.300 1.00 90.69 1279 VAL A O 1
ATOM 9957 N N . LEU A 1 1280 ? -3.477 -12.880 20.143 1.00 92.44 1280 LEU A N 1
ATOM 9958 C CA . LEU A 1 1280 ? -2.353 -13.830 20.106 1.00 92.44 1280 LEU A CA 1
ATOM 9959 C C . LEU A 1 1280 ? -1.391 -13.594 18.926 1.00 92.44 1280 LEU A C 1
ATOM 9961 O O . LEU A 1 1280 ? -0.186 -13.495 19.137 1.00 92.44 1280 LEU A O 1
ATOM 9965 N N . LYS A 1 1281 ? -1.908 -13.443 17.696 1.00 91.19 1281 LYS A N 1
ATOM 9966 C CA . LYS A 1 1281 ? -1.075 -13.163 16.508 1.00 91.19 1281 LYS A CA 1
ATOM 9967 C C . LYS A 1 1281 ? -0.506 -11.737 16.535 1.00 91.19 1281 LYS A C 1
ATOM 9969 O O . LYS A 1 1281 ? 0.582 -11.493 16.021 1.00 91.19 1281 LYS A O 1
ATOM 9974 N N . GLY A 1 1282 ? -1.224 -10.801 17.161 1.00 92.25 1282 GLY A N 1
ATOM 9975 C CA . GLY A 1 1282 ? -0.714 -9.464 17.455 1.00 92.25 1282 GLY A CA 1
ATOM 9976 C C . GLY A 1 1282 ? 0.511 -9.500 18.373 1.00 92.25 1282 GLY A C 1
ATOM 9977 O O . GLY A 1 1282 ? 1.528 -8.892 18.051 1.00 92.25 1282 GLY A O 1
ATOM 9978 N N . GLN A 1 1283 ? 0.432 -10.262 19.468 1.00 93.38 1283 GLN A N 1
ATOM 9979 C CA . GLN A 1 1283 ? 1.539 -10.470 20.402 1.00 93.38 1283 GLN A CA 1
ATOM 9980 C C . GLN A 1 1283 ? 2.731 -11.175 19.741 1.00 93.38 1283 GLN A C 1
ATOM 9982 O O . GLN A 1 1283 ? 3.837 -10.652 19.804 1.00 93.38 1283 GLN A O 1
ATOM 9987 N N . GLU A 1 1284 ? 2.511 -12.306 19.061 1.00 93.44 1284 GLU A N 1
ATOM 9988 C CA . GLU A 1 1284 ? 3.561 -13.085 18.380 1.00 93.44 1284 GLU A CA 1
ATOM 9989 C C . GLU A 1 1284 ? 4.464 -12.196 17.504 1.00 93.44 1284 GLU A C 1
ATOM 9991 O O . GLU A 1 1284 ? 5.692 -12.258 17.577 1.00 93.44 1284 GLU A O 1
ATOM 9996 N N . LEU A 1 1285 ? 3.855 -11.308 16.714 1.00 91.38 1285 LEU A N 1
ATOM 9997 C CA . LEU A 1 1285 ? 4.574 -10.389 15.832 1.00 91.38 1285 LEU A CA 1
ATOM 9998 C C . LEU A 1 1285 ? 5.337 -9.287 16.587 1.00 91.38 1285 LEU A C 1
ATOM 10000 O O . LEU A 1 1285 ? 6.419 -8.897 16.144 1.00 91.38 1285 LEU A O 1
ATOM 10004 N N . LEU A 1 1286 ? 4.816 -8.798 17.718 1.00 89.19 1286 LEU A N 1
ATOM 10005 C CA . LEU A 1 1286 ? 5.498 -7.810 18.565 1.00 89.19 1286 LEU A CA 1
ATOM 10006 C C . LEU A 1 1286 ? 6.657 -8.424 19.364 1.00 89.19 1286 LEU A C 1
ATOM 10008 O O . LEU A 1 1286 ? 7.706 -7.789 19.498 1.00 89.19 1286 LEU A O 1
ATOM 10012 N N . ASP A 1 1287 ? 6.515 -9.661 19.833 1.00 88.69 1287 ASP A N 1
ATOM 10013 C CA . ASP A 1 1287 ? 7.560 -10.392 20.555 1.00 88.69 1287 ASP A CA 1
ATOM 10014 C C . ASP A 1 1287 ? 8.746 -10.701 19.616 1.00 88.69 1287 ASP A C 1
ATOM 10016 O O . ASP A 1 1287 ? 9.902 -10.433 19.955 1.00 88.69 1287 ASP A O 1
ATOM 10020 N N . ILE A 1 1288 ? 8.480 -11.138 18.375 1.00 86.31 1288 ILE A N 1
ATOM 10021 C CA . ILE A 1 1288 ? 9.523 -11.321 17.346 1.00 86.31 1288 ILE A CA 1
ATOM 10022 C C . ILE A 1 1288 ? 10.215 -9.987 17.011 1.00 86.31 1288 ILE A C 1
ATOM 10024 O O . ILE A 1 1288 ? 11.448 -9.909 16.972 1.00 86.31 1288 ILE A O 1
ATOM 10028 N N . ALA A 1 1289 ? 9.439 -8.925 16.778 1.00 83.94 1289 ALA A N 1
ATOM 10029 C CA . ALA A 1 1289 ? 9.976 -7.640 16.339 1.00 83.94 1289 ALA A CA 1
ATOM 10030 C C . ALA A 1 1289 ? 10.771 -6.910 17.435 1.00 83.94 1289 ALA A C 1
ATOM 10032 O O . ALA A 1 1289 ? 11.808 -6.311 17.144 1.00 83.94 1289 ALA A O 1
ATOM 10033 N N . SER A 1 1290 ? 10.341 -6.994 18.697 1.00 81.31 1290 SER A N 1
ATOM 10034 C CA . SER A 1 1290 ? 11.074 -6.439 19.843 1.00 81.31 1290 SER A CA 1
ATOM 10035 C C . SER A 1 1290 ? 12.369 -7.205 20.127 1.00 81.31 1290 SER A C 1
ATOM 10037 O O . SER A 1 1290 ? 13.407 -6.582 20.369 1.00 81.31 1290 SER A O 1
ATOM 10039 N N . GLY A 1 1291 ? 12.361 -8.536 19.982 1.00 74.06 1291 GLY A N 1
ATOM 10040 C CA . GLY A 1 1291 ? 13.566 -9.365 20.041 1.00 74.06 1291 GLY A CA 1
ATOM 10041 C C . GLY A 1 1291 ? 14.631 -8.941 19.021 1.00 74.06 1291 GLY A C 1
ATOM 10042 O O . GLY A 1 1291 ? 15.820 -8.901 19.347 1.00 74.06 1291 GLY A O 1
ATOM 10043 N N . ALA A 1 1292 ? 14.219 -8.541 17.814 1.00 68.25 1292 ALA A N 1
ATOM 10044 C CA . ALA A 1 1292 ? 15.114 -7.964 16.811 1.00 68.25 1292 ALA A CA 1
ATOM 10045 C C . ALA A 1 1292 ? 15.537 -6.518 17.145 1.00 68.25 1292 ALA A C 1
ATOM 10047 O O . ALA A 1 1292 ? 16.730 -6.207 17.105 1.00 68.25 1292 ALA A O 1
ATOM 10048 N N . ALA A 1 1293 ? 14.586 -5.653 17.514 1.00 63.31 1293 ALA A N 1
ATOM 10049 C CA . ALA A 1 1293 ? 14.827 -4.239 17.812 1.00 63.31 1293 ALA A CA 1
ATOM 10050 C C . ALA A 1 1293 ? 15.765 -4.018 19.013 1.00 63.31 1293 ALA A C 1
ATOM 10052 O O . ALA A 1 1293 ? 16.505 -3.040 19.025 1.00 63.31 1293 ALA A O 1
ATOM 10053 N N . SER A 1 1294 ? 15.805 -4.948 19.976 1.00 59.03 1294 SER A N 1
ATOM 10054 C CA . SER A 1 1294 ? 16.691 -4.904 21.156 1.00 59.03 1294 SER A CA 1
ATOM 10055 C C . SER A 1 1294 ? 18.191 -4.756 20.842 1.00 59.03 1294 SER A C 1
ATOM 10057 O O . SER A 1 1294 ? 18.970 -4.361 21.709 1.00 59.03 1294 SER A O 1
ATOM 10059 N N . LYS A 1 1295 ? 18.604 -5.072 19.607 1.00 54.34 1295 LYS A N 1
ATOM 10060 C CA . LYS A 1 1295 ? 19.994 -5.002 19.125 1.00 54.34 1295 LYS A CA 1
ATOM 10061 C C . LYS A 1 1295 ? 20.338 -3.675 18.446 1.00 54.34 1295 LYS A C 1
ATOM 10063 O O . LYS A 1 1295 ? 21.504 -3.440 18.132 1.00 54.34 1295 LYS A O 1
ATOM 10068 N N . GLU A 1 1296 ? 19.348 -2.823 18.192 1.00 53.66 1296 GLU A N 1
ATOM 10069 C CA . GLU A 1 1296 ? 19.530 -1.507 17.586 1.00 53.66 1296 GLU A CA 1
ATOM 10070 C C . GLU A 1 1296 ? 19.365 -0.418 18.664 1.00 53.66 1296 GLU A C 1
ATOM 10072 O O . GLU A 1 1296 ? 18.457 -0.479 19.489 1.00 53.66 1296 GLU A O 1
ATOM 10077 N N . GLY A 1 1297 ? 20.274 0.565 18.699 1.00 50.56 1297 GLY A N 1
ATOM 10078 C CA . GLY A 1 1297 ? 20.286 1.604 19.743 1.00 50.56 1297 GLY A CA 1
ATOM 10079 C C . GLY A 1 1297 ? 19.035 2.496 19.756 1.00 50.56 1297 GLY A C 1
ATOM 10080 O O . GLY A 1 1297 ? 18.261 2.486 18.801 1.00 50.56 1297 GLY A O 1
ATOM 10081 N N . GLN A 1 1298 ? 18.872 3.289 20.827 1.00 53.81 1298 GLN A N 1
ATOM 10082 C CA . GLN A 1 1298 ? 17.696 4.141 21.080 1.00 53.81 1298 GLN A CA 1
ATOM 10083 C C . GLN A 1 1298 ? 17.205 4.873 19.817 1.00 53.81 1298 GLN A C 1
ATOM 10085 O O . GLN A 1 1298 ? 17.946 5.643 19.202 1.00 53.81 1298 GLN A O 1
ATOM 10090 N N . ARG A 1 1299 ? 15.950 4.615 19.432 1.00 63.28 1299 ARG A N 1
ATOM 10091 C CA . ARG A 1 1299 ? 15.344 5.054 18.167 1.00 63.28 1299 ARG A CA 1
ATOM 10092 C C . ARG A 1 1299 ? 13.894 5.500 18.357 1.00 63.28 1299 ARG A C 1
ATOM 10094 O O . ARG A 1 1299 ? 13.228 5.116 19.318 1.00 63.28 1299 ARG A O 1
ATOM 10101 N N . LEU A 1 1300 ? 13.371 6.270 17.402 1.00 68.44 1300 LEU A N 1
ATOM 10102 C CA . LEU A 1 1300 ? 11.965 6.696 17.397 1.00 68.44 1300 LEU A CA 1
ATOM 10103 C C . LEU A 1 1300 ? 11.016 5.493 17.195 1.00 68.44 1300 LEU A C 1
ATOM 10105 O O . LEU A 1 1300 ? 9.909 5.440 17.734 1.00 68.44 1300 LEU A O 1
ATOM 10109 N N . GLU A 1 1301 ? 11.499 4.474 16.489 1.00 72.50 1301 GLU A N 1
ATOM 10110 C CA . GLU A 1 1301 ? 10.887 3.158 16.353 1.00 72.50 1301 GLU A CA 1
ATOM 10111 C C . GLU A 1 1301 ? 10.717 2.467 17.717 1.00 72.50 1301 GLU A C 1
ATOM 10113 O O . GLU A 1 1301 ? 9.661 1.897 17.969 1.00 72.50 1301 GLU A O 1
ATOM 10118 N N . THR A 1 1302 ? 11.677 2.585 18.648 1.00 76.44 1302 THR A N 1
ATOM 10119 C CA . THR A 1 1302 ? 11.569 2.039 20.019 1.00 76.44 1302 THR A CA 1
ATOM 10120 C C . THR A 1 1302 ? 10.361 2.617 20.764 1.00 76.44 1302 THR A C 1
ATOM 10122 O O . THR A 1 1302 ? 9.633 1.889 21.437 1.00 76.44 1302 THR A O 1
ATOM 10125 N N . VAL A 1 1303 ? 10.086 3.914 20.590 1.00 81.06 1303 VAL A N 1
ATOM 10126 C CA . VAL A 1 1303 ? 8.892 4.564 21.161 1.00 81.06 1303 VAL A CA 1
ATOM 10127 C C . VAL A 1 1303 ? 7.614 3.991 20.536 1.00 81.06 1303 VAL A C 1
ATOM 10129 O O . VAL A 1 1303 ? 6.655 3.692 21.246 1.00 81.06 1303 VAL A O 1
ATOM 10132 N N . SER A 1 1304 ? 7.631 3.756 19.220 1.00 80.69 1304 SER A N 1
ATOM 10133 C CA . SER A 1 1304 ? 6.521 3.132 18.481 1.00 80.69 1304 SER A CA 1
ATOM 10134 C C . SER A 1 1304 ? 6.244 1.697 18.955 1.00 80.69 1304 SER A C 1
ATOM 10136 O O . SER A 1 1304 ? 5.084 1.322 19.109 1.00 80.69 1304 SER A O 1
ATOM 10138 N N . PHE A 1 1305 ? 7.288 0.916 19.258 1.00 83.06 1305 PHE A N 1
ATOM 10139 C CA . PHE A 1 1305 ? 7.163 -0.424 19.843 1.00 83.06 1305 PHE A CA 1
ATOM 10140 C C . PHE A 1 1305 ? 6.477 -0.394 21.211 1.00 83.06 1305 PHE A C 1
ATOM 10142 O O . PHE A 1 1305 ? 5.502 -1.111 21.419 1.00 83.06 1305 PHE A O 1
ATOM 10149 N N . HIS A 1 1306 ? 6.913 0.464 22.137 1.00 87.12 1306 HIS A N 1
ATOM 10150 C CA . HIS A 1 1306 ? 6.270 0.563 23.454 1.00 87.12 1306 HIS A CA 1
ATOM 10151 C C . HIS A 1 1306 ? 4.808 1.047 23.373 1.00 87.12 1306 HIS A C 1
ATOM 10153 O O . HIS A 1 1306 ? 3.972 0.609 24.164 1.00 87.12 1306 HIS A O 1
ATOM 10159 N N . MET A 1 1307 ? 4.466 1.866 22.372 1.00 87.81 1307 MET A N 1
ATOM 10160 C CA . MET A 1 1307 ? 3.079 2.241 22.058 1.00 87.81 1307 MET A CA 1
ATOM 10161 C C . MET A 1 1307 ? 2.254 1.115 21.401 1.00 87.81 1307 MET A C 1
ATOM 10163 O O . MET A 1 1307 ? 1.027 1.184 21.396 1.00 87.81 1307 MET A O 1
ATOM 10167 N N . ALA A 1 1308 ? 2.894 0.073 20.863 1.00 86.88 1308 ALA A N 1
ATOM 10168 C CA . ALA A 1 1308 ? 2.221 -1.147 20.416 1.00 86.88 1308 ALA A CA 1
ATOM 10169 C C . ALA A 1 1308 ? 1.961 -2.106 21.590 1.00 86.88 1308 ALA A C 1
ATOM 10171 O O . ALA A 1 1308 ? 0.857 -2.635 21.723 1.00 86.88 1308 ALA A O 1
ATOM 10172 N N . PHE A 1 1309 ? 2.936 -2.270 22.493 1.00 89.12 1309 PHE A N 1
ATOM 10173 C CA . PHE A 1 1309 ? 2.759 -3.054 23.722 1.00 89.12 1309 PHE A CA 1
ATOM 10174 C C . PHE A 1 1309 ? 1.699 -2.454 24.655 1.00 89.12 1309 PHE A C 1
ATOM 10176 O O . PHE A 1 1309 ? 0.913 -3.198 25.234 1.00 89.12 1309 PHE A O 1
ATOM 10183 N N . SER A 1 1310 ? 1.569 -1.126 24.742 1.00 91.06 1310 SER A N 1
ATOM 10184 C CA . SER A 1 1310 ? 0.478 -0.509 25.511 1.00 91.06 1310 SER A CA 1
ATOM 10185 C C . SER A 1 1310 ? -0.920 -0.840 24.954 1.00 91.06 1310 SER A C 1
ATOM 10187 O O . SER A 1 1310 ? -1.870 -0.958 25.732 1.00 91.06 1310 SER A O 1
ATOM 10189 N N . LEU A 1 1311 ? -1.065 -1.060 23.639 1.00 90.06 1311 LEU A N 1
ATOM 10190 C CA . LEU A 1 1311 ? -2.304 -1.566 23.030 1.00 90.06 1311 LEU A CA 1
ATOM 10191 C C . LEU A 1 1311 ? -2.520 -3.060 23.331 1.00 90.06 1311 LEU A C 1
ATOM 10193 O O . LEU A 1 1311 ? -3.635 -3.451 23.670 1.00 90.06 1311 LEU A O 1
ATOM 10197 N N . LEU A 1 1312 ? -1.467 -3.884 23.270 1.00 91.69 1312 LEU A N 1
ATOM 10198 C CA . LEU A 1 1312 ? -1.533 -5.298 23.667 1.00 91.69 1312 LEU A CA 1
ATOM 10199 C C . LEU A 1 1312 ? -2.011 -5.443 25.120 1.00 91.69 1312 LEU A C 1
ATOM 10201 O O . LEU A 1 1312 ? -2.977 -6.154 25.388 1.00 91.69 1312 LEU A O 1
ATOM 10205 N N . HIS A 1 1313 ? -1.381 -4.717 26.046 1.00 91.88 1313 HIS A N 1
ATOM 10206 C CA . HIS A 1 1313 ? -1.716 -4.757 27.468 1.00 91.88 1313 HIS A CA 1
ATOM 10207 C C . HIS A 1 1313 ? -3.138 -4.241 27.744 1.00 91.88 1313 HIS A C 1
ATOM 10209 O O . HIS A 1 1313 ? -3.806 -4.769 28.629 1.00 91.88 1313 HIS A O 1
ATOM 10215 N N . GLN A 1 1314 ? -3.652 -3.289 26.950 1.00 87.06 1314 GLN A N 1
ATOM 10216 C CA . GLN A 1 1314 ? -5.059 -2.865 27.011 1.00 87.06 1314 GLN A CA 1
ATOM 10217 C C . GLN A 1 1314 ? -6.018 -4.022 26.707 1.00 87.06 1314 GLN A C 1
ATOM 10219 O O . GLN A 1 1314 ? -6.953 -4.264 27.464 1.00 87.06 1314 GLN A O 1
ATOM 10224 N N . LEU A 1 1315 ? -5.774 -4.747 25.611 1.00 85.88 1315 LEU A N 1
ATOM 10225 C CA . LEU A 1 1315 ? -6.625 -5.851 25.152 1.00 85.88 1315 LEU A CA 1
ATOM 10226 C C . LEU A 1 1315 ? -6.510 -7.104 26.037 1.00 85.88 1315 LEU A C 1
ATOM 10228 O O . LEU A 1 1315 ? -7.398 -7.950 26.015 1.00 85.88 1315 LEU A O 1
ATOM 10232 N N . GLN A 1 1316 ? -5.444 -7.205 26.836 1.00 88.38 1316 GLN A N 1
ATOM 10233 C CA . GLN A 1 1316 ? -5.275 -8.209 27.891 1.00 88.38 1316 GLN A CA 1
ATOM 10234 C C . GLN A 1 1316 ? -5.867 -7.785 29.255 1.00 88.38 1316 GLN A C 1
ATOM 10236 O O . GLN A 1 1316 ? -5.882 -8.596 30.174 1.00 88.38 1316 GLN A O 1
ATOM 10241 N N . GLY A 1 1317 ? -6.312 -6.531 29.423 1.00 82.94 1317 GLY A N 1
ATOM 10242 C CA . GLY A 1 1317 ? -6.774 -5.980 30.710 1.00 82.94 1317 GLY A CA 1
ATOM 10243 C C . GLY A 1 1317 ? -5.660 -5.542 31.680 1.00 82.94 1317 GLY A C 1
ATOM 10244 O O . GLY A 1 1317 ? -5.944 -5.082 32.785 1.00 82.94 1317 GLY A O 1
ATOM 10245 N N . ASN A 1 1318 ? -4.392 -5.626 31.274 1.00 88.44 1318 ASN A N 1
ATOM 10246 C CA . ASN A 1 1318 ? -3.209 -5.348 32.095 1.00 88.44 1318 ASN A CA 1
ATOM 10247 C C . ASN A 1 1318 ? -2.896 -3.837 32.176 1.00 88.44 1318 ASN A C 1
ATOM 10249 O O . ASN A 1 1318 ? -1.879 -3.364 31.663 1.00 88.44 1318 ASN A O 1
ATOM 10253 N N . LEU A 1 1319 ? -3.773 -3.062 32.826 1.00 81.56 1319 LEU A N 1
ATOM 10254 C CA . LEU A 1 1319 ? -3.682 -1.592 32.889 1.00 81.56 1319 LEU A CA 1
ATOM 10255 C C . LEU A 1 1319 ? -2.364 -1.066 33.494 1.00 81.56 1319 LEU A C 1
ATOM 10257 O O . LEU A 1 1319 ? -1.840 -0.054 33.029 1.00 81.56 1319 LEU A O 1
ATOM 10261 N N . GLU A 1 1320 ? -1.776 -1.759 34.474 1.00 86.81 1320 GLU A N 1
ATOM 10262 C CA . GLU A 1 1320 ? -0.468 -1.368 35.017 1.00 86.81 1320 GLU A CA 1
ATOM 10263 C C . GLU A 1 1320 ? 0.657 -1.463 33.977 1.00 86.81 1320 GLU A C 1
ATOM 10265 O O . GLU A 1 1320 ? 1.429 -0.519 33.809 1.00 86.81 1320 GLU A O 1
ATOM 10270 N N . GLU A 1 1321 ? 0.756 -2.590 33.266 1.00 89.06 1321 GLU A N 1
ATOM 10271 C CA . GLU A 1 1321 ? 1.783 -2.804 32.238 1.00 89.06 1321 GLU A CA 1
ATOM 10272 C C . GLU A 1 1321 ? 1.556 -1.919 31.011 1.00 89.06 1321 GLU A C 1
ATOM 10274 O O . GLU A 1 1321 ? 2.507 -1.543 30.316 1.00 89.06 1321 GLU A O 1
ATOM 10279 N N . ARG A 1 1322 ? 0.308 -1.511 30.762 1.00 90.19 1322 ARG A N 1
ATOM 10280 C CA . ARG A 1 1322 ? -0.013 -0.458 29.800 1.00 90.19 1322 ARG A CA 1
ATOM 10281 C C . ARG A 1 1322 ? 0.591 0.887 30.219 1.00 90.19 1322 ARG A C 1
ATOM 10283 O O . ARG A 1 1322 ? 1.336 1.462 29.423 1.00 90.19 1322 ARG A O 1
ATOM 10290 N N . SER A 1 1323 ? 0.356 1.349 31.453 1.00 87.56 1323 SER A N 1
ATOM 10291 C CA . SER A 1 1323 ? 0.943 2.604 31.956 1.00 87.56 1323 SER A CA 1
ATOM 10292 C C . SER A 1 1323 ? 2.471 2.551 31.940 1.00 87.56 1323 SER A C 1
ATOM 10294 O O . SER A 1 1323 ? 3.104 3.434 31.366 1.00 87.56 1323 SER A O 1
ATOM 10296 N N . LYS A 1 1324 ? 3.075 1.469 32.461 1.00 90.38 1324 LYS A N 1
ATOM 10297 C CA . LYS A 1 1324 ? 4.535 1.254 32.448 1.00 90.38 1324 LYS A CA 1
ATOM 10298 C C . LYS A 1 1324 ? 5.103 1.353 31.024 1.00 90.38 1324 LYS A C 1
ATOM 10300 O O . LYS A 1 1324 ? 6.128 2.004 30.822 1.00 90.38 1324 LYS A O 1
ATOM 10305 N N . SER A 1 1325 ? 4.416 0.787 30.028 1.00 88.81 1325 SER A N 1
ATOM 10306 C CA . SER A 1 1325 ? 4.817 0.869 28.613 1.00 88.81 1325 SER A CA 1
ATOM 10307 C C . SER A 1 1325 ? 4.736 2.295 28.053 1.00 88.81 1325 SER A C 1
ATOM 10309 O O . SER A 1 1325 ? 5.676 2.747 27.398 1.00 88.81 1325 SER A O 1
ATOM 10311 N N . LEU A 1 1326 ? 3.660 3.038 28.343 1.00 89.81 1326 LEU A N 1
ATOM 10312 C CA . LEU A 1 1326 ? 3.525 4.444 27.936 1.00 89.81 1326 LEU A CA 1
ATOM 10313 C C . LEU A 1 1326 ? 4.558 5.351 28.625 1.00 89.81 1326 LEU A C 1
ATOM 10315 O O . LEU A 1 1326 ? 5.100 6.252 27.987 1.00 89.81 1326 LEU A O 1
ATOM 10319 N N . ASP A 1 1327 ? 4.888 5.094 29.890 1.00 89.12 1327 ASP A N 1
ATOM 10320 C CA . ASP A 1 1327 ? 5.896 5.854 30.634 1.00 89.12 1327 ASP A CA 1
ATOM 10321 C C . ASP A 1 1327 ? 7.322 5.561 30.150 1.00 89.12 1327 ASP A C 1
ATOM 10323 O O . ASP A 1 1327 ? 8.155 6.468 30.108 1.00 89.12 1327 ASP A O 1
ATOM 10327 N N . VAL A 1 1328 ? 7.621 4.324 29.730 1.00 88.25 1328 VAL A N 1
ATOM 10328 C CA . VAL A 1 1328 ? 8.874 4.007 29.022 1.00 88.25 1328 VAL A CA 1
ATOM 10329 C C . VAL A 1 1328 ? 8.924 4.741 27.682 1.00 88.25 1328 VAL A C 1
ATOM 10331 O O . VAL A 1 1328 ? 9.901 5.443 27.432 1.00 88.25 1328 VAL A O 1
ATOM 10334 N N . ALA A 1 1329 ? 7.859 4.677 26.873 1.00 88.75 1329 ALA A N 1
ATOM 10335 C CA . ALA A 1 1329 ? 7.765 5.414 25.613 1.00 88.75 1329 ALA A CA 1
ATOM 10336 C C . ALA A 1 1329 ? 8.011 6.925 25.814 1.00 88.75 1329 ALA A C 1
ATOM 10338 O O . ALA A 1 1329 ? 8.825 7.525 25.111 1.00 88.75 1329 ALA A O 1
ATOM 10339 N N . HIS A 1 1330 ? 7.378 7.533 26.822 1.00 89.06 1330 HIS A N 1
ATOM 10340 C CA . HIS A 1 1330 ? 7.538 8.955 27.136 1.00 89.06 1330 HIS A CA 1
ATOM 10341 C C . HIS A 1 1330 ? 8.973 9.293 27.556 1.00 89.06 1330 HIS A C 1
ATOM 10343 O O . HIS A 1 1330 ? 9.520 10.310 27.127 1.00 89.06 1330 HIS A O 1
ATOM 10349 N N . ARG A 1 1331 ? 9.614 8.435 28.356 1.00 87.31 1331 ARG A N 1
ATOM 10350 C CA . ARG A 1 1331 ? 10.995 8.633 28.815 1.00 87.31 1331 ARG A CA 1
ATOM 10351 C C . ARG A 1 1331 ? 12.000 8.518 27.670 1.00 87.31 1331 ARG A C 1
ATOM 10353 O O . ARG A 1 1331 ? 12.799 9.431 27.493 1.00 87.31 1331 ARG A O 1
ATOM 10360 N N . THR A 1 1332 ? 11.891 7.482 26.835 1.00 82.88 1332 THR A N 1
ATOM 10361 C CA . THR A 1 1332 ? 12.726 7.309 25.634 1.00 82.88 1332 THR A CA 1
ATOM 10362 C C . THR A 1 1332 ? 12.549 8.471 24.654 1.00 82.88 1332 THR A C 1
ATOM 10364 O O . THR A 1 1332 ? 13.528 8.969 24.105 1.00 82.88 1332 THR A O 1
ATOM 10367 N N . LEU A 1 1333 ? 11.325 8.980 24.482 1.00 83.38 1333 LEU A N 1
ATOM 10368 C CA . LEU A 1 1333 ? 11.065 10.158 23.652 1.00 83.38 1333 LEU A CA 1
ATOM 10369 C C . LEU A 1 1333 ? 11.712 11.433 24.230 1.00 83.38 1333 LEU A C 1
ATOM 10371 O O . LEU A 1 1333 ? 12.271 12.236 23.484 1.00 83.38 1333 LEU A O 1
ATOM 10375 N N . LEU A 1 1334 ? 11.700 11.617 25.556 1.00 81.19 1334 LEU A N 1
ATOM 10376 C CA . LEU A 1 1334 ? 12.426 12.715 26.206 1.00 81.19 1334 LEU A CA 1
ATOM 10377 C C . LEU A 1 1334 ? 13.952 12.559 26.093 1.00 81.19 1334 LEU A C 1
ATOM 10379 O O . LEU A 1 1334 ? 14.639 13.559 25.891 1.00 81.19 1334 LEU A O 1
ATOM 10383 N N . GLU A 1 1335 ? 14.486 11.341 26.186 1.00 77.31 1335 GLU A N 1
ATOM 10384 C CA . GLU A 1 1335 ? 15.915 11.044 26.008 1.00 77.31 1335 GLU A CA 1
ATOM 10385 C C . GLU A 1 1335 ? 16.385 11.376 24.583 1.00 77.31 1335 GLU A C 1
ATOM 10387 O O . GLU A 1 1335 ? 17.333 12.148 24.428 1.00 77.31 1335 GLU A O 1
ATOM 10392 N N . ILE A 1 1336 ? 15.656 10.931 23.551 1.00 71.50 1336 ILE A N 1
ATOM 10393 C CA . ILE A 1 1336 ? 15.902 11.306 22.145 1.00 71.50 1336 ILE A CA 1
ATOM 10394 C C . ILE A 1 1336 ? 15.902 12.836 21.985 1.00 71.50 1336 ILE A C 1
ATOM 10396 O O . ILE A 1 1336 ? 16.832 13.398 21.412 1.00 71.50 1336 ILE A O 1
ATOM 10400 N N . SER A 1 1337 ? 14.922 13.535 22.575 1.00 70.19 1337 SER A N 1
ATOM 10401 C CA . SER A 1 1337 ? 14.830 15.001 22.469 1.00 70.19 1337 SER A CA 1
ATOM 10402 C C . SER A 1 1337 ? 15.987 15.765 23.120 1.00 70.19 1337 SER A C 1
ATOM 10404 O O . SER A 1 1337 ? 16.234 16.912 22.763 1.00 70.19 1337 SER A O 1
ATOM 10406 N N . ARG A 1 1338 ? 16.703 15.147 24.070 1.00 64.38 1338 ARG A N 1
ATOM 10407 C CA . ARG A 1 1338 ? 17.944 15.702 24.630 1.00 64.38 1338 ARG A CA 1
ATOM 10408 C C . ARG A 1 1338 ? 19.105 15.460 23.671 1.00 64.38 1338 ARG A C 1
ATOM 10410 O O . ARG A 1 1338 ? 19.852 16.395 23.390 1.00 64.38 1338 ARG A O 1
ATOM 10417 N N . HIS A 1 1339 ? 19.213 14.247 23.131 1.00 51.97 1339 HIS A N 1
ATOM 10418 C CA . HIS A 1 1339 ? 20.282 13.870 22.207 1.00 51.97 1339 HIS A CA 1
ATOM 10419 C C . HIS A 1 1339 ? 20.254 14.623 20.869 1.00 51.97 1339 HIS A C 1
ATOM 10421 O O . HIS A 1 1339 ? 21.330 14.916 20.365 1.00 51.97 1339 HIS A O 1
ATOM 10427 N N . ASP A 1 1340 ? 19.091 15.026 20.343 1.00 47.97 1340 ASP A N 1
ATOM 10428 C CA . ASP A 1 1340 ? 19.007 15.885 19.142 1.00 47.97 1340 ASP A CA 1
ATOM 10429 C C . ASP A 1 1340 ? 19.411 17.359 19.396 1.00 47.97 1340 ASP A C 1
ATOM 10431 O O . ASP A 1 1340 ? 19.629 18.106 18.443 1.00 47.97 1340 ASP A O 1
ATOM 10435 N N . THR A 1 1341 ? 19.508 17.815 20.657 1.00 38.69 1341 THR A N 1
ATOM 10436 C CA . THR A 1 1341 ? 19.990 19.186 20.971 1.00 38.69 1341 THR A CA 1
ATOM 10437 C C . THR A 1 1341 ? 21.509 19.290 21.076 1.00 38.69 1341 THR A C 1
ATOM 10439 O O . THR A 1 1341 ? 22.065 20.380 20.945 1.00 38.69 1341 THR A O 1
ATOM 10442 N N . THR A 1 1342 ? 22.190 18.162 21.261 1.00 30.55 1342 THR A N 1
ATOM 10443 C CA . THR A 1 1342 ? 23.590 18.013 20.865 1.00 30.55 1342 THR A CA 1
ATOM 10444 C C . THR A 1 1342 ? 23.643 17.675 19.381 1.00 30.55 1342 THR A C 1
ATOM 10446 O O . THR A 1 1342 ? 22.914 16.796 18.933 1.00 30.55 1342 THR A O 1
ATOM 10449 N N . GLU A 1 1343 ? 24.539 18.298 18.613 1.00 33.69 1343 GLU A N 1
ATOM 10450 C CA . GLU A 1 1343 ? 24.900 17.737 17.304 1.00 33.69 1343 GLU A CA 1
ATOM 10451 C C . GLU A 1 1343 ? 25.323 16.268 17.501 1.00 33.69 1343 GLU A C 1
ATOM 10453 O O . GLU A 1 1343 ? 25.981 15.984 18.513 1.00 33.69 1343 GLU A O 1
ATOM 10458 N N . PRO A 1 1344 ? 24.924 15.332 16.610 1.00 36.81 1344 PRO A N 1
ATOM 10459 C CA . PRO A 1 1344 ? 25.017 13.894 16.855 1.00 36.81 1344 PRO A CA 1
ATOM 10460 C C . PRO A 1 1344 ? 26.471 13.469 17.059 1.00 36.81 1344 PRO A C 1
ATOM 10462 O O . PRO A 1 1344 ? 27.217 13.192 16.123 1.00 36.81 1344 PRO A O 1
ATOM 10465 N N . THR A 1 1345 ? 26.865 13.419 18.327 1.00 28.12 1345 THR A N 1
ATOM 10466 C CA . THR A 1 1345 ? 28.242 13.251 18.796 1.00 28.12 1345 THR A CA 1
ATOM 10467 C C . THR A 1 1345 ? 28.580 11.762 18.902 1.00 28.12 1345 THR A C 1
ATOM 10469 O O . THR A 1 1345 ? 29.177 11.289 19.869 1.00 28.12 1345 THR A O 1
ATOM 10472 N N . ASP A 1 1346 ? 28.175 11.014 17.870 1.00 30.44 1346 ASP A N 1
ATOM 10473 C CA . ASP A 1 1346 ? 28.564 9.628 17.646 1.00 30.44 1346 ASP A CA 1
ATOM 10474 C C . ASP A 1 1346 ? 30.089 9.560 17.500 1.00 30.44 1346 ASP A C 1
ATOM 10476 O O . ASP A 1 1346 ? 30.683 10.121 16.576 1.00 30.44 1346 ASP A O 1
ATOM 10480 N N . GLY A 1 1347 ? 30.743 8.844 18.413 1.00 30.00 1347 GLY A N 1
ATOM 10481 C CA . GLY A 1 1347 ? 32.178 8.607 18.319 1.00 30.00 1347 GLY A CA 1
ATOM 10482 C C . GLY A 1 1347 ? 32.562 7.845 17.043 1.00 30.00 1347 GLY A C 1
ATOM 10483 O O . GLY A 1 1347 ? 31.779 7.079 16.485 1.00 30.00 1347 GLY A O 1
ATOM 10484 N N . SER A 1 1348 ? 33.828 7.988 16.642 1.00 32.94 1348 SER A N 1
ATOM 10485 C CA . SER A 1 1348 ? 34.518 7.260 15.558 1.00 32.94 1348 SER A CA 1
ATOM 10486 C C . SER A 1 1348 ? 34.241 7.636 14.091 1.00 32.94 1348 SER A C 1
ATOM 10488 O O . SER A 1 1348 ? 34.982 7.153 13.238 1.00 32.94 1348 SER A O 1
ATOM 10490 N N . ILE A 1 1349 ? 33.311 8.543 13.760 1.00 33.41 1349 ILE A N 1
ATOM 10491 C CA . ILE A 1 1349 ? 33.184 9.087 12.387 1.00 33.41 1349 ILE A CA 1
ATOM 10492 C C . ILE A 1 1349 ? 33.203 10.630 12.430 1.00 33.41 1349 ILE A C 1
ATOM 10494 O O . ILE A 1 1349 ? 32.236 11.220 12.902 1.00 33.41 1349 ILE A O 1
ATOM 10498 N N . PRO A 1 1350 ? 34.277 11.307 11.968 1.00 31.61 1350 PRO A N 1
ATOM 10499 C CA . PRO A 1 1350 ? 34.366 12.771 12.016 1.00 31.61 1350 PRO A CA 1
ATOM 10500 C C . PRO A 1 1350 ? 33.329 13.466 11.121 1.00 31.61 1350 PRO A C 1
ATOM 10502 O O . PRO A 1 1350 ? 33.225 13.135 9.936 1.00 31.61 1350 PRO A O 1
ATOM 10505 N N . ASP A 1 1351 ? 32.607 14.453 11.667 1.00 34.53 1351 ASP A N 1
ATOM 10506 C CA . ASP A 1 1351 ? 31.612 15.230 10.913 1.00 34.53 1351 ASP A CA 1
ATOM 10507 C C . ASP A 1 1351 ? 32.274 16.173 9.884 1.00 34.53 1351 ASP A C 1
ATOM 10509 O O . ASP A 1 1351 ? 33.396 16.668 10.051 1.00 34.53 1351 ASP A O 1
ATOM 10513 N N . LEU A 1 1352 ? 31.557 16.430 8.793 1.00 39.50 1352 LEU A N 1
ATOM 10514 C CA . LEU A 1 1352 ? 31.998 17.192 7.629 1.00 39.50 1352 LEU A CA 1
ATOM 10515 C C . LEU A 1 1352 ? 31.871 18.700 7.888 1.00 39.50 1352 LEU A C 1
ATOM 10517 O O . LEU A 1 1352 ? 31.062 19.389 7.269 1.00 39.50 1352 LEU A O 1
ATOM 10521 N N . GLY A 1 1353 ? 32.709 19.212 8.798 1.00 34.03 1353 GLY A N 1
ATOM 10522 C CA . GLY A 1 1353 ? 32.791 20.617 9.225 1.00 34.03 1353 GLY A CA 1
ATOM 10523 C C . GLY A 1 1353 ? 33.240 21.599 8.132 1.00 34.03 1353 GLY A C 1
ATOM 10524 O O . GLY A 1 1353 ? 34.308 22.210 8.228 1.00 34.03 1353 GLY A O 1
ATOM 10525 N N . ILE A 1 1354 ? 32.426 21.725 7.082 1.00 36.34 1354 ILE A N 1
ATOM 10526 C CA . ILE A 1 1354 ? 32.592 22.625 5.938 1.00 36.34 1354 ILE A CA 1
ATOM 10527 C C . ILE A 1 1354 ? 31.743 23.886 6.135 1.00 36.34 1354 ILE A C 1
ATOM 10529 O O . ILE A 1 1354 ? 32.274 24.981 5.973 1.00 36.34 1354 ILE A O 1
ATOM 10533 N N . GLU A 1 1355 ? 30.477 23.775 6.559 1.00 39.38 1355 GLU A N 1
ATOM 10534 C CA . GLU A 1 1355 ? 29.607 24.945 6.791 1.00 39.38 1355 GLU A CA 1
ATOM 10535 C C . GLU A 1 1355 ? 30.177 25.876 7.885 1.00 39.38 1355 GLU A C 1
ATOM 10537 O O . GLU A 1 1355 ? 30.249 27.089 7.682 1.00 39.38 1355 GLU A O 1
ATOM 10542 N N . SER A 1 1356 ? 30.724 25.319 8.975 1.00 35.00 1356 SER A N 1
ATOM 10543 C CA . SER A 1 1356 ? 31.389 26.078 10.055 1.00 35.00 1356 SER A CA 1
ATOM 10544 C C . SER A 1 1356 ? 32.711 26.752 9.651 1.00 35.00 1356 SER A C 1
ATOM 10546 O O . SER A 1 1356 ? 33.196 27.636 10.360 1.00 35.00 1356 SER A O 1
ATOM 10548 N N . LYS A 1 1357 ? 33.291 26.365 8.504 1.00 33.97 1357 LYS A N 1
ATOM 10549 C CA . LYS A 1 1357 ? 34.447 27.033 7.882 1.00 33.97 1357 LYS A CA 1
ATOM 10550 C C . LYS A 1 1357 ? 34.016 28.021 6.797 1.00 33.97 1357 LYS A C 1
ATOM 10552 O O . LYS A 1 1357 ? 34.603 29.093 6.693 1.00 33.97 1357 LYS A O 1
ATOM 10557 N N . MET A 1 1358 ? 32.966 27.715 6.033 1.00 31.81 1358 MET A N 1
ATOM 10558 C CA . MET A 1 1358 ? 32.397 28.634 5.041 1.00 31.81 1358 MET A CA 1
ATOM 10559 C C . MET A 1 1358 ? 31.830 29.901 5.687 1.00 31.81 1358 MET A C 1
ATOM 10561 O O . MET A 1 1358 ? 32.034 30.985 5.149 1.00 31.81 1358 MET A O 1
ATOM 10565 N N . SER A 1 1359 ? 31.225 29.812 6.877 1.00 37.22 1359 SER A N 1
ATOM 10566 C CA . SER A 1 1359 ? 30.763 30.992 7.626 1.00 37.22 1359 SER A CA 1
ATOM 10567 C C . SER A 1 1359 ? 31.892 31.936 8.076 1.00 37.22 1359 SER A C 1
ATOM 10569 O O . SER A 1 1359 ? 31.617 33.073 8.457 1.00 37.22 1359 SER A O 1
ATOM 10571 N N . GLN A 1 1360 ? 33.154 31.491 8.032 1.00 36.94 1360 GLN A N 1
ATOM 10572 C CA . GLN A 1 1360 ? 34.341 32.301 8.340 1.00 36.94 1360 GLN A CA 1
ATOM 10573 C C . GLN A 1 1360 ? 35.004 32.890 7.080 1.00 36.94 1360 GLN A C 1
ATOM 10575 O O . GLN A 1 1360 ? 35.832 33.795 7.188 1.00 36.94 1360 GLN A O 1
ATOM 10580 N N . LEU A 1 1361 ? 34.631 32.430 5.879 1.00 30.33 1361 LEU A N 1
ATOM 10581 C CA . LEU A 1 1361 ? 35.158 32.931 4.607 1.00 30.33 1361 LEU A CA 1
ATOM 10582 C C . LEU A 1 1361 ? 34.438 34.217 4.175 1.00 30.33 1361 LEU A C 1
ATOM 10584 O O . LEU A 1 1361 ? 33.642 34.232 3.236 1.00 30.33 1361 LEU A O 1
ATOM 10588 N N . GLN A 1 1362 ? 34.760 35.327 4.842 1.00 33.41 1362 GLN A N 1
ATOM 10589 C CA . GLN A 1 1362 ? 34.410 36.662 4.354 1.00 33.41 1362 GLN A CA 1
ATOM 10590 C C . GLN A 1 1362 ? 35.184 36.960 3.061 1.00 33.41 1362 GLN A C 1
ATOM 10592 O O . GLN A 1 1362 ? 36.348 37.356 3.081 1.00 33.41 1362 GLN A O 1
ATOM 10597 N N . ILE A 1 1363 ? 34.536 36.744 1.915 1.00 33.69 1363 ILE A N 1
ATOM 10598 C CA . ILE A 1 1363 ? 35.094 37.087 0.606 1.00 33.69 1363 ILE A CA 1
ATOM 10599 C C . ILE A 1 1363 ? 35.046 38.609 0.438 1.00 33.69 1363 ILE A C 1
ATOM 10601 O O . ILE A 1 1363 ? 33.967 39.193 0.351 1.00 33.69 1363 ILE A O 1
ATOM 10605 N N . ASP A 1 1364 ? 36.220 39.236 0.331 1.00 33.50 1364 ASP A N 1
ATOM 10606 C CA . ASP A 1 1364 ? 36.404 40.659 0.014 1.00 33.50 1364 ASP A CA 1
ATOM 10607 C C . ASP A 1 1364 ? 35.862 40.996 -1.392 1.00 33.50 1364 ASP A C 1
ATOM 10609 O O . ASP A 1 1364 ? 36.598 41.112 -2.381 1.00 33.50 1364 ASP A O 1
ATOM 10613 N N . THR A 1 1365 ? 34.543 41.162 -1.515 1.00 31.00 1365 THR A N 1
ATOM 10614 C CA . THR A 1 1365 ? 33.895 41.568 -2.765 1.00 31.00 1365 THR A CA 1
ATOM 10615 C C . THR A 1 1365 ? 34.230 43.024 -3.076 1.00 31.00 1365 THR A C 1
ATOM 10617 O O . THR A 1 1365 ? 33.495 43.943 -2.711 1.00 31.00 1365 THR A O 1
ATOM 10620 N N . LYS A 1 1366 ? 35.348 43.236 -3.785 1.00 30.25 1366 LYS A N 1
ATOM 10621 C CA . LYS A 1 1366 ? 35.833 44.533 -4.293 1.00 30.25 1366 LYS A CA 1
ATOM 10622 C C . LYS A 1 1366 ? 34.912 45.097 -5.384 1.00 30.25 1366 LYS A C 1
ATOM 10624 O O . LYS A 1 1366 ? 35.286 45.222 -6.550 1.00 30.25 1366 LYS A O 1
ATOM 10629 N N . SER A 1 1367 ? 33.691 45.447 -4.986 1.00 30.88 1367 SER A N 1
ATOM 10630 C CA . SER A 1 1367 ? 32.688 46.093 -5.825 1.00 30.88 1367 SER A CA 1
ATOM 10631 C C . SER A 1 1367 ? 33.183 47.474 -6.251 1.00 30.88 1367 SER A C 1
ATOM 10633 O O . SER A 1 1367 ? 33.339 48.389 -5.439 1.00 30.88 1367 SER A O 1
ATOM 10635 N N . ARG A 1 1368 ? 33.474 47.626 -7.545 1.00 29.39 1368 ARG A N 1
ATOM 10636 C CA . ARG A 1 1368 ? 33.922 48.895 -8.124 1.00 29.39 1368 ARG A CA 1
ATOM 10637 C C . ARG A 1 1368 ? 32.750 49.875 -8.149 1.00 29.39 1368 ARG A C 1
ATOM 10639 O O . ARG A 1 1368 ? 31.867 49.760 -8.995 1.00 29.39 1368 ARG A O 1
ATOM 10646 N N . SER A 1 1369 ? 32.776 50.860 -7.252 1.00 28.69 1369 SER A N 1
ATOM 10647 C CA . SER A 1 1369 ? 31.816 51.967 -7.259 1.00 28.69 1369 SER A CA 1
ATOM 10648 C C . SER A 1 1369 ? 31.756 52.635 -8.641 1.00 28.69 1369 SER A C 1
ATOM 10650 O O . SER A 1 1369 ? 32.749 53.156 -9.154 1.00 28.69 1369 SER A O 1
ATOM 10652 N N . ARG A 1 1370 ? 30.558 52.631 -9.230 1.00 32.22 1370 ARG A N 1
ATOM 10653 C CA . ARG A 1 1370 ? 30.139 53.525 -10.312 1.00 32.22 1370 ARG A CA 1
ATOM 10654 C C . ARG A 1 1370 ? 28.812 54.143 -9.895 1.00 32.22 1370 ARG A C 1
ATOM 10656 O O . ARG A 1 1370 ? 27.758 53.567 -10.135 1.00 32.22 1370 ARG A O 1
ATOM 10663 N N . ASN A 1 1371 ? 28.884 55.295 -9.236 1.00 26.67 1371 ASN A N 1
ATOM 10664 C CA . ASN A 1 1371 ? 27.717 56.031 -8.750 1.00 26.67 1371 ASN A CA 1
ATOM 10665 C C . ASN A 1 1371 ? 26.880 56.591 -9.920 1.00 26.67 1371 ASN A C 1
ATOM 10667 O O . ASN A 1 1371 ? 27.398 57.419 -10.674 1.00 26.67 1371 ASN A O 1
ATOM 10671 N N . PRO A 1 1372 ? 25.584 56.253 -10.044 1.00 38.44 1372 PRO A N 1
ATOM 10672 C CA . PRO A 1 1372 ? 24.608 57.087 -10.737 1.00 38.44 1372 PRO A CA 1
ATOM 10673 C C . PRO A 1 1372 ? 24.153 58.218 -9.787 1.00 38.44 1372 PRO A C 1
ATOM 10675 O O . PRO A 1 1372 ? 24.001 57.974 -8.587 1.00 38.44 1372 PRO A O 1
ATOM 10678 N N . PRO A 1 1373 ? 23.934 59.456 -10.262 1.00 33.97 1373 PRO A N 1
ATOM 10679 C CA . PRO A 1 1373 ? 23.598 60.577 -9.386 1.00 33.97 1373 PRO A CA 1
ATOM 10680 C C . PRO A 1 1373 ? 22.151 60.512 -8.875 1.00 33.97 1373 PRO A C 1
ATOM 10682 O O . PRO A 1 1373 ? 21.210 60.274 -9.634 1.00 33.97 1373 PRO A O 1
ATOM 10685 N N . ALA A 1 1374 ? 21.962 60.794 -7.584 1.00 29.77 1374 ALA A N 1
ATOM 10686 C CA . ALA A 1 1374 ? 20.644 60.844 -6.958 1.00 29.77 1374 ALA A CA 1
ATOM 10687 C C . ALA A 1 1374 ? 19.796 62.005 -7.513 1.00 29.77 1374 ALA A C 1
ATOM 10689 O O . ALA A 1 1374 ? 20.132 63.178 -7.340 1.00 29.77 1374 ALA A O 1
ATOM 10690 N N . THR A 1 1375 ? 18.662 61.685 -8.139 1.00 34.09 1375 THR A N 1
ATOM 10691 C CA . THR A 1 1375 ? 17.651 62.667 -8.559 1.00 34.09 1375 THR A CA 1
ATOM 10692 C C . THR A 1 1375 ? 16.604 62.877 -7.460 1.00 34.09 1375 THR A C 1
ATOM 10694 O O . THR A 1 1375 ? 16.271 61.968 -6.701 1.00 34.09 1375 THR A O 1
ATOM 10697 N N . ARG A 1 1376 ? 16.129 64.120 -7.313 1.00 30.52 1376 ARG A N 1
ATOM 10698 C CA . ARG A 1 1376 ? 15.342 64.557 -6.147 1.00 30.52 1376 ARG A CA 1
ATOM 10699 C C . ARG A 1 1376 ? 13.932 63.963 -6.094 1.00 30.52 1376 ARG A C 1
ATOM 10701 O O . ARG A 1 1376 ? 13.227 63.883 -7.094 1.00 30.52 1376 ARG A O 1
ATOM 10708 N N . GLN A 1 1377 ? 13.495 63.697 -4.864 1.00 30.97 1377 GLN A N 1
ATOM 10709 C CA . GLN A 1 1377 ? 12.099 63.449 -4.504 1.00 30.97 1377 GLN A CA 1
ATOM 10710 C C . GLN A 1 1377 ? 11.184 64.580 -5.004 1.00 30.97 1377 GLN A C 1
ATOM 10712 O O . GLN A 1 1377 ? 11.471 65.756 -4.778 1.00 30.97 1377 GLN A O 1
ATOM 10717 N N . THR A 1 1378 ? 10.030 64.231 -5.574 1.00 33.47 1378 THR A N 1
ATOM 10718 C CA . THR A 1 1378 ? 8.905 65.158 -5.768 1.00 33.47 1378 THR A CA 1
ATOM 10719 C C . THR A 1 1378 ? 7.648 64.582 -5.115 1.00 33.47 1378 THR A C 1
ATOM 10721 O O . THR A 1 1378 ? 7.240 63.454 -5.380 1.00 33.47 1378 THR A O 1
ATOM 10724 N N . ARG A 1 1379 ? 7.040 65.346 -4.198 1.00 27.27 1379 ARG A N 1
ATOM 10725 C CA . ARG A 1 1379 ? 5.785 64.969 -3.528 1.00 27.27 1379 ARG A CA 1
ATOM 10726 C C . ARG A 1 1379 ? 4.598 65.293 -4.436 1.00 27.27 1379 ARG A C 1
ATOM 10728 O O . ARG A 1 1379 ? 4.323 66.467 -4.658 1.00 27.27 1379 ARG A O 1
ATOM 10735 N N . ALA A 1 1380 ? 3.831 64.283 -4.836 1.00 33.09 1380 ALA A N 1
ATOM 10736 C CA . ALA A 1 1380 ? 2.501 64.460 -5.418 1.00 33.09 1380 ALA A CA 1
ATOM 10737 C C . ALA A 1 1380 ? 1.441 63.811 -4.511 1.00 33.09 1380 ALA A C 1
ATOM 10739 O O . ALA A 1 1380 ? 1.485 62.613 -4.242 1.00 33.09 1380 ALA A O 1
ATOM 10740 N N . ARG A 1 1381 ? 0.480 64.602 -4.016 1.00 28.42 1381 ARG A N 1
ATOM 10741 C CA . ARG A 1 1381 ? -0.700 64.084 -3.299 1.00 28.42 1381 ARG A CA 1
ATOM 10742 C C . ARG A 1 1381 ? -1.660 63.446 -4.306 1.00 28.42 1381 ARG A C 1
ATOM 10744 O O . ARG A 1 1381 ? -2.106 64.146 -5.212 1.00 28.42 1381 ARG A O 1
ATOM 10751 N N . ARG A 1 1382 ? -2.120 62.212 -4.067 1.00 30.27 1382 ARG A N 1
ATOM 10752 C CA . ARG A 1 1382 ? -3.414 61.764 -4.607 1.00 30.27 1382 ARG A CA 1
ATOM 10753 C C . ARG A 1 1382 ? -4.200 60.918 -3.600 1.00 30.27 1382 ARG A C 1
ATOM 10755 O O . ARG A 1 1382 ? -3.715 59.907 -3.122 1.00 30.27 1382 ARG A O 1
ATOM 10762 N N . LEU A 1 1383 ? -5.374 61.463 -3.276 1.00 32.16 1383 LEU A N 1
ATOM 10763 C CA . LEU A 1 1383 ? -6.626 60.916 -2.730 1.00 32.16 1383 LEU A CA 1
ATOM 10764 C C . LEU A 1 1383 ? -6.654 59.531 -2.048 1.00 32.16 1383 LEU A C 1
ATOM 10766 O O . LEU A 1 1383 ? -6.168 58.534 -2.562 1.00 32.16 1383 LEU A O 1
ATOM 10770 N N . LYS A 1 1384 ? -7.380 59.491 -0.923 1.00 26.31 1384 LYS A N 1
ATOM 10771 C CA . LYS A 1 1384 ? -7.769 58.278 -0.194 1.00 26.31 1384 LYS A CA 1
ATOM 10772 C C . LYS A 1 1384 ? -8.800 57.459 -0.985 1.00 26.31 1384 LYS A C 1
ATOM 10774 O O . LYS A 1 1384 ? -9.805 58.022 -1.415 1.00 26.31 1384 LYS A O 1
ATOM 10779 N N . THR A 1 1385 ? -8.648 56.141 -0.987 1.00 30.19 1385 THR A N 1
ATOM 10780 C CA . THR A 1 1385 ? -9.766 55.182 -0.931 1.00 30.19 1385 THR A CA 1
ATOM 10781 C C . THR A 1 1385 ? -9.671 54.410 0.387 1.00 30.19 1385 THR A C 1
ATOM 10783 O O . THR A 1 1385 ? -8.600 54.340 0.990 1.00 30.19 1385 THR A O 1
ATOM 10786 N N . SER A 1 1386 ? -10.806 53.934 0.902 1.00 24.80 1386 SER A N 1
ATOM 10787 C CA . SER A 1 1386 ? -10.925 53.401 2.265 1.00 24.80 1386 SER A CA 1
ATOM 10788 C C . SER A 1 1386 ? -11.268 51.917 2.237 1.00 24.80 1386 SER A C 1
ATOM 10790 O O . SER A 1 1386 ? -12.445 51.568 2.192 1.00 24.80 1386 SER A O 1
ATOM 10792 N N . GLU A 1 1387 ? -10.254 51.059 2.306 1.00 31.41 1387 GLU A N 1
ATOM 10793 C CA . GLU A 1 1387 ? -10.435 49.621 2.532 1.00 31.41 1387 GLU A CA 1
ATOM 10794 C C . GLU A 1 1387 ? -10.114 49.247 3.986 1.00 31.41 1387 GLU A C 1
ATOM 10796 O O . GLU A 1 1387 ? -9.426 49.979 4.703 1.00 31.41 1387 GLU A O 1
ATOM 10801 N N . ASN A 1 1388 ? -10.707 48.148 4.452 1.00 25.16 1388 ASN A N 1
ATOM 10802 C CA . ASN A 1 1388 ? -10.791 47.830 5.877 1.00 25.16 1388 ASN A CA 1
ATOM 10803 C C . ASN A 1 1388 ? -9.440 47.399 6.480 1.00 25.16 1388 ASN A C 1
ATOM 10805 O O . ASN A 1 1388 ? -8.668 46.701 5.820 1.00 25.16 1388 ASN A O 1
ATOM 10809 N N . PRO A 1 1389 ? -9.163 47.736 7.755 1.00 28.94 1389 PRO A N 1
ATOM 10810 C CA . PRO A 1 1389 ? -7.941 47.311 8.423 1.00 28.94 1389 PRO A CA 1
ATOM 10811 C C . PRO A 1 1389 ? -7.957 45.800 8.692 1.00 28.94 1389 PRO A C 1
ATOM 10813 O O . PRO A 1 1389 ? -8.731 45.307 9.514 1.00 28.94 1389 PRO A O 1
ATOM 10816 N N . SER A 1 1390 ? -7.052 45.066 8.042 1.00 30.58 1390 SER A N 1
ATOM 10817 C CA . SER A 1 1390 ? -6.694 43.700 8.439 1.00 30.58 1390 SER A CA 1
ATOM 10818 C C . SER A 1 1390 ? -6.199 43.682 9.896 1.00 30.58 1390 SER A C 1
ATOM 10820 O O . SER A 1 1390 ? -5.489 44.609 10.299 1.00 30.58 1390 SER A O 1
ATOM 10822 N N . PRO A 1 1391 ? -6.545 42.663 10.703 1.00 28.89 1391 PRO A N 1
ATOM 10823 C CA . PRO A 1 1391 ? -6.356 42.708 12.150 1.00 28.89 1391 PRO A CA 1
ATOM 10824 C C . PRO A 1 1391 ? -4.880 42.784 12.558 1.00 28.89 1391 PRO A C 1
ATOM 10826 O O . PRO A 1 1391 ? -4.043 42.043 12.049 1.00 28.89 1391 PRO A O 1
ATOM 10829 N N . ASN A 1 1392 ? -4.608 43.670 13.523 1.00 26.28 1392 ASN A N 1
ATOM 10830 C CA . ASN A 1 1392 ? -3.313 43.963 14.145 1.00 26.28 1392 ASN A CA 1
ATOM 10831 C C . ASN A 1 1392 ? -2.266 42.838 14.057 1.00 26.28 1392 ASN A C 1
ATOM 10833 O O . ASN A 1 1392 ? -2.300 41.881 14.837 1.00 26.28 1392 ASN A O 1
ATOM 10837 N N . SER A 1 1393 ? -1.247 43.045 13.221 1.00 28.12 1393 SER A N 1
ATOM 10838 C CA . SER A 1 1393 ? 0.036 42.354 13.331 1.00 28.12 1393 SER A CA 1
ATOM 10839 C C . SER A 1 1393 ? 0.699 42.740 14.658 1.00 28.12 1393 SER A C 1
ATOM 10841 O O . SER A 1 1393 ? 1.435 43.726 14.742 1.00 28.12 1393 SER A O 1
ATOM 10843 N N . LYS A 1 1394 ? 0.407 41.996 15.732 1.00 30.17 1394 LYS A N 1
ATOM 10844 C CA . LYS A 1 1394 ? 1.116 42.148 17.006 1.00 30.17 1394 LYS A CA 1
ATOM 10845 C C . LYS A 1 1394 ? 2.597 41.869 16.760 1.00 30.17 1394 LYS A C 1
ATOM 10847 O O . LYS A 1 1394 ? 2.950 40.758 16.375 1.00 30.17 1394 LYS A O 1
ATOM 10852 N N . ASN A 1 1395 ? 3.439 42.870 17.007 1.00 25.52 1395 ASN A N 1
ATOM 10853 C CA . ASN A 1 1395 ? 4.891 42.739 16.946 1.00 25.52 1395 ASN A CA 1
ATOM 10854 C C . ASN A 1 1395 ? 5.348 41.690 17.970 1.00 25.52 1395 ASN A C 1
ATOM 10856 O O . ASN A 1 1395 ? 5.490 41.997 19.153 1.00 25.52 1395 ASN A O 1
ATOM 10860 N N . LEU A 1 1396 ? 5.550 40.452 17.519 1.00 28.97 1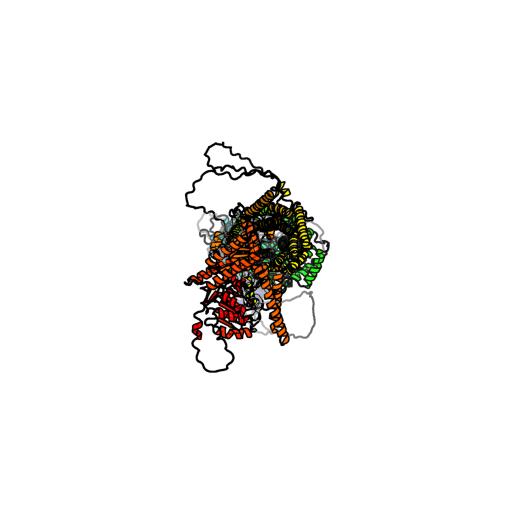396 LEU A N 1
ATOM 10861 C CA . LEU A 1 1396 ? 6.193 39.417 18.316 1.00 28.97 1396 LEU A CA 1
ATOM 10862 C C . LEU A 1 1396 ? 7.676 39.768 18.418 1.00 28.97 1396 LEU A C 1
ATOM 10864 O O . LEU A 1 1396 ? 8.413 39.714 17.435 1.00 28.97 1396 LEU A O 1
ATOM 10868 N N . SER A 1 1397 ? 8.076 40.191 19.615 1.00 26.83 1397 SER A N 1
ATOM 10869 C CA . SER A 1 1397 ? 9.459 40.491 19.962 1.00 26.83 1397 SER A CA 1
ATOM 10870 C C . SER A 1 1397 ? 10.361 39.278 19.736 1.00 26.83 1397 SER A C 1
ATOM 10872 O O . SER A 1 1397 ? 9.933 38.126 19.816 1.00 26.83 1397 SER A O 1
ATOM 10874 N N . SER A 1 1398 ? 11.634 39.550 19.459 1.00 26.89 1398 SER A N 1
ATOM 10875 C CA . SER A 1 1398 ? 12.651 38.554 19.133 1.00 26.89 1398 SER A CA 1
ATOM 10876 C C . SER A 1 1398 ? 13.051 37.694 20.340 1.00 26.89 1398 SER A C 1
ATOM 10878 O O . SER A 1 1398 ? 14.140 37.848 20.890 1.00 26.89 1398 SER A O 1
ATOM 10880 N N . MET A 1 1399 ? 12.197 36.747 20.725 1.00 24.95 1399 MET A N 1
ATOM 10881 C CA . MET A 1 1399 ? 12.685 35.503 21.316 1.00 24.95 1399 MET A CA 1
ATOM 10882 C C . MET A 1 1399 ? 13.321 34.679 20.198 1.00 24.95 1399 MET A C 1
ATOM 10884 O O . MET A 1 1399 ? 12.670 34.392 19.190 1.00 24.95 1399 MET A O 1
ATOM 10888 N N . ALA A 1 1400 ? 14.586 34.296 20.372 1.00 28.20 1400 ALA A N 1
ATOM 10889 C CA . ALA A 1 1400 ? 15.200 33.288 19.522 1.00 28.20 1400 ALA A CA 1
ATOM 10890 C C . ALA A 1 1400 ? 14.378 31.999 19.654 1.00 28.20 1400 ALA A C 1
ATOM 10892 O O . ALA A 1 1400 ? 14.256 31.446 20.749 1.00 28.20 1400 ALA A O 1
ATOM 10893 N N . LYS A 1 1401 ? 13.764 31.548 18.556 1.00 30.88 1401 LYS A N 1
ATOM 10894 C CA . LYS A 1 1401 ? 13.097 30.247 18.543 1.00 30.88 1401 LYS A CA 1
ATOM 10895 C C . LYS A 1 1401 ? 14.172 29.181 18.716 1.00 30.88 1401 LYS A C 1
ATOM 10897 O O . LYS A 1 1401 ? 15.097 29.125 17.911 1.00 30.88 1401 LYS A O 1
ATOM 10902 N N . ALA A 1 1402 ? 14.024 28.336 19.733 1.00 32.44 1402 ALA A N 1
ATOM 10903 C CA . ALA A 1 1402 ? 14.696 27.044 19.734 1.00 32.44 1402 ALA A CA 1
ATOM 10904 C C . ALA A 1 1402 ? 14.326 26.293 18.436 1.00 32.44 1402 ALA A C 1
ATOM 10906 O O . ALA A 1 1402 ? 13.199 26.482 17.950 1.00 32.44 1402 ALA A O 1
ATOM 10907 N N . PRO A 1 1403 ? 15.234 25.479 17.866 1.00 41.97 1403 PRO A N 1
ATOM 10908 C CA . PRO A 1 1403 ? 14.916 24.674 16.692 1.00 41.97 1403 PRO A CA 1
ATOM 10909 C C . PRO A 1 1403 ? 13.663 23.841 16.976 1.00 41.97 1403 PRO A C 1
ATOM 10911 O O . PRO A 1 1403 ? 13.527 23.238 18.044 1.00 41.97 1403 PRO A O 1
ATOM 10914 N N . LEU A 1 1404 ? 12.708 23.863 16.045 1.00 44.44 1404 LEU A N 1
ATOM 10915 C CA . LEU A 1 1404 ? 11.492 23.069 16.190 1.00 44.44 1404 LEU A CA 1
ATOM 10916 C C . LEU A 1 1404 ? 11.877 21.589 16.061 1.00 44.44 1404 LEU A C 1
ATOM 10918 O O . LEU A 1 1404 ? 12.500 21.231 15.058 1.00 44.44 1404 LEU A O 1
ATOM 10922 N N . PRO A 1 1405 ? 11.518 20.723 17.028 1.00 54.06 1405 PRO A N 1
ATOM 10923 C CA . PRO A 1 1405 ? 11.831 19.305 16.926 1.00 54.06 1405 PRO A CA 1
ATOM 10924 C C . PRO A 1 1405 ? 11.140 18.699 15.694 1.00 54.06 1405 PRO A C 1
ATOM 10926 O O . PRO A 1 1405 ? 10.083 19.201 15.285 1.00 54.06 1405 PRO A O 1
ATOM 10929 N N . PRO A 1 1406 ? 11.689 17.615 15.111 1.00 59.28 1406 PRO A N 1
ATOM 10930 C CA . PRO A 1 1406 ? 11.183 17.023 13.876 1.00 59.28 1406 PRO A CA 1
ATOM 10931 C C . PRO A 1 1406 ? 9.659 16.851 13.840 1.00 59.28 1406 PRO A C 1
ATOM 10933 O O . PRO A 1 1406 ? 9.015 16.534 14.845 1.00 59.28 1406 PRO A O 1
ATOM 10936 N N . ARG A 1 1407 ? 9.053 17.026 12.659 1.00 66.94 1407 ARG A N 1
ATOM 10937 C CA . ARG A 1 1407 ? 7.592 16.896 12.495 1.00 66.94 1407 ARG A CA 1
ATOM 10938 C C . ARG A 1 1407 ? 7.103 15.496 12.897 1.00 66.94 1407 ARG A C 1
ATOM 10940 O O . ARG A 1 1407 ? 6.064 15.389 13.541 1.00 66.94 1407 ARG A O 1
ATOM 10947 N N . SER A 1 1408 ? 7.895 14.464 12.602 1.00 68.75 1408 SER A N 1
ATOM 10948 C CA . SER A 1 1408 ? 7.714 13.073 13.042 1.00 68.75 1408 SER A CA 1
ATOM 10949 C C . SER A 1 1408 ? 7.731 12.928 14.568 1.00 68.75 1408 SER A C 1
ATOM 10951 O O . SER A 1 1408 ? 6.787 12.389 15.140 1.00 68.75 1408 SER A O 1
ATOM 10953 N N . PHE A 1 1409 ? 8.753 13.475 15.237 1.00 76.94 1409 PHE A N 1
ATOM 10954 C CA . PHE A 1 1409 ? 8.849 13.524 16.701 1.00 76.94 1409 PHE A CA 1
ATOM 10955 C C . PHE A 1 1409 ? 7.621 14.208 17.324 1.00 76.94 1409 PHE A C 1
ATOM 10957 O O . PHE A 1 1409 ? 7.013 13.690 18.260 1.00 76.94 1409 PHE A O 1
ATOM 10964 N N . SER A 1 1410 ? 7.223 15.358 16.776 1.00 78.81 1410 SER A N 1
ATOM 10965 C CA . SER A 1 1410 ? 6.090 16.146 17.273 1.00 78.81 1410 SER A CA 1
ATOM 10966 C C . SER A 1 1410 ? 4.760 15.400 17.112 1.00 78.81 1410 SER A C 1
ATOM 10968 O O . SER A 1 1410 ? 3.961 15.368 18.046 1.00 78.81 1410 SER A O 1
ATOM 10970 N N . GLN A 1 1411 ? 4.539 14.752 15.962 1.00 81.38 1411 GLN A N 1
ATOM 10971 C CA . GLN A 1 1411 ? 3.364 13.909 15.715 1.00 81.38 1411 GLN A CA 1
ATOM 10972 C C . GLN A 1 1411 ? 3.313 12.714 16.673 1.00 81.38 1411 GLN A C 1
ATOM 10974 O O . GLN A 1 1411 ? 2.273 12.480 17.282 1.00 81.38 1411 GLN A O 1
ATOM 10979 N N . LEU A 1 1412 ? 4.430 12.007 16.857 1.00 83.69 1412 LEU A N 1
ATOM 10980 C CA . LEU A 1 1412 ? 4.486 10.833 17.727 1.00 83.69 1412 LEU A CA 1
ATOM 10981 C C . LEU A 1 1412 ? 4.317 11.209 19.208 1.00 83.69 1412 LEU A C 1
ATOM 10983 O O . LEU A 1 1412 ? 3.637 10.499 19.947 1.00 83.69 1412 LEU A O 1
ATOM 10987 N N . LYS A 1 1413 ? 4.825 12.375 19.637 1.00 88.38 1413 LYS A N 1
ATOM 10988 C CA . LYS A 1 1413 ? 4.528 12.929 20.967 1.00 88.38 1413 LYS A CA 1
ATOM 10989 C C . LYS A 1 1413 ? 3.033 13.202 21.155 1.00 88.38 1413 LYS A C 1
ATOM 10991 O O . LYS A 1 1413 ? 2.502 12.925 22.226 1.00 88.38 1413 LYS A O 1
ATOM 10996 N N . VAL A 1 1414 ? 2.353 13.726 20.134 1.00 88.88 1414 VAL A N 1
ATOM 10997 C CA . VAL A 1 1414 ? 0.897 13.948 20.159 1.00 88.88 1414 VAL A CA 1
ATOM 10998 C C . VAL A 1 1414 ? 0.140 12.615 20.253 1.00 88.88 1414 VAL A C 1
ATOM 11000 O O . VAL A 1 1414 ? -0.729 12.483 21.110 1.00 88.88 1414 VAL A O 1
ATOM 11003 N N . ASP A 1 1415 ? 0.519 11.597 19.474 1.00 88.06 1415 ASP A N 1
ATOM 11004 C CA . ASP A 1 1415 ? -0.068 10.248 19.560 1.00 88.06 1415 ASP A CA 1
ATOM 11005 C C . ASP A 1 1415 ? 0.116 9.598 20.943 1.00 88.06 1415 ASP A C 1
ATOM 11007 O O . ASP A 1 1415 ? -0.811 8.983 21.476 1.00 88.06 1415 ASP A O 1
ATOM 11011 N N . LEU A 1 1416 ? 1.298 9.754 21.546 1.00 91.56 1416 LEU A N 1
ATOM 11012 C CA . LEU A 1 1416 ? 1.600 9.245 22.883 1.00 91.56 1416 LEU A CA 1
ATOM 11013 C C . LEU A 1 1416 ? 0.760 9.944 23.962 1.00 91.56 1416 LEU A C 1
ATOM 11015 O O . LEU A 1 1416 ? 0.164 9.276 24.808 1.00 91.56 1416 LEU A O 1
ATOM 11019 N N . LEU A 1 1417 ? 0.656 11.276 23.895 1.00 91.88 1417 LEU A N 1
ATOM 11020 C CA . LEU A 1 1417 ? -0.206 12.058 24.785 1.00 91.88 1417 LEU A CA 1
ATOM 11021 C C . LEU A 1 1417 ? -1.680 11.644 24.649 1.00 91.88 1417 LEU A C 1
ATOM 11023 O O . LEU A 1 1417 ? -2.390 11.634 25.649 1.00 91.88 1417 LEU A O 1
ATOM 11027 N N . HIS A 1 1418 ? -2.146 11.244 23.460 1.00 90.00 1418 HIS A N 1
ATOM 11028 C CA . HIS A 1 1418 ? -3.505 10.720 23.287 1.00 90.00 1418 HIS A CA 1
ATOM 11029 C C . HIS A 1 1418 ? -3.735 9.387 24.000 1.00 90.00 1418 HIS A C 1
ATOM 11031 O O . HIS A 1 1418 ? -4.766 9.239 24.652 1.00 90.00 1418 HIS A O 1
ATOM 11037 N N . GLN A 1 1419 ? -2.782 8.452 23.951 1.00 90.44 1419 GLN A N 1
ATOM 11038 C CA . GLN A 1 1419 ? -2.890 7.205 24.720 1.00 90.44 1419 GLN A CA 1
ATOM 11039 C C . GLN A 1 1419 ? -2.874 7.476 26.232 1.00 90.44 1419 GLN A C 1
ATOM 11041 O O . GLN A 1 1419 ? -3.739 6.979 26.945 1.00 90.44 1419 GLN A O 1
ATOM 11046 N N . GLN A 1 1420 ? -1.975 8.344 26.712 1.00 92.00 1420 GLN A N 1
ATOM 11047 C CA . GLN A 1 1420 ? -1.936 8.732 28.129 1.00 92.00 1420 GLN A CA 1
ATOM 11048 C C . GLN A 1 1420 ? -3.228 9.453 28.577 1.00 92.00 1420 GLN A C 1
ATOM 11050 O O . GLN A 1 1420 ? -3.690 9.242 29.694 1.00 92.00 1420 GLN A O 1
ATOM 11055 N N . VAL A 1 1421 ? -3.863 10.260 27.715 1.00 92.06 1421 VAL A N 1
ATOM 11056 C CA . VAL A 1 1421 ? -5.173 10.880 28.002 1.00 92.06 1421 VAL A CA 1
ATOM 11057 C C . VAL A 1 1421 ? -6.288 9.838 28.107 1.00 92.06 1421 VAL A C 1
ATOM 11059 O O . VAL A 1 1421 ? -7.096 9.943 29.023 1.00 92.06 1421 VAL A O 1
ATOM 11062 N N . VAL A 1 1422 ? -6.343 8.836 27.222 1.00 87.44 1422 VAL A N 1
ATOM 11063 C CA . VAL A 1 1422 ? -7.355 7.761 27.295 1.00 87.44 1422 VAL A CA 1
ATOM 11064 C C . VAL A 1 1422 ? -7.267 7.013 28.631 1.00 87.44 1422 VAL A C 1
ATOM 11066 O O . VAL A 1 1422 ? -8.290 6.782 29.273 1.00 87.44 1422 VAL A O 1
ATOM 11069 N N . ASP A 1 1423 ? -6.055 6.727 29.101 1.00 86.38 1423 ASP A N 1
ATOM 11070 C CA . ASP A 1 1423 ? -5.829 6.000 30.355 1.00 86.38 1423 ASP A CA 1
ATOM 11071 C C . ASP A 1 1423 ? -6.239 6.837 31.575 1.00 86.38 1423 ASP A C 1
ATOM 11073 O O . ASP A 1 1423 ? -6.913 6.343 32.484 1.00 86.38 1423 ASP A O 1
ATOM 11077 N N . LEU A 1 1424 ? -5.926 8.136 31.561 1.00 89.25 1424 LEU A N 1
ATOM 11078 C CA . LEU A 1 1424 ? -6.362 9.083 32.592 1.00 89.25 1424 LEU A CA 1
ATOM 11079 C C . LEU A 1 1424 ? -7.886 9.285 32.598 1.00 89.25 1424 LEU A C 1
ATOM 11081 O O . LEU A 1 1424 ? -8.465 9.471 33.665 1.00 89.25 1424 LEU A O 1
ATOM 11085 N N . LEU A 1 1425 ? -8.558 9.191 31.445 1.00 87.25 1425 LEU A N 1
ATOM 11086 C CA . LEU A 1 1425 ? -10.024 9.180 31.384 1.00 87.25 1425 LEU A CA 1
ATOM 11087 C C . LEU A 1 1425 ? -10.612 7.887 31.966 1.00 87.25 1425 LEU A C 1
ATOM 11089 O O . LEU A 1 1425 ? -11.586 7.966 32.707 1.00 87.25 1425 LEU A O 1
ATOM 11093 N N . SER A 1 1426 ? -10.003 6.724 31.700 1.00 81.81 1426 SER A N 1
ATOM 11094 C CA . SER A 1 1426 ? -10.438 5.436 32.276 1.00 81.81 1426 SER A CA 1
ATOM 11095 C C . SER A 1 1426 ? -10.221 5.327 33.791 1.00 81.81 1426 SER A C 1
ATOM 11097 O O . SER A 1 1426 ? -10.896 4.555 34.460 1.00 81.81 1426 SER A O 1
ATOM 11099 N N . SER A 1 1427 ? -9.308 6.133 34.341 1.00 85.31 1427 SER A N 1
ATOM 11100 C CA . SER A 1 1427 ? -9.027 6.245 35.779 1.00 85.31 1427 SER A CA 1
ATOM 11101 C C . SER A 1 1427 ? -9.621 7.512 36.418 1.00 85.31 1427 SER A C 1
ATOM 11103 O O . SER A 1 1427 ? -9.307 7.836 37.562 1.00 85.31 1427 SER A O 1
ATOM 11105 N N . HIS A 1 1428 ? -10.507 8.216 35.700 1.00 84.75 1428 HIS A N 1
ATOM 11106 C CA . HIS A 1 1428 ? -11.232 9.414 36.147 1.00 84.75 1428 HIS A CA 1
ATOM 11107 C C . HIS A 1 1428 ? -10.342 10.606 36.591 1.00 84.75 1428 HIS A C 1
ATOM 11109 O O . HIS A 1 1428 ? -10.826 11.549 37.223 1.00 84.75 1428 HIS A O 1
ATOM 11115 N N . ASP A 1 1429 ? -9.057 10.642 36.214 1.00 90.31 1429 ASP A N 1
ATOM 11116 C CA . ASP A 1 1429 ? -8.152 11.772 36.473 1.00 90.31 1429 ASP A CA 1
ATOM 11117 C C . ASP A 1 1429 ? -8.268 12.849 35.380 1.00 90.31 1429 ASP A C 1
ATOM 11119 O O . ASP A 1 1429 ? -7.386 13.089 34.545 1.00 90.31 1429 ASP A O 1
ATOM 11123 N N . PHE A 1 1430 ? -9.402 13.545 35.412 1.00 89.00 1430 PHE A N 1
ATOM 11124 C CA . PHE A 1 1430 ? -9.705 14.652 34.507 1.00 89.00 1430 PHE A CA 1
ATOM 11125 C C . PHE A 1 1430 ? -8.726 15.833 34.642 1.00 89.00 1430 PHE A C 1
ATOM 11127 O O . PHE A 1 1430 ? -8.579 16.616 33.701 1.00 89.00 1430 PHE A O 1
ATOM 11134 N N . ALA A 1 1431 ? -8.037 15.978 35.780 1.00 90.38 1431 ALA A N 1
ATOM 11135 C CA . ALA A 1 1431 ? -7.084 17.062 36.000 1.00 90.38 1431 ALA A CA 1
ATOM 11136 C C . ALA A 1 1431 ? -5.798 16.843 35.189 1.00 90.38 1431 ALA A C 1
ATOM 11138 O O . ALA A 1 1431 ? -5.410 17.712 34.401 1.00 90.38 1431 ALA A O 1
ATOM 11139 N N . LYS A 1 1432 ? -5.176 15.660 35.303 1.00 90.44 1432 LYS A N 1
ATOM 11140 C CA . LYS A 1 1432 ? -4.014 15.304 34.474 1.00 90.44 1432 LYS A CA 1
ATOM 11141 C C . LYS A 1 1432 ? -4.398 15.193 32.997 1.00 90.44 1432 LYS A C 1
ATOM 11143 O O . LYS A 1 1432 ? -3.645 15.675 32.152 1.00 90.44 1432 LYS A O 1
ATOM 11148 N N . ALA A 1 1433 ? -5.573 14.641 32.672 1.00 92.19 1433 ALA A N 1
ATOM 11149 C CA . ALA A 1 1433 ? -6.042 14.538 31.287 1.00 92.19 1433 ALA A CA 1
ATOM 11150 C C . ALA A 1 1433 ? -6.142 15.916 30.598 1.00 92.19 1433 ALA A C 1
ATOM 11152 O O . ALA A 1 1433 ? -5.669 16.072 29.471 1.00 92.19 1433 ALA A O 1
ATOM 11153 N N . SER A 1 1434 ? -6.672 16.938 31.287 1.00 92.56 1434 SER A N 1
ATOM 11154 C CA . SER A 1 1434 ? -6.704 18.316 30.766 1.00 92.56 1434 SER A CA 1
ATOM 11155 C C . SER A 1 1434 ? -5.295 18.868 30.531 1.00 92.56 1434 SER A C 1
ATOM 11157 O O . SER A 1 1434 ? -5.017 19.414 29.466 1.00 92.56 1434 SER A O 1
ATOM 11159 N N . ALA A 1 1435 ? -4.372 18.665 31.477 1.00 94.38 1435 ALA A N 1
ATOM 11160 C CA . ALA A 1 1435 ? -2.994 19.145 31.359 1.00 94.38 1435 ALA A CA 1
ATOM 11161 C C . ALA A 1 1435 ? -2.214 18.479 30.205 1.00 94.38 1435 ALA A C 1
ATOM 11163 O O . ALA A 1 1435 ? -1.397 19.136 29.554 1.00 94.38 1435 ALA A O 1
ATOM 11164 N N . LEU A 1 1436 ? -2.461 17.195 29.911 1.00 91.94 1436 LEU A N 1
ATOM 11165 C CA . LEU A 1 1436 ? -1.882 16.528 28.738 1.00 91.94 1436 LEU A CA 1
ATOM 11166 C C . LEU A 1 1436 ? -2.520 17.010 27.424 1.00 91.94 1436 LEU A C 1
ATOM 11168 O O . LEU A 1 1436 ? -1.808 17.174 26.432 1.00 91.94 1436 LEU A O 1
ATOM 11172 N N . LEU A 1 1437 ? -3.826 17.303 27.409 1.00 91.94 1437 LEU A N 1
ATOM 11173 C CA . LEU A 1 1437 ? -4.488 17.918 26.252 1.00 91.94 1437 LEU A CA 1
ATOM 11174 C C . LEU A 1 1437 ? -3.987 19.346 25.987 1.00 91.94 1437 LEU A C 1
ATOM 11176 O O . LEU A 1 1437 ? -3.806 19.712 24.830 1.00 91.94 1437 LEU A O 1
ATOM 11180 N N . GLU A 1 1438 ? -3.703 20.146 27.014 1.00 92.62 1438 GLU A N 1
ATOM 11181 C CA . GLU A 1 1438 ? -3.102 21.479 26.854 1.00 92.62 1438 GLU A CA 1
ATOM 11182 C C . GLU A 1 1438 ? -1.661 21.411 26.325 1.00 92.62 1438 GLU A C 1
ATOM 11184 O O . GLU A 1 1438 ? -1.283 22.205 25.461 1.00 92.62 1438 GLU A O 1
ATOM 11189 N N . GLN A 1 1439 ? -0.868 20.427 26.767 1.00 90.44 1439 GLN A N 1
ATOM 11190 C CA . GLN A 1 1439 ? 0.456 20.151 26.194 1.00 90.44 1439 GLN A CA 1
ATOM 11191 C C . GLN A 1 1439 ? 0.367 19.694 24.733 1.00 90.44 1439 GLN A C 1
ATOM 11193 O O . GLN A 1 1439 ? 1.140 20.159 23.896 1.00 90.44 1439 GLN A O 1
ATOM 11198 N N . ALA A 1 1440 ? -0.585 18.815 24.403 1.00 88.88 1440 ALA A N 1
ATOM 11199 C CA . ALA A 1 1440 ? -0.820 18.383 23.030 1.00 88.88 1440 ALA A CA 1
ATOM 11200 C C . ALA A 1 1440 ? -1.294 19.545 22.139 1.00 88.88 1440 ALA A C 1
ATOM 11202 O O . ALA A 1 1440 ? -0.919 19.605 20.968 1.00 88.88 1440 ALA A O 1
ATOM 11203 N N . ASP A 1 1441 ? -2.072 20.498 22.668 1.00 89.88 1441 ASP A N 1
ATOM 11204 C CA . ASP A 1 1441 ? -2.553 21.652 21.899 1.00 89.88 1441 ASP A CA 1
ATOM 11205 C C . ASP A 1 1441 ? -1.392 22.549 21.431 1.00 89.88 1441 ASP A C 1
ATOM 11207 O O . ASP A 1 1441 ? -1.346 22.952 20.271 1.00 89.88 1441 ASP A O 1
ATOM 11211 N N . GLN A 1 1442 ? -0.379 22.743 22.281 1.00 87.44 1442 GLN A N 1
ATOM 11212 C CA . GLN A 1 1442 ? 0.814 23.549 21.983 1.00 87.44 1442 GLN A CA 1
ATOM 11213 C C . GLN A 1 1442 ? 1.754 22.934 20.924 1.00 87.44 1442 GLN A C 1
ATOM 11215 O O . GLN A 1 1442 ? 2.598 23.642 20.373 1.00 87.44 1442 GLN A O 1
ATOM 11220 N N . LEU A 1 1443 ? 1.629 21.636 20.620 1.00 84.75 1443 LEU A N 1
ATOM 11221 C CA . LEU A 1 1443 ? 2.466 20.946 19.631 1.00 84.75 1443 LEU A CA 1
ATOM 11222 C C . LEU A 1 1443 ? 1.931 21.103 18.190 1.00 84.75 1443 LEU A C 1
ATOM 11224 O O . LEU A 1 1443 ? 0.711 21.114 17.982 1.00 84.75 1443 LEU A O 1
ATOM 11228 N N . PRO A 1 1444 ? 2.814 21.172 17.170 1.00 82.56 1444 PRO A N 1
ATOM 11229 C CA . PRO A 1 1444 ? 2.410 21.203 15.765 1.00 82.56 1444 PRO A CA 1
ATOM 11230 C C . PRO A 1 1444 ? 1.862 19.839 15.308 1.00 82.56 1444 PRO A C 1
ATOM 11232 O O . PRO A 1 1444 ? 2.455 18.794 15.571 1.00 82.56 1444 PRO A O 1
ATOM 11235 N N . LYS A 1 1445 ? 0.733 19.852 14.589 1.00 84.56 1445 LYS A N 1
ATOM 11236 C CA . LYS A 1 1445 ? -0.038 18.661 14.178 1.00 84.56 1445 LYS A CA 1
ATOM 11237 C C . LYS A 1 1445 ? -0.199 18.632 12.651 1.00 84.56 1445 LYS A C 1
ATOM 11239 O O . LYS A 1 1445 ? -0.262 19.687 12.024 1.00 84.56 1445 LYS A O 1
ATOM 11244 N N . SER A 1 1446 ? -0.307 17.449 12.039 1.00 84.50 1446 SER A N 1
ATOM 11245 C CA . SER A 1 1446 ? -0.953 17.320 10.715 1.00 84.50 1446 SER A CA 1
ATOM 11246 C C . SER A 1 1446 ? -2.473 17.259 10.881 1.00 84.50 1446 SER A C 1
ATOM 11248 O O . SER A 1 1446 ? -2.953 16.992 11.983 1.00 84.50 1446 SER A O 1
ATOM 11250 N N . LYS A 1 1447 ? -3.252 17.458 9.809 1.00 87.44 1447 LYS A N 1
ATOM 11251 C CA . LYS A 1 1447 ? -4.727 17.459 9.895 1.00 87.44 1447 LYS A CA 1
ATOM 11252 C C . LYS A 1 1447 ? -5.320 16.140 10.402 1.00 87.44 1447 LYS A C 1
ATOM 11254 O O . LYS A 1 1447 ? -6.308 16.152 11.138 1.00 87.44 1447 LYS A O 1
ATOM 11259 N N . THR A 1 1448 ? -4.659 15.021 10.126 1.00 86.50 1448 THR A N 1
ATOM 11260 C CA . THR A 1 1448 ? -4.994 13.707 10.693 1.00 86.50 1448 THR A CA 1
ATOM 11261 C C . THR A 1 1448 ? -4.808 13.678 12.217 1.00 86.50 1448 THR A C 1
ATOM 11263 O O . THR A 1 1448 ? -5.709 13.247 12.929 1.00 86.50 1448 THR A O 1
ATOM 11266 N N . ARG A 1 1449 ? -3.693 14.209 12.747 1.00 87.19 1449 ARG A N 1
ATOM 11267 C CA . ARG A 1 1449 ? -3.426 14.262 14.203 1.00 87.19 1449 ARG A CA 1
ATOM 11268 C C . ARG A 1 1449 ? -4.224 15.347 14.929 1.00 87.19 1449 ARG A C 1
ATOM 11270 O O . ARG A 1 1449 ? -4.630 15.149 16.064 1.00 87.19 1449 ARG A O 1
ATOM 11277 N N . GLU A 1 1450 ? -4.513 16.464 14.266 1.00 90.00 1450 GLU A N 1
ATOM 11278 C CA . GLU A 1 1450 ? -5.465 17.483 14.732 1.00 90.00 1450 GLU A CA 1
ATOM 11279 C C . GLU A 1 1450 ? -6.870 16.884 14.897 1.00 90.00 1450 GLU A C 1
ATOM 11281 O O . GLU A 1 1450 ? -7.549 17.157 15.882 1.00 90.00 1450 GLU A O 1
ATOM 11286 N N . THR A 1 1451 ? -7.267 15.987 13.991 1.00 89.94 1451 THR A N 1
ATOM 11287 C CA . THR A 1 1451 ? -8.528 15.242 14.089 1.00 89.94 1451 THR A CA 1
ATOM 11288 C C . THR A 1 1451 ? -8.533 14.278 15.285 1.00 89.94 1451 THR A C 1
ATOM 11290 O O . THR A 1 1451 ? -9.503 14.272 16.041 1.00 89.94 1451 THR A O 1
ATOM 11293 N N . THR A 1 1452 ? -7.450 13.528 15.528 1.00 90.44 1452 THR A N 1
ATOM 11294 C CA . THR A 1 1452 ? -7.301 12.693 16.740 1.00 90.44 1452 THR A CA 1
ATOM 11295 C C . THR A 1 1452 ? -7.365 13.539 18.018 1.00 90.44 1452 THR A C 1
ATOM 11297 O O . THR A 1 1452 ? -8.109 13.211 18.939 1.00 90.44 1452 THR A O 1
ATOM 11300 N N . TYR A 1 1453 ? -6.679 14.685 18.035 1.00 92.06 1453 TYR A N 1
ATOM 11301 C CA . TYR A 1 1453 ? -6.690 15.638 19.144 1.00 92.06 1453 TYR A CA 1
ATOM 11302 C C . TYR A 1 1453 ? -8.088 16.170 19.473 1.00 92.06 1453 TYR A C 1
ATOM 11304 O O . TYR A 1 1453 ? -8.491 16.171 20.639 1.00 92.06 1453 TYR A O 1
ATOM 11312 N N . LEU A 1 1454 ? -8.849 16.581 18.457 1.00 91.00 1454 LEU A N 1
ATOM 11313 C CA . LEU A 1 1454 ? -10.224 17.040 18.642 1.00 91.00 1454 LEU A CA 1
ATOM 11314 C C . LEU A 1 1454 ? -11.109 15.930 19.230 1.00 91.00 1454 LEU A C 1
ATOM 11316 O O . LEU A 1 1454 ? -11.940 16.214 20.089 1.00 91.00 1454 LEU A O 1
ATOM 11320 N N . ILE A 1 1455 ? -10.892 14.672 18.834 1.00 90.88 1455 ILE A N 1
ATOM 11321 C CA . ILE A 1 1455 ? -11.633 13.514 19.352 1.00 90.88 1455 ILE A CA 1
ATOM 11322 C C . ILE A 1 1455 ? -11.278 13.224 20.813 1.00 90.88 1455 ILE A C 1
ATOM 11324 O O . ILE A 1 1455 ? -12.192 13.114 21.627 1.00 90.88 1455 ILE A O 1
ATOM 11328 N N . SER A 1 1456 ? -9.997 13.202 21.196 1.00 91.44 1456 SER A N 1
ATOM 11329 C CA . SER A 1 1456 ? -9.614 13.057 22.612 1.00 91.44 1456 SER A CA 1
ATOM 11330 C C . SER A 1 1456 ? -10.137 14.211 23.477 1.00 91.44 1456 SER A C 1
ATOM 11332 O O . SER A 1 1456 ? -10.554 13.993 24.614 1.00 91.44 1456 SER A O 1
ATOM 11334 N N . ARG A 1 1457 ? -10.197 15.437 22.936 1.00 91.38 1457 ARG A N 1
ATOM 11335 C CA . ARG A 1 1457 ? -10.816 16.588 23.615 1.00 91.38 1457 ARG A CA 1
ATOM 11336 C C . ARG A 1 1457 ? -12.340 16.442 23.738 1.00 91.38 1457 ARG A C 1
ATOM 11338 O O . ARG A 1 1457 ? -12.900 16.859 24.749 1.00 91.38 1457 ARG A O 1
ATOM 11345 N N . ALA A 1 1458 ? -13.004 15.818 22.764 1.00 89.12 1458 ALA A N 1
ATOM 11346 C CA . ALA A 1 1458 ? -14.430 15.488 22.822 1.00 89.12 1458 ALA A CA 1
ATOM 11347 C C . ALA A 1 1458 ? -14.733 14.405 23.872 1.00 89.12 1458 ALA A C 1
ATOM 11349 O O . ALA A 1 1458 ? -15.653 14.573 24.669 1.00 89.12 1458 ALA A O 1
ATOM 11350 N N . GLN A 1 1459 ? -13.925 13.339 23.908 1.00 89.44 1459 GLN A N 1
ATOM 11351 C CA . GLN A 1 1459 ? -13.991 12.275 24.917 1.00 89.44 1459 GLN A CA 1
ATOM 11352 C C . GLN A 1 1459 ? -13.806 12.848 26.325 1.00 89.44 1459 GLN A C 1
ATOM 11354 O O . GLN A 1 1459 ? -14.630 12.602 27.200 1.00 89.44 1459 GLN A O 1
ATOM 11359 N N . TYR A 1 1460 ? -12.786 13.691 26.524 1.00 91.00 1460 TYR A N 1
ATOM 11360 C CA . TYR A 1 1460 ? -12.565 14.391 27.789 1.00 91.00 1460 TYR A CA 1
ATOM 11361 C C . TYR A 1 1460 ? -13.778 15.223 28.227 1.00 91.00 1460 TYR A C 1
ATOM 11363 O O . TYR A 1 1460 ? -14.204 15.113 29.376 1.00 91.00 1460 TYR A O 1
ATOM 11371 N N . LEU A 1 1461 ? -14.358 16.028 27.325 1.00 86.81 1461 LEU A N 1
ATOM 11372 C CA . LEU A 1 1461 ? -15.537 16.839 27.644 1.00 86.81 1461 LEU A CA 1
ATOM 11373 C C . LEU A 1 1461 ? -16.748 15.970 28.009 1.00 86.81 1461 LEU A C 1
ATOM 11375 O O . LEU A 1 1461 ? -17.433 16.287 28.977 1.00 86.81 1461 LEU A O 1
ATOM 11379 N N . LEU A 1 1462 ? -16.993 14.877 27.279 1.00 86.44 1462 LEU A N 1
ATOM 11380 C CA . LEU A 1 1462 ? -18.107 13.966 27.549 1.00 86.44 1462 LEU A CA 1
ATOM 11381 C C . LEU A 1 1462 ? -17.944 13.251 28.901 1.00 86.44 1462 LEU A C 1
ATOM 11383 O O . LEU A 1 1462 ? -18.844 13.323 29.733 1.00 86.44 1462 LEU A O 1
ATOM 11387 N N . CYS A 1 1463 ? -16.794 12.624 29.158 1.00 87.69 1463 CYS A N 1
ATOM 11388 C CA . CYS A 1 1463 ? -16.568 11.868 30.394 1.00 87.69 1463 CYS A CA 1
ATOM 11389 C C . CYS A 1 1463 ? -16.533 12.776 31.639 1.00 87.69 1463 CYS A C 1
ATOM 11391 O O . CYS A 1 1463 ? -17.127 12.437 32.661 1.00 87.69 1463 CYS A O 1
ATOM 11393 N N . ASN A 1 1464 ? -15.920 13.965 31.550 1.00 87.31 1464 ASN A N 1
ATOM 11394 C CA . ASN A 1 1464 ? -15.935 14.963 32.629 1.00 87.31 1464 ASN A CA 1
ATOM 11395 C C . ASN A 1 1464 ? -17.363 15.478 32.893 1.00 87.31 1464 ASN A C 1
ATOM 11397 O O . ASN A 1 1464 ? -17.765 15.647 34.044 1.00 87.31 1464 ASN A O 1
ATOM 11401 N N . TRP A 1 1465 ? -18.169 15.676 31.842 1.00 84.38 1465 TRP A N 1
ATOM 11402 C CA . TRP A 1 1465 ? -19.569 16.069 32.002 1.00 84.38 1465 TRP A CA 1
ATOM 11403 C C . TRP A 1 1465 ? -20.390 14.972 32.689 1.00 84.38 1465 TRP A C 1
ATOM 11405 O O . TRP A 1 1465 ? -21.090 15.282 33.648 1.00 84.38 1465 TRP A O 1
ATOM 11415 N N . ILE A 1 1466 ? -20.247 13.704 32.286 1.00 84.12 1466 ILE A N 1
ATOM 11416 C CA . ILE A 1 1466 ? -20.914 12.560 32.934 1.00 84.12 1466 ILE A CA 1
ATOM 11417 C C . ILE A 1 1466 ? -20.518 12.464 34.419 1.00 84.12 1466 ILE A C 1
ATOM 11419 O O . ILE A 1 1466 ? -21.399 12.418 35.277 1.00 84.12 1466 ILE A O 1
ATOM 11423 N N . GLN A 1 1467 ? -19.226 12.573 34.755 1.00 86.19 1467 GLN A N 1
ATOM 11424 C CA . GLN A 1 1467 ? -18.754 12.589 36.150 1.00 86.19 1467 GLN A CA 1
ATOM 11425 C C . GLN A 1 1467 ? -19.320 13.763 36.975 1.00 86.19 1467 GLN A C 1
ATOM 11427 O O . GLN A 1 1467 ? -19.525 13.661 38.186 1.00 86.19 1467 GLN A O 1
ATOM 11432 N N . LYS A 1 1468 ? -19.577 14.909 36.337 1.00 83.38 1468 LYS A N 1
ATOM 11433 C CA . LYS A 1 1468 ? -20.223 16.060 36.987 1.00 83.38 1468 LYS A CA 1
ATOM 11434 C C . LYS A 1 1468 ? -21.743 15.931 37.074 1.00 83.38 1468 LYS A C 1
ATOM 11436 O O . LYS A 1 1468 ? -22.347 16.595 37.911 1.00 83.38 1468 LYS A O 1
ATOM 11441 N N . LEU A 1 1469 ? -22.369 15.096 36.245 1.00 83.00 1469 LEU A N 1
ATOM 11442 C CA . LEU A 1 1469 ? -23.803 14.820 36.315 1.00 83.00 1469 LEU A CA 1
ATOM 11443 C C . LEU A 1 1469 ? -24.128 13.878 37.477 1.00 83.00 1469 LEU A C 1
ATOM 11445 O O . LEU A 1 1469 ? -25.032 14.210 38.236 1.00 83.00 1469 LEU A O 1
ATOM 11449 N N . THR A 1 1470 ? -23.345 12.815 37.712 1.00 82.81 1470 THR A N 1
ATOM 11450 C CA . THR A 1 1470 ? -23.537 11.909 38.871 1.00 82.81 1470 THR A CA 1
ATOM 11451 C C . THR A 1 1470 ? -23.496 12.643 40.219 1.00 82.81 1470 THR A C 1
ATOM 11453 O O . THR A 1 1470 ? -24.241 12.307 41.133 1.00 82.81 1470 THR A O 1
ATOM 11456 N N . SER A 1 1471 ? -22.700 13.713 40.336 1.00 81.88 1471 SER A N 1
ATOM 11457 C CA . SER A 1 1471 ? -22.640 14.572 41.534 1.00 81.88 1471 SER A CA 1
ATOM 11458 C C . SER A 1 1471 ? -23.700 15.692 41.592 1.00 81.88 1471 SER A C 1
ATOM 11460 O O . SER A 1 1471 ? -23.723 16.471 42.548 1.00 81.88 1471 SER A O 1
ATOM 11462 N N . HIS A 1 1472 ? -24.596 15.802 40.604 1.00 80.38 1472 HIS A N 1
ATOM 11463 C CA . HIS A 1 1472 ? -25.598 16.867 40.524 1.00 80.38 1472 HIS A CA 1
ATOM 11464 C C . HIS A 1 1472 ? -26.979 16.417 41.018 1.00 80.38 1472 HIS A C 1
ATOM 11466 O O . HIS A 1 1472 ? -27.630 15.594 40.384 1.00 80.38 1472 HIS A O 1
ATOM 11472 N N . SER A 1 1473 ? -27.503 17.057 42.068 1.00 77.31 1473 SER A N 1
ATOM 11473 C CA . SER A 1 1473 ? -28.737 16.682 42.795 1.00 77.31 1473 SER A CA 1
ATOM 11474 C C . SER A 1 1473 ? -30.079 16.754 42.031 1.00 77.31 1473 SER A C 1
ATOM 11476 O O . SER A 1 1473 ? -31.142 16.756 42.648 1.00 77.31 1473 SER A O 1
ATOM 11478 N N . ILE A 1 1474 ? -30.048 16.870 40.701 1.00 75.25 1474 ILE A N 1
ATOM 11479 C CA . ILE A 1 1474 ? -31.211 16.803 39.791 1.00 75.25 1474 ILE A CA 1
ATOM 11480 C C . ILE A 1 1474 ? -30.910 15.914 38.566 1.00 75.25 1474 ILE A C 1
ATOM 11482 O O . ILE A 1 1474 ? -31.830 15.442 37.911 1.00 75.25 1474 ILE A O 1
ATOM 11486 N N . TYR A 1 1475 ? -29.631 15.709 38.226 1.00 80.12 1475 TYR A N 1
ATOM 11487 C CA . TYR A 1 1475 ? -29.204 14.982 37.021 1.00 80.12 1475 TYR A CA 1
ATOM 11488 C C . TYR A 1 1475 ? -28.296 13.783 37.347 1.00 80.12 1475 TYR A C 1
ATOM 11490 O O . TYR A 1 1475 ? -27.683 13.230 36.440 1.00 80.12 1475 TYR A O 1
ATOM 11498 N N . CYS A 1 1476 ? -28.214 13.379 38.617 1.00 81.50 1476 CYS A N 1
ATOM 11499 C CA . CYS A 1 1476 ? -27.431 12.232 39.072 1.00 81.50 1476 CYS A CA 1
ATOM 11500 C C . CYS A 1 1476 ? -27.878 10.916 38.434 1.00 81.50 1476 CYS A C 1
ATOM 11502 O O . CYS A 1 1476 ? -27.021 10.114 38.092 1.00 81.50 1476 CYS A O 1
ATOM 11504 N N . VAL A 1 1477 ? -29.185 10.758 38.200 1.00 82.19 1477 VAL A N 1
ATOM 11505 C CA . VAL A 1 1477 ? -29.786 9.591 37.531 1.00 82.19 1477 VAL A CA 1
ATOM 11506 C C . VAL A 1 1477 ? -29.584 9.626 36.008 1.00 82.19 1477 VAL A C 1
ATOM 11508 O O . VAL A 1 1477 ? -29.565 8.584 35.373 1.00 82.19 1477 VAL A O 1
ATOM 11511 N N . LEU A 1 1478 ? -29.352 10.798 35.395 1.00 83.44 1478 LEU A N 1
ATOM 11512 C CA . LEU A 1 1478 ? -29.315 10.959 33.928 1.00 83.44 1478 LEU A CA 1
ATOM 11513 C C . LEU A 1 1478 ? -28.340 10.011 33.180 1.00 83.44 1478 LEU A C 1
ATOM 11515 O O . LEU A 1 1478 ? -28.662 9.618 32.057 1.00 83.44 1478 LEU A O 1
ATOM 11519 N N . PRO A 1 1479 ? -27.167 9.620 33.723 1.00 79.69 1479 PRO A N 1
ATOM 11520 C CA . PRO A 1 1479 ? -26.317 8.594 33.112 1.00 79.69 1479 PRO A CA 1
ATOM 11521 C C . PRO A 1 1479 ? -26.961 7.198 33.049 1.00 79.69 1479 PRO A C 1
ATOM 11523 O O . PRO A 1 1479 ? -26.651 6.451 32.131 1.00 79.69 1479 PRO A O 1
ATOM 11526 N N . GLU A 1 1480 ? -27.883 6.870 33.948 1.00 79.25 1480 GLU A N 1
ATOM 11527 C CA . GLU A 1 1480 ? -28.575 5.572 34.042 1.00 79.25 1480 GLU A CA 1
ATOM 11528 C C . GLU A 1 1480 ? -30.007 5.634 33.468 1.00 79.25 1480 GLU A C 1
ATOM 11530 O O . GLU A 1 1480 ? -30.554 4.624 33.031 1.00 79.25 1480 GLU A O 1
ATOM 11535 N N . SER A 1 1481 ? -30.590 6.834 33.371 1.00 87.50 1481 SER A N 1
ATOM 11536 C CA . SER A 1 1481 ? -31.879 7.095 32.724 1.00 87.50 1481 SER A CA 1
ATOM 11537 C C . SER A 1 1481 ? -31.879 6.788 31.222 1.00 87.50 1481 SER A C 1
ATOM 11539 O O . SER A 1 1481 ? -31.017 7.247 30.457 1.00 87.50 1481 SER A O 1
ATOM 11541 N N . THR A 1 1482 ? -32.951 6.145 30.762 1.00 90.19 1482 THR A N 1
ATOM 11542 C CA . THR A 1 1482 ? -33.338 6.129 29.345 1.00 90.19 1482 THR A CA 1
ATOM 11543 C C . THR A 1 1482 ? -33.681 7.551 28.881 1.00 90.19 1482 THR A C 1
ATOM 11545 O O . THR A 1 1482 ? -34.417 8.277 29.548 1.00 90.19 1482 THR A O 1
ATOM 11548 N N . VAL A 1 1483 ? -33.174 7.975 27.720 1.00 88.88 1483 VAL A N 1
ATOM 11549 C CA . VAL A 1 1483 ? -33.401 9.329 27.174 1.00 88.88 1483 VAL A CA 1
ATOM 11550 C C . VAL A 1 1483 ? -33.894 9.226 25.738 1.00 88.88 1483 VAL A C 1
ATOM 11552 O O . VAL A 1 1483 ? -33.255 8.574 24.917 1.00 88.88 1483 VAL A O 1
ATOM 11555 N N . SER A 1 1484 ? -34.986 9.917 25.400 1.00 89.44 1484 SER A N 1
ATOM 11556 C CA . SER A 1 1484 ? -35.426 10.044 24.006 1.00 89.44 1484 SER A CA 1
ATOM 11557 C C . SER A 1 1484 ? -35.262 11.451 23.445 1.00 89.44 1484 SER A C 1
ATOM 11559 O O . SER A 1 1484 ? -35.173 12.445 24.168 1.00 89.44 1484 SER A O 1
ATOM 11561 N N . LEU A 1 1485 ? -35.203 11.528 22.122 1.00 85.94 1485 LEU A N 1
ATOM 11562 C CA . LEU A 1 1485 ? -35.014 12.761 21.384 1.00 85.94 1485 LEU A CA 1
ATOM 11563 C C . LEU A 1 1485 ? -35.876 12.699 20.106 1.00 85.94 1485 LEU A C 1
ATOM 11565 O O . LEU A 1 1485 ? -35.549 11.929 19.200 1.00 85.94 1485 LEU A O 1
ATOM 11569 N N . PRO A 1 1486 ? -36.970 13.483 20.006 1.00 86.12 1486 PRO A N 1
ATOM 11570 C CA . PRO A 1 1486 ? -37.522 14.390 21.023 1.00 86.12 1486 PRO A CA 1
ATOM 11571 C C . PRO A 1 1486 ? -38.391 13.665 22.073 1.00 86.12 1486 PRO A C 1
ATOM 11573 O O . PRO A 1 1486 ? -39.283 12.900 21.708 1.00 86.12 1486 PRO A O 1
ATOM 11576 N N . SER A 1 1487 ? -38.206 13.983 23.363 1.00 85.50 1487 SER A N 1
ATOM 11577 C CA . SER A 1 1487 ? -39.104 13.522 24.447 1.00 85.50 1487 SER A CA 1
ATOM 11578 C C . SER A 1 1487 ? -40.390 14.349 24.578 1.00 85.50 1487 SER A C 1
ATOM 11580 O O . SER A 1 1487 ? -41.418 13.840 25.022 1.00 85.50 1487 SER A O 1
ATOM 11582 N N . VAL A 1 1488 ? -40.355 15.634 24.209 1.00 84.75 1488 VAL A N 1
ATOM 11583 C CA . VAL A 1 1488 ? -41.465 16.592 24.379 1.00 84.75 1488 VAL A CA 1
ATOM 11584 C C . VAL A 1 1488 ? -41.663 17.446 23.132 1.00 84.75 1488 VAL A C 1
ATOM 11586 O O . VAL A 1 1488 ? -40.729 17.650 22.353 1.00 84.75 1488 VAL A O 1
ATOM 11589 N N . TYR A 1 1489 ? -42.873 17.970 22.940 1.00 78.56 1489 TYR A N 1
ATOM 11590 C CA . TYR A 1 1489 ? -43.126 18.946 21.885 1.00 78.56 1489 TYR A CA 1
ATOM 11591 C C . TYR A 1 1489 ? -42.411 20.268 22.174 1.00 78.56 1489 TYR A C 1
ATOM 11593 O O . TYR A 1 1489 ? -42.538 20.845 23.255 1.00 78.56 1489 TYR A O 1
ATOM 11601 N N . LEU A 1 1490 ? -41.712 20.794 21.166 1.00 60.03 1490 LEU A N 1
ATOM 11602 C CA . LEU A 1 1490 ? -41.242 22.174 21.190 1.00 60.03 1490 LEU A CA 1
ATOM 11603 C C . LEU A 1 1490 ? -42.454 23.107 21.272 1.00 60.03 1490 LEU A C 1
ATOM 11605 O O . LEU A 1 1490 ? -43.354 23.048 20.433 1.00 60.03 1490 LEU A O 1
ATOM 11609 N N . ALA A 1 1491 ? -42.456 23.995 22.265 1.00 45.78 1491 ALA A N 1
ATOM 11610 C CA . ALA A 1 1491 ? -43.446 25.057 22.380 1.00 45.78 1491 ALA A CA 1
ATOM 11611 C C . ALA A 1 1491 ? -43.206 26.109 21.284 1.00 45.78 1491 ALA A C 1
ATOM 11613 O O . ALA A 1 1491 ? -42.613 27.163 21.533 1.00 45.78 1491 ALA A O 1
ATOM 11614 N N . ASN A 1 1492 ? -43.655 25.802 20.063 1.00 35.53 1492 ASN A N 1
ATOM 11615 C CA . ASN A 1 1492 ? -43.678 26.729 18.941 1.00 35.53 1492 ASN A CA 1
ATOM 11616 C C . ASN A 1 1492 ? -44.407 27.998 19.380 1.00 35.53 1492 ASN A C 1
ATOM 11618 O O . ASN A 1 1492 ? -45.630 28.013 19.533 1.00 35.53 1492 ASN A O 1
ATOM 11622 N N . LYS A 1 1493 ? -43.653 29.084 19.571 1.00 29.19 1493 LYS A N 1
ATOM 11623 C CA . LYS A 1 1493 ? -44.257 30.409 19.642 1.00 29.19 1493 LYS A CA 1
ATOM 11624 C C . LYS A 1 1493 ? -44.954 30.639 18.314 1.00 29.19 1493 LYS A C 1
ATOM 11626 O O . LYS A 1 1493 ? -44.301 30.648 17.276 1.00 29.19 1493 LYS A O 1
ATOM 11631 N N . THR A 1 1494 ? -46.258 30.864 18.369 1.00 26.36 1494 THR A N 1
ATOM 11632 C CA . THR A 1 1494 ? -47.049 31.382 17.257 1.00 26.36 1494 THR A CA 1
ATOM 11633 C C . THR A 1 1494 ? -46.636 32.830 16.997 1.00 26.36 1494 THR A C 1
ATOM 11635 O O . THR A 1 1494 ? -47.307 33.780 17.395 1.00 26.36 1494 THR A O 1
ATOM 11638 N N . THR A 1 1495 ? -45.469 33.012 16.383 1.00 28.75 1495 THR A N 1
ATOM 11639 C CA . THR A 1 1495 ? -45.150 34.236 15.661 1.00 28.75 1495 THR A CA 1
ATOM 11640 C C . THR A 1 1495 ? -46.007 34.233 14.407 1.00 28.75 1495 THR A C 1
ATOM 11642 O O . THR A 1 1495 ? -45.707 33.517 13.455 1.00 28.75 1495 THR A O 1
ATOM 11645 N N . ASP A 1 1496 ? -47.090 35.011 14.432 1.00 28.11 1496 ASP A N 1
ATOM 11646 C CA . ASP A 1 1496 ? -47.913 35.319 13.262 1.00 28.11 1496 ASP A CA 1
ATOM 11647 C C . ASP A 1 1496 ? -47.076 36.094 12.230 1.00 28.11 1496 ASP A C 1
ATOM 11649 O O . ASP A 1 1496 ? -47.161 37.321 12.119 1.00 28.11 1496 ASP A O 1
ATOM 11653 N N . GLU A 1 1497 ? -46.226 35.386 11.484 1.00 25.98 1497 GLU A N 1
ATOM 11654 C CA . GLU A 1 1497 ? -45.367 35.962 10.451 1.00 25.98 1497 GLU A CA 1
ATOM 11655 C C . GLU A 1 1497 ? -46.183 36.343 9.212 1.00 25.98 1497 GLU A C 1
ATOM 11657 O O . GLU A 1 1497 ? -46.102 35.736 8.146 1.00 25.98 1497 GLU A O 1
ATOM 11662 N N . LYS A 1 1498 ? -46.952 37.431 9.333 1.00 27.09 1498 LYS A N 1
ATOM 11663 C CA . LYS A 1 1498 ? -47.318 38.241 8.170 1.00 27.09 1498 LYS A CA 1
ATOM 11664 C C . LYS A 1 1498 ? -46.017 38.818 7.592 1.00 27.09 1498 LYS A C 1
ATOM 11666 O O . LYS A 1 1498 ? -45.358 39.601 8.280 1.00 27.09 1498 LYS A O 1
ATOM 11671 N N . PRO A 1 1499 ? -45.617 38.457 6.360 1.00 25.95 1499 PRO A N 1
ATOM 11672 C CA . PRO A 1 1499 ? -44.276 38.750 5.867 1.00 25.95 1499 PRO A CA 1
ATOM 11673 C C . PRO A 1 1499 ? -44.149 40.227 5.474 1.00 25.95 1499 PRO A C 1
ATOM 11675 O O . PRO A 1 1499 ? -44.534 40.629 4.377 1.00 25.95 1499 PRO A O 1
ATOM 11678 N N . THR A 1 1500 ? -43.594 41.059 6.362 1.00 26.50 1500 THR A N 1
ATOM 11679 C CA . THR A 1 1500 ? -43.405 42.493 6.092 1.00 26.50 1500 THR A CA 1
ATOM 11680 C C . THR A 1 1500 ? -41.967 42.968 6.280 1.00 26.50 1500 THR A C 1
ATOM 11682 O O . THR A 1 1500 ? -41.525 43.217 7.397 1.00 26.50 1500 THR A O 1
ATOM 11685 N N . SER A 1 1501 ? -41.307 43.226 5.145 1.00 27.39 1501 SER A N 1
ATOM 11686 C CA . SER A 1 1501 ? -40.352 44.326 4.929 1.00 27.39 1501 SER A CA 1
ATOM 11687 C C . SER A 1 1501 ? -39.313 44.579 6.035 1.00 27.39 1501 SER A C 1
ATOM 11689 O O . SER A 1 1501 ? -39.547 45.380 6.943 1.00 27.39 1501 SER A O 1
ATOM 11691 N N . ILE A 1 1502 ? -38.099 44.055 5.841 1.00 26.44 1502 ILE A N 1
ATOM 11692 C CA . ILE A 1 1502 ? -36.895 44.385 6.622 1.00 26.44 1502 ILE A CA 1
ATOM 11693 C C . ILE A 1 1502 ? -36.747 45.912 6.768 1.00 26.44 1502 ILE A C 1
ATOM 11695 O O . ILE A 1 1502 ? -36.392 46.612 5.819 1.00 26.44 1502 ILE A O 1
ATOM 11699 N N . LYS A 1 1503 ? -36.994 46.438 7.973 1.00 28.72 1503 LYS A N 1
ATOM 11700 C CA . LYS A 1 1503 ? -36.667 47.818 8.354 1.00 28.72 1503 LYS A CA 1
ATOM 11701 C C . LYS A 1 1503 ? -35.939 47.823 9.688 1.00 28.72 1503 LYS A C 1
ATOM 11703 O O . LYS A 1 1503 ? -36.490 47.470 10.726 1.00 28.72 1503 LYS A O 1
ATOM 11708 N N . SER A 1 1504 ? -34.680 48.236 9.635 1.00 26.12 1504 SER A N 1
ATOM 11709 C CA . SER A 1 1504 ? -33.806 48.376 10.791 1.00 26.12 1504 SER A CA 1
ATOM 11710 C C . SER A 1 1504 ? -34.370 49.382 11.797 1.00 26.12 1504 SER A C 1
ATOM 11712 O O . SER A 1 1504 ? -34.699 50.517 11.445 1.00 26.12 1504 SER A O 1
ATOM 11714 N N . ARG A 1 1505 ? -34.419 49.010 13.084 1.00 26.31 1505 ARG A N 1
ATOM 11715 C CA . ARG A 1 1505 ? -34.518 50.011 14.150 1.00 26.31 1505 ARG A CA 1
ATOM 11716 C C . ARG A 1 1505 ? -33.760 49.630 15.416 1.00 26.31 1505 ARG A C 1
ATOM 11718 O O . ARG A 1 1505 ? -33.863 48.532 15.946 1.00 26.31 1505 ARG A O 1
ATOM 11725 N N . SER A 1 1506 ? -32.986 50.604 15.869 1.00 26.89 1506 SER A N 1
ATOM 11726 C CA . SER A 1 1506 ? -32.117 50.604 17.039 1.00 26.89 1506 SER A CA 1
ATOM 11727 C C . SER A 1 1506 ? -32.816 50.229 18.350 1.00 26.89 1506 SER A C 1
ATOM 11729 O O . SER A 1 1506 ? -33.780 50.885 18.746 1.00 26.89 1506 SER A O 1
ATOM 11731 N N . THR A 1 1507 ? -32.222 49.274 19.069 1.00 25.81 1507 THR A N 1
ATOM 11732 C CA . THR A 1 1507 ? -31.989 49.305 20.528 1.00 25.81 1507 THR A CA 1
ATOM 11733 C C . THR A 1 1507 ? -32.859 50.275 21.351 1.00 25.81 1507 THR A C 1
ATOM 11735 O O . THR A 1 1507 ? -32.400 51.353 21.739 1.00 25.81 1507 THR A O 1
ATOM 11738 N N . GLN A 1 1508 ? -34.080 49.872 21.710 1.00 27.38 1508 GLN A N 1
ATOM 11739 C CA . GLN A 1 1508 ? -34.777 50.472 22.851 1.00 27.38 1508 GLN A CA 1
ATOM 11740 C C . GLN A 1 1508 ? -34.451 49.679 24.122 1.00 27.38 1508 GLN A C 1
ATOM 11742 O O . GLN A 1 1508 ? -34.651 48.469 24.189 1.00 27.38 1508 GLN A O 1
ATOM 11747 N N . LYS A 1 1509 ? -33.907 50.368 25.131 1.00 25.36 1509 LYS A N 1
ATOM 11748 C CA . LYS A 1 1509 ? -33.582 49.778 26.436 1.00 25.36 1509 LYS A CA 1
ATOM 11749 C C . LYS A 1 1509 ? -34.874 49.562 27.227 1.00 25.36 1509 LYS A C 1
ATOM 11751 O O . LYS A 1 1509 ? -35.463 50.535 27.689 1.00 25.36 1509 LYS A O 1
ATOM 11756 N N . LEU A 1 1510 ? -35.287 48.311 27.425 1.00 26.78 1510 LEU A N 1
ATOM 11757 C CA . LEU A 1 1510 ? -36.337 47.981 28.394 1.00 26.78 1510 LEU A CA 1
ATOM 11758 C C . LEU A 1 1510 ? -35.786 48.157 29.828 1.00 26.78 1510 LEU A C 1
ATOM 11760 O O . LEU A 1 1510 ? -34.734 47.592 30.139 1.00 26.78 1510 LEU A O 1
ATOM 11764 N N . PRO A 1 1511 ? -36.432 48.958 30.699 1.00 27.78 1511 PRO A N 1
ATOM 11765 C CA . PRO A 1 1511 ? -35.885 49.304 32.011 1.00 27.78 1511 PRO A CA 1
ATOM 11766 C C . PRO A 1 1511 ? -36.089 48.199 33.061 1.00 27.78 1511 PRO A C 1
ATOM 11768 O O . PRO A 1 1511 ? -37.182 47.662 33.238 1.00 27.78 1511 PRO A O 1
ATOM 11771 N N . LEU A 1 1512 ? -35.037 47.912 33.832 1.00 25.08 1512 LEU A N 1
ATOM 11772 C CA . LEU A 1 1512 ? -35.043 46.926 34.918 1.00 25.08 1512 LEU A CA 1
ATOM 11773 C C . LEU A 1 1512 ? -35.792 47.452 36.158 1.00 25.08 1512 LEU A C 1
ATOM 11775 O O . LEU A 1 1512 ? -35.197 48.098 37.018 1.00 25.08 1512 LEU A O 1
ATOM 11779 N N . THR A 1 1513 ? -37.091 47.157 36.278 1.00 26.64 1513 THR A N 1
ATOM 11780 C CA . THR A 1 1513 ? -37.927 47.591 37.419 1.00 26.64 1513 THR A CA 1
ATOM 11781 C C . THR A 1 1513 ? -38.780 46.463 38.016 1.00 26.64 1513 THR A C 1
ATOM 11783 O O . THR A 1 1513 ? -39.992 46.408 37.849 1.00 26.64 1513 THR A O 1
ATOM 11786 N N . ALA A 1 1514 ? -38.147 45.571 38.786 1.00 29.75 1514 ALA A N 1
ATOM 11787 C CA . ALA A 1 1514 ? -38.846 44.596 39.633 1.00 29.75 1514 ALA A CA 1
ATOM 11788 C C . ALA A 1 1514 ? -38.055 44.301 40.926 1.00 29.75 1514 ALA A C 1
ATOM 11790 O O . ALA A 1 1514 ? -37.304 43.330 41.015 1.00 29.75 1514 ALA A O 1
ATOM 11791 N N . ARG A 1 1515 ? -38.211 45.152 41.952 1.00 25.25 1515 ARG A N 1
ATOM 11792 C CA . ARG A 1 1515 ? -37.652 44.918 43.299 1.00 25.25 1515 ARG A CA 1
ATOM 11793 C C . ARG A 1 1515 ? -38.448 43.826 44.032 1.00 25.25 1515 ARG A C 1
ATOM 11795 O O . ARG A 1 1515 ? -39.331 44.131 44.830 1.00 25.25 1515 ARG A O 1
ATOM 11802 N N . ALA A 1 1516 ? -38.117 42.557 43.801 1.00 30.62 1516 ALA A N 1
ATOM 11803 C CA . ALA A 1 1516 ? -38.540 41.480 44.696 1.00 30.62 1516 ALA A CA 1
ATOM 11804 C C . ALA A 1 1516 ? -37.820 41.623 46.054 1.00 30.62 1516 ALA A C 1
ATOM 11806 O O . ALA A 1 1516 ? -36.602 41.802 46.095 1.00 30.62 1516 ALA A O 1
ATOM 11807 N N . ARG A 1 1517 ? -38.570 41.591 47.166 1.00 27.03 1517 ARG A N 1
ATOM 11808 C CA . ARG A 1 1517 ? -38.016 41.740 48.526 1.00 27.03 1517 ARG A CA 1
ATOM 11809 C C . ARG A 1 1517 ? -37.070 40.586 48.872 1.00 27.03 1517 ARG A C 1
ATOM 11811 O O . ARG A 1 1517 ? -37.335 39.437 48.531 1.00 27.03 1517 ARG A O 1
ATOM 11818 N N . ALA A 1 1518 ? -35.996 40.897 49.594 1.00 24.28 1518 ALA A N 1
ATOM 11819 C CA . ALA A 1 1518 ? -35.057 39.901 50.092 1.00 24.28 1518 ALA A CA 1
ATOM 11820 C C . ALA A 1 1518 ? -35.629 39.173 51.319 1.00 24.28 1518 ALA A C 1
ATOM 11822 O O . ALA A 1 1518 ? -35.796 39.778 52.377 1.00 24.28 1518 ALA A O 1
ATOM 11823 N N . THR A 1 1519 ? -35.878 37.872 51.186 1.00 30.19 1519 THR A N 1
ATOM 11824 C CA . THR A 1 1519 ? -36.039 36.952 52.316 1.00 30.19 1519 THR A CA 1
ATOM 11825 C C . THR A 1 1519 ? -34.707 36.251 52.598 1.00 30.19 1519 THR A C 1
ATOM 11827 O O . THR A 1 1519 ? -34.182 35.525 51.757 1.00 30.19 1519 THR A O 1
ATOM 11830 N N . THR A 1 1520 ? -34.147 36.553 53.770 1.00 27.58 1520 THR A N 1
ATOM 11831 C CA . THR A 1 1520 ? -33.321 35.679 54.631 1.00 27.58 1520 THR A CA 1
ATOM 11832 C C . THR A 1 1520 ? -32.522 34.525 53.989 1.00 27.58 1520 THR A C 1
ATOM 11834 O O . THR A 1 1520 ? -33.074 33.483 53.654 1.00 27.58 1520 THR A O 1
ATOM 11837 N N . SER A 1 1521 ? -31.193 34.708 53.990 1.00 25.98 1521 SER A N 1
ATOM 11838 C CA . SER A 1 1521 ? -30.141 33.732 54.366 1.00 25.98 1521 SER A CA 1
ATOM 11839 C C . SER A 1 1521 ? -29.955 32.377 53.631 1.00 25.98 1521 SER A C 1
ATOM 11841 O O . SER A 1 1521 ? -30.849 31.555 53.490 1.00 25.98 1521 SER A O 1
ATOM 11843 N N . THR A 1 1522 ? -28.681 32.120 53.285 1.00 27.73 1522 THR A N 1
ATOM 11844 C CA . THR A 1 1522 ? -27.984 30.810 53.389 1.00 27.73 1522 THR A CA 1
ATOM 11845 C C . THR A 1 1522 ? -28.549 29.576 52.660 1.00 27.73 1522 THR A C 1
ATOM 11847 O O . THR A 1 1522 ? -28.704 28.522 53.264 1.00 27.73 1522 THR A O 1
ATOM 11850 N N . ALA A 1 1523 ? -28.732 29.658 51.334 1.00 30.44 1523 ALA A N 1
ATOM 11851 C CA . ALA A 1 1523 ? -28.798 28.455 50.471 1.00 30.44 1523 ALA A CA 1
ATOM 11852 C C . ALA A 1 1523 ? -28.329 28.661 49.010 1.00 30.44 1523 ALA A C 1
ATOM 11854 O O . ALA A 1 1523 ? -27.887 27.727 48.347 1.00 30.44 1523 ALA A O 1
ATOM 11855 N N . LYS A 1 1524 ? -28.407 29.885 48.466 1.00 30.02 1524 LYS A N 1
ATOM 11856 C CA . LYS A 1 1524 ? -28.267 30.159 47.014 1.00 30.02 1524 LYS A CA 1
ATOM 11857 C C . LYS A 1 1524 ? -26.826 30.360 46.502 1.00 30.02 1524 LYS A C 1
ATOM 11859 O O . LYS A 1 1524 ? -26.635 31.011 45.476 1.00 30.02 1524 LYS A O 1
ATOM 11864 N N . GLY A 1 1525 ? -25.829 29.829 47.212 1.00 29.83 1525 GLY A N 1
ATOM 11865 C CA . GLY A 1 1525 ? -24.425 29.842 46.783 1.00 29.83 1525 GLY A CA 1
ATOM 11866 C C . GLY A 1 1525 ? -24.156 28.789 45.706 1.00 29.83 1525 GLY A C 1
ATOM 11867 O O . GLY A 1 1525 ? -23.999 29.113 44.530 1.00 29.83 1525 GLY A O 1
ATOM 11868 N N . ASN A 1 1526 ? -24.163 27.517 46.105 1.00 29.81 1526 ASN A N 1
ATOM 11869 C CA . ASN A 1 1526 ? -23.631 26.415 45.296 1.00 29.81 1526 ASN A CA 1
ATOM 11870 C C . ASN A 1 1526 ? -24.427 26.165 44.002 1.00 29.81 1526 ASN A C 1
ATOM 11872 O O . ASN A 1 1526 ? -23.838 25.870 42.964 1.00 29.81 1526 ASN A O 1
ATOM 11876 N N . THR A 1 1527 ? -25.747 26.383 44.005 1.00 34.72 1527 THR A N 1
ATOM 11877 C CA . THR A 1 1527 ? -26.590 26.233 42.800 1.00 34.72 1527 THR A CA 1
ATOM 11878 C C . THR A 1 1527 ? -26.273 27.242 41.692 1.00 34.72 1527 THR A C 1
ATOM 11880 O O . THR A 1 1527 ? -26.571 26.973 40.532 1.00 34.72 1527 THR A O 1
ATOM 11883 N N . ARG A 1 1528 ? -25.632 28.381 42.000 1.00 35.75 1528 ARG A N 1
ATOM 11884 C CA . ARG A 1 1528 ? -25.126 29.314 40.976 1.00 35.75 1528 ARG A CA 1
ATOM 11885 C C . ARG A 1 1528 ? -23.758 28.926 40.414 1.00 35.75 1528 ARG A C 1
ATOM 11887 O O . ARG A 1 1528 ? -23.459 29.340 39.299 1.00 35.75 1528 ARG A O 1
ATOM 11894 N N . ALA A 1 1529 ? -22.954 28.155 41.148 1.00 39.41 1529 ALA A N 1
ATOM 11895 C CA . ALA A 1 1529 ? -21.669 27.658 40.661 1.00 39.41 1529 ALA A CA 1
ATOM 11896 C C . ALA A 1 1529 ? -21.882 26.557 39.610 1.00 39.41 1529 ALA A C 1
ATOM 11898 O O . ALA A 1 1529 ? -21.528 26.748 38.447 1.00 39.41 1529 ALA A O 1
ATOM 11899 N N . GLY A 1 1530 ? -22.584 25.475 39.974 1.00 47.59 1530 GLY A N 1
ATOM 11900 C CA . GLY A 1 1530 ? -22.844 24.350 39.063 1.00 47.59 1530 GLY A CA 1
ATOM 11901 C C . GLY A 1 1530 ? -23.571 24.768 37.778 1.00 47.59 1530 GLY A C 1
ATOM 11902 O O . GLY A 1 1530 ? -23.156 24.402 36.681 1.00 47.59 1530 GLY A O 1
ATOM 11903 N N . ALA A 1 1531 ? -24.587 25.633 37.885 1.00 54.22 1531 ALA A N 1
ATOM 11904 C CA . ALA A 1 1531 ? -25.308 26.159 36.721 1.00 54.22 1531 ALA A CA 1
ATOM 11905 C C . ALA A 1 1531 ? -24.421 26.955 35.742 1.00 54.22 1531 ALA A C 1
ATOM 11907 O O . ALA A 1 1531 ? -24.759 27.051 34.563 1.00 54.22 1531 ALA A O 1
ATOM 11908 N N . LYS A 1 1532 ? -23.296 27.520 36.207 1.00 58.69 1532 LYS A N 1
ATOM 11909 C CA . LYS A 1 1532 ? -22.310 28.154 35.329 1.00 58.69 1532 LYS A CA 1
ATOM 11910 C C . LYS A 1 1532 ? -21.385 27.113 34.694 1.00 58.69 1532 LYS A C 1
ATOM 11912 O O . LYS A 1 1532 ? -21.191 27.155 33.487 1.00 58.69 1532 LYS A O 1
ATOM 11917 N N . GLU A 1 1533 ? -20.870 26.156 35.463 1.00 64.69 1533 GLU A N 1
ATOM 11918 C CA . GLU A 1 1533 ? -19.958 25.127 34.941 1.00 64.69 1533 GLU A CA 1
ATOM 11919 C C . GLU A 1 1533 ? -20.588 24.266 33.837 1.00 64.69 1533 GLU A C 1
ATOM 11921 O O . GLU A 1 1533 ? -19.934 23.997 32.829 1.00 64.69 1533 GLU A O 1
ATOM 11926 N N . PHE A 1 1534 ? -21.866 23.890 33.964 1.00 67.12 1534 PHE A N 1
ATOM 11927 C CA . PHE A 1 1534 ? -22.572 23.192 32.884 1.00 67.12 1534 PHE A CA 1
ATOM 11928 C C . PHE A 1 1534 ? -22.747 24.069 31.636 1.00 67.12 1534 PHE A C 1
ATOM 11930 O O . PHE A 1 1534 ? -22.612 23.569 30.521 1.00 67.12 1534 PHE A O 1
ATOM 11937 N N . ALA A 1 1535 ? -22.982 25.377 31.793 1.00 68.81 1535 ALA A N 1
ATOM 11938 C CA . ALA A 1 1535 ? -23.050 26.307 30.665 1.00 68.81 1535 ALA A CA 1
ATOM 11939 C C . ALA A 1 1535 ? -21.677 26.513 29.992 1.00 68.81 1535 ALA A C 1
ATOM 11941 O O . ALA A 1 1535 ? -21.606 26.596 28.764 1.00 68.81 1535 ALA A O 1
ATOM 11942 N N . ASP A 1 1536 ? -20.593 26.544 30.771 1.00 72.56 1536 ASP A N 1
ATOM 11943 C CA . ASP A 1 1536 ? -19.217 26.661 30.277 1.00 72.56 1536 ASP A CA 1
ATOM 11944 C C . ASP A 1 1536 ? -18.810 25.375 29.503 1.00 72.56 1536 ASP A C 1
ATOM 11946 O O . ASP A 1 1536 ? -18.330 25.467 28.369 1.00 72.56 1536 ASP A O 1
ATOM 11950 N N . MET A 1 1537 ? -19.104 24.171 30.025 1.00 73.62 1537 MET A N 1
ATOM 11951 C CA . MET A 1 1537 ? -18.876 22.891 29.318 1.00 73.62 1537 MET A CA 1
ATOM 11952 C C . MET A 1 1537 ? -19.740 22.741 28.056 1.00 73.62 1537 MET A C 1
ATOM 11954 O O . MET A 1 1537 ? -19.231 22.359 27.001 1.00 73.62 1537 MET A O 1
ATOM 11958 N N . LEU A 1 1538 ? -21.025 23.105 28.122 1.00 70.81 1538 LEU A N 1
ATOM 11959 C CA . LEU A 1 1538 ? -21.917 23.119 26.959 1.00 70.81 1538 LEU A CA 1
ATOM 11960 C C . LEU A 1 1538 ? -21.426 24.096 25.880 1.00 70.81 1538 LEU A C 1
ATOM 11962 O O . LEU A 1 1538 ? -21.529 23.810 24.689 1.00 70.81 1538 LEU A O 1
ATOM 11966 N N . THR A 1 1539 ? -20.861 25.238 26.279 1.00 78.88 1539 THR A N 1
ATOM 11967 C CA . THR A 1 1539 ? -20.266 26.208 25.348 1.00 78.88 1539 THR A CA 1
ATOM 11968 C C . THR A 1 1539 ? -19.023 25.634 24.668 1.00 78.88 1539 THR A C 1
ATOM 11970 O O . THR A 1 1539 ? -18.887 25.775 23.452 1.00 78.88 1539 THR A O 1
ATOM 11973 N N . ALA A 1 1540 ? -18.163 24.919 25.402 1.00 81.19 1540 ALA A N 1
ATOM 11974 C CA . ALA A 1 1540 ? -17.027 24.205 24.820 1.00 81.19 1540 ALA A CA 1
ATOM 11975 C C . ALA A 1 1540 ? -17.481 23.126 23.817 1.00 81.19 1540 ALA A C 1
ATOM 11977 O O . ALA A 1 1540 ? -16.975 23.082 22.696 1.00 81.19 1540 ALA A O 1
ATOM 11978 N N . ALA A 1 1541 ? -18.488 22.316 24.167 1.00 75.44 1541 ALA A N 1
ATOM 11979 C CA . ALA A 1 1541 ? -19.062 21.314 23.267 1.00 75.44 1541 ALA A CA 1
ATOM 11980 C C . ALA A 1 1541 ? -19.655 21.949 21.993 1.00 75.44 1541 ALA A C 1
ATOM 11982 O O . ALA A 1 1541 ? -19.342 21.508 20.889 1.00 75.44 1541 ALA A O 1
ATOM 11983 N N . ARG A 1 1542 ? -20.433 23.037 22.118 1.00 75.25 1542 ARG A N 1
ATOM 11984 C CA . ARG A 1 1542 ? -21.014 23.786 20.982 1.00 75.25 1542 ARG A CA 1
ATOM 11985 C C . ARG A 1 1542 ? -19.967 24.372 20.029 1.00 75.25 1542 ARG A C 1
ATOM 11987 O O . ARG A 1 1542 ? -20.236 24.476 18.837 1.00 75.25 1542 ARG A O 1
ATOM 11994 N N . GLN A 1 1543 ? -18.788 24.752 20.526 1.00 82.12 1543 GLN A N 1
ATOM 11995 C CA . GLN A 1 1543 ? -17.679 25.235 19.689 1.00 82.12 1543 GLN A CA 1
ATOM 11996 C C . GLN A 1 1543 ? -16.934 24.090 18.985 1.00 82.12 1543 GLN A C 1
ATOM 11998 O O . GLN A 1 1543 ? -16.481 24.247 17.854 1.00 82.12 1543 GLN A O 1
ATOM 12003 N N . LEU A 1 1544 ? -16.815 22.938 19.646 1.00 82.62 1544 LEU A N 1
ATOM 12004 C CA . LEU A 1 1544 ? -16.020 21.792 19.201 1.00 82.62 1544 LEU A CA 1
ATOM 12005 C C . LEU A 1 1544 ? -16.777 20.871 18.222 1.00 82.62 1544 LEU A C 1
ATOM 12007 O O . LEU A 1 1544 ? -16.188 20.403 17.245 1.00 82.62 1544 LEU A O 1
ATOM 12011 N N . LEU A 1 1545 ? -18.083 20.657 18.419 1.00 78.88 1545 LEU A N 1
ATOM 12012 C CA . LEU A 1 1545 ? -18.895 19.741 17.603 1.00 78.88 1545 LEU A CA 1
ATOM 12013 C C . LEU A 1 1545 ? -18.910 20.071 16.092 1.00 78.88 1545 LEU A C 1
ATOM 12015 O O . LEU A 1 1545 ? -18.737 19.145 15.294 1.00 78.88 1545 LEU A O 1
ATOM 12019 N N . PRO A 1 1546 ? -19.053 21.342 15.652 1.00 78.19 1546 PRO A N 1
ATOM 12020 C CA . PRO A 1 1546 ? -19.060 21.681 14.224 1.00 78.19 1546 PRO A CA 1
ATOM 12021 C C . PRO A 1 1546 ? -17.687 21.504 13.559 1.00 78.19 1546 PRO A C 1
ATOM 12023 O O . PRO A 1 1546 ? -17.602 21.139 12.384 1.00 78.19 1546 PRO A O 1
ATOM 12026 N N . VAL A 1 1547 ? -16.599 21.729 14.306 1.00 83.62 1547 VAL A N 1
ATOM 12027 C CA . VAL A 1 1547 ? -15.220 21.539 13.823 1.00 83.62 1547 VAL A CA 1
ATOM 12028 C C . VAL A 1 1547 ? -14.942 20.049 13.618 1.00 83.62 1547 VAL A C 1
ATOM 12030 O O . VAL A 1 1547 ? -14.469 19.643 12.560 1.00 83.62 1547 VAL A O 1
ATOM 12033 N N . ILE A 1 1548 ? -15.328 19.221 14.591 1.00 84.69 1548 ILE A N 1
ATOM 12034 C CA . ILE A 1 1548 ? -15.267 17.756 14.511 1.00 84.69 1548 ILE A CA 1
ATOM 12035 C C . ILE A 1 1548 ? -16.081 17.239 13.321 1.00 84.69 1548 ILE A C 1
ATOM 12037 O O . ILE A 1 1548 ? -15.523 16.600 12.429 1.00 84.69 1548 ILE A O 1
ATOM 12041 N N . SER A 1 1549 ? -17.364 17.601 13.246 1.00 78.62 1549 SER A N 1
ATOM 12042 C CA . SER A 1 1549 ? -18.289 17.124 12.206 1.00 78.62 1549 SER A CA 1
ATOM 12043 C C . SER A 1 1549 ? -17.859 17.504 10.784 1.00 78.62 1549 SER A C 1
ATOM 12045 O O . SER A 1 1549 ? -18.259 16.850 9.826 1.00 78.62 1549 SER A O 1
ATOM 12047 N N . SER A 1 1550 ? -17.028 18.542 10.628 1.00 80.69 1550 SER A N 1
ATOM 12048 C CA . SER A 1 1550 ? -16.521 18.986 9.326 1.00 80.69 1550 SER A CA 1
ATOM 12049 C C . SER A 1 1550 ? -15.073 18.586 9.010 1.00 80.69 1550 SER A C 1
ATOM 12051 O O . SER A 1 1550 ? -14.701 18.636 7.838 1.00 80.69 1550 SER A O 1
ATOM 12053 N N . SER A 1 1551 ? -14.272 18.170 9.999 1.00 86.50 1551 SER A N 1
ATOM 12054 C CA . SER A 1 1551 ? -12.884 17.706 9.807 1.00 86.50 1551 SER A CA 1
ATOM 12055 C C . SER A 1 1551 ? -12.765 16.180 9.741 1.00 86.50 1551 SER A C 1
ATOM 12057 O O . SER A 1 1551 ? -12.004 15.646 8.932 1.00 86.50 1551 SER A O 1
ATOM 12059 N N . VAL A 1 1552 ? -13.512 15.454 10.578 1.00 88.94 1552 VAL A N 1
ATOM 12060 C CA . VAL A 1 1552 ? -13.313 14.006 10.782 1.00 88.94 1552 VAL A CA 1
ATOM 12061 C C . VAL A 1 1552 ? -13.700 13.158 9.557 1.00 88.94 1552 VAL A C 1
ATOM 12063 O O . VAL A 1 1552 ? -12.942 12.234 9.248 1.00 88.94 1552 VAL A O 1
ATOM 12066 N N . PRO A 1 1553 ? -14.755 13.477 8.776 1.00 85.50 1553 PRO A N 1
ATOM 12067 C CA . PRO A 1 1553 ? -15.050 12.739 7.542 1.00 85.50 1553 PRO A CA 1
ATOM 12068 C C . PRO A 1 1553 ? -13.940 12.838 6.486 1.00 85.50 1553 PRO A C 1
ATOM 12070 O O . PRO A 1 1553 ? -13.724 11.898 5.717 1.00 85.50 1553 PRO A O 1
ATOM 12073 N N . ILE A 1 1554 ? -13.215 13.964 6.485 1.00 87.56 1554 ILE A N 1
ATOM 12074 C CA . ILE A 1 1554 ? -12.172 14.312 5.512 1.00 87.56 1554 ILE A CA 1
ATOM 12075 C C . ILE A 1 1554 ? -10.816 13.702 5.907 1.00 87.56 1554 ILE A C 1
ATOM 12077 O O . ILE A 1 1554 ? -10.178 13.044 5.089 1.00 87.56 1554 ILE A O 1
ATOM 12081 N N . TYR A 1 1555 ? -10.378 13.894 7.157 1.00 90.94 1555 TYR A N 1
ATOM 12082 C CA . TYR A 1 1555 ? -9.028 13.513 7.607 1.00 90.94 1555 TYR A CA 1
ATOM 12083 C C . TYR A 1 1555 ? -8.992 12.293 8.547 1.00 90.94 1555 TYR A C 1
ATOM 12085 O O . TYR A 1 1555 ? -7.970 11.610 8.640 1.00 90.94 1555 TYR A O 1
ATOM 12093 N N . GLY A 1 1556 ? -10.088 11.985 9.245 1.00 91.38 1556 GLY A N 1
ATOM 12094 C CA . GLY A 1 1556 ? -10.176 10.866 10.190 1.00 91.38 1556 GLY A CA 1
ATOM 12095 C C . GLY A 1 1556 ? -10.335 9.505 9.507 1.00 91.38 1556 GLY A C 1
ATOM 12096 O O . GLY A 1 1556 ? -10.841 9.410 8.384 1.00 91.38 1556 GLY A O 1
ATOM 12097 N N . SER A 1 1557 ? -9.923 8.430 10.190 1.00 93.44 1557 SER A N 1
ATOM 12098 C CA . SER A 1 1557 ? -10.222 7.060 9.737 1.00 93.44 1557 SER A CA 1
ATOM 12099 C C . SER A 1 1557 ? -11.711 6.734 9.893 1.00 93.44 1557 SER A C 1
ATOM 12101 O O . SER A 1 1557 ? -12.453 7.462 10.556 1.00 93.44 1557 SER A O 1
ATOM 12103 N N . THR A 1 1558 ? -12.159 5.622 9.319 1.00 92.62 1558 THR A N 1
ATOM 12104 C CA . THR A 1 1558 ? -13.541 5.148 9.475 1.00 92.62 1558 THR A CA 1
ATOM 12105 C C . THR A 1 1558 ? -13.887 4.915 10.956 1.00 92.62 1558 THR A C 1
ATOM 12107 O O . THR A 1 1558 ? -14.890 5.430 11.439 1.00 92.62 1558 THR A O 1
ATOM 12110 N N . THR A 1 1559 ? -12.985 4.299 11.730 1.00 91.44 1559 THR A N 1
ATOM 12111 C CA . THR A 1 1559 ? -13.102 4.145 13.195 1.00 91.44 1559 THR A CA 1
ATOM 12112 C C . THR A 1 1559 ? -13.232 5.486 13.929 1.00 91.44 1559 THR A C 1
ATOM 12114 O O . THR A 1 1559 ? -14.098 5.630 14.787 1.00 91.44 1559 THR A O 1
ATOM 12117 N N . HIS A 1 1560 ? -12.438 6.505 13.564 1.00 91.88 1560 HIS A N 1
ATOM 12118 C CA . HIS A 1 1560 ? -12.571 7.850 14.146 1.00 91.88 1560 HIS A CA 1
ATOM 12119 C C . HIS A 1 1560 ? -13.946 8.476 13.851 1.00 91.88 1560 HIS A C 1
ATOM 12121 O O . HIS A 1 1560 ? -14.453 9.229 14.679 1.00 91.88 1560 HIS A O 1
ATOM 12127 N N . ASN A 1 1561 ? -14.555 8.174 12.697 1.00 90.38 1561 ASN A N 1
ATOM 12128 C CA . ASN A 1 1561 ? -15.889 8.667 12.357 1.00 90.38 1561 ASN A CA 1
ATOM 12129 C C . ASN A 1 1561 ? -16.976 7.984 13.198 1.00 90.38 1561 ASN A C 1
ATOM 12131 O O . ASN A 1 1561 ? -17.786 8.699 13.770 1.00 90.38 1561 ASN A O 1
ATOM 12135 N N . HIS A 1 1562 ? -16.939 6.658 13.384 1.00 90.12 1562 HIS A N 1
ATOM 12136 C CA . HIS A 1 1562 ? -17.860 5.958 14.302 1.00 90.12 1562 HIS A CA 1
ATOM 12137 C C . HIS A 1 1562 ? -17.756 6.477 15.750 1.00 90.12 1562 HIS A C 1
ATOM 12139 O O . HIS A 1 1562 ? -18.768 6.769 16.385 1.00 90.12 1562 HIS A O 1
ATOM 12145 N N . ILE A 1 1563 ? -16.532 6.688 16.253 1.00 88.81 1563 ILE A N 1
ATOM 12146 C CA . ILE A 1 1563 ? -16.296 7.270 17.588 1.00 88.81 1563 ILE A CA 1
ATOM 12147 C C . ILE A 1 1563 ? -16.911 8.678 17.695 1.00 88.81 1563 ILE A C 1
ATOM 12149 O O . ILE A 1 1563 ? -17.507 9.021 18.716 1.00 88.81 1563 ILE A O 1
ATOM 12153 N N . VAL A 1 1564 ? -16.802 9.490 16.640 1.00 88.12 1564 VAL A N 1
ATOM 12154 C CA . VAL A 1 1564 ? -17.403 10.831 16.570 1.00 88.12 1564 VAL A CA 1
ATOM 12155 C C . VAL A 1 1564 ? -18.920 10.791 16.471 1.00 88.12 1564 VAL A C 1
ATOM 12157 O O . VAL A 1 1564 ? -19.571 11.585 17.145 1.00 88.12 1564 VAL A O 1
ATOM 12160 N N . SER A 1 1565 ? -19.478 9.869 15.688 1.00 86.06 1565 SER A N 1
ATOM 12161 C CA . SER A 1 1565 ? -20.914 9.612 15.600 1.00 86.06 1565 SER A CA 1
ATOM 12162 C C . SER A 1 1565 ? -21.507 9.353 16.986 1.00 86.06 1565 SER A C 1
ATOM 12164 O O . SER A 1 1565 ? -22.419 10.070 17.396 1.00 86.06 1565 SER A O 1
ATOM 12166 N N . TYR A 1 1566 ? -20.905 8.433 17.749 1.00 84.38 1566 TYR A N 1
ATOM 12167 C CA . TYR A 1 1566 ? -21.317 8.119 19.119 1.00 84.38 1566 TYR A CA 1
ATOM 12168 C C . TYR A 1 1566 ? -21.174 9.311 20.086 1.00 84.38 1566 TYR A C 1
ATOM 12170 O O . TYR A 1 1566 ? -22.134 9.708 20.748 1.00 84.38 1566 TYR A O 1
ATOM 12178 N N . ILE A 1 1567 ? -19.990 9.936 20.159 1.00 85.31 1567 ILE A N 1
ATOM 12179 C CA . ILE A 1 1567 ? -19.760 11.074 21.071 1.00 85.31 1567 ILE A CA 1
ATOM 12180 C C . ILE A 1 1567 ? -20.701 12.237 20.738 1.00 85.31 1567 ILE A C 1
ATOM 12182 O O . ILE A 1 1567 ? -21.218 12.899 21.639 1.00 85.31 1567 ILE A O 1
ATOM 12186 N N . SER A 1 1568 ? -20.946 12.490 19.451 1.00 82.19 1568 SER A N 1
ATOM 12187 C CA . SER A 1 1568 ? -21.831 13.562 19.013 1.00 82.19 1568 SER A CA 1
ATOM 12188 C C . SER A 1 1568 ? -23.285 13.298 19.380 1.00 82.19 1568 SER A C 1
ATOM 12190 O O . SER A 1 1568 ? -23.929 14.227 19.870 1.00 82.19 1568 SER A O 1
ATOM 12192 N N . SER A 1 1569 ? -23.795 12.074 19.207 1.00 78.88 1569 SER A N 1
ATOM 12193 C CA . SER A 1 1569 ? -25.149 11.742 19.656 1.00 78.88 1569 SER A CA 1
ATOM 12194 C C . SER A 1 1569 ? -25.284 11.884 21.168 1.00 78.88 1569 SER A C 1
ATOM 12196 O O . SER A 1 1569 ? -26.238 12.510 21.629 1.00 78.88 1569 SER A O 1
ATOM 12198 N N . GLN A 1 1570 ? -24.302 11.406 21.939 1.00 81.25 1570 GLN A N 1
ATOM 12199 C CA . GLN A 1 1570 ? -24.336 11.480 23.401 1.00 81.25 1570 GLN A CA 1
ATOM 12200 C C . GLN A 1 1570 ? -24.334 12.934 23.898 1.00 81.25 1570 GLN A C 1
ATOM 12202 O O . GLN A 1 1570 ? -25.188 13.319 24.697 1.00 81.25 1570 GLN A O 1
ATOM 12207 N N . LEU A 1 1571 ? -23.454 13.785 23.353 1.00 81.25 1571 LEU A N 1
ATOM 12208 C CA . LEU A 1 1571 ? -23.432 15.219 23.664 1.00 81.25 1571 LEU A CA 1
ATOM 12209 C C . LEU A 1 1571 ? -24.749 15.919 23.281 1.00 81.25 1571 LEU A C 1
ATOM 12211 O O . LEU A 1 1571 ? -25.217 16.775 24.033 1.00 81.25 1571 LEU A O 1
ATOM 12215 N N . CYS A 1 1572 ? -25.378 15.553 22.159 1.00 77.69 1572 CYS A N 1
ATOM 12216 C CA . CYS A 1 1572 ? -26.684 16.088 21.762 1.00 77.69 1572 CYS A CA 1
ATOM 12217 C C . CYS A 1 1572 ? -27.820 15.654 22.706 1.00 77.69 1572 CYS A C 1
ATOM 12219 O O . CYS A 1 1572 ? -28.648 16.490 23.073 1.00 77.69 1572 CYS A O 1
ATOM 12221 N N . MET A 1 1573 ? -27.860 14.387 23.130 1.00 77.56 1573 MET A N 1
ATOM 12222 C CA . MET A 1 1573 ? -28.912 13.858 24.010 1.00 77.56 1573 MET A CA 1
ATOM 12223 C C . MET A 1 1573 ? -28.791 14.397 25.442 1.00 77.56 1573 MET A C 1
ATOM 12225 O O . MET A 1 1573 ? -29.773 14.898 25.991 1.00 77.56 1573 MET A O 1
ATOM 12229 N N . VAL A 1 1574 ? -27.582 14.427 26.011 1.00 76.62 1574 VAL A N 1
ATOM 12230 C CA . VAL A 1 1574 ? -27.333 15.041 27.329 1.00 76.62 1574 VAL A CA 1
ATOM 12231 C C . VAL A 1 1574 ? -27.587 16.561 27.283 1.00 76.62 1574 VAL A C 1
ATOM 12233 O O . VAL A 1 1574 ? -28.157 17.127 28.218 1.00 76.62 1574 VAL A O 1
ATOM 12236 N N . SER A 1 1575 ? -27.287 17.236 26.163 1.00 77.00 1575 SER A N 1
ATOM 12237 C CA . SER A 1 1575 ? -27.669 18.645 25.931 1.00 77.00 1575 SER A CA 1
ATOM 12238 C C . SER A 1 1575 ? -29.187 18.854 25.833 1.00 77.00 1575 SER A C 1
ATOM 12240 O O . SER A 1 1575 ? -29.676 19.918 26.204 1.00 77.00 1575 SER A O 1
ATOM 12242 N N . HIS A 1 1576 ? -29.960 17.877 25.349 1.00 74.94 1576 HIS A N 1
ATOM 12243 C CA . HIS A 1 1576 ? -31.424 17.967 25.320 1.00 74.94 1576 HIS A CA 1
ATOM 12244 C C . HIS A 1 1576 ? -32.018 17.838 26.729 1.00 74.94 1576 HIS A C 1
ATOM 12246 O O . HIS A 1 1576 ? -32.798 18.696 27.138 1.00 74.94 1576 HIS A O 1
ATOM 12252 N N . ALA A 1 1577 ? -31.595 16.825 27.493 1.00 74.75 1577 ALA A N 1
ATOM 12253 C CA . ALA A 1 1577 ? -32.101 16.574 28.844 1.00 74.75 1577 ALA A CA 1
ATOM 12254 C C . ALA A 1 1577 ? -31.750 17.689 29.851 1.00 74.75 1577 ALA A C 1
ATOM 12256 O O . ALA A 1 1577 ? -32.530 17.981 30.750 1.00 74.75 1577 ALA A O 1
ATOM 12257 N N . THR A 1 1578 ? -30.598 18.350 29.698 1.00 74.69 1578 THR A N 1
ATOM 12258 C CA . THR A 1 1578 ? -30.119 19.352 30.673 1.00 74.69 1578 THR A CA 1
ATOM 12259 C C . THR A 1 1578 ? -30.567 20.798 30.403 1.00 74.69 1578 THR A C 1
ATOM 12261 O O . THR A 1 1578 ? -30.336 21.665 31.254 1.00 74.69 1578 THR A O 1
ATOM 12264 N N . CYS A 1 1579 ? -31.193 21.098 29.251 1.00 66.56 1579 CYS A N 1
ATOM 12265 C CA . CYS A 1 1579 ? -31.418 22.476 28.780 1.00 66.56 1579 CYS A CA 1
ATOM 12266 C C . CYS A 1 1579 ? -32.879 22.811 28.415 1.00 66.56 1579 CYS A C 1
ATOM 12268 O O . CYS A 1 1579 ? -33.306 22.637 27.276 1.00 66.56 1579 CYS A O 1
ATOM 12270 N N . SER A 1 1580 ? -33.603 23.481 29.318 1.00 53.12 1580 SER A N 1
ATOM 12271 C CA . SER A 1 1580 ? -34.979 23.972 29.082 1.00 53.12 1580 SER A CA 1
ATOM 12272 C C . SER A 1 1580 ? -35.106 25.224 28.189 1.00 53.12 1580 SER A C 1
ATOM 12274 O O . SER A 1 1580 ? -36.207 25.726 27.963 1.00 53.12 1580 SER A O 1
ATOM 12276 N N . LYS A 1 1581 ? -33.993 25.767 27.673 1.00 50.09 1581 LYS A N 1
ATOM 12277 C CA . LYS A 1 1581 ? -33.962 26.925 26.756 1.00 50.09 1581 LYS A CA 1
ATOM 12278 C C . LYS A 1 1581 ? -33.268 26.552 25.450 1.00 50.09 1581 LYS A C 1
ATOM 12280 O O . LYS A 1 1581 ? -32.067 26.761 25.280 1.00 50.09 1581 LYS A O 1
ATOM 12285 N N . LEU A 1 1582 ? -34.044 25.971 24.540 1.00 44.94 1582 LEU A N 1
ATOM 12286 C CA . LEU A 1 1582 ? -33.557 25.398 23.287 1.00 44.94 1582 LEU A CA 1
ATOM 12287 C C . LEU A 1 1582 ? -33.325 26.454 22.199 1.00 44.94 1582 LEU A C 1
ATOM 12289 O O . LEU A 1 1582 ? -34.102 26.606 21.261 1.00 44.94 1582 LEU A O 1
ATOM 12293 N N . GLU A 1 1583 ? -32.199 27.157 22.303 1.00 42.34 1583 GLU A N 1
ATOM 12294 C CA . GLU A 1 1583 ? -31.638 27.926 21.191 1.00 42.34 1583 GLU A CA 1
ATOM 12295 C C . GLU A 1 1583 ? -30.810 27.003 20.273 1.00 42.34 1583 GLU A C 1
ATOM 12297 O O . GLU A 1 1583 ? -29.637 26.717 20.524 1.00 42.34 1583 GLU A O 1
ATOM 12302 N N . ILE A 1 1584 ? -31.461 26.556 19.191 1.00 45.31 1584 ILE A N 1
ATOM 12303 C CA . ILE A 1 1584 ? -30.903 26.009 17.934 1.00 45.31 1584 ILE A CA 1
ATOM 12304 C C . ILE A 1 1584 ? -30.223 24.620 18.002 1.00 45.31 1584 ILE A C 1
ATOM 12306 O O . ILE A 1 1584 ? -30.455 23.806 17.113 1.00 45.31 1584 ILE A O 1
ATOM 12310 N N . PHE A 1 1585 ? -29.407 24.305 19.013 1.00 43.69 1585 PHE A N 1
ATOM 12311 C CA . PHE A 1 1585 ? -28.421 23.209 18.894 1.00 43.69 1585 PHE A CA 1
ATOM 12312 C C . PHE A 1 1585 ? -28.883 21.765 19.194 1.00 43.69 1585 PHE A C 1
ATOM 12314 O O . PHE A 1 1585 ? -28.160 20.838 18.836 1.00 43.69 1585 PHE A O 1
ATOM 12321 N N . SER A 1 1586 ? -30.048 21.534 19.812 1.00 52.19 1586 SER A N 1
ATOM 12322 C CA . SER A 1 1586 ? -30.515 20.172 20.172 1.00 52.19 1586 SER A CA 1
ATOM 12323 C C . SER A 1 1586 ? -31.661 19.681 19.270 1.00 52.19 1586 SER A C 1
ATOM 12325 O O . SER A 1 1586 ? -32.712 19.267 19.756 1.00 52.19 1586 SER A O 1
ATOM 12327 N N . ASN A 1 1587 ? -31.486 19.767 17.948 1.00 65.56 1587 ASN A N 1
ATOM 12328 C CA . ASN A 1 1587 ? -32.433 19.220 16.971 1.00 65.56 1587 ASN A CA 1
ATOM 12329 C C . ASN A 1 1587 ? -32.274 17.680 16.878 1.00 65.56 1587 ASN A C 1
ATOM 12331 O O . ASN A 1 1587 ? -31.161 17.237 16.584 1.00 65.56 1587 ASN A O 1
ATOM 12335 N N . PRO A 1 1588 ? -33.339 16.865 17.057 1.00 67.19 1588 PRO A N 1
ATOM 12336 C CA . PRO A 1 1588 ? -33.290 15.408 16.870 1.00 67.19 1588 PRO A CA 1
ATOM 12337 C C . PRO A 1 1588 ? -32.653 14.961 15.553 1.00 67.19 1588 PRO A C 1
ATOM 12339 O O . PRO A 1 1588 ? -31.870 14.014 15.524 1.00 67.19 1588 PRO A O 1
ATOM 12342 N N . LEU A 1 1589 ? -32.924 15.705 14.480 1.00 74.00 1589 LEU A N 1
ATOM 12343 C CA . LEU A 1 1589 ? -32.361 15.465 13.158 1.00 74.00 1589 LEU A CA 1
ATOM 12344 C C . LEU A 1 1589 ? -30.829 15.560 13.143 1.00 74.00 1589 LEU A C 1
ATOM 12346 O O . LEU A 1 1589 ? -30.179 14.737 12.511 1.00 74.00 1589 LEU A O 1
ATOM 12350 N N . GLN A 1 1590 ? -30.233 16.505 13.876 1.00 74.69 1590 GLN A N 1
ATOM 12351 C CA . GLN A 1 1590 ? -28.776 16.656 13.900 1.00 74.69 1590 GLN A CA 1
ATOM 12352 C C . GLN A 1 1590 ? -28.089 15.467 14.583 1.00 74.69 1590 GLN A C 1
ATOM 12354 O O . GLN A 1 1590 ? -27.019 15.061 14.134 1.00 74.69 1590 GLN A O 1
ATOM 12359 N N . ALA A 1 1591 ? -28.709 14.894 15.619 1.00 76.44 1591 ALA A N 1
ATOM 12360 C CA . ALA A 1 1591 ? -28.217 13.685 16.276 1.00 76.44 1591 ALA A CA 1
ATOM 12361 C C . ALA A 1 1591 ? -28.409 12.437 15.393 1.00 76.44 1591 ALA A C 1
ATOM 12363 O O . ALA A 1 1591 ? -27.499 11.622 15.290 1.00 76.44 1591 ALA A O 1
ATOM 12364 N N . ALA A 1 1592 ? -29.547 12.315 14.697 1.00 79.00 1592 ALA A N 1
ATOM 12365 C CA . ALA A 1 1592 ? -29.768 11.245 13.719 1.00 79.00 1592 ALA A CA 1
ATOM 12366 C C . ALA A 1 1592 ? -28.702 11.268 12.606 1.00 79.00 1592 ALA A C 1
ATOM 12368 O O . ALA A 1 1592 ? -28.054 10.260 12.337 1.00 79.00 1592 ALA A O 1
ATOM 12369 N N . VAL A 1 1593 ? -28.461 12.447 12.021 1.00 80.38 1593 VAL A N 1
ATOM 12370 C CA . VAL A 1 1593 ? -27.424 12.678 11.003 1.00 80.38 1593 VAL A CA 1
ATOM 12371 C C . VAL A 1 1593 ? -26.041 12.267 11.506 1.00 80.38 1593 VAL A C 1
ATOM 12373 O O . VAL A 1 1593 ? -25.306 11.592 10.783 1.00 80.38 1593 VAL A O 1
ATOM 12376 N N . THR A 1 1594 ? -25.654 12.651 12.729 1.00 78.25 1594 THR A N 1
ATOM 12377 C CA . THR A 1 1594 ? -24.302 12.343 13.214 1.00 78.25 1594 THR A CA 1
ATOM 12378 C C . THR A 1 1594 ? -24.101 10.866 13.517 1.00 78.25 1594 THR A C 1
ATOM 12380 O O . THR A 1 1594 ? -23.015 10.385 13.206 1.00 78.25 1594 THR A O 1
ATOM 12383 N N . ILE A 1 1595 ? -25.111 10.125 13.996 1.00 83.38 1595 ILE A N 1
ATOM 12384 C CA . ILE A 1 1595 ? -25.038 8.654 14.130 1.00 83.38 1595 ILE A CA 1
ATOM 12385 C C . ILE A 1 1595 ? -24.769 8.002 12.766 1.00 83.38 1595 ILE A C 1
ATOM 12387 O O . ILE A 1 1595 ? -23.783 7.288 12.590 1.00 83.38 1595 ILE A O 1
ATOM 12391 N N . GLU A 1 1596 ? -25.616 8.283 11.776 1.00 86.94 1596 GLU A N 1
ATOM 12392 C CA . GLU A 1 1596 ? -25.613 7.552 10.502 1.00 86.94 1596 GLU A CA 1
ATOM 12393 C C . GLU A 1 1596 ? -24.413 7.884 9.606 1.00 86.94 1596 GLU A C 1
ATOM 12395 O O . GLU A 1 1596 ? -23.972 7.047 8.812 1.00 86.94 1596 GLU A O 1
ATOM 12400 N N . ASN A 1 1597 ? -23.831 9.078 9.756 1.00 84.38 1597 ASN A N 1
ATOM 12401 C CA . ASN A 1 1597 ? -22.659 9.505 8.991 1.00 84.38 1597 ASN A CA 1
ATOM 12402 C C . ASN A 1 1597 ? -21.457 8.549 9.126 1.00 84.38 1597 ASN A C 1
ATOM 12404 O O . ASN A 1 1597 ? -20.738 8.367 8.143 1.00 84.38 1597 ASN A O 1
ATOM 12408 N N . GLY A 1 1598 ? -21.259 7.896 10.279 1.00 87.25 1598 GLY A N 1
ATOM 12409 C CA . GLY A 1 1598 ? -20.185 6.913 10.473 1.00 87.25 1598 GLY A CA 1
ATOM 12410 C C . GLY A 1 1598 ? -20.323 5.703 9.543 1.00 87.25 1598 GLY A C 1
ATOM 12411 O O . GLY A 1 1598 ? -19.412 5.403 8.766 1.00 87.25 1598 GLY A O 1
ATOM 12412 N N . ARG A 1 1599 ? -21.498 5.056 9.545 1.00 88.56 1599 ARG A N 1
ATOM 12413 C CA . ARG A 1 1599 ? -21.792 3.873 8.709 1.00 88.56 1599 ARG A CA 1
ATOM 12414 C C . ARG A 1 1599 ? -21.927 4.213 7.226 1.00 88.56 1599 ARG A C 1
ATOM 12416 O O . ARG A 1 1599 ? -21.432 3.471 6.378 1.00 88.56 1599 ARG A O 1
ATOM 12423 N N . ASN A 1 1600 ? -22.536 5.354 6.900 1.00 89.81 1600 ASN A N 1
ATOM 12424 C CA . ASN A 1 1600 ? -22.636 5.838 5.521 1.00 89.81 1600 ASN A CA 1
ATOM 12425 C C . ASN A 1 1600 ? -21.244 6.073 4.911 1.00 89.81 1600 ASN A C 1
ATOM 12427 O O . ASN A 1 1600 ? -20.969 5.616 3.800 1.00 89.81 1600 ASN A O 1
ATOM 12431 N N . LEU A 1 1601 ? -20.338 6.722 5.654 1.00 89.12 1601 LEU A N 1
ATOM 12432 C CA . LEU A 1 1601 ? -18.965 6.953 5.210 1.00 89.12 1601 LEU A CA 1
ATOM 12433 C C . LEU A 1 1601 ? -18.156 5.652 5.119 1.00 89.12 1601 LEU A C 1
ATOM 12435 O O . LEU A 1 1601 ? -17.375 5.505 4.181 1.00 89.12 1601 LEU A O 1
ATOM 12439 N N . ALA A 1 1602 ? -18.347 4.709 6.048 1.00 92.12 1602 ALA A N 1
ATOM 12440 C CA . ALA A 1 1602 ? -17.714 3.391 6.005 1.00 92.12 1602 ALA A CA 1
ATOM 12441 C C . ALA A 1 1602 ? -18.039 2.648 4.698 1.00 92.12 1602 ALA A C 1
ATOM 12443 O O . ALA A 1 1602 ? -17.134 2.274 3.947 1.00 92.12 1602 ALA A O 1
ATOM 12444 N N . PHE A 1 1603 ? -19.331 2.527 4.379 1.00 91.44 1603 PHE A N 1
ATOM 12445 C CA . PHE A 1 1603 ? -19.797 1.861 3.164 1.00 91.44 1603 PHE A CA 1
ATOM 12446 C C . PHE A 1 1603 ? -19.296 2.567 1.892 1.00 91.44 1603 PHE A C 1
ATOM 12448 O O . PHE A 1 1603 ? -18.738 1.920 1.005 1.00 91.44 1603 PHE A O 1
ATOM 12455 N N . TYR A 1 1604 ? -19.402 3.900 1.827 1.00 89.62 1604 TYR A N 1
ATOM 12456 C CA . TYR A 1 1604 ? -18.925 4.697 0.688 1.00 89.62 1604 TYR A CA 1
ATOM 12457 C C . TYR A 1 1604 ? -17.398 4.622 0.481 1.00 89.62 1604 TYR A C 1
ATOM 12459 O O . TYR A 1 1604 ? -16.915 4.638 -0.658 1.00 89.62 1604 TYR A O 1
ATOM 12467 N N . ARG A 1 1605 ? -16.610 4.514 1.562 1.00 91.38 1605 ARG A N 1
ATOM 12468 C CA . ARG A 1 1605 ? -15.151 4.321 1.487 1.00 91.38 1605 ARG A CA 1
ATOM 12469 C C . ARG A 1 1605 ? -14.799 2.964 0.884 1.00 91.38 1605 ARG A C 1
ATOM 12471 O O . ARG A 1 1605 ? -13.965 2.918 -0.022 1.00 91.38 1605 ARG A O 1
ATOM 12478 N N . GLU A 1 1606 ? -15.459 1.884 1.301 1.00 93.12 1606 GLU A N 1
ATOM 12479 C CA . GLU A 1 1606 ? -15.255 0.566 0.688 1.00 93.12 1606 GLU A CA 1
ATOM 12480 C C . GLU A 1 1606 ? -15.709 0.543 -0.780 1.00 93.12 1606 GLU A C 1
ATOM 12482 O O . GLU A 1 1606 ? -14.938 0.147 -1.655 1.00 93.12 1606 GLU A O 1
ATOM 12487 N N . GLN A 1 1607 ? -16.904 1.060 -1.074 1.00 90.56 1607 GLN A N 1
ATOM 12488 C CA . GLN A 1 1607 ? -17.438 1.177 -2.433 1.00 90.56 1607 GLN A CA 1
ATOM 12489 C C . GLN A 1 1607 ? -16.485 1.971 -3.350 1.00 90.56 1607 GLN A C 1
ATOM 12491 O O . GLN A 1 1607 ? -16.195 1.560 -4.476 1.00 90.56 1607 GLN A O 1
ATOM 12496 N N . SER A 1 1608 ? -15.901 3.066 -2.850 1.00 89.81 1608 SER A N 1
ATOM 12497 C CA . SER A 1 1608 ? -14.861 3.823 -3.559 1.00 89.81 1608 SER A CA 1
ATOM 12498 C C . SER A 1 1608 ? -13.580 3.010 -3.784 1.00 89.81 1608 SER A C 1
ATOM 12500 O O . SER A 1 1608 ? -12.978 3.115 -4.853 1.00 89.81 1608 SER A O 1
ATOM 12502 N N . CYS A 1 1609 ? -13.168 2.171 -2.829 1.00 92.12 1609 CYS A N 1
ATOM 12503 C CA . CYS A 1 1609 ? -12.013 1.279 -2.978 1.00 92.12 1609 CYS A CA 1
ATOM 12504 C C . CYS A 1 1609 ? -12.252 0.149 -3.996 1.00 92.12 1609 CYS A C 1
ATOM 12506 O O . CYS A 1 1609 ? -11.292 -0.285 -4.641 1.00 92.12 1609 CYS A O 1
ATOM 12508 N N . ILE A 1 1610 ? -13.506 -0.290 -4.156 1.00 91.56 1610 ILE A N 1
ATOM 12509 C CA . ILE A 1 1610 ? -13.964 -1.248 -5.175 1.00 91.56 1610 ILE A CA 1
ATOM 12510 C C . ILE A 1 1610 ? -14.025 -0.585 -6.558 1.00 91.56 1610 ILE A C 1
ATOM 12512 O O . ILE A 1 1610 ? -13.565 -1.174 -7.534 1.00 91.56 1610 ILE A O 1
ATOM 12516 N N . ALA A 1 1611 ? -14.530 0.649 -6.661 1.00 89.31 1611 ALA A N 1
ATOM 12517 C CA . ALA A 1 1611 ? -14.537 1.408 -7.914 1.00 89.31 1611 ALA A CA 1
ATOM 12518 C C . ALA A 1 1611 ? -13.110 1.623 -8.455 1.00 89.31 1611 ALA A C 1
ATOM 12520 O O . ALA A 1 1611 ? -12.850 1.377 -9.630 1.00 89.31 1611 ALA A O 1
ATOM 12521 N N . ILE A 1 1612 ? -12.161 1.961 -7.575 1.00 90.25 1612 ILE A N 1
ATOM 12522 C CA . ILE A 1 1612 ? -10.730 2.046 -7.912 1.00 90.25 1612 ILE A CA 1
ATOM 12523 C C . ILE A 1 1612 ? -10.182 0.687 -8.387 1.00 90.25 1612 ILE A C 1
ATOM 12525 O O . ILE A 1 1612 ? -9.404 0.644 -9.337 1.00 90.25 1612 ILE A O 1
ATOM 12529 N N . ASP A 1 1613 ? -10.593 -0.434 -7.783 1.00 88.44 1613 ASP A N 1
ATOM 12530 C CA . ASP A 1 1613 ? -10.222 -1.769 -8.281 1.00 88.44 1613 ASP A CA 1
ATOM 12531 C C . ASP A 1 1613 ? -10.810 -2.053 -9.673 1.00 88.44 1613 ASP A C 1
ATOM 12533 O O . ASP A 1 1613 ? -10.141 -2.690 -10.485 1.00 88.44 1613 ASP A O 1
ATOM 12537 N N . LYS A 1 1614 ? -12.035 -1.596 -9.981 1.00 87.12 1614 LYS A N 1
ATOM 12538 C CA . LYS A 1 1614 ? -12.614 -1.701 -11.333 1.00 87.12 1614 LYS A CA 1
ATOM 12539 C C . LYS A 1 1614 ? -11.775 -0.910 -12.344 1.00 87.12 1614 LYS A C 1
ATOM 12541 O O . LYS A 1 1614 ? -11.333 -1.501 -13.327 1.00 87.12 1614 LYS A O 1
ATOM 12546 N N . GLU A 1 1615 ? -11.488 0.364 -12.062 1.00 83.81 1615 GLU A N 1
ATOM 12547 C CA . GLU A 1 1615 ? -10.641 1.237 -12.896 1.00 83.81 1615 GLU A CA 1
ATOM 12548 C C . GLU A 1 1615 ? -9.237 0.645 -13.130 1.00 83.81 1615 GLU A C 1
ATOM 12550 O O . GLU A 1 1615 ? -8.739 0.626 -14.256 1.00 83.81 1615 GLU A O 1
ATOM 12555 N N . LEU A 1 1616 ? -8.599 0.117 -12.080 1.00 84.44 1616 LEU A N 1
ATOM 12556 C CA . LEU A 1 1616 ? -7.225 -0.392 -12.130 1.00 84.44 1616 LEU A CA 1
ATOM 12557 C C . LEU A 1 1616 ? -7.093 -1.844 -12.617 1.00 84.44 1616 LEU A C 1
ATOM 12559 O O . LEU A 1 1616 ? -5.974 -2.361 -12.638 1.00 84.44 1616 LEU A O 1
ATOM 12563 N N . CYS A 1 1617 ? -8.164 -2.531 -13.029 1.00 74.62 1617 CYS A N 1
ATOM 12564 C CA . CYS A 1 1617 ? -8.062 -3.919 -13.513 1.00 74.62 1617 CYS A CA 1
ATOM 12565 C C . CYS A 1 1617 ? -7.575 -4.072 -14.964 1.00 74.62 1617 CYS A C 1
ATOM 12567 O O . CYS A 1 1617 ? -7.254 -5.187 -15.368 1.00 74.62 1617 CYS A O 1
ATOM 12569 N N . GLY A 1 1618 ? -7.449 -2.987 -15.733 1.00 69.75 1618 GLY A N 1
ATOM 12570 C CA . GLY A 1 1618 ? -6.841 -3.033 -17.067 1.00 69.75 1618 GLY A CA 1
ATOM 12571 C C . GLY A 1 1618 ? -5.336 -3.381 -17.062 1.00 69.75 1618 GLY A C 1
ATOM 12572 O O . GLY A 1 1618 ? -4.670 -3.307 -16.015 1.00 69.75 1618 GLY A O 1
ATOM 12573 N N . PRO A 1 1619 ? -4.763 -3.736 -18.231 1.00 67.62 1619 PRO A N 1
ATOM 12574 C CA . PRO A 1 1619 ? -3.316 -3.858 -18.393 1.00 67.62 1619 PRO A CA 1
ATOM 12575 C C . PRO A 1 1619 ? -2.638 -2.510 -18.106 1.00 67.62 1619 PRO A C 1
ATOM 12577 O O . PRO A 1 1619 ? -3.116 -1.457 -18.520 1.00 67.62 1619 PRO A O 1
ATOM 12580 N N . VAL A 1 1620 ? -1.519 -2.534 -17.378 1.00 65.50 1620 VAL A N 1
ATOM 12581 C CA . VAL A 1 1620 ? -0.836 -1.304 -16.948 1.00 65.50 1620 VAL A CA 1
ATOM 12582 C C . VAL A 1 1620 ? 0.091 -0.797 -18.044 1.00 65.50 1620 VAL A C 1
ATOM 12584 O O . VAL A 1 1620 ? 1.064 -1.467 -18.390 1.00 65.50 1620 VAL A O 1
ATOM 12587 N N . GLU A 1 1621 ? -0.171 0.414 -18.532 1.00 75.12 1621 GLU A N 1
ATOM 12588 C CA . GLU A 1 1621 ? 0.749 1.191 -19.366 1.00 75.12 1621 GLU A CA 1
ATOM 12589 C C . GLU A 1 1621 ? 1.887 1.723 -18.467 1.00 75.12 1621 GLU A C 1
ATOM 12591 O O . GLU A 1 1621 ? 1.663 2.643 -17.682 1.00 75.12 1621 GLU A O 1
ATOM 12596 N N . PRO A 1 1622 ? 3.107 1.150 -18.505 1.00 69.19 1622 PRO A N 1
ATOM 12597 C CA . PRO A 1 1622 ? 4.094 1.366 -17.441 1.00 69.19 1622 PRO A CA 1
ATOM 12598 C C . PRO A 1 1622 ? 4.861 2.688 -17.570 1.00 69.19 1622 PRO A C 1
ATOM 12600 O O . PRO A 1 1622 ? 5.509 3.121 -16.624 1.00 69.19 1622 PRO A O 1
ATOM 12603 N N . LEU A 1 1623 ? 4.792 3.322 -18.744 1.00 80.94 1623 LEU A N 1
ATOM 12604 C CA . LEU A 1 1623 ? 5.358 4.640 -19.031 1.00 80.94 1623 LEU A CA 1
ATOM 12605 C C . LEU A 1 1623 ? 4.239 5.678 -19.221 1.00 80.94 1623 LEU A C 1
ATOM 12607 O O . LEU A 1 1623 ? 4.316 6.540 -20.090 1.00 80.94 1623 LEU A O 1
ATOM 12611 N N . LYS A 1 1624 ? 3.178 5.574 -18.415 1.00 83.88 1624 LYS A N 1
ATOM 12612 C CA . LYS A 1 1624 ? 2.094 6.556 -18.326 1.00 83.88 1624 LYS A CA 1
ATOM 12613 C C . LYS A 1 1624 ? 2.139 7.209 -16.956 1.00 83.88 1624 LYS A C 1
ATOM 12615 O O . LYS A 1 1624 ? 2.113 6.516 -15.942 1.00 83.88 1624 LYS A O 1
ATOM 12620 N N . TRP A 1 1625 ? 2.211 8.537 -16.919 1.00 86.81 1625 TRP A N 1
ATOM 12621 C CA . TRP A 1 1625 ? 2.323 9.247 -15.650 1.00 86.81 1625 TRP A CA 1
ATOM 12622 C C . TRP A 1 1625 ? 1.038 9.100 -14.816 1.00 86.81 1625 TRP A C 1
ATOM 12624 O O . TRP A 1 1625 ? -0.059 9.342 -15.344 1.00 86.81 1625 TRP A O 1
ATOM 12634 N N . PRO A 1 1626 ? 1.132 8.739 -13.522 1.00 79.94 1626 PRO A N 1
ATOM 12635 C CA . PRO A 1 1626 ? -0.033 8.510 -12.682 1.00 79.94 1626 PRO A CA 1
ATOM 12636 C C . PRO A 1 1626 ? -0.856 9.798 -12.589 1.00 79.94 1626 PRO A C 1
ATOM 12638 O O . PRO A 1 1626 ? -0.382 10.839 -12.140 1.00 79.94 1626 PRO A O 1
ATOM 12641 N N . THR A 1 1627 ? -2.105 9.731 -13.042 1.00 78.44 1627 THR A N 1
ATOM 12642 C CA . THR A 1 1627 ? -3.031 10.868 -13.085 1.00 78.44 1627 THR A CA 1
ATOM 12643 C C . THR A 1 1627 ? -4.364 10.400 -12.512 1.00 78.44 1627 THR A C 1
ATOM 12645 O O . THR A 1 1627 ? -4.910 9.409 -12.988 1.00 78.44 1627 THR A O 1
ATOM 12648 N N . ALA A 1 1628 ? -4.873 11.079 -11.481 1.00 67.25 1628 ALA A N 1
ATOM 12649 C CA . ALA A 1 1628 ? -6.156 10.724 -10.874 1.00 67.25 1628 ALA A CA 1
ATOM 12650 C C . ALA A 1 1628 ? -7.329 11.015 -11.830 1.00 67.25 1628 ALA A C 1
ATOM 12652 O O . ALA A 1 1628 ? -7.268 12.002 -12.571 1.00 67.25 1628 ALA A O 1
ATOM 12653 N N . PRO A 1 1629 ? -8.420 10.228 -11.783 1.00 66.00 1629 PRO A N 1
ATOM 12654 C CA . PRO A 1 1629 ? -9.625 10.522 -12.549 1.00 66.00 1629 PRO A CA 1
ATOM 12655 C C . PRO A 1 1629 ? -10.232 11.876 -12.149 1.00 66.00 1629 PRO A C 1
ATOM 12657 O O . PRO A 1 1629 ? -10.261 12.258 -10.972 1.00 66.00 1629 PRO A O 1
ATOM 12660 N N . SER A 1 1630 ? -10.772 12.588 -13.143 1.00 57.19 1630 SER A N 1
ATOM 12661 C CA . SER A 1 1630 ? -11.508 13.849 -12.967 1.00 57.19 1630 SER A CA 1
ATOM 12662 C C . SER A 1 1630 ? -12.683 13.699 -12.003 1.00 57.19 1630 SER A C 1
ATOM 12664 O O . SER A 1 1630 ? -12.918 14.572 -11.171 1.00 57.19 1630 SER A O 1
ATOM 12666 N N . ASN A 1 1631 ? -13.365 12.553 -12.066 1.00 52.03 1631 ASN A N 1
ATOM 12667 C CA . ASN A 1 1631 ? -14.638 12.270 -11.398 1.00 52.03 1631 ASN A CA 1
ATOM 12668 C C . ASN A 1 1631 ? -14.484 11.946 -9.898 1.00 52.03 1631 ASN A C 1
ATOM 12670 O O . ASN A 1 1631 ? -15.348 11.321 -9.284 1.00 52.03 1631 ASN A O 1
ATOM 12674 N N . CYS A 1 1632 ? -13.388 12.386 -9.275 1.00 51.31 1632 CYS A N 1
ATOM 12675 C CA . CYS A 1 1632 ? -13.301 12.452 -7.824 1.00 51.31 1632 CYS A CA 1
ATOM 12676 C C . CYS A 1 1632 ? -14.093 13.671 -7.334 1.00 51.31 1632 CYS A C 1
ATOM 12678 O O . CYS A 1 1632 ? -13.520 14.741 -7.110 1.00 51.31 1632 CYS A O 1
ATOM 12680 N N . ALA A 1 1633 ? -15.407 13.488 -7.174 1.00 46.16 1633 ALA A N 1
ATOM 12681 C CA . ALA A 1 1633 ? -16.263 14.424 -6.456 1.00 46.16 1633 ALA A CA 1
ATOM 12682 C C . ALA A 1 1633 ? -15.632 14.798 -5.102 1.00 46.16 1633 ALA A C 1
ATOM 12684 O O . ALA A 1 1633 ? -14.941 13.989 -4.468 1.00 46.16 1633 ALA A O 1
ATOM 12685 N N . LYS A 1 1634 ? -15.854 16.040 -4.662 1.00 47.75 1634 LYS A N 1
ATOM 12686 C CA . LYS A 1 1634 ? -15.555 16.420 -3.278 1.00 47.75 1634 LYS A CA 1
ATOM 12687 C C . LYS A 1 1634 ? -16.496 15.626 -2.372 1.00 47.75 1634 LYS A C 1
ATOM 12689 O O . LYS A 1 1634 ? -17.622 15.358 -2.771 1.00 47.75 1634 LYS A O 1
ATOM 12694 N N . SER A 1 1635 ? -16.054 15.270 -1.166 1.00 49.66 1635 SER A N 1
ATOM 12695 C CA . SER A 1 1635 ? -16.995 14.758 -0.167 1.00 49.66 1635 SER A CA 1
ATOM 12696 C C . SER A 1 1635 ? -17.973 15.881 0.155 1.00 49.66 1635 SER A C 1
ATOM 12698 O O . SER A 1 1635 ? -17.574 16.898 0.726 1.00 49.66 1635 SER A O 1
ATOM 12700 N N . GLU A 1 1636 ? -19.222 15.718 -0.260 1.00 46.06 1636 GLU A N 1
ATOM 12701 C CA . GLU A 1 1636 ? -20.294 16.643 0.079 1.00 46.06 1636 GLU A CA 1
ATOM 12702 C C . GLU A 1 1636 ? -20.514 16.588 1.595 1.00 46.06 1636 GLU A C 1
ATOM 12704 O O . GLU A 1 1636 ? -20.457 15.523 2.220 1.00 46.06 1636 GLU A O 1
ATOM 12709 N N . LYS A 1 1637 ? -20.651 17.764 2.212 1.00 49.72 1637 LYS A N 1
ATOM 12710 C CA . LYS A 1 1637 ? -20.975 17.873 3.633 1.00 49.72 1637 LYS A CA 1
ATOM 12711 C C . LYS A 1 1637 ? -22.482 17.762 3.738 1.00 49.72 1637 LYS A C 1
ATOM 12713 O O . LYS A 1 1637 ? -23.148 18.760 3.512 1.00 49.72 1637 LYS A O 1
ATOM 12718 N N . LEU A 1 1638 ? -22.977 16.577 4.073 1.00 54.16 1638 LEU A N 1
ATOM 12719 C CA . LEU A 1 1638 ? -24.411 16.356 4.177 1.00 54.16 1638 LEU A CA 1
ATOM 12720 C C . LEU A 1 1638 ? -25.004 17.218 5.303 1.00 54.16 1638 LEU A C 1
ATOM 12722 O O . LEU A 1 1638 ? -24.751 16.972 6.487 1.00 54.16 1638 LEU A O 1
ATOM 12726 N N . GLU A 1 1639 ? -25.761 18.247 4.935 1.00 60.97 1639 GLU A N 1
ATOM 12727 C CA . GLU A 1 1639 ? -26.460 19.109 5.882 1.00 60.97 1639 GLU A CA 1
ATOM 12728 C C . GLU A 1 1639 ? -27.745 18.437 6.397 1.00 60.97 1639 GLU A C 1
ATOM 12730 O O . GLU A 1 1639 ? -28.282 17.503 5.800 1.00 60.97 1639 GLU A O 1
ATOM 12735 N N . CYS A 1 1640 ? -28.277 18.908 7.531 1.00 58.12 1640 CYS A N 1
ATOM 12736 C CA . CYS A 1 1640 ? -29.464 18.296 8.146 1.00 58.12 1640 CYS A CA 1
ATOM 12737 C C . CYS A 1 1640 ? -30.686 18.268 7.213 1.00 58.12 1640 CYS A C 1
ATOM 12739 O O . CYS A 1 1640 ? -31.435 17.294 7.214 1.00 58.12 1640 CYS A O 1
ATOM 12741 N N . ILE A 1 1641 ? -30.893 19.335 6.435 1.00 63.47 1641 ILE A N 1
ATOM 12742 C CA . ILE A 1 1641 ? -32.032 19.454 5.512 1.00 63.47 1641 ILE A CA 1
ATOM 12743 C C . ILE A 1 1641 ? -31.878 18.458 4.357 1.00 63.47 1641 ILE A C 1
ATOM 12745 O O . ILE A 1 1641 ? -32.832 17.754 4.029 1.00 63.47 1641 ILE A O 1
ATOM 12749 N N . GLU A 1 1642 ? -30.664 18.350 3.811 1.00 73.06 1642 GLU A N 1
ATOM 12750 C CA . GLU A 1 1642 ? -30.319 17.386 2.765 1.00 73.06 1642 GLU A CA 1
ATOM 12751 C C . GLU A 1 1642 ? -30.564 15.955 3.254 1.00 73.06 1642 GLU A C 1
ATOM 12753 O O . GLU A 1 1642 ? -31.224 15.193 2.563 1.00 73.06 1642 GLU A O 1
ATOM 12758 N N . PHE A 1 1643 ? -30.141 15.588 4.473 1.00 77.25 1643 PHE A N 1
ATOM 12759 C CA . PHE A 1 1643 ? -30.354 14.233 5.003 1.00 77.25 1643 PHE A CA 1
ATOM 12760 C C . PHE A 1 1643 ? -31.830 13.805 5.043 1.00 77.25 1643 PHE A C 1
ATOM 12762 O O . PHE A 1 1643 ? -32.133 12.674 4.663 1.00 77.25 1643 PHE A O 1
ATOM 12769 N N . MET A 1 1644 ? -32.753 14.681 5.469 1.00 79.94 1644 MET A N 1
ATOM 12770 C CA . MET A 1 1644 ? -34.189 14.360 5.421 1.00 79.94 1644 MET A CA 1
ATOM 12771 C C . MET A 1 1644 ? -34.625 14.062 3.985 1.00 79.94 1644 MET A C 1
ATOM 12773 O O . MET A 1 1644 ? -35.138 12.978 3.710 1.00 79.94 1644 MET A O 1
ATOM 12777 N N . GLN A 1 1645 ? -34.333 14.990 3.072 1.00 82.31 1645 GLN A N 1
ATOM 12778 C CA . GLN A 1 1645 ? -34.774 14.940 1.678 1.00 82.31 1645 GLN A CA 1
ATOM 12779 C C . GLN A 1 1645 ? -34.151 13.777 0.891 1.00 82.31 1645 GLN A C 1
ATOM 12781 O O . GLN A 1 1645 ? -34.828 13.175 0.063 1.00 82.31 1645 GLN A O 1
ATOM 12786 N N . ASP A 1 1646 ? -32.893 13.430 1.174 1.00 83.12 1646 ASP A N 1
ATOM 12787 C CA . ASP A 1 1646 ? -32.120 12.427 0.438 1.00 83.12 1646 ASP A CA 1
ATOM 12788 C C . ASP A 1 1646 ? -32.218 11.003 1.000 1.00 83.12 1646 ASP A C 1
ATOM 12790 O O . ASP A 1 1646 ? -31.937 10.059 0.259 1.00 83.12 1646 ASP A O 1
ATOM 12794 N N . TYR A 1 1647 ? -32.537 10.829 2.290 1.00 87.25 1647 TYR A N 1
ATOM 12795 C CA . TYR A 1 1647 ? -32.456 9.526 2.973 1.00 87.25 1647 TYR A CA 1
ATOM 12796 C C . TYR A 1 1647 ? -33.728 9.121 3.729 1.00 87.25 1647 TYR A C 1
ATOM 12798 O O . TYR A 1 1647 ? -33.979 7.922 3.848 1.00 87.25 1647 TYR A O 1
ATOM 12806 N N . VAL A 1 1648 ? -34.525 10.068 4.240 1.00 88.69 1648 VAL A N 1
ATOM 12807 C CA . VAL A 1 1648 ? -35.712 9.766 5.068 1.00 88.69 1648 VAL A CA 1
ATOM 12808 C C . VAL A 1 1648 ? -37.001 9.900 4.260 1.00 88.69 1648 VAL A C 1
ATOM 12810 O O . VAL A 1 1648 ? -37.779 8.953 4.184 1.00 88.69 1648 VAL A O 1
ATOM 12813 N N . ASP A 1 1649 ? -37.200 11.031 3.586 1.00 88.69 1649 ASP A N 1
ATOM 12814 C CA . ASP A 1 1649 ? -38.409 11.320 2.803 1.00 88.69 1649 ASP A CA 1
ATOM 12815 C C . ASP A 1 1649 ? -38.428 10.593 1.442 1.00 88.69 1649 ASP A C 1
ATOM 12817 O O . ASP A 1 1649 ? -39.442 10.570 0.744 1.00 88.69 1649 ASP A O 1
ATOM 12821 N N . ILE A 1 1650 ? -37.324 9.931 1.063 1.00 89.00 1650 ILE A N 1
ATOM 12822 C CA . ILE A 1 1650 ? -37.317 8.993 -0.070 1.00 89.00 1650 ILE A CA 1
ATOM 12823 C C . ILE A 1 1650 ? -37.918 7.620 0.262 1.00 89.00 1650 ILE A C 1
ATOM 12825 O O . ILE A 1 1650 ? -38.230 6.861 -0.663 1.00 89.00 1650 ILE A O 1
ATOM 12829 N N . LEU A 1 1651 ? -38.052 7.275 1.545 1.00 90.56 1651 LEU A N 1
ATOM 12830 C CA . LEU A 1 1651 ? -38.548 5.970 1.975 1.00 90.56 1651 LEU A CA 1
ATOM 12831 C C . LEU A 1 1651 ? -40.048 5.830 1.654 1.00 90.56 1651 LEU A C 1
ATOM 12833 O O . LEU A 1 1651 ? -40.779 6.824 1.718 1.00 90.56 1651 LEU A O 1
ATOM 12837 N N . PRO A 1 1652 ? -40.538 4.613 1.357 1.00 89.06 1652 PRO A N 1
ATOM 12838 C CA . PRO A 1 1652 ? -41.968 4.314 1.396 1.00 89.06 1652 PRO A CA 1
ATOM 12839 C C . PRO A 1 1652 ? -42.568 4.598 2.782 1.00 89.06 1652 PRO A C 1
ATOM 12841 O O . PRO A 1 1652 ? -41.913 4.414 3.810 1.00 89.06 1652 PRO A O 1
ATOM 12844 N N . ASP A 1 1653 ? -43.830 5.019 2.822 1.00 85.94 1653 ASP A N 1
ATOM 12845 C CA . ASP A 1 1653 ? -44.593 5.297 4.049 1.00 85.94 1653 ASP A CA 1
ATOM 12846 C C . ASP A 1 1653 ? -44.885 4.030 4.882 1.00 85.94 1653 ASP A C 1
ATOM 12848 O O . ASP A 1 1653 ? -45.080 4.090 6.098 1.00 85.94 1653 ASP A O 1
ATOM 12852 N N . THR A 1 1654 ? -44.846 2.873 4.225 1.00 87.12 1654 THR A N 1
ATOM 12853 C CA . THR A 1 1654 ? -44.940 1.513 4.772 1.00 87.12 1654 THR A CA 1
ATOM 12854 C C . THR A 1 1654 ? -43.662 1.018 5.464 1.00 87.12 1654 THR A C 1
ATOM 12856 O O . THR A 1 1654 ? -43.698 -0.006 6.157 1.00 87.12 1654 THR A O 1
ATOM 12859 N N . TRP A 1 1655 ? -42.515 1.681 5.272 1.00 92.31 1655 TRP A N 1
ATOM 12860 C CA . TRP A 1 1655 ? -41.213 1.195 5.743 1.00 92.31 1655 TRP A CA 1
ATOM 12861 C C . TRP A 1 1655 ? -40.779 1.900 7.036 1.00 92.31 1655 TRP A C 1
ATOM 12863 O O . TRP A 1 1655 ? -40.683 3.125 7.112 1.00 92.31 1655 TRP A O 1
ATOM 12873 N N . ASN A 1 1656 ? -40.451 1.106 8.056 1.00 93.69 1656 ASN A N 1
ATOM 12874 C CA . ASN A 1 1656 ? -39.747 1.559 9.251 1.00 93.69 1656 ASN A CA 1
ATOM 12875 C C . ASN A 1 1656 ? -38.262 1.221 9.084 1.00 93.69 1656 ASN A C 1
ATOM 12877 O O . ASN A 1 1656 ? -37.922 0.049 8.929 1.00 93.69 1656 ASN A O 1
ATOM 12881 N N . VAL A 1 1657 ? -37.366 2.202 9.161 1.00 95.44 1657 VAL A N 1
ATOM 12882 C CA . VAL A 1 1657 ? -35.926 1.919 9.254 1.00 95.44 1657 VAL A CA 1
ATOM 12883 C C . VAL A 1 1657 ? -35.509 2.073 10.711 1.00 95.44 1657 VAL A C 1
ATOM 12885 O O . VAL A 1 1657 ? -35.740 3.120 11.317 1.00 95.44 1657 VAL A O 1
ATOM 12888 N N . LEU A 1 1658 ? -34.938 1.013 11.282 1.00 96.06 1658 LEU A N 1
ATOM 12889 C CA . LEU A 1 1658 ? -34.428 0.976 12.649 1.00 96.06 1658 LEU A CA 1
ATOM 12890 C C . LEU A 1 1658 ? -32.912 0.823 12.604 1.00 96.06 1658 LEU A C 1
ATOM 12892 O O . LEU A 1 1658 ? -32.396 -0.190 12.141 1.00 96.06 1658 LEU A O 1
ATOM 12896 N N . SER A 1 1659 ? -32.209 1.829 13.102 1.00 94.44 1659 SER A N 1
ATOM 12897 C CA . SER A 1 1659 ? -30.763 1.805 13.285 1.00 94.44 1659 SER A CA 1
ATOM 12898 C C . SER A 1 1659 ? -30.439 1.496 14.745 1.00 94.44 1659 SER A C 1
ATOM 12900 O O . SER A 1 1659 ? -30.943 2.164 15.648 1.00 94.44 1659 SER A O 1
ATOM 12902 N N . LEU A 1 1660 ? -29.636 0.456 14.972 1.00 94.88 1660 LEU A N 1
ATOM 12903 C CA . LEU A 1 1660 ? -29.188 -0.009 16.283 1.00 94.88 1660 LEU A CA 1
ATOM 12904 C C . LEU A 1 1660 ? -27.691 0.259 16.424 1.00 94.88 1660 LEU A C 1
ATOM 12906 O O . LEU A 1 1660 ? -26.888 -0.281 15.665 1.00 94.88 1660 LEU A O 1
ATOM 12910 N N . THR A 1 1661 ? -27.332 1.085 17.404 1.00 91.44 1661 THR A N 1
ATOM 12911 C CA . THR A 1 1661 ? -25.959 1.528 17.686 1.00 91.44 1661 THR A CA 1
ATOM 12912 C C . THR A 1 1661 ? -25.543 1.039 19.061 1.00 91.44 1661 THR A C 1
ATOM 12914 O O . THR A 1 1661 ? -26.317 1.196 20.001 1.00 91.44 1661 THR A O 1
ATOM 12917 N N . LEU A 1 1662 ? -24.340 0.482 19.195 1.00 91.62 1662 LEU A N 1
ATOM 12918 C CA . LEU A 1 1662 ? -23.782 0.060 20.485 1.00 91.62 1662 LEU A CA 1
ATOM 12919 C C . LEU A 1 1662 ? -22.763 1.098 20.969 1.00 91.62 1662 LEU A C 1
ATOM 12921 O O . LEU A 1 1662 ? -22.001 1.640 20.168 1.00 91.62 1662 LEU A O 1
ATOM 12925 N N . SER A 1 1663 ? -22.739 1.388 22.268 1.00 85.50 1663 SER A N 1
ATOM 12926 C CA . SER A 1 1663 ? -21.734 2.277 22.850 1.00 85.50 1663 SER A CA 1
ATOM 12927 C C . SER A 1 1663 ? -20.330 1.655 22.856 1.00 85.50 1663 SER A C 1
ATOM 12929 O O . SER A 1 1663 ? -20.167 0.437 22.918 1.00 85.50 1663 SER A O 1
ATOM 12931 N N . ASN A 1 1664 ? -19.284 2.493 22.844 1.00 77.25 1664 ASN A N 1
ATOM 12932 C CA . ASN A 1 1664 ? -17.883 2.030 22.853 1.00 77.25 1664 ASN A CA 1
ATOM 12933 C C . ASN A 1 1664 ? -17.516 1.185 24.095 1.00 77.25 1664 ASN A C 1
ATOM 12935 O O . ASN A 1 1664 ? -16.583 0.386 24.044 1.00 77.25 1664 ASN A O 1
ATOM 12939 N N . ASP A 1 1665 ? -18.220 1.386 25.209 1.00 76.75 1665 ASP A N 1
ATOM 12940 C CA . ASP A 1 1665 ? -18.098 0.638 26.466 1.00 76.75 1665 ASP A CA 1
ATOM 12941 C C . ASP A 1 1665 ? -19.105 -0.525 26.582 1.00 76.75 1665 ASP A C 1
ATOM 12943 O O . ASP A 1 1665 ? -19.034 -1.300 27.530 1.00 76.75 1665 ASP A O 1
ATOM 12947 N N . ARG A 1 1666 ? -20.000 -0.680 25.594 1.00 86.50 1666 ARG A N 1
ATOM 12948 C CA . ARG A 1 1666 ? -21.036 -1.724 25.474 1.00 86.50 1666 ARG A CA 1
ATOM 12949 C C . ARG A 1 1666 ? -22.112 -1.726 26.572 1.00 86.50 1666 ARG A C 1
ATOM 12951 O O . ARG A 1 1666 ? -22.831 -2.712 26.710 1.00 86.50 1666 ARG A O 1
ATOM 12958 N N . ASN A 1 1667 ? -22.255 -0.624 27.311 1.00 85.75 1667 ASN A N 1
ATOM 12959 C CA . ASN A 1 1667 ? -23.274 -0.446 28.353 1.00 85.75 1667 ASN A CA 1
ATOM 12960 C C . ASN A 1 1667 ? -24.594 0.166 27.848 1.00 85.75 1667 ASN A C 1
ATOM 12962 O O . ASN A 1 1667 ? -25.580 0.152 28.583 1.00 85.75 1667 ASN A O 1
ATOM 12966 N N . GLU A 1 1668 ? -24.646 0.710 26.627 1.00 88.50 1668 GLU A N 1
ATOM 12967 C CA . GLU A 1 1668 ? -25.829 1.396 26.090 1.00 88.50 1668 GLU A CA 1
ATOM 12968 C C . GLU A 1 1668 ? -26.116 1.015 24.630 1.00 88.50 1668 GLU A C 1
ATOM 12970 O O . GLU A 1 1668 ? -25.201 0.873 23.812 1.00 88.50 1668 GLU A O 1
ATOM 12975 N N . LEU A 1 1669 ? -27.403 0.941 24.280 1.00 91.75 1669 LEU A N 1
ATOM 12976 C CA . LEU A 1 1669 ? -27.884 0.919 22.900 1.00 91.75 1669 LEU A CA 1
ATOM 12977 C C . LEU A 1 1669 ? -28.517 2.269 22.543 1.00 91.75 1669 LEU A C 1
ATOM 12979 O O . LEU A 1 1669 ? -29.345 2.789 23.285 1.00 91.75 1669 LEU A O 1
ATOM 12983 N N . ILE A 1 1670 ? -28.187 2.826 21.377 1.00 91.00 1670 ILE A N 1
ATOM 12984 C CA . ILE A 1 1670 ? -28.897 3.979 20.806 1.00 91.00 1670 ILE A CA 1
ATOM 12985 C C . ILE A 1 1670 ? -29.696 3.495 19.597 1.00 91.00 1670 ILE A C 1
ATOM 12987 O O . ILE A 1 1670 ? -29.127 3.074 18.584 1.00 91.00 1670 ILE A O 1
ATOM 12991 N N . ILE A 1 1671 ? -31.021 3.552 19.720 1.00 93.94 1671 ILE A N 1
ATOM 12992 C CA . ILE A 1 1671 ? -31.986 3.113 18.711 1.00 93.94 1671 ILE A CA 1
ATOM 12993 C C . ILE A 1 1671 ? -32.532 4.342 17.981 1.00 93.94 1671 ILE A C 1
ATOM 12995 O O . ILE A 1 1671 ? -33.054 5.255 18.615 1.00 93.94 1671 ILE A O 1
ATOM 12999 N N . SER A 1 1672 ? -32.440 4.370 16.653 1.00 92.25 1672 SER A N 1
ATOM 13000 C CA . SER A 1 1672 ? -32.974 5.443 15.804 1.00 92.25 1672 SER A CA 1
ATOM 13001 C C . SER A 1 1672 ? -34.067 4.890 14.884 1.00 92.25 1672 SER A C 1
ATOM 13003 O O . SER A 1 1672 ? -33.794 4.019 14.057 1.00 92.25 1672 SER A O 1
ATOM 13005 N N . LYS A 1 1673 ? -35.310 5.374 15.031 1.00 94.00 1673 LYS A N 1
ATOM 13006 C CA . LYS A 1 1673 ? -36.464 5.023 14.183 1.00 94.00 1673 LYS A CA 1
ATOM 13007 C C . LYS A 1 1673 ? -36.733 6.138 13.175 1.00 94.00 1673 LYS A C 1
ATOM 13009 O O . LYS A 1 1673 ? -37.072 7.263 13.550 1.00 94.00 1673 LYS A O 1
ATOM 13014 N N . LEU A 1 1674 ? -36.609 5.798 11.895 1.00 92.56 1674 LEU A N 1
ATOM 13015 C CA . LEU A 1 1674 ? -36.799 6.680 10.746 1.00 92.56 1674 LEU A CA 1
ATOM 13016 C C . LEU A 1 1674 ? -38.009 6.205 9.930 1.00 92.56 1674 LEU A C 1
ATOM 13018 O O . LEU A 1 1674 ? -38.196 5.004 9.716 1.00 92.56 1674 LEU A O 1
ATOM 13022 N N . ARG A 1 1675 ? -38.845 7.155 9.504 1.00 91.06 1675 ARG A N 1
ATOM 13023 C CA . ARG A 1 1675 ? -40.082 6.942 8.737 1.00 91.06 1675 ARG A CA 1
ATOM 13024 C C . ARG A 1 1675 ? -40.286 8.135 7.803 1.00 91.06 1675 ARG A C 1
ATOM 13026 O O . ARG A 1 1675 ? -40.041 9.263 8.223 1.00 91.06 1675 ARG A O 1
ATOM 13033 N N . SER A 1 1676 ? -40.763 7.893 6.585 1.00 90.25 1676 SER A N 1
ATOM 13034 C CA . SER A 1 1676 ? -41.018 8.947 5.591 1.00 90.25 1676 SER A CA 1
ATOM 13035 C C . SER A 1 1676 ? -41.960 10.034 6.131 1.00 90.25 1676 SER A C 1
ATOM 13037 O O . SER A 1 1676 ? -42.950 9.715 6.799 1.00 90.25 1676 SER A O 1
ATOM 13039 N N . GLY A 1 1677 ? -41.642 11.315 5.904 1.00 84.81 1677 GLY A N 1
ATOM 13040 C CA . GLY A 1 1677 ? -42.456 12.455 6.340 1.00 84.81 1677 GLY A CA 1
ATOM 13041 C C . GLY A 1 1677 ? -42.576 12.645 7.860 1.00 84.81 1677 GLY A C 1
ATOM 13042 O O . GLY A 1 1677 ? -43.416 13.424 8.314 1.00 84.81 1677 GLY A O 1
ATOM 13043 N N . LYS A 1 1678 ? -41.776 11.937 8.671 1.00 86.31 1678 LYS A N 1
ATOM 13044 C CA . LYS A 1 1678 ? -41.819 11.976 10.143 1.00 86.31 1678 LYS A CA 1
ATOM 13045 C C . LYS A 1 1678 ? -40.429 12.298 10.714 1.00 86.31 1678 LYS A C 1
ATOM 13047 O O . LYS A 1 1678 ? -39.433 11.780 10.214 1.00 86.31 1678 LYS A O 1
ATOM 13052 N N . PRO A 1 1679 ? -40.327 13.123 11.776 1.00 83.25 1679 PRO A N 1
ATOM 13053 C CA . PRO A 1 1679 ? -39.036 13.442 12.378 1.00 83.25 1679 PRO A CA 1
ATOM 13054 C C . PRO A 1 1679 ? -38.394 12.184 12.996 1.00 83.25 1679 PRO A C 1
ATOM 13056 O O . PRO A 1 1679 ? -39.120 11.381 13.598 1.00 83.25 1679 PRO A O 1
ATOM 13059 N N . PRO A 1 1680 ? -37.057 12.025 12.907 1.00 89.12 1680 PRO A N 1
ATOM 13060 C CA . PRO A 1 1680 ? -36.334 10.937 13.559 1.00 89.12 1680 PRO A CA 1
ATOM 13061 C C . PRO A 1 1680 ? -36.663 10.810 15.049 1.00 89.12 1680 PRO A C 1
ATOM 13063 O O . PRO A 1 1680 ? -36.740 11.815 15.761 1.00 89.12 1680 PRO A O 1
ATOM 13066 N N . PHE A 1 1681 ? -36.815 9.573 15.522 1.00 91.25 1681 PHE A N 1
ATOM 13067 C CA . PHE A 1 1681 ? -36.934 9.266 16.945 1.00 91.25 1681 PHE A CA 1
ATOM 13068 C C . PHE A 1 1681 ? -35.695 8.526 17.422 1.00 91.25 1681 PHE A C 1
ATOM 13070 O O . PHE A 1 1681 ? -35.463 7.394 17.003 1.00 91.25 1681 PHE A O 1
ATOM 13077 N N . LEU A 1 1682 ? -34.913 9.159 18.291 1.00 91.38 1682 LEU A N 1
ATOM 13078 C CA . LEU A 1 1682 ? -33.766 8.533 18.939 1.00 91.38 1682 LEU A CA 1
ATOM 13079 C C . LEU A 1 1682 ? -34.140 8.132 20.367 1.00 91.38 1682 LEU A C 1
ATOM 13081 O O . LEU A 1 1682 ? -34.779 8.907 21.079 1.00 91.38 1682 LEU A O 1
ATOM 13085 N N . LEU A 1 1683 ? -33.697 6.950 20.781 1.00 91.62 1683 LEU A N 1
ATOM 13086 C CA . LEU A 1 1683 ? -33.823 6.413 22.129 1.00 91.62 1683 LEU A CA 1
ATOM 13087 C C . LEU A 1 1683 ? -32.452 5.892 22.582 1.00 91.62 1683 LEU A C 1
ATOM 13089 O O . LEU A 1 1683 ? -31.962 4.896 22.054 1.00 91.62 1683 LEU A O 1
ATOM 13093 N N . ARG A 1 1684 ? -31.840 6.568 23.555 1.00 90.88 1684 ARG A N 1
ATOM 13094 C CA . ARG A 1 1684 ? -30.688 6.079 24.320 1.00 90.88 1684 ARG A CA 1
ATOM 13095 C C . ARG A 1 1684 ? -31.205 5.173 25.424 1.00 90.88 1684 ARG A C 1
ATOM 13097 O O . ARG A 1 1684 ? -31.916 5.649 26.306 1.00 90.88 1684 ARG A O 1
ATOM 13104 N N . LEU A 1 1685 ? -30.807 3.914 25.377 1.00 91.31 1685 LEU A N 1
ATOM 13105 C CA . LEU A 1 1685 ? -31.280 2.836 26.224 1.00 91.31 1685 LEU A CA 1
ATOM 13106 C C . LEU A 1 1685 ? -30.082 2.176 26.926 1.00 91.31 1685 LEU A C 1
ATOM 13108 O O . LEU A 1 1685 ? -29.396 1.347 26.320 1.00 91.31 1685 LEU A O 1
ATOM 13112 N N . PRO A 1 1686 ? -29.790 2.547 28.184 1.00 88.50 1686 PRO A N 1
ATOM 13113 C CA . PRO A 1 1686 ? -28.828 1.825 29.006 1.00 88.50 1686 PRO A CA 1
ATOM 13114 C C . PRO A 1 1686 ? -29.237 0.355 29.160 1.00 88.50 1686 PRO A C 1
ATOM 13116 O O . PRO A 1 1686 ? -30.424 0.030 29.236 1.00 88.50 1686 PRO A O 1
ATOM 13119 N N . LEU A 1 1687 ? -28.247 -0.537 29.191 1.00 84.19 1687 LEU A N 1
ATOM 13120 C CA . LEU A 1 1687 ? -28.433 -1.974 29.424 1.00 84.19 1687 LEU A CA 1
ATOM 13121 C C . LEU A 1 1687 ? -28.400 -2.325 30.917 1.00 84.19 1687 LEU A C 1
ATOM 13123 O O . LEU A 1 1687 ? -28.938 -3.351 31.317 1.00 84.19 1687 LEU A O 1
ATOM 13127 N N . LYS A 1 1688 ? -27.814 -1.447 31.738 1.00 70.25 1688 LYS A N 1
ATOM 13128 C CA . LYS A 1 1688 ? -27.952 -1.435 33.197 1.00 70.25 1688 LYS A CA 1
ATOM 13129 C C . LYS A 1 1688 ? -29.083 -0.468 33.561 1.00 70.25 1688 LYS A C 1
ATOM 13131 O O . LYS A 1 1688 ? -28.837 0.723 33.729 1.00 70.25 1688 LYS A O 1
ATOM 13136 N N . ARG A 1 1689 ? -30.322 -0.966 33.620 1.00 67.12 1689 ARG A N 1
ATOM 13137 C CA . ARG A 1 1689 ? -31.482 -0.245 34.178 1.00 67.12 1689 ARG A CA 1
ATOM 13138 C C . ARG A 1 1689 ? -32.010 -1.018 35.369 1.00 67.12 1689 ARG A C 1
ATOM 13140 O O . ARG A 1 1689 ? -32.087 -2.237 35.293 1.00 67.12 1689 ARG A O 1
ATOM 13147 N N . GLY A 1 1690 ? -32.421 -0.301 36.412 1.00 54.44 1690 GLY A N 1
ATOM 13148 C CA . GLY A 1 1690 ? -33.278 -0.860 37.455 1.00 54.44 1690 GLY A CA 1
ATOM 13149 C C . GLY A 1 1690 ? -32.733 -2.103 38.157 1.00 54.44 1690 GLY A C 1
ATOM 13150 O O . GLY A 1 1690 ? -33.539 -2.934 38.557 1.00 54.44 1690 GLY A O 1
ATOM 13151 N N . THR A 1 1691 ? -31.408 -2.238 38.322 1.00 45.84 1691 THR A N 1
ATOM 13152 C CA . THR A 1 1691 ? -30.859 -3.209 39.277 1.00 45.84 1691 THR A CA 1
ATOM 13153 C C . THR A 1 1691 ? -31.472 -2.887 40.633 1.00 45.84 1691 THR A C 1
ATOM 13155 O O . THR A 1 1691 ? -31.197 -1.831 41.209 1.00 45.84 1691 THR A O 1
ATOM 13158 N N . SER A 1 1692 ? -32.366 -3.755 41.094 1.00 44.22 1692 SER A N 1
ATOM 13159 C CA . SER A 1 1692 ? -32.998 -3.613 42.397 1.00 44.22 1692 SER A CA 1
ATOM 13160 C C . SER A 1 1692 ? -31.927 -3.697 43.494 1.00 44.22 1692 SER A C 1
ATOM 13162 O O . SER A 1 1692 ? -30.833 -4.217 43.273 1.00 44.22 1692 SER A O 1
ATOM 13164 N N . GLU A 1 1693 ? -32.214 -3.232 44.714 1.00 43.22 1693 GLU A N 1
ATOM 13165 C CA . GLU A 1 1693 ? -31.271 -3.400 45.839 1.00 43.22 1693 GLU A CA 1
ATOM 13166 C C . GLU A 1 1693 ? -31.129 -4.881 46.284 1.00 43.22 1693 GLU A C 1
ATOM 13168 O O . GLU A 1 1693 ? -30.480 -5.190 47.287 1.00 43.22 1693 GLU A O 1
ATOM 13173 N N . HIS A 1 1694 ? -31.715 -5.823 45.534 1.00 41.41 1694 HIS A N 1
ATOM 13174 C CA . HIS A 1 1694 ? -31.538 -7.260 45.686 1.00 41.41 1694 HIS A CA 1
ATOM 13175 C C . HIS A 1 1694 ? -30.205 -7.704 45.068 1.00 41.41 1694 HIS A C 1
ATOM 13177 O O . HIS A 1 1694 ? -30.100 -8.034 43.891 1.00 41.41 1694 HIS A O 1
ATOM 13183 N N . MET A 1 1695 ? -29.188 -7.774 45.929 1.00 50.47 1695 MET A N 1
ATOM 13184 C CA . MET A 1 1695 ? -27.810 -8.230 45.669 1.00 50.47 1695 MET A CA 1
ATOM 13185 C C . MET A 1 1695 ? -27.659 -9.646 45.054 1.00 50.47 1695 MET A C 1
ATOM 13187 O O . MET A 1 1695 ? -26.529 -10.098 44.872 1.00 50.47 1695 MET A O 1
ATOM 13191 N N . ASP A 1 1696 ? -28.761 -10.345 44.771 1.00 52.47 1696 ASP A N 1
ATOM 13192 C CA . ASP A 1 1696 ? -28.817 -11.755 44.365 1.00 52.47 1696 ASP A CA 1
ATOM 13193 C C . ASP A 1 1696 ? -29.181 -11.961 42.871 1.00 52.47 1696 ASP A C 1
ATOM 13195 O O . ASP A 1 1696 ? -29.205 -13.100 42.403 1.00 52.47 1696 ASP A O 1
ATOM 13199 N N . GLU A 1 1697 ? -29.463 -10.898 42.103 1.00 56.03 1697 GLU A N 1
ATOM 13200 C CA . GLU A 1 1697 ? -29.754 -10.993 40.659 1.00 56.03 1697 GLU A CA 1
ATOM 13201 C C . GLU A 1 1697 ? -28.468 -11.014 39.803 1.00 56.03 1697 GLU A C 1
ATOM 13203 O O . GLU A 1 1697 ? -27.626 -10.118 39.883 1.00 56.03 1697 GLU A O 1
ATOM 13208 N N . GLU A 1 1698 ? -28.307 -12.028 38.941 1.00 57.50 1698 GLU A N 1
ATOM 13209 C CA . GLU A 1 1698 ? -27.158 -12.133 38.025 1.00 57.50 1698 GLU A CA 1
ATOM 13210 C C . GLU A 1 1698 ? -27.245 -11.090 36.886 1.00 57.50 1698 GLU A C 1
ATOM 13212 O O . GLU A 1 1698 ? -28.164 -11.126 36.064 1.00 57.50 1698 GLU A O 1
ATOM 13217 N N . GLU A 1 1699 ? -26.267 -10.176 36.784 1.00 68.44 1699 GLU A N 1
ATOM 13218 C CA . GLU A 1 1699 ? -26.240 -9.150 35.725 1.00 68.44 1699 GLU A CA 1
ATOM 13219 C C . GLU A 1 1699 ? -26.189 -9.753 34.304 1.00 68.44 1699 GLU A C 1
ATOM 13221 O O . GLU A 1 1699 ? -25.157 -10.258 33.863 1.00 68.44 1699 GLU A O 1
ATOM 13226 N N . PHE A 1 1700 ? -27.257 -9.589 33.518 1.00 84.56 1700 PHE A N 1
ATOM 13227 C CA . PHE A 1 1700 ? -27.289 -9.999 32.108 1.00 84.56 1700 PHE A CA 1
ATOM 13228 C C . PHE A 1 1700 ? -26.922 -8.850 31.144 1.00 84.56 1700 PHE A C 1
ATOM 13230 O O . PHE A 1 1700 ? -27.766 -8.299 30.430 1.00 84.56 1700 PHE A O 1
ATOM 13237 N N . ASN A 1 1701 ? -25.643 -8.467 31.106 1.00 86.56 1701 ASN A N 1
ATOM 13238 C CA . ASN A 1 1701 ? -25.157 -7.402 30.216 1.00 86.56 1701 ASN A CA 1
ATOM 13239 C C . ASN A 1 1701 ? -24.845 -7.902 28.779 1.00 86.56 1701 ASN A C 1
ATOM 13241 O O . ASN A 1 1701 ? -24.968 -9.087 28.452 1.00 86.56 1701 ASN A O 1
ATOM 13245 N N . PHE A 1 1702 ? -24.423 -6.984 27.896 1.00 91.81 1702 PHE A N 1
ATOM 13246 C CA . PHE A 1 1702 ? -24.118 -7.287 26.490 1.00 91.81 1702 PHE A CA 1
ATOM 13247 C C . PHE A 1 1702 ? -23.058 -8.383 26.303 1.00 91.81 1702 PHE A C 1
ATOM 13249 O O . PHE A 1 1702 ? -23.191 -9.220 25.407 1.00 91.81 1702 PHE A O 1
ATOM 13256 N N . ALA A 1 1703 ? -22.007 -8.395 27.127 1.00 89.69 1703 ALA A N 1
ATOM 13257 C CA . ALA A 1 1703 ? -20.918 -9.358 27.003 1.00 89.69 1703 ALA A CA 1
ATOM 13258 C C . ALA A 1 1703 ? -21.370 -10.778 27.374 1.00 89.69 1703 ALA A C 1
ATOM 13260 O O . ALA A 1 1703 ? -20.964 -11.733 26.711 1.00 89.69 1703 ALA A O 1
ATOM 13261 N N . ASP A 1 1704 ? -22.248 -10.924 28.368 1.00 90.75 1704 ASP A N 1
ATOM 13262 C CA . ASP A 1 1704 ? -22.826 -12.213 28.758 1.00 90.75 1704 ASP A CA 1
ATOM 13263 C C . ASP A 1 1704 ? -23.780 -12.752 27.684 1.00 90.75 1704 ASP A C 1
ATOM 13265 O O . ASP A 1 1704 ? -23.621 -13.891 27.238 1.00 90.75 1704 ASP A O 1
ATOM 13269 N N . GLY A 1 1705 ? -24.689 -11.915 27.169 1.00 93.81 1705 GLY A N 1
ATOM 13270 C CA . GLY A 1 1705 ? -25.580 -12.300 26.067 1.00 93.81 1705 GLY A CA 1
ATOM 13271 C C . GLY A 1 1705 ? -24.837 -12.644 24.771 1.00 93.81 1705 GLY A C 1
ATOM 13272 O O . GLY A 1 1705 ? -25.185 -13.611 24.090 1.00 93.81 1705 GLY A O 1
ATOM 13273 N N . LYS A 1 1706 ? -23.763 -11.911 24.449 1.00 94.94 1706 LYS A N 1
ATOM 13274 C CA . LYS A 1 1706 ? -22.892 -12.212 23.303 1.00 94.94 1706 LYS A CA 1
ATOM 13275 C C . LYS A 1 1706 ? -22.071 -13.489 23.515 1.00 94.94 1706 LYS A C 1
ATOM 13277 O O . LYS A 1 1706 ? -21.889 -14.250 22.564 1.00 94.94 1706 LYS A O 1
ATOM 13282 N N . ARG A 1 1707 ? -21.608 -13.765 24.741 1.00 95.00 1707 ARG A N 1
ATOM 13283 C CA . ARG A 1 1707 ? -20.892 -15.005 25.089 1.00 95.00 1707 ARG A CA 1
ATOM 13284 C C . ARG A 1 1707 ? -21.792 -16.232 24.937 1.00 95.00 1707 ARG A C 1
ATOM 13286 O O . ARG A 1 1707 ? -21.389 -17.178 24.266 1.00 95.00 1707 ARG A O 1
ATOM 13293 N N . GLU A 1 1708 ? -23.008 -16.187 25.484 1.00 96.69 1708 GLU A N 1
ATOM 13294 C CA . GLU A 1 1708 ? -24.005 -17.261 25.344 1.00 96.69 1708 GLU A CA 1
ATOM 13295 C C . GLU A 1 1708 ? -24.355 -17.508 23.868 1.00 96.69 1708 GLU A C 1
ATOM 13297 O O . GLU A 1 1708 ? -24.329 -18.652 23.412 1.00 96.69 1708 GLU A O 1
ATOM 13302 N N . LEU A 1 1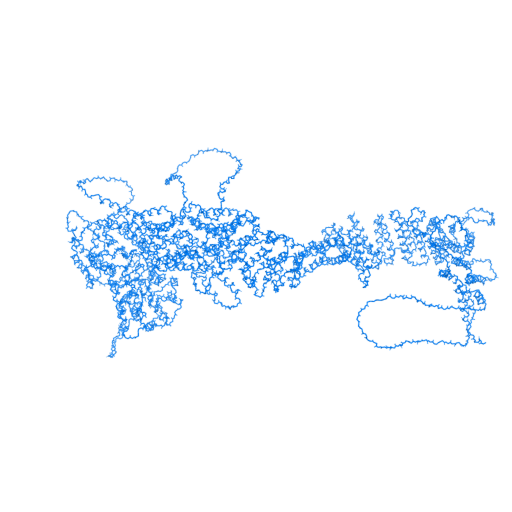709 ? -24.591 -16.446 23.083 1.00 97.25 1709 LEU A N 1
ATOM 13303 C CA . LEU A 1 1709 ? -24.860 -16.565 21.646 1.00 97.25 1709 LEU A CA 1
ATOM 13304 C C . LEU A 1 1709 ? -23.729 -17.292 20.903 1.00 97.25 1709 LEU A C 1
ATOM 13306 O O . LEU A 1 1709 ? -23.984 -18.209 20.120 1.00 97.25 1709 LEU A O 1
ATOM 13310 N N . LEU A 1 1710 ? -22.479 -16.884 21.137 1.00 95.81 1710 LEU A N 1
ATOM 13311 C CA . LEU A 1 1710 ? -21.316 -17.448 20.454 1.00 95.81 1710 LEU A CA 1
ATOM 13312 C C . LEU A 1 1710 ? -21.028 -18.894 20.888 1.00 95.81 1710 LEU A C 1
ATOM 13314 O O . LEU A 1 1710 ? -20.625 -19.700 20.048 1.00 95.81 1710 LEU A O 1
ATOM 13318 N N . GLU A 1 1711 ? -21.282 -19.262 22.149 1.00 97.81 1711 GLU A N 1
ATOM 13319 C CA . GLU A 1 1711 ? -21.197 -20.660 22.591 1.00 97.81 1711 GLU A CA 1
ATOM 13320 C C . GLU A 1 1711 ? -22.287 -21.519 21.934 1.00 97.81 1711 GLU A C 1
ATOM 13322 O O . GLU A 1 1711 ? -21.983 -22.573 21.367 1.00 97.81 1711 GLU A O 1
ATOM 13327 N N . VAL A 1 1712 ? -23.541 -21.053 21.932 1.00 97.44 1712 VAL A N 1
ATOM 13328 C CA . VAL A 1 1712 ? -24.663 -21.752 21.287 1.00 97.44 1712 VAL A CA 1
ATOM 13329 C C . VAL A 1 1712 ? -24.398 -21.949 19.793 1.00 97.44 1712 VAL A C 1
ATOM 13331 O O . VAL A 1 1712 ? -24.595 -23.058 19.297 1.00 97.44 1712 VAL A O 1
ATOM 13334 N N . ILE A 1 1713 ? -23.869 -20.941 19.089 1.00 95.25 1713 ILE A N 1
ATOM 13335 C CA . ILE A 1 1713 ? -23.431 -21.062 17.687 1.00 95.25 1713 ILE A CA 1
ATOM 13336 C C . ILE A 1 1713 ? -22.295 -22.089 17.550 1.00 95.25 1713 ILE A C 1
ATOM 13338 O O . ILE A 1 1713 ? -22.361 -22.968 16.691 1.00 95.25 1713 ILE A O 1
ATOM 13342 N N . GLN A 1 1714 ? -21.273 -22.056 18.412 1.00 95.38 1714 GLN A N 1
ATOM 13343 C CA . GLN A 1 1714 ? -20.164 -23.013 18.342 1.00 95.38 1714 GLN A CA 1
ATOM 13344 C C . GLN A 1 1714 ? -20.640 -24.467 18.541 1.00 95.38 1714 GLN A C 1
ATOM 13346 O O . GLN A 1 1714 ? -20.179 -25.379 17.848 1.00 95.38 1714 GLN A O 1
ATOM 13351 N N . LEU A 1 1715 ? -21.582 -24.696 19.460 1.00 95.25 1715 LEU A N 1
ATOM 13352 C CA . LEU A 1 1715 ? -22.187 -26.006 19.716 1.00 95.25 1715 LEU A CA 1
ATOM 13353 C C . LEU A 1 1715 ? -23.189 -26.415 18.620 1.00 95.25 1715 LEU A C 1
ATOM 13355 O O . LEU A 1 1715 ? -23.278 -27.600 18.279 1.00 95.25 1715 LEU A O 1
ATOM 13359 N N . ALA A 1 1716 ? -23.898 -25.463 18.006 1.00 91.50 1716 ALA A N 1
ATOM 13360 C CA . ALA A 1 1716 ? -24.745 -25.694 16.836 1.00 91.50 1716 ALA A CA 1
ATOM 13361 C C . ALA A 1 1716 ? -23.917 -26.151 15.626 1.00 91.50 1716 ALA A C 1
ATOM 13363 O O . ALA A 1 1716 ? -24.282 -27.137 14.982 1.00 91.50 1716 ALA A O 1
ATOM 13364 N N . ASN A 1 1717 ? -22.776 -25.505 15.378 1.00 91.69 1717 ASN A N 1
ATOM 13365 C CA . ASN A 1 1717 ? -21.872 -25.815 14.271 1.00 91.69 1717 ASN A CA 1
ATOM 13366 C C . ASN A 1 1717 ? -21.192 -27.179 14.448 1.00 91.69 1717 ASN A C 1
ATOM 13368 O O . ASN A 1 1717 ? -21.241 -28.022 13.548 1.00 91.69 1717 ASN A O 1
ATOM 13372 N N . LYS A 1 1718 ? -20.656 -27.460 15.646 1.00 90.06 1718 LYS A N 1
ATOM 13373 C CA . LYS A 1 1718 ? -20.130 -28.791 16.008 1.00 90.06 1718 LYS A CA 1
ATOM 13374 C C . LYS A 1 1718 ? -21.191 -29.883 15.820 1.00 90.06 1718 LYS A C 1
ATOM 13376 O O . LYS A 1 1718 ? -20.953 -30.870 15.128 1.00 90.06 1718 LYS A O 1
ATOM 13381 N N . SER A 1 1719 ? -22.390 -29.689 16.378 1.00 88.19 1719 SER A N 1
ATOM 13382 C CA . SER A 1 1719 ? -23.457 -30.695 16.290 1.00 88.19 1719 SER A CA 1
ATOM 13383 C C . SER A 1 1719 ? -24.053 -30.854 14.884 1.00 88.19 1719 SER A C 1
ATOM 13385 O O . SER A 1 1719 ? -24.571 -31.926 14.585 1.00 88.19 1719 SER A O 1
ATOM 13387 N N . ALA A 1 1720 ? -23.966 -29.854 13.999 1.00 85.62 1720 ALA A N 1
ATOM 13388 C CA . ALA A 1 1720 ? -24.372 -30.004 12.599 1.00 85.62 1720 ALA A CA 1
ATOM 13389 C C . ALA A 1 1720 ? -23.442 -30.973 11.841 1.00 85.62 1720 ALA A C 1
ATOM 13391 O O . ALA A 1 1720 ? -23.921 -31.866 11.142 1.00 85.62 1720 ALA A O 1
ATOM 13392 N N . HIS A 1 1721 ? -22.126 -30.861 12.044 1.00 81.19 1721 HIS A N 1
ATOM 13393 C CA . HIS A 1 1721 ? -21.127 -31.734 11.415 1.00 81.19 1721 HIS A CA 1
ATOM 13394 C C . HIS A 1 1721 ? -21.197 -33.186 11.930 1.00 81.19 1721 HIS A C 1
ATOM 13396 O O . HIS A 1 1721 ? -21.149 -34.133 11.141 1.00 81.19 1721 HIS A O 1
ATOM 13402 N N . ASP A 1 1722 ? -21.413 -33.365 13.237 1.00 77.69 1722 ASP A N 1
ATOM 13403 C CA . ASP A 1 1722 ? -21.604 -34.664 13.907 1.00 77.69 1722 ASP A CA 1
ATOM 13404 C C . ASP A 1 1722 ? -22.731 -35.533 13.312 1.00 77.69 1722 ASP A C 1
ATOM 13406 O O . ASP A 1 1722 ? -22.727 -36.759 13.467 1.00 77.69 1722 ASP A O 1
ATOM 13410 N N . ALA A 1 1723 ? -23.719 -34.917 12.652 1.00 70.00 1723 ALA A N 1
ATOM 13411 C CA . ALA A 1 1723 ? -24.947 -35.575 12.206 1.00 70.00 1723 ALA A CA 1
ATOM 13412 C C . ALA A 1 1723 ? -24.697 -36.772 11.270 1.00 70.00 1723 ALA A C 1
ATOM 13414 O O . ALA A 1 1723 ? -25.409 -37.776 11.345 1.00 70.00 1723 ALA A O 1
ATOM 13415 N N . LYS A 1 1724 ? -23.667 -36.690 10.413 1.00 66.38 1724 LYS A N 1
ATOM 13416 C CA . LYS A 1 1724 ? -23.295 -37.760 9.470 1.00 66.38 1724 LYS A CA 1
ATOM 13417 C C . LYS A 1 1724 ? -22.585 -38.944 10.147 1.00 66.38 1724 LYS A C 1
ATOM 13419 O O . LYS A 1 1724 ? -22.638 -40.050 9.616 1.00 66.38 1724 LYS A O 1
ATOM 13424 N N . ALA A 1 1725 ? -21.933 -38.736 11.295 1.00 64.31 1725 ALA A N 1
ATOM 13425 C CA . ALA A 1 1725 ? -21.116 -39.754 11.967 1.00 64.31 1725 ALA A CA 1
ATOM 13426 C C . ALA A 1 1725 ? -21.925 -40.693 12.884 1.00 64.31 1725 ALA A C 1
ATOM 13428 O O . ALA A 1 1725 ? -21.513 -41.820 13.155 1.00 64.31 1725 ALA A O 1
ATOM 13429 N N . ARG A 1 1726 ? -23.087 -40.244 13.371 1.00 68.88 1726 ARG A N 1
ATOM 13430 C CA . ARG A 1 1726 ? -23.920 -40.990 14.325 1.00 68.88 1726 ARG A CA 1
ATOM 13431 C C . ARG A 1 1726 ? -24.816 -41.982 13.583 1.00 68.88 1726 ARG A C 1
ATOM 13433 O O . ARG A 1 1726 ? -25.746 -41.582 12.886 1.00 68.88 1726 ARG A O 1
ATOM 13440 N N . VAL A 1 1727 ? -24.549 -43.285 13.718 1.00 69.00 1727 VAL A N 1
ATOM 13441 C CA . VAL A 1 1727 ? -25.255 -44.352 12.970 1.00 69.00 1727 VAL A CA 1
ATOM 13442 C C . VAL A 1 1727 ? -26.371 -45.013 13.786 1.00 69.00 1727 VAL A C 1
ATOM 13444 O O . VAL A 1 1727 ? -27.458 -45.250 13.248 1.00 69.00 1727 VAL A O 1
ATOM 13447 N N . ASP A 1 1728 ? -26.135 -45.298 15.065 1.00 80.25 1728 ASP A N 1
ATOM 13448 C CA . ASP A 1 1728 ? -27.045 -46.063 15.921 1.00 80.25 1728 ASP A CA 1
ATOM 13449 C C . ASP A 1 1728 ? -28.270 -45.255 16.406 1.00 80.25 1728 ASP A C 1
ATOM 13451 O O . ASP A 1 1728 ? -28.422 -44.060 16.153 1.00 80.25 1728 ASP A O 1
ATOM 13455 N N . LYS A 1 1729 ? -29.197 -45.936 17.091 1.00 81.69 1729 LYS A N 1
ATOM 13456 C CA . LYS A 1 1729 ? -30.490 -45.369 17.504 1.00 81.69 1729 LYS A CA 1
ATOM 13457 C C . LYS A 1 1729 ? -30.419 -44.519 18.782 1.00 81.6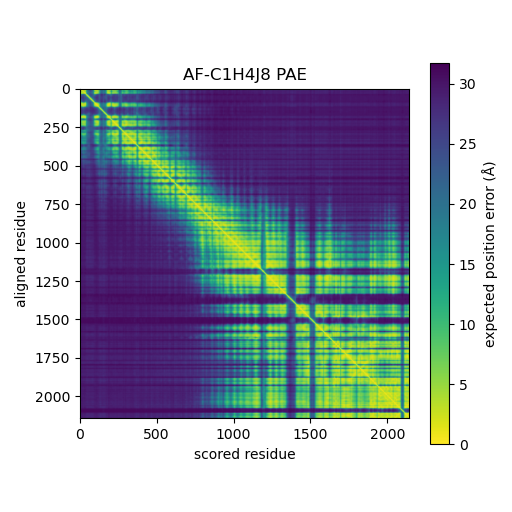9 1729 LYS A C 1
ATOM 13459 O O . LYS A 1 1729 ? -31.318 -43.704 18.989 1.00 81.69 1729 LYS A O 1
ATOM 13464 N N . ASN A 1 1730 ? -29.401 -44.693 19.625 1.00 83.50 1730 ASN A N 1
ATOM 13465 C CA . ASN A 1 1730 ? -29.272 -43.979 20.895 1.00 83.50 1730 ASN A CA 1
ATOM 13466 C C . ASN A 1 1730 ? -28.463 -42.690 20.719 1.00 83.50 1730 ASN A C 1
ATOM 13468 O O . ASN A 1 1730 ? -28.989 -41.625 21.036 1.00 83.50 1730 ASN A O 1
ATOM 13472 N N . SER A 1 1731 ? -27.303 -42.734 20.054 1.00 81.12 1731 SER A N 1
ATOM 13473 C CA . SER A 1 1731 ? -26.520 -41.522 19.760 1.00 81.12 1731 SER A CA 1
ATOM 13474 C C . SER A 1 1731 ? -27.299 -40.506 18.912 1.00 81.12 1731 SER A C 1
ATOM 13476 O O . SER A 1 1731 ? -27.124 -39.297 19.081 1.00 81.12 1731 SER A O 1
ATOM 13478 N N . LYS A 1 1732 ? -28.224 -40.974 18.055 1.00 83.38 1732 LYS A N 1
ATOM 13479 C CA . LYS A 1 1732 ? -29.206 -40.140 17.335 1.00 83.38 1732 LYS A CA 1
ATOM 13480 C C . LYS A 1 1732 ? -30.257 -39.508 18.249 1.00 83.38 1732 LYS A C 1
ATOM 13482 O O . LYS A 1 1732 ? -30.611 -38.352 18.035 1.00 83.38 1732 LYS A O 1
ATOM 13487 N N . LYS A 1 1733 ? -30.769 -40.227 19.258 1.00 87.94 1733 LYS A N 1
ATOM 13488 C CA . LYS A 1 1733 ? -31.686 -39.652 20.263 1.00 87.94 1733 LYS A CA 1
ATOM 13489 C C . LYS A 1 1733 ? -30.979 -38.586 21.096 1.00 87.94 1733 LYS A C 1
ATOM 13491 O O . LYS A 1 1733 ? -31.529 -37.507 21.277 1.00 87.94 1733 LYS A O 1
ATOM 13496 N N . GLU A 1 1734 ? -29.770 -38.884 21.562 1.00 86.81 1734 GLU A N 1
ATOM 13497 C CA . GLU A 1 1734 ? -28.922 -37.973 22.337 1.00 86.81 1734 GLU A CA 1
ATOM 13498 C C . GLU A 1 1734 ? -28.571 -36.719 21.530 1.00 86.81 1734 GLU A C 1
ATOM 13500 O O . GLU A 1 1734 ? -28.690 -35.609 22.035 1.00 86.81 1734 GLU A O 1
ATOM 13505 N N . TRP A 1 1735 ? -28.234 -36.874 20.247 1.00 87.12 1735 TRP A N 1
ATOM 13506 C CA . TRP A 1 1735 ? -27.995 -35.762 19.323 1.00 87.12 1735 TRP A CA 1
ATOM 13507 C C . TRP A 1 1735 ? -29.232 -34.869 19.139 1.00 87.12 1735 TRP A C 1
ATOM 13509 O O . TRP A 1 1735 ? -29.136 -33.645 19.249 1.00 87.12 1735 TRP A O 1
ATOM 13519 N N . TRP A 1 1736 ? -30.415 -35.465 18.941 1.00 87.94 1736 TRP A N 1
ATOM 13520 C CA . TRP A 1 1736 ? -31.677 -34.719 18.883 1.00 87.94 1736 TRP A CA 1
ATOM 13521 C C . TRP A 1 1736 ? -32.027 -34.040 20.215 1.00 87.94 1736 TRP A C 1
ATOM 13523 O O . TRP A 1 1736 ? -32.570 -32.938 20.201 1.00 87.94 1736 TRP A O 1
ATOM 13533 N N . ALA A 1 1737 ? -31.718 -34.660 21.357 1.00 91.31 1737 ALA A N 1
ATOM 13534 C CA . ALA A 1 1737 ? -31.906 -34.056 22.674 1.00 91.31 1737 ALA A CA 1
ATOM 13535 C C . ALA A 1 1737 ? -30.953 -32.867 22.889 1.00 91.31 1737 ALA A C 1
ATOM 13537 O O . ALA A 1 1737 ? -31.395 -31.800 23.308 1.00 91.31 1737 ALA A O 1
ATOM 13538 N N . ALA A 1 1738 ? -29.679 -33.006 22.513 1.00 91.06 1738 ALA A N 1
ATOM 13539 C CA . ALA A 1 1738 ? -28.686 -31.938 22.579 1.00 91.06 1738 ALA A CA 1
ATOM 13540 C C . ALA A 1 1738 ? -29.063 -30.744 21.684 1.00 91.06 1738 ALA A C 1
ATOM 13542 O O . ALA A 1 1738 ? -29.083 -29.613 22.164 1.00 91.06 1738 ALA A O 1
ATOM 13543 N N . ARG A 1 1739 ? -29.456 -30.967 20.417 1.00 92.31 1739 ARG A N 1
ATOM 13544 C CA . ARG A 1 1739 ? -29.913 -29.865 19.545 1.00 92.31 1739 ARG A CA 1
ATOM 13545 C C . ARG A 1 1739 ? -31.225 -29.226 20.016 1.00 92.31 1739 ARG A C 1
ATOM 13547 O O . ARG A 1 1739 ? -31.377 -28.023 19.844 1.00 92.31 1739 ARG A O 1
ATOM 13554 N N . LYS A 1 1740 ? -32.134 -29.967 20.664 1.00 94.88 1740 LYS A N 1
ATOM 13555 C CA . LYS A 1 1740 ? -33.315 -29.380 21.335 1.00 94.88 1740 LYS A CA 1
ATOM 13556 C C . LYS A 1 1740 ? -32.953 -28.556 22.574 1.00 94.88 1740 LYS A C 1
ATOM 13558 O O . LYS A 1 1740 ? -33.593 -27.541 22.820 1.00 94.88 1740 LYS A O 1
ATOM 13563 N N . SER A 1 1741 ? -31.927 -28.956 23.325 1.00 96.81 1741 SER A N 1
ATOM 13564 C CA . SER A 1 1741 ? -31.391 -28.153 24.432 1.00 96.81 1741 SER A CA 1
ATOM 13565 C C . SER A 1 1741 ? -30.800 -26.832 23.920 1.00 96.81 1741 SER A C 1
ATOM 13567 O O . SER A 1 1741 ? -31.133 -25.773 24.441 1.00 96.81 1741 SER A O 1
ATOM 13569 N N . LEU A 1 1742 ? -30.024 -26.867 22.828 1.00 96.50 1742 LEU A N 1
ATOM 13570 C CA . LEU A 1 1742 ? -29.501 -25.661 22.166 1.00 96.50 1742 LEU A CA 1
ATOM 13571 C C . LEU A 1 1742 ? -30.612 -24.765 21.582 1.00 96.50 1742 LEU A C 1
ATOM 13573 O O . LEU A 1 1742 ? -30.537 -23.548 21.713 1.00 96.50 1742 LEU A O 1
ATOM 13577 N N . ASP A 1 1743 ? -31.661 -25.347 20.988 1.00 97.06 1743 ASP A N 1
ATOM 13578 C CA . ASP A 1 1743 ? -32.854 -24.616 20.521 1.00 97.06 1743 ASP A CA 1
ATOM 13579 C C . ASP A 1 1743 ? -33.545 -23.869 21.676 1.00 97.06 1743 ASP A C 1
ATOM 13581 O O . ASP A 1 1743 ? -33.898 -22.699 21.533 1.00 97.06 1743 ASP A O 1
ATOM 13585 N N . ASN A 1 1744 ? -33.650 -24.498 22.853 1.00 97.88 1744 ASN A N 1
ATOM 13586 C CA . ASN A 1 1744 ? -34.216 -23.855 24.038 1.00 97.88 1744 ASN A CA 1
ATOM 13587 C C . ASN A 1 1744 ? -33.254 -22.857 24.715 1.00 97.88 1744 ASN A C 1
ATOM 13589 O O . ASN A 1 1744 ? -33.725 -21.853 25.242 1.00 97.88 1744 ASN A O 1
ATOM 13593 N N . ARG A 1 1745 ? -31.928 -23.069 24.683 1.00 97.81 1745 ARG A N 1
ATOM 13594 C CA . ARG A 1 1745 ? -30.942 -22.050 25.109 1.00 97.81 1745 ARG A CA 1
ATOM 13595 C C . ARG A 1 1745 ? -31.083 -20.785 24.266 1.00 97.81 1745 ARG A C 1
ATOM 13597 O O . ARG A 1 1745 ? -31.251 -19.708 24.825 1.00 97.81 1745 ARG A O 1
ATOM 13604 N N . LEU A 1 1746 ? -31.132 -20.919 22.937 1.00 96.94 1746 LEU A N 1
ATOM 13605 C CA . LEU A 1 1746 ? -31.319 -19.779 22.035 1.00 96.94 1746 LEU A CA 1
ATOM 13606 C C . LEU A 1 1746 ? -32.677 -19.087 22.236 1.00 96.94 1746 LEU A C 1
ATOM 13608 O O . LEU A 1 1746 ? -32.736 -17.860 22.208 1.00 96.94 1746 LEU A O 1
ATOM 13612 N N . LYS A 1 1747 ? -33.755 -19.845 22.490 1.00 95.81 1747 LYS A N 1
ATOM 13613 C CA . LYS A 1 1747 ? -35.045 -19.267 22.897 1.00 95.81 1747 LYS A CA 1
ATOM 13614 C C . LYS A 1 1747 ? -34.902 -18.412 24.158 1.00 95.81 1747 LYS A C 1
ATOM 13616 O O . LYS A 1 1747 ? -35.309 -17.255 24.151 1.00 95.81 1747 LYS A O 1
ATOM 13621 N N . ASN A 1 1748 ? -34.352 -18.984 25.228 1.00 95.62 1748 ASN A N 1
ATOM 13622 C CA . ASN A 1 1748 ? -34.222 -18.295 26.510 1.00 95.62 1748 ASN A CA 1
ATOM 13623 C C . ASN A 1 1748 ? -33.339 -17.044 26.372 1.00 95.62 1748 ASN A C 1
ATOM 13625 O O . ASN A 1 1748 ? -33.718 -15.984 26.850 1.00 95.62 1748 ASN A O 1
ATOM 13629 N N . LEU A 1 1749 ? -32.229 -17.131 25.633 1.00 96.19 1749 LEU A N 1
ATOM 13630 C CA . LEU A 1 1749 ? -31.366 -15.989 25.330 1.00 96.19 1749 LEU A CA 1
ATOM 13631 C C . LEU A 1 1749 ? -32.129 -14.841 24.646 1.00 96.19 1749 LEU A C 1
ATOM 13633 O O . LEU A 1 1749 ? -31.992 -13.689 25.046 1.00 96.19 1749 LEU A O 1
ATOM 13637 N N . LEU A 1 1750 ? -32.938 -15.140 23.624 1.00 95.38 1750 LEU A N 1
ATOM 13638 C CA . LEU A 1 1750 ? -33.708 -14.121 22.903 1.00 95.38 1750 LEU A CA 1
ATOM 13639 C C . LEU A 1 1750 ? -34.830 -13.525 23.764 1.00 95.38 1750 LEU A C 1
ATOM 13641 O O . LEU A 1 1750 ? -35.066 -12.321 23.693 1.00 95.38 1750 LEU A O 1
ATOM 13645 N N . ASN A 1 1751 ? -35.458 -14.330 24.625 1.00 92.12 1751 ASN A N 1
ATOM 13646 C CA . ASN A 1 1751 ? -36.399 -13.839 25.631 1.00 92.12 1751 ASN A CA 1
ATOM 13647 C C . ASN A 1 1751 ? -35.715 -12.893 26.636 1.00 92.12 1751 ASN A C 1
ATOM 13649 O O . ASN A 1 1751 ? -36.253 -11.825 26.910 1.00 92.12 1751 ASN A O 1
ATOM 13653 N N . ASN A 1 1752 ? -34.525 -13.240 27.141 1.00 91.19 1752 ASN A N 1
ATOM 13654 C CA . ASN A 1 1752 ? -33.765 -12.404 28.076 1.00 91.19 1752 ASN A CA 1
ATOM 13655 C C . ASN A 1 1752 ? -33.319 -11.083 27.427 1.00 91.19 1752 ASN A C 1
ATOM 13657 O O . ASN A 1 1752 ? -33.403 -10.032 28.055 1.00 91.19 1752 ASN A O 1
ATOM 13661 N N . ILE A 1 1753 ? -32.902 -11.110 26.157 1.00 93.00 1753 ILE A N 1
ATOM 13662 C CA . ILE A 1 1753 ? -32.594 -9.898 25.380 1.00 93.00 1753 ILE A CA 1
ATOM 13663 C C . ILE A 1 1753 ? -33.845 -9.020 25.215 1.00 93.00 1753 ILE A C 1
ATOM 13665 O O . ILE A 1 1753 ? -33.761 -7.802 25.361 1.00 93.00 1753 ILE A O 1
ATOM 13669 N N . GLU A 1 1754 ? -35.016 -9.602 24.939 1.00 91.00 1754 GLU A N 1
ATOM 13670 C CA . GLU A 1 1754 ? -36.248 -8.816 24.817 1.00 91.00 1754 GLU A CA 1
ATOM 13671 C C . GLU A 1 1754 ? -36.702 -8.215 26.156 1.00 91.00 1754 GLU A C 1
ATOM 13673 O O . GLU A 1 1754 ? -37.027 -7.030 26.204 1.00 91.00 1754 GLU A O 1
ATOM 13678 N N . ALA A 1 1755 ? -36.692 -9.000 27.235 1.00 87.56 1755 ALA A N 1
ATOM 13679 C CA . ALA A 1 1755 ? -37.158 -8.570 28.550 1.00 87.56 1755 ALA A CA 1
ATOM 13680 C C . ALA A 1 1755 ? -36.191 -7.591 29.236 1.00 87.56 1755 ALA A C 1
ATOM 13682 O O . ALA A 1 1755 ? -36.612 -6.529 29.678 1.00 87.56 1755 ALA A O 1
ATOM 13683 N N . ILE A 1 1756 ? -34.894 -7.909 29.289 1.00 87.69 1756 ILE A N 1
ATOM 13684 C CA . ILE A 1 1756 ? -33.916 -7.153 30.084 1.00 87.69 1756 ILE A CA 1
ATOM 13685 C C . ILE A 1 1756 ? -33.380 -5.963 29.279 1.00 87.69 1756 ILE A C 1
ATOM 13687 O O . ILE A 1 1756 ? -33.489 -4.811 29.701 1.00 87.69 1756 ILE A O 1
ATOM 13691 N N . TRP A 1 1757 ? -32.832 -6.204 28.080 1.00 90.69 1757 TRP A N 1
ATOM 13692 C CA . TRP A 1 1757 ? -32.205 -5.123 27.311 1.00 90.69 1757 TRP A CA 1
ATOM 13693 C C . TRP A 1 1757 ? -33.248 -4.130 26.793 1.00 90.69 1757 TRP A C 1
ATOM 13695 O O . TRP A 1 1757 ? -33.038 -2.924 26.927 1.00 90.69 1757 TRP A O 1
ATOM 13705 N N . PHE A 1 1758 ? -34.378 -4.609 26.255 1.00 91.94 1758 PHE A N 1
ATOM 13706 C CA . PHE A 1 1758 ? -35.416 -3.739 25.687 1.00 91.94 1758 PHE A CA 1
ATOM 13707 C C . PHE A 1 1758 ? -36.591 -3.427 26.615 1.00 91.94 1758 PHE A C 1
ATOM 13709 O O . PHE A 1 1758 ? -37.090 -2.306 26.543 1.00 91.94 1758 PHE A O 1
ATOM 13716 N N . GLY A 1 1759 ? -37.034 -4.363 27.458 1.00 89.44 1759 GLY A N 1
ATOM 13717 C CA . GLY A 1 1759 ? -38.111 -4.144 28.428 1.00 89.44 1759 GLY A CA 1
ATOM 13718 C C . GLY A 1 1759 ? -39.345 -3.475 27.822 1.00 89.44 1759 GLY A C 1
ATOM 13719 O O . GLY A 1 1759 ? -39.814 -3.840 26.737 1.00 89.44 1759 GLY A O 1
ATOM 13720 N N . GLY A 1 1760 ? -39.850 -2.440 28.493 1.00 89.81 1760 GLY A N 1
ATOM 13721 C CA . GLY A 1 1760 ? -40.994 -1.659 28.020 1.00 89.81 1760 GLY A CA 1
ATOM 13722 C C . GLY A 1 1760 ? -40.752 -0.969 26.672 1.00 89.81 1760 GLY A C 1
ATOM 13723 O O . GLY A 1 1760 ? -41.670 -0.789 25.866 1.00 89.81 1760 GLY A O 1
ATOM 13724 N N . PHE A 1 1761 ? -39.495 -0.646 26.359 1.00 93.69 1761 PHE A N 1
ATOM 13725 C CA . PHE A 1 1761 ? -39.104 0.033 25.122 1.00 93.69 1761 PHE A CA 1
ATOM 13726 C C . PHE A 1 1761 ? -39.192 -0.843 23.873 1.00 93.69 1761 PHE A C 1
ATOM 13728 O O . PHE A 1 1761 ? -39.133 -0.302 22.765 1.00 93.69 1761 PHE A O 1
ATOM 13735 N N . ARG A 1 1762 ? -39.416 -2.162 24.002 1.00 91.25 1762 ARG A N 1
ATOM 13736 C CA . ARG A 1 1762 ? -39.594 -3.077 22.857 1.00 91.25 1762 ARG A CA 1
ATOM 13737 C C . ARG A 1 1762 ? -40.678 -2.623 21.868 1.00 91.25 1762 ARG A C 1
ATOM 13739 O O . ARG A 1 1762 ? -40.606 -2.951 20.685 1.00 91.25 1762 ARG A O 1
ATOM 13746 N N . GLY A 1 1763 ? -41.630 -1.789 22.305 1.00 90.25 1763 GLY A N 1
ATOM 13747 C CA . GLY A 1 1763 ? -42.614 -1.139 21.432 1.00 90.25 1763 GLY A CA 1
ATOM 13748 C C . GLY A 1 1763 ? -42.013 -0.315 20.280 1.00 90.25 1763 GLY A C 1
ATOM 13749 O O . GLY A 1 1763 ? -42.680 -0.113 19.263 1.00 90.25 1763 GLY A O 1
ATOM 13750 N N . ILE A 1 1764 ? -40.738 0.092 20.358 1.00 93.25 1764 ILE A N 1
ATOM 13751 C CA . ILE A 1 1764 ? -40.028 0.748 19.249 1.00 93.25 1764 ILE A CA 1
ATOM 13752 C C . ILE A 1 1764 ? -39.941 -0.140 17.995 1.00 93.25 1764 ILE A C 1
ATOM 13754 O O . ILE A 1 1764 ? -40.020 0.379 16.877 1.00 93.25 1764 ILE A O 1
ATOM 13758 N N . PHE A 1 1765 ? -39.870 -1.466 18.165 1.00 92.69 1765 PHE A N 1
ATOM 13759 C CA . PHE A 1 1765 ? -39.786 -2.447 17.078 1.00 92.69 1765 PHE A CA 1
ATOM 13760 C C . PHE A 1 1765 ? -41.110 -2.679 16.341 1.00 92.69 1765 PHE A C 1
ATOM 13762 O O . PHE A 1 1765 ? -41.099 -3.240 15.244 1.00 92.69 1765 PHE A O 1
ATOM 13769 N N . SER A 1 1766 ? -42.242 -2.225 16.895 1.00 89.56 1766 SER A N 1
ATOM 13770 C CA . SER A 1 1766 ? -43.548 -2.428 16.266 1.00 89.56 1766 SER A CA 1
ATOM 13771 C C . SER A 1 1766 ? -43.624 -1.798 14.877 1.00 89.56 1766 SER A C 1
ATOM 13773 O O . SER A 1 1766 ? -43.253 -0.637 14.655 1.00 89.56 1766 SER A O 1
ATOM 13775 N N . GLN A 1 1767 ? -44.164 -2.593 13.957 1.00 84.81 1767 GLN A N 1
ATOM 13776 C CA . GLN A 1 1767 ? -44.472 -2.214 12.583 1.00 84.81 1767 GLN A CA 1
ATOM 13777 C C . GLN A 1 1767 ? -45.833 -1.515 12.462 1.00 84.81 1767 GLN A C 1
ATOM 13779 O O . GLN A 1 1767 ? -46.089 -0.868 11.451 1.00 84.81 1767 GLN A O 1
ATOM 13784 N N . CYS A 1 1768 ? -46.705 -1.618 13.471 1.00 75.25 1768 CYS A N 1
ATOM 13785 C CA . CYS A 1 1768 ? -48.040 -1.028 13.424 1.00 75.25 1768 CYS A CA 1
ATOM 13786 C C . CYS A 1 1768 ? -47.955 0.498 13.573 1.00 75.25 1768 CYS A C 1
ATOM 13788 O O . CYS A 1 1768 ? -47.562 1.002 14.627 1.00 75.25 1768 CYS A O 1
ATOM 13790 N N . SER A 1 1769 ? -48.370 1.245 12.543 1.00 73.88 1769 SER A N 1
ATOM 13791 C CA . SER A 1 1769 ? -48.675 2.668 12.720 1.00 73.88 1769 SER A CA 1
ATOM 13792 C C . SER A 1 1769 ? -49.947 2.793 13.568 1.00 73.88 1769 SER A C 1
ATOM 13794 O O . SER A 1 1769 ? -50.955 2.175 13.216 1.00 73.88 1769 SER A O 1
ATOM 13796 N N . PRO A 1 1770 ? -49.952 3.581 14.657 1.00 75.50 1770 PRO A N 1
ATOM 13797 C CA . PRO A 1 1770 ? -51.140 3.727 15.487 1.00 75.50 1770 PRO A CA 1
ATOM 13798 C C . PRO A 1 1770 ? -52.279 4.416 14.718 1.00 75.50 1770 PRO A C 1
ATOM 13800 O O . PRO A 1 1770 ? -52.050 5.371 13.974 1.00 75.50 1770 PRO A O 1
ATOM 13803 N N . ASN A 1 1771 ? -53.521 3.968 14.936 1.00 81.75 1771 ASN A N 1
ATOM 13804 C CA . ASN A 1 1771 ? -54.719 4.681 14.479 1.00 81.75 1771 ASN A CA 1
ATOM 13805 C C . ASN A 1 1771 ? -54.818 6.018 15.226 1.00 81.75 1771 ASN A C 1
ATOM 13807 O O . ASN A 1 1771 ? -55.027 6.032 16.439 1.00 81.75 1771 ASN A O 1
ATOM 13811 N N . GLU A 1 1772 ? -54.671 7.122 14.495 1.00 83.88 1772 GLU A N 1
ATOM 13812 C CA . GLU A 1 1772 ? -54.568 8.486 15.023 1.00 83.88 1772 GLU A CA 1
ATOM 13813 C C . GLU A 1 1772 ? -55.708 8.848 15.993 1.00 83.88 1772 GLU A C 1
ATOM 13815 O O . GLU A 1 1772 ? -55.460 9.365 17.083 1.00 83.88 1772 GLU A O 1
ATOM 13820 N N . SER A 1 1773 ? -56.952 8.492 15.660 1.00 88.31 1773 SER A N 1
ATOM 13821 C CA . SER A 1 1773 ? -58.126 8.812 16.485 1.00 88.31 1773 SER A CA 1
ATOM 13822 C C . SER A 1 1773 ? -58.167 8.029 17.804 1.00 88.31 1773 SER A C 1
ATOM 13824 O O . SER A 1 1773 ? -58.432 8.594 18.869 1.00 88.31 1773 SER A O 1
ATOM 13826 N N . LEU A 1 1774 ? -57.839 6.733 17.759 1.00 90.12 1774 LEU A N 1
ATOM 13827 C CA . LEU A 1 1774 ? -57.735 5.881 18.945 1.00 90.12 1774 LEU A CA 1
ATOM 13828 C C . LEU A 1 1774 ? -56.535 6.280 19.809 1.00 90.12 1774 LEU A C 1
ATOM 13830 O O . LEU A 1 1774 ? -56.586 6.184 21.034 1.00 90.12 1774 LEU A O 1
ATOM 13834 N N . PHE A 1 1775 ? -55.465 6.744 19.168 1.00 91.75 1775 PHE A N 1
ATOM 13835 C CA . PHE A 1 1775 ? -54.206 7.094 19.803 1.00 91.75 1775 PHE A CA 1
ATOM 13836 C C . PHE A 1 1775 ? -54.292 8.423 20.555 1.00 91.75 1775 PHE A C 1
ATOM 13838 O O . PHE A 1 1775 ? -53.904 8.476 21.718 1.00 91.75 1775 PHE A O 1
ATOM 13845 N N . PHE A 1 1776 ? -54.920 9.456 19.983 1.00 91.75 1776 PHE A N 1
ATOM 13846 C CA . PHE A 1 1776 ? -55.232 10.674 20.739 1.00 91.75 1776 PHE A CA 1
ATOM 13847 C C . PHE A 1 1776 ? -56.163 10.400 21.933 1.00 91.75 1776 PHE A C 1
ATOM 13849 O O . PHE A 1 1776 ? -55.977 10.996 22.993 1.00 91.75 1776 PHE A O 1
ATOM 13856 N N . ARG A 1 1777 ? -57.103 9.447 21.819 1.00 93.94 1777 ARG A N 1
ATOM 13857 C CA . ARG A 1 1777 ? -57.929 9.000 22.957 1.00 93.94 1777 ARG A CA 1
ATOM 13858 C C . ARG A 1 1777 ? -57.108 8.279 24.035 1.00 93.94 1777 ARG A C 1
ATOM 13860 O O . ARG A 1 1777 ? -57.385 8.455 25.218 1.00 93.94 1777 ARG A O 1
ATOM 13867 N N . PHE A 1 1778 ? -56.099 7.493 23.652 1.00 94.56 1778 PHE A N 1
ATOM 13868 C CA . PHE A 1 1778 ? -55.150 6.909 24.606 1.00 94.56 1778 PHE A CA 1
ATOM 13869 C C . PHE A 1 1778 ? -54.326 7.996 25.316 1.00 94.56 1778 PHE A C 1
ATOM 13871 O O . PHE A 1 1778 ? -54.229 7.964 26.538 1.00 94.56 1778 PHE A O 1
ATOM 13878 N N . ILE A 1 1779 ? -53.814 8.995 24.587 1.00 93.56 1779 ILE A N 1
ATOM 13879 C CA . ILE A 1 1779 ? -53.031 10.106 25.158 1.00 93.56 1779 ILE A CA 1
ATOM 13880 C C . ILE A 1 1779 ? -53.859 10.909 26.175 1.00 93.56 1779 ILE A C 1
ATOM 13882 O O . ILE A 1 1779 ? -53.397 11.128 27.290 1.00 93.56 1779 ILE A O 1
ATOM 13886 N N . ASP A 1 1780 ? -55.099 11.282 25.846 1.00 93.31 1780 ASP A N 1
ATOM 13887 C CA . ASP A 1 1780 ? -56.021 11.958 26.777 1.00 93.31 1780 ASP A CA 1
ATOM 13888 C C . ASP A 1 1780 ? -56.354 11.094 28.015 1.00 93.31 1780 ASP A C 1
ATOM 13890 O O . ASP A 1 1780 ? -56.486 11.616 29.123 1.00 93.31 1780 ASP A O 1
ATOM 13894 N N . SER A 1 1781 ? -56.425 9.766 27.864 1.00 94.94 1781 SER A N 1
ATOM 13895 C CA . SER A 1 1781 ? -56.567 8.842 28.997 1.00 94.94 1781 SER A CA 1
ATOM 13896 C C . SER A 1 1781 ? -55.303 8.789 29.864 1.00 94.94 1781 SER A C 1
ATOM 13898 O O . SER A 1 1781 ? -55.402 8.847 31.088 1.00 94.94 1781 SER A O 1
ATOM 13900 N N . PHE A 1 1782 ? -54.117 8.713 29.258 1.00 94.62 1782 PHE A N 1
ATOM 13901 C CA . PHE A 1 1782 ? -52.841 8.656 29.973 1.00 94.62 1782 PHE A CA 1
ATOM 13902 C C . PHE A 1 1782 ? -52.529 9.974 30.694 1.00 94.62 1782 PHE A C 1
ATOM 13904 O O . PHE A 1 1782 ? -52.117 9.975 31.852 1.00 94.62 1782 PHE A O 1
ATOM 13911 N N . GLU A 1 1783 ? -52.836 11.117 30.075 1.00 90.88 1783 GLU A N 1
ATOM 13912 C CA . GLU A 1 1783 ? -52.762 12.415 30.742 1.00 90.88 1783 GLU A CA 1
ATOM 13913 C C . GLU A 1 1783 ? -53.642 12.484 31.996 1.00 90.88 1783 GLU A C 1
ATOM 13915 O O . GLU A 1 1783 ? -53.227 13.093 32.980 1.00 90.88 1783 GLU A O 1
ATOM 13920 N N . LYS A 1 1784 ? -54.819 11.844 32.003 1.00 92.81 1784 LYS A N 1
ATOM 13921 C CA . LYS A 1 1784 ? -55.690 11.776 33.189 1.00 92.81 1784 LYS A CA 1
ATOM 13922 C C . LYS A 1 1784 ? -55.113 10.890 34.290 1.00 92.81 1784 LYS A C 1
ATOM 13924 O O . LYS A 1 1784 ? -55.274 11.238 35.456 1.00 92.81 1784 LYS A O 1
ATOM 13929 N N . ILE A 1 1785 ? -54.407 9.812 33.944 1.00 94.31 1785 ILE A N 1
ATOM 13930 C CA . ILE A 1 1785 ? -53.668 8.975 34.907 1.00 94.31 1785 ILE A CA 1
ATOM 13931 C C . ILE A 1 1785 ? -52.563 9.812 35.571 1.00 94.31 1785 ILE A C 1
ATOM 13933 O O . ILE A 1 1785 ? -52.502 9.894 36.797 1.00 94.31 1785 ILE A O 1
ATOM 13937 N N . LEU A 1 1786 ? -51.761 10.537 34.784 1.00 91.00 1786 LEU A N 1
ATOM 13938 C CA . LEU A 1 1786 ? -50.731 11.438 35.317 1.00 91.00 1786 LEU A CA 1
ATOM 13939 C C . LEU A 1 1786 ? -51.328 12.574 36.169 1.00 91.00 1786 LEU A C 1
ATOM 13941 O O . LEU A 1 1786 ? -50.841 12.845 37.265 1.00 91.00 1786 LEU A O 1
ATOM 13945 N N . ASP A 1 1787 ? -52.401 13.222 35.705 1.00 89.44 1787 ASP A N 1
ATOM 13946 C CA . ASP A 1 1787 ? -53.094 14.295 36.436 1.00 89.44 1787 ASP A CA 1
ATOM 13947 C C . ASP A 1 1787 ? -53.746 13.792 37.748 1.00 89.44 1787 ASP A C 1
ATOM 13949 O O . ASP A 1 1787 ? -53.938 14.579 38.679 1.00 89.44 1787 ASP A O 1
ATOM 13953 N N . LYS A 1 1788 ? -54.062 12.490 37.840 1.00 91.00 1788 LYS A N 1
ATOM 13954 C CA . LYS A 1 1788 ? -54.611 11.810 39.026 1.00 91.00 1788 LYS A CA 1
ATOM 13955 C C . LYS A 1 1788 ? -53.533 11.369 40.020 1.00 91.00 1788 LYS A C 1
ATOM 13957 O O . LYS A 1 1788 ? -53.776 11.441 41.230 1.00 91.00 1788 LYS A O 1
ATOM 13962 N N . HIS A 1 1789 ? -52.374 10.905 39.550 1.00 91.44 1789 HIS A N 1
ATOM 13963 C CA . HIS A 1 1789 ? -51.368 10.253 40.399 1.00 91.44 1789 HIS A CA 1
ATOM 13964 C C . HIS A 1 1789 ? -50.170 11.126 40.781 1.00 91.44 1789 HIS A C 1
ATOM 13966 O O . HIS A 1 1789 ? -49.715 11.030 41.919 1.00 91.44 1789 HIS A O 1
ATOM 13972 N N . LEU A 1 1790 ? -49.707 12.031 39.914 1.00 88.88 1790 LEU A N 1
ATOM 13973 C CA . LEU A 1 1790 ? -48.500 12.817 40.180 1.00 88.88 1790 LEU A CA 1
ATOM 13974 C C . LEU A 1 1790 ? -48.722 13.905 41.260 1.00 88.88 1790 LEU A C 1
ATOM 13976 O O . LEU A 1 1790 ? -49.592 14.771 41.082 1.00 88.88 1790 LEU A O 1
ATOM 13980 N N . PRO A 1 1791 ? -47.916 13.948 42.343 1.00 85.50 1791 PRO A N 1
ATOM 13981 C CA . PRO A 1 1791 ? -47.992 14.983 43.384 1.00 85.50 1791 PRO A CA 1
ATOM 13982 C C . PRO A 1 1791 ? -47.965 16.417 42.835 1.00 85.50 1791 PRO A C 1
ATOM 13984 O O . PRO A 1 1791 ? -48.789 17.255 43.219 1.00 85.50 1791 PRO A O 1
ATOM 13987 N N . SER A 1 1792 ? -47.082 16.687 41.867 1.00 83.44 1792 SER A N 1
ATOM 13988 C CA . SER A 1 1792 ? -46.951 17.997 41.205 1.00 83.44 1792 SER A CA 1
ATOM 13989 C C . SER A 1 1792 ? -48.225 18.472 40.492 1.00 83.44 1792 SER A C 1
ATOM 13991 O O . SER A 1 1792 ? -48.417 19.679 40.325 1.00 83.44 1792 SER A O 1
ATOM 13993 N N . ARG A 1 1793 ? -49.120 17.549 40.108 1.00 85.50 1793 ARG A N 1
ATOM 13994 C CA . ARG A 1 1793 ? -50.402 17.842 39.443 1.00 85.50 1793 ARG A CA 1
ATOM 13995 C C . ARG A 1 1793 ? -51.579 17.888 40.420 1.00 85.50 1793 ARG A C 1
ATOM 13997 O O . ARG A 1 1793 ? -52.481 18.712 40.247 1.00 85.50 1793 ARG A O 1
ATOM 14004 N N . ARG A 1 1794 ? -51.535 17.085 41.492 1.00 77.38 1794 ARG A N 1
ATOM 14005 C CA . ARG A 1 1794 ? -52.509 17.110 42.603 1.00 77.38 1794 ARG A CA 1
ATOM 14006 C C . ARG A 1 1794 ? -52.547 18.480 43.300 1.00 77.38 1794 ARG A C 1
ATOM 14008 O O . ARG A 1 1794 ? -53.623 19.029 43.554 1.00 77.38 1794 ARG A O 1
ATOM 14015 N N . HIS A 1 1795 ? -51.389 19.080 43.583 1.00 63.28 1795 HIS A N 1
ATOM 14016 C CA . HIS A 1 1795 ? -51.305 20.334 44.342 1.00 63.28 1795 HIS A CA 1
ATOM 14017 C C . HIS A 1 1795 ? -51.533 21.598 43.484 1.00 63.28 1795 HIS A C 1
ATOM 14019 O O . HIS A 1 1795 ? -50.592 22.246 43.030 1.00 63.28 1795 HIS A O 1
ATOM 14025 N N . ARG A 1 1796 ? -52.794 22.049 43.353 1.00 54.16 1796 ARG A N 1
ATOM 14026 C CA . ARG A 1 1796 ? -53.206 23.303 42.659 1.00 54.16 1796 ARG A CA 1
ATOM 14027 C C . ARG A 1 1796 ? -52.755 24.628 43.336 1.00 54.16 1796 ARG A C 1
ATOM 14029 O O . ARG A 1 1796 ? -53.469 25.633 43.315 1.00 54.16 1796 ARG A O 1
ATOM 14036 N N . GLY A 1 1797 ? -51.575 24.665 43.954 1.00 52.22 1797 GLY A N 1
ATOM 14037 C CA . GLY A 1 1797 ? -51.074 25.728 44.837 1.00 52.22 1797 GLY A CA 1
ATOM 14038 C C . GLY A 1 1797 ? -50.580 27.015 44.158 1.00 52.22 1797 GLY A C 1
ATOM 14039 O O . GLY A 1 1797 ? -49.440 27.411 44.378 1.00 52.22 1797 GLY A O 1
ATOM 14040 N N . LYS A 1 1798 ? -51.429 27.704 43.379 1.00 49.59 1798 LYS A N 1
ATOM 14041 C CA . LYS A 1 1798 ? -51.213 29.024 42.717 1.00 49.59 1798 LYS A CA 1
ATOM 14042 C C . LYS A 1 1798 ? -50.053 29.151 41.712 1.00 49.59 1798 LYS A C 1
ATOM 14044 O O . LYS A 1 1798 ? -50.181 29.931 40.771 1.00 49.59 1798 LYS A O 1
ATOM 14049 N N . GLY A 1 1799 ? -48.963 28.403 41.849 1.00 51.34 1799 GLY A N 1
ATOM 14050 C CA . GLY A 1 1799 ? -47.977 28.211 40.790 1.00 51.34 1799 GLY A CA 1
ATOM 14051 C C . GLY A 1 1799 ? -48.537 27.244 39.753 1.00 51.34 1799 GLY A C 1
ATOM 14052 O O . GLY A 1 1799 ? -48.530 26.039 39.974 1.00 51.34 1799 GLY A O 1
ATOM 14053 N N . ARG A 1 1800 ? -49.051 27.758 38.630 1.00 50.09 1800 ARG A N 1
ATOM 14054 C CA . ARG A 1 1800 ? -49.506 26.917 37.515 1.00 50.09 1800 ARG A CA 1
ATOM 14055 C C . ARG A 1 1800 ? -48.274 26.345 36.810 1.00 50.09 1800 ARG A C 1
ATOM 14057 O O . ARG A 1 1800 ? -47.724 27.002 35.929 1.00 50.09 1800 ARG A O 1
ATOM 14064 N N . VAL A 1 1801 ? -47.832 25.160 37.236 1.00 55.62 1801 VAL A N 1
ATOM 14065 C CA . VAL A 1 1801 ? -46.796 24.387 36.534 1.00 55.62 1801 VAL A CA 1
ATOM 14066 C C . VAL A 1 1801 ? -47.233 24.232 35.076 1.00 55.62 1801 VAL A C 1
ATOM 14068 O O . VAL A 1 1801 ? -48.412 23.997 34.792 1.00 55.62 1801 VAL A O 1
ATOM 14071 N N . LEU A 1 1802 ? -46.306 24.457 34.148 1.00 61.84 1802 LEU A N 1
ATOM 14072 C CA . LEU A 1 1802 ? -46.579 24.310 32.725 1.00 61.84 1802 LEU A CA 1
ATOM 14073 C C . LEU A 1 1802 ? -46.650 22.809 32.432 1.00 61.84 1802 LEU A C 1
ATOM 14075 O O . LEU A 1 1802 ? -45.616 22.153 32.464 1.00 61.84 1802 LEU A O 1
ATOM 14079 N N . LYS A 1 1803 ? -47.859 22.279 32.204 1.00 71.19 1803 LYS A N 1
ATOM 14080 C CA . LYS A 1 1803 ? -48.069 20.850 31.934 1.00 71.19 1803 LYS A CA 1
ATOM 14081 C C . LYS A 1 1803 ? -47.193 20.415 30.759 1.00 71.19 1803 LYS A C 1
ATOM 14083 O O . LYS A 1 1803 ? -47.241 21.024 29.690 1.00 71.19 1803 LYS A O 1
ATOM 14088 N N . THR A 1 1804 ? -46.375 19.396 30.992 1.00 74.31 1804 THR A N 1
ATOM 14089 C CA . THR A 1 1804 ? -45.395 18.923 30.016 1.00 74.31 1804 THR A CA 1
ATOM 14090 C C . THR A 1 1804 ? -46.075 18.079 28.934 1.00 74.31 1804 THR A C 1
ATOM 14092 O O . THR A 1 1804 ? -46.602 17.005 29.220 1.00 74.31 1804 THR A O 1
ATOM 14095 N N . ASN A 1 1805 ? -46.042 18.549 27.682 1.00 82.50 1805 ASN A N 1
ATOM 14096 C CA . ASN A 1 1805 ? -46.605 17.835 26.533 1.00 82.50 1805 ASN A CA 1
ATOM 14097 C C . ASN A 1 1805 ? -45.558 16.884 25.927 1.00 82.50 1805 ASN A C 1
ATOM 14099 O O . ASN A 1 1805 ? -44.688 17.310 25.161 1.00 82.50 1805 ASN A O 1
ATOM 14103 N N . PHE A 1 1806 ? -45.657 15.594 26.249 1.00 88.94 1806 PHE A N 1
ATOM 14104 C CA . PHE A 1 1806 ? -44.820 14.536 25.675 1.00 88.94 1806 PHE A CA 1
ATOM 14105 C C . PHE A 1 1806 ? -44.939 14.469 24.151 1.00 88.94 1806 PHE A C 1
ATOM 14107 O O . PHE A 1 1806 ? -46.010 14.689 23.586 1.00 88.94 1806 PHE A O 1
ATOM 14114 N N . HIS A 1 1807 ? -43.842 14.129 23.479 1.00 89.06 1807 HIS A N 1
ATOM 14115 C CA . HIS A 1 1807 ? -43.853 13.905 22.041 1.00 89.06 1807 HIS A CA 1
ATOM 14116 C C . HIS A 1 1807 ? -44.564 12.587 21.706 1.00 89.06 1807 HIS A C 1
ATOM 14118 O O . HIS A 1 1807 ? -44.442 11.603 22.434 1.00 89.06 1807 HIS A O 1
ATOM 14124 N N . TRP A 1 1808 ? -45.281 12.534 20.581 1.00 89.44 1808 TRP A N 1
ATOM 14125 C CA . TRP A 1 1808 ? -46.132 11.385 20.251 1.00 89.44 1808 TRP A CA 1
ATOM 14126 C C . TRP A 1 1808 ? -45.374 10.049 20.159 1.00 89.44 1808 TRP A C 1
ATOM 14128 O O . TRP A 1 1808 ? -45.903 9.037 20.603 1.00 89.44 1808 TRP A O 1
ATOM 14138 N N . ASN A 1 1809 ? -44.118 10.046 19.695 1.00 90.69 1809 ASN A N 1
ATOM 14139 C CA . ASN A 1 1809 ? -43.275 8.840 19.672 1.00 90.69 1809 ASN A CA 1
ATOM 14140 C C . ASN A 1 1809 ? -43.060 8.209 21.072 1.00 90.69 1809 ASN A C 1
ATOM 14142 O O . ASN A 1 1809 ? -42.873 7.001 21.160 1.00 90.69 1809 ASN A O 1
ATOM 14146 N N . VAL A 1 1810 ? -43.106 8.989 22.165 1.00 92.50 1810 VAL A N 1
ATOM 14147 C CA . VAL A 1 1810 ? -43.032 8.460 23.547 1.00 92.50 1810 VAL A CA 1
ATOM 14148 C C . VAL A 1 1810 ? -44.311 7.693 23.887 1.00 92.50 1810 VAL A C 1
ATOM 14150 O O . VAL A 1 1810 ? -44.258 6.578 24.395 1.00 92.50 1810 VAL A O 1
ATOM 14153 N N . MET A 1 1811 ? -45.468 8.261 23.541 1.00 93.50 1811 MET A N 1
ATOM 14154 C CA . MET A 1 1811 ? -46.777 7.632 23.754 1.00 93.50 1811 MET A CA 1
ATOM 14155 C C . MET A 1 1811 ? -46.997 6.415 22.845 1.00 93.50 1811 MET A C 1
ATOM 14157 O O . MET A 1 1811 ? -47.724 5.491 23.206 1.00 93.50 1811 MET A O 1
ATOM 14161 N N . GLU A 1 1812 ? -46.339 6.385 21.681 1.00 92.94 1812 GLU A N 1
ATOM 14162 C CA . GLU A 1 1812 ? -46.372 5.261 20.744 1.00 92.94 1812 GLU A CA 1
ATOM 14163 C C . GLU A 1 1812 ? -45.799 3.977 21.369 1.00 92.94 1812 GLU A C 1
ATOM 14165 O O . GLU A 1 1812 ? -46.306 2.897 21.074 1.00 92.94 1812 GLU A O 1
ATOM 14170 N N . LEU A 1 1813 ? -44.814 4.075 22.276 1.00 93.44 1813 LEU A N 1
ATOM 14171 C CA . LEU A 1 1813 ? -44.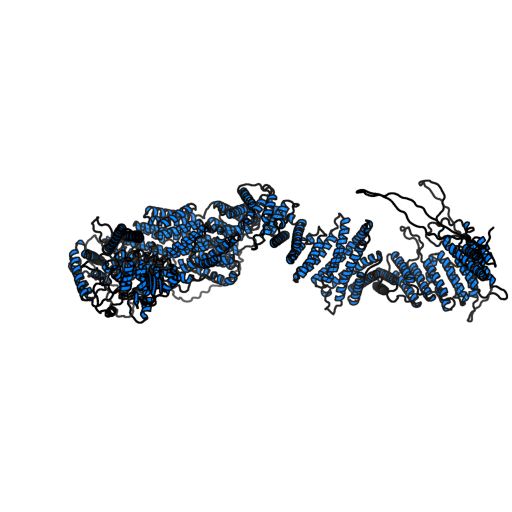209 2.917 22.952 1.00 93.44 1813 LEU A CA 1
ATOM 14172 C C . LEU A 1 1813 ? -45.243 2.102 23.749 1.00 93.44 1813 LEU A C 1
ATOM 14174 O O . LEU A 1 1813 ? -45.315 0.885 23.582 1.00 93.44 1813 LEU A O 1
ATOM 14178 N N . PHE A 1 1814 ? -46.088 2.773 24.542 1.00 93.81 1814 PHE A N 1
ATOM 14179 C CA . PHE A 1 1814 ? -47.107 2.134 25.387 1.00 93.81 1814 PHE A CA 1
ATOM 14180 C C . PHE A 1 1814 ? -48.121 1.320 24.571 1.00 93.81 1814 PHE A C 1
ATOM 14182 O O . PHE A 1 1814 ? -48.401 0.161 24.884 1.00 93.81 1814 PHE A O 1
ATOM 14189 N N . VAL A 1 1815 ? -48.668 1.893 23.492 1.00 90.69 1815 VAL A N 1
ATOM 14190 C CA . VAL A 1 1815 ? -49.631 1.166 22.645 1.00 90.69 1815 VAL A CA 1
ATOM 14191 C C . VAL A 1 1815 ? -48.964 0.015 21.887 1.00 90.69 1815 VAL A C 1
ATOM 14193 O O . VAL A 1 1815 ? -49.574 -1.042 21.725 1.00 90.69 1815 VAL A O 1
ATOM 14196 N N . ASN A 1 1816 ? -47.691 0.162 21.508 1.00 89.56 1816 ASN A N 1
ATOM 14197 C CA . ASN A 1 1816 ? -46.941 -0.826 20.733 1.00 89.56 1816 ASN A CA 1
ATOM 14198 C C . ASN A 1 1816 ? -46.211 -1.910 21.554 1.00 89.56 1816 ASN A C 1
ATOM 14200 O O . ASN A 1 1816 ? -45.534 -2.740 20.955 1.00 89.56 1816 ASN A O 1
ATOM 14204 N N . ILE A 1 1817 ? -46.373 -1.965 22.882 1.00 87.19 1817 ILE A N 1
ATOM 14205 C CA . ILE A 1 1817 ? -45.621 -2.817 23.840 1.00 87.19 1817 ILE A CA 1
ATOM 14206 C C . ILE A 1 1817 ? -45.734 -4.363 23.672 1.00 87.19 1817 ILE A C 1
ATOM 14208 O O . ILE A 1 1817 ? -45.342 -5.131 24.552 1.00 87.19 1817 ILE A O 1
ATOM 14212 N N . GLY A 1 1818 ? -46.265 -4.859 22.551 1.00 77.50 1818 GLY A N 1
ATOM 14213 C CA . GLY A 1 1818 ? -46.504 -6.285 22.285 1.00 77.50 1818 GLY A CA 1
ATOM 14214 C C . GLY A 1 1818 ? -47.872 -6.774 22.775 1.00 77.50 1818 GLY A C 1
ATOM 14215 O O . GLY A 1 1818 ? -48.774 -5.967 23.038 1.00 77.50 1818 GLY A O 1
ATOM 14216 N N . ASN A 1 1819 ? -48.058 -8.095 22.874 1.00 73.81 1819 ASN A N 1
ATOM 14217 C CA . ASN A 1 1819 ? -49.292 -8.656 23.427 1.00 73.81 1819 ASN A CA 1
ATOM 14218 C C . ASN A 1 1819 ? -49.265 -8.616 24.966 1.00 73.81 1819 ASN A C 1
ATOM 14220 O O . ASN A 1 1819 ? -48.323 -9.101 25.582 1.00 73.81 1819 ASN A O 1
ATOM 14224 N N . ILE A 1 1820 ? -50.311 -8.042 25.564 1.00 75.00 1820 ILE A N 1
ATOM 14225 C CA . ILE A 1 1820 ? -50.510 -7.948 27.024 1.00 75.00 1820 ILE A CA 1
ATOM 14226 C C . ILE A 1 1820 ? -51.235 -9.195 27.560 1.00 75.00 1820 ILE A C 1
ATOM 14228 O O . ILE A 1 1820 ? -51.194 -9.471 28.753 1.00 75.00 1820 ILE A O 1
ATOM 14232 N N . ASP A 1 1821 ? -51.897 -9.949 26.678 1.00 71.69 1821 ASP A N 1
ATOM 14233 C CA . ASP A 1 1821 ? -52.772 -11.062 27.053 1.00 71.69 1821 ASP A CA 1
ATOM 14234 C C . ASP A 1 1821 ? -52.031 -12.425 27.072 1.00 71.69 1821 ASP A C 1
ATOM 14236 O O . ASP A 1 1821 ? -52.587 -13.419 27.533 1.00 71.69 1821 ASP A O 1
ATOM 14240 N N . GLU A 1 1822 ? -50.793 -12.481 26.556 1.00 64.75 1822 GLU A N 1
ATOM 14241 C CA . GLU A 1 1822 ? -50.000 -13.717 26.353 1.00 64.75 1822 GLU A CA 1
ATOM 14242 C C . GLU A 1 1822 ? -48.521 -13.612 26.779 1.00 64.75 1822 GLU A C 1
ATOM 14244 O O . GLU A 1 1822 ? -47.833 -14.631 26.850 1.00 64.75 1822 GLU A O 1
ATOM 14249 N N . GLY A 1 1823 ? -47.999 -12.402 27.007 1.00 63.72 1823 GLY A N 1
ATOM 14250 C CA . GLY A 1 1823 ? -46.608 -12.201 27.419 1.00 63.72 1823 GLY A CA 1
ATOM 14251 C C . GLY A 1 1823 ? -46.410 -12.414 28.925 1.00 63.72 1823 GLY A C 1
ATOM 14252 O O . GLY A 1 1823 ? -47.353 -12.182 29.684 1.00 63.72 1823 GLY A O 1
ATOM 14253 N N . PRO A 1 1824 ? -45.204 -12.815 29.372 1.00 65.31 1824 PRO A N 1
ATOM 14254 C CA . PRO A 1 1824 ? -44.841 -12.695 30.778 1.00 65.31 1824 PRO A CA 1
ATOM 14255 C C . PRO A 1 1824 ? -44.869 -11.219 31.206 1.00 65.31 1824 PRO A C 1
ATOM 14257 O O . PRO A 1 1824 ? -44.572 -10.330 30.402 1.00 65.31 1824 PRO A O 1
ATOM 14260 N N . ASP A 1 1825 ? -45.252 -11.007 32.462 1.00 76.69 1825 ASP A N 1
ATOM 14261 C CA . ASP A 1 1825 ? -44.980 -9.815 33.273 1.00 76.69 1825 ASP A CA 1
ATOM 14262 C C . ASP A 1 1825 ? -45.262 -8.466 32.563 1.00 76.69 1825 ASP A C 1
ATOM 14264 O O . ASP A 1 1825 ? -44.384 -7.618 32.390 1.00 76.69 1825 ASP A O 1
ATOM 14268 N N . PRO A 1 1826 ? -46.519 -8.235 32.114 1.00 83.56 1826 PRO A N 1
ATOM 14269 C CA . PRO A 1 1826 ? -46.918 -6.996 31.441 1.00 83.56 1826 PRO A CA 1
ATOM 14270 C C . PRO A 1 1826 ? -46.859 -5.760 32.351 1.00 83.56 1826 PRO A C 1
ATOM 14272 O O . PRO A 1 1826 ? -46.860 -4.636 31.842 1.00 83.56 1826 PRO A O 1
ATOM 14275 N N . ASP A 1 1827 ? -46.826 -5.972 33.667 1.00 89.12 1827 ASP A N 1
ATOM 14276 C CA . ASP A 1 1827 ? -46.793 -4.935 34.691 1.00 89.12 1827 ASP A CA 1
ATOM 14277 C C . ASP A 1 1827 ? -45.415 -4.239 34.698 1.00 89.12 1827 ASP A C 1
ATOM 14279 O O . ASP A 1 1827 ? -45.342 -3.024 34.487 1.00 89.12 1827 ASP A O 1
ATOM 14283 N N . ASP A 1 1828 ? -44.326 -5.013 34.778 1.00 88.12 1828 ASP A N 1
ATOM 14284 C CA . ASP A 1 1828 ? -42.925 -4.554 34.723 1.00 88.12 1828 ASP A CA 1
ATOM 14285 C C . ASP A 1 1828 ? -42.626 -3.749 33.451 1.00 88.12 1828 ASP A C 1
ATOM 14287 O O . ASP A 1 1828 ? -42.000 -2.688 33.482 1.00 88.12 1828 ASP A O 1
ATOM 14291 N N . LEU A 1 1829 ? -43.130 -4.226 32.309 1.00 89.38 1829 LEU A N 1
ATOM 14292 C CA . LEU A 1 1829 ? -42.942 -3.580 31.009 1.00 89.38 1829 LEU A CA 1
ATOM 14293 C C . LEU A 1 1829 ? -43.594 -2.192 30.956 1.00 89.38 1829 LEU A C 1
ATOM 14295 O O . LEU A 1 1829 ? -43.056 -1.271 30.339 1.00 89.38 1829 LEU A O 1
ATOM 14299 N N . VAL A 1 1830 ? -44.754 -2.020 31.595 1.00 93.19 1830 VAL A N 1
ATOM 14300 C CA . VAL A 1 1830 ? -45.370 -0.696 31.739 1.00 93.19 1830 VAL A CA 1
ATOM 14301 C C . VAL A 1 1830 ? -44.616 0.132 32.776 1.00 93.19 1830 VAL A C 1
ATOM 14303 O O . VAL A 1 1830 ? -44.444 1.330 32.557 1.00 93.19 1830 VAL A O 1
ATOM 14306 N N . MET A 1 1831 ? -44.105 -0.477 33.847 1.00 91.62 1831 MET A N 1
ATOM 14307 C CA . MET A 1 1831 ? -43.332 0.213 34.880 1.00 91.62 1831 MET A CA 1
ATOM 14308 C C . MET A 1 1831 ? -42.023 0.828 34.336 1.00 91.62 1831 MET A C 1
ATOM 14310 O O . MET A 1 1831 ? -41.768 2.004 34.592 1.00 91.62 1831 MET A O 1
ATOM 14314 N N . ASP A 1 1832 ? -41.270 0.116 33.485 1.00 90.56 1832 ASP A N 1
ATOM 14315 C CA . ASP A 1 1832 ? -40.071 0.611 32.764 1.00 90.56 1832 ASP A CA 1
ATOM 14316 C C . ASP A 1 1832 ? -40.391 1.882 31.934 1.00 90.56 1832 ASP A C 1
ATOM 14318 O O . ASP A 1 1832 ? -39.655 2.874 31.952 1.00 90.56 1832 ASP A O 1
ATOM 14322 N N . LEU A 1 1833 ? -41.565 1.923 31.281 1.00 94.12 1833 LEU A N 1
ATOM 14323 C CA . LEU A 1 1833 ? -42.045 3.118 30.568 1.00 94.12 1833 LEU A CA 1
ATOM 14324 C C . LEU A 1 1833 ? -42.567 4.228 31.500 1.00 94.12 1833 LEU A C 1
ATOM 14326 O O . LEU A 1 1833 ? -42.468 5.407 31.147 1.00 94.12 1833 LEU A O 1
ATOM 14330 N N . LEU A 1 1834 ? -43.125 3.896 32.669 1.00 94.38 1834 LEU A N 1
ATOM 14331 C CA . LEU A 1 1834 ? -43.586 4.885 33.650 1.00 94.38 1834 LEU A CA 1
ATOM 14332 C C . LEU A 1 1834 ? -42.413 5.596 34.334 1.00 94.38 1834 LEU A C 1
ATOM 14334 O O . LEU A 1 1834 ? -42.452 6.823 34.435 1.00 94.38 1834 LEU A O 1
ATOM 14338 N N . TYR A 1 1835 ? -41.356 4.876 34.726 1.00 91.00 1835 TYR A N 1
ATOM 14339 C CA . TYR A 1 1835 ? -40.119 5.485 35.232 1.00 91.00 1835 TYR A CA 1
ATOM 14340 C C . TYR A 1 1835 ? -39.535 6.468 34.213 1.00 91.00 1835 TYR A C 1
ATOM 14342 O O . TYR A 1 1835 ? -39.295 7.629 34.538 1.00 91.00 1835 TYR A O 1
ATOM 14350 N N . PHE A 1 1836 ? -39.428 6.057 32.948 1.00 92.62 1836 PHE A N 1
ATOM 14351 C CA . PHE A 1 1836 ? -38.987 6.918 31.848 1.00 92.62 1836 PHE A CA 1
ATOM 14352 C C . PHE A 1 1836 ? -39.868 8.162 31.637 1.00 92.62 1836 PHE A C 1
ATOM 14354 O O . PHE A 1 1836 ? -39.357 9.259 31.400 1.00 92.62 1836 PHE A O 1
ATOM 14361 N N . VAL A 1 1837 ? -41.192 8.030 31.764 1.00 93.25 1837 VAL A N 1
ATOM 14362 C CA . VAL A 1 1837 ? -42.117 9.174 31.734 1.00 93.25 1837 VAL A CA 1
ATOM 14363 C C . VAL A 1 1837 ? -41.864 10.133 32.903 1.00 93.25 1837 VAL A C 1
ATOM 14365 O O . VAL A 1 1837 ? -41.861 11.347 32.690 1.00 93.25 1837 VAL A O 1
ATOM 14368 N N . VAL A 1 1838 ? -41.609 9.627 34.113 1.00 90.25 1838 VAL A N 1
ATOM 14369 C CA . VAL A 1 1838 ? -41.294 10.457 35.290 1.00 90.25 1838 VAL A CA 1
ATOM 14370 C C . VAL A 1 1838 ? -39.924 11.133 35.153 1.00 90.25 1838 VAL A C 1
ATOM 14372 O O . VAL A 1 1838 ? -39.814 12.319 35.464 1.00 90.25 1838 VAL A O 1
ATOM 14375 N N . ASP A 1 1839 ? -38.919 10.455 34.597 1.00 89.31 1839 ASP A N 1
ATOM 14376 C CA . ASP A 1 1839 ? -37.604 11.038 34.296 1.00 89.31 1839 ASP A CA 1
ATOM 14377 C C . ASP A 1 1839 ? -37.710 12.198 33.289 1.00 89.31 1839 ASP A C 1
ATOM 14379 O O . ASP A 1 1839 ? -37.169 13.284 33.519 1.00 89.31 1839 ASP A O 1
ATOM 14383 N N . ILE A 1 1840 ? -38.491 12.037 32.209 1.00 88.75 1840 ILE A N 1
ATOM 14384 C CA . ILE A 1 1840 ? -38.781 13.135 31.267 1.00 88.75 1840 ILE A CA 1
ATOM 14385 C C . ILE A 1 1840 ? -39.362 14.347 32.010 1.00 88.75 1840 ILE A C 1
ATOM 14387 O O . ILE A 1 1840 ? -38.914 15.476 31.783 1.00 88.75 1840 ILE A O 1
ATOM 14391 N N . LEU A 1 1841 ? -40.333 14.134 32.903 1.00 88.19 1841 LEU A N 1
ATOM 14392 C CA . LEU A 1 1841 ? -40.936 15.208 33.697 1.00 88.19 1841 LEU A CA 1
ATOM 14393 C C . LEU A 1 1841 ? -39.916 15.863 34.639 1.00 88.19 1841 LEU A C 1
ATOM 14395 O O . LEU A 1 1841 ? -39.806 17.092 34.663 1.00 88.19 1841 LEU A O 1
ATOM 14399 N N . GLN A 1 1842 ? -39.108 15.067 35.344 1.00 85.12 1842 GLN A N 1
ATOM 14400 C CA . GLN A 1 1842 ? -38.037 15.536 36.223 1.00 85.12 1842 GLN A CA 1
ATOM 14401 C C . GLN A 1 1842 ? -37.042 16.443 35.483 1.00 85.12 1842 GLN A C 1
ATOM 14403 O O . GLN A 1 1842 ? -36.737 17.539 35.970 1.00 85.12 1842 GLN A O 1
ATOM 14408 N N . PHE A 1 1843 ? -36.596 16.045 34.288 1.00 81.62 1843 PHE A N 1
ATOM 14409 C CA . PHE A 1 1843 ? -35.656 16.819 33.473 1.00 81.62 1843 PHE A CA 1
ATOM 14410 C C . PHE A 1 1843 ? -36.283 18.083 32.859 1.00 81.62 1843 PHE A C 1
ATOM 14412 O O . PHE A 1 1843 ? -35.613 19.114 32.775 1.00 81.62 1843 PHE A O 1
ATOM 14419 N N . GLN A 1 1844 ? -37.581 18.078 32.525 1.00 78.38 1844 GLN A N 1
ATOM 14420 C CA . GLN A 1 1844 ? -38.304 19.309 32.157 1.00 78.38 1844 GLN A CA 1
ATOM 14421 C C . GLN A 1 1844 ? -38.642 20.212 33.365 1.00 78.38 1844 GLN A C 1
ATOM 14423 O O . GLN A 1 1844 ? -39.016 21.374 33.189 1.00 78.38 1844 GLN A O 1
ATOM 14428 N N . GLY A 1 1845 ? -38.448 19.726 34.596 1.00 76.75 1845 GLY A N 1
ATOM 14429 C CA . GLY A 1 1845 ? -38.631 20.474 35.844 1.00 76.75 1845 GLY A CA 1
ATOM 14430 C C . GLY A 1 1845 ? -39.966 20.231 36.557 1.00 76.75 1845 GLY A C 1
ATOM 14431 O O . GLY A 1 1845 ? -40.205 20.827 37.609 1.00 76.75 1845 GLY A O 1
ATOM 14432 N N . GLU A 1 1846 ? -40.807 19.344 36.033 1.00 84.44 1846 GLU A N 1
ATOM 14433 C CA . GLU A 1 1846 ? -42.049 18.859 36.637 1.00 84.44 1846 GLU A CA 1
ATOM 14434 C C . GLU A 1 1846 ? -41.730 17.689 37.589 1.00 84.44 1846 GLU A C 1
ATOM 14436 O O . GLU A 1 1846 ? -41.951 16.518 37.298 1.00 84.44 1846 GLU A O 1
ATOM 14441 N N . ARG A 1 1847 ? -41.103 18.015 38.724 1.00 77.62 1847 ARG A N 1
ATOM 14442 C CA . ARG A 1 1847 ? -40.523 17.024 39.646 1.00 77.62 1847 ARG A CA 1
ATOM 14443 C C . ARG A 1 1847 ? -41.580 16.309 40.479 1.00 77.62 1847 ARG A C 1
ATOM 14445 O O . ARG A 1 1847 ? -42.464 16.953 41.040 1.00 77.62 1847 ARG A O 1
ATOM 14452 N N . ASN A 1 1848 ? -41.404 15.002 40.618 1.00 85.12 1848 ASN A N 1
ATOM 14453 C CA . ASN A 1 1848 ? -42.148 14.110 41.501 1.00 85.12 1848 ASN A CA 1
ATOM 14454 C C . ASN A 1 1848 ? -41.118 13.108 42.048 1.00 85.12 1848 ASN A C 1
ATOM 14456 O O . ASN A 1 1848 ? -40.317 12.613 41.256 1.00 85.12 1848 ASN A O 1
ATOM 14460 N N . ALA A 1 1849 ? -41.079 12.853 43.357 1.00 83.69 1849 ALA A N 1
ATOM 14461 C CA . ALA A 1 1849 ? -40.196 11.819 43.905 1.00 83.69 1849 ALA A CA 1
ATOM 14462 C C . ALA A 1 1849 ? -40.814 10.432 43.673 1.00 83.69 1849 ALA A C 1
ATOM 14464 O O . ALA A 1 1849 ? -42.038 10.309 43.709 1.00 83.69 1849 ALA A O 1
ATOM 14465 N N . TYR A 1 1850 ? -39.995 9.399 43.449 1.00 85.19 1850 TYR A N 1
ATOM 14466 C CA . TYR A 1 1850 ? -40.505 8.049 43.187 1.00 85.19 1850 TYR A CA 1
ATOM 14467 C C . TYR A 1 1850 ? -41.361 7.522 44.352 1.00 85.19 1850 TYR A C 1
ATOM 14469 O O . TYR A 1 1850 ? -42.468 7.049 44.116 1.00 85.19 1850 TYR A O 1
ATOM 14477 N N . ASP A 1 1851 ? -40.932 7.757 45.595 1.00 85.50 1851 ASP A N 1
ATOM 14478 C CA . ASP A 1 1851 ? -41.644 7.360 46.824 1.00 85.50 1851 ASP A CA 1
ATOM 14479 C C . ASP A 1 1851 ? -43.004 8.066 47.031 1.00 85.50 1851 ASP A C 1
ATOM 14481 O O . ASP A 1 1851 ? -43.802 7.658 47.875 1.00 85.50 1851 ASP A O 1
ATOM 14485 N N . GLU A 1 1852 ? -43.283 9.150 46.295 1.00 87.94 1852 GLU A N 1
ATOM 14486 C CA . GLU A 1 1852 ? -44.560 9.879 46.351 1.00 87.94 1852 GLU A CA 1
ATOM 14487 C C . GLU A 1 1852 ? -45.560 9.425 45.262 1.00 87.94 1852 GLU A C 1
ATOM 14489 O O . GLU A 1 1852 ? -46.684 9.941 45.200 1.00 87.94 1852 GLU A O 1
ATOM 14494 N N . ILE A 1 1853 ? -45.163 8.497 44.381 1.00 89.00 1853 ILE A N 1
ATOM 14495 C CA . ILE A 1 1853 ? -45.950 8.037 43.232 1.00 89.00 1853 ILE A CA 1
ATOM 14496 C C . ILE A 1 1853 ? -46.489 6.626 43.488 1.00 89.00 1853 ILE A C 1
ATOM 14498 O O . ILE A 1 1853 ? -45.753 5.675 43.720 1.00 89.00 1853 ILE A O 1
ATOM 14502 N N . ASP A 1 1854 ? -47.805 6.489 43.355 1.00 91.75 1854 ASP A N 1
ATOM 14503 C CA . ASP A 1 1854 ? -48.517 5.209 43.340 1.00 91.75 1854 ASP A CA 1
ATOM 14504 C C . ASP A 1 1854 ? -48.348 4.544 41.958 1.00 91.75 1854 ASP A C 1
ATOM 14506 O O . ASP A 1 1854 ? -49.212 4.661 41.082 1.00 91.75 1854 ASP A O 1
ATOM 14510 N N . PHE A 1 1855 ? -47.169 3.948 41.735 1.00 92.44 1855 PHE A N 1
ATOM 14511 C CA . PHE A 1 1855 ? -46.805 3.306 40.468 1.00 92.44 1855 PHE A CA 1
ATOM 14512 C C . PHE A 1 1855 ? -47.693 2.096 40.161 1.00 92.44 1855 PHE A C 1
ATOM 14514 O O . PHE A 1 1855 ? -48.130 1.967 39.020 1.00 92.44 1855 PHE A O 1
ATOM 14521 N N . ASP A 1 1856 ? -48.036 1.275 41.156 1.00 93.81 1856 ASP A N 1
ATOM 14522 C CA . ASP A 1 1856 ? -48.884 0.086 40.983 1.00 93.81 1856 ASP A CA 1
ATOM 14523 C C . ASP A 1 1856 ? -50.255 0.450 40.391 1.00 93.81 1856 ASP A C 1
ATOM 14525 O O . ASP A 1 1856 ? -50.696 -0.122 39.389 1.00 93.81 1856 ASP A O 1
ATOM 14529 N N . MET A 1 1857 ? -50.923 1.468 40.948 1.00 94.75 1857 MET A N 1
ATOM 14530 C CA . MET A 1 1857 ? -52.205 1.933 40.415 1.00 94.75 1857 MET A CA 1
ATOM 14531 C C . MET A 1 1857 ? -52.051 2.584 39.031 1.00 94.75 1857 MET A C 1
ATOM 14533 O O . MET A 1 1857 ? -52.912 2.408 38.164 1.00 94.75 1857 MET A O 1
ATOM 14537 N N . MET A 1 1858 ? -50.930 3.276 38.777 1.00 96.00 1858 MET A N 1
ATOM 14538 C CA . MET A 1 1858 ? -50.614 3.800 37.444 1.00 96.00 1858 MET A CA 1
ATOM 14539 C C . MET A 1 1858 ? -50.390 2.688 36.409 1.00 96.00 1858 MET A C 1
ATOM 14541 O O . MET A 1 1858 ? -50.843 2.848 35.273 1.00 96.00 1858 MET A O 1
ATOM 14545 N N . VAL A 1 1859 ? -49.753 1.567 36.768 1.00 94.94 1859 VAL A N 1
ATOM 14546 C CA . VAL A 1 1859 ? -49.599 0.383 35.903 1.00 94.94 1859 VAL A CA 1
ATOM 14547 C C . VAL A 1 1859 ? -50.973 -0.202 35.572 1.00 94.94 1859 VAL A C 1
ATOM 14549 O O . VAL A 1 1859 ? -51.309 -0.332 34.392 1.00 94.94 1859 VAL A O 1
ATOM 14552 N N . ILE A 1 1860 ? -51.815 -0.450 36.583 1.00 94.31 1860 ILE A N 1
ATOM 14553 C CA . ILE A 1 1860 ? -53.166 -1.015 36.419 1.00 94.31 1860 ILE A CA 1
ATOM 14554 C C . ILE A 1 1860 ? -54.035 -0.149 35.489 1.00 94.31 1860 ILE A C 1
ATOM 14556 O O . ILE A 1 1860 ? -54.656 -0.661 34.549 1.00 94.31 1860 ILE A O 1
ATOM 14560 N N . GLU A 1 1861 ? -54.074 1.170 35.701 1.00 97.12 1861 GLU A N 1
ATOM 14561 C CA . GLU A 1 1861 ? -54.851 2.076 34.845 1.00 97.12 1861 GLU A CA 1
ATOM 14562 C C . GLU A 1 1861 ? -54.256 2.221 33.438 1.00 97.12 1861 GLU A C 1
ATOM 14564 O O . GLU A 1 1861 ? -55.008 2.306 32.462 1.00 97.12 1861 GLU A O 1
ATOM 14569 N N . THR A 1 1862 ? -52.928 2.188 33.298 1.00 95.50 1862 THR A N 1
ATOM 14570 C CA . THR A 1 1862 ? -52.261 2.278 31.990 1.00 95.50 1862 THR A CA 1
ATOM 14571 C C . THR A 1 1862 ? -52.493 1.011 31.167 1.00 95.50 1862 THR A C 1
ATOM 14573 O O . THR A 1 1862 ? -52.868 1.107 29.998 1.00 95.50 1862 THR A O 1
ATOM 14576 N N . LEU A 1 1863 ? -52.388 -0.179 31.765 1.00 93.44 1863 LEU A N 1
ATOM 14577 C CA . LEU A 1 1863 ? -52.730 -1.447 31.113 1.00 93.44 1863 LEU A CA 1
ATOM 14578 C C . LEU A 1 1863 ? -54.204 -1.506 30.708 1.00 93.44 1863 LEU A C 1
ATOM 14580 O O . LEU A 1 1863 ? -54.519 -1.967 29.610 1.00 93.44 1863 LEU A O 1
ATOM 14584 N N . SER A 1 1864 ? -55.108 -0.987 31.544 1.00 94.25 1864 SER A N 1
ATOM 14585 C CA . SER A 1 1864 ? -56.524 -0.829 31.194 1.00 94.25 1864 SER A CA 1
ATOM 14586 C C . SER A 1 1864 ? -56.705 0.075 29.963 1.00 94.25 1864 SER A C 1
ATOM 14588 O O . SER A 1 1864 ? -57.366 -0.312 28.995 1.00 94.25 1864 SER A O 1
ATOM 14590 N N . ALA A 1 1865 ? -56.033 1.231 29.924 1.00 94.19 1865 ALA A N 1
ATOM 14591 C CA . ALA A 1 1865 ? -56.066 2.139 28.777 1.00 94.19 1865 ALA A CA 1
ATOM 14592 C C . ALA A 1 1865 ? -55.481 1.511 27.492 1.00 94.19 1865 ALA A C 1
ATOM 14594 O O . ALA A 1 1865 ? -56.053 1.685 26.411 1.00 94.19 1865 ALA A O 1
ATOM 14595 N N . ILE A 1 1866 ? -54.394 0.733 27.588 1.00 92.19 1866 ILE A N 1
ATOM 14596 C CA . ILE A 1 1866 ? -53.809 0.025 26.436 1.00 92.19 1866 ILE A CA 1
ATOM 14597 C C . ILE A 1 1866 ? -54.724 -1.121 25.966 1.00 92.19 1866 ILE A C 1
ATOM 14599 O O . ILE A 1 1866 ? -54.883 -1.304 24.758 1.00 92.19 1866 ILE A O 1
ATOM 14603 N N . ARG A 1 1867 ? -55.383 -1.864 26.869 1.00 90.94 1867 ARG A N 1
ATOM 14604 C CA . ARG A 1 1867 ? -56.398 -2.875 26.502 1.00 90.94 1867 ARG A CA 1
ATOM 14605 C C . ARG A 1 1867 ? -57.564 -2.231 25.740 1.00 90.94 1867 ARG A C 1
ATOM 14607 O O . ARG A 1 1867 ? -57.889 -2.676 24.640 1.00 90.94 1867 ARG A O 1
ATOM 14614 N N . VAL A 1 1868 ? -58.107 -1.115 26.237 1.00 92.44 1868 VAL A N 1
ATOM 14615 C CA . VAL A 1 1868 ? -59.172 -0.337 25.566 1.00 92.44 1868 VAL A CA 1
ATOM 14616 C C . VAL A 1 1868 ? -58.734 0.215 24.199 1.00 92.44 1868 VAL A C 1
ATOM 14618 O O . VAL A 1 1868 ? -59.551 0.284 23.274 1.00 92.44 1868 VAL A O 1
ATOM 14621 N N . TYR A 1 1869 ? -57.460 0.589 24.033 1.00 90.94 1869 TYR A N 1
ATOM 14622 C CA . TYR A 1 1869 ? -56.890 0.926 22.724 1.00 90.94 1869 TYR A CA 1
ATOM 14623 C C . TYR A 1 1869 ? -56.867 -0.301 21.795 1.00 90.94 1869 TYR A C 1
ATOM 14625 O O . TYR A 1 1869 ? -57.451 -0.262 20.711 1.00 90.94 1869 TYR A O 1
ATOM 14633 N N . LYS A 1 1870 ? -56.250 -1.407 22.233 1.00 87.38 1870 LYS A N 1
ATOM 14634 C CA . LYS A 1 1870 ? -56.022 -2.610 21.415 1.00 87.38 1870 LYS A CA 1
ATOM 14635 C C . LYS A 1 1870 ? -57.317 -3.310 21.016 1.00 87.38 1870 LYS A C 1
ATOM 14637 O O . LYS A 1 1870 ? -57.411 -3.801 19.897 1.00 87.38 1870 LYS A O 1
ATOM 14642 N N . GLU A 1 1871 ? -58.340 -3.331 21.866 1.00 88.62 1871 GLU A N 1
ATOM 14643 C CA . GLU A 1 1871 ? -59.660 -3.828 21.466 1.00 88.62 1871 GLU A CA 1
ATOM 14644 C C . GLU A 1 1871 ? -60.322 -2.965 20.387 1.00 88.62 1871 GLU A C 1
ATOM 14646 O O . GLU A 1 1871 ? -60.952 -3.499 19.475 1.00 88.62 1871 GLU A O 1
ATOM 14651 N N . ALA A 1 1872 ? -60.220 -1.636 20.493 1.00 88.94 1872 ALA A N 1
ATOM 14652 C CA . ALA A 1 1872 ? -60.784 -0.738 19.492 1.00 88.94 1872 ALA A CA 1
ATOM 14653 C C . ALA A 1 1872 ? -60.038 -0.875 18.157 1.00 88.94 1872 ALA A C 1
ATOM 14655 O O . ALA A 1 1872 ? -60.672 -0.954 17.110 1.00 88.94 1872 ALA A O 1
ATOM 14656 N N . GLU A 1 1873 ? -58.714 -1.030 18.194 1.00 85.75 1873 GLU A N 1
ATOM 14657 C CA . GLU A 1 1873 ? -57.910 -1.298 17.002 1.00 85.75 1873 GLU A CA 1
ATOM 14658 C C . GLU A 1 1873 ? -58.261 -2.660 16.369 1.00 85.75 1873 GLU A C 1
ATOM 14660 O O . GLU A 1 1873 ? -58.531 -2.730 15.168 1.00 85.75 1873 GLU A O 1
ATOM 14665 N N . LYS A 1 1874 ? -58.373 -3.730 17.179 1.00 81.88 1874 LYS A N 1
ATOM 14666 C CA . LYS A 1 1874 ? -58.867 -5.058 16.753 1.00 81.88 1874 LYS A CA 1
ATOM 14667 C C . LYS A 1 1874 ? -60.260 -4.970 16.092 1.00 81.88 1874 LYS A C 1
ATOM 14669 O O . LYS A 1 1874 ? -60.543 -5.758 15.194 1.00 81.88 1874 LYS A O 1
ATOM 14674 N N . ARG A 1 1875 ? -61.109 -4.011 16.494 1.00 83.62 1875 ARG A N 1
ATOM 14675 C CA . ARG A 1 1875 ? -62.443 -3.743 15.913 1.00 83.62 1875 ARG A CA 1
ATOM 14676 C C . ARG A 1 1875 ? -62.429 -2.856 14.654 1.00 83.62 1875 ARG A C 1
ATOM 14678 O O . ARG A 1 1875 ? -63.395 -2.897 13.895 1.00 83.62 1875 ARG A O 1
ATOM 14685 N N . GLU A 1 1876 ? -61.376 -2.074 14.410 1.00 78.81 1876 GLU A N 1
ATOM 14686 C CA . GLU A 1 1876 ? -61.303 -1.097 13.304 1.00 78.81 1876 GLU A CA 1
ATOM 14687 C C . GLU A 1 1876 ? -60.402 -1.509 12.122 1.00 78.81 1876 GLU A C 1
ATOM 14689 O O . GLU A 1 1876 ? -60.476 -0.879 11.064 1.00 78.81 1876 GLU A O 1
ATOM 14694 N N . ARG A 1 1877 ? -59.587 -2.568 12.241 1.00 69.12 1877 ARG A N 1
ATOM 14695 C CA . ARG A 1 1877 ? -58.707 -3.070 11.161 1.00 69.12 1877 ARG A CA 1
ATOM 14696 C C . ARG A 1 1877 ? -59.491 -3.563 9.927 1.00 69.12 1877 ARG A C 1
ATOM 14698 O O . ARG A 1 1877 ? -59.828 -4.739 9.812 1.00 69.12 1877 ARG A O 1
ATOM 14705 N N . ARG A 1 1878 ? -59.747 -2.653 8.977 1.00 58.88 1878 ARG A N 1
ATOM 14706 C CA . ARG A 1 1878 ? -60.443 -2.911 7.694 1.00 58.88 1878 ARG A CA 1
ATOM 14707 C C . ARG A 1 1878 ? -59.533 -3.369 6.548 1.00 58.88 1878 ARG A C 1
ATOM 14709 O O . ARG A 1 1878 ? -60.023 -4.012 5.627 1.00 58.88 1878 ARG A O 1
ATOM 14716 N N . SER A 1 1879 ? -58.244 -3.038 6.582 1.00 56.75 1879 SER A N 1
ATOM 14717 C CA . SER A 1 1879 ? -57.262 -3.371 5.540 1.00 56.75 1879 SER A CA 1
ATOM 14718 C C . SER A 1 1879 ? -55.999 -3.990 6.144 1.00 56.75 1879 SER A C 1
ATOM 14720 O O . SER A 1 1879 ? -55.594 -3.650 7.255 1.00 56.75 1879 SER A O 1
ATOM 14722 N N . LYS A 1 1880 ? -55.356 -4.904 5.404 1.00 61.31 1880 LYS A N 1
ATOM 14723 C CA . LYS A 1 1880 ? -54.060 -5.504 5.764 1.00 61.31 1880 LYS A CA 1
ATOM 14724 C C . LYS A 1 1880 ? -52.897 -4.738 5.119 1.00 61.31 1880 LYS A C 1
ATOM 14726 O O . LYS A 1 1880 ? -52.122 -5.315 4.358 1.00 61.31 1880 LYS A O 1
ATOM 14731 N N . GLN A 1 1881 ? -52.761 -3.439 5.400 1.00 68.88 1881 GLN A N 1
ATOM 14732 C CA . GLN A 1 1881 ? -51.555 -2.721 4.971 1.00 68.88 1881 GLN A CA 1
ATOM 14733 C C . GLN A 1 1881 ? -50.339 -3.351 5.665 1.00 68.88 1881 GLN A C 1
ATOM 14735 O O . GLN A 1 1881 ? -50.259 -3.386 6.893 1.00 68.88 1881 GLN A O 1
ATOM 14740 N N . THR A 1 1882 ? -49.432 -3.924 4.872 1.00 76.88 1882 THR A N 1
ATOM 14741 C CA . THR A 1 1882 ? -48.279 -4.669 5.387 1.00 76.88 1882 THR A CA 1
ATOM 14742 C C . THR A 1 1882 ? -47.106 -3.715 5.554 1.00 76.88 1882 THR A C 1
ATOM 14744 O O . THR A 1 1882 ? -46.484 -3.306 4.579 1.00 76.88 1882 THR A O 1
ATOM 14747 N N . TYR A 1 1883 ? -46.818 -3.358 6.802 1.00 87.75 1883 TYR A N 1
ATOM 14748 C CA . TYR A 1 1883 ? -45.635 -2.588 7.176 1.00 87.75 1883 TYR A CA 1
ATOM 14749 C C . TYR A 1 1883 ? -44.393 -3.486 7.255 1.00 87.75 1883 TYR A C 1
ATOM 14751 O O . TYR A 1 1883 ? -44.503 -4.702 7.419 1.00 87.75 1883 TYR A O 1
ATOM 14759 N N . ARG A 1 1884 ? -43.201 -2.889 7.132 1.00 91.31 1884 ARG A N 1
ATOM 14760 C CA . ARG A 1 1884 ? -41.914 -3.614 7.137 1.00 91.31 1884 ARG A CA 1
ATOM 14761 C C . ARG A 1 1884 ? -40.874 -2.907 8.000 1.00 91.31 1884 ARG A C 1
ATOM 14763 O O . ARG A 1 1884 ? -41.007 -1.711 8.273 1.00 91.31 1884 ARG A O 1
ATOM 14770 N N . THR A 1 1885 ? -39.843 -3.645 8.406 1.00 95.50 1885 THR A N 1
ATOM 14771 C CA . THR A 1 1885 ? -38.695 -3.139 9.172 1.00 95.50 1885 THR A CA 1
ATOM 14772 C C . THR A 1 1885 ? -37.398 -3.424 8.427 1.00 95.50 1885 THR A C 1
ATOM 14774 O O . THR A 1 1885 ? -37.102 -4.575 8.123 1.00 95.50 1885 THR A O 1
ATOM 14777 N N . ILE A 1 1886 ? -36.588 -2.392 8.206 1.00 96.69 1886 ILE A N 1
ATOM 14778 C CA . ILE A 1 1886 ? -35.207 -2.533 7.740 1.00 96.69 1886 ILE A CA 1
ATOM 14779 C C . ILE A 1 1886 ? -34.278 -2.216 8.912 1.00 96.69 1886 ILE A C 1
ATOM 14781 O O . ILE A 1 1886 ? -34.307 -1.109 9.448 1.00 96.69 1886 ILE A O 1
ATOM 14785 N N . LEU A 1 1887 ? -33.467 -3.193 9.310 1.00 97.94 1887 LEU A N 1
ATOM 14786 C CA . LEU A 1 1887 ? -32.477 -3.076 10.375 1.00 97.94 1887 LEU A CA 1
ATOM 14787 C C . LEU A 1 1887 ? -31.138 -2.592 9.811 1.00 97.94 1887 LEU A C 1
ATOM 14789 O O . LEU A 1 1887 ? -30.551 -3.249 8.952 1.00 97.94 1887 LEU A O 1
ATOM 14793 N N . ILE A 1 1888 ? -30.620 -1.488 10.338 1.00 96.19 1888 ILE A N 1
ATOM 14794 C CA . ILE A 1 1888 ? -29.220 -1.082 10.182 1.00 96.19 1888 ILE A CA 1
ATOM 14795 C C . ILE A 1 1888 ? -28.538 -1.383 11.513 1.00 96.19 1888 ILE A C 1
ATOM 14797 O O . ILE A 1 1888 ? -28.955 -0.893 12.558 1.00 96.19 1888 ILE A O 1
ATOM 14801 N N . LEU A 1 1889 ? -27.537 -2.255 11.485 1.00 95.12 1889 LEU A N 1
ATOM 14802 C CA . LEU A 1 1889 ? -26.938 -2.834 12.687 1.00 95.12 1889 LEU A CA 1
ATOM 14803 C C . LEU A 1 1889 ? -25.514 -2.322 12.878 1.00 95.12 1889 LEU A C 1
ATOM 14805 O O . LEU A 1 1889 ? -24.780 -2.152 11.904 1.00 95.12 1889 LEU A O 1
ATOM 14809 N N . ASP A 1 1890 ? -25.113 -2.135 14.132 1.00 92.06 1890 ASP A N 1
ATOM 14810 C CA . ASP A 1 1890 ? -23.710 -1.936 14.471 1.00 92.06 1890 ASP A CA 1
ATOM 14811 C C . ASP A 1 1890 ? -22.859 -3.193 14.243 1.00 92.06 1890 ASP A C 1
ATOM 14813 O O . ASP A 1 1890 ? -23.362 -4.320 14.179 1.00 92.06 1890 ASP A O 1
ATOM 14817 N N . LYS A 1 1891 ? -21.542 -2.987 14.176 1.00 91.38 1891 LYS A N 1
ATOM 14818 C CA . LYS A 1 1891 ? -20.531 -3.992 13.823 1.00 91.38 1891 LYS A CA 1
ATOM 14819 C C . LYS A 1 1891 ? -20.644 -5.261 14.661 1.00 91.38 1891 LYS A C 1
ATOM 14821 O O . LYS A 1 1891 ? -20.576 -6.368 14.137 1.00 91.38 1891 LYS A O 1
ATOM 14826 N N . GLU A 1 1892 ? -20.837 -5.071 15.964 1.00 91.06 1892 GLU A N 1
ATOM 14827 C CA . GLU A 1 1892 ? -20.922 -6.124 16.976 1.00 91.06 1892 GLU A CA 1
ATOM 14828 C C . GLU A 1 1892 ? -22.320 -6.749 17.120 1.00 91.06 1892 GLU A C 1
ATOM 14830 O O . GLU A 1 1892 ? -22.493 -7.659 17.931 1.00 91.06 1892 GLU A O 1
ATOM 14835 N N . LEU A 1 1893 ? -23.311 -6.264 16.360 1.00 95.12 1893 LEU A N 1
ATOM 14836 C CA . LEU A 1 1893 ? -24.719 -6.663 16.456 1.00 95.12 1893 LEU A CA 1
ATOM 14837 C C . LEU A 1 1893 ? -25.166 -7.592 15.312 1.00 95.12 1893 LEU A C 1
ATOM 14839 O O . LEU A 1 1893 ? -26.278 -8.114 15.347 1.00 95.12 1893 LEU A O 1
ATOM 14843 N N . HIS A 1 1894 ? -24.335 -7.831 14.291 1.00 94.56 1894 HIS A N 1
ATOM 14844 C CA . HIS A 1 1894 ? -24.715 -8.653 13.132 1.00 94.56 1894 HIS A CA 1
ATOM 14845 C C . HIS A 1 1894 ? -24.924 -10.146 13.443 1.00 94.56 1894 HIS A C 1
ATOM 14847 O O . HIS A 1 1894 ? -25.663 -10.814 12.719 1.00 94.56 1894 HIS A O 1
ATOM 14853 N N . SER A 1 1895 ? -24.291 -10.675 14.490 1.00 94.12 1895 SER A N 1
ATOM 14854 C CA . SER A 1 1895 ? -24.370 -12.088 14.891 1.00 94.12 1895 SER A CA 1
ATOM 14855 C C . SER A 1 1895 ? -25.726 -12.478 15.499 1.00 94.12 1895 SER A C 1
ATOM 14857 O O . SER A 1 1895 ? -26.152 -13.626 15.374 1.00 94.12 1895 SER A O 1
ATOM 14859 N N . PHE A 1 1896 ? -26.434 -11.526 16.111 1.00 96.50 1896 PHE A N 1
ATOM 14860 C CA . PHE A 1 1896 ? -27.728 -11.740 16.761 1.00 96.50 1896 PHE A CA 1
ATOM 14861 C C . PHE A 1 1896 ? -28.865 -11.908 15.729 1.00 96.50 1896 PHE A C 1
ATOM 14863 O O . PHE A 1 1896 ? -28.935 -11.133 14.768 1.00 96.50 1896 PHE A O 1
ATOM 14870 N N . PRO A 1 1897 ? -29.799 -12.863 15.908 1.00 96.19 1897 PRO A N 1
ATOM 14871 C CA . PRO A 1 1897 ? -30.944 -13.062 15.018 1.00 96.19 1897 PRO A CA 1
ATOM 14872 C C . PRO A 1 1897 ? -32.147 -12.190 15.439 1.00 96.19 1897 PRO A C 1
ATOM 14874 O O . PRO A 1 1897 ? -33.189 -12.705 15.847 1.00 96.19 1897 PRO A O 1
ATOM 14877 N N . TRP A 1 1898 ? -32.004 -10.861 15.358 1.00 96.12 1898 TRP A N 1
ATOM 14878 C CA . TRP A 1 1898 ? -33.021 -9.870 15.764 1.00 96.12 1898 TRP A CA 1
ATOM 14879 C C . TRP A 1 1898 ? -34.429 -10.161 15.218 1.00 96.12 1898 TRP A C 1
ATOM 14881 O O . TRP A 1 1898 ? -35.425 -9.984 15.910 1.00 96.12 1898 TRP A O 1
ATOM 14891 N N . GLU A 1 1899 ? -34.517 -10.685 13.996 1.00 94.69 1899 GLU A N 1
ATOM 14892 C CA . GLU A 1 1899 ? -35.756 -11.055 13.299 1.00 94.69 1899 GLU A CA 1
ATOM 14893 C C . GLU A 1 1899 ? -36.457 -12.307 13.878 1.00 94.69 1899 GLU A C 1
ATOM 14895 O O . GLU A 1 1899 ? -37.399 -12.837 13.280 1.00 94.69 1899 GLU A O 1
ATOM 14900 N N . SER A 1 1900 ? -35.956 -12.820 15.006 1.00 94.50 1900 SER A N 1
ATOM 14901 C CA . SER A 1 1900 ? -36.514 -13.925 15.794 1.00 94.50 1900 SER A CA 1
ATOM 14902 C C . SER A 1 1900 ? -36.660 -13.599 17.289 1.00 94.50 1900 SER A C 1
ATOM 14904 O O . SER A 1 1900 ? -36.971 -14.508 18.060 1.00 94.50 1900 SER A O 1
ATOM 14906 N N . LEU A 1 1901 ? -36.487 -12.330 17.693 1.00 93.31 1901 LEU A N 1
ATOM 14907 C CA . LEU A 1 1901 ? -37.114 -11.815 18.920 1.00 93.31 1901 LEU A CA 1
ATOM 14908 C C . LEU A 1 1901 ? -38.634 -11.990 18.804 1.00 93.31 1901 LEU A C 1
ATOM 14910 O O . LEU A 1 1901 ? -39.181 -11.905 17.701 1.00 93.31 1901 LEU A O 1
ATOM 14914 N N . GLU A 1 1902 ? -39.331 -12.227 19.911 1.00 88.12 1902 GLU A N 1
ATOM 14915 C CA . GLU A 1 1902 ? -40.752 -12.582 19.860 1.00 88.12 1902 GLU A CA 1
ATOM 14916 C C . GLU A 1 1902 ? -41.605 -11.371 19.425 1.00 88.12 1902 GLU A C 1
ATOM 14918 O O . GLU A 1 1902 ? -42.522 -11.525 18.619 1.00 88.12 1902 GLU A O 1
ATOM 14923 N N . CYS A 1 1903 ? -41.206 -10.145 19.792 1.00 87.69 1903 CYS A N 1
ATOM 14924 C CA . CYS A 1 1903 ? -41.793 -8.891 19.302 1.00 87.69 1903 CYS A CA 1
ATOM 14925 C C . CYS A 1 1903 ? -41.608 -8.634 17.787 1.00 87.69 1903 CYS A C 1
ATOM 14927 O O . CYS A 1 1903 ? -42.328 -7.815 17.207 1.00 87.69 1903 CYS A O 1
ATOM 14929 N N . LEU A 1 1904 ? -40.684 -9.344 17.126 1.00 91.62 1904 LEU A N 1
ATOM 14930 C CA . LEU A 1 1904 ? -40.451 -9.303 15.674 1.00 91.62 1904 LEU A CA 1
ATOM 14931 C C . LEU A 1 1904 ? -40.806 -10.626 14.968 1.00 91.62 1904 LEU A C 1
ATOM 14933 O O . LEU A 1 1904 ? -40.635 -10.742 13.751 1.00 91.62 1904 LEU A O 1
ATOM 14937 N N . ARG A 1 1905 ? -41.318 -11.633 15.684 1.00 88.19 1905 ARG A N 1
ATOM 14938 C CA . ARG A 1 1905 ? -41.536 -12.968 15.122 1.00 88.19 1905 ARG A CA 1
ATOM 14939 C C . ARG A 1 1905 ? -42.695 -12.980 14.128 1.00 88.19 1905 ARG A C 1
ATOM 14941 O O . ARG A 1 1905 ? -43.827 -12.645 14.452 1.00 88.19 1905 ARG A O 1
ATOM 14948 N N . GLY A 1 1906 ? -42.414 -13.417 12.900 1.00 86.19 1906 GLY A N 1
ATOM 14949 C CA . GLY A 1 1906 ? -43.392 -13.423 11.804 1.00 86.19 1906 GLY A CA 1
ATOM 14950 C C . GLY A 1 1906 ? -43.631 -12.047 11.166 1.00 86.19 1906 GLY A C 1
ATOM 14951 O O . GLY A 1 1906 ? -44.287 -11.978 10.127 1.00 86.19 1906 GLY A O 1
ATOM 14952 N N . SER A 1 1907 ? -43.058 -10.982 11.736 1.00 90.31 1907 SER A N 1
ATOM 14953 C CA . SER A 1 1907 ? -43.011 -9.640 11.155 1.00 90.31 1907 SER A CA 1
ATOM 14954 C C . SER A 1 1907 ? -42.036 -9.583 9.977 1.00 90.31 1907 SER A C 1
ATOM 14956 O O . SER A 1 1907 ? -41.099 -10.377 9.870 1.00 90.31 1907 SER A O 1
ATOM 14958 N N . SER A 1 1908 ? -42.246 -8.629 9.072 1.00 93.06 1908 SER A N 1
ATOM 14959 C CA . SER A 1 1908 ? -41.503 -8.550 7.810 1.00 93.06 1908 SER A CA 1
ATOM 14960 C C . SER A 1 1908 ? -40.211 -7.749 8.005 1.00 93.06 1908 SER A C 1
ATOM 14962 O O . SER A 1 1908 ? -40.267 -6.522 8.122 1.00 93.06 1908 SER A O 1
ATOM 14964 N N . VAL A 1 1909 ? -39.063 -8.425 8.141 1.00 96.44 1909 VAL A N 1
ATOM 14965 C CA . VAL A 1 1909 ? -37.799 -7.794 8.571 1.00 96.44 1909 VAL A CA 1
ATOM 14966 C C . VAL A 1 1909 ? -36.619 -8.178 7.671 1.00 96.44 1909 VAL A C 1
ATOM 14968 O O . VAL A 1 1909 ? -36.403 -9.363 7.407 1.00 96.44 1909 VAL A O 1
ATOM 14971 N N . SER A 1 1910 ? -35.829 -7.180 7.261 1.00 96.62 1910 SER A N 1
ATOM 14972 C CA . SER A 1 1910 ? -34.557 -7.344 6.540 1.00 96.62 1910 SER A CA 1
ATOM 14973 C C . SER A 1 1910 ? -33.430 -6.477 7.128 1.00 96.62 1910 SER A C 1
ATOM 14975 O O . SER A 1 1910 ? -33.651 -5.683 8.042 1.00 96.62 1910 SER A O 1
ATOM 14977 N N . ARG A 1 1911 ? -32.203 -6.637 6.619 1.00 97.12 1911 ARG A N 1
ATOM 14978 C CA . ARG A 1 1911 ? -30.968 -5.975 7.075 1.00 97.12 1911 ARG A CA 1
ATOM 14979 C C . ARG A 1 1911 ? -30.342 -5.118 5.974 1.00 97.12 1911 ARG A C 1
ATOM 14981 O O . ARG A 1 1911 ? -30.241 -5.565 4.835 1.00 97.12 1911 ARG A O 1
ATOM 14988 N N . MET A 1 1912 ? -29.816 -3.947 6.324 1.00 95.56 1912 MET A N 1
ATOM 14989 C CA . MET A 1 1912 ? -29.024 -3.085 5.437 1.00 95.56 1912 MET A CA 1
ATOM 14990 C C . MET A 1 1912 ? -27.683 -2.681 6.076 1.00 95.56 1912 MET A C 1
ATOM 14992 O O . MET A 1 1912 ? -27.643 -2.445 7.283 1.00 95.56 1912 MET A O 1
ATOM 14996 N N . PRO A 1 1913 ? -26.584 -2.546 5.302 1.00 93.44 1913 PRO A N 1
ATOM 14997 C CA . PRO A 1 1913 ? -25.296 -2.089 5.841 1.00 93.44 1913 PRO A CA 1
ATOM 14998 C C . PRO A 1 1913 ? -25.280 -0.611 6.260 1.00 93.44 1913 PRO A C 1
ATOM 15000 O O . PRO A 1 1913 ? -24.537 -0.230 7.158 1.00 93.44 1913 PRO A O 1
ATOM 15003 N N . SER A 1 1914 ? -26.043 0.244 5.572 1.00 93.25 1914 SER A N 1
ATOM 15004 C CA . SER A 1 1914 ? -26.076 1.694 5.804 1.00 93.25 1914 SER A CA 1
ATOM 15005 C C . SER A 1 1914 ? -27.310 2.336 5.160 1.00 93.25 1914 SER A C 1
ATOM 15007 O O . SER A 1 1914 ? -27.898 1.771 4.231 1.00 93.25 1914 SER A O 1
ATOM 15009 N N . LEU A 1 1915 ? -27.669 3.550 5.595 1.00 91.75 1915 LEU A N 1
ATOM 15010 C CA . LEU A 1 1915 ? -28.692 4.356 4.920 1.00 91.75 1915 LEU A CA 1
ATOM 15011 C C . LEU A 1 1915 ? -28.264 4.751 3.501 1.00 91.75 1915 LEU A C 1
ATOM 15013 O O . LEU A 1 1915 ? -29.116 4.901 2.633 1.00 91.75 1915 LEU A O 1
ATOM 15017 N N . HIS A 1 1916 ? -26.963 4.885 3.237 1.00 90.06 1916 HIS A N 1
ATOM 15018 C CA . HIS A 1 1916 ? -26.440 5.159 1.899 1.00 90.06 1916 HIS A CA 1
ATOM 15019 C C . HIS A 1 1916 ? -26.734 4.017 0.923 1.00 90.06 1916 HIS A C 1
ATOM 15021 O O . HIS A 1 1916 ? -27.273 4.261 -0.155 1.00 90.06 1916 HIS A O 1
ATOM 15027 N N . HIS A 1 1917 ? -26.498 2.766 1.326 1.00 91.44 1917 HIS A N 1
ATOM 15028 C CA . HIS A 1 1917 ? -26.868 1.620 0.495 1.00 91.44 1917 HIS A CA 1
ATOM 15029 C C . HIS A 1 1917 ? -28.392 1.486 0.324 1.00 91.44 1917 HIS A C 1
ATOM 15031 O O . HIS A 1 1917 ? -28.878 1.141 -0.757 1.00 91.44 1917 HIS A O 1
ATOM 15037 N N . LEU A 1 1918 ? -29.166 1.818 1.366 1.00 93.81 1918 LEU A N 1
ATOM 15038 C CA . LEU A 1 1918 ? -30.624 1.868 1.275 1.00 93.81 1918 LEU A CA 1
ATOM 15039 C C . LEU A 1 1918 ? -31.093 2.946 0.281 1.00 93.81 1918 LEU A C 1
ATOM 15041 O O . LEU A 1 1918 ? -31.927 2.642 -0.567 1.00 93.81 1918 LEU A O 1
ATOM 15045 N N . LYS A 1 1919 ? -30.511 4.154 0.306 1.00 90.56 1919 LYS A N 1
ATOM 15046 C CA . LYS A 1 1919 ? -30.770 5.237 -0.661 1.00 90.56 1919 LYS A CA 1
ATOM 15047 C C . LYS A 1 1919 ? -30.517 4.779 -2.097 1.00 90.56 1919 LYS A C 1
ATOM 15049 O O . LYS A 1 1919 ? -31.405 4.902 -2.938 1.00 90.56 1919 LYS A O 1
ATOM 15054 N N . GLU A 1 1920 ? -29.348 4.202 -2.379 1.00 88.94 1920 GLU A N 1
ATOM 15055 C CA . GLU A 1 1920 ? -29.032 3.656 -3.709 1.00 88.94 1920 GLU A CA 1
ATOM 15056 C C . GLU A 1 1920 ? -30.056 2.608 -4.166 1.00 88.94 1920 GLU A C 1
ATOM 15058 O O . GLU A 1 1920 ? -30.467 2.591 -5.327 1.00 88.94 1920 GLU A O 1
ATOM 15063 N N . THR A 1 1921 ? -30.481 1.734 -3.253 1.00 90.69 1921 THR A N 1
ATOM 15064 C CA . THR A 1 1921 ? -31.402 0.633 -3.561 1.00 90.69 1921 THR A CA 1
ATOM 15065 C C . THR A 1 1921 ? -32.841 1.123 -3.750 1.00 90.69 1921 THR A C 1
ATOM 15067 O O . THR A 1 1921 ? -33.526 0.650 -4.653 1.00 90.69 1921 THR A O 1
ATOM 15070 N N . VAL A 1 1922 ? -33.285 2.130 -2.991 1.00 89.31 1922 VAL A N 1
ATOM 15071 C CA . VAL A 1 1922 ? -34.586 2.800 -3.175 1.00 89.31 1922 VAL A CA 1
ATOM 15072 C C . VAL A 1 1922 ? -34.633 3.579 -4.494 1.00 89.31 1922 VAL A C 1
ATOM 15074 O O . VAL A 1 1922 ? -35.650 3.547 -5.185 1.00 89.31 1922 VAL A O 1
ATOM 15077 N N . LEU A 1 1923 ? -33.535 4.220 -4.908 1.00 87.31 1923 LEU A N 1
ATOM 15078 C CA . LEU A 1 1923 ? -33.455 4.873 -6.221 1.00 87.31 1923 LEU A CA 1
ATOM 15079 C C . LEU A 1 1923 ? -33.509 3.850 -7.374 1.00 87.31 1923 LEU A C 1
ATOM 15081 O O . LEU A 1 1923 ? -34.227 4.070 -8.348 1.00 87.31 1923 LEU A O 1
ATOM 15085 N N . LYS A 1 1924 ? -32.841 2.694 -7.238 1.00 85.56 1924 LYS A N 1
ATOM 15086 C CA . LYS A 1 1924 ? -32.958 1.566 -8.187 1.00 85.56 1924 LYS A CA 1
ATOM 15087 C C . LYS A 1 1924 ? -34.362 0.946 -8.212 1.00 85.56 1924 LYS A C 1
ATOM 15089 O O . LYS A 1 1924 ? -34.810 0.516 -9.270 1.00 85.56 1924 LYS A O 1
ATOM 15094 N N . LEU A 1 1925 ? -35.055 0.898 -7.072 1.00 83.88 1925 LEU A N 1
ATOM 15095 C CA . LEU A 1 1925 ? -36.442 0.433 -6.960 1.00 83.88 1925 LEU A CA 1
ATOM 15096 C C . LEU A 1 1925 ? -37.391 1.367 -7.720 1.00 83.88 1925 LEU A C 1
ATOM 15098 O O . LEU A 1 1925 ? -38.177 0.889 -8.531 1.00 83.88 1925 LEU A O 1
ATOM 15102 N N . ARG A 1 1926 ? -37.271 2.690 -7.538 1.00 82.94 1926 ARG A N 1
ATOM 15103 C CA . ARG A 1 1926 ? -38.065 3.682 -8.287 1.00 82.94 1926 ARG A CA 1
ATOM 15104 C C . ARG A 1 1926 ? -37.903 3.500 -9.803 1.00 82.94 1926 ARG A C 1
ATOM 15106 O O . ARG A 1 1926 ? -38.900 3.325 -10.491 1.00 82.94 1926 ARG A O 1
ATOM 15113 N N . ALA A 1 1927 ? -36.665 3.358 -10.281 1.00 80.50 1927 ALA A N 1
ATOM 15114 C CA . ALA A 1 1927 ? -36.366 3.098 -11.695 1.00 80.50 1927 ALA A CA 1
ATOM 15115 C C . ALA A 1 1927 ? -36.861 1.731 -12.238 1.00 80.50 1927 ALA A C 1
ATOM 15117 O O . ALA A 1 1927 ? -36.913 1.543 -13.451 1.00 80.50 1927 ALA A O 1
ATOM 15118 N N . ASN A 1 1928 ? -37.219 0.768 -11.377 1.00 77.56 1928 ASN A N 1
ATOM 15119 C CA . ASN A 1 1928 ? -37.905 -0.480 -11.760 1.00 77.56 1928 ASN A CA 1
ATOM 15120 C C . ASN A 1 1928 ? -39.436 -0.276 -11.815 1.00 77.56 1928 ASN A C 1
ATOM 15122 O O . ASN A 1 1928 ? -40.112 -0.839 -12.676 1.00 77.56 1928 ASN A O 1
ATOM 15126 N N . ASN A 1 1929 ? -39.974 0.571 -10.931 1.00 67.81 1929 ASN A N 1
ATOM 15127 C CA . ASN A 1 1929 ? -41.403 0.879 -10.823 1.00 67.81 1929 ASN A CA 1
ATOM 15128 C C . ASN A 1 1929 ? -41.901 1.936 -11.831 1.00 67.81 1929 ASN A C 1
ATOM 15130 O O . ASN A 1 1929 ? -43.102 1.989 -12.094 1.00 67.81 1929 ASN A O 1
ATOM 15134 N N . ASP A 1 1930 ? -41.012 2.721 -12.453 1.00 58.12 1930 ASP A N 1
ATOM 15135 C CA . ASP A 1 1930 ? -41.336 3.686 -13.529 1.00 58.12 1930 ASP A CA 1
ATOM 15136 C C . ASP A 1 1930 ? -42.007 3.039 -14.769 1.00 58.12 1930 ASP A C 1
ATOM 15138 O O . ASP A 1 1930 ? -42.482 3.733 -15.667 1.00 58.12 1930 ASP A O 1
ATOM 15142 N N . LEU A 1 1931 ? -42.120 1.704 -14.795 1.00 53.84 1931 LEU A N 1
ATOM 15143 C CA . LEU A 1 1931 ? -42.990 0.934 -15.692 1.00 53.84 1931 LEU A CA 1
ATOM 15144 C C . LEU A 1 1931 ? -44.504 1.152 -15.451 1.00 53.84 1931 LEU A C 1
ATOM 15146 O O . LEU A 1 1931 ? -45.307 0.683 -16.255 1.00 53.84 1931 LEU A O 1
ATOM 15150 N N . GLY A 1 1932 ? -44.896 1.882 -14.398 1.00 49.31 1932 GLY A N 1
ATOM 15151 C CA . GLY A 1 1932 ? -46.258 2.399 -14.199 1.00 49.31 1932 GLY A CA 1
ATOM 15152 C C . GLY A 1 1932 ? -47.012 1.855 -12.981 1.00 49.31 1932 GLY A C 1
ATOM 15153 O O . GLY A 1 1932 ? -48.187 2.176 -12.810 1.00 49.31 1932 GLY A O 1
ATOM 15154 N N . GLU A 1 1933 ? -46.364 1.061 -12.127 1.00 51.94 1933 GLU A N 1
ATOM 15155 C CA . GLU A 1 1933 ? -47.008 0.354 -11.013 1.00 51.94 1933 GLU A CA 1
ATOM 15156 C C . GLU A 1 1933 ? -46.369 0.745 -9.669 1.00 51.94 1933 GLU A C 1
ATOM 15158 O O . GLU A 1 1933 ? -45.168 0.580 -9.441 1.00 51.94 1933 GLU A O 1
ATOM 15163 N N . ALA A 1 1934 ? -47.179 1.301 -8.762 1.00 54.88 1934 ALA A N 1
ATOM 15164 C CA . ALA A 1 1934 ? -46.731 1.880 -7.493 1.00 54.88 1934 ALA A CA 1
ATOM 15165 C C . ALA A 1 1934 ? -46.466 0.806 -6.418 1.00 54.88 1934 ALA A C 1
ATOM 15167 O O . ALA A 1 1934 ? -47.200 0.684 -5.438 1.00 54.88 1934 ALA A O 1
ATOM 15168 N N . PHE A 1 1935 ? -45.421 0.004 -6.622 1.00 62.56 1935 PHE A N 1
ATOM 15169 C CA . PHE A 1 1935 ? -45.103 -1.139 -5.770 1.00 62.56 1935 PHE A CA 1
ATOM 15170 C C . PHE A 1 1935 ? -44.262 -0.828 -4.520 1.00 62.56 1935 PHE A C 1
ATOM 15172 O O . PHE A 1 1935 ? -43.339 -0.017 -4.523 1.00 62.56 1935 PHE A O 1
ATOM 15179 N N . ASP A 1 1936 ? -44.520 -1.614 -3.476 1.00 76.62 1936 ASP A N 1
ATOM 15180 C CA . ASP A 1 1936 ? -43.977 -1.517 -2.113 1.00 76.62 1936 ASP A CA 1
ATOM 15181 C C . ASP A 1 1936 ? -42.666 -2.328 -1.906 1.00 76.62 1936 ASP A C 1
ATOM 15183 O O . ASP A 1 1936 ? -42.362 -2.834 -0.823 1.00 76.62 1936 ASP A O 1
ATOM 15187 N N . GLY A 1 1937 ? -41.896 -2.522 -2.982 1.00 86.12 1937 GLY A N 1
ATOM 15188 C CA . GLY A 1 1937 ? -40.668 -3.324 -3.003 1.00 86.12 1937 GLY A CA 1
ATOM 15189 C C . GLY A 1 1937 ? -40.117 -3.555 -4.408 1.00 86.12 1937 GLY A C 1
ATOM 15190 O O . GLY A 1 1937 ? -40.731 -3.183 -5.407 1.00 86.12 1937 GLY A O 1
ATOM 15191 N N . PHE A 1 1938 ? -38.946 -4.184 -4.494 1.00 88.94 1938 PHE A N 1
ATOM 15192 C CA . PHE A 1 1938 ? -38.270 -4.448 -5.764 1.00 88.94 1938 PHE A CA 1
ATOM 15193 C C . PHE A 1 1938 ? -38.896 -5.659 -6.471 1.00 88.94 1938 PHE A C 1
ATOM 15195 O O . PHE A 1 1938 ? -39.070 -6.707 -5.855 1.00 88.94 1938 PHE A O 1
ATOM 15202 N N . HIS A 1 1939 ? -39.224 -5.545 -7.758 1.00 88.25 1939 HIS A N 1
ATOM 15203 C CA . HIS A 1 1939 ? -39.922 -6.608 -8.492 1.00 88.25 1939 HIS A CA 1
ATOM 15204 C C . HIS A 1 1939 ? -39.020 -7.285 -9.537 1.00 88.25 1939 HIS A C 1
ATOM 15206 O O . HIS A 1 1939 ? -38.331 -6.599 -10.294 1.00 88.25 1939 HIS A O 1
ATOM 15212 N N . ILE A 1 1940 ? -39.055 -8.619 -9.607 1.00 91.00 1940 ILE A N 1
ATOM 15213 C CA . ILE A 1 1940 ? -38.256 -9.460 -10.523 1.00 91.00 1940 ILE A CA 1
ATOM 15214 C C . ILE A 1 1940 ? -39.134 -10.434 -11.323 1.00 91.00 1940 ILE A C 1
ATOM 15216 O O . ILE A 1 1940 ? -40.185 -10.842 -10.839 1.00 91.00 1940 ILE A O 1
ATOM 15220 N N . ASP A 1 1941 ? -38.708 -10.845 -12.522 1.00 90.38 1941 ASP A N 1
ATOM 15221 C CA . ASP A 1 1941 ? -39.418 -11.874 -13.306 1.00 90.38 1941 ASP A CA 1
ATOM 15222 C C . ASP A 1 1941 ? -39.218 -13.274 -12.693 1.00 90.38 1941 ASP A C 1
ATOM 15224 O O . ASP A 1 1941 ? -38.094 -13.787 -12.634 1.00 90.38 1941 ASP A O 1
ATOM 15228 N N . ARG A 1 1942 ? -40.321 -13.925 -12.289 1.00 89.81 1942 ARG A N 1
ATOM 15229 C CA . ARG A 1 1942 ? -40.347 -15.302 -11.757 1.00 89.81 1942 ARG A CA 1
ATOM 15230 C C . ARG A 1 1942 ? -39.679 -16.328 -12.679 1.00 89.81 1942 ARG A C 1
ATOM 15232 O O . ARG A 1 1942 ? -39.158 -17.338 -12.205 1.00 89.81 1942 ARG A O 1
ATOM 15239 N N . ASN A 1 1943 ? -39.691 -16.098 -13.987 1.00 91.56 1943 ASN A N 1
ATOM 15240 C CA . ASN A 1 1943 ? -39.167 -17.002 -15.012 1.00 91.56 1943 ASN A CA 1
ATOM 15241 C C . ASN A 1 1943 ? -37.686 -16.721 -15.335 1.00 91.56 1943 ASN A C 1
ATOM 15243 O O . ASN A 1 1943 ? -37.031 -17.523 -16.005 1.00 91.56 1943 ASN A O 1
ATOM 15247 N N . HIS A 1 1944 ? -37.122 -15.612 -14.837 1.00 93.94 1944 HIS A N 1
ATOM 15248 C CA . HIS A 1 1944 ? -35.767 -15.166 -15.162 1.00 93.94 1944 HIS A CA 1
ATOM 15249 C C . HIS A 1 1944 ? -34.703 -15.550 -14.119 1.00 93.94 1944 HIS A C 1
ATOM 15251 O O . HIS A 1 1944 ? -33.759 -14.800 -13.854 1.00 93.94 1944 HIS A O 1
ATOM 15257 N N . GLY A 1 1945 ? -34.817 -16.752 -13.549 1.00 96.44 1945 GLY A N 1
ATOM 15258 C CA . GLY A 1 1945 ? -33.876 -17.261 -12.552 1.00 96.44 1945 GLY A CA 1
ATOM 15259 C C . GLY A 1 1945 ? -32.777 -18.197 -13.077 1.00 96.44 1945 GLY A C 1
ATOM 15260 O O . GLY A 1 1945 ? -32.692 -18.545 -14.264 1.00 96.44 1945 GLY A O 1
ATOM 15261 N N . SER A 1 1946 ? -31.932 -18.631 -12.147 1.00 97.69 1946 SER A N 1
ATOM 15262 C CA . SER A 1 1946 ? -30.979 -19.734 -12.271 1.00 97.69 1946 SER A CA 1
ATOM 15263 C C . SER A 1 1946 ? -30.804 -20.473 -10.939 1.00 97.69 1946 SER A C 1
ATOM 15265 O O . SER A 1 1946 ? -31.140 -19.957 -9.870 1.00 97.69 1946 SER A O 1
ATOM 15267 N N . TYR A 1 1947 ? -30.291 -21.705 -10.984 1.00 97.62 1947 TYR A N 1
ATOM 15268 C CA . TYR A 1 1947 ? -30.001 -22.484 -9.780 1.00 97.62 1947 TYR A CA 1
ATOM 15269 C C . TYR A 1 1947 ? -28.713 -23.309 -9.876 1.00 97.62 1947 TYR A C 1
ATOM 15271 O O . TYR A 1 1947 ? -28.311 -23.762 -10.947 1.00 97.62 1947 TYR A O 1
ATOM 15279 N N . ILE A 1 1948 ? -28.089 -23.528 -8.719 1.00 97.94 1948 ILE A N 1
ATOM 15280 C CA . ILE A 1 1948 ? -26.932 -24.400 -8.502 1.00 97.94 1948 ILE A CA 1
ATOM 15281 C C . ILE A 1 1948 ? -27.318 -25.366 -7.373 1.00 97.94 1948 ILE A C 1
ATOM 15283 O O . ILE A 1 1948 ? -27.447 -24.954 -6.220 1.00 97.94 1948 ILE A O 1
ATOM 15287 N N . LEU A 1 1949 ? -27.542 -26.638 -7.707 1.00 97.31 1949 LEU A N 1
ATOM 15288 C CA . LEU A 1 1949 ? -28.077 -27.665 -6.810 1.00 97.31 1949 LEU A CA 1
ATOM 15289 C C . LEU A 1 1949 ? -27.067 -28.799 -6.604 1.00 97.31 1949 LEU A C 1
ATOM 15291 O O . LEU A 1 1949 ? -26.663 -29.464 -7.556 1.00 97.31 1949 LEU A O 1
ATOM 15295 N N . ASN A 1 1950 ? -26.701 -29.052 -5.346 1.00 95.75 1950 ASN A N 1
ATOM 15296 C CA . ASN A 1 1950 ? -25.763 -30.105 -4.955 1.00 95.75 1950 ASN A CA 1
ATOM 15297 C C . ASN A 1 1950 ? -24.443 -30.090 -5.773 1.00 95.75 1950 ASN A C 1
ATOM 15299 O O . ASN A 1 1950 ? -24.066 -31.115 -6.340 1.00 95.75 1950 ASN A O 1
ATOM 15303 N N . PRO A 1 1951 ? -23.718 -28.955 -5.883 1.00 95.56 1951 PRO A N 1
ATOM 15304 C CA . PRO A 1 1951 ? -22.557 -28.858 -6.775 1.00 95.56 1951 PRO A CA 1
ATOM 15305 C C . PRO A 1 1951 ? -21.400 -29.801 -6.393 1.00 95.56 1951 PRO A C 1
ATOM 15307 O O . PRO A 1 1951 ? -20.676 -30.246 -7.276 1.00 95.56 1951 PRO A O 1
ATOM 15310 N N . GLY A 1 1952 ? -21.273 -30.160 -5.107 1.00 91.62 1952 GLY A N 1
ATOM 15311 C CA . GLY A 1 1952 ? -20.300 -31.146 -4.604 1.00 91.62 1952 GLY A CA 1
ATOM 15312 C C . GLY A 1 1952 ? -20.795 -32.604 -4.575 1.00 91.62 1952 GLY A C 1
ATOM 15313 O O . GLY A 1 1952 ? -20.076 -33.485 -4.113 1.00 91.62 1952 GLY A O 1
ATOM 15314 N N . GLY A 1 1953 ? -22.025 -32.877 -5.021 1.00 90.81 1953 GLY A N 1
ATOM 15315 C CA . GLY A 1 1953 ? -22.591 -34.222 -5.187 1.00 90.81 1953 GLY A CA 1
ATOM 15316 C C . GLY A 1 1953 ? -23.035 -34.984 -3.924 1.00 90.81 1953 GLY A C 1
ATOM 15317 O O . GLY A 1 1953 ? -23.778 -35.966 -4.041 1.00 90.81 1953 GLY A O 1
ATOM 15318 N N . ASP A 1 1954 ? -22.667 -34.563 -2.709 1.00 89.62 1954 ASP A N 1
ATOM 15319 C CA . ASP A 1 1954 ? -22.991 -35.288 -1.469 1.00 89.62 1954 ASP A CA 1
ATOM 15320 C C . ASP A 1 1954 ? -24.374 -34.963 -0.862 1.00 89.62 1954 ASP A C 1
ATOM 15322 O O . ASP A 1 1954 ? -24.919 -35.786 -0.120 1.00 89.62 1954 ASP A O 1
ATOM 15326 N N . LEU A 1 1955 ? -24.991 -33.825 -1.203 1.00 90.00 1955 LEU A N 1
ATOM 15327 C CA . LEU A 1 1955 ? -26.292 -33.364 -0.687 1.00 90.00 1955 LEU A CA 1
ATOM 15328 C C . LEU A 1 1955 ? -27.491 -34.049 -1.372 1.00 90.00 1955 LEU A C 1
ATOM 15330 O O . LEU A 1 1955 ? -28.466 -33.412 -1.774 1.00 90.00 1955 LEU A O 1
ATOM 15334 N N . LYS A 1 1956 ? -27.447 -35.381 -1.474 1.00 89.81 1956 LYS A N 1
ATOM 15335 C CA . LYS A 1 1956 ? -28.450 -36.198 -2.184 1.00 89.81 1956 LYS A CA 1
ATOM 15336 C C . LYS A 1 1956 ? -29.878 -36.038 -1.649 1.00 89.81 1956 LYS A C 1
ATOM 15338 O O . LYS A 1 1956 ? -30.823 -36.199 -2.413 1.00 89.81 1956 LYS A O 1
ATOM 15343 N N . SER A 1 1957 ? -30.045 -35.708 -0.363 1.00 88.50 1957 SER A N 1
ATOM 15344 C CA . SER A 1 1957 ? -31.368 -35.427 0.214 1.00 88.50 1957 SER A CA 1
ATOM 15345 C C . SER A 1 1957 ? -31.946 -34.122 -0.335 1.00 88.50 1957 SER A C 1
ATOM 15347 O O . SER A 1 1957 ? -33.024 -34.139 -0.914 1.00 88.50 1957 SER A O 1
ATOM 15349 N N . THR A 1 1958 ? -31.207 -33.015 -0.218 1.00 92.50 1958 THR A N 1
ATOM 15350 C CA . THR A 1 1958 ? -31.590 -31.696 -0.745 1.00 92.50 1958 THR A CA 1
ATOM 15351 C C . THR A 1 1958 ? -31.794 -31.734 -2.263 1.00 92.50 1958 THR A C 1
ATOM 15353 O O . THR A 1 1958 ? -32.755 -31.155 -2.763 1.00 92.50 1958 THR A O 1
ATOM 15356 N N . GLN A 1 1959 ? -30.958 -32.480 -3.000 1.00 94.88 1959 GLN A N 1
ATOM 15357 C CA . GLN A 1 1959 ? -31.181 -32.735 -4.426 1.00 94.88 1959 GLN A CA 1
ATOM 15358 C C . GLN A 1 1959 ? -32.535 -33.419 -4.668 1.00 94.88 1959 GLN A C 1
ATOM 15360 O O . GLN A 1 1959 ? -33.344 -32.891 -5.424 1.00 94.88 1959 GLN A O 1
ATOM 15365 N N . GLY A 1 1960 ? -32.822 -34.532 -3.983 1.00 93.38 1960 GLY A N 1
ATOM 15366 C CA . GLY A 1 1960 ? -34.101 -35.238 -4.110 1.00 93.38 1960 GLY A CA 1
ATOM 15367 C C . GLY A 1 1960 ? -35.329 -34.393 -3.740 1.00 93.38 1960 GLY A C 1
ATOM 15368 O O . GLY A 1 1960 ? -36.384 -34.578 -4.340 1.00 93.38 1960 GLY A O 1
ATOM 15369 N N . THR A 1 1961 ? -35.193 -33.444 -2.806 1.00 92.69 1961 THR A N 1
ATOM 15370 C CA . THR A 1 1961 ? -36.259 -32.495 -2.440 1.00 92.69 1961 THR A CA 1
ATOM 15371 C C . THR A 1 1961 ? -36.545 -31.473 -3.546 1.00 92.69 1961 THR A C 1
ATOM 15373 O O . THR A 1 1961 ? -37.706 -31.167 -3.808 1.00 92.69 1961 THR A O 1
ATOM 15376 N N . PHE A 1 1962 ? -35.508 -30.918 -4.188 1.00 94.75 1962 PHE A N 1
ATOM 15377 C CA . PHE A 1 1962 ? -35.659 -29.740 -5.055 1.00 94.75 1962 PHE A CA 1
ATOM 15378 C C . PHE A 1 1962 ? -35.518 -29.990 -6.558 1.00 94.75 1962 PHE A C 1
ATOM 15380 O O . PHE A 1 1962 ? -36.051 -29.197 -7.329 1.00 94.75 1962 PHE A O 1
ATOM 15387 N N . GLU A 1 1963 ? -34.837 -31.049 -7.004 1.00 93.44 1963 GLU A N 1
ATOM 15388 C CA . GLU A 1 1963 ? -34.492 -31.251 -8.421 1.00 93.44 1963 GLU A CA 1
ATOM 15389 C C . GLU A 1 1963 ? -35.732 -31.276 -9.329 1.00 93.44 1963 GLU A C 1
ATOM 15391 O O . GLU A 1 1963 ? -35.802 -30.508 -10.286 1.00 93.44 1963 GLU A O 1
ATOM 15396 N N . GLY A 1 1964 ? -36.754 -32.068 -8.988 1.00 90.38 1964 GLY A N 1
ATOM 15397 C CA . GLY A 1 1964 ? -38.000 -32.130 -9.763 1.00 90.38 1964 GLY A CA 1
ATOM 15398 C C . GLY A 1 1964 ? -38.760 -30.798 -9.807 1.00 90.38 1964 GLY A C 1
ATOM 15399 O O . GLY A 1 1964 ? -39.251 -30.397 -10.862 1.00 90.38 1964 GLY A O 1
ATOM 15400 N N . SER A 1 1965 ? -38.807 -30.076 -8.684 1.00 90.06 1965 SER A N 1
ATOM 15401 C CA . SER A 1 1965 ? -39.472 -28.770 -8.586 1.00 90.06 1965 SER A CA 1
ATOM 15402 C C . SER A 1 1965 ? -38.736 -27.693 -9.385 1.00 90.06 1965 SER A C 1
ATOM 15404 O O . SER A 1 1965 ? -39.368 -26.930 -10.112 1.00 90.06 1965 SER A O 1
ATOM 15406 N N . LEU A 1 1966 ? -37.403 -27.651 -9.311 1.00 92.56 1966 LEU A N 1
ATOM 15407 C CA . LEU A 1 1966 ? -36.571 -26.682 -10.032 1.00 92.56 1966 LEU A CA 1
ATOM 15408 C C . LEU A 1 1966 ? -36.512 -26.962 -11.542 1.00 92.56 1966 LEU A C 1
ATOM 15410 O O . LEU A 1 1966 ? -36.504 -26.021 -12.332 1.00 92.56 1966 LEU A O 1
ATOM 15414 N N . LEU A 1 1967 ? -36.543 -28.232 -11.961 1.00 89.88 1967 LEU A N 1
ATOM 15415 C CA . LEU A 1 1967 ? -36.672 -28.618 -13.374 1.00 89.88 1967 LEU A CA 1
ATOM 15416 C C . LEU A 1 1967 ? -38.028 -28.224 -13.988 1.00 89.88 1967 LEU A C 1
ATOM 15418 O O . LEU A 1 1967 ? -38.124 -28.121 -15.208 1.00 89.88 1967 LEU A O 1
ATOM 15422 N N . SER A 1 1968 ? -39.060 -27.970 -13.174 1.00 88.88 1968 SER A N 1
ATOM 15423 C CA . SER A 1 1968 ? -40.371 -27.501 -13.654 1.00 88.88 1968 SER A CA 1
ATOM 15424 C C . SER A 1 1968 ? -40.444 -25.987 -13.932 1.00 88.88 1968 SER A C 1
ATOM 15426 O O . SER A 1 1968 ? -41.444 -25.508 -14.471 1.00 88.88 1968 SER A O 1
ATOM 15428 N N . LEU A 1 1969 ? -39.398 -25.221 -13.591 1.00 89.12 1969 LEU A N 1
ATOM 15429 C CA . LEU A 1 1969 ? -39.361 -23.766 -13.760 1.00 89.12 1969 LEU A CA 1
ATOM 15430 C C . LEU A 1 1969 ? -38.934 -23.374 -15.187 1.00 89.12 1969 LEU A C 1
ATOM 15432 O O . LEU A 1 1969 ? -37.753 -23.369 -15.538 1.00 89.12 1969 LEU A O 1
ATOM 15436 N N . ASN A 1 1970 ? -39.911 -23.011 -16.020 1.00 84.88 1970 ASN A N 1
ATOM 15437 C CA . ASN A 1 1970 ? -39.680 -22.563 -17.397 1.00 84.88 1970 ASN A CA 1
ATOM 15438 C C . ASN A 1 1970 ? -38.790 -21.302 -17.458 1.00 84.88 1970 ASN A C 1
ATOM 15440 O O . ASN A 1 1970 ? -38.986 -20.360 -16.698 1.00 84.88 1970 ASN A O 1
ATOM 15444 N N . GLY A 1 1971 ? -37.832 -21.265 -18.395 1.00 86.69 1971 GLY A N 1
ATOM 15445 C CA . GLY A 1 1971 ? -36.936 -20.113 -18.633 1.00 86.69 1971 GLY A CA 1
ATOM 15446 C C . GLY A 1 1971 ? -35.652 -20.071 -17.784 1.00 86.69 1971 GLY A C 1
ATOM 15447 O O . GLY A 1 1971 ? -34.736 -19.284 -18.068 1.00 86.69 1971 GLY A O 1
ATOM 15448 N N . TRP A 1 1972 ? -35.547 -20.944 -16.780 1.00 95.19 1972 TRP A N 1
ATOM 15449 C CA . TRP A 1 1972 ? -34.420 -20.991 -15.850 1.00 95.19 1972 TRP A CA 1
ATOM 15450 C C . TRP A 1 1972 ? -33.178 -21.690 -16.426 1.00 95.19 1972 TRP A C 1
ATOM 15452 O O . TRP A 1 1972 ? -33.255 -22.482 -17.366 1.00 95.19 1972 TRP A O 1
ATOM 15462 N N . ARG A 1 1973 ? -32.003 -21.414 -15.839 1.00 93.56 1973 ARG A N 1
ATOM 15463 C CA . ARG A 1 1973 ? -30.752 -22.158 -16.097 1.00 93.56 1973 ARG A CA 1
ATOM 15464 C C . ARG A 1 1973 ? -30.288 -22.890 -14.840 1.00 93.56 1973 ARG A C 1
ATOM 15466 O O . ARG A 1 1973 ? -30.079 -22.251 -13.815 1.00 93.56 1973 ARG A O 1
ATOM 15473 N N . GLY A 1 1974 ? -30.105 -24.204 -14.930 1.00 93.81 1974 GLY A N 1
ATOM 15474 C CA . GLY A 1 1974 ? -29.706 -25.054 -13.808 1.00 93.81 1974 GLY A CA 1
ATOM 15475 C C . GLY A 1 1974 ? -28.315 -25.664 -13.964 1.00 93.81 1974 GLY A C 1
ATOM 15476 O O . GLY A 1 1974 ? -27.918 -26.038 -15.066 1.00 93.81 1974 GLY A O 1
ATOM 15477 N N . ILE A 1 1975 ? -27.610 -25.821 -12.845 1.00 96.12 1975 ILE A N 1
ATOM 15478 C CA . ILE A 1 1975 ? -26.450 -26.707 -12.689 1.00 96.12 1975 ILE A CA 1
ATOM 15479 C C . ILE A 1 1975 ? -26.786 -27.675 -11.548 1.00 96.12 1975 ILE A C 1
ATOM 15481 O O . ILE A 1 1975 ? -27.122 -27.230 -10.451 1.00 96.12 1975 ILE A O 1
ATOM 15485 N N . VAL A 1 1976 ? -26.722 -28.985 -11.801 1.00 96.06 1976 VAL A N 1
ATOM 15486 C CA . VAL A 1 1976 ? -27.040 -30.043 -10.823 1.00 96.06 1976 VAL A CA 1
ATOM 15487 C C . VAL A 1 1976 ? -25.888 -31.038 -10.747 1.00 96.06 1976 VAL A C 1
ATOM 15489 O O . VAL A 1 1976 ? -25.382 -31.446 -11.791 1.00 96.06 1976 VAL A O 1
ATOM 15492 N N . ASN A 1 1977 ? -25.500 -31.451 -9.533 1.00 95.06 1977 ASN A N 1
ATOM 15493 C CA . ASN A 1 1977 ? -24.521 -32.528 -9.299 1.00 95.06 1977 ASN A CA 1
ATOM 15494 C C . ASN A 1 1977 ? -23.192 -32.333 -10.070 1.00 95.06 1977 ASN A C 1
ATOM 15496 O O . ASN A 1 1977 ? -22.585 -33.284 -10.566 1.00 95.06 1977 ASN A O 1
ATOM 15500 N N . ARG A 1 1978 ? -22.774 -31.071 -10.216 1.00 95.50 1978 ARG A N 1
ATOM 15501 C CA . ARG A 1 1978 ? -21.565 -30.637 -10.921 1.00 95.50 1978 ARG A CA 1
ATOM 15502 C C . ARG A 1 1978 ? -21.100 -29.306 -10.343 1.00 95.50 1978 ARG A C 1
ATOM 15504 O O . ARG A 1 1978 ? -21.922 -28.430 -10.072 1.00 95.50 1978 ARG A O 1
ATOM 15511 N N . GLU A 1 1979 ? -19.792 -29.115 -10.243 1.00 95.50 1979 GLU A N 1
ATOM 15512 C CA . GLU A 1 1979 ? -19.227 -27.820 -9.878 1.00 95.50 1979 GLU A CA 1
ATOM 15513 C C . GLU A 1 1979 ? -19.465 -26.783 -11.008 1.00 95.50 1979 GLU A C 1
ATOM 15515 O O . GLU A 1 1979 ? -19.360 -27.116 -12.200 1.00 95.50 1979 GLU A O 1
ATOM 15520 N N . PRO A 1 1980 ? -19.842 -25.534 -10.678 1.00 96.62 1980 PRO A N 1
ATOM 15521 C CA . PRO A 1 1980 ? -19.857 -24.417 -11.618 1.00 96.62 1980 PRO A CA 1
ATOM 15522 C C . PRO A 1 1980 ? -18.454 -23.807 -11.755 1.00 96.62 1980 PRO A C 1
ATOM 15524 O O . PRO A 1 1980 ? -17.701 -23.736 -10.784 1.00 96.62 1980 PRO A O 1
ATOM 15527 N N . SER A 1 1981 ? -18.116 -23.304 -12.941 1.00 96.06 1981 SER A N 1
ATOM 15528 C CA . SER A 1 1981 ? -16.957 -22.421 -13.102 1.00 96.06 1981 SER A CA 1
ATOM 15529 C C . SER A 1 1981 ? -17.244 -21.026 -12.529 1.00 96.06 1981 SER A C 1
ATOM 15531 O O . SER A 1 1981 ? -18.402 -20.614 -12.401 1.00 96.06 1981 SER A O 1
ATOM 15533 N N . GLU A 1 1982 ? -16.190 -20.267 -12.221 1.00 96.00 1982 GLU A N 1
ATOM 15534 C CA . GLU A 1 1982 ? -16.328 -18.898 -11.708 1.00 96.00 1982 GLU A CA 1
ATOM 15535 C C . GLU A 1 1982 ? -17.075 -17.985 -12.694 1.00 96.00 1982 GLU A C 1
ATOM 15537 O O . GLU A 1 1982 ? -17.895 -17.176 -12.265 1.00 96.00 1982 GLU A O 1
ATOM 15542 N N . ASP A 1 1983 ? -16.863 -18.157 -14.004 1.00 95.75 1983 ASP A N 1
ATOM 15543 C CA . ASP A 1 1983 ? -17.555 -17.391 -15.047 1.00 95.75 1983 ASP A CA 1
ATOM 15544 C C . ASP A 1 1983 ? -19.027 -17.804 -15.217 1.00 95.75 1983 ASP A C 1
ATOM 15546 O O . ASP A 1 1983 ? -19.870 -16.949 -15.489 1.00 95.75 1983 ASP A O 1
ATOM 15550 N N . GLU A 1 1984 ? -19.381 -19.078 -15.004 1.00 97.00 1984 GLU A N 1
ATOM 15551 C CA . GLU A 1 1984 ? -20.789 -19.510 -14.964 1.00 97.00 1984 GLU A CA 1
ATOM 15552 C C . GLU A 1 1984 ? -21.514 -18.909 -13.753 1.00 97.00 1984 GLU A C 1
ATOM 15554 O O . GLU A 1 1984 ? -22.602 -18.350 -13.901 1.00 97.00 1984 GLU A O 1
ATOM 15559 N N . PHE A 1 1985 ? -20.892 -18.957 -12.569 1.00 97.50 1985 PHE A N 1
ATOM 15560 C CA . PHE A 1 1985 ? -21.438 -18.351 -11.351 1.00 97.50 1985 PHE A CA 1
ATOM 15561 C C . PHE A 1 1985 ? -21.559 -16.824 -11.519 1.00 97.50 1985 PHE A C 1
ATOM 15563 O O . PHE A 1 1985 ? -22.613 -16.250 -11.237 1.00 97.50 1985 PHE A O 1
ATOM 15570 N N . LYS A 1 1986 ? -20.524 -16.165 -12.063 1.00 96.50 1986 LYS A N 1
ATOM 15571 C CA . LYS A 1 1986 ? -20.536 -14.733 -12.403 1.00 96.50 1986 LYS A CA 1
ATOM 15572 C C . LYS A 1 1986 ? -21.678 -14.403 -13.363 1.00 96.50 1986 LYS A C 1
ATOM 15574 O O . LYS A 1 1986 ? -22.444 -13.482 -13.094 1.00 96.50 1986 LYS A O 1
ATOM 15579 N N . GLN A 1 1987 ? -21.827 -15.159 -14.454 1.00 96.75 1987 GLN A N 1
ATOM 15580 C CA . GLN A 1 1987 ? -22.894 -14.945 -15.431 1.00 96.75 1987 GLN A CA 1
ATOM 15581 C C . GLN A 1 1987 ? -24.277 -15.105 -14.792 1.00 96.75 1987 GLN A C 1
ATOM 15583 O O . GLN A 1 1987 ? -25.174 -14.322 -15.102 1.00 96.75 1987 GLN A O 1
ATOM 15588 N N . PHE A 1 1988 ? -24.470 -16.084 -13.906 1.00 97.62 1988 PHE A N 1
ATOM 15589 C CA . PHE A 1 1988 ? -25.737 -16.258 -13.197 1.00 97.62 1988 PHE A CA 1
ATOM 15590 C C . PHE A 1 1988 ? -26.057 -15.042 -12.316 1.00 97.62 1988 PHE A C 1
ATOM 15592 O O . PHE A 1 1988 ? -27.170 -14.535 -12.399 1.00 97.62 1988 PHE A O 1
ATOM 15599 N N . LEU A 1 1989 ? -25.090 -14.519 -11.557 1.00 97.44 1989 LEU A N 1
ATOM 15600 C CA . LEU A 1 1989 ? -25.285 -13.311 -10.745 1.00 97.44 1989 LEU A CA 1
ATOM 15601 C C . LEU A 1 1989 ? -25.537 -12.046 -11.580 1.00 97.44 1989 LEU A C 1
ATOM 15603 O O . LEU A 1 1989 ? -26.337 -11.208 -11.189 1.00 97.44 1989 LEU A O 1
ATOM 15607 N N . GLU A 1 1990 ? -24.852 -11.880 -12.706 1.00 95.88 1990 GLU A N 1
ATOM 15608 C CA . GLU A 1 1990 ? -24.862 -10.626 -13.473 1.00 95.88 1990 GLU A CA 1
ATOM 15609 C C . GLU A 1 1990 ? -26.034 -10.542 -14.469 1.00 95.88 1990 GLU A C 1
ATOM 15611 O O . GLU A 1 1990 ? -26.631 -9.479 -14.667 1.00 95.88 1990 GLU A O 1
ATOM 15616 N N . SER A 1 1991 ? -26.391 -11.673 -15.092 1.00 94.62 1991 SER A N 1
ATOM 15617 C CA . SER A 1 1991 ? -27.392 -11.719 -16.168 1.00 94.62 1991 SER A CA 1
ATOM 15618 C C . SER A 1 1991 ? -28.803 -12.099 -15.718 1.00 94.62 1991 SER A C 1
ATOM 15620 O O . SER A 1 1991 ? -29.754 -11.671 -16.369 1.00 94.62 1991 SER A O 1
ATOM 15622 N N . LYS A 1 1992 ? -28.974 -12.853 -14.624 1.00 95.69 1992 LYS A N 1
ATOM 15623 C CA . LYS A 1 1992 ? -30.297 -13.276 -14.129 1.00 95.69 1992 LYS A CA 1
ATOM 15624 C C . LYS A 1 1992 ? -30.846 -12.348 -13.051 1.00 95.69 1992 LYS A C 1
ATOM 15626 O O . LYS A 1 1992 ? -30.152 -11.472 -12.544 1.00 95.69 1992 LYS A O 1
ATOM 15631 N N . ASP A 1 1993 ? -32.122 -12.535 -12.741 1.00 94.94 1993 ASP A N 1
ATOM 15632 C CA . ASP A 1 1993 ? -32.831 -11.751 -11.729 1.00 94.94 1993 ASP A CA 1
ATOM 15633 C C . ASP A 1 1993 ? -32.807 -12.450 -10.361 1.00 94.94 1993 ASP A C 1
ATOM 15635 O O . ASP A 1 1993 ? -32.803 -11.783 -9.325 1.00 94.94 1993 ASP A O 1
ATOM 15639 N N . LEU A 1 1994 ? -32.730 -13.787 -10.366 1.00 97.75 1994 LEU A N 1
ATOM 15640 C CA . LEU A 1 1994 ? -32.737 -14.653 -9.188 1.00 97.75 1994 LEU A CA 1
ATOM 15641 C C . LEU A 1 1994 ? -31.710 -15.791 -9.330 1.00 97.75 1994 LEU A C 1
ATOM 15643 O O . LEU A 1 1994 ? -31.711 -16.479 -10.346 1.00 97.75 1994 LEU A O 1
ATOM 15647 N N . LEU A 1 1995 ? -30.883 -16.029 -8.307 1.00 97.94 1995 LEU A N 1
ATOM 15648 C CA . LEU A 1 1995 ? -30.021 -17.211 -8.178 1.00 97.94 1995 LEU A CA 1
ATOM 15649 C C . LEU A 1 1995 ? -30.363 -17.994 -6.903 1.00 97.94 1995 LEU A C 1
ATOM 15651 O O . LEU A 1 1995 ? -30.298 -17.456 -5.798 1.00 97.94 1995 LEU A O 1
ATOM 15655 N N . LEU A 1 1996 ? -30.639 -19.291 -7.042 1.00 97.94 1996 LEU A N 1
ATOM 15656 C CA . LEU A 1 1996 ? -30.787 -20.220 -5.917 1.00 97.94 1996 LEU A CA 1
ATOM 15657 C C . LEU A 1 1996 ? -29.548 -21.121 -5.789 1.00 97.94 1996 LEU A C 1
ATOM 15659 O O . LEU A 1 1996 ? -29.206 -21.840 -6.726 1.00 97.94 1996 LEU A O 1
ATOM 15663 N N . TYR A 1 1997 ? -28.887 -21.119 -4.633 1.00 97.56 1997 TYR A N 1
ATOM 15664 C CA . TYR A 1 1997 ? -27.729 -21.968 -4.340 1.00 97.56 1997 TYR A CA 1
ATOM 15665 C C . TYR A 1 1997 ? -28.056 -22.939 -3.204 1.00 97.56 1997 TYR A C 1
ATOM 15667 O O . TYR A 1 1997 ? -28.367 -22.516 -2.091 1.00 97.56 1997 TYR A O 1
ATOM 15675 N N . PHE A 1 1998 ? -27.937 -24.237 -3.480 1.00 96.56 1998 PHE A N 1
ATOM 15676 C CA . PHE A 1 1998 ? -28.102 -25.326 -2.517 1.00 96.56 1998 PHE A CA 1
ATOM 15677 C C . PHE A 1 1998 ? -26.810 -26.148 -2.490 1.00 96.56 1998 PHE A C 1
ATOM 15679 O O . PHE A 1 1998 ? -26.592 -27.031 -3.325 1.00 96.56 1998 PHE A O 1
ATOM 15686 N N . GLY A 1 1999 ? -25.919 -25.823 -1.559 1.00 92.81 1999 GLY A N 1
ATOM 15687 C CA . GLY A 1 1999 ? -24.555 -26.347 -1.507 1.00 92.81 1999 GLY A CA 1
ATOM 15688 C C . GLY A 1 1999 ? -23.865 -25.986 -0.195 1.00 92.81 1999 GLY A C 1
ATOM 15689 O O . GLY A 1 1999 ? -24.444 -25.315 0.652 1.00 92.81 1999 GLY A O 1
ATOM 15690 N N . HIS A 1 2000 ? -22.615 -26.406 -0.014 1.00 90.69 2000 HIS A N 1
ATOM 15691 C CA . HIS A 1 2000 ? -21.857 -26.067 1.197 1.00 90.69 2000 HIS A CA 1
ATOM 15692 C C . HIS A 1 2000 ? -21.436 -24.595 1.219 1.00 90.69 2000 HIS A C 1
ATOM 15694 O O . HIS A 1 2000 ? -21.129 -24.010 0.175 1.00 90.69 2000 HIS A O 1
ATOM 15700 N N . GLY A 1 2001 ? -21.399 -24.004 2.416 1.00 90.62 2001 GLY A N 1
ATOM 15701 C CA . GLY A 1 2001 ? -20.959 -22.626 2.625 1.00 90.62 2001 GLY A CA 1
ATOM 15702 C C . GLY A 1 2001 ? -21.736 -21.599 1.794 1.00 90.62 2001 GLY A C 1
ATOM 15703 O O . GLY A 1 2001 ? -22.910 -21.764 1.480 1.00 90.62 2001 GLY A O 1
ATOM 15704 N N . SER A 1 2002 ? -21.051 -20.534 1.386 1.00 88.75 2002 SER A N 1
ATOM 15705 C CA . SER A 1 2002 ? -21.624 -19.455 0.572 1.00 88.75 2002 SER A CA 1
ATOM 15706 C C . SER A 1 2002 ? -21.334 -19.555 -0.934 1.00 88.75 2002 SER A C 1
ATOM 15708 O O . SER A 1 2002 ? -21.518 -18.583 -1.666 1.00 88.75 2002 SER A O 1
ATOM 15710 N N . GLY A 1 2003 ? -20.817 -20.697 -1.404 1.00 90.94 2003 GLY A N 1
ATOM 15711 C CA . GLY A 1 2003 ? -20.319 -20.858 -2.776 1.00 90.94 2003 GLY A CA 1
ATOM 15712 C C . GLY A 1 2003 ? -18.932 -20.247 -3.036 1.00 90.94 2003 GLY A C 1
ATOM 15713 O O . GLY A 1 2003 ? -18.442 -20.322 -4.160 1.00 90.94 2003 GLY A O 1
ATOM 15714 N N . ALA A 1 2004 ? -18.260 -19.703 -2.012 1.00 90.12 2004 ALA A N 1
ATOM 15715 C CA . ALA A 1 2004 ? -16.948 -19.043 -2.121 1.00 90.12 2004 ALA A CA 1
ATOM 15716 C C . ALA A 1 2004 ? -15.800 -19.928 -2.664 1.00 90.12 2004 ALA A C 1
ATOM 15718 O O . ALA A 1 2004 ? -14.762 -19.410 -3.072 1.00 90.12 2004 ALA A O 1
ATOM 15719 N N . GLN A 1 2005 ? -15.980 -21.253 -2.690 1.00 91.62 2005 GLN A N 1
ATOM 15720 C CA . GLN A 1 2005 ? -15.065 -22.202 -3.339 1.00 91.62 2005 GLN A CA 1
ATOM 15721 C C . GLN A 1 2005 ? -15.158 -22.192 -4.878 1.00 91.62 2005 GLN A C 1
ATOM 15723 O O . GLN A 1 2005 ? -14.208 -22.595 -5.542 1.00 91.62 2005 GLN A O 1
ATOM 15728 N N . TYR A 1 2006 ? -16.268 -21.698 -5.440 1.00 94.88 2006 TYR A N 1
ATOM 15729 C CA . TYR A 1 2006 ? -16.518 -21.620 -6.885 1.00 94.88 2006 TYR A CA 1
ATOM 15730 C C . TYR A 1 2006 ? -16.350 -20.205 -7.457 1.00 94.88 2006 TYR A C 1
ATOM 15732 O O . TYR A 1 2006 ? -16.048 -20.049 -8.637 1.00 94.88 2006 TYR A O 1
ATOM 15740 N N . ILE A 1 2007 ? -16.543 -19.163 -6.640 1.00 95.19 2007 ILE A N 1
ATOM 15741 C CA . ILE A 1 2007 ? -16.433 -17.757 -7.051 1.00 95.19 2007 ILE A CA 1
ATOM 15742 C C . ILE A 1 2007 ? -15.774 -16.909 -5.959 1.00 95.19 2007 ILE A C 1
ATOM 15744 O O . ILE A 1 2007 ? -16.147 -16.975 -4.787 1.00 95.19 2007 ILE A O 1
ATOM 15748 N N . ARG A 1 2008 ? -14.790 -16.075 -6.326 1.00 93.56 2008 ARG A N 1
ATOM 15749 C CA . ARG A 1 2008 ? -14.059 -15.263 -5.341 1.00 93.56 2008 ARG A CA 1
ATOM 15750 C C . ARG A 1 2008 ? -14.862 -14.035 -4.912 1.00 93.56 2008 ARG A C 1
ATOM 15752 O O . ARG A 1 2008 ? -15.442 -13.331 -5.737 1.00 93.56 2008 ARG A O 1
ATOM 15759 N N . SER A 1 2009 ? -14.769 -13.672 -3.632 1.00 91.31 2009 SER A N 1
ATOM 15760 C CA . SER A 1 2009 ? -15.396 -12.469 -3.052 1.00 91.31 2009 SER A CA 1
ATOM 15761 C C . SER A 1 2009 ? -15.105 -11.177 -3.833 1.00 91.31 2009 SER A C 1
ATOM 15763 O O . SER A 1 2009 ? -15.990 -10.338 -3.993 1.00 91.31 2009 SER A O 1
ATOM 15765 N N . ARG A 1 2010 ? -13.880 -11.021 -4.366 1.00 89.00 2010 ARG A N 1
ATOM 15766 C CA . ARG A 1 2010 ? -13.479 -9.863 -5.192 1.00 89.00 2010 ARG A CA 1
ATOM 15767 C C . ARG A 1 2010 ? -14.161 -9.843 -6.565 1.00 89.00 2010 ARG A C 1
ATOM 15769 O O . ARG A 1 2010 ? -14.358 -8.762 -7.111 1.00 89.00 2010 ARG A O 1
ATOM 15776 N N . THR A 1 2011 ? -14.523 -11.004 -7.109 1.00 92.56 2011 THR A N 1
ATOM 15777 C CA . THR A 1 2011 ? -15.279 -11.133 -8.363 1.00 92.56 2011 THR A CA 1
ATOM 15778 C C . THR A 1 2011 ? -16.713 -10.648 -8.146 1.00 92.56 2011 THR A C 1
ATOM 15780 O O . THR A 1 2011 ? -17.175 -9.794 -8.896 1.00 92.56 2011 THR A O 1
ATOM 15783 N N . ILE A 1 2012 ? -17.359 -11.077 -7.051 1.00 95.62 2012 ILE A N 1
ATOM 15784 C CA . ILE A 1 2012 ? -18.717 -10.642 -6.663 1.00 95.62 2012 ILE A CA 1
ATOM 15785 C C . ILE A 1 2012 ? -18.757 -9.131 -6.396 1.00 95.62 2012 ILE A C 1
ATOM 15787 O O . ILE A 1 2012 ? -19.519 -8.426 -7.050 1.00 95.62 2012 ILE A O 1
ATOM 15791 N N . LYS A 1 2013 ? -17.880 -8.604 -5.521 1.00 91.69 2013 LYS A N 1
ATOM 15792 C CA . LYS A 1 2013 ? -17.792 -7.156 -5.218 1.00 91.69 2013 LYS A CA 1
ATOM 15793 C C . LYS A 1 2013 ? -17.647 -6.275 -6.468 1.00 91.69 2013 LYS A C 1
ATOM 15795 O O . LYS A 1 2013 ? -17.956 -5.091 -6.415 1.00 91.69 2013 LYS A O 1
ATOM 15800 N N . ARG A 1 2014 ? -17.122 -6.816 -7.574 1.00 91.69 2014 ARG A N 1
ATOM 15801 C CA . ARG A 1 2014 ? -16.823 -6.074 -8.807 1.00 91.69 2014 ARG A CA 1
ATOM 15802 C C . ARG A 1 2014 ? -17.872 -6.219 -9.915 1.00 91.69 2014 ARG A C 1
ATOM 15804 O O . ARG A 1 2014 ? -17.640 -5.680 -10.993 1.00 91.69 2014 ARG A O 1
ATOM 15811 N N . LEU A 1 2015 ? -19.008 -6.865 -9.666 1.00 93.56 2015 LEU A N 1
ATOM 15812 C CA . LEU A 1 2015 ? -20.151 -6.819 -10.584 1.00 93.56 2015 LEU A CA 1
ATOM 15813 C C . LEU A 1 2015 ? -20.742 -5.398 -10.670 1.00 93.56 2015 LEU A C 1
ATOM 15815 O O . LEU A 1 2015 ? -20.590 -4.598 -9.744 1.00 93.56 2015 LEU A O 1
ATOM 15819 N N . ASP A 1 2016 ? -21.412 -5.080 -11.780 1.00 87.81 2016 ASP A N 1
ATOM 15820 C CA . ASP A 1 2016 ? -22.200 -3.840 -11.945 1.00 87.81 2016 ASP A CA 1
ATOM 15821 C C . ASP A 1 2016 ? -23.711 -4.061 -11.709 1.00 87.81 2016 ASP A C 1
ATOM 15823 O O . ASP A 1 2016 ? -24.444 -3.120 -11.401 1.00 87.81 2016 ASP A O 1
ATOM 15827 N N . ARG A 1 2017 ? -24.161 -5.320 -11.791 1.00 91.38 2017 ARG A N 1
ATOM 15828 C CA . ARG A 1 2017 ? -25.497 -5.815 -11.427 1.00 91.38 2017 ARG A CA 1
ATOM 15829 C C . ARG A 1 2017 ? -25.339 -7.159 -10.717 1.00 91.38 2017 ARG A C 1
ATOM 15831 O O . ARG A 1 2017 ? -24.494 -7.955 -11.119 1.00 91.38 2017 ARG A O 1
ATOM 15838 N N . CYS A 1 2018 ? -26.167 -7.428 -9.712 1.00 96.25 2018 CYS A N 1
ATOM 15839 C CA . CYS A 1 2018 ? -26.206 -8.716 -9.027 1.00 96.25 2018 CYS A CA 1
ATOM 15840 C C . CYS A 1 2018 ? -27.656 -9.171 -8.808 1.00 96.25 2018 CYS A C 1
ATOM 15842 O O . CYS A 1 2018 ? -28.520 -8.362 -8.464 1.00 96.25 2018 CYS A O 1
ATOM 15844 N N . ALA A 1 2019 ? -27.916 -10.457 -9.028 1.00 96.81 2019 ALA A N 1
ATOM 15845 C CA . ALA A 1 2019 ? -29.210 -11.098 -8.857 1.00 96.81 2019 ALA A CA 1
ATOM 15846 C C . ALA A 1 2019 ? -29.654 -11.120 -7.386 1.00 96.81 2019 ALA A C 1
ATOM 15848 O O . ALA A 1 2019 ? -28.837 -11.177 -6.460 1.00 96.81 2019 ALA A O 1
ATOM 15849 N N . VAL A 1 2020 ? -30.969 -11.179 -7.167 1.00 97.62 2020 VAL A N 1
ATOM 15850 C CA . VAL A 1 2020 ? -31.521 -11.599 -5.874 1.00 97.62 2020 VAL A CA 1
ATOM 15851 C C . VAL A 1 2020 ? -31.018 -13.013 -5.603 1.00 97.62 2020 VAL A C 1
ATOM 15853 O O . VAL A 1 2020 ? -31.125 -13.875 -6.470 1.00 97.62 2020 VAL A O 1
ATOM 15856 N N . THR A 1 2021 ? -30.410 -13.265 -4.446 1.00 97.94 2021 THR A N 1
ATOM 15857 C CA . THR A 1 2021 ? -29.684 -14.527 -4.221 1.00 97.94 2021 THR A CA 1
ATOM 15858 C C . THR A 1 2021 ? -30.171 -15.260 -2.974 1.00 97.94 2021 THR A C 1
ATOM 15860 O O . THR A 1 2021 ? -30.446 -14.654 -1.942 1.00 97.94 2021 THR A O 1
ATOM 15863 N N . PHE A 1 2022 ? -30.269 -16.585 -3.056 1.00 97.50 2022 PHE A N 1
ATOM 15864 C CA . PHE A 1 2022 ? -30.729 -17.462 -1.979 1.00 97.50 2022 PHE A CA 1
ATOM 15865 C C . PHE A 1 2022 ? -29.621 -18.486 -1.670 1.00 97.50 2022 PHE A C 1
ATOM 15867 O O . PHE A 1 2022 ? -29.502 -19.500 -2.356 1.00 97.50 2022 PHE A O 1
ATOM 15874 N N . LEU A 1 2023 ? -28.758 -18.197 -0.688 1.00 96.69 2023 LEU A N 1
ATOM 15875 C CA . LEU A 1 2023 ? -27.592 -19.020 -0.328 1.00 96.69 2023 LEU A CA 1
ATOM 15876 C C . LEU A 1 2023 ? -27.940 -20.026 0.780 1.00 96.69 2023 LEU A C 1
ATOM 15878 O O . LEU A 1 2023 ? -27.615 -19.817 1.952 1.00 96.69 2023 LEU A O 1
ATOM 15882 N N . MET A 1 2024 ? -28.581 -21.137 0.412 1.00 94.31 2024 MET A N 1
ATOM 15883 C CA . MET A 1 2024 ? -28.888 -22.244 1.327 1.00 94.31 2024 MET A CA 1
ATOM 15884 C C . MET A 1 2024 ? -27.678 -23.165 1.495 1.00 94.31 2024 MET A C 1
ATOM 15886 O O . MET A 1 2024 ? -27.630 -24.288 0.992 1.00 94.31 2024 MET A O 1
ATOM 15890 N N . GLY A 1 2025 ? -26.695 -22.644 2.224 1.00 88.19 2025 GLY A N 1
ATOM 15891 C CA . GLY A 1 2025 ? -25.519 -23.357 2.695 1.00 88.19 2025 GLY A CA 1
ATOM 15892 C C . GLY A 1 2025 ? -25.047 -22.786 4.028 1.00 88.19 2025 GLY A C 1
ATOM 15893 O O . GLY A 1 2025 ? -25.192 -21.594 4.285 1.00 88.19 2025 GLY A O 1
ATOM 15894 N N . CYS A 1 2026 ? -24.527 -23.654 4.893 1.00 91.19 2026 CYS A N 1
ATOM 15895 C CA . CYS A 1 2026 ? -24.194 -23.343 6.284 1.00 91.19 2026 CYS A CA 1
ATOM 15896 C C . CYS A 1 2026 ? -23.280 -22.113 6.442 1.00 91.19 2026 CYS A C 1
ATOM 15898 O O . CYS A 1 2026 ? -22.330 -21.943 5.677 1.00 91.19 2026 CYS A O 1
ATOM 15900 N N . SER A 1 2027 ? -23.569 -21.261 7.434 1.00 92.69 2027 SER A N 1
ATOM 15901 C CA . SER A 1 2027 ? -22.824 -20.021 7.721 1.00 92.69 2027 SER A CA 1
ATOM 15902 C C . SER A 1 2027 ? -22.659 -19.062 6.516 1.00 92.69 2027 SER A C 1
ATOM 15904 O O . SER A 1 2027 ? -21.758 -18.223 6.482 1.00 92.69 2027 SER A O 1
ATOM 15906 N N . SER A 1 2028 ? -23.531 -19.140 5.499 1.00 94.94 2028 SER A N 1
ATOM 15907 C CA . SER A 1 2028 ? -23.466 -18.269 4.313 1.00 94.94 2028 SER A CA 1
ATOM 15908 C C . SER A 1 2028 ? -23.743 -16.789 4.602 1.00 94.94 2028 SER A C 1
ATOM 15910 O O . SER A 1 2028 ? -23.278 -15.917 3.865 1.00 94.94 2028 SER A O 1
ATOM 15912 N N . GLY A 1 2029 ? -24.507 -16.511 5.660 1.00 93.25 2029 GLY A N 1
ATOM 15913 C CA . GLY A 1 2029 ? -24.936 -15.182 6.094 1.00 93.25 2029 GLY A CA 1
ATOM 15914 C C . GLY A 1 2029 ? -24.057 -14.564 7.178 1.00 93.25 2029 GLY A C 1
ATOM 15915 O O . GLY A 1 2029 ? -24.315 -13.437 7.590 1.00 93.25 2029 GLY A O 1
ATOM 15916 N N . THR A 1 2030 ? -23.036 -15.274 7.657 1.00 93.81 2030 THR A N 1
ATOM 15917 C CA . THR A 1 2030 ? -22.159 -14.789 8.725 1.00 93.81 2030 THR A CA 1
ATOM 15918 C C . THR A 1 2030 ? -21.296 -13.616 8.241 1.00 93.81 2030 THR A C 1
ATOM 15920 O O . THR A 1 2030 ? -20.763 -13.617 7.125 1.00 93.81 2030 THR A O 1
ATOM 15923 N N . LEU A 1 2031 ? -21.133 -12.613 9.107 1.00 94.38 2031 LEU A N 1
ATOM 15924 C CA . LEU A 1 2031 ? -20.121 -11.566 8.983 1.00 94.38 2031 LEU A CA 1
ATOM 15925 C C . LEU A 1 2031 ? -19.081 -11.767 10.090 1.00 94.38 2031 LEU A C 1
ATOM 15927 O O . LEU A 1 2031 ? -19.435 -11.958 11.250 1.00 94.38 2031 LEU A O 1
ATOM 15931 N N . THR A 1 2032 ? -17.806 -11.723 9.723 1.00 93.56 2032 THR A N 1
ATOM 15932 C CA . THR A 1 2032 ? -16.674 -11.768 10.644 1.00 93.56 2032 THR A CA 1
ATOM 15933 C C . THR A 1 2032 ? -16.447 -10.376 11.221 1.00 93.56 2032 THR A C 1
ATOM 15935 O O . THR A 1 2032 ? -16.151 -9.430 10.487 1.00 93.56 2032 THR A O 1
ATOM 15938 N N . GLU A 1 2033 ? -16.583 -10.256 12.539 1.00 92.00 2033 GLU A N 1
ATOM 15939 C CA . GLU A 1 2033 ? -16.214 -9.054 13.289 1.00 92.00 2033 GLU A CA 1
ATOM 15940 C C . GLU A 1 2033 ? -14.688 -8.841 13.244 1.00 92.00 2033 GLU A C 1
ATOM 15942 O O . GLU A 1 2033 ? -13.921 -9.803 13.223 1.00 92.00 2033 GLU A O 1
ATOM 15947 N N . ALA A 1 2034 ? -14.242 -7.581 13.204 1.00 92.25 2034 ALA A N 1
ATOM 15948 C CA . ALA A 1 2034 ? -12.841 -7.216 12.960 1.00 92.25 2034 ALA A CA 1
ATOM 15949 C C . ALA A 1 2034 ? -12.342 -6.096 13.899 1.00 92.25 2034 ALA A C 1
ATOM 15951 O O . ALA A 1 2034 ? -11.587 -5.216 13.484 1.00 92.25 2034 ALA A O 1
ATOM 15952 N N . GLY A 1 2035 ? -12.801 -6.096 15.155 1.00 90.12 2035 GLY A N 1
ATOM 15953 C CA . GLY A 1 2035 ? -12.424 -5.105 16.170 1.00 90.12 2035 GLY A CA 1
ATOM 15954 C C . GLY A 1 2035 ? -12.725 -3.659 15.749 1.00 90.12 2035 GLY A C 1
ATOM 15955 O O . GLY A 1 2035 ? -13.877 -3.299 15.518 1.00 90.12 2035 GLY A O 1
ATOM 15956 N N . GLU A 1 2036 ? -11.690 -2.821 15.640 1.00 90.12 2036 GLU A N 1
ATOM 15957 C CA . GLU A 1 2036 ? -11.800 -1.410 15.225 1.00 90.12 2036 GLU A CA 1
ATOM 15958 C C . GLU A 1 2036 ? -12.260 -1.224 13.761 1.00 90.12 2036 GLU A C 1
ATOM 15960 O O . GLU A 1 2036 ? -12.756 -0.148 13.394 1.00 90.12 2036 GLU A O 1
ATOM 15965 N N . PHE A 1 2037 ? -12.074 -2.240 12.912 1.00 95.12 2037 PHE A N 1
ATOM 15966 C CA . PHE A 1 2037 ? -12.330 -2.206 11.467 1.00 95.12 2037 PHE A CA 1
ATOM 15967 C C . PHE A 1 2037 ? -13.793 -2.522 11.117 1.00 95.12 2037 PHE A C 1
ATOM 15969 O O . PHE A 1 2037 ? -14.620 -2.745 11.999 1.00 95.12 2037 PHE A O 1
ATOM 15976 N N . GLU A 1 2038 ? -14.164 -2.480 9.837 1.00 94.38 2038 GLU A N 1
ATOM 15977 C CA . GLU A 1 2038 ? -15.515 -2.869 9.409 1.00 94.38 2038 GLU A CA 1
ATOM 15978 C C . GLU A 1 2038 ? -15.651 -4.405 9.322 1.00 94.38 2038 GLU A C 1
ATOM 15980 O O . GLU A 1 2038 ? -14.698 -5.081 8.916 1.00 94.38 2038 GLU A O 1
ATOM 15985 N N . PRO A 1 2039 ? -16.815 -4.977 9.686 1.00 94.88 2039 PRO A N 1
ATOM 15986 C CA . PRO A 1 2039 ? -17.064 -6.410 9.571 1.00 94.88 2039 PRO A CA 1
ATOM 15987 C C . PRO A 1 2039 ? -17.147 -6.838 8.099 1.00 94.88 2039 PRO A C 1
ATOM 15989 O O . PRO A 1 2039 ? -17.676 -6.122 7.249 1.00 94.88 2039 PRO A O 1
ATOM 15992 N N . TYR A 1 2040 ? -16.652 -8.036 7.791 1.00 94.12 2040 TYR A N 1
ATOM 15993 C CA . TYR A 1 2040 ? -16.549 -8.544 6.420 1.00 94.12 2040 TYR A CA 1
ATOM 15994 C C . TYR A 1 2040 ? -17.093 -9.970 6.303 1.00 94.12 2040 TYR A C 1
ATOM 15996 O O . TYR A 1 2040 ? -17.082 -10.737 7.256 1.00 94.12 2040 TYR A O 1
ATOM 16004 N N . GLY A 1 2041 ? -17.569 -10.366 5.125 1.00 93.00 2041 GLY A N 1
ATOM 16005 C CA . GLY A 1 2041 ? -18.118 -11.706 4.906 1.00 93.00 2041 GLY A CA 1
ATOM 16006 C C . GLY A 1 2041 ? -18.862 -11.789 3.583 1.00 93.00 2041 GLY A C 1
ATOM 16007 O O . GLY A 1 2041 ? -18.722 -10.904 2.739 1.00 93.00 2041 GLY A O 1
ATOM 16008 N N . THR A 1 2042 ? -19.660 -12.837 3.372 1.00 93.94 2042 THR A N 1
ATOM 16009 C CA . THR A 1 2042 ? -20.363 -12.971 2.086 1.00 93.94 2042 THR A CA 1
ATOM 16010 C C . THR A 1 2042 ? -21.445 -11.906 1.868 1.00 93.94 2042 THR A C 1
ATOM 16012 O O . THR A 1 2042 ? -21.442 -11.320 0.784 1.00 93.94 2042 THR A O 1
ATOM 16015 N N . PRO A 1 2043 ? -22.314 -11.569 2.846 1.00 95.31 2043 PRO A N 1
ATOM 16016 C CA . PRO A 1 2043 ? -23.395 -10.611 2.612 1.00 95.31 2043 PRO A CA 1
ATOM 16017 C C . PRO A 1 2043 ? -22.941 -9.249 2.089 1.00 95.31 2043 PRO A C 1
ATOM 16019 O O . PRO A 1 2043 ? -23.477 -8.770 1.091 1.00 95.31 2043 PRO A O 1
ATOM 16022 N N . ILE A 1 2044 ? -21.899 -8.658 2.682 1.00 95.00 2044 ILE A N 1
ATOM 16023 C CA . ILE A 1 2044 ? -21.411 -7.338 2.259 1.00 95.00 2044 ILE A CA 1
ATOM 16024 C C . ILE A 1 2044 ? -20.854 -7.353 0.822 1.00 95.00 2044 ILE A C 1
ATOM 16026 O O . ILE A 1 2044 ? -20.970 -6.356 0.113 1.00 95.00 2044 ILE A O 1
ATOM 16030 N N . ASN A 1 2045 ? -20.354 -8.498 0.331 1.00 95.19 2045 ASN A N 1
ATOM 16031 C CA . ASN A 1 2045 ? -19.924 -8.645 -1.066 1.00 95.19 2045 ASN A CA 1
ATOM 16032 C C . ASN A 1 2045 ? -21.098 -8.490 -2.044 1.00 95.19 2045 ASN A C 1
ATOM 16034 O O . ASN A 1 2045 ? -20.953 -7.832 -3.071 1.00 95.19 2045 ASN A O 1
ATOM 16038 N N . TYR A 1 2046 ? -22.248 -9.091 -1.721 1.00 96.56 2046 TYR A N 1
ATOM 16039 C CA . TYR A 1 2046 ? -23.464 -9.038 -2.538 1.00 96.56 2046 TYR A CA 1
ATOM 16040 C C . TYR A 1 2046 ? -24.147 -7.666 -2.465 1.00 96.56 2046 TYR A C 1
ATOM 16042 O O . TYR A 1 2046 ? -24.641 -7.180 -3.480 1.00 96.56 2046 TYR A O 1
ATOM 16050 N N . MET A 1 2047 ? -24.118 -7.009 -1.301 1.00 95.12 2047 MET A N 1
ATOM 16051 C CA . MET A 1 2047 ? -24.616 -5.634 -1.148 1.00 95.12 2047 MET A CA 1
ATOM 16052 C C . MET A 1 2047 ? -23.778 -4.644 -1.980 1.00 95.12 2047 MET A C 1
ATOM 16054 O O . MET A 1 2047 ? -24.337 -3.874 -2.756 1.00 95.12 2047 MET A O 1
ATOM 16058 N N . HIS A 1 2048 ? -22.438 -4.727 -1.948 1.00 94.12 2048 HIS A N 1
ATOM 16059 C CA . HIS A 1 2048 ? -21.575 -3.924 -2.841 1.00 94.12 2048 HIS A CA 1
ATOM 16060 C C . HIS A 1 2048 ? -21.769 -4.236 -4.330 1.00 94.12 2048 HIS A C 1
ATOM 16062 O O . HIS A 1 2048 ? -21.662 -3.339 -5.163 1.00 94.12 2048 HIS A O 1
ATOM 16068 N N . ALA A 1 2049 ? -22.106 -5.483 -4.669 1.00 93.50 2049 ALA A N 1
ATOM 16069 C CA . ALA A 1 2049 ? -22.499 -5.885 -6.021 1.00 93.50 2049 ALA A CA 1
ATOM 16070 C C . ALA A 1 2049 ? -23.893 -5.358 -6.440 1.00 93.50 2049 ALA A C 1
ATOM 16072 O O . ALA A 1 2049 ? -24.302 -5.525 -7.589 1.00 93.50 2049 ALA A O 1
ATOM 16073 N N . GLY A 1 2050 ? -24.636 -4.733 -5.520 1.00 91.75 2050 GLY A N 1
ATOM 16074 C CA . GLY A 1 2050 ? -25.955 -4.158 -5.764 1.00 91.75 2050 GLY A CA 1
ATOM 16075 C C . GLY A 1 2050 ? -27.098 -5.172 -5.824 1.00 91.75 2050 GLY A C 1
ATOM 16076 O O . GLY A 1 2050 ? -28.088 -4.886 -6.496 1.00 91.75 2050 GLY A O 1
ATOM 16077 N N . ALA A 1 2051 ? -26.970 -6.331 -5.167 1.00 95.12 2051 ALA A N 1
ATOM 16078 C CA . ALA A 1 2051 ? -28.031 -7.338 -5.092 1.00 95.12 2051 ALA A CA 1
ATOM 16079 C C . ALA A 1 2051 ? -29.264 -6.783 -4.344 1.00 95.12 2051 ALA A C 1
ATOM 16081 O O . ALA A 1 2051 ? -29.109 -6.373 -3.192 1.00 95.12 2051 ALA A O 1
ATOM 16082 N N . PRO A 1 2052 ? -30.485 -6.795 -4.925 1.00 94.44 2052 PRO A N 1
ATOM 16083 C CA . PRO A 1 2052 ? -31.664 -6.224 -4.266 1.00 94.44 2052 PRO A CA 1
ATOM 16084 C C . PRO A 1 2052 ? -32.029 -6.938 -2.960 1.00 94.44 2052 PRO A C 1
ATOM 16086 O O . PRO A 1 2052 ? -32.451 -6.283 -2.011 1.00 94.44 2052 PRO A O 1
ATOM 16089 N N . ALA A 1 2053 ? -31.824 -8.258 -2.895 1.00 96.69 2053 ALA A N 1
ATOM 16090 C CA . ALA A 1 2053 ? -31.849 -9.011 -1.647 1.00 96.69 2053 ALA A CA 1
ATOM 16091 C C . ALA A 1 2053 ? -30.945 -10.251 -1.682 1.00 96.69 2053 ALA A C 1
ATOM 16093 O O . ALA A 1 2053 ? -30.668 -10.824 -2.738 1.00 96.69 2053 ALA A O 1
ATOM 16094 N N . LEU A 1 2054 ? -30.527 -10.682 -0.494 1.00 97.94 2054 LEU A N 1
ATOM 16095 C CA . LEU A 1 2054 ? -29.792 -11.911 -0.233 1.00 97.94 2054 LEU A CA 1
ATOM 16096 C C . LEU A 1 2054 ? -30.417 -12.621 0.975 1.00 97.94 2054 LEU A C 1
ATOM 16098 O O . LEU A 1 2054 ? -30.437 -12.059 2.068 1.00 97.94 2054 LEU A O 1
ATOM 16102 N N . VAL A 1 2055 ? -30.854 -13.868 0.805 1.00 98.44 2055 VAL A N 1
ATOM 16103 C CA . VAL A 1 2055 ? -31.252 -14.743 1.922 1.00 98.44 2055 VAL A CA 1
ATOM 16104 C C . VAL A 1 2055 ? -30.113 -15.709 2.225 1.00 98.44 2055 VAL A C 1
ATOM 16106 O O . VAL A 1 2055 ? -29.618 -16.384 1.321 1.00 98.44 2055 VAL A O 1
ATOM 16109 N N . ALA A 1 2056 ? -29.678 -15.761 3.482 1.00 97.50 2056 ALA A N 1
ATOM 16110 C CA . ALA A 1 2056 ? -28.494 -16.509 3.906 1.00 97.50 2056 ALA A CA 1
ATOM 16111 C C . ALA A 1 2056 ? -28.592 -16.927 5.389 1.00 97.50 2056 ALA A C 1
ATOM 16113 O O . ALA A 1 2056 ? -29.387 -16.356 6.137 1.00 97.50 2056 ALA A O 1
ATOM 16114 N N . THR A 1 2057 ? -27.802 -17.915 5.828 1.00 96.88 2057 THR A N 1
ATOM 16115 C CA . THR A 1 2057 ? -27.871 -18.461 7.201 1.00 96.88 2057 THR A CA 1
ATOM 16116 C C . THR A 1 2057 ? -26.725 -17.969 8.087 1.00 96.88 2057 THR A C 1
ATOM 16118 O O . THR A 1 2057 ? -25.563 -18.129 7.718 1.00 96.88 2057 THR A O 1
ATOM 16121 N N . LEU A 1 2058 ? -27.027 -17.424 9.269 1.00 95.56 2058 LEU A N 1
ATOM 16122 C CA . LEU A 1 2058 ? -26.038 -16.859 10.205 1.00 95.56 2058 LEU A CA 1
ATOM 16123 C C . LEU A 1 2058 ? -25.038 -17.874 10.796 1.00 95.56 2058 LEU A C 1
ATOM 16125 O O . LEU A 1 2058 ? -23.950 -17.470 11.205 1.00 95.56 2058 LEU A O 1
ATOM 16129 N N . TRP A 1 2059 ? -25.393 -19.160 10.847 1.00 95.38 2059 TRP A N 1
ATOM 16130 C CA . TRP A 1 2059 ? -24.571 -20.263 11.370 1.00 95.38 2059 TRP A CA 1
ATOM 16131 C C . TRP A 1 2059 ? -24.913 -21.589 10.656 1.00 95.38 2059 TRP A C 1
ATOM 16133 O O . TRP A 1 2059 ? -25.621 -21.578 9.640 1.00 95.38 2059 TRP A O 1
ATOM 16143 N N . ASP A 1 2060 ? -24.410 -22.733 11.134 1.00 93.75 2060 ASP A N 1
ATOM 16144 C CA . ASP A 1 2060 ? -24.604 -24.025 10.467 1.00 93.75 2060 ASP A CA 1
ATOM 16145 C C . ASP A 1 2060 ? -25.943 -24.692 10.824 1.00 93.75 2060 ASP A C 1
ATOM 16147 O O . ASP A 1 2060 ? -26.333 -24.844 11.988 1.00 93.75 2060 ASP A O 1
ATOM 16151 N N . VAL A 1 2061 ? -26.629 -25.162 9.786 1.00 91.06 2061 VAL A N 1
ATOM 16152 C CA . VAL A 1 2061 ? -27.965 -25.766 9.849 1.00 91.06 2061 VAL A CA 1
ATOM 16153 C C . VAL A 1 2061 ? -27.926 -27.235 9.419 1.00 91.06 2061 VAL A C 1
ATOM 16155 O O . VAL A 1 2061 ? -26.910 -27.741 8.950 1.00 91.06 2061 VAL A O 1
ATOM 16158 N N . THR A 1 2062 ? -29.028 -27.955 9.627 1.00 88.31 2062 THR A N 1
ATOM 16159 C CA . THR A 1 2062 ? -29.128 -29.401 9.342 1.00 88.31 2062 THR A CA 1
ATOM 16160 C C . THR A 1 2062 ? -29.943 -29.668 8.077 1.00 88.31 2062 THR A C 1
ATOM 16162 O O . THR A 1 2062 ? -30.903 -28.944 7.796 1.00 88.31 2062 THR A O 1
ATOM 16165 N N . ASP A 1 2063 ? -29.564 -30.707 7.320 1.00 80.56 2063 ASP A N 1
ATOM 16166 C CA . ASP A 1 2063 ? -30.284 -31.148 6.118 1.00 80.56 2063 ASP A CA 1
ATOM 16167 C C . ASP A 1 2063 ? -31.747 -31.483 6.438 1.00 80.56 2063 ASP A C 1
ATOM 16169 O O . ASP A 1 2063 ? -32.087 -31.818 7.576 1.00 80.56 2063 ASP A O 1
ATOM 16173 N N . LYS A 1 2064 ? -32.629 -31.392 5.433 1.00 87.31 2064 LYS A N 1
ATOM 16174 C CA . LYS A 1 2064 ? -34.092 -31.566 5.532 1.00 87.31 2064 LYS A CA 1
ATOM 16175 C C . LYS A 1 2064 ? -34.819 -30.487 6.329 1.00 87.31 2064 LYS A C 1
ATOM 16177 O O . LYS A 1 2064 ? -35.900 -30.088 5.914 1.00 87.31 2064 LYS A O 1
ATOM 16182 N N . ASP A 1 2065 ? -34.270 -29.994 7.437 1.00 91.38 2065 ASP A N 1
ATOM 16183 C CA . ASP A 1 2065 ? -34.929 -28.941 8.222 1.00 91.38 2065 ASP A CA 1
ATOM 16184 C C . ASP A 1 2065 ? -34.741 -27.559 7.576 1.00 91.38 2065 ASP A C 1
ATOM 16186 O O . ASP A 1 2065 ? -35.706 -26.808 7.454 1.00 91.38 2065 ASP A O 1
ATOM 16190 N N . ILE A 1 2066 ? -33.548 -27.269 7.034 1.00 93.94 2066 ILE A N 1
ATOM 16191 C CA . ILE A 1 2066 ? -33.364 -26.098 6.159 1.00 93.94 2066 ILE A CA 1
ATOM 16192 C C . ILE A 1 2066 ? -34.088 -26.262 4.810 1.00 93.94 2066 ILE A C 1
ATOM 16194 O O . ILE A 1 2066 ? -34.618 -25.287 4.279 1.00 93.94 2066 ILE A O 1
ATOM 16198 N N . ASP A 1 2067 ? -34.196 -27.492 4.287 1.00 95.25 2067 ASP A N 1
ATOM 16199 C CA . ASP A 1 2067 ? -34.942 -27.759 3.049 1.00 95.25 2067 ASP A CA 1
ATOM 16200 C C . ASP A 1 2067 ? -36.438 -27.418 3.235 1.00 95.25 2067 ASP A C 1
ATOM 16202 O O . ASP A 1 2067 ? -37.037 -26.774 2.377 1.00 95.25 2067 ASP A O 1
ATOM 16206 N N . ARG A 1 2068 ? -37.035 -27.755 4.391 1.00 95.50 2068 ARG A N 1
ATOM 16207 C CA . ARG A 1 2068 ? -38.412 -27.358 4.755 1.00 95.50 2068 ARG A CA 1
ATOM 16208 C C . ARG A 1 2068 ? -38.591 -25.846 4.806 1.00 95.50 2068 ARG A C 1
ATOM 16210 O O . ARG A 1 2068 ? -39.588 -25.340 4.295 1.00 95.50 2068 ARG A O 1
ATOM 16217 N N . PHE A 1 2069 ? -37.643 -25.127 5.408 1.00 96.75 2069 PHE A N 1
ATOM 16218 C CA . PHE A 1 2069 ? -37.655 -23.664 5.428 1.00 96.75 2069 PHE A CA 1
ATOM 16219 C C . PHE A 1 2069 ? -37.614 -23.083 4.007 1.00 96.75 2069 PHE A C 1
ATOM 16221 O O . PHE A 1 2069 ? -38.417 -22.207 3.679 1.00 96.75 2069 PHE A O 1
ATOM 16228 N N . ALA A 1 2070 ? -36.716 -23.583 3.155 1.00 96.56 2070 ALA A N 1
ATOM 16229 C CA . ALA A 1 2070 ? -36.567 -23.104 1.787 1.00 96.56 2070 ALA A CA 1
ATOM 16230 C C . ALA A 1 2070 ? -37.820 -23.407 0.945 1.00 96.56 2070 ALA A C 1
ATOM 16232 O O . ALA A 1 2070 ? -38.378 -22.487 0.351 1.00 96.56 2070 ALA A O 1
ATOM 16233 N N . GLN A 1 2071 ? -38.340 -24.642 0.985 1.00 95.69 2071 GLN A N 1
ATOM 16234 C CA . GLN A 1 2071 ? -39.599 -25.012 0.326 1.00 95.69 2071 GLN A CA 1
ATOM 16235 C C . GLN A 1 2071 ? -40.763 -24.128 0.801 1.00 95.69 2071 GLN A C 1
ATOM 16237 O O . GLN A 1 2071 ? -41.432 -23.509 -0.025 1.00 95.69 2071 GLN A O 1
ATOM 16242 N N . SER A 1 2072 ? -40.962 -23.998 2.118 1.00 96.44 2072 SER A N 1
ATOM 16243 C CA . SER A 1 2072 ? -41.989 -23.118 2.692 1.00 96.44 2072 SER A CA 1
ATOM 16244 C C . SER A 1 2072 ? -41.826 -21.671 2.220 1.00 96.44 2072 SER A C 1
ATOM 16246 O O . SER A 1 2072 ? -42.823 -21.002 1.954 1.00 96.44 2072 SER A O 1
ATOM 16248 N N . THR A 1 2073 ? -40.591 -21.181 2.080 1.00 96.94 2073 THR A N 1
ATOM 16249 C CA . THR A 1 2073 ? -40.326 -19.818 1.602 1.00 96.94 2073 THR A CA 1
ATOM 16250 C C . THR A 1 2073 ? -40.755 -19.668 0.146 1.00 96.94 2073 THR A C 1
ATOM 16252 O O . THR A 1 2073 ? -41.474 -18.726 -0.175 1.00 96.94 2073 THR A O 1
ATOM 16255 N N . PHE A 1 2074 ? -40.402 -20.613 -0.729 1.00 96.25 2074 PHE A N 1
ATOM 16256 C CA . PHE A 1 2074 ? -40.801 -20.577 -2.139 1.00 96.25 2074 PHE A CA 1
ATOM 16257 C C . PHE A 1 2074 ? -42.318 -20.732 -2.333 1.00 96.25 2074 PHE A C 1
ATOM 16259 O O . PHE A 1 2074 ? -42.878 -20.097 -3.226 1.00 96.25 2074 PHE A O 1
ATOM 16266 N N . GLU A 1 2075 ? -42.986 -21.514 -1.480 1.00 94.69 2075 GLU A N 1
ATOM 16267 C CA . GLU A 1 2075 ? -44.447 -21.675 -1.453 1.00 94.69 2075 GLU A CA 1
ATOM 16268 C C . GLU A 1 2075 ? -45.193 -20.441 -0.914 1.00 94.69 2075 GLU A C 1
ATOM 16270 O O . GLU A 1 2075 ? -46.307 -20.154 -1.352 1.00 94.69 2075 GLU A O 1
ATOM 16275 N N . HIS A 1 2076 ? -44.609 -19.699 0.035 1.00 94.00 2076 HIS A N 1
ATOM 16276 C CA . HIS A 1 2076 ? -45.186 -18.450 0.552 1.00 94.00 2076 HIS A CA 1
ATOM 16277 C C . HIS A 1 2076 ? -44.876 -17.230 -0.317 1.00 94.00 2076 HIS A C 1
ATOM 16279 O O . HIS A 1 2076 ? -45.635 -16.267 -0.273 1.00 94.00 2076 HIS A O 1
ATOM 16285 N N . TRP A 1 2077 ? -43.782 -17.261 -1.081 1.00 94.19 2077 TRP A N 1
ATOM 16286 C CA . TRP A 1 2077 ? -43.378 -16.204 -2.015 1.00 94.19 2077 TRP A CA 1
ATOM 16287 C C . TRP A 1 2077 ? -44.045 -16.339 -3.396 1.00 94.19 2077 TRP A C 1
ATOM 16289 O O . TRP A 1 2077 ? -43.987 -15.419 -4.202 1.00 94.19 2077 TRP A O 1
ATOM 16299 N N . GLY A 1 2078 ? -44.672 -17.486 -3.682 1.00 90.94 2078 GLY A N 1
ATOM 16300 C CA . GLY A 1 2078 ? -45.313 -17.771 -4.970 1.00 90.94 2078 GLY A CA 1
ATOM 16301 C C . GLY A 1 2078 ? -44.361 -18.273 -6.061 1.00 90.94 2078 GLY A C 1
ATOM 16302 O O . GLY A 1 2078 ? -44.789 -18.457 -7.198 1.00 90.94 2078 GLY A O 1
ATOM 16303 N N . LEU A 1 2079 ? -43.088 -18.538 -5.740 1.00 91.25 2079 LEU A N 1
ATOM 16304 C CA . LEU A 1 2079 ? -42.124 -19.116 -6.682 1.00 91.25 2079 LEU A CA 1
ATOM 16305 C C . LEU A 1 2079 ? -42.494 -20.564 -7.033 1.00 91.25 2079 LEU A C 1
ATOM 16307 O O . LEU A 1 2079 ? -42.510 -20.935 -8.209 1.00 91.25 2079 LEU A O 1
ATOM 16311 N N . MET A 1 2080 ? -42.824 -21.362 -6.017 1.00 88.50 2080 MET A N 1
ATOM 16312 C CA . MET A 1 2080 ? -43.294 -22.741 -6.152 1.00 88.50 2080 MET A CA 1
ATOM 16313 C C . MET A 1 2080 ? -44.767 -22.830 -5.756 1.00 88.50 2080 MET A C 1
ATOM 16315 O O . MET A 1 2080 ? -45.234 -22.116 -4.871 1.00 88.50 2080 MET A O 1
ATOM 16319 N N . ASN A 1 2081 ? -45.511 -23.717 -6.412 1.00 78.00 2081 ASN A N 1
ATOM 16320 C CA . ASN A 1 2081 ? -46.907 -23.958 -6.063 1.00 78.00 2081 ASN A CA 1
ATOM 16321 C C . ASN A 1 2081 ? -46.958 -24.844 -4.808 1.00 78.00 2081 ASN A C 1
ATOM 16323 O O . ASN A 1 2081 ? -46.277 -25.868 -4.767 1.00 78.00 2081 ASN A O 1
ATOM 16327 N N . LYS A 1 2082 ? -47.796 -24.492 -3.824 1.00 64.00 2082 LYS A N 1
ATOM 16328 C CA . LYS A 1 2082 ? -48.068 -25.353 -2.661 1.00 64.00 2082 LYS A CA 1
ATOM 16329 C C . LYS A 1 2082 ? -48.496 -26.743 -3.125 1.00 64.00 2082 LYS A C 1
ATOM 16331 O O . LYS A 1 2082 ? -49.408 -26.861 -3.948 1.00 64.00 2082 LYS A O 1
ATOM 16336 N N . ALA A 1 2083 ? -47.865 -27.783 -2.582 1.00 52.28 2083 ALA A N 1
ATOM 16337 C CA . ALA A 1 2083 ? -48.287 -29.153 -2.839 1.00 52.28 2083 ALA A CA 1
ATOM 16338 C C . ALA A 1 2083 ? -49.768 -29.330 -2.433 1.00 52.28 2083 ALA A C 1
ATOM 16340 O O . ALA A 1 2083 ? -50.173 -28.821 -1.380 1.00 52.28 2083 ALA A O 1
ATOM 16341 N N . PRO A 1 2084 ? -50.601 -30.028 -3.231 1.00 43.88 2084 PRO A N 1
ATOM 16342 C CA . PRO A 1 2084 ? -51.967 -30.332 -2.825 1.00 43.88 2084 PRO A CA 1
ATOM 16343 C C . PRO A 1 2084 ? -51.904 -31.175 -1.550 1.00 43.88 2084 PRO A C 1
ATOM 16345 O O . PRO A 1 2084 ? -51.340 -32.266 -1.567 1.00 43.88 2084 PRO A O 1
ATOM 16348 N N . ALA A 1 2085 ? -52.432 -30.641 -0.445 1.00 40.41 2085 ALA A N 1
ATOM 16349 C CA . ALA A 1 2085 ? -52.242 -31.212 0.885 1.00 40.41 2085 ALA A CA 1
ATOM 16350 C C . ALA A 1 2085 ? -52.612 -32.703 0.905 1.00 40.41 2085 ALA A C 1
ATOM 16352 O O . ALA A 1 2085 ? -53.773 -33.056 0.684 1.00 40.41 2085 ALA A O 1
ATOM 16353 N N . GLU A 1 2086 ? -51.621 -33.565 1.156 1.00 35.75 2086 GLU A N 1
ATOM 16354 C CA . GLU A 1 2086 ? -51.788 -35.016 1.100 1.00 35.75 2086 GLU A CA 1
ATOM 16355 C C . GLU A 1 2086 ? -52.718 -35.494 2.218 1.00 35.75 2086 GLU A C 1
ATOM 16357 O O . GLU A 1 2086 ? -52.314 -35.796 3.343 1.00 35.75 2086 GLU A O 1
ATOM 16362 N N . THR A 1 2087 ? -54.007 -35.585 1.895 1.00 36.69 2087 THR A N 1
ATOM 16363 C CA . THR A 1 2087 ? -54.974 -36.295 2.721 1.00 36.69 2087 THR A CA 1
ATOM 16364 C C . THR A 1 2087 ? -54.548 -37.756 2.814 1.00 36.69 2087 THR A C 1
ATOM 16366 O O . THR A 1 2087 ? -54.542 -38.453 1.802 1.00 36.69 2087 THR A O 1
ATOM 16369 N N . THR A 1 2088 ? -54.203 -38.161 4.038 1.00 32.00 2088 THR A N 1
ATOM 16370 C CA . THR A 1 2088 ? -54.010 -39.511 4.608 1.00 32.00 2088 THR A CA 1
ATOM 16371 C C . THR A 1 2088 ? -54.287 -40.741 3.715 1.00 32.00 2088 THR A C 1
ATOM 16373 O O . THR A 1 2088 ? -55.285 -40.761 2.998 1.00 32.00 2088 THR A O 1
ATOM 16376 N N . PRO A 1 2089 ? -53.479 -41.819 3.849 1.00 34.41 2089 PRO A N 1
ATOM 16377 C CA . PRO A 1 2089 ? -53.288 -42.891 2.858 1.00 34.41 2089 PRO A CA 1
ATOM 16378 C C . PRO A 1 2089 ? -54.552 -43.534 2.239 1.00 34.41 2089 PRO A C 1
ATOM 16380 O O . PRO A 1 2089 ? -55.615 -43.581 2.862 1.00 34.41 2089 PRO A O 1
ATOM 16383 N N . PRO A 1 2090 ? -54.438 -44.068 1.003 1.00 36.41 2090 PRO A N 1
ATOM 16384 C CA . PRO A 1 2090 ? -55.562 -44.267 0.083 1.00 36.41 2090 PRO A CA 1
ATOM 16385 C C . PRO A 1 2090 ? -56.602 -45.281 0.586 1.00 36.41 2090 PRO A C 1
ATOM 16387 O O . PRO A 1 2090 ? -56.414 -46.492 0.490 1.00 36.41 2090 PRO A O 1
ATOM 16390 N N . GLY A 1 2091 ? -57.731 -44.762 1.089 1.00 33.78 2091 GLY A N 1
ATOM 16391 C CA . GLY A 1 2091 ? -58.727 -45.541 1.837 1.00 33.78 2091 GLY A CA 1
ATOM 16392 C C . GLY A 1 2091 ? -60.190 -45.465 1.373 1.00 33.78 2091 GLY A C 1
ATOM 16393 O O . GLY A 1 2091 ? -61.036 -46.052 2.045 1.00 33.78 2091 GLY A O 1
ATOM 16394 N N . ARG A 1 2092 ? -60.530 -44.768 0.272 1.00 30.81 2092 ARG A N 1
ATOM 16395 C CA . ARG A 1 2092 ? -61.853 -44.843 -0.409 1.00 30.81 2092 ARG A CA 1
ATOM 16396 C C . ARG A 1 2092 ? -61.822 -44.234 -1.830 1.00 30.81 2092 ARG A C 1
ATOM 16398 O O . ARG A 1 2092 ? -61.111 -43.253 -2.031 1.00 30.81 2092 ARG A O 1
ATOM 16405 N N . PRO A 1 2093 ? -62.572 -44.777 -2.817 1.00 32.81 2093 PRO A N 1
ATOM 16406 C CA . PRO A 1 2093 ? -62.476 -44.356 -4.222 1.00 32.81 2093 PRO A CA 1
ATOM 16407 C C . PRO A 1 2093 ? -63.629 -43.451 -4.722 1.00 32.81 2093 PRO A C 1
ATOM 16409 O O . PRO A 1 2093 ? -64.749 -43.552 -4.234 1.00 32.81 2093 PRO A O 1
ATOM 16412 N N . LYS A 1 2094 ? -63.358 -42.705 -5.814 1.00 28.95 2094 LYS A N 1
ATOM 16413 C CA . LYS A 1 2094 ? -64.291 -41.970 -6.718 1.00 28.95 2094 LYS A CA 1
ATOM 16414 C C . LYS A 1 2094 ? -65.056 -40.768 -6.113 1.00 28.95 2094 LYS A C 1
ATOM 16416 O O . LYS A 1 2094 ? -65.910 -40.942 -5.256 1.00 28.95 2094 LYS A O 1
ATOM 16421 N N . GLY A 1 2095 ? -64.840 -39.549 -6.646 1.00 30.08 2095 GLY A N 1
ATOM 16422 C CA . GLY A 1 2095 ? -65.573 -38.355 -6.169 1.00 30.08 2095 GLY A CA 1
ATOM 16423 C C . GLY A 1 2095 ? -65.257 -36.970 -6.777 1.00 30.08 2095 GLY A C 1
ATOM 16424 O O . GLY A 1 2095 ? -65.235 -36.002 -6.030 1.00 30.08 2095 GLY A O 1
ATOM 16425 N N . SER A 1 2096 ? -64.997 -36.863 -8.089 1.00 31.30 2096 SER A N 1
ATOM 16426 C CA . SER A 1 2096 ? -65.031 -35.626 -8.918 1.00 31.30 2096 SER A CA 1
ATOM 16427 C C . SER A 1 2096 ? -64.954 -34.238 -8.219 1.00 31.30 2096 SER A C 1
ATOM 16429 O O . SER A 1 2096 ? -65.985 -33.608 -7.986 1.00 31.30 2096 SER A O 1
ATOM 16431 N N . LYS A 1 2097 ? -63.741 -33.712 -7.958 1.00 30.84 2097 LYS A N 1
ATOM 16432 C CA . LYS A 1 2097 ? -63.505 -32.296 -7.554 1.00 30.84 2097 LYS A CA 1
ATOM 16433 C C . LYS A 1 2097 ? -62.214 -31.659 -8.120 1.00 30.84 2097 LYS A C 1
ATOM 16435 O O . LYS A 1 2097 ? -61.658 -30.740 -7.528 1.00 30.84 2097 LYS A O 1
ATOM 16440 N N . ALA A 1 2098 ? -61.728 -32.118 -9.275 1.00 31.50 2098 ALA A N 1
ATOM 16441 C CA . ALA A 1 2098 ? -60.427 -31.697 -9.824 1.00 31.50 2098 ALA A CA 1
ATOM 16442 C C . ALA A 1 2098 ? -60.350 -30.231 -10.321 1.00 31.50 2098 ALA A C 1
ATOM 16444 O O . ALA A 1 2098 ? -59.256 -29.718 -10.532 1.00 31.50 2098 ALA A O 1
ATOM 16445 N N . THR A 1 2099 ? -61.480 -29.544 -10.514 1.00 30.69 2099 THR A N 1
ATOM 16446 C CA . THR A 1 2099 ? -61.547 -28.226 -11.179 1.00 30.69 2099 THR A CA 1
ATOM 16447 C C . THR A 1 2099 ? -61.435 -27.011 -10.256 1.00 30.69 2099 THR A C 1
ATOM 16449 O O . THR A 1 2099 ? -61.137 -25.922 -10.735 1.00 30.69 2099 THR A O 1
ATOM 16452 N N . ASN A 1 2100 ? -61.650 -27.154 -8.944 1.00 29.59 2100 ASN A N 1
ATOM 16453 C CA . ASN A 1 2100 ? -61.766 -25.995 -8.041 1.00 29.59 2100 ASN A CA 1
ATOM 16454 C C . ASN A 1 2100 ? -60.430 -25.521 -7.436 1.00 29.59 2100 ASN A C 1
ATOM 16456 O O . ASN A 1 2100 ? -60.400 -24.481 -6.784 1.00 29.59 2100 ASN A O 1
ATOM 16460 N N . ALA A 1 2101 ? -59.326 -26.245 -7.648 1.00 31.30 2101 ALA A N 1
ATOM 16461 C CA . ALA A 1 2101 ? -58.026 -25.892 -7.069 1.00 31.30 2101 ALA A CA 1
ATOM 16462 C C . ALA A 1 2101 ? -57.414 -24.607 -7.668 1.00 31.30 2101 ALA A C 1
ATOM 16464 O O . ALA A 1 2101 ? -56.722 -23.875 -6.967 1.00 31.30 2101 ALA A O 1
ATOM 16465 N N . LEU A 1 2102 ? -57.688 -24.309 -8.944 1.00 27.73 2102 LEU A N 1
ATOM 16466 C CA . LEU A 1 2102 ? -57.074 -23.180 -9.659 1.00 27.73 2102 LEU A CA 1
ATOM 16467 C C . LEU A 1 2102 ? -57.648 -21.805 -9.276 1.00 27.73 2102 LEU A C 1
ATOM 16469 O O . LEU A 1 2102 ? -56.939 -20.809 -9.378 1.00 27.73 2102 LEU A O 1
ATOM 16473 N N . GLN A 1 2103 ? -58.899 -21.728 -8.810 1.00 29.50 2103 GLN A N 1
ATOM 16474 C CA . GLN A 1 2103 ? -59.526 -20.444 -8.460 1.00 29.50 2103 GLN A CA 1
ATOM 16475 C C . GLN A 1 2103 ? -59.057 -19.878 -7.111 1.00 29.50 2103 GLN A C 1
ATOM 16477 O O . GLN A 1 2103 ? -59.160 -18.676 -6.892 1.00 29.50 2103 GLN A O 1
ATOM 16482 N N . HIS A 1 2104 ? -58.505 -20.705 -6.217 1.00 32.91 2104 HIS A N 1
ATOM 16483 C CA . HIS A 1 2104 ? -58.108 -20.255 -4.878 1.00 32.91 2104 HIS A CA 1
ATOM 16484 C C . HIS A 1 2104 ? -56.778 -19.482 -4.820 1.00 32.91 2104 HIS A C 1
ATOM 16486 O O . HIS A 1 2104 ? -56.445 -18.960 -3.762 1.00 32.91 2104 HIS A O 1
ATOM 16492 N N . LEU A 1 2105 ? -56.034 -19.390 -5.931 1.00 36.22 2105 LEU A N 1
ATOM 16493 C CA . LEU A 1 2105 ? -54.746 -18.683 -6.009 1.00 36.22 2105 LEU A CA 1
ATOM 16494 C C . LEU A 1 2105 ? -54.843 -17.256 -6.581 1.00 36.22 2105 LEU A C 1
ATOM 16496 O O . LEU A 1 2105 ? -53.867 -16.521 -6.515 1.00 36.22 2105 LEU A O 1
ATOM 16500 N N . GLN A 1 2106 ? -55.995 -16.838 -7.119 1.00 35.84 2106 GLN A N 1
ATOM 16501 C CA . GLN A 1 2106 ? -56.188 -15.493 -7.695 1.00 35.84 2106 GLN A CA 1
ATOM 16502 C C . GLN A 1 2106 ? -56.702 -14.448 -6.680 1.00 35.84 2106 GLN A C 1
ATOM 16504 O O . GLN A 1 2106 ? -57.266 -13.433 -7.083 1.00 35.84 2106 GLN A O 1
ATOM 16509 N N . GLY A 1 2107 ? -56.557 -14.698 -5.372 1.00 42.44 2107 GLY A N 1
ATOM 16510 C CA . GLY A 1 2107 ? -57.134 -13.851 -4.316 1.00 42.44 2107 GLY A CA 1
ATOM 16511 C C . GLY A 1 2107 ? -56.284 -13.647 -3.056 1.00 42.44 2107 GLY A C 1
ATOM 16512 O O . GLY A 1 2107 ? -56.794 -13.061 -2.106 1.00 42.44 2107 GLY A O 1
ATOM 16513 N N . ASP A 1 2108 ? -55.033 -14.119 -3.029 1.00 51.81 2108 ASP A N 1
ATOM 16514 C CA . ASP A 1 2108 ? -54.062 -13.766 -1.981 1.00 51.81 2108 ASP A CA 1
ATOM 16515 C C . ASP A 1 2108 ? -53.203 -12.581 -2.464 1.00 51.81 2108 ASP A C 1
ATOM 16517 O O . ASP A 1 2108 ? -52.724 -12.584 -3.600 1.00 51.81 2108 ASP A O 1
ATOM 16521 N N . ASP A 1 2109 ? -52.988 -11.583 -1.600 1.00 64.75 2109 ASP A N 1
ATOM 16522 C CA . ASP A 1 2109 ? -52.112 -10.436 -1.882 1.00 64.75 2109 ASP A CA 1
ATOM 16523 C C . ASP A 1 2109 ? -50.659 -10.895 -2.152 1.00 64.75 2109 ASP A C 1
ATOM 16525 O O . ASP A 1 2109 ? -50.171 -11.805 -1.467 1.00 64.75 2109 ASP A O 1
ATOM 16529 N N . PRO A 1 2110 ? -49.918 -10.261 -3.087 1.00 78.19 2110 PRO A N 1
ATOM 16530 C CA . PRO A 1 2110 ? -48.534 -10.630 -3.377 1.00 78.19 2110 PRO A CA 1
ATOM 16531 C C . PRO A 1 2110 ? -47.648 -10.482 -2.131 1.00 78.19 2110 PRO A C 1
ATOM 16533 O O . PRO A 1 2110 ? -47.644 -9.455 -1.451 1.00 78.19 2110 PRO A O 1
ATOM 16536 N N . VAL A 1 2111 ? -46.880 -11.528 -1.822 1.00 88.00 2111 VAL A N 1
ATOM 16537 C CA . VAL A 1 2111 ? -46.073 -11.624 -0.598 1.00 88.00 2111 VAL A CA 1
ATOM 16538 C C . VAL A 1 2111 ? -44.618 -11.264 -0.901 1.00 88.00 2111 VAL A C 1
ATOM 16540 O O . VAL A 1 2111 ? -44.033 -11.798 -1.837 1.00 88.00 2111 VAL A O 1
ATOM 16543 N N . GLY A 1 2112 ? -44.012 -10.395 -0.088 1.00 91.75 2112 GLY A N 1
ATOM 16544 C CA . GLY A 1 2112 ? -42.582 -10.078 -0.183 1.00 91.75 2112 GLY A CA 1
ATOM 16545 C C . GLY A 1 2112 ? -41.692 -11.222 0.317 1.00 91.75 2112 GLY A C 1
ATOM 16546 O O . GLY A 1 2112 ? -42.083 -11.979 1.206 1.00 91.75 2112 GLY A O 1
ATOM 16547 N N . LEU A 1 2113 ? -40.482 -11.347 -0.230 1.00 95.44 2113 LEU A N 1
ATOM 16548 C CA . LEU A 1 2113 ? -39.493 -12.370 0.138 1.00 95.44 2113 LEU A CA 1
ATOM 16549 C C . LEU A 1 2113 ? -39.164 -12.358 1.641 1.00 95.44 2113 LEU A C 1
ATOM 16551 O O . LEU A 1 2113 ? -39.045 -13.409 2.264 1.00 95.44 2113 LEU A O 1
ATOM 16555 N N . ASP A 1 2114 ? -39.082 -11.170 2.234 1.00 94.69 2114 ASP A N 1
ATOM 16556 C CA . ASP A 1 2114 ? -38.907 -10.937 3.668 1.00 94.69 2114 ASP A CA 1
ATOM 16557 C C . ASP A 1 2114 ? -40.090 -11.478 4.493 1.00 94.69 2114 ASP A C 1
ATOM 16559 O O . ASP A 1 2114 ? -39.885 -12.221 5.457 1.00 94.69 2114 ASP A O 1
ATOM 16563 N N . ALA A 1 2115 ? -41.328 -11.218 4.063 1.00 93.50 2115 ALA A N 1
ATOM 16564 C CA . ALA A 1 2115 ? -42.533 -11.775 4.682 1.00 93.50 2115 ALA A CA 1
ATOM 16565 C C . ALA A 1 2115 ? -42.644 -13.302 4.496 1.00 93.50 2115 ALA A C 1
ATOM 16567 O O . ALA A 1 2115 ? -43.125 -14.008 5.386 1.00 93.50 2115 ALA A O 1
ATOM 16568 N N . ALA A 1 2116 ? -42.212 -13.833 3.348 1.00 95.12 2116 ALA A N 1
ATOM 16569 C CA . ALA A 1 2116 ? -42.209 -15.266 3.059 1.00 95.12 2116 ALA A CA 1
ATOM 16570 C C . ALA A 1 2116 ? -41.184 -16.020 3.923 1.00 95.12 2116 ALA A C 1
ATOM 16572 O O . ALA A 1 2116 ? -41.513 -17.067 4.489 1.00 95.12 2116 ALA A O 1
ATOM 16573 N N . VAL A 1 2117 ? -39.982 -15.457 4.097 1.00 96.75 2117 VAL A N 1
ATOM 16574 C CA . VAL A 1 2117 ? -38.958 -15.951 5.032 1.00 96.75 2117 VAL A CA 1
ATOM 16575 C C . VAL A 1 2117 ? -39.482 -15.914 6.469 1.00 96.75 2117 VAL A C 1
ATOM 16577 O O . VAL A 1 2117 ? -39.424 -16.933 7.157 1.00 96.75 2117 VAL A O 1
ATOM 16580 N N . ALA A 1 2118 ? -40.056 -14.789 6.913 1.00 94.94 2118 ALA A N 1
ATOM 16581 C CA . ALA A 1 2118 ? -40.559 -14.622 8.279 1.00 94.94 2118 ALA A CA 1
ATOM 16582 C C . ALA A 1 2118 ? -41.634 -15.659 8.655 1.00 94.94 2118 ALA A C 1
ATOM 16584 O O . ALA A 1 2118 ? -41.546 -16.281 9.716 1.00 94.94 2118 ALA A O 1
ATOM 16585 N N . LYS A 1 2119 ? -42.601 -15.916 7.760 1.00 93.50 2119 LYS A N 1
ATOM 16586 C CA . LYS A 1 2119 ? -43.603 -16.991 7.914 1.00 93.50 2119 LYS A CA 1
ATOM 16587 C C . LYS A 1 2119 ? -42.937 -18.374 7.992 1.00 93.50 2119 LYS A C 1
ATOM 16589 O O . LYS A 1 2119 ? -43.295 -19.200 8.835 1.00 93.50 2119 LYS A O 1
ATOM 16594 N N . SER A 1 2120 ? -41.933 -18.611 7.149 1.00 96.50 2120 SER A N 1
ATOM 16595 C CA . SER A 1 2120 ? -41.301 -19.924 6.960 1.00 96.50 2120 SER A CA 1
ATOM 16596 C C . SER A 1 2120 ? -40.337 -20.346 8.068 1.00 96.50 2120 SER A C 1
ATOM 16598 O O . SER A 1 2120 ? -40.105 -21.544 8.221 1.00 96.50 2120 SER A O 1
ATOM 16600 N N . ARG A 1 2121 ? -39.856 -19.423 8.918 1.00 94.75 2121 ARG A N 1
ATOM 16601 C CA . ARG A 1 2121 ? -39.105 -19.764 10.151 1.00 94.75 2121 ARG A CA 1
ATOM 16602 C C . ARG A 1 2121 ? -39.853 -20.761 11.050 1.00 94.75 2121 ARG A C 1
ATOM 16604 O O . ARG A 1 2121 ? -39.236 -21.510 11.803 1.00 94.75 2121 ARG A O 1
ATOM 16611 N N . SER A 1 2122 ? -41.187 -20.784 10.965 1.00 91.88 2122 SER A N 1
ATOM 16612 C CA . SER A 1 2122 ? -42.057 -21.685 11.732 1.00 91.88 2122 SER A CA 1
ATOM 16613 C C . SER A 1 2122 ? -42.109 -23.137 11.221 1.00 91.88 2122 SER A C 1
ATOM 16615 O O . SER A 1 2122 ? -42.559 -24.007 11.970 1.00 91.88 2122 SER A O 1
ATOM 16617 N N . ALA A 1 2123 ? -41.639 -23.406 9.993 1.00 94.38 2123 ALA A N 1
ATOM 16618 C CA . ALA A 1 2123 ? -41.653 -24.733 9.364 1.00 94.38 2123 ALA A CA 1
ATOM 16619 C C . ALA A 1 2123 ? -40.504 -25.655 9.830 1.00 94.38 2123 ALA A C 1
ATOM 16621 O O . ALA A 1 2123 ? -40.591 -26.878 9.677 1.00 94.38 2123 ALA A O 1
ATOM 16622 N N . CYS A 1 2124 ? -39.445 -25.082 10.414 1.00 94.75 2124 CYS A N 1
ATOM 16623 C CA . CYS A 1 2124 ? -38.349 -25.827 11.034 1.00 94.75 2124 CYS A CA 1
ATOM 16624 C C . CYS A 1 2124 ? -38.827 -26.601 12.274 1.00 94.75 2124 CYS A C 1
ATOM 16626 O O . CYS A 1 2124 ? -39.602 -26.092 13.088 1.00 94.75 2124 CYS A O 1
ATOM 16628 N N . ILE A 1 2125 ? -38.298 -27.809 12.471 1.00 93.31 2125 ILE A N 1
ATOM 16629 C CA . ILE A 1 2125 ? -38.442 -28.581 13.712 1.00 93.31 2125 ILE A CA 1
ATOM 16630 C C . ILE A 1 2125 ? -37.723 -27.857 14.857 1.00 93.31 2125 ILE A C 1
ATOM 16632 O O . ILE A 1 2125 ? -38.264 -27.770 15.960 1.00 93.31 2125 ILE A O 1
ATOM 16636 N N . LEU A 1 2126 ? -36.519 -27.335 14.599 1.00 93.62 2126 LEU A N 1
ATOM 16637 C CA . LEU A 1 2126 ? -35.762 -26.514 15.550 1.00 93.62 2126 LEU A CA 1
ATOM 16638 C C . LEU A 1 2126 ? -36.070 -25.035 15.284 1.00 93.62 2126 LEU A C 1
ATOM 16640 O O . LEU A 1 2126 ? -35.390 -24.371 14.496 1.00 93.62 2126 LEU A O 1
ATOM 16644 N N . LYS A 1 2127 ? -37.158 -24.548 15.892 1.00 93.12 2127 LYS A N 1
ATOM 16645 C CA . LYS A 1 2127 ? -37.793 -23.245 15.609 1.00 93.12 2127 LYS A CA 1
ATOM 16646 C C . LYS A 1 2127 ? -36.940 -22.023 15.947 1.00 93.12 2127 LYS A C 1
ATOM 16648 O O . LYS A 1 2127 ? -37.272 -20.929 15.490 1.00 93.12 2127 LYS A O 1
ATOM 16653 N N . TYR A 1 2128 ? -35.879 -22.191 16.728 1.00 93.62 2128 TYR A N 1
ATOM 16654 C CA . TYR A 1 2128 ? -34.901 -21.152 17.026 1.00 93.62 2128 TYR A CA 1
ATOM 16655 C C . TYR A 1 2128 ? -33.550 -21.517 16.394 1.00 93.62 2128 TYR A C 1
ATOM 16657 O O . TYR A 1 2128 ? -33.019 -20.743 15.609 1.00 93.62 2128 TYR A O 1
ATOM 16665 N N . LEU A 1 2129 ? -33.021 -22.724 16.613 1.00 93.62 2129 LEU A N 1
ATOM 16666 C CA . LEU A 1 2129 ? -31.673 -23.099 16.168 1.00 93.62 2129 LEU A CA 1
ATOM 16667 C C . LEU A 1 2129 ? -31.536 -23.223 14.644 1.00 93.62 2129 LEU A C 1
ATOM 16669 O O . LEU A 1 2129 ? -30.530 -22.796 14.089 1.00 93.62 2129 LEU A O 1
ATOM 16673 N N . ASN A 1 2130 ? -32.529 -23.795 13.958 1.00 94.31 2130 ASN A N 1
ATOM 16674 C CA . ASN A 1 2130 ? -32.573 -23.810 12.491 1.00 94.31 2130 ASN A CA 1
ATOM 16675 C C . ASN A 1 2130 ? -33.509 -22.709 11.952 1.00 94.31 2130 ASN A C 1
ATOM 16677 O O . ASN A 1 2130 ? -33.300 -22.219 10.849 1.00 94.31 2130 ASN A O 1
ATOM 16681 N N . GLY A 1 2131 ? -34.542 -22.321 12.711 1.00 95.12 2131 GLY A N 1
ATOM 16682 C CA . GLY A 1 2131 ? -35.545 -21.328 12.312 1.00 95.12 2131 GLY A CA 1
ATOM 16683 C C . GLY A 1 2131 ? -35.080 -19.870 12.374 1.00 95.12 2131 GLY A C 1
ATOM 16684 O O . GLY A 1 2131 ? -35.531 -19.076 11.556 1.00 95.12 2131 GLY A O 1
ATOM 16685 N N . ALA A 1 2132 ? -34.169 -19.510 13.285 1.00 95.75 2132 ALA A N 1
ATOM 16686 C CA . ALA A 1 2132 ? -33.652 -18.141 13.416 1.00 95.75 2132 ALA A CA 1
ATOM 16687 C C . ALA A 1 2132 ? -32.382 -17.876 12.588 1.00 95.75 2132 ALA A C 1
ATOM 16689 O O . ALA A 1 2132 ? -32.016 -16.720 12.385 1.00 95.75 2132 ALA A O 1
ATOM 16690 N N . ALA A 1 2133 ? -31.720 -18.926 12.086 1.00 96.38 2133 ALA A N 1
ATOM 16691 C CA . ALA A 1 2133 ? -30.518 -18.789 11.265 1.00 96.38 2133 ALA A CA 1
ATOM 16692 C C . ALA A 1 2133 ? -30.760 -18.039 9.933 1.00 96.38 2133 ALA A C 1
ATOM 16694 O O . ALA A 1 2133 ? -29.883 -17.261 9.553 1.00 96.38 2133 ALA A O 1
ATOM 16695 N N . PRO A 1 2134 ? -31.884 -18.234 9.202 1.00 97.06 2134 PRO A N 1
ATOM 16696 C CA . PRO A 1 2134 ? -32.135 -17.544 7.940 1.00 97.06 2134 PRO A CA 1
ATOM 16697 C C . PRO A 1 2134 ? -32.539 -16.077 8.136 1.00 97.06 2134 PRO A C 1
ATOM 16699 O O . PRO A 1 2134 ? -33.596 -15.754 8.698 1.00 97.06 2134 PRO A O 1
ATOM 16702 N N . VAL A 1 2135 ? -31.717 -15.187 7.588 1.00 97.38 2135 VAL A N 1
ATOM 16703 C CA . VAL A 1 2135 ? -31.911 -13.732 7.580 1.00 97.38 2135 VAL A CA 1
ATOM 16704 C C . VAL A 1 2135 ? -31.935 -13.198 6.151 1.00 97.38 2135 VAL A C 1
ATOM 16706 O O . VAL A 1 2135 ? -31.427 -13.838 5.227 1.00 97.38 2135 VAL A O 1
ATOM 16709 N N . VAL A 1 2136 ? -32.534 -12.020 5.971 1.00 98.12 2136 VAL A N 1
ATOM 16710 C CA . VAL A 1 2136 ? -32.631 -11.339 4.673 1.00 98.12 2136 VAL A CA 1
ATOM 16711 C C . VAL A 1 2136 ? -31.817 -10.055 4.735 1.00 98.12 2136 VAL A C 1
ATOM 16713 O O . VAL A 1 2136 ? -32.117 -9.175 5.534 1.00 98.12 2136 VAL A O 1
ATOM 16716 N N . TYR A 1 2137 ? -30.807 -9.927 3.885 1.00 97.81 2137 TYR A N 1
ATOM 16717 C CA . TYR A 1 2137 ? -30.136 -8.660 3.599 1.00 97.81 2137 TYR A CA 1
ATOM 16718 C C . TYR A 1 2137 ? -30.782 -8.021 2.362 1.00 97.81 2137 TYR A C 1
ATOM 16720 O O . TYR A 1 2137 ? -31.179 -8.744 1.451 1.00 97.81 2137 TYR A O 1
ATOM 16728 N N . GLY A 1 2138 ? -30.874 -6.692 2.308 1.00 95.62 2138 GLY A N 1
ATOM 16729 C CA . GLY A 1 2138 ? -31.468 -5.945 1.193 1.00 95.62 2138 GLY A CA 1
ATOM 16730 C C . GLY A 1 2138 ? -32.908 -5.472 1.438 1.00 95.62 2138 GLY A C 1
ATOM 16731 O O . GLY A 1 2138 ? -33.350 -5.333 2.581 1.00 95.62 2138 GLY A O 1
ATOM 16732 N N . VAL A 1 2139 ? -33.629 -5.171 0.356 1.00 94.44 2139 VAL A N 1
ATOM 16733 C CA . VAL A 1 2139 ? -35.022 -4.679 0.367 1.00 94.44 2139 VAL A CA 1
ATOM 16734 C C . VAL A 1 2139 ? -36.047 -5.817 0.216 1.00 94.44 2139 VAL A C 1
ATOM 16736 O O . VAL A 1 2139 ? -35.688 -6.914 -0.211 1.00 94.44 2139 VAL A O 1
ATOM 16739 N N . PRO A 1 2140 ? -37.337 -5.576 0.514 1.00 93.25 2140 PRO A N 1
ATOM 16740 C CA . PRO A 1 2140 ? -38.431 -6.471 0.134 1.00 93.25 2140 PRO A CA 1
ATOM 16741 C C . PRO A 1 2140 ? -38.435 -6.748 -1.377 1.00 93.25 2140 PRO A C 1
ATOM 16743 O O . PRO A 1 2140 ? -38.356 -5.810 -2.179 1.00 93.25 2140 PRO A O 1
ATOM 16746 N N . VAL A 1 2141 ? -38.552 -8.023 -1.765 1.00 93.81 2141 VAL A N 1
ATOM 16747 C CA . VAL A 1 2141 ? -38.578 -8.461 -3.175 1.00 93.81 2141 VAL A CA 1
ATOM 16748 C C . VAL A 1 2141 ? -39.852 -9.235 -3.491 1.00 93.81 2141 VAL A C 1
ATOM 16750 O O . VAL A 1 2141 ? -40.242 -10.129 -2.742 1.00 93.81 2141 VAL A O 1
ATOM 16753 N N . PHE A 1 2142 ? -40.459 -8.942 -4.634 1.00 91.81 2142 PHE A N 1
ATOM 16754 C CA . PHE A 1 2142 ? -41.688 -9.557 -5.127 1.00 91.81 2142 PHE A CA 1
ATOM 16755 C C . PHE A 1 2142 ? -41.477 -10.170 -6.519 1.00 91.81 2142 PHE A C 1
ATOM 16757 O O . PHE A 1 2142 ? -40.578 -9.765 -7.262 1.00 91.81 2142 PHE A O 1
ATOM 16764 N N . LEU A 1 2143 ? -42.315 -11.145 -6.868 1.00 89.69 2143 LEU A N 1
ATOM 16765 C CA . LEU A 1 2143 ? -42.320 -11.799 -8.176 1.00 89.69 2143 LEU A CA 1
ATOM 16766 C C . LEU A 1 2143 ? -43.355 -11.136 -9.097 1.00 89.69 2143 LEU A C 1
ATOM 16768 O O . LEU A 1 2143 ? -44.481 -10.894 -8.663 1.00 89.69 2143 LEU A O 1
ATOM 16772 N N . LYS A 1 2144 ? -42.963 -10.873 -10.347 1.00 81.50 2144 LYS A N 1
ATOM 16773 C CA . LYS A 1 2144 ? -43.855 -10.576 -11.481 1.00 81.50 2144 LYS A CA 1
ATOM 16774 C C . LYS A 1 2144 ? -44.344 -11.887 -12.116 1.00 81.50 2144 LYS A C 1
ATOM 16776 O O . LYS A 1 2144 ? -43.547 -12.859 -12.121 1.00 81.50 2144 LYS A O 1
#

Secondary structure (DSSP, 8-state):
-------THHHHHHHHHHTTSTTT--HHHHHHHHHHHTT------------------------------------------PPPP-----------THHHHHHHHHHHHHHHHHHHHHHHHTSS--S----------S---------------SS---------S-------GGGGTTSTHHHHHHHHHHHHHHHHHTS--SS--S-S--HHHHHHHHHHHHHHHHTT-HHHHHHHHHHHHHHHHHHHTSS---S---------------------TTTTT--SS--S-HHHHHHHHHHHHHHHHHHHHH--HHHHHHHHHHTSTT-TTSHHHHHHHHHHTT-S-HHHHHHHHHHHHHHHHHHSPPP---S---------PPPHHHHHHHHHHHHHHHHHHHHHHT----HIIIIIHHHHHHHHHHHTT-SS--HHHHHHHHHHHHHHHHHHHHTT--SSPSSSS-HHHHHHHHHHHHHHHHTT-HHHHHHHHHHHHHH--TT-HHHHHHHHHHHHHHHHHHHHH-TTS-THHHHHHHHHHHHHHHS---S-HHHHHHHHHHHHHHHHHHHHHHHHHGGGGG-TT-TT-THHHHHHHHHHHHHHHHHHHHHHHHTTTTS-S---HHHHHHHHHHHHHHHHHHHHHHHHHHHHHHHHHHH--S-HHHHHHHHHHHHHHHHHHHHHHHHH-SSS--HHHHHHHHHHHHHHHHHHHHHHHTT--HHHHHHHHHHHHHTTTT-GGGTTTTTHHHHHHHHHHHHHHTT-HHHHHHHHHHHHHHHHTTTHHHHHHHHHTTS-HHHHHT-TT-HHHHHHHHHHHHHHHTT--HHHH----TTS-HHHHHHHHHHHHHHHHTS---S--TT---SHHHHHHHHHHHS-TTT-HHHHHHHHHHHHHHHTT-GGGS-HHHHHHHHHHHHHHHH-----GGGGGGGGGHHHHHHHHHHHHHHHTT---HHHHHHHHHHHHHHHHT--SHHHHHTT-S-HHHHHHHHHHHHHHHHHHT-HHHHHHHHHHHHHHHHSSSS--HHHHHHHHHHHHHHHHHHT-HHHHHHHHHHHHHHHTTS---HHHHHHHHHHHHHHHHHHT-HHHHHHHHHHHHHHHHHHHHHHTTS-HHHHHHHHHHHHHHHHHHHHHHHHTT-HHHHHHHHHHHHHHHHHHHHHHHHHHHHHHHHH--S----THHHHHHHHHTT-S-------TT---TTGGGTHHHHHHHHHHHHHHHHHHHHHT-HHHHHHHHHHHHHHHHHHT-HHHHHHHHHHHHHHHHHTT-HHHHHHHHHHHHHHHTTS-S-HHHHHHHHHHHHHHHHTT-HHHHHHHHHHHHHHHHHHHHHTTS----TTS---TTHHHHTT----------PPPPPPP---------------------PPPPPPP-HHHHHHHHHHHHHHHHHHHHTT-HHHHHHHHHHHHHS---HHHHHHHHHHHHHHHHHHHHHHHHTSTTTSSTTTS-EEETSB---------------------------------SSSSHHHHHHHHHHHHHHHHHHHHHHHHHHHHHHS-HHHHHHHHHHHHHHHHHHHHH-SS--SS--HHHHHHHHHHHHHHHHHHHHHHHHHHHHTTSPP-TTS-----TT--------HHHHIIIIITTS-TTEEEEEEEE-TTSSEEEEEEEETTEEEEEEEEESS----S-TTS----HHHHHHHHHHHHHHHHHHHHHTTT--SHHHHHHHHHHHHHHHHHHHHHHHHIIIIIIGGGGGGG--PPP-HHHHHHHHHHHHHHHHHH-HHHH---S-------B-HHHHHHHHTS--TTTSS-HHHHHHHHHHHHHHHHHHHT----GGGS-HHHHHHHHHHHHHHHHHHHHHH--S----EEEEEE-GGGTTS-GGGSGGGTTS-EEEES-HHHHHHHHHHHHHHHTTT---SSEEE-TTSEEEEE-TTS--HHHHHHHHHHHHT-TT-EEEESSPPPHHHHHHHHHH-SEEEEESSTTSTTTS-HHHHHT-SS--EEEEESTTTT-EE--TTS--EEHHHHHHHTT-SEEEEESS---TTHHHHHHHHHHHHHTSSPPPP---SS--------TTSTTGGGSSSPPPPHHHHHHHHGGGSSSTTTTTSSEEEEES-EEE-

Sequence (2144 aa):
MEESACPTHVLEVSVKQAVKSANTCSPETTALLKRLLCLSSTASTHHRDEQPIDVKSTRRPKSSKDRKAPKPVQPKFSAESFRSQTQFGAETGRLLQKEKLVLATEVFNSASKALSDFMKSSTDCQNSRVSVKIAIATPQKSLTLRRPLQSVSPNSTISSPVKTKPMGEATSKKDIQGCGIVEVANCARVALSYLCDLRSSPEEGMPPLNTQLEQGFCVLIGKLLAVGLHEAAINELRKLKRRIQGYLTSEPLHEKSQDKKKPSRARQRDEPVKEILADLIQIDKVPSNDLLLNLVISFQAQALKVIATDKKPSTVNKLCDLLLLSNPTSPASIILTALNKGVLSTEKAAQQLQSLSYAVLSLASPTPNAENEKSSLAKPRVKYTTAVNLQILSLEIRCMWWKVCGHKGNMEKELWHPLVRYLMAFARRCSTITKSDFEIVKQAFLRLESTVTTNGYVFVPPAGQFGSVSTVMKVLGQLAQSADCKVDALEFFDNCISSLTVDQPLLLAICNCKIALLRLETMQTRKIARASKTASAVSEALKGLAAPLKGNQSDLEELVIESAKLKKVAMGFLNTLGDAAMNANDGELEYGPLGLYIIDYLNSFVRFLTRYLAQTSLTQLEADTTTNCLLQERLLKCKNIVLSAVDSAVAVGKISVVAKRPSWPDVQPLLSNCFTLLKSLHSAESIENQINISDSTSASFVKLSNIYWSRYVKQKELGASPSDLIPLLERSTSLLRTCPPENSAGFLATKWERLACLYSDISQTQKSREAYRSAIQAHINGGALKCITQSAATKPLSSILRDSSFPLGRVLSNYARFCWKRAYHPREAVFDDVNLEPEERGLLLECQVMALLEIPSSSESDGKMSPLPFIVSALLDIYPLNSYPIRRLRVILQTIRLSLHDPNHVGPELFENILEETHTFLSDKFDLGNDSGLFQYKESMLTSLRFTLGLLQGGLPTENLQKIAYSWASIAQSCQTWESILAKIDDPETFISQLKVLVNYFEVLGLWKLRISALSTLRHVLEVHETKDFPEILLCLSQLGLQYSRLGYLERAGSIFHTGGGLLQSNDMLPLVLISWNIGLAEYLTDIGHFDRAIETLNSTKATFEQNCNQVLKSNFQVRLTWERLVAEAAYANSRIYFELGSVKRAMFFAKSAVKLNNRIWAKLDKISDMKRQKLSSDASDSDVGVLSSTFEATSLVSDYRCRGDHIYREGSLYWPHFTSHYIGLVNLSRLSAHNGLFQDCVFFGEQALKVCQAIGATSSTSFIQAELGISWLRGGHVLKGQELLDIASGAASKEGQRLETVSFHMAFSLLHQLQGNLEERSKSLDVAHRTLLEISRHDTTEPTDGSIPDLGIESKMSQLQIDTKSRSRNPPATRQTRARRLKTSENPSPNSKNLSSMAKAPLPPRSFSQLKVDLLHQQVVDLLSSHDFAKASALLEQADQLPKSKTRETTYLISRAQYLLCNWIQKLTSHSIYCVLPESTVSLPSVYLANKTTDEKPTSIKSRSTQKLPLTARARATTSTAKGNTRAGAKEFADMLTAARQLLPVISSSVPIYGSTTHNHIVSYISSQLCMVSHATCSKLEIFSNPLQAAVTIENGRNLAFYREQSCIAIDKELCGPVEPLKWPTAPSNCAKSEKLECIEFMQDYVDILPDTWNVLSLTLSNDRNELIISKLRSGKPPFLLRLPLKRGTSEHMDEEEFNFADGKRELLEVIQLANKSAHDAKARVDKNSKKEWWAARKSLDNRLKNLLNNIEAIWFGGFRGIFSQCSPNESLFFRFIDSFEKILDKHLPSRRHRGKGRVLKTNFHWNVMELFVNIGNIDEGPDPDDLVMDLLYFVVDILQFQGERNAYDEIDFDMMVIETLSAIRVYKEAEKRERRSKQTYRTILILDKELHSFPWESLECLRGSSVSRMPSLHHLKETVLKLRANNDLGEAFDGFHIDRNHGSYILNPGGDLKSTQGTFEGSLLSLNGWRGIVNREPSEDEFKQFLESKDLLLYFGHGSGAQYIRSRTIKRLDRCAVTFLMGCSSGTLTEAGEFEPYGTPINYMHAGAPALVATLWDVTDKDIDRFAQSTFEHWGLMNKAPAETTPPGRPKGSKATNALQHLQGDDPVGLDAAVAKSRSACILKYLNGAAPVVYGVPVFLK

Foldseek 3Di:
DDADDDEPVQFLVFLLVQLQALLSCAVVSLVQLVAVLPVDGGGDDDDDDDDDDDDDDDDDDDDDDDDDDDDDDDDDDDDDDDDDDDDDDDDDDYDDPVSSVVSLVSQLVSLLNNLVVLLVVVPPPPDDDDDDDDDDDDDDDDDDDDDDDDDDPPPDDLDPDDPPPDPDDPDDCPCSNNSNNVSSLCSNVVSLVVVVVVPPDDDDDPDDPPLVNLVVLLSNLVSCVSSSVNVSNVVSLVVLVVVLVVVQVPDDDPDDDDDDDDDPVPVPVDDDPDDDLLCQLDDPDQGPDLSSLLSSLSSNLVSLVVVLSVLDLVSLLVVLVVCDPVHCSHSLNSLVVSVVVVRDQLVSSLVSLLSVLVSLLSSLDWRPPPDDPPDPDPDDDNPLLSSLLSLLSSLLSNLSSCLSNVNPPPCQPRPQVSNLVSLVVSPVVDVAAEPVSLVSNVVSVVSSCVSNVVSVHDPLDQAADHLSLLSNLCSNLVSCVRNVVLVSNLVSLVSSLRNHHPVQLLSQLLSLLVNLLSLLVVCVVDVPRDVVVNLVSLLSNLVSLQDPDDDDPVSLVSSLVSLLSSLVSLLVVLVVCPLVCCPPPPVVDPNVSSSVSSLSSLLSSLVSVLCSLCVLVVPDDDCDVVSVVVSLVVLVVCVVSLLVSLVSLLVVLVSCLPNVPPPPVSSVSSLVSSLSSLVSSLVSVVPPDPDDPPVSSLVSLLSSLVSLVSNLVSCVVVVDALVVNLVSLVSSLVSNVSPLPCLVVSVNLVSLLVNLVSCVVVVVLVSSLVSLLVSLVSCVSVCVLVVVLVVVLAAFLVVSLPDPVDCNLVSLLSLLLSCQVVLPDLVSSDDADPPDDLSSRLSSLVSNLVSNVVHPPPDDDPPRQHNLQVSLVSNCVSQPCQAAVVSNLVSLLSLLVVCVVPVSNHDPVSNVVSVVVLVVLQPDDHDHHSSPSVVLQSLVSNLSSLLSVCLVVLHDDPVNLVVSLQSLLVQLVQAQALVSNSSRHSDVVVVLVVLVLSLLVCVLQVVLVSNLSSLVSSLSNQVRDPDRPLLVNLLSLLVNLLSCLVQQVLVVSVVSLVVNVVSPVVDDYDLLSLLSNLLSVLLSCLQVPVLVVSVVSLVVNQVSLVVCLVVLVVDDPVSVLSLLLSLLSSLQSQLSSCQLVLLLLSNLLSLLVSLLSLLLSVLVLVVVVVVVVCVVVVPDDDDCVVVVVSVLCSQDSDNPCPDPDQLQVSVLSSCSVSLVSNLSSLCSNLVSCVLLQNLVSNLRSLVVSLCSSVSPVNQLSNLLSLQSNLLSCLLQVNLVSSVVSLVVSVVSCVPPPQDLVQLSSLVSVLSSCVSVVNLVSNVVSLVVSVVSLVVVVVCVVPDNCDPDDDDPCPVVVVVVPPPPPPDDDDDDDDDDDDDDDDDDDDDDDDDDPDPDDDDPDDPQGGPSSLLSLLVSLLSVLVSCLVVVVLVVSVVSLVVNVPTDYRLLSVLSSLLSVLSSLLSVVLVLQCVDPQRVCVVQFKFKVPFFDDPDDPPVCPPDDDDDDDDDDDDDDDDDDDDDDDDPDVVVVSVVVVVVSLVVCVVSLVVNLVRCLRNGGLLSLQSSLQSVLSSLRVCNLQDLDDDPRNHLLVNVVSNQVSLLSSLVSVLSSLVSVLVSSDRDPSSNRDDDDPPSDDPDSQDSVNCLVQQQQLAPQLEWEWEWDADPVRQWIWIWIGGHPDGIMIIIFGLPHDPDPPPPDDRPGPVNLLVLLVVLQVQLQVLQVCPVVDDDDVVVVVSVVSLLVSLVSLVVSLVCCCCRRQQLVLLSVDSDDADPVLLVVLVVLLVVLCCVWFPLNVDPPVPPDDDTGTDSVLSSSLLSSPDPPPDPDQLRSVLSSVVNVQSSCSSSPSHGDPVSGPSNVSSVSSVVSSVVSVVVVVVPCPDDSQHEYEYAYDLSGLLRLNCPNPSNFLHQYAYESHSNLVSVLSVVQVVQCVVPHPDPAREFALLQAEEEEAQVQPLVQLCVLPVVQVVPRHNYYYDYPHADAQVRVLCRFAPTQEYEYAYAAQSCVRHPLSSLLNACGGHAYERNHFQNSAWARRNSRHTHHNVSSNSSNVYQKYKFFNGGDHPPLSSQLVVQLCCLQVSTPPDPPDDDDDDDDDDDDPPPPVVVPVPDDHDWSSSSSSVSCCRGPSSRSRSSGIHMYHITYHHD

Mean predicted aligned error: 22.09 Å

=== Feature glossary ===
A reading guide for the features in this record.

Start from the sequence.

  · Sequence gives the chain of amino acids in standard one-letter code (A=alanine, C=cysteine, …, Y=tyrosine), read N→C. It is the only feature that is directly encoded by the gene; all structural features are derived from the folded form of this sequence.

Fold it, and you get atomic coordinates and the backbone conformation that goes with them.

  · The mmCIF table is the protein's shape written out atom by atom. For each backbone N, Cα, C, and carbonyl O, it records an (x, y, z) coordinate triple in Å plus the residue type, chain letter, and residue number.

  · Backbone dihedral angles. Every residue except chain termini has a φ (preceding-C → N → Cα → C) and a ψ (N → Cα → C → next-N). They are reported in degrees following the IUPAC sign convention. Secondary structure is essentially a statement about which (φ, ψ) basin each residue occupies.

  · DSSP 8-state secondary structure assigns each residue one of H (α-helix), G (3₁₀-helix), I (π-helix), E (extended β-strand), B (isolated β-bridge), T (hydrogen-bonded turn), S (bend), or '-' (coil). The assignment is computed from backbone hydrogen-bond geometry via the Kabsch–Sander algorithm.

  · P-SEA three-state annotation labels each residue as helix, strand, or coil based purely on the geometry of the Cα trace. It serves as a fallback when the full backbone (and thus DSSP) is unavailable.

Summarize the fold with a handful of shape descriptors and a per-residue structural alphabet.

  · Radius of gyration (Rg) is the root-mean-square distance of Cα atoms from their centroid — a single number for overall size and compactness. A globular domain of N residues has Rg ≈ 2.2·N^0.38 Å; an extended or disordered chain has a much larger Rg. The Cα contact count is the number of residue pairs whose Cα atoms are within 8 Å and are more than four positions apart in sequence — a standard proxy for tertiary packing density. The bounding box is the smallest axis-aligned box enclosing all Cα atoms.

  · Foldseek's 3Di representation compresses backbone geometry into a per-residue letter drawn from a learned twenty-state alphabet. It captures the tertiary interaction pattern around each residue — which residues are packed against it in space, regardless of where they are in sequence.

  · Accessible surface area quantifies burial. A residue with SASA near zero is packed into the hydrophobic core; one with SASA >100 Å² sits on the surface. Computed here via the Shrake–Rupley numerical algorithm with a 1.4 Å probe.

Ask how reliable the model is.

  · For AlphaFold models, the B-factor field carries pLDDT — the model's own estimate of local accuracy on a 0–100 scale. Regions with pLDDT<50 should be treated as essentially unmodeled; they often correspond to intrinsically disordered segments.

  · For experimental (PDB) structures, the B-factor (temperature factor) quantifies the positional spread of each atom in the crystal — a combination of thermal vibration and static disorder — in units of Å². High B-factors mark flexible loops or poorly resolved regions; low B-factors mark the rigid, well-ordered core.

  · PAE(i, j) answers: if I align the predicted and true structures on residue i, how far off (in Å) do I expect residue j to be? A block-diagonal PAE matrix with low values on the blocks and high values off-diagonal is the signature of a multi-domain protein with confidently predicted domains but uncertain inter-domain orientation.

Place it in context: what it resembles, what it is annotated as, and how it looks.

  · Structural nearest neighbors (via Foldseek easy-search vs the PDB). Reported per hit: target PDB id, E-value, and alignment TM-score. A TM-score above ~0.5 is the conventional threshold for 'same fold'.

  · Functional annotations link the protein to curated databases. InterPro entries identify conserved domains and families by matching the sequence against member-database signatures (Pfam, PROSITE, CDD, …). Gene Ontology (GO) terms describe molecular function, biological process, and cellular component in a controlled vocabulary. CATH places the structure in a hierarchical fold classification (Class/Architecture/Topology/Homologous-superfamily). The organism is the source species.

  · Plot images: a contact map (which residues are close in 3D, as an N×N binary image), a Ramachandran scatter (backbone torsion angles, revealing secondary-structure composition at a glance), and — for AlphaFold structures — a PAE heatmap (pairwise prediction confidence).

  · Structure images are PyMOL renders from six orthogonal camera directions. Cartoon representation draws helices as coils and strands as arrows; sticks shows the backbone as bonds; surface shows the solvent-excluded envelope. Rainbow coloring maps sequence position to hue (blue→red, N→C); chain coloring assigns a distinct color per polypeptide.